Protein AF-0000000084396852 (afdb_homodimer)

pLDDT: mean 93.84, std 7.22, range [45.94, 98.81]

Structure (mmCIF, N/CA/C/O backbone):
data_AF-0000000084396852-model_v1
#
loop_
_entity.id
_entity.type
_entity.pdbx_description
1 polymer Glicosidase
#
loop_
_atom_site.group_PDB
_atom_site.id
_atom_site.type_symbol
_atom_site.label_atom_id
_atom_site.label_alt_id
_atom_site.label_comp_id
_atom_site.label_asym_id
_atom_site.label_entity_id
_atom_site.label_seq_id
_atom_site.pdbx_PDB_ins_code
_atom_site.Cartn_x
_atom_site.Cartn_y
_atom_site.Cartn_z
_atom_site.occupancy
_atom_site.B_iso_or_equiv
_atom_site.auth_seq_id
_atom_site.auth_comp_id
_atom_site.auth_asym_id
_atom_site.auth_atom_id
_atom_site.pdbx_PDB_model_num
ATOM 1 N N . MET A 1 1 ? 1.998 -3.369 14.852 1 77.19 1 MET A N 1
ATOM 2 C CA . MET A 1 1 ? 3.275 -4.074 14.875 1 77.19 1 MET A CA 1
ATOM 3 C C . MET A 1 1 ? 4.258 -3.402 15.828 1 77.19 1 MET A C 1
ATOM 5 O O . MET A 1 1 ? 4.812 -2.35 15.508 1 77.19 1 MET A O 1
ATOM 9 N N . PRO A 1 2 ? 4.34 -4.031 16.984 1 88.62 2 PRO A N 1
ATOM 10 C CA . PRO A 1 2 ? 5.301 -3.48 17.953 1 88.62 2 PRO A CA 1
ATOM 11 C C . PRO A 1 2 ? 6.66 -3.188 17.328 1 88.62 2 PRO A C 1
ATOM 13 O O . PRO A 1 2 ? 7.105 -3.92 16.438 1 88.62 2 PRO A O 1
ATOM 16 N N . ILE A 1 3 ? 7.215 -2.113 17.703 1 92.06 3 ILE A N 1
ATOM 17 C CA . ILE A 1 3 ? 8.539 -1.716 17.234 1 92.06 3 ILE A CA 1
ATOM 18 C C . ILE A 1 3 ? 9.609 -2.268 18.188 1 92.06 3 ILE A C 1
ATOM 20 O O . ILE A 1 3 ? 9.75 -1.793 19.312 1 92.06 3 ILE A O 1
ATOM 24 N N . VAL A 1 4 ? 10.289 -3.273 17.797 1 94.69 4 VAL A N 1
ATOM 25 C CA . VAL A 1 4 ? 11.398 -3.896 18.516 1 94.69 4 VAL A CA 1
ATOM 26 C C . VAL A 1 4 ? 12.562 -4.141 17.562 1 94.69 4 VAL A C 1
ATOM 28 O O . VAL A 1 4 ? 12.508 -5.039 16.734 1 94.69 4 VAL A O 1
ATOM 31 N N . GLU A 1 5 ? 13.523 -3.377 17.672 1 95.06 5 GLU A N 1
ATOM 32 C CA . GLU A 1 5 ? 14.75 -3.5 16.891 1 95.06 5 GLU A CA 1
ATOM 33 C C . GLU A 1 5 ? 15.984 -3.385 17.781 1 95.06 5 GLU A C 1
ATOM 35 O O . GLU A 1 5 ? 16.406 -2.279 18.125 1 95.06 5 GLU A O 1
ATOM 40 N N . ARG A 1 6 ? 16.531 -4.457 18.078 1 94.44 6 ARG A N 1
ATOM 41 C CA . ARG A 1 6 ? 17.688 -4.539 18.984 1 94.44 6 ARG A CA 1
ATOM 42 C C . ARG A 1 6 ? 18.953 -4.926 18.234 1 94.44 6 ARG A C 1
ATOM 44 O O . ARG A 1 6 ? 19.156 -6.102 17.922 1 94.44 6 ARG A O 1
ATOM 51 N N . GLU A 1 7 ? 19.828 -4.031 18.047 1 92.5 7 GLU A N 1
ATOM 52 C CA . GLU A 1 7 ? 21 -4.207 17.203 1 92.5 7 GLU A CA 1
ATOM 53 C C . GLU A 1 7 ? 22 -5.184 17.828 1 92.5 7 GLU A C 1
ATOM 55 O O . GLU A 1 7 ? 22.203 -5.172 19.031 1 92.5 7 GLU A O 1
ATOM 60 N N . LEU A 1 8 ? 22.594 -5.973 17.016 1 93 8 LEU A N 1
ATOM 61 C CA . LEU A 1 8 ? 23.656 -6.875 17.438 1 93 8 LEU A CA 1
ATOM 62 C C . LEU A 1 8 ? 25.031 -6.219 17.266 1 93 8 LEU A C 1
ATOM 64 O O . LEU A 1 8 ? 25.281 -5.578 16.234 1 93 8 LEU A O 1
ATOM 68 N N . GLU A 1 9 ? 25.828 -6.332 18.25 1 90.56 9 GLU A N 1
ATOM 69 C CA . GLU A 1 9 ? 27.172 -5.77 18.234 1 90.56 9 GLU A CA 1
ATOM 70 C C . GLU A 1 9 ? 28.156 -6.648 19 1 90.56 9 GLU A C 1
ATOM 72 O O . GLU A 1 9 ? 27.781 -7.719 19.5 1 90.56 9 GLU A O 1
ATOM 77 N N . GLY A 1 10 ? 29.406 -6.297 19 1 90.88 10 GLY A N 1
ATOM 78 C CA . GLY A 1 10 ? 30.406 -6.926 19.828 1 90.88 10 GLY A CA 1
ATOM 79 C C . GLY A 1 10 ? 30.984 -8.195 19.234 1 90.88 10 GLY A C 1
ATOM 80 O O . GLY A 1 10 ? 31.391 -9.102 19.969 1 90.88 10 GLY A O 1
ATOM 81 N N . PHE A 1 11 ? 31.031 -8.352 17.953 1 94.12 11 PHE A N 1
ATOM 82 C CA . PHE A 1 11 ? 31.547 -9.547 17.297 1 94.12 11 PHE A CA 1
ATOM 83 C C . PHE A 1 11 ? 33.062 -9.516 17.25 1 94.12 11 PHE A C 1
ATOM 85 O O . PHE A 1 11 ? 33.688 -8.445 17.188 1 94.12 11 PHE A O 1
ATOM 92 N N . THR A 1 12 ? 33.656 -10.68 17.344 1 93.88 12 THR A N 1
ATOM 93 C CA . THR A 1 12 ? 35.094 -10.898 17.203 1 93.88 12 THR A CA 1
ATOM 94 C C . THR A 1 12 ? 35.344 -12.07 16.266 1 93.88 12 THR A C 1
ATOM 96 O O . THR A 1 12 ? 34.469 -12.914 16.047 1 93.88 12 THR A O 1
ATOM 99 N N . LEU A 1 13 ? 36.5 -12 15.672 1 93.81 13 LEU A N 1
ATOM 100 C CA . LEU A 1 13 ? 36.906 -13.047 14.75 1 93.81 13 LEU A CA 1
ATOM 101 C C . LEU A 1 13 ? 37 -14.391 15.469 1 93.81 13 LEU A C 1
ATOM 103 O O . LEU A 1 13 ? 37.562 -14.461 16.562 1 93.81 13 LEU A O 1
ATOM 107 N N . SER A 1 14 ? 36.406 -15.32 14.836 1 90.06 14 SER A N 1
ATOM 108 C CA . SER A 1 14 ? 36.562 -16.688 15.328 1 90.06 14 SER A CA 1
ATOM 109 C C . SER A 1 14 ? 37.75 -17.375 14.664 1 90.06 14 SER A C 1
ATOM 111 O O . SER A 1 14 ? 37.844 -17.391 13.438 1 90.06 14 SER A O 1
ATOM 113 N N . GLY A 1 15 ? 38.562 -17.891 15.398 1 86.94 15 GLY A N 1
ATOM 114 C CA . GLY A 1 15 ? 39.719 -18.547 14.852 1 86.94 15 GLY A CA 1
ATOM 115 C C . GLY A 1 15 ? 40.812 -17.594 14.375 1 86.94 15 GLY A C 1
ATOM 116 O O . GLY A 1 15 ? 40.875 -16.453 14.828 1 86.94 15 GLY A O 1
ATOM 117 N N . SER A 1 16 ? 41.75 -18.125 13.547 1 87.81 16 SER A N 1
ATOM 118 C CA . SER A 1 16 ? 42.875 -17.297 13.055 1 87.81 16 SER A CA 1
ATOM 119 C C . SER A 1 16 ? 43.125 -17.562 11.578 1 87.81 16 SER A C 1
ATOM 121 O O . SER A 1 16 ? 44.188 -18.062 11.211 1 87.81 16 SER A O 1
ATOM 123 N N . PRO A 1 17 ? 42.156 -17.094 10.828 1 90.31 17 PRO A N 1
ATOM 124 C CA . PRO A 1 17 ? 42.406 -17.281 9.398 1 90.31 17 PRO A CA 1
ATOM 125 C C . PRO A 1 17 ? 43.625 -16.5 8.898 1 90.31 17 PRO A C 1
ATOM 127 O O . PRO A 1 17 ? 43.906 -15.422 9.414 1 90.31 17 PRO A O 1
ATOM 130 N N . LYS A 1 18 ? 44.344 -17.047 7.781 1 89.12 18 LYS A N 1
ATOM 131 C CA . LYS A 1 18 ? 45.531 -16.406 7.227 1 89.12 18 LYS A CA 1
ATOM 132 C C . LYS A 1 18 ? 45.25 -15.805 5.852 1 89.12 18 LYS A C 1
ATOM 134 O O . LYS A 1 18 ? 44.531 -16.406 5.043 1 89.12 18 LYS A O 1
ATOM 139 N N . VAL A 1 19 ? 45.719 -14.594 5.688 1 94.38 19 VAL A N 1
ATOM 140 C CA . VAL A 1 19 ? 45.594 -13.945 4.383 1 94.38 19 VAL A CA 1
ATOM 141 C C . VAL A 1 19 ? 46.219 -14.836 3.309 1 94.38 19 VAL A C 1
ATOM 143 O O . VAL A 1 19 ? 47.281 -15.422 3.512 1 94.38 19 VAL A O 1
ATOM 146 N N . GLY A 1 20 ? 45.562 -14.891 2.201 1 91.5 20 GLY A N 1
ATOM 147 C CA . GLY A 1 20 ? 46 -15.742 1.109 1 91.5 20 GLY A CA 1
ATOM 148 C C . GLY A 1 20 ? 45.5 -17.172 1.217 1 91.5 20 GLY A C 1
ATOM 149 O O . GLY A 1 20 ? 45.594 -17.938 0.263 1 91.5 20 GLY A O 1
ATOM 150 N N . SER A 1 21 ? 44.875 -17.484 2.26 1 87.62 21 SER A N 1
ATOM 151 C CA . SER A 1 21 ? 44.406 -18.844 2.461 1 87.62 21 SER A CA 1
ATOM 152 C C . SER A 1 21 ? 43.062 -19.047 1.764 1 87.62 21 SER A C 1
ATOM 154 O O . SER A 1 21 ? 42.25 -18.109 1.646 1 87.62 21 SER A O 1
ATOM 156 N N . SER A 1 22 ? 42.969 -20.281 1.312 1 88.94 22 SER A N 1
ATOM 157 C CA . SER A 1 22 ? 41.688 -20.75 0.822 1 88.94 22 SER A CA 1
ATOM 158 C C . SER A 1 22 ? 40.812 -21.312 1.954 1 88.94 22 SER A C 1
ATOM 160 O O . SER A 1 22 ? 41.219 -22.25 2.631 1 88.94 22 SER A O 1
ATOM 162 N N . ILE A 1 23 ? 39.75 -20.688 2.156 1 93.5 23 ILE A N 1
ATOM 163 C CA . ILE A 1 23 ? 38.875 -21.094 3.252 1 93.5 23 ILE A CA 1
ATOM 164 C C . ILE A 1 23 ? 37.531 -21.484 2.703 1 93.5 23 ILE A C 1
ATOM 166 O O . ILE A 1 23 ? 37.156 -21.109 1.585 1 93.5 23 ILE A O 1
ATOM 170 N N . THR A 1 24 ? 36.75 -22.234 3.502 1 94.12 24 THR A N 1
ATOM 171 C CA . THR A 1 24 ? 35.406 -22.625 3.113 1 94.12 24 THR A CA 1
ATOM 172 C C . THR A 1 24 ? 34.375 -21.766 3.84 1 94.12 24 THR A C 1
ATOM 174 O O . THR A 1 24 ? 33.188 -21.734 3.455 1 94.12 24 THR A O 1
ATOM 177 N N . SER A 1 25 ? 34.781 -21.078 4.93 1 95.81 25 SER A N 1
ATOM 178 C CA . SER A 1 25 ? 33.906 -20.188 5.664 1 95.81 25 SER A CA 1
ATOM 179 C C . SER A 1 25 ? 34.688 -19.172 6.492 1 95.81 25 SER A C 1
ATOM 181 O O . SER A 1 25 ? 35.906 -19.359 6.723 1 95.81 25 SER A O 1
ATOM 183 N N . PHE A 1 26 ? 34.156 -18.125 6.824 1 97.06 26 PHE A N 1
ATOM 184 C CA . PHE A 1 26 ? 34.656 -17.094 7.738 1 97.06 26 PHE A CA 1
ATOM 185 C C . PHE A 1 26 ? 33.625 -16.828 8.844 1 97.06 26 PHE A C 1
ATOM 187 O O . PHE A 1 26 ? 32.469 -16.547 8.57 1 97.06 26 PHE A O 1
ATOM 194 N N . GLU A 1 27 ? 34.062 -16.875 10.094 1 96.81 27 GLU A N 1
ATOM 195 C CA . GLU A 1 27 ? 33.125 -16.875 11.203 1 96.81 27 GLU A CA 1
ATOM 196 C C . GLU A 1 27 ? 33.469 -15.812 12.234 1 96.81 27 GLU A C 1
ATOM 198 O O . GLU A 1 27 ? 34.625 -15.602 12.555 1 96.81 27 GLU A O 1
ATOM 203 N N . LEU A 1 28 ? 32.438 -15.102 12.68 1 97.06 28 LEU A N 1
ATOM 204 C CA . LEU A 1 28 ? 32.5 -14.172 13.805 1 97.06 28 LEU A CA 1
ATOM 205 C C . LEU A 1 28 ? 31.594 -14.648 14.945 1 97.06 28 LEU A C 1
ATOM 207 O O . LEU A 1 28 ? 30.594 -15.32 14.711 1 97.06 28 LEU A O 1
ATOM 211 N N . LYS A 1 29 ? 31.938 -14.281 16.156 1 95.44 29 LYS A N 1
ATOM 212 C CA . LYS A 1 29 ? 31.125 -14.57 17.344 1 95.44 29 LYS A CA 1
ATOM 213 C C . LYS A 1 29 ? 31.031 -13.352 18.266 1 95.44 29 LYS A C 1
ATOM 215 O O . LYS A 1 29 ? 31.984 -12.578 18.375 1 95.44 29 LYS A O 1
ATOM 220 N N . ASN A 1 30 ? 29.875 -13.172 18.75 1 91.12 30 ASN A N 1
ATOM 221 C CA . ASN A 1 30 ? 29.75 -12.023 19.641 1 91.12 30 ASN A CA 1
ATOM 222 C C . ASN A 1 30 ? 29.828 -12.43 21.109 1 91.12 30 ASN A C 1
ATOM 224 O O . ASN A 1 30 ? 28.953 -13.164 21.594 1 91.12 30 ASN A O 1
ATOM 228 N N . GLN A 1 31 ? 30.875 -12.094 21.844 1 81.25 31 GLN A N 1
ATOM 229 C CA . GLN A 1 31 ? 31.094 -12.445 23.234 1 81.25 31 GLN A CA 1
ATOM 230 C C . GLN A 1 31 ? 30.781 -11.266 24.156 1 81.25 31 GLN A C 1
ATOM 232 O O . GLN A 1 31 ? 30.797 -11.406 25.375 1 81.25 31 GLN A O 1
ATOM 237 N N . LYS A 1 32 ? 30.531 -10.203 23.594 1 77.94 32 LYS A N 1
ATOM 238 C CA . LYS A 1 32 ? 30.234 -8.992 24.359 1 77.94 32 LYS A CA 1
ATOM 239 C C . LYS A 1 32 ? 28.953 -8.328 23.859 1 77.94 32 LYS A C 1
ATOM 241 O O . LYS A 1 32 ? 28.422 -8.703 22.797 1 77.94 32 LYS A O 1
ATOM 246 N N . GLY A 1 33 ? 28.453 -7.465 24.641 1 72 33 GLY A N 1
ATOM 247 C CA . GLY A 1 33 ? 27.281 -6.711 24.25 1 72 33 GLY A CA 1
ATOM 248 C C . GLY A 1 33 ? 26.016 -7.152 24.984 1 72 33 GLY A C 1
ATOM 249 O O . GLY A 1 33 ? 26.062 -8.062 25.812 1 72 33 GLY A O 1
ATOM 250 N N . ARG A 1 34 ? 24.906 -6.523 24.625 1 77.56 34 ARG A N 1
ATOM 251 C CA . ARG A 1 34 ? 23.594 -6.73 25.234 1 77.56 34 ARG A CA 1
ATOM 252 C C . ARG A 1 34 ? 23.094 -8.156 24.984 1 77.56 34 ARG A C 1
ATOM 254 O O . ARG A 1 34 ? 22.516 -8.773 25.875 1 77.56 34 ARG A O 1
ATOM 261 N N . PHE A 1 35 ? 23.328 -8.594 23.781 1 86.69 35 PHE A N 1
ATOM 262 C CA . PHE A 1 35 ? 22.984 -9.938 23.344 1 86.69 35 PHE A CA 1
ATOM 263 C C . PHE A 1 35 ? 24.25 -10.703 22.938 1 86.69 35 PHE A C 1
ATOM 265 O O . PHE A 1 35 ? 25 -10.258 22.062 1 86.69 35 PHE A O 1
ATOM 272 N N . LYS A 1 36 ? 24.453 -11.875 23.531 1 90.25 36 LYS A N 1
ATOM 273 C CA . LYS A 1 36 ? 25.719 -12.57 23.328 1 90.25 36 LYS A CA 1
ATOM 274 C C . LYS A 1 36 ? 25.5 -13.969 22.766 1 90.25 36 LYS A C 1
ATOM 276 O O . LYS A 1 36 ? 24.359 -14.43 22.672 1 90.25 36 LYS A O 1
ATOM 281 N N . ASP A 1 37 ? 26.609 -14.523 22.328 1 94.56 37 ASP A N 1
ATOM 282 C CA . ASP A 1 37 ? 26.703 -15.914 21.891 1 94.56 37 ASP A CA 1
ATOM 283 C C . ASP A 1 37 ? 26.016 -16.109 20.531 1 94.56 37 ASP A C 1
ATOM 285 O O . ASP A 1 37 ? 25.375 -17.141 20.297 1 94.56 37 ASP A O 1
ATOM 289 N N . PHE A 1 38 ? 26.094 -15.094 19.734 1 95.62 38 PHE A N 1
ATOM 290 C CA . PHE A 1 38 ? 25.656 -15.227 18.344 1 95.62 38 PHE A CA 1
ATOM 291 C C . PHE A 1 38 ? 26.844 -15.57 17.453 1 95.62 38 PHE A C 1
ATOM 293 O O . PHE A 1 38 ? 27.969 -15.133 17.703 1 95.62 38 PHE A O 1
ATOM 300 N N . THR A 1 39 ? 26.609 -16.359 16.484 1 96.81 39 THR A N 1
ATOM 301 C CA . THR A 1 39 ? 27.594 -16.734 15.469 1 96.81 39 THR A CA 1
ATOM 302 C C . THR A 1 39 ? 27.172 -16.203 14.102 1 96.81 39 THR A C 1
ATOM 304 O O . THR A 1 39 ? 26.047 -16.406 13.672 1 96.81 39 THR A O 1
ATOM 307 N N . TYR A 1 40 ? 28.047 -15.5 13.508 1 97.62 40 TYR A N 1
ATOM 308 C CA . TYR A 1 40 ? 27.938 -15.055 12.125 1 97.62 40 TYR A CA 1
ATOM 309 C C . TYR A 1 40 ? 28.891 -15.828 11.227 1 97.62 40 TYR A C 1
ATOM 311 O O . TYR A 1 40 ? 30.094 -15.844 11.461 1 97.62 40 TYR A O 1
ATOM 319 N N . LYS A 1 41 ? 28.375 -16.469 10.203 1 97.69 41 LYS A N 1
ATOM 320 C CA . LYS A 1 41 ? 29.188 -17.297 9.32 1 97.69 41 LYS A CA 1
ATOM 321 C C . LYS A 1 41 ? 28.969 -16.922 7.855 1 97.69 41 LYS A C 1
ATOM 323 O O . LYS A 1 41 ? 27.828 -16.859 7.395 1 97.69 41 LYS A O 1
ATOM 328 N N . LEU A 1 42 ? 30.031 -16.641 7.105 1 97.94 42 LEU A N 1
ATOM 329 C CA . LEU A 1 42 ? 30.031 -16.359 5.676 1 97.94 42 LEU A CA 1
ATOM 330 C C . LEU A 1 42 ? 30.609 -17.531 4.887 1 97.94 42 LEU A C 1
ATOM 332 O O . LEU A 1 42 ? 31.656 -18.062 5.238 1 97.94 42 LEU A O 1
ATOM 336 N N . SER A 1 43 ? 29.969 -17.969 3.893 1 97.25 43 SER A N 1
ATOM 337 C CA . SER A 1 43 ? 30.438 -19.031 3.012 1 97.25 43 SER A CA 1
ATOM 338 C C . SER A 1 43 ? 29.953 -18.828 1.58 1 97.25 43 SER A C 1
ATOM 340 O O . SER A 1 43 ? 29.141 -17.938 1.318 1 97.25 43 SER A O 1
ATOM 342 N N . PHE A 1 44 ? 30.5 -19.594 0.626 1 95.38 44 PHE A N 1
ATOM 343 C CA . PHE A 1 44 ? 30.078 -19.578 -0.772 1 95.38 44 PHE A CA 1
ATOM 344 C C . PHE A 1 44 ? 29.578 -20.953 -1.195 1 95.38 44 PHE A C 1
ATOM 346 O O . PHE A 1 44 ? 30.359 -21.812 -1.636 1 95.38 44 PHE A O 1
ATOM 353 N N . PRO A 1 45 ? 28.281 -21.125 -1.191 1 93.88 45 PRO A N 1
ATOM 354 C CA . PRO A 1 45 ? 27.766 -22.391 -1.713 1 93.88 45 PRO A CA 1
ATOM 355 C C . PRO A 1 45 ? 28.016 -22.562 -3.211 1 93.88 45 PRO A C 1
ATOM 357 O O . PRO A 1 45 ? 28.141 -23.688 -3.699 1 93.88 45 PRO A O 1
ATOM 360 N N . LEU A 1 46 ? 27.891 -21.516 -3.969 1 92.94 46 LEU A N 1
ATOM 361 C CA . LEU A 1 46 ? 28.25 -21.391 -5.375 1 92.94 46 LEU A CA 1
ATOM 362 C C . LEU A 1 46 ? 29.188 -20.219 -5.602 1 92.94 46 LEU A C 1
ATOM 364 O O . LEU A 1 46 ? 29.234 -19.297 -4.777 1 92.94 46 LEU A O 1
ATOM 368 N N . ALA A 1 47 ? 29.859 -20.188 -6.758 1 91.56 47 ALA A N 1
ATOM 369 C CA . ALA A 1 47 ? 30.859 -19.141 -7.02 1 91.56 47 ALA A CA 1
ATOM 370 C C . ALA A 1 47 ? 30.203 -17.766 -7.055 1 91.56 47 ALA A C 1
ATOM 372 O O . ALA A 1 47 ? 30.812 -16.766 -6.656 1 91.56 47 ALA A O 1
ATOM 373 N N . SER A 1 48 ? 28.938 -17.719 -7.473 1 92.62 48 SER A N 1
ATOM 374 C CA . SER A 1 48 ? 28.266 -16.438 -7.613 1 92.62 48 SER A CA 1
ATOM 375 C C . SER A 1 48 ? 27.266 -16.219 -6.484 1 92.62 48 SER A C 1
ATOM 377 O O . SER A 1 48 ? 26.391 -15.344 -6.582 1 92.62 48 SER A O 1
ATOM 379 N N . VAL A 1 49 ? 27.297 -17.062 -5.402 1 95.81 49 VAL A N 1
ATOM 380 C CA . VAL A 1 49 ? 26.344 -16.969 -4.312 1 95.81 49 VAL A CA 1
ATOM 381 C C . VAL A 1 49 ? 27.062 -17.031 -2.973 1 95.81 49 VAL A C 1
ATOM 383 O O . VAL A 1 49 ? 27.75 -18.016 -2.672 1 95.81 49 VAL A O 1
ATOM 386 N N . TYR A 1 50 ? 26.953 -16.031 -2.193 1 97.06 50 TYR A N 1
ATOM 387 C CA . TYR A 1 50 ? 27.422 -16.188 -0.819 1 97.06 50 TYR A CA 1
ATOM 388 C C . TYR A 1 50 ? 26.25 -16.391 0.131 1 97.06 50 TYR A C 1
ATOM 390 O O . TYR A 1 50 ? 25.109 -16.031 -0.186 1 97.06 50 TYR A O 1
ATOM 398 N N . ARG A 1 51 ? 26.484 -17 1.225 1 97.75 51 ARG A N 1
ATOM 399 C CA . ARG A 1 51 ? 25.5 -17.328 2.256 1 97.75 51 ARG A CA 1
ATOM 400 C C . ARG A 1 51 ? 25.938 -16.781 3.613 1 97.75 51 ARG A C 1
ATOM 402 O O . ARG A 1 51 ? 27.109 -16.859 3.977 1 97.75 51 ARG A O 1
ATOM 409 N N . ILE A 1 52 ? 24.984 -16.172 4.281 1 98.38 52 ILE A N 1
ATOM 410 C CA . ILE A 1 52 ? 25.156 -15.711 5.652 1 98.38 52 ILE A CA 1
ATOM 411 C C . ILE A 1 52 ? 24.281 -16.531 6.598 1 98.38 52 ILE A C 1
ATOM 413 O O . ILE A 1 52 ? 23.094 -16.703 6.352 1 98.38 52 ILE A O 1
ATOM 417 N N . LEU A 1 53 ? 24.859 -17.062 7.59 1 97.25 53 LEU A N 1
ATOM 418 C CA . LEU A 1 53 ? 24.141 -17.672 8.703 1 97.25 53 LEU A CA 1
ATOM 419 C C . LEU A 1 53 ? 24.359 -16.859 9.984 1 97.25 53 LEU A C 1
ATOM 421 O O . LEU A 1 53 ? 25.5 -16.594 10.367 1 97.25 53 LEU A O 1
ATOM 425 N N . LEU A 1 54 ? 23.328 -16.391 10.594 1 97.69 54 LEU A N 1
ATOM 426 C CA . LEU A 1 54 ? 23.359 -15.711 11.883 1 97.69 54 LEU A CA 1
ATOM 427 C C . LEU A 1 54 ? 22.453 -16.406 12.891 1 97.69 54 LEU A C 1
ATOM 429 O O . LEU A 1 54 ? 21.219 -16.312 12.797 1 97.69 54 LEU A O 1
ATOM 433 N N . ILE A 1 55 ? 23.016 -17.094 13.883 1 95.81 55 ILE A N 1
ATOM 434 C CA . ILE A 1 55 ? 22.266 -17.891 14.844 1 95.81 55 ILE A CA 1
ATOM 435 C C . ILE A 1 55 ? 22.75 -17.594 16.266 1 95.81 55 ILE A C 1
ATOM 437 O O . ILE A 1 55 ? 23.891 -17.141 16.453 1 95.81 55 ILE A O 1
ATOM 441 N N . GLY A 1 56 ? 22.016 -17.688 17.172 1 93.81 56 GLY A N 1
ATOM 442 C CA . GLY A 1 56 ? 22.328 -17.469 18.578 1 93.81 56 GLY A CA 1
ATOM 443 C C . GLY A 1 56 ? 21.328 -18.109 19.531 1 93.81 56 GLY A C 1
ATOM 444 O O . GLY A 1 56 ? 20.562 -18.984 19.125 1 93.81 56 GLY A O 1
ATOM 445 N N . PRO A 1 57 ? 21.438 -17.688 20.812 1 90.12 57 PRO A N 1
ATOM 446 C CA . PRO A 1 57 ? 20.484 -18.219 21.781 1 90.12 57 PRO A CA 1
ATOM 447 C C . PRO A 1 57 ? 19.031 -17.938 21.406 1 90.12 57 PRO A C 1
ATOM 449 O O . PRO A 1 57 ? 18.672 -16.781 21.125 1 90.12 57 PRO A O 1
ATOM 452 N N . ASP A 1 58 ? 18.172 -18.938 21.297 1 87.75 58 ASP A N 1
ATOM 453 C CA . ASP A 1 58 ? 16.75 -18.859 20.984 1 87.75 58 ASP A CA 1
ATOM 454 C C . ASP A 1 58 ? 16.531 -18.391 19.547 1 87.75 58 ASP A C 1
ATOM 456 O O . ASP A 1 58 ? 15.453 -17.922 19.188 1 87.75 58 ASP A O 1
ATOM 460 N N . ARG A 1 59 ? 17.609 -18.281 18.828 1 94.5 59 ARG A N 1
ATOM 461 C CA . ARG A 1 59 ? 17.562 -17.969 17.406 1 94.5 59 ARG A CA 1
ATOM 462 C C . ARG A 1 59 ? 18.188 -19.078 16.562 1 94.5 59 ARG A C 1
ATOM 464 O O . ARG A 1 59 ? 19.25 -18.875 15.953 1 94.5 59 ARG A O 1
ATOM 471 N N . PRO A 1 60 ? 17.516 -20.156 16.453 1 92.56 60 PRO A N 1
ATOM 472 C CA . PRO A 1 60 ? 18.078 -21.266 15.68 1 92.56 60 PRO A CA 1
ATOM 473 C C . PRO A 1 60 ? 18.062 -20.984 14.18 1 92.56 60 PRO A C 1
ATOM 475 O O . PRO A 1 60 ? 17.297 -20.141 13.703 1 92.56 60 PRO A O 1
ATOM 478 N N . ARG A 1 61 ? 18.922 -21.766 13.492 1 93.75 61 ARG A N 1
ATOM 479 C CA . ARG A 1 61 ? 18.812 -21.797 12.031 1 93.75 61 ARG A CA 1
ATOM 480 C C . ARG A 1 61 ? 17.391 -22.172 11.609 1 93.75 61 ARG A C 1
ATOM 482 O O . ARG A 1 61 ? 16.781 -23.062 12.203 1 93.75 61 ARG A O 1
ATOM 489 N N . PRO A 1 62 ? 16.844 -21.5 10.609 1 91.12 62 PRO A N 1
ATOM 490 C CA . PRO A 1 62 ? 15.523 -21.922 10.125 1 91.12 62 PRO A CA 1
ATOM 491 C C . PRO A 1 62 ? 15.461 -23.422 9.836 1 91.12 62 PRO A C 1
ATOM 493 O O . PRO A 1 62 ? 16.344 -23.953 9.148 1 91.12 62 PRO A O 1
ATOM 496 N N . PRO A 1 63 ? 14.5 -24.062 10.297 1 88.12 63 PRO A N 1
ATOM 497 C CA . PRO A 1 63 ? 14.5 -25.531 10.258 1 88.12 63 PRO A CA 1
ATOM 498 C C . PRO A 1 63 ? 14.102 -26.078 8.898 1 88.12 63 PRO A C 1
ATOM 500 O O . PRO A 1 63 ? 14.227 -27.281 8.648 1 88.12 63 PRO A O 1
ATOM 503 N N . HIS A 1 64 ? 13.836 -25.391 7.961 1 84.44 64 HIS A N 1
ATOM 504 C CA . HIS A 1 64 ? 13.195 -25.812 6.723 1 84.44 64 HIS A CA 1
ATOM 505 C C . HIS A 1 64 ? 14.211 -26.375 5.738 1 84.44 64 HIS A C 1
ATOM 507 O O . HIS A 1 64 ? 15.375 -25.953 5.734 1 84.44 64 HIS A O 1
ATOM 513 N N . ASP A 1 65 ? 13.789 -27.25 4.898 1 87.25 65 ASP A N 1
ATOM 514 C CA . ASP A 1 65 ? 14.625 -27.828 3.85 1 87.25 65 ASP A CA 1
ATOM 515 C C . ASP A 1 65 ? 14.328 -27.172 2.498 1 87.25 65 ASP A C 1
ATOM 517 O O . ASP A 1 65 ? 14.148 -27.875 1.498 1 87.25 65 ASP A O 1
ATOM 521 N N . ASN A 1 66 ? 14.258 -25.953 2.502 1 93.5 66 ASN A N 1
ATOM 522 C CA . ASN A 1 66 ? 13.883 -25.203 1.305 1 93.5 66 ASN A CA 1
ATOM 523 C C . ASN A 1 66 ? 15.078 -25.031 0.364 1 93.5 66 ASN A C 1
ATOM 525 O O . ASN A 1 66 ? 14.961 -24.375 -0.668 1 93.5 66 ASN A O 1
ATOM 529 N N . ILE A 1 67 ? 16.25 -25.547 0.67 1 94.44 67 ILE A N 1
ATOM 530 C CA . ILE A 1 67 ? 17.422 -25.562 -0.178 1 94.44 67 ILE A CA 1
ATOM 531 C C . ILE A 1 67 ? 17.766 -27 -0.57 1 94.44 67 ILE A C 1
ATOM 533 O O . ILE A 1 67 ? 18 -27.859 0.294 1 94.44 67 ILE A O 1
ATOM 537 N N . VAL A 1 68 ? 17.844 -27.234 -1.875 1 91.31 68 VAL A N 1
ATOM 538 C CA . VAL A 1 68 ? 18.109 -28.594 -2.332 1 91.31 68 VAL A CA 1
ATOM 539 C C . VAL A 1 68 ? 19.578 -28.734 -2.709 1 91.31 68 VAL A C 1
ATOM 541 O O . VAL A 1 68 ? 20.094 -29.859 -2.793 1 91.31 68 VAL A O 1
ATOM 544 N N . LEU A 1 69 ? 20.219 -27.641 -2.926 1 90.94 69 LEU A N 1
ATOM 545 C CA . LEU A 1 69 ? 21.641 -27.656 -3.221 1 90.94 69 LEU A CA 1
ATOM 546 C C . LEU A 1 69 ? 22.422 -28.344 -2.102 1 90.94 69 LEU A C 1
ATOM 548 O O . LEU A 1 69 ? 22.266 -28 -0.928 1 90.94 69 LEU A O 1
ATOM 552 N N . PRO A 1 70 ? 23.219 -29.312 -2.455 1 88.38 70 PRO A N 1
ATOM 553 C CA . PRO A 1 70 ? 24.031 -29.953 -1.414 1 88.38 70 PRO A CA 1
ATOM 554 C C . PRO A 1 70 ? 25 -28.969 -0.746 1 88.38 70 PRO A C 1
ATOM 556 O O . PRO A 1 70 ? 25.547 -28.078 -1.406 1 88.38 70 PRO A O 1
ATOM 559 N N . GLU A 1 71 ? 25.219 -29.188 0.474 1 87.44 71 GLU A N 1
ATOM 560 C CA . GLU A 1 71 ? 26.109 -28.328 1.226 1 87.44 71 GLU A CA 1
ATOM 561 C C . GLU A 1 71 ? 27.578 -28.672 0.952 1 87.44 71 GLU A C 1
ATOM 563 O O . GLU A 1 71 ? 28.188 -29.438 1.7 1 87.44 71 GLU A O 1
ATOM 568 N N . ASN A 1 72 ? 28.141 -28.172 -0.022 1 88.75 72 ASN A N 1
ATOM 569 C CA . ASN A 1 72 ? 29.547 -28.266 -0.405 1 88.75 72 ASN A CA 1
ATOM 570 C C . ASN A 1 72 ? 30.109 -26.891 -0.809 1 88.75 72 ASN A C 1
ATOM 572 O O . ASN A 1 72 ? 30.359 -26.656 -1.989 1 88.75 72 ASN A O 1
ATOM 576 N N . PRO A 1 73 ? 30.344 -26.109 0.194 1 89.62 73 PRO A N 1
ATOM 577 C CA . PRO A 1 73 ? 30.812 -24.75 -0.145 1 89.62 73 PRO A CA 1
ATOM 578 C C . PRO A 1 73 ? 32.125 -24.75 -0.925 1 89.62 73 PRO A C 1
ATOM 580 O O . PRO A 1 73 ? 33 -25.594 -0.672 1 89.62 73 PRO A O 1
ATOM 583 N N . VAL A 1 74 ? 32.219 -23.797 -1.784 1 91.38 74 VAL A N 1
ATOM 584 C CA . VAL A 1 74 ? 33.438 -23.641 -2.582 1 91.38 74 VAL A CA 1
ATOM 585 C C . VAL A 1 74 ? 34.469 -22.844 -1.793 1 91.38 74 VAL A C 1
ATOM 587 O O . VAL A 1 74 ? 34.125 -22.062 -0.903 1 91.38 74 VAL A O 1
ATOM 590 N N . VAL A 1 75 ? 35.656 -23.109 -2.141 1 93.06 75 VAL A N 1
ATOM 591 C CA . VAL A 1 75 ? 36.75 -22.406 -1.49 1 93.06 75 VAL A CA 1
ATOM 592 C C . VAL A 1 75 ? 36.875 -20.984 -2.051 1 93.06 75 VAL A C 1
ATOM 594 O O . VAL A 1 75 ? 36.656 -20.766 -3.248 1 93.06 75 VAL A O 1
ATOM 597 N N . PHE A 1 76 ? 37.094 -20.031 -1.173 1 93.75 76 PHE A N 1
ATOM 598 C CA . PHE A 1 76 ? 37.312 -18.656 -1.571 1 93.75 76 PHE A CA 1
ATOM 599 C C . PHE A 1 76 ? 38.531 -18.062 -0.824 1 93.75 76 PHE A C 1
ATOM 601 O O . PHE A 1 76 ? 39.031 -18.688 0.115 1 93.75 76 PHE A O 1
ATOM 608 N N . THR A 1 77 ? 38.969 -16.953 -1.28 1 94.5 77 THR A N 1
ATOM 609 C CA . THR A 1 77 ? 40.281 -16.469 -0.814 1 94.5 77 THR A CA 1
ATOM 610 C C . THR A 1 77 ? 40.125 -15.234 0.065 1 94.5 77 THR A C 1
ATOM 612 O O . THR A 1 77 ? 39.469 -14.258 -0.34 1 94.5 77 THR A O 1
ATOM 615 N N . LEU A 1 78 ? 40.656 -15.266 1.274 1 97.06 78 LEU A N 1
ATOM 616 C CA . LEU A 1 78 ? 40.844 -14.086 2.102 1 97.06 78 LEU A CA 1
ATOM 617 C C . LEU A 1 78 ? 42 -13.242 1.585 1 97.06 78 LEU A C 1
ATOM 619 O O . LEU A 1 78 ? 43.156 -13.648 1.683 1 97.06 78 LEU A O 1
ATOM 623 N N . THR A 1 79 ? 41.719 -12.086 1.109 1 96.62 79 THR A N 1
ATOM 624 C CA . THR A 1 79 ? 42.75 -11.32 0.428 1 96.62 79 THR A CA 1
ATOM 625 C C . THR A 1 79 ? 43.375 -10.289 1.371 1 96.62 79 THR A C 1
ATOM 627 O O . THR A 1 79 ? 44.531 -9.891 1.184 1 96.62 79 THR A O 1
ATOM 630 N N . SER A 1 80 ? 42.625 -9.852 2.309 1 96.94 80 SER A N 1
ATOM 631 C CA . SER A 1 80 ? 43.125 -8.914 3.309 1 96.94 80 SER A CA 1
ATOM 632 C C . SER A 1 80 ? 42.406 -9.086 4.641 1 96.94 80 SER A C 1
ATOM 634 O O . SER A 1 80 ? 41.219 -9.406 4.676 1 96.94 80 SER A O 1
ATOM 636 N N . LEU A 1 81 ? 43.156 -8.906 5.699 1 96.62 81 LEU A N 1
ATOM 637 C CA . LEU A 1 81 ? 42.594 -8.977 7.051 1 96.62 81 LEU A CA 1
ATOM 638 C C . LEU A 1 81 ? 43.281 -7.969 7.969 1 96.62 81 LEU A C 1
ATOM 640 O O . LEU A 1 81 ? 44.531 -7.98 8.094 1 96.62 81 LEU A O 1
ATOM 644 N N . ASP A 1 82 ? 42.594 -7.086 8.461 1 96.12 82 ASP A N 1
ATOM 645 C CA . ASP A 1 82 ? 43.031 -6.176 9.516 1 96.12 82 ASP A CA 1
ATOM 646 C C . ASP A 1 82 ? 42.25 -6.395 10.805 1 96.12 82 ASP A C 1
ATOM 648 O O . ASP A 1 82 ? 41.188 -5.801 10.992 1 96.12 82 ASP A O 1
ATOM 652 N N . GLU A 1 83 ? 42.719 -7.176 11.648 1 92.62 83 GLU A N 1
ATOM 653 C CA . GLU A 1 83 ? 42.031 -7.551 12.867 1 92.62 83 GLU A CA 1
ATOM 654 C C . GLU A 1 83 ? 41.812 -6.348 13.789 1 92.62 83 GLU A C 1
ATOM 656 O O . GLU A 1 83 ? 40.812 -6.246 14.477 1 92.62 83 GLU A O 1
ATOM 661 N N . LYS A 1 84 ? 42.781 -5.469 13.836 1 92.19 84 LYS A N 1
ATOM 662 C CA . LYS A 1 84 ? 42.688 -4.281 14.68 1 92.19 84 LYS A CA 1
ATOM 663 C C . LYS A 1 84 ? 41.562 -3.381 14.219 1 92.19 84 LYS A C 1
ATOM 665 O O . LYS A 1 84 ? 40.812 -2.824 15.039 1 92.19 84 LYS A O 1
ATOM 670 N N . LYS A 1 85 ? 41.438 -3.309 12.953 1 94.88 85 LYS A N 1
ATOM 671 C CA . LYS A 1 85 ? 40.375 -2.479 12.391 1 94.88 85 LYS A CA 1
ATOM 672 C C . LYS A 1 85 ? 39.094 -3.291 12.164 1 94.88 85 LYS A C 1
ATOM 674 O O . LYS A 1 85 ? 38.031 -2.732 11.828 1 94.88 85 LYS A O 1
ATOM 679 N N . SER A 1 86 ? 39.188 -4.566 12.367 1 95.81 86 SER A N 1
ATOM 680 C CA . SER A 1 86 ? 38.062 -5.477 12.195 1 95.81 86 SER A CA 1
ATOM 681 C C . SER A 1 86 ? 37.531 -5.43 10.766 1 95.81 86 SER A C 1
ATOM 683 O O . SER A 1 86 ? 36.312 -5.23 10.555 1 95.81 86 SER A O 1
ATOM 685 N N . ILE A 1 87 ? 38.344 -5.617 9.797 1 97.25 87 ILE A N 1
ATOM 686 C CA . ILE A 1 87 ? 37.969 -5.586 8.383 1 97.25 87 ILE A CA 1
ATOM 687 C C . ILE A 1 87 ? 38.594 -6.773 7.664 1 97.25 87 ILE A C 1
ATOM 689 O O . ILE A 1 87 ? 39.75 -7.121 7.922 1 97.25 87 ILE A O 1
ATOM 693 N N . ALA A 1 88 ? 37.906 -7.375 6.859 1 97.5 88 ALA A N 1
ATOM 694 C CA . ALA A 1 88 ? 38.375 -8.445 5.992 1 97.5 88 ALA A CA 1
ATOM 695 C C . ALA A 1 88 ? 37.875 -8.266 4.566 1 97.5 88 ALA A C 1
ATOM 697 O O . ALA A 1 88 ? 36.781 -7.773 4.352 1 97.5 88 ALA A O 1
ATOM 698 N N . THR A 1 89 ? 38.594 -8.609 3.562 1 97.62 89 THR A N 1
ATOM 699 C CA . THR A 1 89 ? 38.219 -8.594 2.158 1 97.62 89 THR A CA 1
ATOM 700 C C . THR A 1 89 ? 38.375 -9.969 1.528 1 97.62 89 THR A C 1
ATOM 702 O O . THR A 1 89 ? 39.344 -10.688 1.835 1 97.62 89 THR A O 1
ATOM 705 N N . PHE A 1 90 ? 37.562 -10.336 0.697 1 97.12 90 PHE A N 1
ATOM 706 C CA . PHE A 1 90 ? 37.562 -11.641 0.049 1 97.12 90 PHE A CA 1
ATOM 707 C C . PHE A 1 90 ? 37.344 -11.5 -1.455 1 97.12 90 PHE A C 1
ATOM 709 O O . PHE A 1 90 ? 36.562 -10.664 -1.904 1 97.12 90 PHE A O 1
ATOM 716 N N . ASP A 1 91 ? 38.031 -12.312 -2.23 1 94.12 91 ASP A N 1
ATOM 717 C CA . ASP A 1 91 ? 37.656 -12.508 -3.627 1 94.12 91 ASP A CA 1
ATOM 718 C C . ASP A 1 91 ? 36.531 -13.547 -3.76 1 94.12 91 ASP A C 1
ATOM 720 O O . ASP A 1 91 ? 36.531 -14.547 -3.035 1 94.12 91 ASP A O 1
ATOM 724 N N . PHE A 1 92 ? 35.625 -13.234 -4.684 1 92.81 92 PHE A N 1
ATOM 725 C CA . PHE A 1 92 ? 34.719 -14.305 -5.055 1 92.81 92 PHE A CA 1
ATOM 726 C C . PHE A 1 92 ? 35.469 -15.492 -5.633 1 92.81 92 PHE A C 1
ATOM 728 O O . PHE A 1 92 ? 36.531 -15.328 -6.238 1 92.81 92 PHE A O 1
ATOM 735 N N . PRO A 1 93 ? 34.875 -16.625 -5.461 1 89.75 93 PRO A N 1
ATOM 736 C CA . PRO A 1 93 ? 35.5 -17.781 -6.121 1 89.75 93 PRO A CA 1
ATOM 737 C C . PRO A 1 93 ? 35.5 -17.641 -7.645 1 89.75 93 PRO A C 1
ATOM 739 O O . PRO A 1 93 ? 34.594 -17.062 -8.219 1 89.75 93 PRO A O 1
ATOM 742 N N . SER A 1 94 ? 36.719 -17.766 -8.383 1 72.56 94 SER A N 1
ATOM 743 C CA . SER A 1 94 ? 36.812 -17.672 -9.836 1 72.56 94 SER A CA 1
ATOM 744 C C . SER A 1 94 ? 35.906 -18.688 -10.508 1 72.56 94 SER A C 1
ATOM 746 O O . SER A 1 94 ? 35.219 -18.359 -11.477 1 72.56 94 SER A O 1
ATOM 748 N N . SER A 1 95 ? 36.469 -19.953 -10.695 1 59.25 95 SER A N 1
ATOM 749 C CA . SER A 1 95 ? 35.875 -21.031 -11.492 1 59.25 95 SER A CA 1
ATOM 750 C C . SER A 1 95 ? 35.188 -22.062 -10.609 1 59.25 95 SER A C 1
ATOM 752 O O . SER A 1 95 ? 35.625 -22.297 -9.477 1 59.25 95 SER A O 1
ATOM 754 N N . GLY A 1 96 ? 33.75 -22.031 -10.703 1 52.34 96 GLY A N 1
ATOM 755 C CA . GLY A 1 96 ? 33.031 -23.25 -10.344 1 52.34 96 GLY A CA 1
ATOM 756 C C . GLY A 1 96 ? 32 -23.656 -11.375 1 52.34 96 GLY A C 1
ATOM 757 O O . GLY A 1 96 ? 31.703 -22.891 -12.289 1 52.34 96 GLY A O 1
ATOM 758 N N . PRO A 1 97 ? 31.828 -24.953 -11.477 1 45.94 97 PRO A N 1
ATOM 759 C CA . PRO A 1 97 ? 31 -25.578 -12.516 1 45.94 97 PRO A CA 1
ATOM 760 C C . PRO A 1 97 ? 29.812 -24.703 -12.922 1 45.94 97 PRO A C 1
ATOM 762 O O . PRO A 1 97 ? 29.484 -24.625 -14.109 1 45.94 97 PRO A O 1
ATOM 765 N N . ALA A 1 98 ? 28.875 -24.516 -12.109 1 50.12 98 ALA A N 1
ATOM 766 C CA . ALA A 1 98 ? 27.578 -23.953 -12.477 1 50.12 98 ALA A CA 1
ATOM 767 C C . ALA A 1 98 ? 27.578 -22.438 -12.352 1 50.12 98 ALA A C 1
ATOM 769 O O . ALA A 1 98 ? 27.031 -21.875 -11.398 1 50.12 98 ALA A O 1
ATOM 770 N N . HIS A 1 99 ? 28.656 -21.797 -12.891 1 53.62 99 HIS A N 1
ATOM 771 C CA . HIS A 1 99 ? 28.719 -20.328 -12.867 1 53.62 99 HIS A CA 1
ATOM 772 C C . HIS A 1 99 ? 27.609 -19.719 -13.711 1 53.62 99 HIS A C 1
ATOM 774 O O . HIS A 1 99 ? 27.625 -19.812 -14.938 1 53.62 99 HIS A O 1
ATOM 780 N N . PHE A 1 100 ? 26.5 -19.312 -13.078 1 55.47 100 PHE A N 1
ATOM 781 C CA . PHE A 1 100 ? 25.297 -18.75 -13.656 1 55.47 100 PHE A CA 1
ATOM 782 C C . PHE A 1 100 ? 25.375 -17.234 -13.688 1 55.47 100 PHE A C 1
ATOM 784 O O . PHE A 1 100 ? 24.359 -16.547 -13.891 1 55.47 100 PHE A O 1
ATOM 791 N N . ASP A 1 101 ? 26.594 -16.625 -13.508 1 65 101 ASP A N 1
ATOM 792 C CA . ASP A 1 101 ? 26.625 -15.164 -13.375 1 65 101 ASP A CA 1
ATOM 793 C C . ASP A 1 101 ? 26.594 -14.492 -14.742 1 65 101 ASP A C 1
ATOM 795 O O . ASP A 1 101 ? 26.078 -13.375 -14.883 1 65 101 ASP A O 1
ATOM 799 N N . GLY A 1 102 ? 26.906 -15.102 -15.797 1 63.84 102 GLY A N 1
ATOM 800 C CA . GLY A 1 102 ? 26.844 -14.594 -17.156 1 63.84 102 GLY A CA 1
ATOM 801 C C . GLY A 1 102 ? 27.703 -13.359 -17.359 1 63.84 102 GLY A C 1
ATOM 802 O O . GLY A 1 102 ? 27.781 -12.828 -18.469 1 63.84 102 GLY A O 1
ATOM 803 N N . SER A 1 103 ? 28.391 -12.742 -16.359 1 66.12 103 SER A N 1
ATOM 804 C CA . SER A 1 103 ? 29.078 -11.469 -16.5 1 66.12 103 SER A CA 1
ATOM 805 C C . SER A 1 103 ? 30.594 -11.648 -16.438 1 66.12 103 SER A C 1
ATOM 807 O O . SER A 1 103 ? 31.344 -10.836 -16.984 1 66.12 103 SER A O 1
ATOM 809 N N . SER A 1 104 ? 31.156 -12.648 -15.938 1 74.94 104 SER A N 1
ATOM 810 C CA . SER A 1 104 ? 32.562 -12.93 -15.75 1 74.94 104 SER A CA 1
ATOM 811 C C . SER A 1 104 ? 33.281 -11.742 -15.109 1 74.94 104 SER A C 1
ATOM 813 O O . SER A 1 104 ? 34.469 -11.531 -15.344 1 74.94 104 SER A O 1
ATOM 815 N N . ARG A 1 105 ? 32.625 -10.945 -14.406 1 84.69 105 ARG A N 1
ATOM 816 C CA . ARG A 1 105 ? 33.219 -9.789 -13.734 1 84.69 105 ARG A CA 1
ATOM 817 C C . ARG A 1 105 ? 33.875 -10.188 -12.414 1 84.69 105 ARG A C 1
ATOM 819 O O . ARG A 1 105 ? 33.406 -11.109 -11.742 1 84.69 105 ARG A O 1
ATOM 826 N N . LYS A 1 106 ? 34.938 -9.438 -12.117 1 89.44 106 LYS A N 1
ATOM 827 C CA . LYS A 1 106 ? 35.562 -9.625 -10.812 1 89.44 106 LYS A CA 1
ATOM 828 C C . LYS A 1 106 ? 34.75 -8.992 -9.695 1 89.44 106 LYS A C 1
ATOM 830 O O . LYS A 1 106 ? 34.281 -7.859 -9.828 1 89.44 106 LYS A O 1
ATOM 835 N N . ARG A 1 107 ? 34.594 -9.766 -8.656 1 93.56 107 ARG A N 1
ATOM 836 C CA . ARG A 1 107 ? 33.844 -9.273 -7.504 1 93.56 107 ARG A CA 1
ATOM 837 C C . ARG A 1 107 ? 34.625 -9.477 -6.211 1 93.56 107 ARG A C 1
ATOM 839 O O . ARG A 1 107 ? 35.406 -10.406 -6.102 1 93.56 107 ARG A O 1
ATOM 846 N N . VAL A 1 108 ? 34.438 -8.633 -5.266 1 95.31 108 VAL A N 1
ATOM 847 C CA . VAL A 1 108 ? 35.094 -8.719 -3.961 1 95.31 108 VAL A CA 1
ATOM 848 C C . VAL A 1 108 ? 34.062 -8.445 -2.855 1 95.31 108 VAL A C 1
ATOM 850 O O . VAL A 1 108 ? 33.094 -7.73 -3.07 1 95.31 108 VAL A O 1
ATOM 853 N N . LEU A 1 109 ? 34.25 -9.047 -1.724 1 97.31 109 LEU A N 1
ATOM 854 C CA . LEU A 1 109 ? 33.5 -8.773 -0.509 1 97.31 109 LEU A CA 1
ATOM 855 C C . LEU A 1 109 ? 34.344 -8.031 0.51 1 97.31 109 LEU A C 1
ATOM 857 O O . LEU A 1 109 ? 35.5 -8.359 0.705 1 97.31 109 LEU A O 1
ATOM 861 N N . GLU A 1 110 ? 33.812 -7.066 1.058 1 98.06 110 GLU A N 1
ATOM 862 C CA . GLU A 1 110 ? 34.406 -6.359 2.18 1 98.06 110 GLU A CA 1
ATOM 863 C C . GLU A 1 110 ? 33.562 -6.477 3.439 1 98.06 110 GLU A C 1
ATOM 865 O O . GLU A 1 110 ? 32.406 -6.023 3.463 1 98.06 110 GLU A O 1
ATOM 870 N N . LEU A 1 111 ? 34.094 -7.086 4.449 1 98.31 111 LEU A N 1
ATOM 871 C CA . LEU A 1 111 ? 33.406 -7.32 5.719 1 98.31 111 LEU A CA 1
ATOM 872 C C . LEU A 1 111 ? 34.031 -6.492 6.836 1 98.31 111 LEU A C 1
ATOM 874 O O . LEU A 1 111 ? 35.25 -6.473 6.988 1 98.31 111 LEU A O 1
ATOM 878 N N . SER A 1 112 ? 33.219 -5.762 7.496 1 97.75 112 SER A N 1
ATOM 879 C CA . SER A 1 112 ? 33.625 -5.043 8.703 1 97.75 112 SER A CA 1
ATOM 880 C C . SER A 1 112 ? 32.781 -5.457 9.898 1 97.75 112 SER A C 1
ATOM 882 O O . SER A 1 112 ? 31.594 -5.75 9.758 1 97.75 112 SER A O 1
ATOM 884 N N . TRP A 1 113 ? 33.406 -5.562 11.117 1 95.62 113 TRP A N 1
ATOM 885 C CA . TRP A 1 113 ? 32.656 -5.871 12.328 1 95.62 113 TRP A CA 1
ATOM 886 C C . TRP A 1 113 ? 33.094 -4.988 13.484 1 95.62 113 TRP A C 1
ATOM 888 O O . TRP A 1 113 ? 33.031 -5.402 14.648 1 95.62 113 TRP A O 1
ATOM 898 N N . ARG A 1 114 ? 33.625 -3.818 13.211 1 90 114 ARG A N 1
ATOM 899 C CA . ARG A 1 114 ? 34.125 -2.908 14.242 1 90 114 ARG A CA 1
ATOM 900 C C . ARG A 1 114 ? 33.031 -2.594 15.258 1 90 114 ARG A C 1
ATOM 902 O O . ARG A 1 114 ? 33.25 -2.789 16.469 1 90 114 ARG A O 1
ATOM 909 N N . GLU A 1 115 ? 31.938 -2.064 14.953 1 85.62 115 GLU A N 1
ATOM 910 C CA . GLU A 1 115 ? 30.797 -1.862 15.859 1 85.62 115 GLU A CA 1
ATOM 911 C C . GLU A 1 115 ? 29.625 -2.766 15.484 1 85.62 115 GLU A C 1
ATOM 913 O O . GLU A 1 115 ? 29.062 -3.436 16.344 1 85.62 115 GLU A O 1
ATOM 918 N N . HIS A 1 116 ? 29.328 -2.711 14.305 1 91.69 116 HIS A N 1
ATOM 919 C CA . HIS A 1 116 ? 28.312 -3.568 13.703 1 91.69 116 HIS A CA 1
ATOM 920 C C . HIS A 1 116 ? 28.859 -4.305 12.484 1 91.69 116 HIS A C 1
ATOM 922 O O . HIS A 1 116 ? 29.859 -3.893 11.906 1 91.69 116 HIS A O 1
ATOM 928 N N . ILE A 1 117 ? 28.266 -5.402 12.195 1 96.19 117 ILE A N 1
ATOM 929 C CA . ILE A 1 117 ? 28.703 -6.133 11.008 1 96.19 117 ILE A CA 1
ATOM 930 C C . ILE A 1 117 ? 28.188 -5.434 9.75 1 96.19 117 ILE A C 1
ATOM 932 O O . ILE A 1 117 ? 27 -5.074 9.672 1 96.19 117 ILE A O 1
ATOM 936 N N . THR A 1 118 ? 29 -5.191 8.836 1 97.19 118 THR A N 1
ATOM 937 C CA . THR A 1 118 ? 28.625 -4.691 7.516 1 97.19 118 THR A CA 1
ATOM 938 C C . THR A 1 118 ? 29.344 -5.48 6.418 1 97.19 118 THR A C 1
ATOM 940 O O . THR A 1 118 ? 30.562 -5.668 6.473 1 97.19 118 THR A O 1
ATOM 943 N N . LEU A 1 119 ? 28.609 -5.957 5.559 1 98.38 119 LEU A N 1
ATOM 944 C CA . LEU A 1 119 ? 29.125 -6.664 4.395 1 98.38 119 LEU A CA 1
ATOM 945 C C . LEU A 1 119 ? 28.734 -5.949 3.104 1 98.38 119 LEU A C 1
ATOM 947 O O . LEU A 1 119 ? 27.562 -5.66 2.877 1 98.38 119 LEU A O 1
ATOM 951 N N . ASN A 1 120 ? 29.734 -5.625 2.262 1 98.19 120 ASN A N 1
ATOM 952 C CA . ASN A 1 120 ? 29.516 -4.988 0.968 1 98.19 120 ASN A CA 1
ATOM 953 C C . ASN A 1 120 ? 30.094 -5.824 -0.174 1 98.19 120 ASN A C 1
ATOM 955 O O . ASN A 1 120 ? 31.203 -6.332 -0.073 1 98.19 120 ASN A O 1
ATOM 959 N N . ALA A 1 121 ? 29.328 -5.992 -1.173 1 97.81 121 ALA A N 1
ATOM 960 C CA . ALA A 1 121 ? 29.797 -6.641 -2.393 1 97.81 121 ALA A CA 1
ATOM 961 C C . ALA A 1 121 ? 30.047 -5.617 -3.494 1 97.81 121 ALA A C 1
ATOM 963 O O . ALA A 1 121 ? 29.172 -4.805 -3.812 1 97.81 121 ALA A O 1
ATOM 964 N N . TYR A 1 122 ? 31.266 -5.652 -4.035 1 96.62 122 TYR A N 1
ATOM 965 C CA . TYR A 1 122 ? 31.656 -4.762 -5.121 1 96.62 122 TYR A CA 1
ATOM 966 C C . TYR A 1 122 ? 31.953 -5.551 -6.387 1 96.62 122 TYR A C 1
ATOM 968 O O . TYR A 1 122 ? 32.344 -6.723 -6.32 1 96.62 122 TYR A O 1
ATOM 976 N N . GLU A 1 123 ? 31.688 -4.938 -7.422 1 93.88 123 GLU A N 1
ATOM 977 C CA . GLU A 1 123 ? 32.062 -5.445 -8.742 1 93.88 123 GLU A CA 1
ATOM 978 C C . GLU A 1 123 ? 32.875 -4.426 -9.508 1 93.88 123 GLU A C 1
ATOM 980 O O . GLU A 1 123 ? 32.719 -3.219 -9.352 1 93.88 123 GLU A O 1
ATOM 985 N N . TYR A 1 124 ? 33.875 -4.922 -10.242 1 90.19 124 TYR A N 1
ATOM 986 C CA . TYR A 1 124 ? 34.688 -4.035 -11.086 1 90.19 124 TYR A CA 1
ATOM 987 C C . TYR A 1 124 ? 34.031 -3.881 -12.461 1 90.19 124 TYR A C 1
ATOM 989 O O . TYR A 1 124 ? 33.844 -4.867 -13.18 1 90.19 124 TYR A O 1
ATOM 997 N N . VAL A 1 125 ? 33.594 -2.73 -12.766 1 85.81 125 VAL A N 1
ATOM 998 C CA . VAL A 1 125 ? 33.156 -2.346 -14.094 1 85.81 125 VAL A CA 1
ATOM 999 C C . VAL A 1 125 ? 34.219 -1.489 -14.773 1 85.81 125 VAL A C 1
ATOM 1001 O O . VAL A 1 125 ? 34.344 -0.3 -14.477 1 85.81 125 VAL A O 1
ATOM 1004 N N . GLY A 1 126 ? 34.906 -2.041 -15.68 1 80.75 126 GLY A N 1
ATOM 1005 C CA . GLY A 1 126 ? 36.156 -1.415 -16.078 1 80.75 126 GLY A CA 1
ATOM 1006 C C . GLY A 1 126 ? 37.156 -1.293 -14.945 1 80.75 126 GLY A C 1
ATOM 1007 O O . GLY A 1 126 ? 37.469 -2.281 -14.281 1 80.75 126 GLY A O 1
ATOM 1008 N N . ASP A 1 127 ? 37.594 -0.131 -14.703 1 85.06 127 ASP A N 1
ATOM 1009 C CA . ASP A 1 127 ? 38.562 0.111 -13.633 1 85.06 127 ASP A CA 1
ATOM 1010 C C . ASP A 1 127 ? 37.875 0.659 -12.391 1 85.06 127 ASP A C 1
ATOM 1012 O O . ASP A 1 127 ? 38.5 0.885 -11.367 1 85.06 127 ASP A O 1
ATOM 1016 N N . GLU A 1 128 ? 36.562 0.669 -12.539 1 89.88 128 GLU A N 1
ATOM 1017 C CA . GLU A 1 128 ? 35.844 1.293 -11.438 1 89.88 128 GLU A CA 1
ATOM 1018 C C . GLU A 1 128 ? 35.25 0.242 -10.508 1 89.88 128 GLU A C 1
ATOM 1020 O O . GLU A 1 128 ? 34.594 -0.688 -10.969 1 89.88 128 GLU A O 1
ATOM 1025 N N . LYS A 1 129 ? 35.562 0.264 -9.234 1 93.06 129 LYS A N 1
ATOM 1026 C CA . LYS A 1 129 ? 34.938 -0.563 -8.203 1 93.06 129 LYS A CA 1
ATOM 1027 C C . LYS A 1 129 ? 33.562 -0.025 -7.809 1 93.06 129 LYS A C 1
ATOM 1029 O O . LYS A 1 129 ? 33.469 1.079 -7.27 1 93.06 129 LYS A O 1
ATOM 1034 N N . VAL A 1 130 ? 32.5 -0.734 -8.109 1 94.19 130 VAL A N 1
ATOM 1035 C CA . VAL A 1 130 ? 31.141 -0.275 -7.863 1 94.19 130 VAL A CA 1
ATOM 1036 C C . VAL A 1 130 ? 30.453 -1.204 -6.867 1 94.19 130 VAL A C 1
ATOM 1038 O O . VAL A 1 130 ? 30.547 -2.428 -6.984 1 94.19 130 VAL A O 1
ATOM 1041 N N . ARG A 1 131 ? 29.766 -0.647 -5.871 1 96.12 131 ARG A N 1
ATOM 1042 C CA . ARG A 1 131 ? 29.016 -1.457 -4.918 1 96.12 131 ARG A CA 1
ATOM 1043 C C . ARG A 1 131 ? 27.75 -2.023 -5.566 1 96.12 131 ARG A C 1
ATOM 1045 O O . ARG A 1 131 ? 26.938 -1.273 -6.105 1 96.12 131 ARG A O 1
ATOM 1052 N N . VAL A 1 132 ? 27.547 -3.289 -5.523 1 96.38 132 VAL A N 1
ATOM 1053 C CA . VAL A 1 132 ? 26.359 -3.934 -6.074 1 96.38 132 VAL A CA 1
ATOM 1054 C C . VAL A 1 132 ? 25.281 -4.055 -4.992 1 96.38 132 VAL A C 1
ATOM 1056 O O . VAL A 1 132 ? 24.109 -3.779 -5.242 1 96.38 132 VAL A O 1
ATOM 1059 N N . VAL A 1 133 ? 25.641 -4.48 -3.836 1 97.81 133 VAL A N 1
ATOM 1060 C CA . VAL A 1 133 ? 24.766 -4.59 -2.666 1 97.81 133 VAL A CA 1
ATOM 1061 C C . VAL A 1 133 ? 25.578 -4.348 -1.396 1 97.81 133 VAL A C 1
ATOM 1063 O O . VAL A 1 133 ? 26.75 -4.707 -1.329 1 97.81 133 VAL A O 1
ATOM 1066 N N . GLY A 1 134 ? 24.953 -3.707 -0.405 1 98 134 GLY A N 1
ATOM 1067 C CA . GLY A 1 134 ? 25.672 -3.42 0.83 1 98 134 GLY A CA 1
ATOM 1068 C C . GLY A 1 134 ? 24.75 -3.322 2.037 1 98 134 GLY A C 1
ATOM 1069 O O . GLY A 1 134 ? 23.609 -2.861 1.925 1 98 134 GLY A O 1
ATOM 1070 N N . ASP A 1 135 ? 25.297 -3.75 3.139 1 98 135 ASP A N 1
ATOM 1071 C CA . ASP A 1 135 ? 24.578 -3.641 4.406 1 98 135 ASP A CA 1
ATOM 1072 C C . ASP A 1 135 ? 24.438 -2.18 4.832 1 98 135 ASP A C 1
ATOM 1074 O O . ASP A 1 135 ? 25.281 -1.344 4.484 1 98 135 ASP A O 1
ATOM 1078 N N . LEU A 1 136 ? 23.328 -1.886 5.5 1 96.62 136 LEU A N 1
ATOM 1079 C CA . LEU A 1 136 ? 23.156 -0.552 6.066 1 96.62 136 LEU A CA 1
ATOM 1080 C C . LEU A 1 136 ? 24.094 -0.344 7.25 1 96.62 136 LEU A C 1
ATOM 1082 O O . LEU A 1 136 ? 24.016 -1.06 8.25 1 96.62 136 LEU A O 1
ATOM 1086 N N . PRO A 1 137 ? 24.984 0.574 7.176 1 93.38 137 PRO A N 1
ATOM 1087 C CA . PRO A 1 137 ? 25.938 0.767 8.266 1 93.38 137 PRO A CA 1
ATOM 1088 C C . PRO A 1 137 ? 25.266 1.062 9.602 1 93.38 137 PRO A C 1
ATOM 1090 O O . PRO A 1 137 ? 24.312 1.836 9.656 1 93.38 137 PRO A O 1
ATOM 1093 N N . ASN A 1 138 ? 25.734 0.385 10.633 1 91.44 138 ASN A N 1
ATOM 1094 C CA . ASN A 1 138 ? 25.344 0.575 12.023 1 91.44 138 ASN A CA 1
ATOM 1095 C C . ASN A 1 138 ? 23.922 0.058 12.289 1 91.44 138 ASN A C 1
ATOM 1097 O O . ASN A 1 138 ? 23.391 0.26 13.375 1 91.44 138 ASN A O 1
ATOM 1101 N N . ARG A 1 139 ? 23.312 -0.54 11.328 1 94.75 139 ARG A N 1
ATOM 1102 C CA . ARG A 1 139 ? 21.922 -0.98 11.484 1 94.75 139 ARG A CA 1
ATOM 1103 C C . ARG A 1 139 ? 21.641 -2.223 10.641 1 94.75 139 ARG A C 1
ATOM 1105 O O . ARG A 1 139 ? 20.5 -2.471 10.25 1 94.75 139 ARG A O 1
ATOM 1112 N N . SER A 1 140 ? 22.594 -3.008 10.344 1 96.88 140 SER A N 1
ATOM 1113 C CA . SER A 1 140 ? 22.5 -4.094 9.367 1 96.88 140 SER A CA 1
ATOM 1114 C C . SER A 1 140 ? 21.766 -5.297 9.961 1 96.88 140 SER A C 1
ATOM 1116 O O . SER A 1 140 ? 21 -5.969 9.266 1 96.88 140 SER A O 1
ATOM 1118 N N . TYR A 1 141 ? 22.078 -5.711 11.234 1 97.06 141 TYR A N 1
ATOM 1119 C CA . TYR A 1 141 ? 21.516 -6.887 11.883 1 97.06 141 TYR A CA 1
ATOM 1120 C C . TYR A 1 141 ? 20.906 -6.527 13.234 1 97.06 141 TYR A C 1
ATOM 1122 O O . TYR A 1 141 ? 21.594 -5.977 14.102 1 97.06 141 TYR A O 1
ATOM 1130 N N . ALA A 1 142 ? 19.641 -6.852 13.398 1 96.44 142 ALA A N 1
ATOM 1131 C CA . ALA A 1 142 ? 18.969 -6.594 14.664 1 96.44 142 ALA A CA 1
ATOM 1132 C C . ALA A 1 142 ? 18.031 -7.734 15.031 1 96.44 142 ALA A C 1
ATOM 1134 O O . ALA A 1 142 ? 17.688 -8.562 14.18 1 96.44 142 ALA A O 1
ATOM 1135 N N . LEU A 1 143 ? 17.703 -7.832 16.312 1 95.81 143 LEU A N 1
ATOM 1136 C CA . LEU A 1 143 ? 16.766 -8.82 16.828 1 95.81 143 LEU A CA 1
ATOM 1137 C C . LEU A 1 143 ? 15.391 -8.195 17.062 1 95.81 143 LEU A C 1
ATOM 1139 O O . LEU A 1 143 ? 15.297 -7.047 17.5 1 95.81 143 LEU A O 1
ATOM 1143 N N . THR A 1 144 ? 14.328 -8.875 16.641 1 95.06 144 THR A N 1
ATOM 1144 C CA . THR A 1 144 ? 13 -8.609 17.188 1 95.06 144 THR A CA 1
ATOM 1145 C C . THR A 1 144 ? 12.766 -9.406 18.469 1 95.06 144 THR A C 1
ATOM 1147 O O . THR A 1 144 ? 13.719 -9.938 19.062 1 95.06 144 THR A O 1
ATOM 1150 N N . ASP A 1 145 ? 11.539 -9.453 18.875 1 92.19 145 ASP A N 1
ATOM 1151 C CA . ASP A 1 145 ? 11.266 -10.234 20.094 1 92.19 145 ASP A CA 1
ATOM 1152 C C . ASP A 1 145 ? 11.57 -11.711 19.875 1 92.19 145 ASP A C 1
ATOM 1154 O O . ASP A 1 145 ? 11.992 -12.406 20.797 1 92.19 145 ASP A O 1
ATOM 1158 N N . LYS A 1 146 ? 11.312 -12.188 18.641 1 93.62 146 LYS A N 1
ATOM 1159 C CA . LYS A 1 146 ? 11.445 -13.625 18.422 1 93.62 146 LYS A CA 1
ATOM 1160 C C . LYS A 1 146 ? 12.227 -13.914 17.156 1 93.62 146 LYS A C 1
ATOM 1162 O O . LYS A 1 146 ? 12.609 -15.062 16.891 1 93.62 146 LYS A O 1
ATOM 1167 N N . GLY A 1 147 ? 12.438 -12.938 16.375 1 95.81 147 GLY A N 1
ATOM 1168 C CA . GLY A 1 147 ? 13.117 -13.125 15.102 1 95.81 147 GLY A CA 1
ATOM 1169 C C . GLY A 1 147 ? 14.258 -12.141 14.883 1 95.81 147 GLY A C 1
ATOM 1170 O O . GLY A 1 147 ? 14.984 -11.812 15.82 1 95.81 147 GLY A O 1
ATOM 1171 N N . VAL A 1 148 ? 14.492 -11.789 13.602 1 97.12 148 VAL A N 1
ATOM 1172 C CA . VAL A 1 148 ? 15.625 -10.953 13.234 1 97.12 148 VAL A CA 1
ATOM 1173 C C . VAL A 1 148 ? 15.195 -9.922 12.195 1 97.12 148 VAL A C 1
ATOM 1175 O O . VAL A 1 148 ? 14.172 -10.086 11.523 1 97.12 148 VAL A O 1
ATOM 1178 N N . ILE A 1 149 ? 15.875 -8.82 12.109 1 97.75 149 ILE A N 1
ATOM 1179 C CA . ILE A 1 149 ? 15.688 -7.781 11.102 1 97.75 149 ILE A CA 1
ATOM 1180 C C . ILE A 1 149 ? 16.984 -7.559 10.336 1 97.75 149 ILE A C 1
ATOM 1182 O O . ILE A 1 149 ? 18.062 -7.48 10.938 1 97.75 149 ILE A O 1
ATOM 1186 N N . ARG A 1 150 ? 16.906 -7.508 9.055 1 98.31 150 ARG A N 1
ATOM 1187 C CA . ARG A 1 150 ? 18.016 -7.184 8.156 1 98.31 150 ARG A CA 1
ATOM 1188 C C . ARG A 1 150 ? 17.781 -5.844 7.469 1 98.31 150 ARG A C 1
ATOM 1190 O O . ARG A 1 150 ? 16.656 -5.551 7.027 1 98.31 150 ARG A O 1
ATOM 1197 N N . HIS A 1 151 ? 18.844 -4.98 7.387 1 98.19 151 HIS A N 1
ATOM 1198 C CA . HIS A 1 151 ? 18.781 -3.734 6.637 1 98.19 151 HIS A CA 1
ATOM 1199 C C . HIS A 1 151 ? 19.922 -3.652 5.617 1 98.19 151 HIS A C 1
ATOM 1201 O O . HIS A 1 151 ? 21.047 -4.031 5.91 1 98.19 151 HIS A O 1
ATOM 1207 N N . TRP A 1 152 ? 19.578 -3.166 4.398 1 98.38 152 TRP A N 1
ATOM 1208 C CA . TRP A 1 152 ? 20.531 -2.863 3.34 1 98.38 152 TRP A CA 1
ATOM 1209 C C . TRP A 1 152 ? 20.328 -1.453 2.801 1 98.38 152 TRP A C 1
ATOM 1211 O O . TRP A 1 152 ? 19.219 -0.902 2.902 1 98.38 152 TRP A O 1
ATOM 1221 N N . TRP A 1 153 ? 21.422 -0.935 2.311 1 95.94 153 TRP A N 1
ATOM 1222 C CA . TRP A 1 153 ? 21.172 0.168 1.389 1 95.94 153 TRP A CA 1
ATOM 1223 C C . TRP A 1 153 ? 20.219 -0.257 0.273 1 95.94 153 TRP A C 1
ATOM 1225 O O . TRP A 1 153 ? 20.219 -1.421 -0.133 1 95.94 153 TRP A O 1
ATOM 1235 N N . VAL A 1 154 ? 19.406 0.701 -0.159 1 96.5 154 VAL A N 1
ATOM 1236 C CA . VAL A 1 154 ? 18.594 0.42 -1.331 1 96.5 154 VAL A CA 1
ATOM 1237 C C . VAL A 1 154 ? 19.031 1.301 -2.496 1 96.5 154 VAL A C 1
ATOM 1239 O O . VAL A 1 154 ? 19.375 2.471 -2.307 1 96.5 154 VAL A O 1
ATOM 1242 N N . GLU A 1 155 ? 19.188 0.733 -3.629 1 93.25 155 GLU A N 1
ATOM 1243 C CA . GLU A 1 155 ? 19.375 1.508 -4.852 1 93.25 155 GLU A CA 1
ATOM 1244 C C . GLU A 1 155 ? 18.047 2.049 -5.375 1 93.25 155 GLU A C 1
ATOM 1246 O O . GLU A 1 155 ? 17.266 1.315 -6 1 93.25 155 GLU A O 1
ATOM 1251 N N . PRO A 1 156 ? 17.844 3.287 -5.191 1 88.5 156 PRO A N 1
ATOM 1252 C CA . PRO A 1 156 ? 16.5 3.807 -5.504 1 88.5 156 PRO A CA 1
ATOM 1253 C C . PRO A 1 156 ? 16.156 3.68 -6.988 1 88.5 156 PRO A C 1
ATOM 1255 O O . PRO A 1 156 ? 14.977 3.654 -7.348 1 88.5 156 PRO A O 1
ATOM 1258 N N . ASP A 1 157 ? 17.125 3.568 -7.844 1 91.44 157 ASP A N 1
ATOM 1259 C CA . ASP A 1 157 ? 16.844 3.543 -9.281 1 91.44 157 ASP A CA 1
ATOM 1260 C C . ASP A 1 157 ? 16.766 2.109 -9.797 1 91.44 157 ASP A C 1
ATOM 1262 O O . ASP A 1 157 ? 16.469 1.886 -10.977 1 91.44 157 ASP A O 1
ATOM 1266 N N . ASN A 1 158 ? 17 1.141 -8.961 1 97.12 158 ASN A N 1
ATOM 1267 C CA . ASN A 1 158 ? 16.859 -0.25 -9.383 1 97.12 158 ASN A CA 1
ATOM 1268 C C . ASN A 1 158 ? 15.391 -0.65 -9.492 1 97.12 158 ASN A C 1
ATOM 1270 O O . ASN A 1 158 ? 14.523 -0.034 -8.867 1 97.12 158 ASN A O 1
ATOM 1274 N N . LEU A 1 159 ? 15.141 -1.577 -10.422 1 96.94 159 LEU A N 1
ATOM 1275 C CA . LEU A 1 159 ? 13.875 -2.301 -10.477 1 96.94 159 LEU A CA 1
ATOM 1276 C C . LEU A 1 159 ? 13.883 -3.475 -9.508 1 96.94 159 LEU A C 1
ATOM 1278 O O . LEU A 1 159 ? 14.844 -4.242 -9.453 1 96.94 159 LEU A O 1
ATOM 1282 N N . HIS A 1 160 ? 12.812 -3.588 -8.672 1 98.06 160 HIS A N 1
ATOM 1283 C CA . HIS A 1 160 ? 12.703 -4.691 -7.727 1 98.06 160 HIS A CA 1
ATOM 1284 C C . HIS A 1 160 ? 11.586 -5.648 -8.117 1 98.06 160 HIS A C 1
ATOM 1286 O O . HIS A 1 160 ? 10.469 -5.219 -8.414 1 98.06 160 HIS A O 1
ATOM 1292 N N . LEU A 1 161 ? 11.898 -6.941 -8.172 1 96.94 161 LEU A N 1
ATOM 1293 C CA . LEU A 1 161 ? 11.008 -8.008 -8.633 1 96.94 161 LEU A CA 1
ATOM 1294 C C . LEU A 1 161 ? 11.047 -9.195 -7.684 1 96.94 161 LEU A C 1
ATOM 1296 O O . LEU A 1 161 ? 11.883 -9.25 -6.781 1 96.94 161 LEU A O 1
ATOM 1300 N N . GLY A 1 162 ? 10.125 -10.18 -7.922 1 96.88 162 GLY A N 1
ATOM 1301 C CA . GLY A 1 162 ? 10.156 -11.43 -7.184 1 96.88 162 GLY A CA 1
ATOM 1302 C C . GLY A 1 162 ? 9.117 -11.5 -6.082 1 96.88 162 GLY A C 1
ATOM 1303 O O . GLY A 1 162 ? 7.934 -11.234 -6.316 1 96.88 162 GLY A O 1
ATOM 1304 N N . LEU A 1 163 ? 9.43 -12.055 -4.957 1 97.88 163 LEU A N 1
ATOM 1305 C CA . LEU A 1 163 ? 8.672 -12.211 -3.719 1 97.88 163 LEU A CA 1
ATOM 1306 C C . LEU A 1 163 ? 7.492 -13.156 -3.92 1 97.88 163 LEU A C 1
ATOM 1308 O O . LEU A 1 163 ? 6.668 -13.328 -3.02 1 97.88 163 LEU A O 1
ATOM 1312 N N . GLY A 1 164 ? 7.426 -13.836 -4.973 1 96.62 164 GLY A N 1
ATOM 1313 C CA . GLY A 1 164 ? 6.34 -14.766 -5.23 1 96.62 164 GLY A CA 1
ATOM 1314 C C . GLY A 1 164 ? 5.109 -14.094 -5.82 1 96.62 164 GLY A C 1
ATOM 1315 O O . GLY A 1 164 ? 5.203 -13.383 -6.82 1 96.62 164 GLY A O 1
ATOM 1316 N N . GLU A 1 165 ? 3.92 -14.367 -5.254 1 97.5 165 GLU A N 1
ATOM 1317 C CA . GLU A 1 165 ? 2.645 -13.797 -5.68 1 97.5 165 GLU A CA 1
ATOM 1318 C C . GLU A 1 165 ? 2.312 -12.539 -4.883 1 97.5 165 GLU A C 1
ATOM 1320 O O . GLU A 1 165 ? 1.798 -12.625 -3.764 1 97.5 165 GLU A O 1
ATOM 1325 N N . LYS A 1 166 ? 2.621 -11.383 -5.488 1 97 166 LYS A N 1
ATOM 1326 C CA . LYS A 1 166 ? 2.363 -10.102 -4.836 1 97 166 LYS A CA 1
ATOM 1327 C C . LYS A 1 166 ? 1.518 -9.195 -5.723 1 97 166 LYS A C 1
ATOM 1329 O O . LYS A 1 166 ? 1.522 -9.336 -6.949 1 97 166 LYS A O 1
ATOM 1334 N N . ALA A 1 167 ? 0.86 -8.289 -5.125 1 96.38 167 ALA A N 1
ATOM 1335 C CA . ALA A 1 167 ? -0.042 -7.367 -5.812 1 96.38 167 ALA A CA 1
ATOM 1336 C C . ALA A 1 167 ? 0.7 -6.566 -6.879 1 96.38 167 ALA A C 1
ATOM 1338 O O . ALA A 1 167 ? 1.888 -6.27 -6.73 1 96.38 167 ALA A O 1
ATOM 1339 N N . ALA A 1 168 ? 0.026 -6.281 -7.953 1 95.62 168 ALA A N 1
ATOM 1340 C CA . ALA A 1 168 ? 0.513 -5.441 -9.047 1 95.62 168 ALA A CA 1
ATOM 1341 C C . ALA A 1 168 ? 0.8 -4.023 -8.562 1 95.62 168 ALA A C 1
ATOM 1343 O O . ALA A 1 168 ? 0.292 -3.604 -7.52 1 95.62 168 ALA A O 1
ATOM 1344 N N . PRO A 1 169 ? 1.668 -3.305 -9.375 1 94.69 169 PRO A N 1
ATOM 1345 C CA . PRO A 1 169 ? 2.381 -3.674 -10.602 1 94.69 169 PRO A CA 1
ATOM 1346 C C . PRO A 1 169 ? 3.592 -4.566 -10.336 1 94.69 169 PRO A C 1
ATOM 1348 O O . PRO A 1 169 ? 3.857 -4.922 -9.18 1 94.69 169 PRO A O 1
ATOM 1351 N N . MET A 1 170 ? 4.242 -4.895 -11.422 1 94.25 170 MET A N 1
ATOM 1352 C CA . MET A 1 170 ? 5.355 -5.836 -11.312 1 94.25 170 MET A CA 1
ATOM 1353 C C . MET A 1 170 ? 6.492 -5.234 -10.492 1 94.25 170 MET A C 1
ATOM 1355 O O . MET A 1 170 ? 7.18 -5.945 -9.758 1 94.25 170 MET A O 1
ATOM 1359 N N . ASP A 1 171 ? 6.695 -3.854 -10.656 1 96.25 171 ASP A N 1
ATOM 1360 C CA . ASP A 1 171 ? 7.715 -3.164 -9.867 1 96.25 171 ASP A CA 1
ATOM 1361 C C . ASP A 1 171 ? 7.332 -3.121 -8.391 1 96.25 171 ASP A C 1
ATOM 1363 O O . ASP A 1 171 ? 6.301 -2.549 -8.031 1 96.25 171 ASP A O 1
ATOM 1367 N N . LEU A 1 172 ? 8.109 -3.66 -7.527 1 97.06 172 LEU A N 1
ATOM 1368 C CA . LEU A 1 172 ? 7.789 -3.797 -6.113 1 97.06 172 LEU A CA 1
ATOM 1369 C C . LEU A 1 172 ? 8.391 -2.65 -5.305 1 97.06 172 LEU A C 1
ATOM 1371 O O . LEU A 1 172 ? 8.195 -2.572 -4.09 1 97.06 172 LEU A O 1
ATOM 1375 N N . SER A 1 173 ? 9.031 -1.69 -5.961 1 96.81 173 SER A N 1
ATOM 1376 C CA . SER A 1 173 ? 9.75 -0.604 -5.305 1 96.81 173 SER A CA 1
ATOM 1377 C C . SER A 1 173 ? 8.797 0.298 -4.527 1 96.81 173 SER A C 1
ATOM 1379 O O . SER A 1 173 ? 7.645 0.485 -4.93 1 96.81 173 SER A O 1
ATOM 1381 N N . ASN A 1 174 ? 9.297 0.829 -3.344 1 96.25 174 ASN A N 1
ATOM 1382 C CA . ASN A 1 174 ? 8.625 1.806 -2.498 1 96.25 174 ASN A CA 1
ATOM 1383 C C . ASN A 1 174 ? 7.383 1.212 -1.838 1 96.25 174 ASN A C 1
ATOM 1385 O O . ASN A 1 174 ? 6.449 1.939 -1.493 1 96.25 174 ASN A O 1
ATOM 1389 N N . ARG A 1 175 ? 7.309 -0.079 -1.718 1 96.75 175 ARG A N 1
ATOM 1390 C CA . ARG A 1 175 ? 6.199 -0.803 -1.108 1 96.75 175 ARG A CA 1
ATOM 1391 C C . ARG A 1 175 ? 6.703 -1.821 -0.09 1 96.75 175 ARG A C 1
ATOM 1393 O O . ARG A 1 175 ? 7.91 -2.01 0.062 1 96.75 175 ARG A O 1
ATOM 1400 N N . SER A 1 176 ? 5.82 -2.357 0.677 1 97.25 176 SER A N 1
ATOM 1401 C CA . SER A 1 176 ? 6.125 -3.445 1.602 1 97.25 176 SER A CA 1
ATOM 1402 C C . SER A 1 176 ? 5.148 -4.605 1.436 1 97.25 176 SER A C 1
ATOM 1404 O O . SER A 1 176 ? 3.998 -4.402 1.044 1 97.25 176 SER A O 1
ATOM 1406 N N . PHE A 1 177 ? 5.602 -5.793 1.706 1 97.62 177 PHE A N 1
ATOM 1407 C CA . PHE A 1 177 ? 4.816 -6.992 1.454 1 97.62 177 PHE A CA 1
ATOM 1408 C C . PHE A 1 177 ? 4.957 -7.984 2.602 1 97.62 177 PHE A C 1
ATOM 1410 O O . PHE A 1 177 ? 6.066 -8.227 3.088 1 97.62 177 PHE A O 1
ATOM 1417 N N . THR A 1 178 ? 3.811 -8.531 2.992 1 96.38 178 THR A N 1
ATOM 1418 C CA . THR A 1 178 ? 3.781 -9.586 4 1 96.38 178 THR A CA 1
ATOM 1419 C C . THR A 1 178 ? 4.133 -10.938 3.387 1 96.38 178 THR A C 1
ATOM 1421 O O . THR A 1 178 ? 3.576 -11.32 2.354 1 96.38 178 THR A O 1
ATOM 1424 N N . ASN A 1 179 ? 5.066 -11.633 4.004 1 94.94 179 ASN A N 1
ATOM 1425 C CA . ASN A 1 179 ? 5.406 -12.992 3.594 1 94.94 179 ASN A CA 1
ATOM 1426 C C . ASN A 1 179 ? 4.602 -14.023 4.371 1 94.94 179 ASN A C 1
ATOM 1428 O O . ASN A 1 179 ? 5.148 -14.734 5.219 1 94.94 179 ASN A O 1
ATOM 1432 N N . SER A 1 180 ? 3.438 -14.094 4.078 1 94.19 180 SER A N 1
ATOM 1433 C CA . SER A 1 180 ? 2.438 -15.039 4.566 1 94.19 180 SER A CA 1
ATOM 1434 C C . SER A 1 180 ? 1.353 -15.281 3.523 1 94.19 180 SER A C 1
ATOM 1436 O O . SER A 1 180 ? 1.376 -14.688 2.443 1 94.19 180 SER A O 1
ATOM 1438 N N . ALA A 1 181 ? 0.479 -16.203 3.809 1 95.75 181 ALA A N 1
ATOM 1439 C CA . ALA A 1 181 ? -0.605 -16.531 2.881 1 95.75 181 ALA A CA 1
ATOM 1440 C C . ALA A 1 181 ? -1.962 -16.438 3.572 1 95.75 181 ALA A C 1
ATOM 1442 O O . ALA A 1 181 ? -2.08 -16.719 4.766 1 95.75 181 ALA A O 1
ATOM 1443 N N . SER A 1 182 ? -2.928 -16 2.826 1 95 182 SER A N 1
ATOM 1444 C CA . SER A 1 182 ? -4.297 -15.945 3.324 1 95 182 SER A CA 1
ATOM 1445 C C . SER A 1 182 ? -5.297 -16.312 2.236 1 95 182 SER A C 1
ATOM 1447 O O . SER A 1 182 ? -4.945 -16.375 1.056 1 95 182 SER A O 1
ATOM 1449 N N . ASP A 1 183 ? -6.508 -16.734 2.691 1 96.31 183 ASP A N 1
ATOM 1450 C CA . ASP A 1 183 ? -7.629 -16.875 1.768 1 96.31 183 ASP A CA 1
ATOM 1451 C C . ASP A 1 183 ? -8.148 -15.508 1.323 1 96.31 183 ASP A C 1
ATOM 1453 O O . ASP A 1 183 ? -9.141 -15.008 1.869 1 96.31 183 ASP A O 1
ATOM 1457 N N . SER A 1 184 ? -7.555 -15.016 0.265 1 96.38 184 SER A N 1
ATOM 1458 C CA . SER A 1 184 ? -7.801 -13.641 -0.168 1 96.38 184 SER A CA 1
ATOM 1459 C C . SER A 1 184 ? -8.875 -13.586 -1.249 1 96.38 184 SER A C 1
ATOM 1461 O O . SER A 1 184 ? -8.703 -12.922 -2.273 1 96.38 184 SER A O 1
ATOM 1463 N N . ALA A 1 185 ? -9.977 -14.273 -1.034 1 95.12 185 ALA A N 1
ATOM 1464 C CA . ALA A 1 185 ? -11.047 -14.312 -2.023 1 95.12 185 ALA A CA 1
ATOM 1465 C C . ALA A 1 185 ? -11.523 -12.906 -2.371 1 95.12 185 ALA A C 1
ATOM 1467 O O . ALA A 1 185 ? -11.617 -12.039 -1.493 1 95.12 185 ALA A O 1
ATOM 1468 N N . ALA A 1 186 ? -11.805 -12.664 -3.615 1 93.75 186 ALA A N 1
ATOM 1469 C CA . ALA A 1 186 ? -12.281 -11.391 -4.148 1 93.75 186 ALA A CA 1
ATOM 1470 C C . ALA A 1 186 ? -11.258 -10.281 -3.92 1 93.75 186 ALA A C 1
ATOM 1472 O O . ALA A 1 186 ? -11.625 -9.148 -3.59 1 93.75 186 ALA A O 1
ATOM 1473 N N . TYR A 1 187 ? -10.023 -10.586 -4.027 1 96.19 187 TYR A N 1
ATOM 1474 C CA . TYR A 1 187 ? -8.953 -9.633 -3.717 1 96.19 187 TYR A CA 1
ATOM 1475 C C . TYR A 1 187 ? -8.898 -8.516 -4.754 1 96.19 187 TYR A C 1
ATOM 1477 O O . TYR A 1 187 ? -9.453 -8.648 -5.848 1 96.19 187 TYR A O 1
ATOM 1485 N N . ASP A 1 188 ? -8.328 -7.383 -4.34 1 95.25 188 ASP A N 1
ATOM 1486 C CA . ASP A 1 188 ? -7.891 -6.297 -5.211 1 95.25 188 ASP A CA 1
ATOM 1487 C C . ASP A 1 188 ? -6.488 -6.559 -5.754 1 95.25 188 ASP A C 1
ATOM 1489 O O . ASP A 1 188 ? -5.527 -6.652 -4.984 1 95.25 188 ASP A O 1
ATOM 1493 N N . ALA A 1 189 ? -6.328 -6.602 -7.02 1 96.31 189 ALA A N 1
ATOM 1494 C CA . ALA A 1 189 ? -5.09 -7.055 -7.648 1 96.31 189 ALA A CA 1
ATOM 1495 C C . ALA A 1 189 ? -3.949 -6.078 -7.383 1 96.31 189 ALA A C 1
ATOM 1497 O O . ALA A 1 189 ? -2.779 -6.406 -7.598 1 96.31 189 ALA A O 1
ATOM 1498 N N . TYR A 1 190 ? -4.211 -4.875 -6.84 1 95.62 190 TYR A N 1
ATOM 1499 C CA . TYR A 1 190 ? -3.172 -3.867 -6.668 1 95.62 190 TYR A CA 1
ATOM 1500 C C . TYR A 1 190 ? -2.947 -3.566 -5.188 1 95.62 190 TYR A C 1
ATOM 1502 O O . TYR A 1 190 ? -1.899 -3.037 -4.809 1 95.62 190 TYR A O 1
ATOM 1510 N N . ASN A 1 191 ? -3.971 -3.893 -4.363 1 96 191 ASN A N 1
ATOM 1511 C CA . ASN A 1 191 ? -3.887 -3.387 -3 1 96 191 ASN A CA 1
ATOM 1512 C C . ASN A 1 191 ? -3.855 -4.523 -1.98 1 96 191 ASN A C 1
ATOM 1514 O O . ASN A 1 191 ? -3.291 -4.371 -0.895 1 96 191 ASN A O 1
ATOM 1518 N N . THR A 1 192 ? -4.434 -5.645 -2.271 1 97.69 192 THR A N 1
ATOM 1519 C CA . THR A 1 192 ? -4.566 -6.715 -1.292 1 97.69 192 THR A CA 1
ATOM 1520 C C . THR A 1 192 ? -3.209 -7.332 -0.977 1 97.69 192 THR A C 1
ATOM 1522 O O . THR A 1 192 ? -2.422 -7.609 -1.885 1 97.69 192 THR A O 1
ATOM 1525 N N . ASP A 1 193 ? -2.908 -7.523 0.247 1 97.12 193 ASP A N 1
ATOM 1526 C CA . ASP A 1 193 ? -1.726 -8.203 0.766 1 97.12 193 ASP A CA 1
ATOM 1527 C C . ASP A 1 193 ? -1.968 -8.727 2.18 1 97.12 193 ASP A C 1
ATOM 1529 O O . ASP A 1 193 ? -2.527 -8.016 3.021 1 97.12 193 ASP A O 1
ATOM 1533 N N . PRO A 1 194 ? -1.688 -9.922 2.461 1 96.56 194 PRO A N 1
ATOM 1534 C CA . PRO A 1 194 ? -1.074 -10.898 1.552 1 96.56 194 PRO A CA 1
ATOM 1535 C C . PRO A 1 194 ? -2.08 -11.516 0.583 1 96.56 194 PRO A C 1
ATOM 1537 O O . PRO A 1 194 ? -3.291 -11.375 0.771 1 96.56 194 PRO A O 1
ATOM 1540 N N . LEU A 1 195 ? -1.507 -12.125 -0.437 1 97.75 195 LEU A N 1
ATOM 1541 C CA . LEU A 1 195 ? -2.268 -13.023 -1.299 1 97.75 195 LEU A CA 1
ATOM 1542 C C . LEU A 1 195 ? -2.059 -14.477 -0.887 1 97.75 195 LEU A C 1
ATOM 1544 O O . LEU A 1 195 ? -2.016 -14.789 0.305 1 97.75 195 LEU A O 1
ATOM 1548 N N . TYR A 1 196 ? -2.018 -15.422 -1.828 1 97.81 196 TYR A N 1
ATOM 1549 C CA . TYR A 1 196 ? -2.111 -16.828 -1.462 1 97.81 196 TYR A CA 1
ATOM 1550 C C . TYR A 1 196 ? -0.726 -17.453 -1.323 1 97.81 196 TYR A C 1
ATOM 1552 O O . TYR A 1 196 ? -0.567 -18.5 -0.684 1 97.81 196 TYR A O 1
ATOM 1560 N N . LYS A 1 197 ? 0.282 -16.891 -1.981 1 97.31 197 LYS A N 1
ATOM 1561 C CA . LYS A 1 197 ? 1.621 -17.469 -2.018 1 97.31 197 LYS A CA 1
ATOM 1562 C C . LYS A 1 197 ? 2.686 -16.406 -1.734 1 97.31 197 LYS A C 1
ATOM 1564 O O . LYS A 1 197 ? 2.477 -15.227 -1.999 1 97.31 197 LYS A O 1
ATOM 1569 N N . HIS A 1 198 ? 3.785 -16.859 -1.177 1 93 198 HIS A N 1
ATOM 1570 C CA . HIS A 1 198 ? 4.895 -15.945 -0.961 1 93 198 HIS A CA 1
ATOM 1571 C C . HIS A 1 198 ? 6.23 -16.672 -0.98 1 93 198 HIS A C 1
ATOM 1573 O O . HIS A 1 198 ? 6.281 -17.891 -0.759 1 93 198 HIS A O 1
ATOM 1579 N N . THR A 1 199 ? 7.27 -16.062 -1.353 1 94.75 199 THR A N 1
ATOM 1580 C CA . THR A 1 199 ? 8.664 -16.469 -1.271 1 94.75 199 THR A CA 1
ATOM 1581 C C . THR A 1 199 ? 9.562 -15.273 -0.978 1 94.75 199 THR A C 1
ATOM 1583 O O . THR A 1 199 ? 9.602 -14.32 -1.751 1 94.75 199 THR A O 1
ATOM 1586 N N . PRO A 1 200 ? 10.273 -15.266 0.173 1 96.62 200 PRO A N 1
ATOM 1587 C CA . PRO A 1 200 ? 11.133 -14.117 0.465 1 96.62 200 PRO A CA 1
ATOM 1588 C C . PRO A 1 200 ? 12.367 -14.062 -0.435 1 96.62 200 PRO A C 1
ATOM 1590 O O . PRO A 1 200 ? 13.492 -14.156 0.051 1 96.62 200 PRO A O 1
ATOM 1593 N N . TYR A 1 201 ? 12.188 -13.961 -1.724 1 98.12 201 TYR A N 1
ATOM 1594 C CA . TYR A 1 201 ? 13.156 -13.883 -2.811 1 98.12 201 TYR A CA 1
ATOM 1595 C C . TYR A 1 201 ? 13.031 -12.555 -3.551 1 98.12 201 TYR A C 1
ATOM 1597 O O . TYR A 1 201 ? 12.172 -12.398 -4.418 1 98.12 201 TYR A O 1
ATOM 1605 N N . LEU A 1 202 ? 13.875 -11.547 -3.205 1 98.75 202 LEU A N 1
ATOM 1606 C CA . LEU A 1 202 ? 13.812 -10.211 -3.801 1 98.75 202 LEU A CA 1
ATOM 1607 C C . LEU A 1 202 ? 14.93 -10.023 -4.82 1 98.75 202 LEU A C 1
ATOM 1609 O O . LEU A 1 202 ? 16.109 -10.195 -4.496 1 98.75 202 LEU A O 1
ATOM 1613 N N . ILE A 1 203 ? 14.578 -9.664 -6.008 1 98.38 203 ILE A N 1
ATOM 1614 C CA . ILE A 1 203 ? 15.516 -9.336 -7.074 1 98.38 203 ILE A CA 1
ATOM 1615 C C . ILE A 1 203 ? 15.688 -7.82 -7.16 1 98.38 203 ILE A C 1
ATOM 1617 O O . ILE A 1 203 ? 14.703 -7.074 -7.098 1 98.38 203 ILE A O 1
ATOM 1621 N N . SER A 1 204 ? 16.844 -7.352 -7.199 1 98.38 204 SER A N 1
ATOM 1622 C CA . SER A 1 204 ? 17.188 -5.957 -7.461 1 98.38 204 SER A CA 1
ATOM 1623 C C . SER A 1 204 ? 18.031 -5.82 -8.719 1 98.38 204 SER A C 1
ATOM 1625 O O . SER A 1 204 ? 19.172 -6.293 -8.758 1 98.38 204 SER A O 1
ATOM 1627 N N . THR A 1 205 ? 17.516 -5.191 -9.758 1 97.25 205 THR A N 1
ATOM 1628 C CA . THR A 1 205 ? 18.219 -5.098 -11.031 1 97.25 205 THR A CA 1
ATOM 1629 C C . THR A 1 205 ? 18.344 -3.643 -11.469 1 97.25 205 THR A C 1
ATOM 1631 O O . THR A 1 205 ? 17.391 -2.871 -11.359 1 97.25 205 THR A O 1
ATOM 1634 N N . PRO A 1 206 ? 19.562 -3.236 -11.914 1 95.44 206 PRO A N 1
ATOM 1635 C CA . PRO A 1 206 ? 19.719 -1.867 -12.414 1 95.44 206 PRO A CA 1
ATOM 1636 C C . PRO A 1 206 ? 18.906 -1.61 -13.68 1 95.44 206 PRO A C 1
ATOM 1638 O O . PRO A 1 206 ? 18.719 -2.52 -14.492 1 95.44 206 PRO A O 1
ATOM 1641 N N . LYS A 1 207 ? 18.422 -0.378 -13.922 1 96.06 207 LYS A N 1
ATOM 1642 C CA . LYS A 1 207 ? 17.734 0.062 -15.133 1 96.06 207 LYS A CA 1
ATOM 1643 C C . LYS A 1 207 ? 18.688 0.821 -16.062 1 96.06 207 LYS A C 1
ATOM 1645 O O . LYS A 1 207 ? 19.172 1.9 -15.711 1 96.06 207 LYS A O 1
ATOM 1650 N N . PRO A 1 208 ? 18.938 0.215 -17.25 1 94.81 208 PRO A N 1
ATOM 1651 C CA . PRO A 1 208 ? 19.672 1.064 -18.188 1 94.81 208 PRO A CA 1
ATOM 1652 C C . PRO A 1 208 ? 18.891 2.328 -18.562 1 94.81 208 PRO A C 1
ATOM 1654 O O . PRO A 1 208 ? 17.672 2.285 -18.734 1 94.81 208 PRO A O 1
ATOM 1657 N N . THR A 1 209 ? 19.609 3.398 -18.672 1 92.62 209 THR A N 1
ATOM 1658 C CA . THR A 1 209 ? 18.938 4.668 -18.953 1 92.62 209 THR A CA 1
ATOM 1659 C C . THR A 1 209 ? 19.188 5.098 -20.391 1 92.62 209 THR A C 1
ATOM 1661 O O . THR A 1 209 ? 18.5 5.98 -20.906 1 92.62 209 THR A O 1
ATOM 1664 N N . LYS A 1 210 ? 20.188 4.52 -21.016 1 92.94 210 LYS A N 1
ATOM 1665 C CA . LYS A 1 210 ? 20.5 4.832 -22.406 1 92.94 210 LYS A CA 1
ATOM 1666 C C . LYS A 1 210 ? 21.016 3.598 -23.156 1 92.94 210 LYS A C 1
ATOM 1668 O O . LYS A 1 210 ? 21.391 2.604 -22.531 1 92.94 210 LYS A O 1
ATOM 1673 N N . GLU A 1 211 ? 21.031 3.678 -24.438 1 90.75 211 GLU A N 1
ATOM 1674 C CA . GLU A 1 211 ? 21.453 2.576 -25.297 1 90.75 211 GLU A CA 1
ATOM 1675 C C . GLU A 1 211 ? 22.922 2.225 -25.062 1 90.75 211 GLU A C 1
ATOM 1677 O O . GLU A 1 211 ? 23.781 3.109 -25.047 1 90.75 211 GLU A O 1
ATOM 1682 N N . GLY A 1 212 ? 23.141 0.98 -24.859 1 85.69 212 GLY A N 1
ATOM 1683 C CA . GLY A 1 212 ? 24.516 0.51 -24.766 1 85.69 212 GLY A CA 1
ATOM 1684 C C . GLY A 1 212 ? 25.125 0.718 -23.391 1 85.69 212 GLY A C 1
ATOM 1685 O O . GLY A 1 212 ? 26.297 0.409 -23.172 1 85.69 212 GLY A O 1
ATOM 1686 N N . GLU A 1 213 ? 24.375 1.134 -22.5 1 88.62 213 GLU A N 1
ATOM 1687 C CA . GLU A 1 213 ? 24.875 1.363 -21.156 1 88.62 213 GLU A CA 1
ATOM 1688 C C . GLU A 1 213 ? 25.297 0.055 -20.484 1 88.62 213 GLU A C 1
ATOM 1690 O O . GLU A 1 213 ? 24.594 -0.954 -20.594 1 88.62 213 GLU A O 1
ATOM 1695 N N . GLU A 1 214 ? 26.484 0.039 -19.984 1 84.81 214 GLU A N 1
ATOM 1696 C CA . GLU A 1 214 ? 26.922 -1.088 -19.156 1 84.81 214 GLU A CA 1
ATOM 1697 C C . GLU A 1 214 ? 26.5 -0.918 -17.703 1 84.81 214 GLU A C 1
ATOM 1699 O O . GLU A 1 214 ? 26.953 0.003 -17.031 1 84.81 214 GLU A O 1
ATOM 1704 N N . VAL A 1 215 ? 25.656 -1.728 -17.312 1 89.06 215 VAL A N 1
ATOM 1705 C CA . VAL A 1 215 ? 25.156 -1.614 -15.945 1 89.06 215 VAL A CA 1
ATOM 1706 C C . VAL A 1 215 ? 25.812 -2.674 -15.062 1 89.06 215 VAL A C 1
ATOM 1708 O O . VAL A 1 215 ? 26.359 -3.652 -15.562 1 89.06 215 VAL A O 1
ATOM 1711 N N . VAL A 1 216 ? 25.75 -2.498 -13.758 1 91.56 216 VAL A N 1
ATOM 1712 C CA . VAL A 1 216 ? 26.266 -3.471 -12.797 1 91.56 216 VAL A CA 1
ATOM 1713 C C . VAL A 1 216 ? 25.391 -4.719 -12.805 1 91.56 216 VAL A C 1
ATOM 1715 O O . VAL A 1 216 ? 24.297 -4.711 -13.375 1 91.56 216 VAL A O 1
ATOM 1718 N N . SER A 1 217 ? 25.875 -5.793 -12.188 1 93.44 217 SER A N 1
ATOM 1719 C CA . SER A 1 217 ? 25.156 -7.059 -12.141 1 93.44 217 SER A CA 1
ATOM 1720 C C . SER A 1 217 ? 23.875 -6.93 -11.336 1 93.44 217 SER A C 1
ATOM 1722 O O . SER A 1 217 ? 23.766 -6.074 -10.453 1 93.44 217 SER A O 1
ATOM 1724 N N . THR A 1 218 ? 22.938 -7.742 -11.734 1 96 218 THR A N 1
ATOM 1725 C CA . THR A 1 218 ? 21.75 -7.984 -10.93 1 96 218 THR A CA 1
ATOM 1726 C C . THR A 1 218 ? 22.094 -8.812 -9.688 1 96 218 THR A C 1
ATOM 1728 O O . THR A 1 218 ? 22.938 -9.695 -9.742 1 96 218 THR A O 1
ATOM 1731 N N . TYR A 1 219 ? 21.469 -8.492 -8.531 1 97.62 219 TYR A N 1
ATOM 1732 C CA . TYR A 1 219 ? 21.562 -9.383 -7.387 1 97.62 219 TYR A CA 1
ATOM 1733 C C . TYR A 1 219 ? 20.172 -9.758 -6.883 1 97.62 219 TYR A C 1
ATOM 1735 O O . TYR A 1 219 ? 19.188 -9.07 -7.188 1 97.62 219 TYR A O 1
ATOM 1743 N N . ALA A 1 220 ? 20.109 -10.859 -6.191 1 98.31 220 ALA A N 1
ATOM 1744 C CA . ALA A 1 220 ? 18.891 -11.305 -5.516 1 98.31 220 ALA A CA 1
ATOM 1745 C C . ALA A 1 220 ? 19.188 -11.812 -4.113 1 98.31 220 ALA A C 1
ATOM 1747 O O . ALA A 1 220 ? 20.281 -12.312 -3.85 1 98.31 220 ALA A O 1
ATOM 1748 N N . ILE A 1 221 ? 18.266 -11.586 -3.189 1 98.81 221 ILE A N 1
ATOM 1749 C CA . ILE A 1 221 ? 18.359 -12.031 -1.805 1 98.81 221 ILE A CA 1
ATOM 1750 C C . ILE A 1 221 ? 17.25 -13.023 -1.496 1 98.81 221 ILE A C 1
ATOM 1752 O O . ILE A 1 221 ? 16.078 -12.75 -1.757 1 98.81 221 ILE A O 1
ATOM 1756 N N . TYR A 1 222 ? 17.641 -14.195 -0.977 1 98.25 222 TYR A N 1
ATOM 1757 C CA . TYR A 1 222 ? 16.656 -15.219 -0.621 1 98.25 222 TYR A CA 1
ATOM 1758 C C . TYR A 1 222 ? 16.828 -15.664 0.825 1 98.25 222 TYR A C 1
ATOM 1760 O O . TYR A 1 222 ? 17.969 -15.875 1.282 1 98.25 222 TYR A O 1
ATOM 1768 N N . HIS A 1 223 ? 15.75 -15.789 1.56 1 98.12 223 HIS A N 1
ATOM 1769 C CA . HIS A 1 223 ? 15.695 -16.359 2.902 1 98.12 223 HIS A CA 1
ATOM 1770 C C . HIS A 1 223 ? 14.883 -17.641 2.926 1 98.12 223 HIS A C 1
ATOM 1772 O O . HIS A 1 223 ? 13.664 -17.609 2.725 1 98.12 223 HIS A O 1
ATOM 1778 N N . PRO A 1 224 ? 15.469 -18.797 3.191 1 95.88 224 PRO A N 1
ATOM 1779 C CA . PRO A 1 224 ? 14.773 -20.078 3.059 1 95.88 224 PRO A CA 1
ATOM 1780 C C . PRO A 1 224 ? 13.859 -20.375 4.25 1 95.88 224 PRO A C 1
ATOM 1782 O O . PRO A 1 224 ? 13.477 -21.531 4.457 1 95.88 224 PRO A O 1
ATOM 1785 N N . THR A 1 225 ? 13.414 -19.422 5.016 1 95 225 THR A N 1
ATOM 1786 C CA . THR A 1 225 ? 12.531 -19.609 6.164 1 95 225 THR A CA 1
ATOM 1787 C C . THR A 1 225 ? 11.078 -19.703 5.723 1 95 225 THR A C 1
ATOM 1789 O O . THR A 1 225 ? 10.703 -19.172 4.676 1 95 225 THR A O 1
ATOM 1792 N N . ASN A 1 226 ? 10.25 -20.453 6.508 1 94.38 226 ASN A N 1
ATOM 1793 C CA . ASN A 1 226 ? 8.797 -20.422 6.352 1 94.38 226 ASN A CA 1
ATOM 1794 C C . ASN A 1 226 ? 8.141 -19.531 7.395 1 94.38 226 ASN A C 1
ATOM 1796 O O . ASN A 1 226 ? 6.922 -19.344 7.379 1 94.38 226 ASN A O 1
ATOM 1800 N N . SER A 1 227 ? 8.961 -18.984 8.312 1 94.69 227 SER A N 1
ATOM 1801 C CA . SER A 1 227 ? 8.398 -18.016 9.25 1 94.69 227 SER A CA 1
ATOM 1802 C C . SER A 1 227 ? 7.855 -16.797 8.516 1 94.69 227 SER A C 1
ATOM 1804 O O . SER A 1 227 ? 8.43 -16.359 7.512 1 94.69 227 SER A O 1
ATOM 1806 N N . ALA A 1 228 ? 6.758 -16.266 9.039 1 94.62 228 ALA A N 1
ATOM 1807 C CA . ALA A 1 228 ? 6.223 -15.047 8.453 1 94.62 228 ALA A CA 1
ATOM 1808 C C . ALA A 1 228 ? 7.211 -13.891 8.602 1 94.62 228 ALA A C 1
ATOM 1810 O O . ALA A 1 228 ? 8.156 -13.969 9.391 1 94.62 228 ALA A O 1
ATOM 1811 N N . GLY A 1 229 ? 6.988 -12.945 7.844 1 95.62 229 GLY A N 1
ATOM 1812 C CA . GLY A 1 229 ? 7.836 -11.766 7.879 1 95.62 229 GLY A CA 1
ATOM 1813 C C . GLY A 1 229 ? 7.352 -10.664 6.957 1 95.62 229 GLY A C 1
ATOM 1814 O O . GLY A 1 229 ? 6.238 -10.727 6.434 1 95.62 229 GLY A O 1
ATOM 1815 N N . ILE A 1 230 ? 8.195 -9.578 6.828 1 97.25 230 ILE A N 1
ATOM 1816 C CA . ILE A 1 230 ? 7.863 -8.438 5.98 1 97.25 230 ILE A CA 1
ATOM 1817 C C . ILE A 1 230 ? 9.086 -8.016 5.172 1 97.25 230 ILE A C 1
ATOM 1819 O O . ILE A 1 230 ? 10.172 -7.844 5.73 1 97.25 230 ILE A O 1
ATOM 1823 N N . TRP A 1 231 ? 8.938 -7.945 3.869 1 98.06 231 TRP A N 1
ATOM 1824 C CA . TRP A 1 231 ? 9.891 -7.219 3.041 1 98.06 231 TRP A CA 1
ATOM 1825 C C . TRP A 1 231 ? 9.445 -5.77 2.844 1 98.06 231 TRP A C 1
ATOM 1827 O O . TRP A 1 231 ? 8.344 -5.516 2.357 1 98.06 231 TRP A O 1
ATOM 1837 N N . ASP A 1 232 ? 10.258 -4.844 3.236 1 97.94 232 ASP A N 1
ATOM 1838 C CA . ASP A 1 232 ? 10.047 -3.418 2.998 1 97.94 232 ASP A CA 1
ATOM 1839 C C . ASP A 1 232 ? 11.031 -2.881 1.965 1 97.94 232 ASP A C 1
ATOM 1841 O O . ASP A 1 232 ? 12.227 -2.768 2.242 1 97.94 232 ASP A O 1
ATOM 1845 N N . VAL A 1 233 ? 10.562 -2.576 0.788 1 98.06 233 VAL A N 1
ATOM 1846 C CA . VAL A 1 233 ? 11.414 -2.119 -0.308 1 98.06 233 VAL A CA 1
ATOM 1847 C C . VAL A 1 233 ? 11.312 -0.601 -0.442 1 98.06 233 VAL A C 1
ATOM 1849 O O . VAL A 1 233 ? 10.945 -0.089 -1.504 1 98.06 233 VAL A O 1
ATOM 1852 N N . ARG A 1 234 ? 11.594 0.07 0.705 1 97.12 234 ARG A N 1
ATOM 1853 C CA . ARG A 1 234 ? 11.695 1.52 0.835 1 97.12 234 ARG A CA 1
ATOM 1854 C C . ARG A 1 234 ? 10.32 2.154 0.991 1 97.12 234 ARG A C 1
ATOM 1856 O O . ARG A 1 234 ? 10.094 3.281 0.544 1 97.12 234 ARG A O 1
ATOM 1863 N N . ARG A 1 235 ? 9.359 1.444 1.487 1 97.06 235 ARG A N 1
ATOM 1864 C CA . ARG A 1 235 ? 8.125 2.064 1.943 1 97.06 235 ARG A CA 1
ATOM 1865 C C . ARG A 1 235 ? 8.352 2.867 3.221 1 97.06 235 ARG A C 1
ATOM 1867 O O . ARG A 1 235 ? 7.848 3.984 3.355 1 97.06 235 ARG A O 1
ATOM 1874 N N . LEU A 1 236 ? 9 2.268 4.172 1 95.62 236 LEU A N 1
ATOM 1875 C CA . LEU A 1 236 ? 9.383 2.928 5.418 1 95.62 236 LEU A CA 1
ATOM 1876 C C . LEU A 1 236 ? 10.562 3.865 5.195 1 95.62 236 LEU A C 1
ATOM 1878 O O . LEU A 1 236 ? 11.578 3.469 4.609 1 95.62 236 LEU A O 1
ATOM 1882 N N . HIS A 1 237 ? 10.43 5.027 5.645 1 95.12 237 HIS A N 1
ATOM 1883 C CA . HIS A 1 237 ? 11.523 5.992 5.676 1 95.12 237 HIS A CA 1
ATOM 1884 C C . HIS A 1 237 ? 11.938 6.309 7.109 1 95.12 237 HIS A C 1
ATOM 1886 O O . HIS A 1 237 ? 11.094 6.418 7.996 1 95.12 237 HIS A O 1
ATOM 1892 N N . ASP A 1 238 ? 13.156 6.398 7.316 1 94.56 238 ASP A N 1
ATOM 1893 C CA . ASP A 1 238 ? 13.836 6.812 8.539 1 94.56 238 ASP A CA 1
ATOM 1894 C C . ASP A 1 238 ? 15.109 7.582 8.219 1 94.56 238 ASP A C 1
ATOM 1896 O O . ASP A 1 238 ? 16.203 7.004 8.188 1 94.56 238 ASP A O 1
ATOM 1900 N N . ASP A 1 239 ? 15.031 8.836 8.086 1 92.62 239 ASP A N 1
ATOM 1901 C CA . ASP A 1 239 ? 15.953 9.703 7.355 1 92.62 239 ASP A CA 1
ATOM 1902 C C . ASP A 1 239 ? 17.375 9.578 7.906 1 92.62 239 ASP A C 1
ATOM 1904 O O . ASP A 1 239 ? 18.344 9.617 7.152 1 92.62 239 ASP A O 1
ATOM 1908 N N . PRO A 1 240 ? 17.625 9.477 9.211 1 91.75 240 PRO A N 1
ATOM 1909 C CA . PRO A 1 240 ? 19 9.367 9.688 1 91.75 240 PRO A CA 1
ATOM 1910 C C . PRO A 1 240 ? 19.766 8.203 9.055 1 91.75 240 PRO A C 1
ATOM 1912 O O . PRO A 1 240 ? 21 8.195 9.055 1 91.75 240 PRO A O 1
ATOM 1915 N N . TRP A 1 241 ? 18.984 7.359 8.43 1 93.38 241 TRP A N 1
ATOM 1916 C CA . TRP A 1 241 ? 19.625 6.168 7.879 1 93.38 241 TRP A CA 1
ATOM 1917 C C . TRP A 1 241 ? 19.625 6.203 6.355 1 93.38 241 TRP A C 1
ATOM 1919 O O . TRP A 1 241 ? 20.094 5.27 5.703 1 93.38 241 TRP A O 1
ATOM 1929 N N . GLY A 1 242 ? 19.156 7.258 5.82 1 92.38 242 GLY A N 1
ATOM 1930 C CA . GLY A 1 242 ? 19.125 7.379 4.371 1 92.38 242 GLY A CA 1
ATOM 1931 C C . GLY A 1 242 ? 18.156 6.426 3.709 1 92.38 242 GLY A C 1
ATOM 1932 O O . GLY A 1 242 ? 17.047 6.199 4.219 1 92.38 242 GLY A O 1
ATOM 1933 N N . PHE A 1 243 ? 18.562 6.004 2.502 1 92.94 243 PHE A N 1
ATOM 1934 C CA . PHE A 1 243 ? 17.703 5.109 1.73 1 92.94 243 PHE A CA 1
ATOM 1935 C C . PHE A 1 243 ? 18.062 3.652 1.995 1 92.94 243 PHE A C 1
ATOM 1937 O O . PHE A 1 243 ? 19.203 3.244 1.8 1 92.94 243 PHE A O 1
ATOM 1944 N N . PHE A 1 244 ? 17.078 2.908 2.4 1 97.12 244 PHE A N 1
ATOM 1945 C CA . PHE A 1 244 ? 17.375 1.522 2.744 1 97.12 244 PHE A CA 1
ATOM 1946 C C . PHE A 1 244 ? 16.188 0.621 2.453 1 97.12 244 PHE A C 1
ATOM 1948 O O . PHE A 1 244 ? 15.078 1.106 2.199 1 97.12 244 PHE A O 1
ATOM 1955 N N . LYS A 1 245 ? 16.328 -0.614 2.324 1 98.06 245 LYS A N 1
ATOM 1956 C CA . LYS A 1 245 ? 15.336 -1.679 2.363 1 98.06 245 LYS A CA 1
ATOM 1957 C C . LYS A 1 245 ? 15.562 -2.605 3.553 1 98.06 245 LYS A C 1
ATOM 1959 O O . LYS A 1 245 ? 16.656 -2.611 4.141 1 98.06 245 LYS A O 1
ATOM 1964 N N . ALA A 1 246 ? 14.508 -3.326 3.898 1 98.25 246 ALA A N 1
ATOM 1965 C CA . ALA A 1 246 ? 14.609 -4.145 5.102 1 98.25 246 ALA A CA 1
ATOM 1966 C C . ALA A 1 246 ? 13.797 -5.43 4.969 1 98.25 246 ALA A C 1
ATOM 1968 O O . ALA A 1 246 ? 12.805 -5.465 4.238 1 98.25 246 ALA A O 1
ATOM 1969 N N . TYR A 1 247 ? 14.242 -6.469 5.59 1 98 247 TYR A N 1
ATOM 1970 C CA . TYR A 1 247 ? 13.516 -7.719 5.773 1 98 247 TYR A CA 1
ATOM 1971 C C . TYR A 1 247 ? 13.383 -8.062 7.25 1 98 247 TYR A C 1
ATOM 1973 O O . TYR A 1 247 ? 14.383 -8.141 7.969 1 98 247 TYR A O 1
ATOM 1981 N N . THR A 1 248 ? 12.172 -8.188 7.742 1 97.81 248 THR A N 1
ATOM 1982 C CA . THR A 1 248 ? 11.898 -8.633 9.102 1 97.81 248 THR A CA 1
ATOM 1983 C C . THR A 1 248 ? 11.367 -10.062 9.109 1 97.81 248 THR A C 1
ATOM 1985 O O . THR A 1 248 ? 10.344 -10.352 8.477 1 97.81 248 THR A O 1
ATOM 1988 N N . GLN A 1 249 ? 12.078 -10.906 9.75 1 97.25 249 GLN A N 1
ATOM 1989 C CA . GLN A 1 249 ? 11.68 -12.289 9.969 1 97.25 249 GLN A CA 1
ATOM 1990 C C . GLN A 1 249 ? 11.109 -12.477 11.375 1 97.25 249 GLN A C 1
ATOM 1992 O O . GLN A 1 249 ? 11.75 -12.117 12.367 1 97.25 249 GLN A O 1
ATOM 1997 N N . ASP A 1 250 ? 9.984 -13.078 11.5 1 96.19 250 ASP A N 1
ATOM 1998 C CA . ASP A 1 250 ? 9.258 -13.078 12.766 1 96.19 250 ASP A CA 1
ATOM 1999 C C . ASP A 1 250 ? 9.906 -14.031 13.766 1 96.19 250 ASP A C 1
ATOM 2001 O O . ASP A 1 250 ? 9.852 -13.797 14.977 1 96.19 250 ASP A O 1
ATOM 2005 N N . PHE A 1 251 ? 10.469 -15.141 13.281 1 95.06 251 PHE A N 1
ATOM 2006 C CA . PHE A 1 251 ? 10.984 -16.141 14.211 1 95.06 251 PHE A CA 1
ATOM 2007 C C . PHE A 1 251 ? 12.328 -16.672 13.727 1 95.06 251 PHE A C 1
ATOM 2009 O O . PHE A 1 251 ? 12.57 -16.781 12.523 1 95.06 251 PHE A O 1
ATOM 2016 N N . GLY A 1 252 ? 13.156 -17.062 14.734 1 94.06 252 GLY A N 1
ATOM 2017 C CA . GLY A 1 252 ? 14.367 -17.812 14.477 1 94.06 252 GLY A CA 1
ATOM 2018 C C . GLY A 1 252 ? 15.539 -16.938 14.055 1 94.06 252 GLY A C 1
ATOM 2019 O O . GLY A 1 252 ? 15.461 -15.711 14.109 1 94.06 252 GLY A O 1
ATOM 2020 N N . GLY A 1 253 ? 16.688 -17.641 13.82 1 96.19 253 GLY A N 1
ATOM 2021 C CA . GLY A 1 253 ? 17.859 -16.984 13.281 1 96.19 253 GLY A CA 1
ATOM 2022 C C . GLY A 1 253 ? 17.797 -16.766 11.781 1 96.19 253 GLY A C 1
ATOM 2023 O O . GLY A 1 253 ? 16.75 -17.016 11.164 1 96.19 253 GLY A O 1
ATOM 2024 N N . LEU A 1 254 ? 18.891 -16.266 11.219 1 97.44 254 LEU A N 1
ATOM 2025 C CA . LEU A 1 254 ? 18.891 -15.844 9.82 1 97.44 254 LEU A CA 1
ATOM 2026 C C . LEU A 1 254 ? 19.719 -16.797 8.969 1 97.44 254 LEU A C 1
ATOM 2028 O O . LEU A 1 254 ? 20.828 -17.188 9.352 1 97.44 254 LEU A O 1
ATOM 2032 N N . GLU A 1 255 ? 19.219 -17.203 7.945 1 97.31 255 GLU A N 1
ATOM 2033 C CA . GLU A 1 255 ? 19.938 -17.75 6.789 1 97.31 255 GLU A CA 1
ATOM 2034 C C . GLU A 1 255 ? 19.625 -16.938 5.527 1 97.31 255 GLU A C 1
ATOM 2036 O O . GLU A 1 255 ? 18.469 -16.812 5.133 1 97.31 255 GLU A O 1
ATOM 2041 N N . GLU A 1 256 ? 20.656 -16.391 4.977 1 98.38 256 GLU A N 1
ATOM 2042 C CA . GLU A 1 256 ? 20.516 -15.453 3.867 1 98.38 256 GLU A CA 1
ATOM 2043 C C . GLU A 1 256 ? 21.406 -15.836 2.697 1 98.38 256 GLU A C 1
ATOM 2045 O O . GLU A 1 256 ? 22.609 -16.047 2.875 1 98.38 256 GLU A O 1
ATOM 2050 N N . TRP A 1 257 ? 20.828 -15.969 1.579 1 98.06 257 TRP A N 1
ATOM 2051 C CA . TRP A 1 257 ? 21.547 -16.25 0.344 1 98.06 257 TRP A CA 1
ATOM 2052 C C . TRP A 1 257 ? 21.516 -15.055 -0.597 1 98.06 257 TRP A C 1
ATOM 2054 O O . TRP A 1 257 ? 20.438 -14.57 -0.964 1 98.06 257 TRP A O 1
ATOM 2064 N N . VAL A 1 258 ? 22.641 -14.586 -1.024 1 98.19 258 VAL A N 1
ATOM 2065 C CA . VAL A 1 258 ? 22.734 -13.477 -1.966 1 98.19 258 VAL A CA 1
ATOM 2066 C C . VAL A 1 258 ? 23.406 -13.953 -3.258 1 98.19 258 VAL A C 1
ATOM 2068 O O . VAL A 1 258 ? 24.516 -14.469 -3.238 1 98.19 258 VAL A O 1
ATOM 2071 N N . MET A 1 259 ? 22.75 -13.781 -4.355 1 97 259 MET A N 1
ATOM 2072 C CA . MET A 1 259 ? 23.219 -14.289 -5.645 1 97 259 MET A CA 1
ATOM 2073 C C . MET A 1 259 ? 23.422 -13.148 -6.637 1 97 259 MET A C 1
ATOM 2075 O O . MET A 1 259 ? 22.766 -12.117 -6.547 1 97 259 MET A O 1
ATOM 2079 N N . PHE A 1 260 ? 24.328 -13.367 -7.566 1 95.62 260 PHE A N 1
ATOM 2080 C CA . PHE A 1 260 ? 24.703 -12.359 -8.562 1 95.62 260 PHE A CA 1
ATOM 2081 C C . PHE A 1 260 ? 24.641 -12.945 -9.969 1 95.62 260 PHE A C 1
ATOM 2083 O O . PHE A 1 260 ? 24.969 -14.117 -10.172 1 95.62 260 PHE A O 1
ATOM 2090 N N . GLY A 1 261 ? 24.234 -12.141 -10.906 1 93.5 261 GLY A N 1
ATOM 2091 C CA . GLY A 1 261 ? 24.25 -12.57 -12.297 1 93.5 261 GLY A CA 1
ATOM 2092 C C . GLY A 1 261 ? 24 -11.438 -13.273 1 93.5 261 GLY A C 1
ATOM 2093 O O . GLY A 1 261 ? 23.516 -10.375 -12.898 1 93.5 261 GLY A O 1
ATOM 2094 N N . LYS A 1 262 ? 24.438 -11.766 -14.516 1 90.5 262 LYS A N 1
ATOM 2095 C CA . LYS A 1 262 ? 24.172 -10.812 -15.594 1 90.5 262 LYS A CA 1
ATOM 2096 C C . LYS A 1 262 ? 22.688 -10.719 -15.906 1 90.5 262 LYS A C 1
ATOM 2098 O O . LYS A 1 262 ? 22.188 -11.43 -16.781 1 90.5 262 LYS A O 1
ATOM 2103 N N . GLY A 1 263 ? 21.984 -9.891 -15.203 1 91.94 263 GLY A N 1
ATOM 2104 C CA . GLY A 1 263 ? 20.562 -9.664 -15.445 1 91.94 263 GLY A CA 1
ATOM 2105 C C . GLY A 1 263 ? 19.672 -10.602 -14.656 1 91.94 263 GLY A C 1
ATOM 2106 O O . GLY A 1 263 ? 20.156 -11.492 -13.961 1 91.94 263 GLY A O 1
ATOM 2107 N N . VAL A 1 264 ? 18.344 -10.516 -14.844 1 94.94 264 VAL A N 1
ATOM 2108 C CA . VAL A 1 264 ? 17.312 -11.227 -14.078 1 94.94 264 VAL A CA 1
ATOM 2109 C C . VAL A 1 264 ? 17.359 -12.711 -14.422 1 94.94 264 VAL A C 1
ATOM 2111 O O . VAL A 1 264 ? 17.203 -13.562 -13.539 1 94.94 264 VAL A O 1
ATOM 2114 N N . LYS A 1 265 ? 17.594 -13.055 -15.664 1 93.69 265 LYS A N 1
ATOM 2115 C CA . LYS A 1 265 ? 17.609 -14.438 -16.125 1 93.69 265 LYS A CA 1
ATOM 2116 C C . LYS A 1 265 ? 18.578 -15.281 -15.305 1 93.69 265 LYS A C 1
ATOM 2118 O O . LYS A 1 265 ? 18.25 -16.391 -14.883 1 93.69 265 LYS A O 1
ATOM 2123 N N . GLU A 1 266 ? 19.75 -14.766 -15.062 1 94.31 266 GLU A N 1
ATOM 2124 C CA . GLU A 1 266 ? 20.797 -15.531 -14.414 1 94.31 266 GLU A CA 1
ATOM 2125 C C . GLU A 1 266 ? 20.484 -15.758 -12.938 1 94.31 266 GLU A C 1
ATOM 2127 O O . GLU A 1 266 ? 20.781 -16.828 -12.391 1 94.31 266 GLU A O 1
ATOM 2132 N N . VAL A 1 267 ? 19.922 -14.758 -12.281 1 96.31 267 VAL A N 1
ATOM 2133 C CA . VAL A 1 267 ? 19.625 -14.945 -10.867 1 96.31 267 VAL A CA 1
ATOM 2134 C C . VAL A 1 267 ? 18.422 -15.867 -10.695 1 96.31 267 VAL A C 1
ATOM 2136 O O . VAL A 1 267 ? 18.312 -16.594 -9.711 1 96.31 267 VAL A O 1
ATOM 2139 N N . VAL A 1 268 ? 17.484 -15.859 -11.648 1 96.38 268 VAL A N 1
ATOM 2140 C CA . VAL A 1 268 ? 16.375 -16.812 -11.609 1 96.38 268 VAL A CA 1
ATOM 2141 C C . VAL A 1 268 ? 16.891 -18.234 -11.789 1 96.38 268 VAL A C 1
ATOM 2143 O O . VAL A 1 268 ? 16.469 -19.141 -11.094 1 96.38 268 VAL A O 1
ATOM 2146 N N . ARG A 1 269 ? 17.812 -18.438 -12.719 1 95.25 269 ARG A N 1
ATOM 2147 C CA . ARG A 1 269 ? 18.406 -19.734 -12.945 1 95.25 269 ARG A CA 1
ATOM 2148 C C . ARG A 1 269 ? 19.156 -20.219 -11.703 1 95.25 269 ARG A C 1
ATOM 2150 O O . ARG A 1 269 ? 19.047 -21.375 -11.312 1 95.25 269 ARG A O 1
ATOM 2157 N N . THR A 1 270 ? 19.969 -19.297 -11.109 1 95.88 270 THR A N 1
ATOM 2158 C CA . THR A 1 270 ? 20.688 -19.625 -9.891 1 95.88 270 THR A CA 1
ATOM 2159 C C . THR A 1 270 ? 19.719 -19.984 -8.766 1 95.88 270 THR A C 1
ATOM 2161 O O . THR A 1 270 ? 19.953 -20.938 -8.016 1 95.88 270 THR A O 1
ATOM 2164 N N . PHE A 1 271 ? 18.672 -19.219 -8.609 1 97.25 271 PHE A N 1
ATOM 2165 C CA . PHE A 1 271 ? 17.641 -19.5 -7.613 1 97.25 271 PHE A CA 1
ATOM 2166 C C . PHE A 1 271 ? 17.078 -20.906 -7.797 1 97.25 271 PHE A C 1
ATOM 2168 O O . PHE A 1 271 ? 16.906 -21.641 -6.828 1 97.25 271 PHE A O 1
ATOM 2175 N N . ALA A 1 272 ? 16.812 -21.297 -9.039 1 97.06 272 ALA A N 1
ATOM 2176 C CA . ALA A 1 272 ? 16.312 -22.625 -9.352 1 97.06 272 ALA A CA 1
ATOM 2177 C C . ALA A 1 272 ? 17.312 -23.703 -8.961 1 97.06 272 ALA A C 1
ATOM 2179 O O . ALA A 1 272 ? 16.922 -24.797 -8.531 1 97.06 272 ALA A O 1
ATOM 2180 N N . GLU A 1 273 ? 18.547 -23.438 -9.133 1 94.88 273 GLU A N 1
ATOM 2181 C CA . GLU A 1 273 ? 19.594 -24.375 -8.727 1 94.88 273 GLU A CA 1
ATOM 2182 C C . GLU A 1 273 ? 19.594 -24.578 -7.215 1 94.88 273 GLU A C 1
ATOM 2184 O O . GLU A 1 273 ? 19.906 -25.656 -6.727 1 94.88 273 GLU A O 1
ATOM 2189 N N . LEU A 1 274 ? 19.297 -23.531 -6.52 1 96.12 274 LEU A N 1
ATOM 2190 C CA . LEU A 1 274 ? 19.297 -23.578 -5.062 1 96.12 274 LEU A CA 1
ATOM 2191 C C . LEU A 1 274 ? 18.078 -24.328 -4.535 1 96.12 274 LEU A C 1
ATOM 2193 O O . LEU A 1 274 ? 18.188 -25.125 -3.602 1 96.12 274 LEU A O 1
ATOM 2197 N N . VAL A 1 275 ? 16.922 -24.094 -5.117 1 96.75 275 VAL A N 1
ATOM 2198 C CA . VAL A 1 275 ? 15.695 -24.516 -4.434 1 96.75 275 VAL A CA 1
ATOM 2199 C C . VAL A 1 275 ? 15 -25.594 -5.246 1 96.75 275 VAL A C 1
ATOM 2201 O O . VAL A 1 275 ? 14.062 -26.234 -4.766 1 96.75 275 VAL A O 1
ATOM 2204 N N . GLY A 1 276 ? 15.438 -25.812 -6.418 1 95.31 276 GLY A N 1
ATOM 2205 C CA . GLY A 1 276 ? 14.812 -26.766 -7.32 1 95.31 276 GLY A CA 1
ATOM 2206 C C . GLY A 1 276 ? 14.125 -26.109 -8.5 1 95.31 276 GLY A C 1
ATOM 2207 O O . GLY A 1 276 ? 13.562 -25.016 -8.375 1 95.31 276 GLY A O 1
ATOM 2208 N N . ARG A 1 277 ? 14.094 -26.781 -9.656 1 95.56 277 ARG A N 1
ATOM 2209 C CA . ARG A 1 277 ? 13.453 -26.312 -10.875 1 95.56 277 ARG A CA 1
ATOM 2210 C C . ARG A 1 277 ? 11.969 -26.641 -10.875 1 95.56 277 ARG A C 1
ATOM 2212 O O . ARG A 1 277 ? 11.531 -27.547 -10.172 1 95.56 277 ARG A O 1
ATOM 2219 N N . PRO A 1 278 ? 11.211 -25.859 -11.688 1 96.75 278 PRO A N 1
ATOM 2220 C CA . PRO A 1 278 ? 9.781 -26.172 -11.781 1 96.75 278 PRO A CA 1
ATOM 2221 C C . PRO A 1 278 ? 9.523 -27.594 -12.289 1 96.75 278 PRO A C 1
ATOM 2223 O O . PRO A 1 278 ? 10.25 -28.094 -13.148 1 96.75 278 PRO A O 1
ATOM 2226 N N . LYS A 1 279 ? 8.508 -28.188 -11.797 1 96.56 279 LYS A N 1
ATOM 2227 C CA . LYS A 1 279 ? 8.109 -29.516 -12.242 1 96.56 279 LYS A CA 1
ATOM 2228 C C . LYS A 1 279 ? 7.527 -29.469 -13.656 1 96.56 279 LYS A C 1
ATOM 2230 O O . LYS A 1 279 ? 6.941 -28.469 -14.062 1 96.56 279 LYS A O 1
ATOM 2235 N N . LEU A 1 280 ? 7.75 -30.562 -14.367 1 96.75 280 LEU A N 1
ATOM 2236 C CA . LEU A 1 280 ? 7.238 -30.641 -15.727 1 96.75 280 LEU A CA 1
ATOM 2237 C C . LEU A 1 280 ? 5.738 -30.906 -15.734 1 96.75 280 LEU A C 1
ATOM 2239 O O . LEU A 1 280 ? 5.277 -31.891 -15.148 1 96.75 280 LEU A O 1
ATOM 2243 N N . VAL A 1 281 ? 4.988 -30.125 -16.359 1 96.69 281 VAL A N 1
ATOM 2244 C CA . VAL A 1 281 ? 3.533 -30.219 -16.406 1 96.69 281 VAL A CA 1
ATOM 2245 C C . VAL A 1 281 ? 3.113 -31.141 -17.562 1 96.69 281 VAL A C 1
ATOM 2247 O O . VAL A 1 281 ? 3.719 -31.109 -18.641 1 96.69 281 VAL A O 1
ATOM 2250 N N . GLY A 1 282 ? 2.137 -31.938 -17.359 1 95.88 282 GLY A N 1
ATOM 2251 C CA . GLY A 1 282 ? 1.623 -32.781 -18.406 1 95.88 282 GLY A CA 1
ATOM 2252 C C . GLY A 1 282 ? 0.913 -32.031 -19.516 1 95.88 282 GLY A C 1
ATOM 2253 O O . GLY A 1 282 ? 0.311 -30.984 -19.266 1 95.88 282 GLY A O 1
ATOM 2254 N N . ARG A 1 283 ? 0.931 -32.562 -20.688 1 95.62 283 ARG A N 1
ATOM 2255 C CA . ARG A 1 283 ? 0.421 -31.891 -21.875 1 95.62 283 ARG A CA 1
ATOM 2256 C C . ARG A 1 283 ? -1.079 -31.641 -21.766 1 95.62 283 ARG A C 1
ATOM 2258 O O . ARG A 1 283 ? -1.578 -30.609 -22.219 1 95.62 283 ARG A O 1
ATOM 2265 N N . ASP A 1 284 ? -1.822 -32.625 -21.203 1 94.19 284 ASP A N 1
ATOM 2266 C CA . ASP A 1 284 ? -3.271 -32.5 -21.078 1 94.19 284 ASP A CA 1
ATOM 2267 C C . ASP A 1 284 ? -3.645 -31.25 -20.266 1 94.19 284 ASP A C 1
ATOM 2269 O O . ASP A 1 284 ? -4.691 -30.641 -20.5 1 94.19 284 ASP A O 1
ATOM 2273 N N . TRP A 1 285 ? -2.795 -30.875 -19.344 1 97.38 285 TRP A N 1
ATOM 2274 C CA . TRP A 1 285 ? -3.09 -29.781 -18.422 1 97.38 285 TRP A CA 1
ATOM 2275 C C . TRP A 1 285 ? -2.73 -28.438 -19.047 1 97.38 285 TRP A C 1
ATOM 2277 O O . TRP A 1 285 ? -2.863 -27.391 -18.391 1 97.38 285 TRP A O 1
ATOM 2287 N N . LEU A 1 286 ? -2.305 -28.391 -20.328 1 97.62 286 LEU A N 1
ATOM 2288 C CA . LEU A 1 286 ? -1.916 -27.172 -21.016 1 97.62 286 LEU A CA 1
ATOM 2289 C C . LEU A 1 286 ? -3.047 -26.672 -21.906 1 97.62 286 LEU A C 1
ATOM 2291 O O . LEU A 1 286 ? -2.996 -25.547 -22.406 1 97.62 286 LEU A O 1
ATOM 2295 N N . GLY A 1 287 ? -4.109 -27.516 -22.172 1 98.06 287 GLY A N 1
ATOM 2296 C CA . GLY A 1 287 ? -5.27 -27.078 -22.922 1 98.06 287 GLY A CA 1
ATOM 2297 C C . GLY A 1 287 ? -6.246 -26.25 -22.109 1 98.06 287 GLY A C 1
ATOM 2298 O O . GLY A 1 287 ? -5.855 -25.594 -21.141 1 98.06 287 GLY A O 1
ATOM 2299 N N . TYR A 1 288 ? -7.48 -26.172 -22.609 1 98.5 288 TYR A N 1
ATOM 2300 C CA . TYR A 1 288 ? -8.547 -25.516 -21.859 1 98.5 288 TYR A CA 1
ATOM 2301 C C . TYR A 1 288 ? -8.961 -26.344 -20.656 1 98.5 288 TYR A C 1
ATOM 2303 O O . TYR A 1 288 ? -9.32 -27.516 -20.781 1 98.5 288 TYR A O 1
ATOM 2311 N N . LEU A 1 289 ? -8.789 -25.734 -19.5 1 98.62 289 LEU A N 1
ATOM 2312 C CA . LEU A 1 289 ? -9.234 -26.312 -18.234 1 98.62 289 LEU A CA 1
ATOM 2313 C C . LEU A 1 289 ? -10.578 -25.734 -17.812 1 98.62 289 LEU A C 1
ATOM 2315 O O . LEU A 1 289 ? -10.656 -24.562 -17.422 1 98.62 289 LEU A O 1
ATOM 2319 N N . ALA A 1 290 ? -11.594 -26.578 -17.859 1 98 290 ALA A N 1
ATOM 2320 C CA . ALA A 1 290 ? -12.938 -26.141 -17.469 1 98 290 ALA A CA 1
ATOM 2321 C C . ALA A 1 290 ? -13.148 -26.25 -15.969 1 98 290 ALA A C 1
ATOM 2323 O O . ALA A 1 290 ? -12.625 -27.172 -15.328 1 98 290 ALA A O 1
ATOM 2324 N N . SER A 1 291 ? -13.828 -25.312 -15.484 1 96.69 291 SER A N 1
ATOM 2325 C CA . SER A 1 291 ? -14.164 -25.344 -14.062 1 96.69 291 SER A CA 1
ATOM 2326 C C . SER A 1 291 ? -15.328 -24.406 -13.758 1 96.69 291 SER A C 1
ATOM 2328 O O . SER A 1 291 ? -15.555 -23.438 -14.484 1 96.69 291 SER A O 1
ATOM 2330 N N . GLY A 1 292 ? -16.062 -24.609 -12.758 1 94.44 292 GLY A N 1
ATOM 2331 C CA . GLY A 1 292 ? -17.141 -23.797 -12.195 1 94.44 292 GLY A CA 1
ATOM 2332 C C . GLY A 1 292 ? -17.656 -24.328 -10.875 1 94.44 292 GLY A C 1
ATOM 2333 O O . GLY A 1 292 ? -18.219 -25.422 -10.812 1 94.44 292 GLY A O 1
ATOM 2334 N N . MET A 1 293 ? -17.516 -23.531 -9.914 1 93.38 293 MET A N 1
ATOM 2335 C CA . MET A 1 293 ? -17.953 -24 -8.602 1 93.38 293 MET A CA 1
ATOM 2336 C C . MET A 1 293 ? -19.453 -24.281 -8.586 1 93.38 293 MET A C 1
ATOM 2338 O O . MET A 1 293 ? -19.891 -25.281 -8.016 1 93.38 293 MET A O 1
ATOM 2342 N N . GLY A 1 294 ? -20.188 -23.453 -9.25 1 91.19 294 GLY A N 1
ATOM 2343 C CA . GLY A 1 294 ? -21.641 -23.609 -9.281 1 91.19 294 GLY A CA 1
ATOM 2344 C C . GLY A 1 294 ? -22.094 -24.875 -9.969 1 91.19 294 GLY A C 1
ATOM 2345 O O . GLY A 1 294 ? -23.094 -25.484 -9.57 1 91.19 294 GLY A O 1
ATOM 2346 N N . LEU A 1 295 ? -21.375 -25.344 -10.961 1 91.5 295 LEU A N 1
ATOM 2347 C CA . LEU A 1 295 ? -21.703 -26.562 -11.688 1 91.5 295 LEU A CA 1
ATOM 2348 C C . LEU A 1 295 ? -21.688 -27.766 -10.758 1 91.5 295 LEU A C 1
ATOM 2350 O O . LEU A 1 295 ? -22.578 -28.625 -10.828 1 91.5 295 LEU A O 1
ATOM 2354 N N . GLY A 1 296 ? -20.719 -27.75 -9.938 1 91.75 296 GLY A N 1
ATOM 2355 C CA . GLY A 1 296 ? -20.562 -28.859 -9.016 1 91.75 296 GLY A CA 1
ATOM 2356 C C . GLY A 1 296 ? -21.531 -28.812 -7.852 1 91.75 296 GLY A C 1
ATOM 2357 O O . GLY A 1 296 ? -21.641 -29.766 -7.078 1 91.75 296 GLY A O 1
ATOM 2358 N N . GLU A 1 297 ? -22.297 -27.75 -7.793 1 92.06 297 GLU A N 1
ATOM 2359 C CA . GLU A 1 297 ? -23.156 -27.531 -6.637 1 92.06 297 GLU A CA 1
ATOM 2360 C C . GLU A 1 297 ? -24.625 -27.688 -7.02 1 92.06 297 GLU A C 1
ATOM 2362 O O . GLU A 1 297 ? -25.516 -27.562 -6.168 1 92.06 297 GLU A O 1
ATOM 2367 N N . SER A 1 298 ? -24.906 -28.078 -8.227 1 92.88 298 SER A N 1
ATOM 2368 C CA . SER A 1 298 ? -26.281 -28.141 -8.703 1 92.88 298 SER A CA 1
ATOM 2369 C C . SER A 1 298 ? -27.031 -29.312 -8.07 1 92.88 298 SER A C 1
ATOM 2371 O O . SER A 1 298 ? -26.516 -30.438 -8.062 1 92.88 298 SER A O 1
ATOM 2373 N N . ASP A 1 299 ? -28.203 -29.078 -7.633 1 92.69 299 ASP A N 1
ATOM 2374 C CA . ASP A 1 299 ? -29.078 -30.125 -7.113 1 92.69 299 ASP A CA 1
ATOM 2375 C C . ASP A 1 299 ? -30.109 -30.547 -8.164 1 92.69 299 ASP A C 1
ATOM 2377 O O . ASP A 1 299 ? -30.516 -31.719 -8.211 1 92.69 299 ASP A O 1
ATOM 2381 N N . HIS A 1 300 ? -30.531 -29.578 -8.984 1 91 300 HIS A N 1
ATOM 2382 C CA . HIS A 1 300 ? -31.531 -29.844 -10.016 1 91 300 HIS A CA 1
ATOM 2383 C C . HIS A 1 300 ? -31.156 -29.172 -11.328 1 91 300 HIS A C 1
ATOM 2385 O O . HIS A 1 300 ? -31.344 -27.953 -11.5 1 91 300 HIS A O 1
ATOM 2391 N N . PRO A 1 301 ? -30.812 -29.953 -12.25 1 92.88 301 PRO A N 1
ATOM 2392 C CA . PRO A 1 301 ? -30.469 -31.375 -12.172 1 92.88 301 PRO A CA 1
ATOM 2393 C C . PRO A 1 301 ? -29.266 -31.641 -11.281 1 92.88 301 PRO A C 1
ATOM 2395 O O . PRO A 1 301 ? -28.531 -30.719 -10.93 1 92.88 301 PRO A O 1
ATOM 2398 N N . PRO A 1 302 ? -29.125 -32.875 -10.875 1 95.31 302 PRO A N 1
ATOM 2399 C CA . PRO A 1 302 ? -27.938 -33.188 -10.094 1 95.31 302 PRO A CA 1
ATOM 2400 C C . PRO A 1 302 ? -26.641 -32.844 -10.82 1 95.31 302 PRO A C 1
ATOM 2402 O O . PRO A 1 302 ? -26.547 -32.969 -12.039 1 95.31 302 PRO A O 1
ATOM 2405 N N . ALA A 1 303 ? -25.688 -32.469 -10.055 1 96.69 303 ALA A N 1
ATOM 2406 C CA . ALA A 1 303 ? -24.422 -31.969 -10.594 1 96.69 303 ALA A CA 1
ATOM 2407 C C . ALA A 1 303 ? -23.812 -32.969 -11.57 1 96.69 303 ALA A C 1
ATOM 2409 O O . ALA A 1 303 ? -23.312 -32.594 -12.633 1 96.69 303 ALA A O 1
ATOM 2410 N N . GLN A 1 304 ? -23.812 -34.25 -11.227 1 97.25 304 GLN A N 1
ATOM 2411 C CA . GLN A 1 304 ? -23.25 -35.281 -12.109 1 97.25 304 GLN A CA 1
ATOM 2412 C C . GLN A 1 304 ? -23.906 -35.219 -13.492 1 97.25 304 GLN A C 1
ATOM 2414 O O . GLN A 1 304 ? -23.234 -35.375 -14.508 1 97.25 304 GLN A O 1
ATOM 2419 N N . GLU A 1 305 ? -25.219 -35.031 -13.516 1 96.38 305 GLU A N 1
ATOM 2420 C CA . GLU A 1 305 ? -25.938 -34.938 -14.781 1 96.38 305 GLU A CA 1
ATOM 2421 C C . GLU A 1 305 ? -25.531 -33.688 -15.562 1 96.38 305 GLU A C 1
ATOM 2423 O O . GLU A 1 305 ? -25.266 -33.781 -16.766 1 96.38 305 GLU A O 1
ATOM 2428 N N . LEU A 1 306 ? -25.531 -32.656 -14.867 1 95.06 306 LEU A N 1
ATOM 2429 C CA . LEU A 1 306 ? -25.156 -31.391 -15.492 1 95.06 306 LEU A CA 1
ATOM 2430 C C . LEU A 1 306 ? -23.75 -31.484 -16.078 1 95.06 306 LEU A C 1
ATOM 2432 O O . LEU A 1 306 ? -23.516 -31.094 -17.219 1 95.06 306 LEU A O 1
ATOM 2436 N N . LEU A 1 307 ? -22.812 -31.922 -15.305 1 97.06 307 LEU A N 1
ATOM 2437 C CA . LEU A 1 307 ? -21.422 -32.031 -15.703 1 97.06 307 LEU A CA 1
ATOM 2438 C C . LEU A 1 307 ? -21.266 -33.031 -16.859 1 97.06 307 LEU A C 1
ATOM 2440 O O . LEU A 1 307 ? -20.422 -32.812 -17.734 1 97.06 307 LEU A O 1
ATOM 2444 N N . SER A 1 308 ? -22.031 -34.062 -16.875 1 96.69 308 SER A N 1
ATOM 2445 C CA . SER A 1 308 ? -21.938 -35.125 -17.891 1 96.69 308 SER A CA 1
ATOM 2446 C C . SER A 1 308 ? -22.359 -34.594 -19.25 1 96.69 308 SER A C 1
ATOM 2448 O O . SER A 1 308 ? -22.078 -35.219 -20.281 1 96.69 308 SER A O 1
ATOM 2450 N N . THR A 1 309 ? -22.953 -33.406 -19.281 1 96.56 309 THR A N 1
ATOM 2451 C CA . THR A 1 309 ? -23.344 -32.844 -20.562 1 96.56 309 THR A CA 1
ATOM 2452 C C . THR A 1 309 ? -22.188 -32.062 -21.188 1 96.56 309 THR A C 1
ATOM 2454 O O . THR A 1 309 ? -22.234 -31.688 -22.359 1 96.56 309 THR A O 1
ATOM 2457 N N . TRP A 1 310 ? -21.172 -31.859 -20.469 1 96.94 310 TRP A N 1
ATOM 2458 C CA . TRP A 1 310 ? -20.109 -30.938 -20.875 1 96.94 310 TRP A CA 1
ATOM 2459 C C . TRP A 1 310 ? -19.484 -31.375 -22.203 1 96.94 310 TRP A C 1
ATOM 2461 O O . TRP A 1 310 ? -19.266 -30.547 -23.078 1 96.94 310 TRP A O 1
ATOM 2471 N N . PRO A 1 311 ? -19.141 -32.688 -22.453 1 97.31 311 PRO A N 1
ATOM 2472 C CA . PRO A 1 311 ? -18.578 -33.094 -23.734 1 97.31 311 PRO A CA 1
ATOM 2473 C C . PRO A 1 311 ? -19.516 -32.781 -24.906 1 97.31 311 PRO A C 1
ATOM 2475 O O . PRO A 1 311 ? -19.047 -32.375 -25.969 1 97.31 311 PRO A O 1
ATOM 2478 N N . ASP A 1 312 ? -20.797 -33 -24.688 1 97.12 312 ASP A N 1
ATOM 2479 C CA . ASP A 1 312 ? -21.766 -32.688 -25.734 1 97.12 312 ASP A CA 1
ATOM 2480 C C . ASP A 1 312 ? -21.797 -31.203 -26.047 1 97.12 312 ASP A C 1
ATOM 2482 O O . ASP A 1 312 ? -21.953 -30.797 -27.203 1 97.12 312 ASP A O 1
ATOM 2486 N N . LEU A 1 313 ? -21.734 -30.438 -25 1 97.5 313 LEU A N 1
ATOM 2487 C CA . LEU A 1 313 ? -21.672 -28.984 -25.188 1 97.5 313 LEU A CA 1
ATOM 2488 C C . LEU A 1 313 ? -20.406 -28.578 -25.922 1 97.5 313 LEU A C 1
ATOM 2490 O O . LEU A 1 313 ? -20.438 -27.688 -26.781 1 97.5 313 LEU A O 1
ATOM 2494 N N . CYS A 1 314 ? -19.281 -29.188 -25.562 1 97.88 314 CYS A N 1
ATOM 2495 C CA . CYS A 1 314 ? -18.047 -28.953 -26.297 1 97.88 314 CYS A CA 1
ATOM 2496 C C . CYS A 1 314 ? -18.219 -29.281 -27.781 1 97.88 314 CYS A C 1
ATOM 2498 O O . CYS A 1 314 ? -17.766 -28.516 -28.641 1 97.88 314 CYS A O 1
ATOM 2500 N N . LYS A 1 315 ? -18.859 -30.359 -28.031 1 96.88 315 LYS A N 1
ATOM 2501 C CA . LYS A 1 315 ? -19.141 -30.75 -29.422 1 96.88 315 LYS A CA 1
ATOM 2502 C C . LYS A 1 315 ? -20.062 -29.75 -30.094 1 96.88 315 LYS A C 1
ATOM 2504 O O . LYS A 1 315 ? -19.766 -29.266 -31.188 1 96.88 315 LYS A O 1
ATOM 2509 N N . LYS A 1 316 ? -21.109 -29.453 -29.422 1 97.88 316 LYS A N 1
ATOM 2510 C CA . LYS A 1 316 ? -22.109 -28.531 -29.969 1 97.88 316 LYS A CA 1
ATOM 2511 C C . LYS A 1 316 ? -21.484 -27.188 -30.328 1 97.88 316 LYS A C 1
ATOM 2513 O O . LYS A 1 316 ? -21.797 -26.625 -31.375 1 97.88 316 LYS A O 1
ATOM 2518 N N . HIS A 1 317 ? -20.641 -26.688 -29.5 1 98.19 317 HIS A N 1
ATOM 2519 C CA . HIS A 1 317 ? -20.109 -25.344 -29.672 1 98.19 317 HIS A CA 1
ATOM 2520 C C . HIS A 1 317 ? -18.734 -25.375 -30.328 1 98.19 317 HIS A C 1
ATOM 2522 O O . HIS A 1 317 ? -18.125 -24.328 -30.547 1 98.19 317 HIS A O 1
ATOM 2528 N N . ASP A 1 318 ? -18.172 -26.562 -30.609 1 97.38 318 ASP A N 1
ATOM 2529 C CA . ASP A 1 318 ? -16.875 -26.75 -31.234 1 97.38 318 ASP A CA 1
ATOM 2530 C C . ASP A 1 318 ? -15.766 -26.094 -30.406 1 97.38 318 ASP A C 1
ATOM 2532 O O . ASP A 1 318 ? -15 -25.281 -30.922 1 97.38 318 ASP A O 1
ATOM 2536 N N . ILE A 1 319 ? -15.773 -26.391 -29.156 1 98.12 319 ILE A N 1
ATOM 2537 C CA . ILE A 1 319 ? -14.766 -25.938 -28.203 1 98.12 319 ILE A CA 1
ATOM 2538 C C . ILE A 1 319 ? -14.023 -27.125 -27.609 1 98.12 319 ILE A C 1
ATOM 2540 O O . ILE A 1 319 ? -14.617 -27.953 -26.922 1 98.12 319 ILE A O 1
ATOM 2544 N N . PRO A 1 320 ? -12.758 -27.297 -27.906 1 97.88 320 PRO A N 1
ATOM 2545 C CA . PRO A 1 320 ? -12.016 -28.391 -27.266 1 97.88 320 PRO A CA 1
ATOM 2546 C C . PRO A 1 320 ? -11.859 -28.188 -25.75 1 97.88 320 PRO A C 1
ATOM 2548 O O . PRO A 1 320 ? -11.875 -27.047 -25.281 1 97.88 320 PRO A O 1
ATOM 2551 N N . CYS A 1 321 ? -11.727 -29.234 -25 1 98.19 321 CYS A N 1
ATOM 2552 C CA . CYS A 1 321 ? -11.555 -29.219 -23.547 1 98.19 321 CYS A CA 1
ATOM 2553 C C . CYS A 1 321 ? -10.672 -30.375 -23.094 1 98.19 321 CYS A C 1
ATOM 2555 O O . CYS A 1 321 ? -10.883 -31.516 -23.484 1 98.19 321 CYS A O 1
ATOM 2557 N N . SER A 1 322 ? -9.719 -30.047 -22.219 1 98 322 SER A N 1
ATOM 2558 C CA . SER A 1 322 ? -8.734 -31.062 -21.859 1 98 322 SER A CA 1
ATOM 2559 C C . SER A 1 322 ? -8.945 -31.562 -20.438 1 98 322 SER A C 1
ATOM 2561 O O . SER A 1 322 ? -8.531 -32.656 -20.094 1 98 322 SER A O 1
ATOM 2563 N N . ALA A 1 323 ? -9.516 -30.781 -19.609 1 98.19 323 ALA A N 1
ATOM 2564 C CA . ALA A 1 323 ? -9.68 -31.188 -18.219 1 98.19 323 ALA A CA 1
ATOM 2565 C C . ALA A 1 323 ? -10.852 -30.484 -17.562 1 98.19 323 ALA A C 1
ATOM 2567 O O . ALA A 1 323 ? -11.273 -29.422 -18.016 1 98.19 323 ALA A O 1
ATOM 2568 N N . MET A 1 324 ? -11.406 -31.125 -16.562 1 97.75 324 MET A N 1
ATOM 2569 C CA . MET A 1 324 ? -12.414 -30.578 -15.672 1 97.75 324 MET A CA 1
ATOM 2570 C C . MET A 1 324 ? -11.891 -30.484 -14.242 1 97.75 324 MET A C 1
ATOM 2572 O O . MET A 1 324 ? -11.617 -31.5 -13.617 1 97.75 324 MET A O 1
ATOM 2576 N N . HIS A 1 325 ? -11.633 -29.281 -13.797 1 97.56 325 HIS A N 1
ATOM 2577 C CA . HIS A 1 325 ? -11.367 -29.047 -12.383 1 97.56 325 HIS A CA 1
ATOM 2578 C C . HIS A 1 325 ? -12.664 -28.984 -11.578 1 97.56 325 HIS A C 1
ATOM 2580 O O . HIS A 1 325 ? -13.445 -28.047 -11.742 1 97.56 325 HIS A O 1
ATOM 2586 N N . LEU A 1 326 ? -12.828 -29.938 -10.711 1 96.56 326 LEU A N 1
ATOM 2587 C CA . LEU A 1 326 ? -14.078 -30.062 -9.977 1 96.56 326 LEU A CA 1
ATOM 2588 C C . LEU A 1 326 ? -13.977 -29.359 -8.617 1 96.56 326 LEU A C 1
ATOM 2590 O O . LEU A 1 326 ? -13.188 -29.766 -7.766 1 96.56 326 LEU A O 1
ATOM 2594 N N . SER A 1 327 ? -14.805 -28.375 -8.398 1 94 327 SER A N 1
ATOM 2595 C CA . SER A 1 327 ? -14.844 -27.672 -7.113 1 94 327 SER A CA 1
ATOM 2596 C C . SER A 1 327 ? -15.492 -28.531 -6.035 1 94 327 SER A C 1
ATOM 2598 O O . SER A 1 327 ? -15.914 -29.656 -6.309 1 94 327 SER A O 1
ATOM 2600 N N . SER A 1 328 ? -15.625 -28.078 -4.859 1 92.25 328 SER A N 1
ATOM 2601 C CA . SER A 1 328 ? -15.836 -28.891 -3.666 1 92.25 328 SER A CA 1
ATOM 2602 C C . SER A 1 328 ? -17.312 -29.25 -3.504 1 92.25 328 SER A C 1
ATOM 2604 O O . SER A 1 328 ? -17.703 -29.812 -2.482 1 92.25 328 SER A O 1
ATOM 2606 N N . GLY A 1 329 ? -18.156 -29.016 -4.52 1 93.19 329 GLY A N 1
ATOM 2607 C CA . GLY A 1 329 ? -19.562 -29.344 -4.438 1 93.19 329 GLY A CA 1
ATOM 2608 C C . GLY A 1 329 ? -19.828 -30.812 -4.191 1 93.19 329 GLY A C 1
ATOM 2609 O O . GLY A 1 329 ? -20.875 -31.188 -3.646 1 93.19 329 GLY A O 1
ATOM 2610 N N . TYR A 1 330 ? -18.938 -31.719 -4.555 1 96.75 330 TYR A N 1
ATOM 2611 C CA . TYR A 1 330 ? -19.109 -33.156 -4.43 1 96.75 330 TYR A CA 1
ATOM 2612 C C . TYR A 1 330 ? -18.922 -33.594 -2.984 1 96.75 330 TYR A C 1
ATOM 2614 O O . TYR A 1 330 ? -19.234 -34.75 -2.631 1 96.75 330 TYR A O 1
ATOM 2622 N N . THR A 1 331 ? -18.484 -32.656 -2.086 1 96.81 331 THR A N 1
ATOM 2623 C CA . THR A 1 331 ? -18.266 -32.969 -0.683 1 96.81 331 THR A CA 1
ATOM 2624 C C . THR A 1 331 ? -19.297 -32.281 0.206 1 96.81 331 THR A C 1
ATOM 2626 O O . THR A 1 331 ? -19.172 -32.312 1.433 1 96.81 331 THR A O 1
ATOM 2629 N N . VAL A 1 332 ? -20.266 -31.578 -0.343 1 95 332 VAL A N 1
ATOM 2630 C CA . VAL A 1 332 ? -21.25 -30.828 0.433 1 95 332 VAL A CA 1
ATOM 2631 C C . VAL A 1 332 ? -22.25 -31.797 1.059 1 95 332 VAL A C 1
ATOM 2633 O O . VAL A 1 332 ? -22.844 -32.625 0.363 1 95 332 VAL A O 1
ATOM 2636 N N . ASP A 1 333 ? -22.375 -31.672 2.307 1 94.12 333 ASP A N 1
ATOM 2637 C CA . ASP A 1 333 ? -23.406 -32.469 2.99 1 94.12 333 ASP A CA 1
ATOM 2638 C C . ASP A 1 333 ? -24.797 -31.891 2.709 1 94.12 333 ASP A C 1
ATOM 2640 O O . ASP A 1 333 ? -25.031 -30.703 2.902 1 94.12 333 ASP A O 1
ATOM 2644 N N . GLN A 1 334 ? -25.688 -32.75 2.352 1 89.06 334 GLN A N 1
ATOM 2645 C CA . GLN A 1 334 ? -27 -32.344 1.914 1 89.06 334 GLN A CA 1
ATOM 2646 C C . GLN A 1 334 ? -27.781 -31.703 3.062 1 89.06 334 GLN A C 1
ATOM 2648 O O . GLN A 1 334 ? -28.578 -30.766 2.852 1 89.06 334 GLN A O 1
ATOM 2653 N N . ALA A 1 335 ? -27.578 -32.219 4.215 1 89.62 335 ALA A N 1
ATOM 2654 C CA . ALA A 1 335 ? -28.375 -31.781 5.363 1 89.62 335 ALA A CA 1
ATOM 2655 C C . ALA A 1 335 ? -27.859 -30.453 5.914 1 89.62 335 ALA A C 1
ATOM 2657 O O . ALA A 1 335 ? -28.656 -29.594 6.312 1 89.62 335 ALA A O 1
ATOM 2658 N N . THR A 1 336 ? -26.625 -30.203 5.895 1 90.19 336 THR A N 1
ATOM 2659 C CA . THR A 1 336 ? -26.047 -29.062 6.594 1 90.19 336 THR A CA 1
ATOM 2660 C C . THR A 1 336 ? -25.578 -28 5.605 1 90.19 336 THR A C 1
ATOM 2662 O O . THR A 1 336 ? -25.422 -26.828 5.965 1 90.19 336 THR A O 1
ATOM 2665 N N . GLY A 1 337 ? -25.312 -28.406 4.426 1 90.94 337 GLY A N 1
ATOM 2666 C CA . GLY A 1 337 ? -24.719 -27.516 3.457 1 90.94 337 GLY A CA 1
ATOM 2667 C C . GLY A 1 337 ? -23.234 -27.312 3.666 1 90.94 337 GLY A C 1
ATOM 2668 O O . GLY A 1 337 ? -22.562 -26.641 2.869 1 90.94 337 GLY A O 1
ATOM 2669 N N . ASN A 1 338 ? -22.641 -27.969 4.73 1 94.5 338 ASN A N 1
ATOM 2670 C CA . ASN A 1 338 ? -21.219 -27.875 5.039 1 94.5 338 ASN A CA 1
ATOM 2671 C C . ASN A 1 338 ? -20.375 -28.766 4.125 1 94.5 338 ASN A C 1
ATOM 2673 O O . ASN A 1 338 ? -20.875 -29.766 3.604 1 94.5 338 ASN A O 1
ATOM 2677 N N . ARG A 1 339 ? -19.125 -28.375 3.961 1 94.12 339 ARG A N 1
ATOM 2678 C CA . ARG A 1 339 ? -18.203 -29.172 3.166 1 94.12 339 ARG A CA 1
ATOM 2679 C C . ARG A 1 339 ? -17.438 -30.172 4.043 1 94.12 339 ARG A C 1
ATOM 2681 O O . ARG A 1 339 ? -16.812 -29.781 5.027 1 94.12 339 ARG A O 1
ATOM 2688 N N . TYR A 1 340 ? -17.578 -31.406 3.688 1 97 340 TYR A N 1
ATOM 2689 C CA . TYR A 1 340 ? -16.859 -32.5 4.367 1 97 340 TYR A CA 1
ATOM 2690 C C . TYR A 1 340 ? -15.891 -33.188 3.416 1 97 340 TYR A C 1
ATOM 2692 O O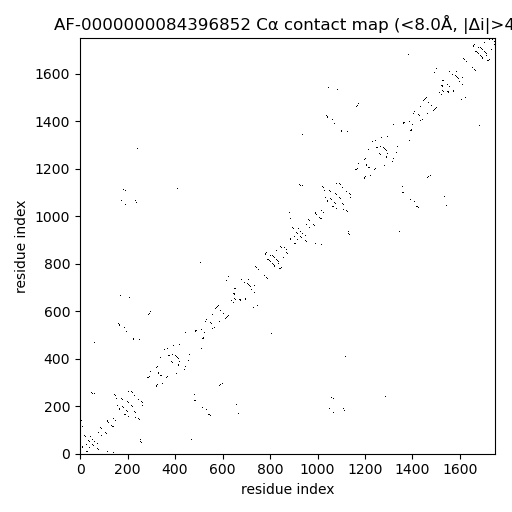 . TYR A 1 340 ? -16.25 -34.188 2.775 1 97 340 TYR A O 1
ATOM 2700 N N . VAL A 1 341 ? -14.633 -32.688 3.373 1 97.88 341 VAL A N 1
ATOM 2701 C CA . VAL A 1 341 ? -13.625 -33.219 2.467 1 97.88 341 VAL A CA 1
ATOM 2702 C C . VAL A 1 341 ? -13.578 -34.75 2.58 1 97.88 341 VAL A C 1
ATOM 2704 O O . VAL A 1 341 ? -13.703 -35.312 3.676 1 97.88 341 VAL A O 1
ATOM 2707 N N . PHE A 1 342 ? -13.453 -35.469 1.425 1 98.12 342 PHE A N 1
ATOM 2708 C CA . PHE A 1 342 ? -13.336 -36.938 1.264 1 98.12 342 PHE A CA 1
ATOM 2709 C C . PHE A 1 342 ? -14.648 -37.625 1.611 1 98.12 342 PHE A C 1
ATOM 2711 O O . PHE A 1 342 ? -14.664 -38.812 1.891 1 98.12 342 PHE A O 1
ATOM 2718 N N . THR A 1 343 ? -15.695 -36.875 1.684 1 97.44 343 THR A N 1
ATOM 2719 C CA . THR A 1 343 ? -17.047 -37.406 1.835 1 97.44 343 THR A CA 1
ATOM 2720 C C . THR A 1 343 ? -17.891 -37.094 0.612 1 97.44 343 THR A C 1
ATOM 2722 O O . THR A 1 343 ? -18.234 -35.938 0.363 1 97.44 343 THR A O 1
ATOM 2725 N N . MET A 1 344 ? -18.375 -38.156 -0.075 1 97.25 344 MET A N 1
ATOM 2726 C CA . MET A 1 344 ? -19.062 -38 -1.354 1 97.25 344 MET A CA 1
ATOM 2727 C C . MET A 1 344 ? -20.531 -37.656 -1.146 1 97.25 344 MET A C 1
ATOM 2729 O O . MET A 1 344 ? -21.219 -38.281 -0.331 1 97.25 344 MET A O 1
ATOM 2733 N N . ASN A 1 345 ? -21 -36.625 -1.766 1 97.12 345 ASN A N 1
ATOM 2734 C CA . ASN A 1 345 ? -22.422 -36.344 -1.87 1 97.12 345 ASN A CA 1
ATOM 2735 C C . ASN A 1 345 ? -23.094 -37.25 -2.898 1 97.12 345 ASN A C 1
ATOM 2737 O O . ASN A 1 345 ? -23.156 -36.906 -4.082 1 97.12 345 ASN A O 1
ATOM 2741 N N . LYS A 1 346 ? -23.688 -38.219 -2.504 1 96.25 346 LYS A N 1
ATOM 2742 C CA . LYS A 1 346 ? -24.219 -39.25 -3.41 1 96.25 346 LYS A CA 1
ATOM 2743 C C . LYS A 1 346 ? -25.516 -38.781 -4.059 1 96.25 346 LYS A C 1
ATOM 2745 O O . LYS A 1 346 ? -25.969 -39.375 -5.043 1 96.25 346 LYS A O 1
ATOM 2750 N N . GLU A 1 347 ? -26.109 -37.719 -3.555 1 96.31 347 GLU A N 1
ATOM 2751 C CA . GLU A 1 347 ? -27.281 -37.156 -4.207 1 96.31 347 GLU A CA 1
ATOM 2752 C C . GLU A 1 347 ? -26.891 -36.344 -5.445 1 96.31 347 GLU A C 1
ATOM 2754 O O . GLU A 1 347 ? -27.516 -36.5 -6.504 1 96.31 347 GLU A O 1
ATOM 2759 N N . ARG A 1 348 ? -25.875 -35.594 -5.359 1 96.06 348 ARG A N 1
ATOM 2760 C CA . ARG A 1 348 ? -25.375 -34.812 -6.48 1 96.06 348 ARG A CA 1
ATOM 2761 C C . ARG A 1 348 ? -24.578 -35.688 -7.449 1 96.06 348 ARG A C 1
ATOM 2763 O O . ARG A 1 348 ? -24.578 -35.438 -8.656 1 96.06 348 ARG A O 1
ATOM 2770 N N . TYR A 1 349 ? -23.906 -36.688 -6.812 1 97.75 349 TYR A N 1
ATOM 2771 C CA . TYR A 1 349 ? -23.031 -37.562 -7.562 1 97.75 349 TYR A CA 1
ATOM 2772 C C . TYR A 1 349 ? -23.312 -39.031 -7.242 1 97.75 349 TYR A C 1
ATOM 2774 O O . TYR A 1 349 ? -22.531 -39.688 -6.562 1 97.75 349 TYR A O 1
ATOM 2782 N N . PRO A 1 350 ? -24.297 -39.562 -7.793 1 97.12 350 PRO A N 1
ATOM 2783 C CA . PRO A 1 350 ? -24.672 -40.938 -7.461 1 97.12 350 PRO A CA 1
ATOM 2784 C C . PRO A 1 350 ? -23.656 -41.969 -7.945 1 97.12 350 PRO A C 1
ATOM 2786 O O . PRO A 1 350 ? -23.547 -43.062 -7.363 1 97.12 350 PRO A O 1
ATOM 2789 N N . ASP A 1 351 ? -22.953 -41.719 -9 1 98.06 351 ASP A N 1
ATOM 2790 C CA . ASP A 1 351 ? -21.922 -42.594 -9.539 1 98.06 351 ASP A CA 1
ATOM 2791 C C . ASP A 1 351 ? -20.75 -41.781 -10.078 1 98.06 351 ASP A C 1
ATOM 2793 O O . ASP A 1 351 ? -20.562 -41.688 -11.297 1 98.06 351 ASP A O 1
ATOM 2797 N N . PHE A 1 352 ? -19.969 -41.312 -9.156 1 98.06 352 PHE A N 1
ATOM 2798 C CA . PHE A 1 352 ? -18.844 -40.438 -9.469 1 98.06 352 PHE A CA 1
ATOM 2799 C C . PHE A 1 352 ? -17.844 -41.125 -10.391 1 98.06 352 PHE A C 1
ATOM 2801 O O . PHE A 1 352 ? -17.297 -40.5 -11.305 1 98.06 352 PHE A O 1
ATOM 2808 N N . LYS A 1 353 ? -17.594 -42.375 -10.188 1 98.06 353 LYS A N 1
ATOM 2809 C CA . LYS A 1 353 ? -16.656 -43.156 -11 1 98.06 353 LYS A CA 1
ATOM 2810 C C . LYS A 1 353 ? -17.109 -43.219 -12.453 1 98.06 353 LYS A C 1
ATOM 2812 O O . LYS A 1 353 ? -16.297 -43.094 -13.367 1 98.06 353 LYS A O 1
ATOM 2817 N N . ALA A 1 354 ? -18.391 -43.438 -12.664 1 98.12 354 ALA A N 1
ATOM 2818 C CA . ALA A 1 354 ? -18.938 -43.469 -14.016 1 98.12 354 ALA A CA 1
ATOM 2819 C C . ALA A 1 354 ? -18.797 -42.094 -14.695 1 98.12 354 ALA A C 1
ATOM 2821 O O . ALA A 1 354 ? -18.562 -42.031 -15.906 1 98.12 354 ALA A O 1
ATOM 2822 N N . MET A 1 355 ? -19.031 -41.031 -13.961 1 98.19 355 MET A N 1
ATOM 2823 C CA . MET A 1 355 ? -18.844 -39.688 -14.516 1 98.19 355 MET A CA 1
ATOM 2824 C C . MET A 1 355 ? -17.406 -39.5 -14.977 1 98.19 355 MET A C 1
ATOM 2826 O O . MET A 1 355 ? -17.172 -38.969 -16.062 1 98.19 355 MET A O 1
ATOM 2830 N N . THR A 1 356 ? -16.469 -39.906 -14.148 1 98.25 356 THR A N 1
ATOM 2831 C CA . THR A 1 356 ? -15.062 -39.781 -14.5 1 98.25 356 THR A CA 1
ATOM 2832 C C . THR A 1 356 ? -14.734 -40.562 -15.766 1 98.25 356 THR A C 1
ATOM 2834 O O . THR A 1 356 ? -14.039 -40.062 -16.656 1 98.25 356 THR A O 1
ATOM 2837 N N . ALA A 1 357 ? -15.219 -41.75 -15.836 1 98.38 357 ALA A N 1
ATOM 2838 C CA . ALA A 1 357 ? -15.008 -42.562 -17.031 1 98.38 357 ALA A CA 1
ATOM 2839 C C . ALA A 1 357 ? -15.586 -41.906 -18.266 1 98.38 357 ALA A C 1
ATOM 2841 O O . ALA A 1 357 ? -15.008 -41.969 -19.344 1 98.38 357 ALA A O 1
ATOM 2842 N N . HIS A 1 358 ? -16.75 -41.344 -18.062 1 98.06 358 HIS A N 1
ATOM 2843 C CA . HIS A 1 358 ? -17.391 -40.625 -19.172 1 98.06 358 HIS A CA 1
ATOM 2844 C C . HIS A 1 358 ? -16.5 -39.469 -19.641 1 98.06 358 HIS A C 1
ATOM 2846 O O . HIS A 1 358 ? -16.312 -39.281 -20.844 1 98.06 358 HIS A O 1
ATOM 2852 N N . PHE A 1 359 ? -15.992 -38.656 -18.734 1 98.25 359 PHE A N 1
ATOM 2853 C CA . PHE A 1 359 ? -15.062 -37.562 -19.062 1 98.25 359 PHE A CA 1
ATOM 2854 C C . PHE A 1 359 ? -13.828 -38.125 -19.781 1 98.25 359 PHE A C 1
ATOM 2856 O O . PHE A 1 359 ? -13.406 -37.594 -20.797 1 98.25 359 PHE A O 1
ATOM 2863 N N . HIS A 1 360 ? -13.305 -39.281 -19.297 1 98.12 360 HIS A N 1
ATOM 2864 C CA . HIS A 1 360 ? -12.117 -39.875 -19.875 1 98.12 360 HIS A CA 1
ATOM 2865 C C . HIS A 1 360 ? -12.375 -40.312 -21.312 1 98.12 360 HIS A C 1
ATOM 2867 O O . HIS A 1 360 ? -11.516 -40.125 -22.188 1 98.12 360 HIS A O 1
ATOM 2873 N N . LYS A 1 361 ? -13.477 -40.875 -21.547 1 98.19 361 LYS A N 1
ATOM 2874 C CA . LYS A 1 361 ? -13.836 -41.312 -22.891 1 98.19 361 LYS A CA 1
ATOM 2875 C C . LYS A 1 361 ? -13.766 -40.156 -23.875 1 98.19 361 LYS A C 1
ATOM 2877 O O . LYS A 1 361 ? -13.398 -40.344 -25.047 1 98.19 361 LYS A O 1
ATOM 2882 N N . HIS A 1 362 ? -14.062 -39.031 -23.438 1 97.88 362 HIS A N 1
ATOM 2883 C CA . HIS A 1 362 ? -14.094 -37.875 -24.297 1 97.88 362 HIS A CA 1
ATOM 2884 C C . HIS A 1 362 ? -12.797 -37.062 -24.188 1 97.88 362 HIS A C 1
ATOM 2886 O O . HIS A 1 362 ? -12.734 -35.906 -24.625 1 97.88 362 HIS A O 1
ATOM 2892 N N . GLY A 1 363 ? -11.766 -37.594 -23.5 1 97 363 GLY A N 1
ATOM 2893 C CA . GLY A 1 363 ? -10.438 -37 -23.438 1 97 363 GLY A CA 1
ATOM 2894 C C . GLY A 1 363 ? -10.32 -35.906 -22.375 1 97 363 GLY A C 1
ATOM 2895 O O . GLY A 1 363 ? -9.406 -35.094 -22.422 1 97 363 GLY A O 1
ATOM 2896 N N . ILE A 1 364 ? -11.211 -35.812 -21.422 1 98.19 364 ILE A N 1
ATOM 2897 C CA . ILE A 1 364 ? -11.219 -34.781 -20.391 1 98.19 364 ILE A CA 1
ATOM 2898 C C . ILE A 1 364 ? -10.75 -35.375 -19.062 1 98.19 364 ILE A C 1
ATOM 2900 O O . ILE A 1 364 ? -11.383 -36.281 -18.516 1 98.19 364 ILE A O 1
ATOM 2904 N N . LYS A 1 365 ? -9.594 -34.906 -18.562 1 97.69 365 LYS A N 1
ATOM 2905 C CA . LYS A 1 365 ? -9.07 -35.312 -17.25 1 97.69 365 LYS A CA 1
ATOM 2906 C C . LYS A 1 365 ? -9.867 -34.688 -16.125 1 97.69 365 LYS A C 1
ATOM 2908 O O . LYS A 1 365 ? -10.531 -33.688 -16.312 1 97.69 365 LYS A O 1
ATOM 2913 N N . VAL A 1 366 ? -9.844 -35.312 -14.953 1 98 366 VAL A N 1
ATOM 2914 C CA . VAL A 1 366 ? -10.625 -34.844 -13.82 1 98 366 VAL A CA 1
ATOM 2915 C C . VAL A 1 366 ? -9.703 -34.531 -12.641 1 98 366 VAL A C 1
ATOM 2917 O O . VAL A 1 366 ? -8.891 -35.375 -12.25 1 98 366 VAL A O 1
ATOM 2920 N N . CYS A 1 367 ? -9.766 -33.406 -12.055 1 98.25 367 CYS A N 1
ATOM 2921 C CA . CYS A 1 367 ? -8.977 -32.938 -10.922 1 98.25 367 CYS A CA 1
ATOM 2922 C C . CYS A 1 367 ? -9.867 -32.375 -9.82 1 98.25 367 CYS A C 1
ATOM 2924 O O . CYS A 1 367 ? -10.258 -31.203 -9.883 1 98.25 367 CYS A O 1
ATOM 2926 N N . PRO A 1 368 ? -10.172 -33.125 -8.742 1 98.19 368 PRO A N 1
ATOM 2927 C CA . PRO A 1 368 ? -11.102 -32.688 -7.699 1 98.19 368 PRO A CA 1
ATOM 2928 C C . PRO A 1 368 ? -10.438 -31.781 -6.66 1 98.19 368 PRO A C 1
ATOM 2930 O O . PRO A 1 368 ? -9.266 -31.984 -6.32 1 98.19 368 PRO A O 1
ATOM 2933 N N . ASN A 1 369 ? -11.227 -30.906 -6.129 1 97.56 369 ASN A N 1
ATOM 2934 C CA . ASN A 1 369 ? -10.82 -29.984 -5.07 1 97.56 369 ASN A CA 1
ATOM 2935 C C . ASN A 1 369 ? -10.852 -30.656 -3.701 1 97.56 369 ASN A C 1
ATOM 2937 O O . ASN A 1 369 ? -11.836 -31.312 -3.348 1 97.56 369 ASN A O 1
ATOM 2941 N N . ILE A 1 370 ? -9.797 -30.531 -2.91 1 98.44 370 ILE A N 1
ATOM 2942 C CA . ILE A 1 370 ? -9.742 -31.109 -1.573 1 98.44 370 ILE A CA 1
ATOM 2943 C C . ILE A 1 370 ? -9.133 -30.109 -0.6 1 98.44 370 ILE A C 1
ATOM 2945 O O . ILE A 1 370 ? -8.258 -29.328 -0.976 1 98.44 370 ILE A O 1
ATOM 2949 N N . LYS A 1 371 ? -9.562 -30.109 0.688 1 97.75 371 LYS A N 1
ATOM 2950 C CA . LYS A 1 371 ? -9.203 -29.109 1.691 1 97.75 371 LYS A CA 1
ATOM 2951 C C . LYS A 1 371 ? -8.695 -29.781 2.969 1 97.75 371 LYS A C 1
ATOM 2953 O O . LYS A 1 371 ? -9.289 -30.75 3.449 1 97.75 371 LYS A O 1
ATOM 2958 N N . PRO A 1 372 ? -7.594 -29.25 3.545 1 98.38 372 PRO A N 1
ATOM 2959 C CA . PRO A 1 372 ? -6.949 -29.953 4.652 1 98.38 372 PRO A CA 1
ATOM 2960 C C . PRO A 1 372 ? -7.473 -29.516 6.02 1 98.38 372 PRO A C 1
ATOM 2962 O O . PRO A 1 372 ? -6.684 -29.25 6.93 1 98.38 372 PRO A O 1
ATOM 2965 N N . TYR A 1 373 ? -8.742 -29.438 6.172 1 97.75 373 TYR A N 1
ATOM 2966 C CA . TYR A 1 373 ? -9.367 -29.172 7.461 1 97.75 373 TYR A CA 1
ATOM 2967 C C . TYR A 1 373 ? -10.641 -30 7.629 1 97.75 373 TYR A C 1
ATOM 2969 O O . TYR A 1 373 ? -11.172 -30.547 6.66 1 97.75 373 TYR A O 1
ATOM 2977 N N . ALA A 1 374 ? -11.102 -30.141 8.859 1 98.06 374 ALA A N 1
ATOM 2978 C CA . ALA A 1 374 ? -12.344 -30.828 9.188 1 98.06 374 ALA A CA 1
ATOM 2979 C C . ALA A 1 374 ? -13.195 -29.984 10.148 1 98.06 374 ALA A C 1
ATOM 2981 O O . ALA A 1 374 ? -12.711 -29.562 11.195 1 98.06 374 ALA A O 1
ATOM 2982 N N . LEU A 1 375 ? -14.422 -29.734 9.734 1 97.5 375 LEU A N 1
ATOM 2983 C CA . LEU A 1 375 ? -15.375 -29.141 10.664 1 97.5 375 LEU A CA 1
ATOM 2984 C C . LEU A 1 375 ? -15.695 -30.109 11.797 1 97.5 375 LEU A C 1
ATOM 2986 O O . LEU A 1 375 ? -15.562 -31.328 11.641 1 97.5 375 LEU A O 1
ATOM 2990 N N . VAL A 1 376 ? -16.094 -29.562 12.883 1 97.38 376 VAL A N 1
ATOM 2991 C CA . VAL A 1 376 ? -16.406 -30.406 14.039 1 97.38 376 VAL A CA 1
ATOM 2992 C C . VAL A 1 376 ? -17.5 -31.406 13.672 1 97.38 376 VAL A C 1
ATOM 2994 O O . VAL A 1 376 ? -17.5 -32.531 14.18 1 97.38 376 VAL A O 1
ATOM 2997 N N . THR A 1 377 ? -18.328 -31.047 12.742 1 96.81 377 THR A N 1
ATOM 2998 C CA . THR A 1 377 ? -19.453 -31.891 12.328 1 96.81 377 THR A CA 1
ATOM 2999 C C . THR A 1 377 ? -19.016 -32.906 11.273 1 96.81 377 THR A C 1
ATOM 3001 O O . THR A 1 377 ? -19.797 -33.75 10.867 1 96.81 377 THR A O 1
ATOM 3004 N N . HIS A 1 378 ? -17.781 -32.875 10.805 1 97.56 378 HIS A N 1
ATOM 3005 C CA . HIS A 1 378 ? -17.266 -33.844 9.859 1 97.56 378 HIS A CA 1
ATOM 3006 C C . HIS A 1 378 ? -17.312 -35.25 10.445 1 97.56 378 HIS A C 1
ATOM 3008 O O . HIS A 1 378 ? -16.969 -35.469 11.609 1 97.56 378 HIS A O 1
ATOM 3014 N N . PRO A 1 379 ? -17.672 -36.219 9.656 1 97.06 379 PRO A N 1
ATOM 3015 C CA . PRO A 1 379 ? -17.812 -37.594 10.18 1 97.06 379 PRO A CA 1
ATOM 3016 C C . PRO A 1 379 ? -16.5 -38.156 10.711 1 97.06 379 PRO A C 1
ATOM 3018 O O . PRO A 1 379 ? -16.516 -39.062 11.562 1 97.06 379 PRO A O 1
ATOM 3021 N N . GLN A 1 380 ? -15.43 -37.688 10.273 1 97.62 380 GLN A N 1
ATOM 3022 C CA . GLN A 1 380 ? -14.141 -38.25 10.672 1 97.62 380 GLN A CA 1
ATOM 3023 C C . GLN A 1 380 ? -13.43 -37.312 11.656 1 97.62 380 GLN A C 1
ATOM 3025 O O . GLN A 1 380 ? -12.234 -37.5 11.922 1 97.62 380 GLN A O 1
ATOM 3030 N N . TYR A 1 381 ? -14.047 -36.312 12.164 1 97.94 381 TYR A N 1
ATOM 3031 C CA . TYR A 1 381 ? -13.414 -35.344 13.055 1 97.94 381 TYR A CA 1
ATOM 3032 C C . TYR A 1 381 ? -12.898 -36.031 14.32 1 97.94 381 TYR A C 1
ATOM 3034 O O . TYR A 1 381 ? -11.773 -35.781 14.75 1 97.94 381 TYR A O 1
ATOM 3042 N N . LYS A 1 382 ? -13.688 -36.875 14.93 1 97.5 382 LYS A N 1
ATOM 3043 C CA . LYS A 1 382 ? -13.312 -37.531 16.172 1 97.5 382 LYS A CA 1
ATOM 3044 C C . LYS A 1 382 ? -12.07 -38.406 15.969 1 97.5 382 LYS A C 1
ATOM 3046 O O . LYS A 1 382 ? -11.211 -38.469 16.844 1 97.5 382 LYS A O 1
ATOM 3051 N N . GLN A 1 383 ? -12.055 -39.062 14.875 1 97.06 383 GLN A N 1
ATOM 3052 C CA . GLN A 1 383 ? -10.891 -39.875 14.547 1 97.06 383 GLN A CA 1
ATOM 3053 C C . GLN A 1 383 ? -9.617 -39.031 14.5 1 97.06 383 GLN A C 1
ATOM 3055 O O . GLN A 1 383 ? -8.57 -39.438 15 1 97.06 383 GLN A O 1
ATOM 3060 N N . LEU A 1 384 ? -9.648 -37.875 13.883 1 97.81 384 LEU A N 1
ATOM 3061 C CA . LEU A 1 384 ? -8.508 -36.969 13.797 1 97.81 384 LEU A CA 1
ATOM 3062 C C . LEU A 1 384 ? -8.094 -36.5 15.18 1 97.81 384 LEU A C 1
ATOM 3064 O O . LEU A 1 384 ? -6.898 -36.406 15.477 1 97.81 384 LEU A O 1
ATOM 3068 N N . GLN A 1 385 ? -9.078 -36.156 15.992 1 97.06 385 GLN A N 1
ATOM 3069 C CA . GLN A 1 385 ? -8.812 -35.719 17.359 1 97.06 385 GLN A CA 1
ATOM 3070 C C . GLN A 1 385 ? -8.117 -36.844 18.156 1 97.06 385 GLN A C 1
ATOM 3072 O O . GLN A 1 385 ? -7.113 -36.562 18.828 1 97.06 385 GLN A O 1
ATOM 3077 N N . GLU A 1 386 ? -8.664 -38.031 18.062 1 97.06 386 GLU A N 1
ATOM 3078 C CA . GLU A 1 386 ? -8.148 -39.156 18.828 1 97.06 386 GLU A CA 1
ATOM 3079 C C . GLU A 1 386 ? -6.742 -39.531 18.359 1 97.06 386 GLU A C 1
ATOM 3081 O O . GLU A 1 386 ? -5.93 -40 19.156 1 97.06 386 GLU A O 1
ATOM 3086 N N . ALA A 1 387 ? -6.5 -39.281 17.125 1 96.44 387 ALA A N 1
ATOM 3087 C CA . ALA A 1 387 ? -5.184 -39.562 16.578 1 96.44 387 ALA A CA 1
ATOM 3088 C C . ALA A 1 387 ? -4.203 -38.438 16.844 1 96.44 387 ALA A C 1
ATOM 3090 O O . ALA A 1 387 ? -3.057 -38.469 16.391 1 96.44 387 ALA A O 1
ATOM 3091 N N . ASP A 1 388 ? -4.676 -37.375 17.5 1 94.75 388 ASP A N 1
ATOM 3092 C CA . ASP A 1 388 ? -3.873 -36.188 17.797 1 94.75 388 ASP A CA 1
ATOM 3093 C C . ASP A 1 388 ? -3.34 -35.562 16.5 1 94.75 388 ASP A C 1
ATOM 3095 O O . ASP A 1 388 ? -2.145 -35.281 16.391 1 94.75 388 ASP A O 1
ATOM 3099 N N . SER A 1 389 ? -4.223 -35.438 15.555 1 97.12 389 SER A N 1
ATOM 3100 C CA . SER A 1 389 ? -3.854 -34.969 14.219 1 97.12 389 SER A CA 1
ATOM 3101 C C . SER A 1 389 ? -4.352 -33.531 13.977 1 97.12 389 SER A C 1
ATOM 3103 O O . SER A 1 389 ? -4.59 -33.156 12.836 1 97.12 389 SER A O 1
ATOM 3105 N N . VAL A 1 390 ? -4.598 -32.812 15.078 1 97.12 390 VAL A N 1
ATOM 3106 C CA . VAL A 1 390 ? -4.961 -31.391 15.023 1 97.12 390 VAL A CA 1
ATOM 3107 C C . VAL A 1 390 ? -3.994 -30.562 15.867 1 97.12 390 VAL A C 1
ATOM 3109 O O . VAL A 1 390 ? -3.328 -31.109 16.75 1 97.12 390 VAL A O 1
ATOM 3112 N N . PHE A 1 391 ? -3.881 -29.312 15.594 1 96.75 391 PHE A N 1
ATOM 3113 C CA . PHE A 1 391 ? -2.953 -28.453 16.312 1 96.75 391 PHE A CA 1
ATOM 3114 C C . PHE A 1 391 ? -3.383 -28.297 17.781 1 96.75 391 PHE A C 1
ATOM 3116 O O . PHE A 1 391 ? -4.547 -28.531 18.109 1 96.75 391 PHE A O 1
ATOM 3123 N N . ARG A 1 392 ? -2.457 -27.953 18.547 1 95 392 ARG A N 1
ATOM 3124 C CA . ARG A 1 392 ? -2.711 -27.75 19.969 1 95 392 ARG A CA 1
ATOM 3125 C C . ARG A 1 392 ? -2.324 -26.344 20.406 1 95 392 ARG A C 1
ATOM 3127 O O . ARG A 1 392 ? -1.402 -25.734 19.844 1 95 392 ARG A O 1
ATOM 3134 N N . ASP A 1 393 ? -3.051 -25.844 21.328 1 93.06 393 ASP A N 1
ATOM 3135 C CA . ASP A 1 393 ? -2.734 -24.594 22 1 93.06 393 ASP A CA 1
ATOM 3136 C C . ASP A 1 393 ? -2.002 -24.859 23.328 1 93.06 393 ASP A C 1
ATOM 3138 O O . ASP A 1 393 ? -2.604 -25.312 24.297 1 93.06 393 ASP A O 1
ATOM 3142 N N . PRO A 1 394 ? -0.802 -24.469 23.344 1 89.38 394 PRO A N 1
ATOM 3143 C CA . PRO A 1 394 ? -0.05 -24.797 24.562 1 89.38 394 PRO A CA 1
ATOM 3144 C C . PRO A 1 394 ? -0.484 -23.953 25.766 1 89.38 394 PRO A C 1
ATOM 3146 O O . PRO A 1 394 ? -0.251 -24.344 26.906 1 89.38 394 PRO A O 1
ATOM 3149 N N . ALA A 1 395 ? -1.019 -22.875 25.516 1 83.56 395 ALA A N 1
ATOM 3150 C CA . ALA A 1 395 ? -1.43 -22 26.609 1 83.56 395 ALA A CA 1
ATOM 3151 C C . ALA A 1 395 ? -2.514 -22.656 27.453 1 83.56 395 ALA A C 1
ATOM 3153 O O . ALA A 1 395 ? -2.568 -22.453 28.672 1 83.56 395 ALA A O 1
ATOM 3154 N N . VAL A 1 396 ? -3.361 -23.438 26.828 1 86.38 396 VAL A N 1
ATOM 3155 C CA . VAL A 1 396 ? -4.449 -24.078 27.578 1 86.38 396 VAL A CA 1
ATOM 3156 C C . VAL A 1 396 ? -4.336 -25.594 27.453 1 86.38 396 VAL A C 1
ATOM 3158 O O . VAL A 1 396 ? -5.121 -26.328 28.062 1 86.38 396 VAL A O 1
ATOM 3161 N N . ASP A 1 397 ? -3.406 -26.109 26.703 1 89.25 397 ASP A N 1
ATOM 3162 C CA . ASP A 1 397 ? -3.156 -27.531 26.484 1 89.25 397 ASP A CA 1
ATOM 3163 C C . ASP A 1 397 ? -4.391 -28.219 25.906 1 89.25 397 ASP A C 1
ATOM 3165 O O . ASP A 1 397 ? -4.844 -29.234 26.438 1 89.25 397 ASP A O 1
ATOM 3169 N N . GLU A 1 398 ? -4.957 -27.641 24.953 1 93.06 398 GLU A N 1
ATOM 3170 C CA . GLU A 1 398 ? -6.125 -28.172 24.25 1 93.06 398 GLU A CA 1
ATOM 3171 C C . GLU A 1 398 ? -5.922 -28.141 22.734 1 93.06 398 GLU A C 1
ATOM 3173 O O . GLU A 1 398 ? -5.09 -27.391 22.234 1 93.06 398 GLU A O 1
ATOM 3178 N N . GLN A 1 399 ? -6.625 -29.031 22.141 1 95.88 399 GLN A N 1
ATOM 3179 C CA . GLN A 1 399 ? -6.629 -29.016 20.688 1 95.88 399 GLN A CA 1
ATOM 3180 C C . GLN A 1 399 ? -7.297 -27.75 20.156 1 95.88 399 GLN A C 1
ATOM 3182 O O . GLN A 1 399 ? -8.281 -27.266 20.719 1 95.88 399 GLN A O 1
ATOM 3187 N N . VAL A 1 400 ? -6.715 -27.219 19.141 1 96.31 400 VAL A N 1
ATOM 3188 C CA . VAL A 1 400 ? -7.191 -25.953 18.578 1 96.31 400 VAL A CA 1
ATOM 3189 C C . VAL A 1 400 ? -8.477 -26.188 17.797 1 96.31 400 VAL A C 1
ATOM 3191 O O . VAL A 1 400 ? -8.508 -27 16.859 1 96.31 400 VAL A O 1
ATOM 3194 N N . VAL A 1 401 ? -9.523 -25.578 18.172 1 95 401 VAL A N 1
ATOM 3195 C CA . VAL A 1 401 ? -10.773 -25.469 17.422 1 95 401 VAL A CA 1
ATOM 3196 C C . VAL A 1 401 ? -11 -24.016 17.016 1 95 401 VAL A C 1
ATOM 3198 O O . VAL A 1 401 ? -10.953 -23.109 17.844 1 95 401 VAL A O 1
ATOM 3201 N N . THR A 1 402 ? -11.07 -23.781 15.82 1 92.75 402 THR A N 1
ATOM 3202 C CA . THR A 1 402 ? -11.297 -22.438 15.305 1 92.75 402 THR A CA 1
ATOM 3203 C C . THR A 1 402 ? -12.406 -22.438 14.258 1 92.75 402 THR A C 1
ATOM 3205 O O . THR A 1 402 ? -12.961 -23.484 13.938 1 92.75 402 THR A O 1
ATOM 3208 N N . ARG A 1 403 ? -12.836 -21.281 13.844 1 92.75 403 ARG A N 1
ATOM 3209 C CA . ARG A 1 403 ? -13.812 -21.219 12.766 1 92.75 403 ARG A CA 1
ATOM 3210 C C . ARG A 1 403 ? -13.133 -21.219 11.398 1 92.75 403 ARG A C 1
ATOM 3212 O O . ARG A 1 403 ? -12.117 -20.547 11.211 1 92.75 403 ARG A O 1
ATOM 3219 N N . ILE A 1 404 ? -13.625 -21.984 10.508 1 93.88 404 ILE A N 1
ATOM 3220 C CA . ILE A 1 404 ? -13.055 -22.203 9.188 1 93.88 404 ILE A CA 1
ATOM 3221 C C . ILE A 1 404 ? -14.148 -22.109 8.133 1 93.88 404 ILE A C 1
ATOM 3223 O O . ILE A 1 404 ? -15.336 -22.266 8.438 1 93.88 404 ILE A O 1
ATOM 3227 N N . TRP A 1 405 ? -13.758 -21.844 6.879 1 93.12 405 TRP A N 1
ATOM 3228 C CA . TRP A 1 405 ? -14.695 -21.75 5.762 1 93.12 405 TRP A CA 1
ATOM 3229 C C . TRP A 1 405 ? -15.547 -23.016 5.656 1 93.12 405 TRP A C 1
ATOM 3231 O O . TRP A 1 405 ? -15.023 -24.125 5.672 1 93.12 405 TRP A O 1
ATOM 3241 N N . SER A 1 406 ? -16.891 -22.828 5.535 1 92.06 406 SER A N 1
ATOM 3242 C CA . SER A 1 406 ? -17.781 -23.984 5.527 1 92.06 406 SER A CA 1
ATOM 3243 C C . SER A 1 406 ? -18.531 -24.094 4.207 1 92.06 406 SER A C 1
ATOM 3245 O O . SER A 1 406 ? -18.922 -25.188 3.795 1 92.06 406 SER A O 1
ATOM 3247 N N . ALA A 1 407 ? -18.828 -23.016 3.615 1 85.88 407 ALA A N 1
ATOM 3248 C CA . ALA A 1 407 ? -19.672 -23.047 2.416 1 85.88 407 ALA A CA 1
ATOM 3249 C C . ALA A 1 407 ? -19.406 -21.828 1.526 1 85.88 407 ALA A C 1
ATOM 3251 O O . ALA A 1 407 ? -18.375 -21.781 0.843 1 85.88 407 ALA A O 1
ATOM 3252 N N . GLY A 1 408 ? -20.188 -20.688 1.731 1 79.69 408 GLY A N 1
ATOM 3253 C CA . GLY A 1 408 ? -20.062 -19.5 0.914 1 79.69 408 GLY A CA 1
ATOM 3254 C C . GLY A 1 408 ? -19.234 -18.406 1.571 1 79.69 408 GLY A C 1
ATOM 3255 O O . GLY A 1 408 ? -18.609 -18.641 2.6 1 79.69 408 GLY A O 1
ATOM 3256 N N . VAL A 1 409 ? -19.234 -17.297 0.794 1 75.81 409 VAL A N 1
ATOM 3257 C CA . VAL A 1 409 ? -18.469 -16.156 1.275 1 75.81 409 VAL A CA 1
ATOM 3258 C C . VAL A 1 409 ? -18.922 -15.789 2.684 1 75.81 409 VAL A C 1
ATOM 3260 O O . VAL A 1 409 ? -20.125 -15.555 2.92 1 75.81 409 VAL A O 1
ATOM 3263 N N . GLY A 1 410 ? -17.938 -15.75 3.617 1 82.31 410 GLY A N 1
ATOM 3264 C CA . GLY A 1 410 ? -18.234 -15.328 4.98 1 82.31 410 GLY A CA 1
ATOM 3265 C C . GLY A 1 410 ? -18.891 -16.406 5.809 1 82.31 410 GLY A C 1
ATOM 3266 O O . GLY A 1 410 ? -19.25 -16.188 6.965 1 82.31 410 GLY A O 1
ATOM 3267 N N . ASP A 1 411 ? -19.031 -17.594 5.207 1 89.06 411 ASP A N 1
ATOM 3268 C CA . ASP A 1 411 ? -19.609 -18.703 5.957 1 89.06 411 ASP A CA 1
ATOM 3269 C C . ASP A 1 411 ? -18.531 -19.516 6.652 1 89.06 411 ASP A C 1
ATOM 3271 O O . ASP A 1 411 ? -17.562 -19.938 6.02 1 89.06 411 ASP A O 1
ATOM 3275 N N . ASN A 1 412 ? -18.703 -19.672 7.906 1 93.44 412 ASN A N 1
ATOM 3276 C CA . ASN A 1 412 ? -17.734 -20.438 8.672 1 93.44 412 ASN A CA 1
ATOM 3277 C C . ASN A 1 412 ? -18.406 -21.281 9.742 1 93.44 412 ASN A C 1
ATOM 3279 O O . ASN A 1 412 ? -19.531 -21 10.148 1 93.44 412 ASN A O 1
ATOM 3283 N N . GLU A 1 413 ? -17.844 -22.312 10.133 1 94.94 413 GLU A N 1
ATOM 3284 C CA . GLU A 1 413 ? -18.203 -23.172 11.242 1 94.94 413 GLU A CA 1
ATOM 3285 C C . GLU A 1 413 ? -16.984 -23.594 12.047 1 94.94 413 GLU A C 1
ATOM 3287 O O . GLU A 1 413 ? -15.852 -23.469 11.57 1 94.94 413 GLU A O 1
ATOM 3292 N N . LYS A 1 414 ? -17.266 -24.031 13.234 1 95.56 414 LYS A N 1
ATOM 3293 C CA . LYS A 1 414 ? -16.156 -24.516 14.055 1 95.56 414 LYS A CA 1
ATOM 3294 C C . LYS A 1 414 ? -15.523 -25.75 13.453 1 95.56 414 LYS A C 1
ATOM 3296 O O . LYS A 1 414 ? -16.219 -26.625 12.922 1 95.56 414 LYS A O 1
ATOM 3301 N N . GLY A 1 415 ? -14.258 -25.797 13.414 1 97.06 415 GLY A N 1
ATOM 3302 C CA . GLY A 1 415 ? -13.461 -26.906 12.906 1 97.06 415 GLY A CA 1
ATOM 3303 C C . GLY A 1 415 ? -11.992 -26.797 13.281 1 97.06 415 GLY A C 1
ATOM 3304 O O . GLY A 1 415 ? -11.625 -26 14.141 1 97.06 415 GLY A O 1
ATOM 3305 N N . SER A 1 416 ? -11.266 -27.703 12.742 1 98.12 416 SER A N 1
ATOM 3306 C CA . SER A 1 416 ? -9.82 -27.734 12.992 1 98.12 416 SER A CA 1
ATOM 3307 C C . SER A 1 416 ? -9.047 -27.984 11.703 1 98.12 416 SER A C 1
ATOM 3309 O O . SER A 1 416 ? -9.484 -28.766 10.859 1 98.12 416 SER A O 1
ATOM 3311 N N . TRP A 1 417 ? -7.934 -27.312 11.57 1 97.94 417 TRP A N 1
ATOM 3312 C CA . TRP A 1 417 ? -6.961 -27.672 10.547 1 97.94 417 TRP A CA 1
ATOM 3313 C C . TRP A 1 417 ? -6.285 -29 10.875 1 97.94 417 TRP A C 1
ATOM 3315 O O . TRP A 1 417 ? -5.98 -29.266 12.039 1 97.94 417 TRP A O 1
ATOM 3325 N N . VAL A 1 418 ? -6.07 -29.75 9.891 1 98.25 418 VAL A N 1
ATOM 3326 C CA . VAL A 1 418 ? -5.371 -31.016 10.094 1 98.25 418 VAL A CA 1
ATOM 3327 C C . VAL A 1 418 ? -3.867 -30.766 10.188 1 98.25 418 VAL A C 1
ATOM 3329 O O . VAL A 1 418 ? -3.287 -30.125 9.312 1 98.25 418 VAL A O 1
ATOM 3332 N N . ASP A 1 419 ? -3.271 -31.234 11.234 1 96.94 419 ASP A N 1
ATOM 3333 C CA . ASP A 1 419 ? -1.824 -31.141 11.398 1 96.94 419 ASP A CA 1
ATOM 3334 C C . ASP A 1 419 ? -1.099 -32.156 10.523 1 96.94 419 ASP A C 1
ATOM 3336 O O . ASP A 1 419 ? -1.008 -33.344 10.883 1 96.94 419 ASP A O 1
ATOM 3340 N N . MET A 1 420 ? -0.475 -31.703 9.461 1 96.56 420 MET A N 1
ATOM 3341 C CA . MET A 1 420 ? 0.187 -32.594 8.516 1 96.56 420 MET A CA 1
ATOM 3342 C C . MET A 1 420 ? 1.591 -32.969 8.992 1 96.56 420 MET A C 1
ATOM 3344 O O . MET A 1 420 ? 2.273 -33.781 8.375 1 96.56 420 MET A O 1
ATOM 3348 N N . THR A 1 421 ? 2.023 -32.344 10.086 1 92.94 421 THR A N 1
ATOM 3349 C CA . THR A 1 421 ? 3.279 -32.781 10.695 1 92.94 421 THR A CA 1
ATOM 3350 C C . THR A 1 421 ? 3.088 -34.062 11.5 1 92.94 421 THR A C 1
ATOM 3352 O O . THR A 1 421 ? 4.062 -34.719 11.875 1 92.94 421 THR A O 1
ATOM 3355 N N . SER A 1 422 ? 1.876 -34.438 11.711 1 94.19 422 SER A N 1
ATOM 3356 C CA . SER A 1 422 ? 1.565 -35.656 12.422 1 94.19 422 SER A CA 1
ATOM 3357 C C . SER A 1 422 ? 1.44 -36.844 11.461 1 94.19 422 SER A C 1
ATOM 3359 O O . SER A 1 422 ? 0.991 -36.688 10.328 1 94.19 422 SER A O 1
ATOM 3361 N N . GLU A 1 423 ? 1.78 -38 11.961 1 94.94 423 GLU A N 1
ATOM 3362 C CA . GLU A 1 423 ? 1.604 -39.219 11.164 1 94.94 423 GLU A CA 1
ATOM 3363 C C . GLU A 1 423 ? 0.128 -39.469 10.891 1 94.94 423 GLU A C 1
ATOM 3365 O O . GLU A 1 423 ? -0.239 -39.875 9.781 1 94.94 423 GLU A O 1
ATOM 3370 N N . GLY A 1 424 ? -0.644 -39.312 11.93 1 96.81 424 GLY A N 1
ATOM 3371 C CA . GLY A 1 424 ? -2.076 -39.5 11.781 1 96.81 424 GLY A CA 1
ATOM 3372 C C . GLY A 1 424 ? -2.701 -38.594 10.742 1 96.81 424 GLY A C 1
ATOM 3373 O O . GLY A 1 424 ? -3.561 -39.031 9.969 1 96.81 424 GLY A O 1
ATOM 3374 N N . GLY A 1 425 ? -2.334 -37.344 10.758 1 97.81 425 GLY A N 1
ATOM 3375 C CA . GLY A 1 425 ? -2.836 -36.406 9.766 1 97.81 425 GLY A CA 1
ATOM 3376 C C . GLY A 1 425 ? -2.453 -36.781 8.352 1 97.81 425 GLY A C 1
ATOM 3377 O O . GLY A 1 425 ? -3.293 -36.75 7.445 1 97.81 425 GLY A O 1
ATOM 3378 N N . ARG A 1 426 ? -1.214 -37.156 8.102 1 97.62 426 ARG A N 1
ATOM 3379 C CA . ARG A 1 426 ? -0.749 -37.562 6.777 1 97.62 426 ARG A CA 1
ATOM 3380 C C . ARG A 1 426 ? -1.453 -38.844 6.316 1 97.62 426 ARG A C 1
ATOM 3382 O O . ARG A 1 426 ? -1.783 -38.969 5.137 1 97.62 426 ARG A O 1
ATOM 3389 N N . LYS A 1 427 ? -1.596 -39.719 7.266 1 97.69 427 LYS A N 1
ATOM 3390 C CA . LYS A 1 427 ? -2.299 -40.969 6.938 1 97.69 427 LYS A CA 1
ATOM 3391 C C . LYS A 1 427 ? -3.734 -40.688 6.504 1 97.69 427 LYS A C 1
ATOM 3393 O O . LYS A 1 427 ? -4.219 -41.25 5.523 1 97.69 427 LYS A O 1
ATOM 3398 N N . TRP A 1 428 ? -4.402 -39.875 7.293 1 98.62 428 TRP A N 1
ATOM 3399 C CA . TRP A 1 428 ? -5.773 -39.5 6.969 1 98.62 428 TRP A CA 1
ATOM 3400 C C . TRP A 1 428 ? -5.855 -38.875 5.578 1 98.62 428 TRP A C 1
ATOM 3402 O O . TRP A 1 428 ? -6.738 -39.219 4.789 1 98.62 428 TRP A O 1
ATOM 3412 N N . TRP A 1 429 ? -4.969 -38 5.238 1 98.75 429 TRP A N 1
ATOM 3413 C CA . TRP A 1 429 ? -4.934 -37.344 3.934 1 98.75 429 TRP A CA 1
ATOM 3414 C C . TRP A 1 429 ? -4.625 -38.344 2.83 1 98.75 429 TRP A C 1
ATOM 3416 O O . TRP A 1 429 ? -5.254 -38.344 1.77 1 98.75 429 TRP A O 1
ATOM 3426 N N . ALA A 1 430 ? -3.682 -39.188 3.035 1 98.62 430 ALA A N 1
ATOM 3427 C CA . ALA A 1 430 ? -3.307 -40.219 2.061 1 98.62 430 ALA A CA 1
ATOM 3428 C C . ALA A 1 430 ? -4.496 -41.094 1.717 1 98.62 430 ALA A C 1
ATOM 3430 O O . ALA A 1 430 ? -4.738 -41.406 0.545 1 98.62 430 ALA A O 1
ATOM 3431 N N . GLU A 1 431 ? -5.172 -41.531 2.742 1 98.56 431 GLU A N 1
ATOM 3432 C CA . GLU A 1 431 ? -6.336 -42.406 2.535 1 98.56 431 GLU A CA 1
ATOM 3433 C C . GLU A 1 431 ? -7.418 -41.656 1.74 1 98.56 431 GLU A C 1
ATOM 3435 O O . GLU A 1 431 ? -8.07 -42.281 0.881 1 98.56 431 GLU A O 1
ATOM 3440 N N . GLY A 1 432 ? -7.609 -40.406 2.092 1 98.69 432 GLY A N 1
ATOM 3441 C CA . GLY A 1 432 ? -8.562 -39.625 1.332 1 98.69 432 GLY A CA 1
ATOM 3442 C C . GLY A 1 432 ? -8.188 -39.469 -0.132 1 98.69 432 GLY A C 1
ATOM 3443 O O . GLY A 1 432 ? -9.031 -39.656 -1.013 1 98.69 432 GLY A O 1
ATOM 3444 N N . VAL A 1 433 ? -6.961 -39.156 -0.44 1 98.81 433 VAL A N 1
ATOM 3445 C CA . VAL A 1 433 ? -6.469 -38.969 -1.805 1 98.81 433 VAL A CA 1
ATOM 3446 C C . VAL A 1 433 ? -6.605 -40.312 -2.561 1 98.81 433 VAL A C 1
ATOM 3448 O O . VAL A 1 433 ? -7.066 -40.312 -3.703 1 98.81 433 VAL A O 1
ATOM 3451 N N . LYS A 1 434 ? -6.211 -41.406 -1.934 1 98.44 434 LYS A N 1
ATOM 3452 C CA . LYS A 1 434 ? -6.336 -42.719 -2.541 1 98.44 434 LYS A CA 1
ATOM 3453 C C . LYS A 1 434 ? -7.781 -43 -2.932 1 98.44 434 LYS A C 1
ATOM 3455 O O . LYS A 1 434 ? -8.039 -43.594 -3.99 1 98.44 434 LYS A O 1
ATOM 3460 N N . SER A 1 435 ? -8.703 -42.625 -2.066 1 98.38 435 SER A N 1
ATOM 3461 C CA . SER A 1 435 ? -10.117 -42.875 -2.344 1 98.38 435 SER A CA 1
ATOM 3462 C C . SER A 1 435 ? -10.555 -42.156 -3.619 1 98.38 435 SER A C 1
ATOM 3464 O O . SER A 1 435 ? -11.383 -42.688 -4.371 1 98.38 435 SER A O 1
ATOM 3466 N N . LEU A 1 436 ? -10.062 -40.969 -3.879 1 98.5 436 LEU A N 1
ATOM 3467 C CA . LEU A 1 436 ? -10.398 -40.219 -5.086 1 98.5 436 LEU A CA 1
ATOM 3468 C C . LEU A 1 436 ? -9.711 -40.812 -6.305 1 98.5 436 LEU A C 1
ATOM 3470 O O . LEU A 1 436 ? -10.289 -40.875 -7.391 1 98.5 436 LEU A O 1
ATOM 3474 N N . ILE A 1 437 ? -8.445 -41.25 -6.137 1 98.38 437 ILE A N 1
ATOM 3475 C CA . ILE A 1 437 ? -7.734 -41.938 -7.211 1 98.38 437 ILE A CA 1
ATOM 3476 C C . ILE A 1 437 ? -8.508 -43.188 -7.621 1 98.38 437 ILE A C 1
ATOM 3478 O O . ILE A 1 437 ? -8.664 -43.469 -8.812 1 98.38 437 ILE A O 1
ATOM 3482 N N . ASP A 1 438 ? -9.031 -43.938 -6.668 1 97.69 438 ASP A N 1
ATOM 3483 C CA . ASP A 1 438 ? -9.797 -45.156 -6.918 1 97.69 438 ASP A CA 1
ATOM 3484 C C . ASP A 1 438 ? -11.062 -44.844 -7.707 1 97.69 438 ASP A C 1
ATOM 3486 O O . ASP A 1 438 ? -11.602 -45.719 -8.383 1 97.69 438 ASP A O 1
ATOM 3490 N N . LEU A 1 439 ? -11.492 -43.625 -7.621 1 97.94 439 LEU A N 1
ATOM 3491 C CA . LEU A 1 439 ? -12.688 -43.219 -8.352 1 97.94 439 LEU A CA 1
ATOM 3492 C C . LEU A 1 439 ? -12.32 -42.719 -9.75 1 97.94 439 LEU A C 1
ATOM 3494 O O . LEU A 1 439 ? -13.203 -42.344 -10.531 1 97.94 439 LEU A O 1
ATOM 3498 N N . GLY A 1 440 ? -11.055 -42.688 -10.094 1 97.44 440 GLY A N 1
ATOM 3499 C CA . GLY A 1 440 ? -10.609 -42.375 -11.445 1 97.44 440 GLY A CA 1
ATOM 3500 C C . GLY A 1 440 ? -10 -41 -11.586 1 97.44 440 GLY A C 1
ATOM 3501 O O . GLY A 1 440 ? -9.609 -40.594 -12.68 1 97.44 440 GLY A O 1
ATOM 3502 N N . CYS A 1 441 ? -9.844 -40.25 -10.555 1 98.12 441 CYS A N 1
ATOM 3503 C CA . CYS A 1 441 ? -9.328 -38.875 -10.641 1 98.12 441 CYS A CA 1
ATOM 3504 C C . CYS A 1 441 ? -7.871 -38.875 -11.094 1 98.12 441 CYS A C 1
ATOM 3506 O O . CYS A 1 441 ? -7.094 -39.75 -10.703 1 98.12 441 CYS A O 1
ATOM 3508 N N . ASP A 1 442 ? -7.492 -37.875 -11.914 1 97.62 442 ASP A N 1
ATOM 3509 C CA . ASP A 1 442 ? -6.207 -37.812 -12.602 1 97.62 442 ASP A CA 1
ATOM 3510 C C . ASP A 1 442 ? -5.199 -36.969 -11.836 1 97.62 442 ASP A C 1
ATOM 3512 O O . ASP A 1 442 ? -3.988 -37.094 -12.039 1 97.62 442 ASP A O 1
ATOM 3516 N N . GLY A 1 443 ? -5.59 -36.062 -11.055 1 97.88 443 GLY A N 1
ATOM 3517 C CA . GLY A 1 443 ? -4.797 -35.156 -10.25 1 97.88 443 GLY A CA 1
ATOM 3518 C C . GLY A 1 443 ? -5.504 -34.688 -8.992 1 97.88 443 GLY A C 1
ATOM 3519 O O . GLY A 1 443 ? -6.625 -35.125 -8.711 1 97.88 443 GLY A O 1
ATOM 3520 N N . MET A 1 444 ? -4.801 -33.906 -8.188 1 98.69 444 MET A N 1
ATOM 3521 C CA . MET A 1 444 ? -5.371 -33.344 -6.965 1 98.69 444 MET A CA 1
ATOM 3522 C C . MET A 1 444 ? -5.277 -31.828 -6.957 1 98.69 444 MET A C 1
ATOM 3524 O O . MET A 1 444 ? -4.234 -31.266 -7.297 1 98.69 444 MET A O 1
ATOM 3528 N N . TRP A 1 445 ? -6.387 -31.203 -6.723 1 98.69 445 TRP A N 1
ATOM 3529 C CA . TRP A 1 445 ? -6.449 -29.766 -6.484 1 98.69 445 TRP A CA 1
ATOM 3530 C C . TRP A 1 445 ? -6.457 -29.453 -4.992 1 98.69 445 TRP A C 1
ATOM 3532 O O . TRP A 1 445 ? -7.52 -29.438 -4.363 1 98.69 445 TRP A O 1
ATOM 3542 N N . ASP A 1 446 ? -5.219 -29.219 -4.402 1 98.69 446 ASP A N 1
ATOM 3543 C CA . ASP A 1 446 ? -5.066 -28.875 -2.994 1 98.69 446 ASP A CA 1
ATOM 3544 C C . ASP A 1 446 ? -5.465 -27.422 -2.738 1 98.69 446 ASP A C 1
ATOM 3546 O O . ASP A 1 446 ? -4.691 -26.5 -3.014 1 98.69 446 ASP A O 1
ATOM 3550 N N . ASP A 1 447 ? -6.656 -27.281 -2.158 1 97.69 447 ASP A N 1
ATOM 3551 C CA . ASP A 1 447 ? -7.297 -25.969 -2.031 1 97.69 447 ASP A CA 1
ATOM 3552 C C . ASP A 1 447 ? -7.434 -25.562 -0.565 1 97.69 447 ASP A C 1
ATOM 3554 O O . ASP A 1 447 ? -7.254 -26.391 0.333 1 97.69 447 ASP A O 1
ATOM 3558 N N . ASN A 1 448 ? -7.645 -24.234 -0.281 1 96.88 448 ASN A N 1
ATOM 3559 C CA . ASN A 1 448 ? -7.789 -23.688 1.06 1 96.88 448 ASN A CA 1
ATOM 3560 C C . ASN A 1 448 ? -6.672 -24.156 1.986 1 96.88 448 ASN A C 1
ATOM 3562 O O . ASN A 1 448 ? -6.934 -24.578 3.115 1 96.88 448 ASN A O 1
ATOM 3566 N N . ASN A 1 449 ? -5.5 -24.188 1.456 1 98 449 ASN A N 1
ATOM 3567 C CA . ASN A 1 449 ? -4.402 -24.797 2.205 1 98 449 ASN A CA 1
ATOM 3568 C C . ASN A 1 449 ? -3.393 -23.734 2.656 1 98 449 ASN A C 1
ATOM 3570 O O . ASN A 1 449 ? -2.188 -24 2.688 1 98 449 ASN A O 1
ATOM 3574 N N . GLU A 1 450 ? -3.889 -22.547 2.988 1 96.5 450 GLU A N 1
ATOM 3575 C CA . GLU A 1 450 ? -3.041 -21.469 3.473 1 96.5 450 GLU A CA 1
ATOM 3576 C C . GLU A 1 450 ? -2.652 -21.688 4.934 1 96.5 450 GLU A C 1
ATOM 3578 O O . GLU A 1 450 ? -1.683 -21.094 5.414 1 96.5 450 GLU A O 1
ATOM 3583 N N . TYR A 1 451 ? -3.502 -22.484 5.648 1 96 451 TYR A N 1
ATOM 3584 C CA . TYR A 1 451 ? -3.309 -22.734 7.074 1 96 451 TYR A CA 1
ATOM 3585 C C . TYR A 1 451 ? -3.213 -21.422 7.848 1 96 451 TYR A C 1
ATOM 3587 O O . TYR A 1 451 ? -2.291 -21.234 8.641 1 96 451 TYR A O 1
ATOM 3595 N N . PHE A 1 452 ? -4.188 -20.562 7.594 1 92.19 452 PHE A N 1
ATOM 3596 C CA . PHE A 1 452 ? -4.125 -19.266 8.273 1 92.19 452 PHE A CA 1
ATOM 3597 C C . PHE A 1 452 ? -4.559 -19.406 9.727 1 92.19 452 PHE A C 1
ATOM 3599 O O . PHE A 1 452 ? -5.605 -18.891 10.117 1 92.19 452 PHE A O 1
ATOM 3606 N N . LEU A 1 453 ? -3.717 -20.047 10.523 1 93.75 453 LEU A N 1
ATOM 3607 C CA . LEU A 1 453 ? -3.883 -20.141 11.969 1 93.75 453 LEU A CA 1
ATOM 3608 C C . LEU A 1 453 ? -3.621 -18.797 12.641 1 93.75 453 LEU A C 1
ATOM 3610 O O . LEU A 1 453 ? -2.646 -18.109 12.312 1 93.75 453 LEU A O 1
ATOM 3614 N N . HIS A 1 454 ? -4.375 -18.391 13.586 1 93.12 454 HIS A N 1
ATOM 3615 C CA . HIS A 1 454 ? -4.402 -17.031 14.086 1 93.12 454 HIS A CA 1
ATOM 3616 C C . HIS A 1 454 ? -3.469 -16.859 15.281 1 93.12 454 HIS A C 1
ATOM 3618 O O . HIS A 1 454 ? -3.52 -15.836 15.977 1 93.12 454 HIS A O 1
ATOM 3624 N N . ASP A 1 455 ? -2.658 -17.844 15.594 1 95.5 455 ASP A N 1
ATOM 3625 C CA . ASP A 1 455 ? -1.702 -17.703 16.688 1 95.5 455 ASP A CA 1
ATOM 3626 C C . ASP A 1 455 ? -0.402 -18.438 16.375 1 95.5 455 ASP A C 1
ATOM 3628 O O . ASP A 1 455 ? -0.405 -19.656 16.188 1 95.5 455 ASP A O 1
ATOM 3632 N N . ASP A 1 456 ? 0.664 -17.781 16.406 1 95.44 456 ASP A N 1
ATOM 3633 C CA . ASP A 1 456 ? 1.977 -18.328 16.078 1 95.44 456 ASP A CA 1
ATOM 3634 C C . ASP A 1 456 ? 2.455 -19.297 17.156 1 95.44 456 ASP A C 1
ATOM 3636 O O . ASP A 1 456 ? 3.393 -20.062 16.938 1 95.44 456 ASP A O 1
ATOM 3640 N N . ASP A 1 457 ? 1.807 -19.328 18.297 1 93.62 457 ASP A N 1
ATOM 3641 C CA . ASP A 1 457 ? 2.266 -20.156 19.422 1 93.62 457 ASP A CA 1
ATOM 3642 C C . ASP A 1 457 ? 1.649 -21.547 19.359 1 93.62 457 ASP A C 1
ATOM 3644 O O . ASP A 1 457 ? 2.066 -22.453 20.094 1 93.62 457 ASP A O 1
ATOM 3648 N N . PHE A 1 458 ? 0.651 -21.766 18.453 1 95.5 458 PHE A N 1
ATOM 3649 C CA . PHE A 1 458 ? 0.128 -23.109 18.281 1 95.5 458 PHE A CA 1
ATOM 3650 C C . PHE A 1 458 ? 1.24 -24.078 17.891 1 95.5 458 PHE A C 1
ATOM 3652 O O . PHE A 1 458 ? 2.256 -23.672 17.328 1 95.5 458 PHE A O 1
ATOM 3659 N N . VAL A 1 459 ? 1.025 -25.391 18.266 1 93.56 459 VAL A N 1
ATOM 3660 C CA . VAL A 1 459 ? 2.08 -26.359 18.016 1 93.56 459 VAL A CA 1
ATOM 3661 C C . VAL A 1 459 ? 1.5 -27.578 17.281 1 93.56 459 VAL A C 1
ATOM 3663 O O . VAL A 1 459 ? 0.347 -27.953 17.5 1 93.56 459 VAL A O 1
ATOM 3666 N N . GLY A 1 460 ? 2.23 -28.156 16.344 1 91.62 460 GLY A N 1
ATOM 3667 C CA . GLY A 1 460 ? 1.935 -29.438 15.727 1 91.62 460 GLY A CA 1
ATOM 3668 C C . GLY A 1 460 ? 2.729 -30.578 16.328 1 91.62 460 GLY A C 1
ATOM 3669 O O . GLY A 1 460 ? 3.547 -30.375 17.219 1 91.62 460 GLY A O 1
ATOM 3670 N N . GLN A 1 461 ? 2.51 -31.781 15.844 1 89.38 461 GLN A N 1
ATOM 3671 C CA . GLN A 1 461 ? 3.186 -32.969 16.359 1 89.38 461 GLN A CA 1
ATOM 3672 C C . GLN A 1 461 ? 4.641 -33 15.898 1 89.38 461 GLN A C 1
ATOM 3674 O O . GLN A 1 461 ? 5.484 -33.625 16.562 1 89.38 461 GLN A O 1
ATOM 3679 N N . THR A 1 462 ? 4.934 -32.5 14.75 1 87.25 462 THR A N 1
ATOM 3680 C CA . THR A 1 462 ? 6.27 -32.375 14.172 1 87.25 462 THR A CA 1
ATOM 3681 C C . THR A 1 462 ? 6.922 -33.75 14.031 1 87.25 462 THR A C 1
ATOM 3683 O O . THR A 1 462 ? 8.102 -33.906 14.352 1 87.25 462 THR A O 1
ATOM 3686 N N . THR A 1 463 ? 6.258 -34.844 13.734 1 83.19 463 THR A N 1
ATOM 3687 C CA . THR A 1 463 ? 6.766 -36.156 13.453 1 83.19 463 THR A CA 1
ATOM 3688 C C . THR A 1 463 ? 6.812 -36.438 11.945 1 83.19 463 THR A C 1
ATOM 3690 O O . THR A 1 463 ? 6.562 -37.562 11.492 1 83.19 463 THR A O 1
ATOM 3693 N N . PHE A 1 464 ? 7.32 -35.562 11.086 1 76 464 PHE A N 1
ATOM 3694 C CA . PHE A 1 464 ? 7.281 -35.688 9.633 1 76 464 PHE A CA 1
ATOM 3695 C C . PHE A 1 464 ? 8.602 -36.25 9.109 1 76 464 PHE A C 1
ATOM 3697 O O . PHE A 1 464 ? 9.609 -36.219 9.812 1 76 464 PHE A O 1
ATOM 3704 N N . PRO A 1 465 ? 8.5 -36.812 7.922 1 68.56 465 PRO A N 1
ATOM 3705 C CA . PRO A 1 465 ? 9.609 -37.562 7.332 1 68.56 465 PRO A CA 1
ATOM 3706 C C . PRO A 1 465 ? 10.75 -36.656 6.871 1 68.56 465 PRO A C 1
ATOM 3708 O O . PRO A 1 465 ? 11.719 -37.125 6.277 1 68.56 465 PRO A O 1
ATOM 3711 N N . HIS A 1 466 ? 10.781 -35.438 7.043 1 66.31 466 HIS A N 1
ATOM 3712 C CA . HIS A 1 466 ? 11.836 -34.531 6.547 1 66.31 466 HIS A CA 1
ATOM 3713 C C . HIS A 1 466 ? 12.922 -34.344 7.598 1 66.31 466 HIS A C 1
ATOM 3715 O O . HIS A 1 466 ? 12.641 -34.344 8.797 1 66.31 466 HIS A O 1
ATOM 3721 N N . ASN A 1 467 ? 14.094 -34.344 7.008 1 66 467 ASN A N 1
ATOM 3722 C CA . ASN A 1 467 ? 15.18 -33.906 7.875 1 66 467 ASN A CA 1
ATOM 3723 C C . ASN A 1 467 ? 15.211 -32.406 8.016 1 66 467 ASN A C 1
ATOM 3725 O O . ASN A 1 467 ? 15.297 -31.688 7.02 1 66 467 ASN A O 1
ATOM 3729 N N . LEU A 1 468 ? 14.758 -31.938 9.117 1 72.81 468 LEU A N 1
ATOM 3730 C CA . LEU A 1 468 ? 14.898 -30.516 9.383 1 72.81 468 LEU A CA 1
ATOM 3731 C C . LEU A 1 468 ? 16.359 -30.156 9.664 1 72.81 468 LEU A C 1
ATOM 3733 O O . LEU A 1 468 ? 17.109 -30.984 10.172 1 72.81 468 LEU A O 1
ATOM 3737 N N . TYR A 1 469 ? 16.812 -29.062 9.117 1 68.75 469 TYR A N 1
ATOM 3738 C CA . TYR A 1 469 ? 18.172 -28.609 9.344 1 68.75 469 TYR A CA 1
ATOM 3739 C C . TYR A 1 469 ? 18.406 -28.312 10.828 1 68.75 469 TYR A C 1
ATOM 3741 O O . TYR A 1 469 ? 19.531 -28.453 11.32 1 68.75 469 TYR A O 1
ATOM 3749 N N . SER A 1 470 ? 17.484 -27.719 11.445 1 61.09 470 SER A N 1
ATOM 3750 C CA . SER A 1 470 ? 17.641 -27.484 12.883 1 61.09 470 SER A CA 1
ATOM 3751 C C . SER A 1 470 ? 16.438 -28 13.656 1 61.09 470 SER A C 1
ATOM 3753 O O . SER A 1 470 ? 15.289 -27.828 13.234 1 61.09 470 SER A O 1
ATOM 3755 N N . PRO A 1 471 ? 16.938 -28.859 14.609 1 54.78 471 PRO A N 1
ATOM 3756 C CA . PRO A 1 471 ? 15.867 -29.516 15.367 1 54.78 471 PRO A CA 1
ATOM 3757 C C . PRO A 1 471 ? 14.867 -28.531 15.961 1 54.78 471 PRO A C 1
ATOM 3759 O O . PRO A 1 471 ? 15.258 -27.438 16.391 1 54.78 471 PRO A O 1
ATOM 3762 N N . ALA A 1 472 ? 13.688 -28.688 15.672 1 55.53 472 ALA A N 1
ATOM 3763 C CA . ALA A 1 472 ? 12.742 -28.125 16.641 1 55.53 472 ALA A CA 1
ATOM 3764 C C . ALA A 1 472 ? 13.133 -28.5 18.062 1 55.53 472 ALA A C 1
ATOM 3766 O O . ALA A 1 472 ? 13.719 -29.547 18.297 1 55.53 472 ALA A O 1
ATOM 3767 N N . PRO A 1 473 ? 13.273 -27.547 18.984 1 50.72 473 PRO A N 1
ATOM 3768 C CA . PRO A 1 473 ? 13.672 -28 20.328 1 50.72 473 PRO A CA 1
ATOM 3769 C C . PRO A 1 473 ? 13.055 -29.359 20.703 1 50.72 473 PRO A C 1
ATOM 3771 O O . PRO A 1 473 ? 11.867 -29.578 20.469 1 50.72 473 PRO A O 1
ATOM 3774 N N . LYS A 1 474 ? 13.898 -30.5 20.844 1 46.44 474 LYS A N 1
ATOM 3775 C CA . LYS A 1 474 ? 13.492 -31.875 21.172 1 46.44 474 LYS A CA 1
ATOM 3776 C C . LYS A 1 474 ? 12.32 -31.875 22.156 1 46.44 474 LYS A C 1
ATOM 3778 O O . LYS A 1 474 ? 11.391 -32.656 22 1 46.44 474 LYS A O 1
ATOM 3783 N N . GLU A 1 475 ? 12.445 -31.203 23.234 1 47.41 475 GLU A N 1
ATOM 3784 C CA . GLU A 1 475 ? 11.5 -31.297 24.344 1 47.41 475 GLU A CA 1
ATOM 3785 C C . GLU A 1 475 ? 10.25 -30.469 24.078 1 47.41 475 GLU A C 1
ATOM 3787 O O . GLU A 1 475 ? 9.25 -30.578 24.781 1 47.41 475 GLU A O 1
ATOM 3792 N N . ARG A 1 476 ? 10.352 -29.547 23.031 1 53.16 476 ARG A N 1
ATOM 3793 C CA . ARG A 1 476 ? 9.148 -28.734 22.859 1 53.16 476 ARG A CA 1
ATOM 3794 C C . ARG A 1 476 ? 8.719 -28.672 21.406 1 53.16 476 ARG A C 1
ATOM 3796 O O . ARG A 1 476 ? 9.555 -28.516 20.5 1 53.16 476 ARG A O 1
ATOM 3803 N N . LYS A 1 477 ? 7.594 -29.188 21.125 1 65.62 477 LYS A N 1
ATOM 3804 C CA . LYS A 1 477 ? 6.934 -29.047 19.828 1 65.62 477 LYS A CA 1
ATOM 3805 C C . LYS A 1 477 ? 7.16 -27.672 19.234 1 65.62 477 LYS A C 1
ATOM 3807 O O . LYS A 1 477 ? 7.191 -26.672 19.953 1 65.62 477 LYS A O 1
ATOM 3812 N N . ALA A 1 478 ? 7.613 -27.703 18 1 80 478 ALA A N 1
ATOM 3813 C CA . ALA A 1 478 ? 7.867 -26.438 17.328 1 80 478 ALA A CA 1
ATOM 3814 C C . ALA A 1 478 ? 6.574 -25.656 17.125 1 80 478 ALA A C 1
ATOM 3816 O O . ALA A 1 478 ? 5.539 -26.234 16.781 1 80 478 ALA A O 1
ATOM 3817 N N . SER A 1 479 ? 6.645 -24.375 17.453 1 89.56 479 SER A N 1
ATOM 3818 C CA . SER A 1 479 ? 5.504 -23.484 17.234 1 89.56 479 SER A CA 1
ATOM 3819 C C . SER A 1 479 ? 5.301 -23.219 15.75 1 89.56 479 SER A C 1
ATOM 3821 O O . SER A 1 479 ? 6.242 -23.328 14.953 1 89.56 479 SER A O 1
ATOM 3823 N N . ILE A 1 480 ? 4.129 -22.938 15.367 1 91.62 480 ILE A N 1
ATOM 3824 C CA . ILE A 1 480 ? 3.812 -22.594 13.984 1 91.62 480 ILE A CA 1
ATOM 3825 C C . ILE A 1 480 ? 4.566 -21.328 13.586 1 91.62 480 ILE A C 1
ATOM 3827 O O . ILE A 1 480 ? 4.867 -21.125 12.406 1 91.62 480 ILE A O 1
ATOM 3831 N N . GLY A 1 481 ? 4.895 -20.484 14.57 1 93.12 481 GLY A N 1
ATOM 3832 C CA . GLY A 1 481 ? 5.699 -19.312 14.266 1 93.12 481 GLY A CA 1
ATOM 3833 C C . GLY A 1 481 ? 7.062 -19.656 13.695 1 93.12 481 GLY A C 1
ATOM 3834 O O . GLY A 1 481 ? 7.488 -19.062 12.695 1 93.12 481 GLY A O 1
ATOM 3835 N N . LEU A 1 482 ? 7.73 -20.609 14.273 1 92.38 482 LEU A N 1
ATOM 3836 C CA . LEU A 1 482 ? 9.07 -21 13.859 1 92.38 482 LEU A CA 1
ATOM 3837 C C . LEU A 1 482 ? 9.008 -21.922 12.648 1 92.38 482 LEU A C 1
ATOM 3839 O O . LEU A 1 482 ? 9.805 -21.797 11.711 1 92.38 482 LEU A O 1
ATOM 3843 N N . LEU A 1 483 ? 8.078 -22.922 12.641 1 91.56 483 LEU A N 1
ATOM 3844 C CA . LEU A 1 483 ? 7.969 -23.891 11.562 1 91.56 483 LEU A CA 1
ATOM 3845 C C . LEU A 1 483 ? 7.414 -23.234 10.297 1 91.56 483 LEU A C 1
ATOM 3847 O O . LEU A 1 483 ? 7.746 -23.641 9.188 1 91.56 483 LEU A O 1
ATOM 3851 N N . GLY A 1 484 ? 6.598 -22.234 10.531 1 93.12 484 GLY A N 1
ATOM 3852 C CA . GLY A 1 484 ? 5.871 -21.625 9.43 1 93.12 484 GLY A CA 1
ATOM 3853 C C . GLY A 1 484 ? 4.621 -22.391 9.047 1 93.12 484 GLY A C 1
ATOM 3854 O O . GLY A 1 484 ? 4.625 -23.625 9.023 1 93.12 484 GLY A O 1
ATOM 3855 N N . ARG A 1 485 ? 3.607 -21.703 8.664 1 95.12 485 ARG A N 1
ATOM 3856 C CA . ARG A 1 485 ? 2.322 -22.297 8.289 1 95.12 485 ARG A CA 1
ATOM 3857 C C . ARG A 1 485 ? 2.443 -23.094 7 1 95.12 485 ARG A C 1
ATOM 3859 O O . ARG A 1 485 ? 1.809 -24.141 6.855 1 95.12 485 ARG A O 1
ATOM 3866 N N . LEU A 1 486 ? 3.27 -22.703 6.062 1 95.19 486 LEU A N 1
ATOM 3867 C CA . LEU A 1 486 ? 3.354 -23.281 4.73 1 95.19 486 LEU A CA 1
ATOM 3868 C C . LEU A 1 486 ? 4.07 -24.625 4.777 1 95.19 486 LEU A C 1
ATOM 3870 O O . LEU A 1 486 ? 4.066 -25.375 3.793 1 95.19 486 LEU A O 1
ATOM 3874 N N . PHE A 1 487 ? 4.637 -24.938 5.98 1 93.62 487 PHE A N 1
ATOM 3875 C CA . PHE A 1 487 ? 5.152 -26.297 6.125 1 93.62 487 PHE A CA 1
ATOM 3876 C C . PHE A 1 487 ? 4.035 -27.312 5.973 1 93.62 487 PHE A C 1
ATOM 3878 O O . PHE A 1 487 ? 4.227 -28.359 5.348 1 93.62 487 PHE A O 1
ATOM 3885 N N . ASN A 1 488 ? 2.936 -27.031 6.59 1 96.12 488 ASN A N 1
ATOM 3886 C CA . ASN A 1 488 ? 1.786 -27.922 6.438 1 96.12 488 ASN A CA 1
ATOM 3887 C C . ASN A 1 488 ? 1.272 -27.922 5 1 96.12 488 ASN A C 1
ATOM 3889 O O . ASN A 1 488 ? 0.849 -28.969 4.496 1 96.12 488 ASN A O 1
ATOM 3893 N N . THR A 1 489 ? 1.264 -26.781 4.34 1 97.5 489 THR A N 1
ATOM 3894 C CA . THR A 1 489 ? 0.909 -26.703 2.928 1 97.5 489 THR A CA 1
ATOM 3895 C C . THR A 1 489 ? 1.802 -27.625 2.096 1 97.5 489 THR A C 1
ATOM 3897 O O . THR A 1 489 ? 1.316 -28.344 1.229 1 97.5 489 THR A O 1
ATOM 3900 N N . GLU A 1 490 ? 3.086 -27.547 2.354 1 96.31 490 GLU A N 1
ATOM 3901 C CA . GLU A 1 490 ? 4.039 -28.438 1.683 1 96.31 490 GLU A CA 1
ATOM 3902 C C . GLU A 1 490 ? 3.684 -29.906 1.901 1 96.31 490 GLU A C 1
ATOM 3904 O O . GLU A 1 490 ? 3.688 -30.688 0.957 1 96.31 490 GLU A O 1
ATOM 3909 N N . MET A 1 491 ? 3.348 -30.25 3.104 1 96.19 491 MET A N 1
ATOM 3910 C CA . MET A 1 491 ? 3.074 -31.641 3.441 1 96.19 491 MET A CA 1
ATOM 3911 C C . MET A 1 491 ? 1.794 -32.125 2.768 1 96.19 491 MET A C 1
ATOM 3913 O O . MET A 1 491 ? 1.702 -33.281 2.357 1 96.19 491 MET A O 1
ATOM 3917 N N . VAL A 1 492 ? 0.804 -31.234 2.66 1 98.31 492 VAL A N 1
ATOM 3918 C CA . VAL A 1 492 ? -0.414 -31.562 1.93 1 98.31 492 VAL A CA 1
ATOM 3919 C C . VAL A 1 492 ? -0.065 -31.953 0.494 1 98.31 492 VAL A C 1
ATOM 3921 O O . VAL A 1 492 ? -0.483 -33 0.01 1 98.31 492 VAL A O 1
ATOM 3924 N N . ASN A 1 493 ? 0.709 -31.172 -0.137 1 98.38 493 ASN A N 1
ATOM 3925 C CA . ASN A 1 493 ? 1.101 -31.406 -1.523 1 98.38 493 ASN A CA 1
ATOM 3926 C C . ASN A 1 493 ? 2.016 -32.625 -1.649 1 98.38 493 ASN A C 1
ATOM 3928 O O . ASN A 1 493 ? 1.927 -33.375 -2.623 1 98.38 493 ASN A O 1
ATOM 3932 N N . TYR A 1 494 ? 2.896 -32.781 -0.668 1 96.75 494 TYR A N 1
ATOM 3933 C CA . TYR A 1 494 ? 3.779 -33.969 -0.62 1 96.75 494 TYR A CA 1
ATOM 3934 C C . TYR A 1 494 ? 2.977 -35.25 -0.638 1 96.75 494 TYR A C 1
ATOM 3936 O O . TYR A 1 494 ? 3.258 -36.156 -1.431 1 96.75 494 TYR A O 1
ATOM 3944 N N . VAL A 1 495 ? 1.988 -35.312 0.224 1 98.19 495 VAL A N 1
ATOM 3945 C CA . VAL A 1 495 ? 1.198 -36.531 0.343 1 98.19 495 VAL A CA 1
ATOM 3946 C C . VAL A 1 495 ? 0.378 -36.75 -0.927 1 98.19 495 VAL A C 1
ATOM 3948 O O . VAL A 1 495 ? 0.318 -37.875 -1.457 1 98.19 495 VAL A O 1
ATOM 3951 N N . SER A 1 496 ? -0.28 -35.719 -1.46 1 98.81 496 SER A N 1
ATOM 3952 C CA . SER A 1 496 ? -1.041 -35.812 -2.701 1 98.81 496 SER A CA 1
ATOM 3953 C C . SER A 1 496 ? -0.161 -36.281 -3.852 1 98.81 496 SER A C 1
ATOM 3955 O O . SER A 1 496 ? -0.546 -37.188 -4.602 1 98.81 496 SER A O 1
ATOM 3957 N N . HIS A 1 497 ? 0.993 -35.688 -3.982 1 98.31 497 HIS A N 1
ATOM 3958 C CA . HIS A 1 497 ? 1.961 -36.031 -5.016 1 98.31 497 HIS A CA 1
ATOM 3959 C C . HIS A 1 497 ? 2.365 -37.5 -4.91 1 98.31 497 HIS A C 1
ATOM 3961 O O . HIS A 1 497 ? 2.324 -38.219 -5.902 1 98.31 497 HIS A O 1
ATOM 3967 N N . ASN A 1 498 ? 2.717 -37.938 -3.758 1 97.44 498 ASN A N 1
ATOM 3968 C CA . ASN A 1 498 ? 3.244 -39.281 -3.568 1 97.44 498 ASN A CA 1
ATOM 3969 C C . ASN A 1 498 ? 2.166 -40.344 -3.775 1 97.44 498 ASN A C 1
ATOM 3971 O O . ASN A 1 498 ? 2.447 -41.438 -4.277 1 97.44 498 ASN A O 1
ATOM 3975 N N . GLU A 1 499 ? 0.967 -40.062 -3.311 1 98.62 499 GLU A N 1
ATOM 3976 C CA . GLU A 1 499 ? -0.114 -41 -3.527 1 98.62 499 GLU A CA 1
ATOM 3977 C C . GLU A 1 499 ? -0.416 -41.156 -5.012 1 98.62 499 GLU A C 1
ATOM 3979 O O . GLU A 1 499 ? -0.759 -42.281 -5.465 1 98.62 499 GLU A O 1
ATOM 3984 N N . LEU A 1 500 ? -0.328 -40.094 -5.781 1 98.31 500 LEU A N 1
ATOM 3985 C CA . LEU A 1 500 ? -0.512 -40.188 -7.227 1 98.31 500 LEU A CA 1
ATOM 3986 C C . LEU A 1 500 ? 0.579 -41.031 -7.863 1 98.31 500 LEU A C 1
ATOM 3988 O O . LEU A 1 500 ? 0.295 -41.875 -8.719 1 98.31 500 LEU A O 1
ATOM 3992 N N . ILE A 1 501 ? 1.819 -40.844 -7.445 1 97.56 501 ILE A N 1
ATOM 3993 C CA . ILE A 1 501 ? 2.949 -41.594 -7.988 1 97.56 501 ILE A CA 1
ATOM 3994 C C . ILE A 1 501 ? 2.812 -43.062 -7.625 1 97.56 501 ILE A C 1
ATOM 3996 O O . ILE A 1 501 ? 3.064 -43.938 -8.453 1 97.56 501 ILE A O 1
ATOM 4000 N N . LYS A 1 502 ? 2.422 -43.312 -6.406 1 97.81 502 LYS A N 1
ATOM 4001 C CA . LYS A 1 502 ? 2.244 -44.688 -5.961 1 97.81 502 LYS A CA 1
ATOM 4002 C C . LYS A 1 502 ? 1.189 -45.406 -6.797 1 97.81 502 LYS A C 1
ATOM 4004 O O . LYS A 1 502 ? 1.363 -46.594 -7.16 1 97.81 502 LYS A O 1
ATOM 4009 N N . ALA A 1 503 ? 0.141 -44.719 -7.062 1 97.38 503 ALA A N 1
ATOM 4010 C CA . ALA A 1 503 ? -0.974 -45.312 -7.801 1 97.38 503 ALA A CA 1
ATOM 4011 C C . ALA A 1 503 ? -0.634 -45.469 -9.281 1 97.38 503 ALA A C 1
ATOM 4013 O O . ALA A 1 503 ? -1.088 -46.406 -9.938 1 97.38 503 ALA A O 1
ATOM 4014 N N . GLN A 1 504 ? 0.082 -44.5 -9.789 1 94.69 504 GLN A N 1
ATOM 4015 C CA . GLN A 1 504 ? 0.452 -44.469 -11.203 1 94.69 504 GLN A CA 1
ATOM 4016 C C . GLN A 1 504 ? 1.929 -44.125 -11.375 1 94.69 504 GLN A C 1
ATOM 4018 O O . GLN A 1 504 ? 2.27 -43.031 -11.836 1 94.69 504 GLN A O 1
ATOM 4023 N N . PRO A 1 505 ? 2.838 -45 -11.18 1 94.75 505 PRO A N 1
ATOM 4024 C CA . PRO A 1 505 ? 4.27 -44.688 -11.117 1 94.75 505 PRO A CA 1
ATOM 4025 C C . PRO A 1 505 ? 4.855 -44.281 -12.461 1 94.75 505 PRO A C 1
ATOM 4027 O O . PRO A 1 505 ? 5.949 -43.719 -12.516 1 94.75 505 PRO A O 1
ATOM 4030 N N . ASP A 1 506 ? 4.195 -44.562 -13.531 1 92.94 506 ASP A N 1
ATOM 4031 C CA . ASP A 1 506 ? 4.746 -44.25 -14.844 1 92.94 506 ASP A CA 1
ATOM 4032 C C . ASP A 1 506 ? 4.188 -42.938 -15.375 1 92.94 506 ASP A C 1
ATOM 4034 O O . ASP A 1 506 ? 4.59 -42.469 -16.438 1 92.94 506 ASP A O 1
ATOM 4038 N N . ARG A 1 507 ? 3.264 -42.375 -14.68 1 95.06 507 ARG A N 1
ATOM 4039 C CA . ARG A 1 507 ? 2.621 -41.125 -15.125 1 95.06 507 ARG A CA 1
ATOM 4040 C C . ARG A 1 507 ? 3.096 -39.938 -14.297 1 95.06 507 ARG A C 1
ATOM 4042 O O . ARG A 1 507 ? 3.301 -40.062 -13.086 1 95.06 507 ARG A O 1
ATOM 4049 N N . ARG A 1 508 ? 3.264 -38.844 -15 1 95.12 508 ARG A N 1
ATOM 4050 C CA . ARG A 1 508 ? 3.562 -37.594 -14.297 1 95.12 508 ARG A CA 1
ATOM 4051 C C . ARG A 1 508 ? 2.393 -37.156 -13.422 1 95.12 508 ARG A C 1
ATOM 4053 O O . ARG A 1 508 ? 1.256 -37.094 -13.891 1 95.12 508 ARG A O 1
ATOM 4060 N N . PRO A 1 509 ? 2.672 -36.938 -12.141 1 96.56 509 PRO A N 1
ATOM 4061 C CA . PRO A 1 509 ? 1.569 -36.469 -11.289 1 96.56 509 PRO A CA 1
ATOM 4062 C C . PRO A 1 509 ? 1.132 -35.062 -11.602 1 96.56 509 PRO A C 1
ATOM 4064 O O . PRO A 1 509 ? 1.931 -34.25 -12.094 1 96.56 509 PRO A O 1
ATOM 4067 N N . TYR A 1 510 ? -0.093 -34.719 -11.383 1 97.81 510 TYR A N 1
ATOM 4068 C CA . TYR A 1 510 ? -0.592 -33.344 -11.453 1 97.81 510 TYR A CA 1
ATOM 4069 C C . TYR A 1 510 ? -1.158 -32.906 -10.109 1 97.81 510 TYR A C 1
ATOM 4071 O O . TYR A 1 510 ? -2.195 -33.406 -9.672 1 97.81 510 TYR A O 1
ATOM 4079 N N . VAL A 1 511 ? -0.49 -32 -9.445 1 98.69 511 VAL A N 1
ATOM 4080 C CA . VAL A 1 511 ? -0.948 -31.391 -8.203 1 98.69 511 VAL A CA 1
ATOM 4081 C C . VAL A 1 511 ? -1.075 -29.875 -8.398 1 98.69 511 VAL A C 1
ATOM 4083 O O . VAL A 1 511 ? -0.094 -29.203 -8.711 1 98.69 511 VAL A O 1
ATOM 4086 N N . LEU A 1 512 ? -2.303 -29.391 -8.359 1 98.5 512 LEU A N 1
ATOM 4087 C CA . LEU A 1 512 ? -2.619 -27.969 -8.328 1 98.5 512 LEU A CA 1
ATOM 4088 C C . LEU A 1 512 ? -2.742 -27.469 -6.895 1 98.5 512 LEU A C 1
ATOM 4090 O O . LEU A 1 512 ? -3.406 -28.094 -6.07 1 98.5 512 LEU A O 1
ATOM 4094 N N . THR A 1 513 ? -2.092 -26.391 -6.582 1 98.62 513 THR A N 1
ATOM 4095 C CA . THR A 1 513 ? -2.164 -25.875 -5.219 1 98.62 513 THR A CA 1
ATOM 4096 C C . THR A 1 513 ? -2.572 -24.406 -5.207 1 98.62 513 THR A C 1
ATOM 4098 O O . THR A 1 513 ? -2.186 -23.641 -6.098 1 98.62 513 THR A O 1
ATOM 4101 N N . ARG A 1 514 ? -3.406 -24.031 -4.285 1 98.25 514 ARG A N 1
ATOM 4102 C CA . ARG A 1 514 ? -3.816 -22.625 -4.191 1 98.25 514 ARG A CA 1
ATOM 4103 C C . ARG A 1 514 ? -2.762 -21.797 -3.471 1 98.25 514 ARG A C 1
ATOM 4105 O O . ARG A 1 514 ? -2.539 -20.625 -3.816 1 98.25 514 ARG A O 1
ATOM 4112 N N . SER A 1 515 ? -2.18 -22.422 -2.42 1 98.19 515 SER A N 1
ATOM 4113 C CA . SER A 1 515 ? -1.129 -21.734 -1.672 1 98.19 515 SER A CA 1
ATOM 4114 C C . SER A 1 515 ? 0.204 -22.469 -1.798 1 98.19 515 SER A C 1
ATOM 4116 O O . SER A 1 515 ? 0.271 -23.547 -2.379 1 98.19 515 SER A O 1
ATOM 4118 N N . GLY A 1 516 ? 1.269 -21.734 -1.373 1 96.69 516 GLY A N 1
ATOM 4119 C CA . GLY A 1 516 ? 2.543 -22.438 -1.383 1 96.69 516 GLY A CA 1
ATOM 4120 C C . GLY A 1 516 ? 3.734 -21.516 -1.499 1 96.69 516 GLY A C 1
ATOM 4121 O O . GLY A 1 516 ? 3.57 -20.312 -1.716 1 96.69 516 GLY A O 1
ATOM 4122 N N . ASN A 1 517 ? 4.91 -22.031 -1.297 1 94.75 517 ASN A N 1
ATOM 4123 C CA . ASN A 1 517 ? 6.227 -21.438 -1.553 1 94.75 517 ASN A CA 1
ATOM 4124 C C . ASN A 1 517 ? 7.191 -22.469 -2.135 1 94.75 517 ASN A C 1
ATOM 4126 O O . ASN A 1 517 ? 6.766 -23.484 -2.693 1 94.75 517 ASN A O 1
ATOM 4130 N N . VAL A 1 518 ? 8.477 -22.281 -2.062 1 94.69 518 VAL A N 1
ATOM 4131 C CA . VAL A 1 518 ? 9.469 -23.109 -2.742 1 94.69 518 VAL A CA 1
ATOM 4132 C C . VAL A 1 518 ? 9.359 -24.547 -2.254 1 94.69 518 VAL A C 1
ATOM 4134 O O . VAL A 1 518 ? 9.586 -25.484 -3.021 1 94.69 518 VAL A O 1
ATOM 4137 N N . GLY A 1 519 ? 9.117 -24.719 -0.928 1 93.94 519 GLY A N 1
ATOM 4138 C CA . GLY A 1 519 ? 8.953 -26.062 -0.414 1 93.94 519 GLY A CA 1
ATOM 4139 C C . GLY A 1 519 ? 7.773 -26.797 -1.028 1 93.94 519 GLY A C 1
ATOM 4140 O O . GLY A 1 519 ? 7.863 -27.984 -1.326 1 93.94 519 GLY A O 1
ATOM 4141 N N . THR A 1 520 ? 6.699 -26.109 -1.225 1 96.88 520 THR A N 1
ATOM 4142 C CA . THR A 1 520 ? 5.469 -26.656 -1.784 1 96.88 520 THR A CA 1
ATOM 4143 C C . THR A 1 520 ? 5.672 -27.062 -3.238 1 96.88 520 THR A C 1
ATOM 4145 O O . THR A 1 520 ? 5.207 -28.125 -3.66 1 96.88 520 THR A O 1
ATOM 4148 N N . PHE A 1 521 ? 6.445 -26.344 -3.961 1 97 521 PHE A N 1
ATOM 4149 C CA . PHE A 1 521 ? 6.539 -26.516 -5.406 1 97 521 PHE A CA 1
ATOM 4150 C C . PHE A 1 521 ? 7.57 -27.594 -5.754 1 97 521 PHE A C 1
ATOM 4152 O O . PHE A 1 521 ? 7.797 -27.875 -6.93 1 97 521 PHE A O 1
ATOM 4159 N N . LYS A 1 522 ? 8.117 -28.219 -4.699 1 94.88 522 LYS A N 1
ATOM 4160 C CA . LYS A 1 522 ? 8.805 -29.484 -4.906 1 94.88 522 LYS A CA 1
ATOM 4161 C C . LYS A 1 522 ? 7.836 -30.578 -5.336 1 94.88 522 LYS A C 1
ATOM 4163 O O . LYS A 1 522 ? 8.234 -31.578 -5.949 1 94.88 522 LYS A O 1
ATOM 4168 N N . TYR A 1 523 ? 6.625 -30.297 -5.012 1 96.75 523 TYR A N 1
ATOM 4169 C CA . TYR A 1 523 ? 5.648 -31.375 -5.195 1 96.75 523 TYR A CA 1
ATOM 4170 C C . TYR A 1 523 ? 4.492 -30.906 -6.074 1 96.75 523 TYR A C 1
ATOM 4172 O O . TYR A 1 523 ? 3.893 -31.719 -6.797 1 96.75 523 TYR A O 1
ATOM 4180 N N . ALA A 1 524 ? 4.164 -29.688 -6.043 1 97.88 524 ALA A N 1
ATOM 4181 C CA . ALA A 1 524 ? 3.104 -29.141 -6.883 1 97.88 524 ALA A CA 1
ATOM 4182 C C . ALA A 1 524 ? 3.654 -28.656 -8.219 1 97.88 524 ALA A C 1
ATOM 4184 O O . ALA A 1 524 ? 4.754 -28.109 -8.289 1 97.88 524 ALA A O 1
ATOM 4185 N N . ASN A 1 525 ? 2.941 -28.828 -9.281 1 95.81 525 ASN A N 1
ATOM 4186 C CA . ASN A 1 525 ? 3.502 -28.422 -10.562 1 95.81 525 ASN A CA 1
ATOM 4187 C C . ASN A 1 525 ? 2.676 -27.312 -11.203 1 95.81 525 ASN A C 1
ATOM 4189 O O . ASN A 1 525 ? 3.074 -26.75 -12.219 1 95.81 525 ASN A O 1
ATOM 4193 N N . SER A 1 526 ? 1.516 -26.969 -10.68 1 97.56 526 SER A N 1
ATOM 4194 C CA . SER A 1 526 ? 0.688 -25.891 -11.227 1 97.56 526 SER A CA 1
ATOM 4195 C C . SER A 1 526 ? 0.012 -25.109 -10.109 1 97.56 526 SER A C 1
ATOM 4197 O O . SER A 1 526 ? -0.169 -25.609 -9 1 97.56 526 SER A O 1
ATOM 4199 N N . THR A 1 527 ? -0.245 -23.844 -10.375 1 98.06 527 THR A N 1
ATOM 4200 C CA . THR A 1 527 ? -0.955 -22.953 -9.469 1 98.06 527 THR A CA 1
ATOM 4201 C C . THR A 1 527 ? -1.698 -21.875 -10.242 1 98.06 527 THR A C 1
ATOM 4203 O O . THR A 1 527 ? -1.825 -21.953 -11.461 1 98.06 527 THR A O 1
ATOM 4206 N N . TRP A 1 528 ? -2.385 -20.969 -9.578 1 97.81 528 TRP A N 1
ATOM 4207 C CA . TRP A 1 528 ? -3.061 -19.812 -10.141 1 97.81 528 TRP A CA 1
ATOM 4208 C C . TRP A 1 528 ? -3.162 -18.688 -9.109 1 97.81 528 TRP A C 1
ATOM 4210 O O . TRP A 1 528 ? -2.814 -18.875 -7.941 1 97.81 528 TRP A O 1
ATOM 4220 N N . THR A 1 529 ? -3.551 -17.531 -9.461 1 96.69 529 THR A N 1
ATOM 4221 C CA . THR A 1 529 ? -3.475 -16.359 -8.602 1 96.69 529 THR A CA 1
ATOM 4222 C C . THR A 1 529 ? -4.691 -16.281 -7.684 1 96.69 529 THR A C 1
ATOM 4224 O O . THR A 1 529 ? -5.023 -15.211 -7.172 1 96.69 529 THR A O 1
ATOM 4227 N N . GLY A 1 530 ? -5.371 -17.359 -7.496 1 95.5 530 GLY A N 1
ATOM 4228 C CA . GLY A 1 530 ? -6.445 -17.438 -6.516 1 95.5 530 GLY A CA 1
ATOM 4229 C C . GLY A 1 530 ? -7.734 -16.797 -6.992 1 95.5 530 GLY A C 1
ATOM 4230 O O . GLY A 1 530 ? -7.93 -16.594 -8.188 1 95.5 530 GLY A O 1
ATOM 4231 N N . ASP A 1 531 ? -8.68 -16.531 -6.02 1 96.25 531 ASP A N 1
ATOM 4232 C CA . ASP A 1 531 ? -10.055 -16.125 -6.277 1 96.25 531 ASP A CA 1
ATOM 4233 C C . ASP A 1 531 ? -10.156 -14.617 -6.512 1 96.25 531 ASP A C 1
ATOM 4235 O O . ASP A 1 531 ? -10.492 -13.859 -5.598 1 96.25 531 ASP A O 1
ATOM 4239 N N . ASN A 1 532 ? -10 -14.195 -7.73 1 97.12 532 ASN A N 1
ATOM 4240 C CA . ASN A 1 532 ? -9.984 -12.789 -8.094 1 97.12 532 ASN A CA 1
ATOM 4241 C C . ASN A 1 532 ? -11.398 -12.234 -8.258 1 97.12 532 ASN A C 1
ATOM 4243 O O . ASN A 1 532 ? -12.367 -12.992 -8.266 1 97.12 532 ASN A O 1
ATOM 4247 N N . TRP A 1 533 ? -11.531 -10.93 -8.25 1 96.44 533 TRP A N 1
ATOM 4248 C CA . TRP A 1 533 ? -12.797 -10.234 -8.461 1 96.44 533 TRP A CA 1
ATOM 4249 C C . TRP A 1 533 ? -12.977 -9.875 -9.938 1 96.44 533 TRP A C 1
ATOM 4251 O O . TRP A 1 533 ? -12.016 -9.516 -10.617 1 96.44 533 TRP A O 1
ATOM 4261 N N . THR A 1 534 ? -14.266 -9.93 -10.445 1 97.5 534 THR A N 1
ATOM 4262 C CA . THR A 1 534 ? -14.562 -9.625 -11.844 1 97.5 534 THR A CA 1
ATOM 4263 C C . THR A 1 534 ? -14.547 -8.117 -12.078 1 97.5 534 THR A C 1
ATOM 4265 O O . THR A 1 534 ? -15.508 -7.422 -11.734 1 97.5 534 THR A O 1
ATOM 4268 N N . SER A 1 535 ? -13.5 -7.645 -12.664 1 97.06 535 SER A N 1
ATOM 4269 C CA . SER A 1 535 ? -13.391 -6.238 -13.031 1 97.06 535 SER A CA 1
ATOM 4270 C C . SER A 1 535 ? -12.25 -6.008 -14.016 1 97.06 535 SER A C 1
ATOM 4272 O O . SER A 1 535 ? -11.32 -6.816 -14.094 1 97.06 535 SER A O 1
ATOM 4274 N N . TRP A 1 536 ? -12.328 -4.91 -14.773 1 96.31 536 TRP A N 1
ATOM 4275 C CA . TRP A 1 536 ? -11.219 -4.512 -15.641 1 96.31 536 TRP A CA 1
ATOM 4276 C C . TRP A 1 536 ? -9.953 -4.254 -14.828 1 96.31 536 TRP A C 1
ATOM 4278 O O . TRP A 1 536 ? -8.852 -4.555 -15.281 1 96.31 536 TRP A O 1
ATOM 4288 N N . HIS A 1 537 ? -10.219 -3.742 -13.648 1 93.81 537 HIS A N 1
ATOM 4289 C CA . HIS A 1 537 ? -9.148 -3.457 -12.695 1 93.81 537 HIS A CA 1
ATOM 4290 C C . HIS A 1 537 ? -8.352 -4.715 -12.367 1 93.81 537 HIS A C 1
ATOM 4292 O O . HIS A 1 537 ? -7.121 -4.707 -12.43 1 93.81 537 HIS A O 1
ATOM 4298 N N . ASN A 1 538 ? -8.961 -5.793 -12.086 1 96.19 538 ASN A N 1
ATOM 4299 C CA . ASN A 1 538 ? -8.305 -7.047 -11.727 1 96.19 538 ASN A CA 1
ATOM 4300 C C . ASN A 1 538 ? -7.77 -7.77 -12.961 1 96.19 538 ASN A C 1
ATOM 4302 O O . ASN A 1 538 ? -6.746 -8.453 -12.891 1 96.19 538 ASN A O 1
ATOM 4306 N N . LEU A 1 539 ? -8.477 -7.625 -14.07 1 96.06 539 LEU A N 1
ATOM 4307 C CA . LEU A 1 539 ? -7.965 -8.164 -15.328 1 96.06 539 LEU A CA 1
ATOM 4308 C C . LEU A 1 539 ? -6.586 -7.586 -15.641 1 96.06 539 LEU A C 1
ATOM 4310 O O . LEU A 1 539 ? -5.652 -8.336 -15.953 1 96.06 539 LEU A O 1
ATOM 4314 N N . ARG A 1 540 ? -6.426 -6.324 -15.414 1 93.12 540 ARG A N 1
ATOM 4315 C CA . ARG A 1 540 ? -5.164 -5.652 -15.703 1 93.12 540 ARG A CA 1
ATOM 4316 C C . ARG A 1 540 ? -4.062 -6.121 -14.758 1 93.12 540 ARG A C 1
ATOM 4318 O O . ARG A 1 540 ? -2.938 -6.379 -15.188 1 93.12 540 ARG A O 1
ATOM 4325 N N . GLY A 1 541 ? -4.41 -6.25 -13.5 1 93.81 541 GLY A N 1
ATOM 4326 C CA . GLY A 1 541 ? -3.414 -6.609 -12.5 1 93.81 541 GLY A CA 1
ATOM 4327 C C . GLY A 1 541 ? -2.984 -8.062 -12.586 1 93.81 541 GLY A C 1
ATOM 4328 O O . GLY A 1 541 ? -1.911 -8.422 -12.102 1 93.81 541 GLY A O 1
ATOM 4329 N N . SER A 1 542 ? -3.758 -8.898 -13.227 1 92.38 542 SER A N 1
ATOM 4330 C CA . SER A 1 542 ? -3.51 -10.336 -13.242 1 92.38 542 SER A CA 1
ATOM 4331 C C . SER A 1 542 ? -2.186 -10.664 -13.93 1 92.38 542 SER A C 1
ATOM 4333 O O . SER A 1 542 ? -1.451 -11.547 -13.484 1 92.38 542 SER A O 1
ATOM 4335 N N . GLN A 1 543 ? -1.878 -9.977 -14.969 1 89.69 543 GLN A N 1
ATOM 4336 C CA . GLN A 1 543 ? -0.641 -10.25 -15.688 1 89.69 543 GLN A CA 1
ATOM 4337 C C . GLN A 1 543 ? 0.58 -9.859 -14.859 1 89.69 543 GLN A C 1
ATOM 4339 O O . GLN A 1 543 ? 1.562 -10.609 -14.805 1 89.69 543 GLN A O 1
ATOM 4344 N N . ALA A 1 544 ? 0.52 -8.664 -14.25 1 91.81 544 ALA A N 1
ATOM 4345 C CA . ALA A 1 544 ? 1.639 -8.195 -13.438 1 91.81 544 ALA A CA 1
ATOM 4346 C C . ALA A 1 544 ? 1.943 -9.18 -12.312 1 91.81 544 ALA A C 1
ATOM 4348 O O . ALA A 1 544 ? 3.109 -9.445 -12.008 1 91.81 544 ALA A O 1
ATOM 4349 N N . ILE A 1 545 ? 0.92 -9.727 -11.664 1 95.44 545 ILE A N 1
ATOM 4350 C CA . ILE A 1 545 ? 1.083 -10.695 -10.594 1 95.44 545 ILE A CA 1
ATOM 4351 C C . ILE A 1 545 ? 1.793 -11.938 -11.125 1 95.44 545 ILE A C 1
ATOM 4353 O O . ILE A 1 545 ? 2.721 -12.453 -10.492 1 95.44 545 ILE A O 1
ATOM 4357 N N . GLN A 1 546 ? 1.458 -12.375 -12.289 1 94.12 546 GLN A N 1
ATOM 4358 C CA . GLN A 1 546 ? 2.01 -13.594 -12.867 1 94.12 546 GLN A CA 1
ATOM 4359 C C . GLN A 1 546 ? 3.477 -13.414 -13.242 1 94.12 546 GLN A C 1
ATOM 4361 O O . GLN A 1 546 ? 4.258 -14.367 -13.203 1 94.12 546 GLN A O 1
ATOM 4366 N N . LEU A 1 547 ? 3.873 -12.195 -13.641 1 93.81 547 LEU A N 1
ATOM 4367 C CA . LEU A 1 547 ? 5.27 -11.953 -13.984 1 93.81 547 LEU A CA 1
ATOM 4368 C C . LEU A 1 547 ? 6.18 -12.203 -12.789 1 93.81 547 LEU A C 1
ATOM 4370 O O . LEU A 1 547 ? 7.211 -12.867 -12.914 1 93.81 547 LEU A O 1
ATOM 4374 N N . ASN A 1 548 ? 5.766 -11.711 -11.672 1 95.12 548 ASN A N 1
ATOM 4375 C CA . ASN A 1 548 ? 6.566 -11.961 -10.477 1 95.12 548 ASN A CA 1
ATOM 4376 C C . ASN A 1 548 ? 6.5 -13.422 -10.055 1 95.12 548 ASN A C 1
ATOM 4378 O O . ASN A 1 548 ? 7.48 -13.969 -9.539 1 95.12 548 ASN A O 1
ATOM 4382 N N . CYS A 1 549 ? 5.355 -14.07 -10.242 1 95.81 549 CYS A N 1
ATOM 4383 C CA . CYS A 1 549 ? 5.27 -15.508 -10.008 1 95.81 549 CYS A CA 1
ATOM 4384 C C . CYS A 1 549 ? 6.289 -16.266 -10.852 1 95.81 549 CYS A C 1
ATOM 4386 O O . CYS A 1 549 ? 7.016 -17.109 -10.344 1 95.81 549 CYS A O 1
ATOM 4388 N N . GLY A 1 550 ? 6.348 -15.891 -12.102 1 94.19 550 GLY A N 1
ATOM 4389 C CA . GLY A 1 550 ? 7.262 -16.562 -13.016 1 94.19 550 GLY A CA 1
ATOM 4390 C C . GLY A 1 550 ? 8.719 -16.422 -12.609 1 94.19 550 GLY A C 1
ATOM 4391 O O . GLY A 1 550 ? 9.477 -17.391 -12.68 1 94.19 550 GLY A O 1
ATOM 4392 N N . MET A 1 551 ? 9.086 -15.258 -12.188 1 95.12 551 MET A N 1
ATOM 4393 C CA . MET A 1 551 ? 10.461 -15.023 -11.773 1 95.12 551 MET A CA 1
ATOM 4394 C C . MET A 1 551 ? 10.758 -15.703 -10.445 1 95.12 551 MET A C 1
ATOM 4396 O O . MET A 1 551 ? 11.922 -15.859 -10.062 1 95.12 551 MET A O 1
ATOM 4400 N N . SER A 1 552 ? 9.695 -16.109 -9.75 1 97.12 552 SER A N 1
ATOM 4401 C CA . SER A 1 552 ? 9.828 -16.812 -8.484 1 97.12 552 SER A CA 1
ATOM 4402 C C . SER A 1 552 ? 9.609 -18.312 -8.664 1 97.12 552 SER A C 1
ATOM 4404 O O . SER A 1 552 ? 9.258 -19.016 -7.715 1 97.12 552 SER A O 1
ATOM 4406 N N . LEU A 1 553 ? 9.625 -18.766 -9.875 1 97.19 553 LEU A N 1
ATOM 4407 C CA . LEU A 1 553 ? 9.68 -20.172 -10.281 1 97.19 553 LEU A CA 1
ATOM 4408 C C . LEU A 1 553 ? 8.281 -20.797 -10.258 1 97.19 553 LEU A C 1
ATOM 4410 O O . LEU A 1 553 ? 8.141 -22.016 -10.383 1 97.19 553 LEU A O 1
ATOM 4414 N N . MET A 1 554 ? 7.238 -20.016 -10.055 1 96.81 554 MET A N 1
ATOM 4415 C CA . MET A 1 554 ? 5.871 -20.453 -10.312 1 96.81 554 MET A CA 1
ATOM 4416 C C . MET A 1 554 ? 5.488 -20.25 -11.773 1 96.81 554 MET A C 1
ATOM 4418 O O . MET A 1 554 ? 4.707 -19.344 -12.086 1 96.81 554 MET A O 1
ATOM 4422 N N . GLN A 1 555 ? 5.969 -21.156 -12.555 1 95.62 555 GLN A N 1
ATOM 4423 C CA . GLN A 1 555 ? 6.023 -20.859 -13.984 1 95.62 555 GLN A CA 1
ATOM 4424 C C . GLN A 1 555 ? 4.891 -21.547 -14.734 1 95.62 555 GLN A C 1
ATOM 4426 O O . GLN A 1 555 ? 4.715 -21.328 -15.938 1 95.62 555 GLN A O 1
ATOM 4431 N N . SER A 1 556 ? 4.113 -22.422 -14.125 1 96.88 556 SER A N 1
ATOM 4432 C CA . SER A 1 556 ? 2.789 -22.828 -14.586 1 96.88 556 SER A CA 1
ATOM 4433 C C . SER A 1 556 ? 1.689 -22.172 -13.766 1 96.88 556 SER A C 1
ATOM 4435 O O . SER A 1 556 ? 1.149 -22.766 -12.836 1 96.88 556 SER A O 1
ATOM 4437 N N . THR A 1 557 ? 1.429 -20.984 -14.125 1 95.81 557 THR A N 1
ATOM 4438 C CA . THR A 1 557 ? 0.5 -20.172 -13.352 1 95.81 557 THR A CA 1
ATOM 4439 C C . THR A 1 557 ? -0.479 -19.453 -14.273 1 95.81 557 THR A C 1
ATOM 4441 O O . THR A 1 557 ? -0.166 -19.188 -15.438 1 95.81 557 THR A O 1
ATOM 4444 N N . GLY A 1 558 ? -1.68 -19.234 -13.859 1 95.62 558 GLY A N 1
ATOM 4445 C CA . GLY A 1 558 ? -2.725 -18.453 -14.516 1 95.62 558 GLY A CA 1
ATOM 4446 C C . GLY A 1 558 ? -3.627 -17.734 -13.539 1 95.62 558 GLY A C 1
ATOM 4447 O O . GLY A 1 558 ? -3.225 -17.438 -12.406 1 95.62 558 GLY A O 1
ATOM 4448 N N . SER A 1 559 ? -4.707 -17.234 -14 1 96.38 559 SER A N 1
ATOM 4449 C CA . SER A 1 559 ? -5.754 -16.641 -13.188 1 96.38 559 SER A CA 1
ATOM 4450 C C . SER A 1 559 ? -7.121 -17.219 -13.523 1 96.38 559 SER A C 1
ATOM 4452 O O . SER A 1 559 ? -7.27 -17.938 -14.516 1 96.38 559 SER A O 1
ATOM 4454 N N . ASP A 1 560 ? -8.047 -16.969 -12.648 1 97.88 560 ASP A N 1
ATOM 4455 C CA . ASP A 1 560 ? -9.422 -17.312 -13 1 97.88 560 ASP A CA 1
ATOM 4456 C C . ASP A 1 560 ? -9.945 -16.406 -14.109 1 97.88 560 ASP A C 1
ATOM 4458 O O . ASP A 1 560 ? -10.32 -15.258 -13.859 1 97.88 560 ASP A O 1
ATOM 4462 N N . ILE A 1 561 ? -10.055 -16.969 -15.297 1 97.94 561 ILE A N 1
ATOM 4463 C CA . ILE A 1 561 ? -10.453 -16.188 -16.469 1 97.94 561 ILE A CA 1
ATOM 4464 C C . ILE A 1 561 ? -11.938 -15.844 -16.391 1 97.94 561 ILE A C 1
ATOM 4466 O O . ILE A 1 561 ? -12.773 -16.719 -16.156 1 97.94 561 ILE A O 1
ATOM 4470 N N . GLY A 1 562 ? -12.258 -14.648 -16.594 1 97.12 562 GLY A N 1
ATOM 4471 C CA . GLY A 1 562 ? -13.617 -14.148 -16.469 1 97.12 562 GLY A CA 1
ATOM 4472 C C . GLY A 1 562 ? -13.945 -13.648 -15.078 1 97.12 562 GLY A C 1
ATOM 4473 O O . GLY A 1 562 ? -14.992 -13.031 -14.859 1 97.12 562 GLY A O 1
ATOM 4474 N N . GLY A 1 563 ? -13.031 -13.844 -14.125 1 97.38 563 GLY A N 1
ATOM 4475 C CA . GLY A 1 563 ? -13.227 -13.422 -12.75 1 97.38 563 GLY A CA 1
ATOM 4476 C C . GLY A 1 563 ? -13.961 -14.445 -11.898 1 97.38 563 GLY A C 1
ATOM 4477 O O . GLY A 1 563 ? -14.984 -14.984 -12.32 1 97.38 563 GLY A O 1
ATOM 4478 N N . PHE A 1 564 ? -13.5 -14.688 -10.734 1 96.88 564 PHE A N 1
ATOM 4479 C CA . PHE A 1 564 ? -14.078 -15.688 -9.844 1 96.88 564 PHE A CA 1
ATOM 4480 C C . PHE A 1 564 ? -15.367 -15.172 -9.211 1 96.88 564 PHE A C 1
ATOM 4482 O O . PHE A 1 564 ? -16.422 -15.797 -9.359 1 96.88 564 PHE A O 1
ATOM 4489 N N . GLY A 1 565 ? -15.203 -14.125 -8.422 1 94.62 565 GLY A N 1
ATOM 4490 C CA . GLY A 1 565 ? -16.359 -13.539 -7.75 1 94.62 565 GLY A CA 1
ATOM 4491 C C . GLY A 1 565 ? -16.812 -12.242 -8.383 1 94.62 565 GLY A C 1
ATOM 4492 O O . GLY A 1 565 ? -16.141 -11.695 -9.258 1 94.62 565 GLY A O 1
ATOM 4493 N N . GLY A 1 566 ? -17.938 -11.75 -7.938 1 92.81 566 GLY A N 1
ATOM 4494 C CA . GLY A 1 566 ? -18.469 -10.5 -8.453 1 92.81 566 GLY A CA 1
ATOM 4495 C C . GLY A 1 566 ? -19.516 -10.703 -9.539 1 92.81 566 GLY A C 1
ATOM 4496 O O . GLY A 1 566 ? -20.188 -11.734 -9.578 1 92.81 566 GLY A O 1
ATOM 4497 N N . PRO A 1 567 ? -19.688 -9.703 -10.367 1 94.44 567 PRO A N 1
ATOM 4498 C CA . PRO A 1 567 ? -20.672 -9.828 -11.453 1 94.44 567 PRO A CA 1
ATOM 4499 C C . PRO A 1 567 ? -20.188 -10.734 -12.586 1 94.44 567 PRO A C 1
ATOM 4501 O O . PRO A 1 567 ? -19.016 -11.086 -12.641 1 94.44 567 PRO A O 1
ATOM 4504 N N . LEU A 1 568 ? -21.172 -11.102 -13.398 1 96.38 568 LEU A N 1
ATOM 4505 C CA . LEU A 1 568 ? -20.75 -11.727 -14.641 1 96.38 568 LEU A CA 1
ATOM 4506 C C . LEU A 1 568 ? -19.922 -10.766 -15.484 1 96.38 568 LEU A C 1
ATOM 4508 O O . LEU A 1 568 ? -20.203 -9.562 -15.516 1 96.38 568 LEU A O 1
ATOM 4512 N N . PRO A 1 569 ? -18.844 -11.219 -16.094 1 98 569 PRO A N 1
ATOM 4513 C CA . PRO A 1 569 ? -18.141 -10.32 -17.016 1 98 569 PRO A CA 1
ATOM 4514 C C . PRO A 1 569 ? -19 -9.906 -18.203 1 98 569 PRO A C 1
ATOM 4516 O O . PRO A 1 569 ? -19.828 -10.688 -18.672 1 98 569 PRO A O 1
ATOM 4519 N N . SER A 1 570 ? -18.844 -8.688 -18.672 1 98.31 570 SER A N 1
ATOM 4520 C CA . SER A 1 570 ? -19.469 -8.32 -19.938 1 98.31 570 SER A CA 1
ATOM 4521 C C . SER A 1 570 ? -18.938 -9.156 -21.094 1 98.31 570 SER A C 1
ATOM 4523 O O . SER A 1 570 ? -17.875 -9.781 -20.969 1 98.31 570 SER A O 1
ATOM 4525 N N . PRO A 1 571 ? -19.688 -9.211 -22.188 1 98.44 571 PRO A N 1
ATOM 4526 C CA . PRO A 1 571 ? -19.156 -9.953 -23.344 1 98.44 571 PRO A CA 1
ATOM 4527 C C . PRO A 1 571 ? -17.766 -9.5 -23.75 1 98.44 571 PRO A C 1
ATOM 4529 O O . PRO A 1 571 ? -16.891 -10.336 -24 1 98.44 571 PRO A O 1
ATOM 4532 N N . GLU A 1 572 ? -17.547 -8.195 -23.766 1 98.5 572 GLU A N 1
ATOM 4533 C CA . GLU A 1 572 ? -16.219 -7.684 -24.141 1 98.5 572 GLU A CA 1
ATOM 4534 C C . GLU A 1 572 ? -15.164 -8.125 -23.125 1 98.5 572 GLU A C 1
ATOM 4536 O O . GLU A 1 572 ? -14.07 -8.531 -23.516 1 98.5 572 GLU A O 1
ATOM 4541 N N . MET A 1 573 ? -15.484 -7.992 -21.875 1 98.25 573 MET A N 1
ATOM 4542 C CA . MET A 1 573 ? -14.523 -8.359 -20.844 1 98.25 573 MET A CA 1
ATOM 4543 C C . MET A 1 573 ? -14.148 -9.836 -20.938 1 98.25 573 MET A C 1
ATOM 4545 O O . MET A 1 573 ? -12.977 -10.195 -20.797 1 98.25 573 MET A O 1
ATOM 4549 N N . LEU A 1 574 ? -15.148 -10.695 -21.125 1 98.56 574 LEU A N 1
ATOM 4550 C CA . LEU A 1 574 ? -14.883 -12.125 -21.25 1 98.56 574 LEU A CA 1
ATOM 4551 C C . LEU A 1 574 ? -13.953 -12.406 -22.422 1 98.56 574 LEU A C 1
ATOM 4553 O O . LEU A 1 574 ? -13 -13.18 -22.281 1 98.56 574 LEU A O 1
ATOM 4557 N N . VAL A 1 575 ? -14.242 -11.758 -23.547 1 98.5 575 VAL A N 1
ATOM 4558 C CA . VAL A 1 575 ? -13.414 -11.945 -24.734 1 98.5 575 VAL A CA 1
ATOM 4559 C C . VAL A 1 575 ? -11.969 -11.547 -24.422 1 98.5 575 VAL A C 1
ATOM 4561 O O . VAL A 1 575 ? -11.039 -12.305 -24.703 1 98.5 575 VAL A O 1
ATOM 4564 N N . ARG A 1 576 ? -11.828 -10.367 -23.875 1 97.62 576 ARG A N 1
ATOM 4565 C CA . ARG A 1 576 ? -10.492 -9.836 -23.609 1 97.62 576 ARG A CA 1
ATOM 4566 C C . ARG A 1 576 ? -9.758 -10.703 -22.578 1 97.62 576 ARG A C 1
ATOM 4568 O O . ARG A 1 576 ? -8.547 -10.906 -22.703 1 97.62 576 ARG A O 1
ATOM 4575 N N . TRP A 1 577 ? -10.477 -11.188 -21.625 1 97.62 577 TRP A N 1
ATOM 4576 C CA . TRP A 1 577 ? -9.852 -12.023 -20.609 1 97.62 577 TRP A CA 1
ATOM 4577 C C . TRP A 1 577 ? -9.453 -13.383 -21.172 1 97.62 577 TRP A C 1
ATOM 4579 O O . TRP A 1 577 ? -8.422 -13.938 -20.812 1 97.62 577 TRP A O 1
ATOM 4589 N N . VAL A 1 578 ? -10.219 -13.922 -22.062 1 97.94 578 VAL A N 1
ATOM 4590 C CA . VAL A 1 578 ? -9.867 -15.156 -22.75 1 97.94 578 VAL A CA 1
ATOM 4591 C C . VAL A 1 578 ? -8.648 -14.93 -23.641 1 97.94 578 VAL A C 1
ATOM 4593 O O . VAL A 1 578 ? -7.73 -15.742 -23.672 1 97.94 578 VAL A O 1
ATOM 4596 N N . GLN A 1 579 ? -8.68 -13.805 -24.359 1 96.56 579 GLN A N 1
ATOM 4597 C CA . GLN A 1 579 ? -7.535 -13.453 -25.203 1 96.56 579 GLN A CA 1
ATOM 4598 C C . GLN A 1 579 ? -6.254 -13.383 -24.375 1 96.56 579 GLN A C 1
ATOM 4600 O O . GLN A 1 579 ? -5.199 -13.852 -24.812 1 96.56 579 GLN A O 1
ATOM 4605 N N . LEU A 1 580 ? -6.395 -12.867 -23.234 1 94.06 580 LEU A N 1
ATOM 4606 C CA . LEU A 1 580 ? -5.254 -12.812 -22.328 1 94.06 580 LEU A CA 1
ATOM 4607 C C . LEU A 1 580 ? -4.902 -14.203 -21.812 1 94.06 580 LEU A C 1
ATOM 4609 O O . LEU A 1 580 ? -3.734 -14.602 -21.844 1 94.06 580 LEU A O 1
ATOM 4613 N N . GLY A 1 581 ? -5.836 -14.977 -21.422 1 95.31 581 GLY A N 1
ATOM 4614 C CA . GLY A 1 581 ? -5.672 -16.25 -20.75 1 95.31 581 GLY A CA 1
ATOM 4615 C C . GLY A 1 581 ? -5.059 -17.328 -21.641 1 95.31 581 GLY A C 1
ATOM 4616 O O . GLY A 1 581 ? -4.301 -18.172 -21.156 1 95.31 581 GLY A O 1
ATOM 4617 N N . VAL A 1 582 ? -5.379 -17.297 -22.906 1 95.88 582 VAL A N 1
ATOM 4618 C CA . VAL A 1 582 ? -4.906 -18.344 -23.797 1 95.88 582 VAL A CA 1
ATOM 4619 C C . VAL A 1 582 ? -3.398 -18.219 -23.984 1 95.88 582 VAL A C 1
ATOM 4621 O O . VAL A 1 582 ? -2.742 -19.156 -24.438 1 95.88 582 VAL A O 1
ATOM 4624 N N . THR A 1 583 ? -2.865 -17.094 -23.594 1 93.31 583 THR A N 1
ATOM 4625 C CA . THR A 1 583 ? -1.428 -16.891 -23.734 1 93.31 583 THR A CA 1
ATOM 4626 C C . THR A 1 583 ? -0.718 -17.172 -22.406 1 93.31 583 THR A C 1
ATOM 4628 O O . THR A 1 583 ? 0.513 -17.172 -22.344 1 93.31 583 THR A O 1
ATOM 4631 N N . HIS A 1 584 ? -1.444 -17.438 -21.344 1 93.12 584 HIS A N 1
ATOM 4632 C CA . HIS A 1 584 ? -0.853 -17.766 -20.047 1 93.12 584 HIS A CA 1
ATOM 4633 C C . HIS A 1 584 ? -0.372 -19.203 -20.016 1 93.12 584 HIS A C 1
ATOM 4635 O O . HIS A 1 584 ? -0.744 -20.016 -20.875 1 93.12 584 HIS A O 1
ATOM 4641 N N . SER A 1 585 ? 0.467 -19.453 -18.984 1 93.19 585 SER A N 1
ATOM 4642 C CA . SER A 1 585 ? 0.947 -20.828 -18.859 1 93.19 585 SER A CA 1
ATOM 4643 C C . SER A 1 585 ? -0.194 -21.781 -18.516 1 93.19 585 SER A C 1
ATOM 4645 O O . SER A 1 585 ? -0.168 -22.953 -18.906 1 93.19 585 SER A O 1
ATOM 4647 N N . ARG A 1 586 ? -1.074 -21.297 -17.75 1 96.69 586 ARG A N 1
ATOM 4648 C CA . ARG A 1 586 ? -2.266 -22.047 -17.359 1 96.69 586 ARG A CA 1
ATOM 4649 C C . ARG A 1 586 ? -3.535 -21.297 -17.766 1 96.69 586 ARG A C 1
ATOM 4651 O O . ARG A 1 586 ? -3.68 -20.109 -17.5 1 96.69 586 ARG A O 1
ATOM 4658 N N . PHE A 1 587 ? -4.461 -21.984 -18.516 1 97.69 587 PHE A N 1
ATOM 4659 C CA . PHE A 1 587 ? -5.691 -21.375 -19 1 97.69 587 PHE A CA 1
ATOM 4660 C C . PHE A 1 587 ? -6.914 -22.078 -18.422 1 97.69 587 PHE A C 1
ATOM 4662 O O . PHE A 1 587 ? -7.246 -23.188 -18.844 1 97.69 587 PHE A O 1
ATOM 4669 N N . CYS A 1 588 ? -7.551 -21.406 -17.5 1 98.56 588 CYS A N 1
ATOM 4670 C CA . CYS A 1 588 ? -8.711 -21.969 -16.812 1 98.56 588 CYS A CA 1
ATOM 4671 C C . CYS A 1 588 ? -9.828 -20.953 -16.688 1 98.56 588 CYS A C 1
ATOM 4673 O O . CYS A 1 588 ? -9.609 -19.844 -16.172 1 98.56 588 CYS A O 1
ATOM 4675 N N . ILE A 1 589 ? -10.992 -21.25 -17.234 1 98.44 589 ILE A N 1
ATOM 4676 C CA . ILE A 1 589 ? -12.18 -20.438 -16.969 1 98.44 589 ILE A CA 1
ATOM 4677 C C . ILE A 1 589 ? -12.906 -20.984 -15.734 1 98.44 589 ILE A C 1
ATOM 4679 O O . ILE A 1 589 ? -13.289 -22.156 -15.703 1 98.44 589 ILE A O 1
ATOM 4683 N N . HIS A 1 590 ? -12.945 -20.172 -14.719 1 97.56 590 HIS A N 1
ATOM 4684 C CA . HIS A 1 590 ? -13.484 -20.578 -13.422 1 97.56 590 HIS A CA 1
ATOM 4685 C C . HIS A 1 590 ? -14.211 -19.422 -12.742 1 97.56 590 HIS A C 1
ATOM 4687 O O . HIS A 1 590 ? -13.828 -18.25 -12.914 1 97.56 590 HIS A O 1
ATOM 4693 N N . SER A 1 591 ? -15.344 -19.719 -12.016 1 96.31 591 SER A N 1
ATOM 4694 C CA . SER A 1 591 ? -16.062 -18.688 -11.273 1 96.31 591 SER A CA 1
ATOM 4695 C C . SER A 1 591 ? -16.953 -19.297 -10.195 1 96.31 591 SER A C 1
ATOM 4697 O O . SER A 1 591 ? -17.234 -20.484 -10.219 1 96.31 591 SER A O 1
ATOM 4699 N N . PHE A 1 592 ? -17.266 -18.516 -9.297 1 94.75 592 PHE A N 1
ATOM 4700 C CA . PHE A 1 592 ? -18.328 -18.75 -8.328 1 94.75 592 PHE A CA 1
ATOM 4701 C C . PHE A 1 592 ? -19.125 -17.484 -8.078 1 94.75 592 PHE A C 1
ATOM 4703 O O . PHE A 1 592 ? -18.672 -16.594 -7.359 1 94.75 592 PHE A O 1
ATOM 4710 N N . LYS A 1 593 ? -20.359 -17.406 -8.625 1 93.38 593 LYS A N 1
ATOM 4711 C CA . LYS A 1 593 ? -21.125 -16.172 -8.617 1 93.38 593 LYS A CA 1
ATOM 4712 C C . LYS A 1 593 ? -22.594 -16.422 -8.273 1 93.38 593 LYS A C 1
ATOM 4714 O O . LYS A 1 593 ? -23.5 -16.016 -9.008 1 93.38 593 LYS A O 1
ATOM 4719 N N . PRO A 1 594 ? -22.75 -17.031 -7.125 1 88.94 594 PRO A N 1
ATOM 4720 C CA . PRO A 1 594 ? -24.141 -17.234 -6.707 1 88.94 594 PRO A CA 1
ATOM 4721 C C . PRO A 1 594 ? -24.891 -15.922 -6.496 1 88.94 594 PRO A C 1
ATOM 4723 O O . PRO A 1 594 ? -24.266 -14.906 -6.176 1 88.94 594 PRO A O 1
ATOM 4726 N N . ASP A 1 595 ? -26.078 -15.984 -6.82 1 82.56 595 ASP A N 1
ATOM 4727 C CA . ASP A 1 595 ? -26.938 -14.836 -6.547 1 82.56 595 ASP A CA 1
ATOM 4728 C C . ASP A 1 595 ? -28.266 -15.273 -5.945 1 82.56 595 ASP A C 1
ATOM 4730 O O . ASP A 1 595 ? -28.469 -16.469 -5.672 1 82.56 595 ASP A O 1
ATOM 4734 N N . LYS A 1 596 ? -29.297 -14.328 -5.695 1 78.44 596 LYS A N 1
ATOM 4735 C CA . LYS A 1 596 ? -30.547 -14.555 -4.961 1 78.44 596 LYS A CA 1
ATOM 4736 C C . LYS A 1 596 ? -31.469 -15.508 -5.719 1 78.44 596 LYS A C 1
ATOM 4738 O O . LYS A 1 596 ? -32.25 -16.25 -5.109 1 78.44 596 LYS A O 1
ATOM 4743 N N . ASN A 1 597 ? -31.25 -15.625 -6.969 1 80.69 597 ASN A N 1
ATOM 4744 C CA . ASN A 1 597 ? -32.125 -16.438 -7.801 1 80.69 597 ASN A CA 1
ATOM 4745 C C . ASN A 1 597 ? -31.5 -17.781 -8.141 1 80.69 597 ASN A C 1
ATOM 4747 O O . ASN A 1 597 ? -32.188 -18.703 -8.594 1 80.69 597 ASN A O 1
ATOM 4751 N N . ASP A 1 598 ? -30.234 -17.922 -7.871 1 84.62 598 ASP A N 1
ATOM 4752 C CA . ASP A 1 598 ? -29.469 -19.141 -8.133 1 84.62 598 ASP A CA 1
ATOM 4753 C C . ASP A 1 598 ? -28.391 -19.359 -7.062 1 84.62 598 ASP A C 1
ATOM 4755 O O . ASP A 1 598 ? -27.219 -19.109 -7.305 1 84.62 598 ASP A O 1
ATOM 4759 N N . MET A 1 599 ? -28.75 -19.984 -6.016 1 79.44 599 MET A N 1
ATOM 4760 C CA . MET A 1 599 ? -27.891 -20.125 -4.84 1 79.44 599 MET A CA 1
ATOM 4761 C C . MET A 1 599 ? -26.734 -21.062 -5.129 1 79.44 599 MET A C 1
ATOM 4763 O O . MET A 1 599 ? -25.688 -20.984 -4.477 1 79.44 599 MET A O 1
ATOM 4767 N N . SER A 1 600 ? -26.984 -21.875 -6.066 1 82.44 600 SER A N 1
ATOM 4768 C CA . SER A 1 600 ? -25.906 -22.781 -6.426 1 82.44 600 SER A CA 1
ATOM 4769 C C . SER A 1 600 ? -24.844 -22.062 -7.262 1 82.44 600 SER A C 1
ATOM 4771 O O . SER A 1 600 ? -23.688 -22.469 -7.277 1 82.44 600 SER A O 1
ATOM 4773 N N . GLY A 1 601 ? -25.328 -21.031 -8.039 1 86.62 601 GLY A N 1
ATOM 4774 C CA . GLY A 1 601 ? -24.484 -20.328 -8.984 1 86.62 601 GLY A CA 1
ATOM 4775 C C . GLY A 1 601 ? -24.297 -21.078 -10.289 1 86.62 601 GLY A C 1
ATOM 4776 O O . GLY A 1 601 ? -23.438 -20.703 -11.102 1 86.62 601 GLY A O 1
ATOM 4777 N N . ALA A 1 602 ? -24.953 -22.141 -10.469 1 88.69 602 ALA A N 1
ATOM 4778 C CA . ALA A 1 602 ? -24.766 -22.984 -11.648 1 88.69 602 ALA A CA 1
ATOM 4779 C C . ALA A 1 602 ? -25.062 -22.219 -12.93 1 88.69 602 ALA A C 1
ATOM 4781 O O . ALA A 1 602 ? -24.328 -22.312 -13.914 1 88.69 602 ALA A O 1
ATOM 4782 N N . ALA A 1 603 ? -26.109 -21.438 -12.867 1 88.44 603 ALA A N 1
ATOM 4783 C CA . ALA A 1 603 ? -26.516 -20.672 -14.047 1 88.44 603 ALA A CA 1
ATOM 4784 C C . ALA A 1 603 ? -25.625 -19.453 -14.242 1 88.44 603 ALA A C 1
ATOM 4786 O O . ALA A 1 603 ? -25.578 -18.875 -15.336 1 88.44 603 ALA A O 1
ATOM 4787 N N . ALA A 1 604 ? -24.938 -19.078 -13.219 1 90.81 604 ALA A N 1
ATOM 4788 C CA . ALA A 1 604 ? -24.094 -17.891 -13.266 1 90.81 604 ALA A CA 1
ATOM 4789 C C . ALA A 1 604 ? -22.625 -18.266 -13.453 1 90.81 604 ALA A C 1
ATOM 4791 O O . ALA A 1 604 ? -21.734 -17.438 -13.242 1 90.81 604 ALA A O 1
ATOM 4792 N N . THR A 1 605 ? -22.391 -19.422 -13.945 1 94.31 605 THR A N 1
ATOM 4793 C CA . THR A 1 605 ? -21.031 -19.891 -14.172 1 94.31 605 THR A CA 1
ATOM 4794 C C . THR A 1 605 ? -20.469 -19.297 -15.453 1 94.31 605 THR A C 1
ATOM 4796 O O . THR A 1 605 ? -21.156 -19.219 -16.469 1 94.31 605 THR A O 1
ATOM 4799 N N . ASN A 1 606 ? -19.203 -18.797 -15.406 1 97.12 606 ASN A N 1
ATOM 4800 C CA . ASN A 1 606 ? -18.516 -18.406 -16.625 1 97.12 606 ASN A CA 1
ATOM 4801 C C . ASN A 1 606 ? -18.25 -19.609 -17.531 1 97.12 606 ASN A C 1
ATOM 4803 O O . ASN A 1 606 ? -17.609 -20.578 -17.109 1 97.12 606 ASN A O 1
ATOM 4807 N N . THR A 1 607 ? -18.719 -19.578 -18.703 1 97.62 607 THR A N 1
ATOM 4808 C CA . THR A 1 607 ? -18.438 -20.609 -19.688 1 97.62 607 THR A CA 1
ATOM 4809 C C . THR A 1 607 ? -18.047 -19.984 -21.031 1 97.62 607 THR A C 1
ATOM 4811 O O . THR A 1 607 ? -18.375 -18.812 -21.281 1 97.62 607 THR A O 1
ATOM 4814 N N . PRO A 1 608 ? -17.359 -20.719 -21.859 1 98 608 PRO A N 1
ATOM 4815 C CA . PRO A 1 608 ? -16.969 -20.156 -23.156 1 98 608 PRO A CA 1
ATOM 4816 C C . PRO A 1 608 ? -18.172 -19.781 -24.031 1 98 608 PRO A C 1
ATOM 4818 O O . PRO A 1 608 ? -18.047 -18.938 -24.922 1 98 608 PRO A O 1
ATOM 4821 N N . TRP A 1 609 ? -19.328 -20.375 -23.828 1 98.19 609 TRP A N 1
ATOM 4822 C CA . TRP A 1 609 ? -20.469 -20.219 -24.734 1 98.19 609 TRP A CA 1
ATOM 4823 C C . TRP A 1 609 ? -21.578 -19.422 -24.062 1 98.19 609 TRP A C 1
ATOM 4825 O O . TRP A 1 609 ? -22.703 -19.391 -24.562 1 98.19 609 TRP A O 1
ATOM 4835 N N . MET A 1 610 ? -21.281 -18.734 -22.906 1 97 610 MET A N 1
ATOM 4836 C CA . MET A 1 610 ? -22.312 -18.047 -22.141 1 97 610 MET A CA 1
ATOM 4837 C C . MET A 1 610 ? -22.891 -16.859 -22.906 1 97 610 MET A C 1
ATOM 4839 O O . MET A 1 610 ? -24 -16.406 -22.625 1 97 610 MET A O 1
ATOM 4843 N N . TYR A 1 611 ? -22.125 -16.312 -23.828 1 98.19 611 TYR A N 1
ATOM 4844 C CA . TYR A 1 611 ? -22.594 -15.219 -24.688 1 98.19 611 TYR A CA 1
ATOM 4845 C C . TYR A 1 611 ? -22.531 -15.625 -26.156 1 98.19 611 TYR A C 1
ATOM 4847 O O . TYR A 1 611 ? -21.469 -15.562 -26.781 1 98.19 611 TYR A O 1
ATOM 4855 N N . PRO A 1 612 ? -23.609 -15.938 -26.781 1 98.06 612 PRO A N 1
ATOM 4856 C CA . PRO A 1 612 ? -23.625 -16.391 -28.172 1 98.06 612 PRO A CA 1
ATOM 4857 C C . PRO A 1 612 ? -23.016 -15.359 -29.125 1 98.06 612 PRO A C 1
ATOM 4859 O O . PRO A 1 612 ? -22.391 -15.734 -30.109 1 98.06 612 PRO A O 1
ATOM 4862 N N . GLU A 1 613 ? -23.188 -14.133 -28.828 1 97.94 613 GLU A N 1
ATOM 4863 C CA . GLU A 1 613 ? -22.766 -13.062 -29.734 1 97.94 613 GLU A CA 1
ATOM 4864 C C . GLU A 1 613 ? -21.25 -13.031 -29.875 1 97.94 613 GLU A C 1
ATOM 4866 O O . GLU A 1 613 ? -20.719 -12.555 -30.891 1 97.94 613 GLU A O 1
ATOM 4871 N N . VAL A 1 614 ? -20.484 -13.523 -28.891 1 98.38 614 VAL A N 1
ATOM 4872 C CA . VAL A 1 614 ? -19.031 -13.461 -28.969 1 98.38 614 VAL A CA 1
ATOM 4873 C C . VAL A 1 614 ? -18.453 -14.875 -29 1 98.38 614 VAL A C 1
ATOM 4875 O O . VAL A 1 614 ? -17.234 -15.047 -29.016 1 98.38 614 VAL A O 1
ATOM 4878 N N . LEU A 1 615 ? -19.203 -15.938 -29.062 1 98.5 615 LEU A N 1
ATOM 4879 C CA . LEU A 1 615 ? -18.781 -17.344 -29.047 1 98.5 615 LEU A CA 1
ATOM 4880 C C . LEU A 1 615 ? -17.812 -17.625 -30.172 1 98.5 615 LEU A C 1
ATOM 4882 O O . LEU A 1 615 ? -16.812 -18.312 -29.984 1 98.5 615 LEU A O 1
ATOM 4886 N N . PRO A 1 616 ? -18.125 -17.125 -31.391 1 98.44 616 PRO A N 1
ATOM 4887 C CA . PRO A 1 616 ? -17.156 -17.406 -32.469 1 98.44 616 PRO A CA 1
ATOM 4888 C C . PRO A 1 616 ? -15.758 -16.891 -32.156 1 98.44 616 PRO A C 1
ATOM 4890 O O . PRO A 1 616 ? -14.766 -17.531 -32.5 1 98.44 616 PRO A O 1
ATOM 4893 N N . ILE A 1 617 ? -15.719 -15.719 -31.578 1 98.38 617 ILE A N 1
ATOM 4894 C CA . ILE A 1 617 ? -14.43 -15.125 -31.234 1 98.38 617 ILE A CA 1
ATOM 4895 C C . ILE A 1 617 ? -13.742 -15.961 -30.156 1 98.38 617 ILE A C 1
ATOM 4897 O O . ILE A 1 617 ? -12.555 -16.266 -30.281 1 98.38 617 ILE A O 1
ATOM 4901 N N . ILE A 1 618 ? -14.438 -16.375 -29.125 1 98.56 618 ILE A N 1
ATOM 4902 C CA . ILE A 1 618 ? -13.906 -17.156 -28.016 1 98.56 618 ILE A CA 1
ATOM 4903 C C . ILE A 1 618 ? -13.422 -18.5 -28.531 1 98.56 618 ILE A C 1
ATOM 4905 O O . ILE A 1 618 ? -12.328 -18.953 -28.172 1 98.56 618 ILE A O 1
ATOM 4909 N N . ARG A 1 619 ? -14.227 -19.141 -29.391 1 98.44 619 ARG A N 1
ATOM 4910 C CA . ARG A 1 619 ? -13.867 -20.422 -30 1 98.44 619 ARG A CA 1
ATOM 4911 C C . ARG A 1 619 ? -12.539 -20.312 -30.734 1 98.44 619 ARG A C 1
ATOM 4913 O O . ARG A 1 619 ? -11.664 -21.172 -30.562 1 98.44 619 ARG A O 1
ATOM 4920 N N . GLU A 1 620 ? -12.438 -19.266 -31.438 1 97.62 620 GLU A N 1
ATOM 4921 C CA . GLU A 1 620 ? -11.211 -19.078 -32.188 1 97.62 620 GLU A CA 1
ATOM 4922 C C . GLU A 1 620 ? -10 -18.969 -31.281 1 97.62 620 GLU A C 1
ATOM 4924 O O . GLU A 1 620 ? -8.922 -19.469 -31.594 1 97.62 620 GLU A O 1
ATOM 4929 N N . GLN A 1 621 ? -10.125 -18.266 -30.203 1 97.81 621 GLN A N 1
ATOM 4930 C CA . GLN A 1 621 ? -9.016 -18.109 -29.266 1 97.81 621 GLN A CA 1
ATOM 4931 C C . GLN A 1 621 ? -8.656 -19.438 -28.609 1 97.81 621 GLN A C 1
ATOM 4933 O O . GLN A 1 621 ? -7.477 -19.75 -28.438 1 97.81 621 GLN A O 1
ATOM 4938 N N . ILE A 1 622 ? -9.594 -20.188 -28.188 1 98.62 622 ILE A N 1
ATOM 4939 C CA . ILE A 1 622 ? -9.336 -21.469 -27.531 1 98.62 622 ILE A CA 1
ATOM 4940 C C . ILE A 1 622 ? -8.695 -22.438 -28.516 1 98.62 622 ILE A C 1
ATOM 4942 O O . ILE A 1 622 ? -7.766 -23.172 -28.172 1 98.62 622 ILE A O 1
ATOM 4946 N N . LYS A 1 623 ? -9.18 -22.422 -29.75 1 98 623 LYS A N 1
ATOM 4947 C CA . LYS A 1 623 ? -8.586 -23.266 -30.781 1 98 623 LYS A CA 1
ATOM 4948 C C . LYS A 1 623 ? -7.152 -22.844 -31.078 1 98 623 LYS A C 1
ATOM 4950 O O . LYS A 1 623 ? -6.305 -23.688 -31.391 1 98 623 LYS A O 1
ATOM 4955 N N . TRP A 1 624 ? -6.953 -21.516 -31.016 1 96.88 624 TRP A N 1
ATOM 4956 C CA . TRP A 1 624 ? -5.582 -21.047 -31.141 1 96.88 624 TRP A CA 1
ATOM 4957 C C . TRP A 1 624 ? -4.68 -21.672 -30.094 1 96.88 624 TRP A C 1
ATOM 4959 O O . TRP A 1 624 ? -3.547 -22.062 -30.391 1 96.88 624 TRP A O 1
ATOM 4969 N N . ARG A 1 625 ? -5.09 -21.797 -28.891 1 97.38 625 ARG A N 1
ATOM 4970 C CA . ARG A 1 625 ? -4.312 -22.422 -27.828 1 97.38 625 ARG A CA 1
ATOM 4971 C C . ARG A 1 625 ? -3.953 -23.859 -28.188 1 97.38 625 ARG A C 1
ATOM 4973 O O . ARG A 1 625 ? -2.82 -24.297 -27.969 1 97.38 625 ARG A O 1
ATOM 4980 N N . TYR A 1 626 ? -4.887 -24.547 -28.688 1 98.12 626 TYR A N 1
ATOM 4981 C CA . TYR A 1 626 ? -4.625 -25.938 -29.062 1 98.12 626 TYR A CA 1
ATOM 4982 C C . TYR A 1 626 ? -3.672 -26.016 -30.25 1 98.12 626 TYR A C 1
ATOM 4984 O O . TYR A 1 626 ? -2.818 -26.906 -30.297 1 98.12 626 TYR A O 1
ATOM 4992 N N . GLU A 1 627 ? -3.855 -25.094 -31.172 1 97.31 627 GLU A N 1
ATOM 4993 C CA . GLU A 1 627 ? -2.916 -25.016 -32.281 1 97.31 627 GLU A CA 1
ATOM 4994 C C . GLU A 1 627 ? -1.481 -24.859 -31.797 1 97.31 627 GLU A C 1
ATOM 4996 O O . GLU A 1 627 ? -0.556 -25.453 -32.344 1 97.31 627 GLU A O 1
ATOM 5001 N N . TYR A 1 628 ? -1.294 -24.125 -30.75 1 96.69 628 TYR A N 1
ATOM 5002 C CA . TYR A 1 628 ? 0.033 -23.781 -30.25 1 96.69 628 TYR A CA 1
ATOM 5003 C C . TYR A 1 628 ? 0.432 -24.703 -29.094 1 96.69 628 TYR A C 1
ATOM 5005 O O . TYR A 1 628 ? 1.435 -24.469 -28.422 1 96.69 628 TYR A O 1
ATOM 5013 N N . LEU A 1 629 ? -0.25 -25.75 -28.781 1 97.5 629 LEU A N 1
ATOM 5014 C CA . LEU A 1 629 ? 0.008 -26.641 -27.656 1 97.5 629 LEU A CA 1
ATOM 5015 C C . LEU A 1 629 ? 1.404 -27.234 -27.75 1 97.5 629 LEU A C 1
ATOM 5017 O O . LEU A 1 629 ? 2.088 -27.406 -26.75 1 97.5 629 LEU A O 1
ATOM 5021 N N . PRO A 1 630 ? 1.912 -27.641 -29.016 1 97.25 630 PRO A N 1
ATOM 5022 C CA . PRO A 1 630 ? 3.297 -28.109 -29.094 1 97.25 630 PRO A CA 1
ATOM 5023 C C . PRO A 1 630 ? 4.305 -27.062 -28.625 1 97.25 630 PRO A C 1
ATOM 5025 O O . PRO A 1 630 ? 5.289 -27.406 -27.969 1 97.25 630 PRO A O 1
ATOM 5028 N N . PHE A 1 631 ? 4.082 -25.859 -28.969 1 96.5 631 PHE A N 1
ATOM 5029 C CA . PHE A 1 631 ? 4.938 -24.766 -28.531 1 96.5 631 PHE A CA 1
ATOM 5030 C C . PHE A 1 631 ? 4.883 -24.625 -27 1 96.5 631 PHE A C 1
ATOM 5032 O O . PHE A 1 631 ? 5.918 -24.453 -26.359 1 96.5 631 PHE A O 1
ATOM 5039 N N . PHE A 1 632 ? 3.658 -24.688 -26.406 1 96.62 632 PHE A N 1
ATOM 5040 C CA . PHE A 1 632 ? 3.51 -24.609 -24.953 1 96.62 632 PHE A CA 1
ATOM 5041 C C . PHE A 1 632 ? 4.227 -25.766 -24.281 1 96.62 632 PHE A C 1
ATOM 5043 O O . PHE A 1 632 ? 4.828 -25.578 -23.219 1 96.62 632 PHE A O 1
ATOM 5050 N N . ASN A 1 633 ? 4.09 -26.906 -24.812 1 96.94 633 ASN A N 1
ATOM 5051 C CA . ASN A 1 633 ? 4.828 -28.047 -24.266 1 96.94 633 ASN A CA 1
ATOM 5052 C C . ASN A 1 633 ? 6.332 -27.781 -24.266 1 96.94 633 ASN A C 1
ATOM 5054 O O . ASN A 1 633 ? 7.012 -28.094 -23.281 1 96.94 633 ASN A O 1
ATOM 5058 N N . HIS A 1 634 ? 6.812 -27.25 -25.375 1 96.38 634 HIS A N 1
ATOM 5059 C CA . HIS A 1 634 ? 8.227 -26.891 -25.453 1 96.38 634 HIS A CA 1
ATOM 5060 C C . HIS A 1 634 ? 8.586 -25.875 -24.359 1 96.38 634 HIS A C 1
ATOM 5062 O O . HIS A 1 634 ? 9.625 -26 -23.703 1 96.38 634 HIS A O 1
ATOM 5068 N N . LEU A 1 635 ? 7.738 -24.906 -24.203 1 95.88 635 LEU A N 1
ATOM 5069 C CA . LEU A 1 635 ? 7.992 -23.891 -23.188 1 95.88 635 LEU A CA 1
ATOM 5070 C C . LEU A 1 635 ? 8.039 -24.5 -21.797 1 95.88 635 LEU A C 1
ATOM 5072 O O . LEU A 1 635 ? 8.828 -24.078 -20.953 1 95.88 635 LEU A O 1
ATOM 5076 N N . MET A 1 636 ? 7.207 -25.469 -21.484 1 96 636 MET A N 1
ATOM 5077 C CA . MET A 1 636 ? 7.223 -26.141 -20.188 1 96 636 MET A CA 1
ATOM 5078 C C . MET A 1 636 ? 8.531 -26.891 -19.984 1 96 636 MET A C 1
ATOM 5080 O O . MET A 1 636 ? 9.023 -26.984 -18.859 1 96 636 MET A O 1
ATOM 5084 N N . TRP A 1 637 ? 9.031 -27.422 -21.047 1 96.5 637 TRP A N 1
ATOM 5085 C CA . TRP A 1 637 ? 10.336 -28.062 -20.953 1 96.5 637 TRP A CA 1
ATOM 5086 C C . TRP A 1 637 ? 11.422 -27.047 -20.641 1 96.5 637 TRP A C 1
ATOM 5088 O O . TRP A 1 637 ? 12.32 -27.328 -19.828 1 96.5 637 TRP A O 1
ATOM 5098 N N . LEU A 1 638 ? 11.367 -25.906 -21.312 1 95.44 638 LEU A N 1
ATOM 5099 C CA . LEU A 1 638 ? 12.328 -24.859 -21 1 95.44 638 LEU A CA 1
ATOM 5100 C C . LEU A 1 638 ? 12.227 -24.422 -19.547 1 95.44 638 LEU A C 1
ATOM 5102 O O . LEU A 1 638 ? 13.242 -24.188 -18.891 1 95.44 638 LEU A O 1
ATOM 5106 N N . SER A 1 639 ? 11.031 -24.328 -19.062 1 95.88 639 SER A N 1
ATOM 5107 C CA . SER A 1 639 ? 10.797 -24.016 -17.641 1 95.88 639 SER A CA 1
ATOM 5108 C C . SER A 1 639 ? 11.422 -25.078 -16.75 1 95.88 639 SER A C 1
ATOM 5110 O O . SER A 1 639 ? 12.141 -24.766 -15.797 1 95.88 639 SER A O 1
ATOM 5112 N N . HIS A 1 640 ? 11.18 -26.297 -17.031 1 96.81 640 HIS A N 1
ATOM 5113 C CA . HIS A 1 640 ? 11.594 -27.438 -16.219 1 96.81 640 HIS A CA 1
ATOM 5114 C C . HIS A 1 640 ? 13.109 -27.609 -16.25 1 96.81 640 HIS A C 1
ATOM 5116 O O . HIS A 1 640 ? 13.727 -27.938 -15.234 1 96.81 640 HIS A O 1
ATOM 5122 N N . GLU A 1 641 ? 13.711 -27.344 -17.406 1 95.81 641 GLU A N 1
ATOM 5123 C CA . GLU A 1 641 ? 15.133 -27.641 -17.547 1 95.81 641 GLU A CA 1
ATOM 5124 C C . GLU A 1 641 ? 15.984 -26.406 -17.266 1 95.81 641 GLU A C 1
ATOM 5126 O O . GLU A 1 641 ? 17.094 -26.531 -16.75 1 95.81 641 GLU A O 1
ATOM 5131 N N . GLU A 1 642 ? 15.406 -25.25 -17.609 1 94.19 642 GLU A N 1
ATOM 5132 C CA . GLU A 1 642 ? 16.25 -24.062 -17.578 1 94.19 642 GLU A CA 1
ATOM 5133 C C . GLU A 1 642 ? 15.641 -22.969 -16.703 1 94.19 642 GLU A C 1
ATOM 5135 O O . GLU A 1 642 ? 16.219 -21.891 -16.547 1 94.19 642 GLU A O 1
ATOM 5140 N N . ALA A 1 643 ? 14.555 -23.188 -16.156 1 95.31 643 ALA A N 1
ATOM 5141 C CA . ALA A 1 643 ? 13.852 -22.25 -15.281 1 95.31 643 ALA A CA 1
ATOM 5142 C C . ALA A 1 643 ? 13.477 -20.969 -16.047 1 95.31 643 ALA A C 1
ATOM 5144 O O . ALA A 1 643 ? 13.477 -19.875 -15.469 1 95.31 643 ALA A O 1
ATOM 5145 N N . ILE A 1 644 ? 13.172 -21.062 -17.312 1 94.19 644 ILE A N 1
ATOM 5146 C CA . ILE A 1 644 ? 12.719 -19.938 -18.109 1 94.19 644 ILE A CA 1
ATOM 5147 C C . ILE A 1 644 ? 11.203 -19.812 -18.031 1 94.19 644 ILE A C 1
ATOM 5149 O O . ILE A 1 644 ? 10.477 -20.75 -18.375 1 94.19 644 ILE A O 1
ATOM 5153 N N . PRO A 1 645 ? 10.742 -18.672 -17.578 1 92.69 645 PRO A N 1
ATOM 5154 C CA . PRO A 1 645 ? 9.281 -18.531 -17.531 1 92.69 645 PRO A CA 1
ATOM 5155 C C . PRO A 1 645 ? 8.633 -18.578 -18.906 1 92.69 645 PRO A C 1
ATOM 5157 O O . PRO A 1 645 ? 9.148 -17.969 -19.859 1 92.69 645 PRO A O 1
ATOM 5160 N N . SER A 1 646 ? 7.531 -19.297 -19.016 1 88.62 646 SER A N 1
ATOM 5161 C CA . SER A 1 646 ? 6.816 -19.359 -20.281 1 88.62 646 SER A CA 1
ATOM 5162 C C . SER A 1 646 ? 6.246 -18 -20.672 1 88.62 646 SER A C 1
ATOM 5164 O O . SER A 1 646 ? 6.23 -17.625 -21.844 1 88.62 646 SER A O 1
ATOM 5166 N N . THR A 1 647 ? 5.688 -17.312 -19.688 1 87.44 647 THR A N 1
ATOM 5167 C CA . THR A 1 647 ? 5.215 -15.93 -19.812 1 87.44 647 THR A CA 1
ATOM 5168 C C . THR A 1 647 ? 6.078 -14.984 -18.984 1 87.44 647 THR A C 1
ATOM 5170 O O . THR A 1 647 ? 5.848 -14.812 -17.781 1 87.44 647 THR A O 1
ATOM 5173 N N . GLY A 1 648 ? 7.062 -14.461 -19.656 1 85.44 648 GLY A N 1
ATOM 5174 C CA . GLY A 1 648 ? 8.031 -13.703 -18.875 1 85.44 648 GLY A CA 1
ATOM 5175 C C . GLY A 1 648 ? 7.961 -12.211 -19.125 1 85.44 648 GLY A C 1
ATOM 5176 O O . GLY A 1 648 ? 7.316 -11.766 -20.078 1 85.44 648 GLY A O 1
ATOM 5177 N N . TRP A 1 649 ? 8.586 -11.477 -18.297 1 87.69 649 TRP A N 1
ATOM 5178 C CA . TRP A 1 649 ? 8.75 -10.039 -18.438 1 87.69 649 TRP A CA 1
ATOM 5179 C C . TRP A 1 649 ? 9.586 -9.695 -19.672 1 87.69 649 TRP A C 1
ATOM 5181 O O . TRP A 1 649 ? 10.508 -10.438 -20.016 1 87.69 649 TRP A O 1
ATOM 5191 N N . LEU A 1 650 ? 9.359 -8.602 -20.312 1 90.38 650 LEU A N 1
ATOM 5192 C CA . LEU A 1 650 ? 10 -8.211 -21.562 1 90.38 650 LEU A CA 1
ATOM 5193 C C . LEU A 1 650 ? 11.492 -7.988 -21.359 1 90.38 650 LEU A C 1
ATOM 5195 O O . LEU A 1 650 ? 12.281 -8.148 -22.297 1 90.38 650 LEU A O 1
ATOM 5199 N N . GLY A 1 651 ? 11.836 -7.59 -20.125 1 89.62 651 GLY A N 1
ATOM 5200 C CA . GLY A 1 651 ? 13.234 -7.289 -19.875 1 89.62 651 GLY A CA 1
ATOM 5201 C C . GLY A 1 651 ? 14.047 -8.516 -19.5 1 89.62 651 GLY A C 1
ATOM 5202 O O . GLY A 1 651 ? 15.109 -8.391 -18.891 1 89.62 651 GLY A O 1
ATOM 5203 N N . TYR A 1 652 ? 13.664 -9.656 -19.938 1 91.06 652 TYR A N 1
ATOM 5204 C CA . TYR A 1 652 ? 14.336 -10.914 -19.641 1 91.06 652 TYR A CA 1
ATOM 5205 C C . TYR A 1 652 ? 15.375 -11.242 -20.703 1 91.06 652 TYR A C 1
ATOM 5207 O O . TYR A 1 652 ? 15.148 -11.023 -21.891 1 91.06 652 TYR A O 1
ATOM 5215 N N . GLY A 1 653 ? 16.547 -11.766 -20.328 1 90 653 GLY A N 1
ATOM 5216 C CA . GLY A 1 653 ? 17.562 -12.227 -21.25 1 90 653 GLY A CA 1
ATOM 5217 C C . GLY A 1 653 ? 18.188 -11.102 -22.047 1 90 653 GLY A C 1
ATOM 5218 O O . GLY A 1 653 ? 18.578 -10.078 -21.5 1 90 653 GLY A O 1
ATOM 5219 N N . ASP A 1 654 ? 18.203 -11.281 -23.391 1 89.19 654 ASP A N 1
ATOM 5220 C CA . ASP A 1 654 ? 18.922 -10.359 -24.266 1 89.19 654 ASP A CA 1
ATOM 5221 C C . ASP A 1 654 ? 18.203 -9.016 -24.359 1 89.19 654 ASP A C 1
ATOM 5223 O O . ASP A 1 654 ? 18.812 -8.008 -24.734 1 89.19 654 ASP A O 1
ATOM 5227 N N . PHE A 1 655 ? 16.984 -8.992 -24.062 1 92.5 655 PHE A N 1
ATOM 5228 C CA . PHE A 1 655 ? 16.203 -7.773 -24.172 1 92.5 655 PHE A CA 1
ATOM 5229 C C . PHE A 1 655 ? 16.5 -6.824 -23.016 1 92.5 655 PHE A C 1
ATOM 5231 O O . PHE A 1 655 ? 16.141 -5.648 -23.062 1 92.5 655 PHE A O 1
ATOM 5238 N N . ALA A 1 656 ? 17.219 -7.258 -21.984 1 91.88 656 ALA A N 1
ATOM 5239 C CA . ALA A 1 656 ? 17.453 -6.508 -20.766 1 91.88 656 ALA A CA 1
ATOM 5240 C C . ALA A 1 656 ? 18.219 -5.219 -21.031 1 91.88 656 ALA A C 1
ATOM 5242 O O . ALA A 1 656 ? 18.141 -4.262 -20.266 1 91.88 656 ALA A O 1
ATOM 5243 N N . SER A 1 657 ? 18.938 -5.156 -22.109 1 92.19 657 SER A N 1
ATOM 5244 C CA . SER A 1 657 ? 19.766 -3.998 -22.406 1 92.19 657 SER A CA 1
ATOM 5245 C C . SER A 1 657 ? 18.953 -2.867 -23.016 1 92.19 657 SER A C 1
ATOM 5247 O O . SER A 1 657 ? 19.438 -1.74 -23.156 1 92.19 657 SER A O 1
ATOM 5249 N N . ASP A 1 658 ? 17.734 -3.143 -23.484 1 94.62 658 ASP A N 1
ATOM 5250 C CA . ASP A 1 658 ? 16.859 -2.127 -24.062 1 94.62 658 ASP A CA 1
ATOM 5251 C C . ASP A 1 658 ? 16.266 -1.225 -22.969 1 94.62 658 ASP A C 1
ATOM 5253 O O . ASP A 1 658 ? 15.32 -1.604 -22.281 1 94.62 658 ASP A O 1
ATOM 5257 N N . HIS A 1 659 ? 16.734 0.008 -22.906 1 95 659 HIS A N 1
ATOM 5258 C CA . HIS A 1 659 ? 16.359 0.921 -21.828 1 95 659 HIS A CA 1
ATOM 5259 C C . HIS A 1 659 ? 14.883 1.307 -21.938 1 95 659 HIS A C 1
ATOM 5261 O O . HIS A 1 659 ? 14.273 1.71 -20.938 1 95 659 HIS A O 1
ATOM 5267 N N . ASN A 1 660 ? 14.219 1.113 -23.078 1 93.75 660 ASN A N 1
ATOM 5268 C CA . ASN A 1 660 ? 12.82 1.481 -23.281 1 93.75 660 ASN A CA 1
ATOM 5269 C C . ASN A 1 660 ? 11.875 0.54 -22.531 1 93.75 660 ASN A C 1
ATOM 5271 O O . ASN A 1 660 ? 10.711 0.864 -22.312 1 93.75 660 ASN A O 1
ATOM 5275 N N . LEU A 1 661 ? 12.375 -0.585 -22.141 1 93.62 661 LEU A N 1
ATOM 5276 C CA . LEU A 1 661 ? 11.539 -1.591 -21.484 1 93.62 661 LEU A CA 1
ATOM 5277 C C . LEU A 1 661 ? 11.367 -1.283 -20.016 1 93.62 661 LEU A C 1
ATOM 5279 O O . LEU A 1 661 ? 10.602 -1.96 -19.312 1 93.62 661 LEU A O 1
ATOM 5283 N N . TYR A 1 662 ? 12 -0.225 -19.547 1 94.12 662 TYR A N 1
ATOM 5284 C CA . TYR A 1 662 ? 11.992 0.101 -18.125 1 94.12 662 TYR A CA 1
ATOM 5285 C C . TYR A 1 662 ? 11.164 1.355 -17.875 1 94.12 662 TYR A C 1
ATOM 5287 O O . TYR A 1 662 ? 11.227 1.926 -16.781 1 94.12 662 TYR A O 1
ATOM 5295 N N . THR A 1 663 ? 10.406 1.754 -18.828 1 91.25 663 THR A N 1
ATOM 5296 C CA . THR A 1 663 ? 9.523 2.902 -18.656 1 91.25 663 THR A CA 1
ATOM 5297 C C . THR A 1 663 ? 8.312 2.529 -17.797 1 91.25 663 THR A C 1
ATOM 5299 O O . THR A 1 663 ? 7.934 1.358 -17.734 1 91.25 663 THR A O 1
ATOM 5302 N N . PRO A 1 664 ? 7.652 3.463 -17.188 1 86.12 664 PRO A N 1
ATOM 5303 C CA . PRO A 1 664 ? 6.48 3.18 -16.359 1 86.12 664 PRO A CA 1
ATOM 5304 C C . PRO A 1 664 ? 5.359 2.494 -17.141 1 86.12 664 PRO A C 1
ATOM 5306 O O . PRO A 1 664 ? 4.652 1.644 -16.594 1 86.12 664 PRO A O 1
ATOM 5309 N N . GLU A 1 665 ? 5.211 2.805 -18.359 1 83.81 665 GLU A N 1
ATOM 5310 C CA . GLU A 1 665 ? 4.16 2.217 -19.188 1 83.81 665 GLU A CA 1
ATOM 5311 C C . GLU A 1 665 ? 4.332 0.705 -19.297 1 83.81 665 GLU A C 1
ATOM 5313 O O . GLU A 1 665 ? 3.352 -0.041 -19.281 1 83.81 665 GLU A O 1
ATOM 5318 N N . ILE A 1 666 ? 5.562 0.285 -19.359 1 88.56 666 ILE A N 1
ATOM 5319 C CA . ILE A 1 666 ? 5.863 -1.135 -19.516 1 88.56 666 ILE A CA 1
ATOM 5320 C C . ILE A 1 666 ? 5.836 -1.818 -18.141 1 88.56 666 ILE A C 1
ATOM 5322 O O . ILE A 1 666 ? 5.25 -2.893 -18 1 88.56 666 ILE A O 1
ATOM 5326 N N . LEU A 1 667 ? 6.355 -1.152 -17.156 1 90.44 667 LEU A N 1
ATOM 5327 C CA . LEU A 1 667 ? 6.535 -1.762 -15.852 1 90.44 667 LEU A CA 1
ATOM 5328 C C . LEU A 1 667 ? 5.203 -1.857 -15.109 1 90.44 667 LEU A C 1
ATOM 5330 O O . LEU A 1 667 ? 5.074 -2.635 -14.156 1 90.44 667 LEU A O 1
ATOM 5334 N N . GLU A 1 668 ? 4.211 -1.197 -15.555 1 81.75 668 GLU A N 1
ATOM 5335 C CA . GLU A 1 668 ? 2.895 -1.256 -14.922 1 81.75 668 GLU A CA 1
ATOM 5336 C C . GLU A 1 668 ? 2.074 -2.42 -15.477 1 81.75 668 GLU A C 1
ATOM 5338 O O . GLU A 1 668 ? 0.935 -2.635 -15.055 1 81.75 668 GLU A O 1
ATOM 5343 N N . GLY A 1 669 ? 2.729 -3.311 -16.172 1 66 669 GLY A N 1
ATOM 5344 C CA . GLY A 1 669 ? 2.258 -4.664 -16.406 1 66 669 GLY A CA 1
ATOM 5345 C C . GLY A 1 669 ? 1.335 -4.766 -17.609 1 66 669 GLY A C 1
ATOM 5346 O O . GLY A 1 669 ? 0.494 -5.664 -17.688 1 66 669 GLY A O 1
ATOM 5347 N N . PHE A 1 670 ? 1.526 -4.027 -18.766 1 66.12 670 PHE A N 1
ATOM 5348 C CA . PHE A 1 670 ? 0.561 -4.051 -19.859 1 66.12 670 PHE A CA 1
ATOM 5349 C C . PHE A 1 670 ? 1.068 -4.906 -21.016 1 66.12 670 PHE A C 1
ATOM 5351 O O . PHE A 1 670 ? 0.348 -5.137 -21.984 1 66.12 670 PHE A O 1
ATOM 5358 N N . ASP A 1 671 ? 2.305 -5.422 -20.672 1 71.06 671 ASP A N 1
ATOM 5359 C CA . ASP A 1 671 ? 2.867 -6.191 -21.781 1 71.06 671 ASP A CA 1
ATOM 5360 C C . ASP A 1 671 ? 3.373 -7.551 -21.312 1 71.06 671 ASP A C 1
ATOM 5362 O O . ASP A 1 671 ? 3.787 -7.695 -20.156 1 71.06 671 ASP A O 1
ATOM 5366 N N . ALA A 1 672 ? 2.703 -8.758 -22.094 1 68.56 672 ALA A N 1
ATOM 5367 C CA . ALA A 1 672 ? 3.189 -10.109 -21.812 1 68.56 672 ALA A CA 1
ATOM 5368 C C . ALA A 1 672 ? 4.047 -10.625 -22.969 1 68.56 672 ALA A C 1
ATOM 5370 O O . ALA A 1 672 ? 3.926 -10.148 -24.094 1 68.56 672 ALA A O 1
ATOM 5371 N N . TRP A 1 673 ? 5.098 -11.633 -22.484 1 72.75 673 TRP A N 1
ATOM 5372 C CA . TRP A 1 673 ? 5.816 -12.461 -23.453 1 72.75 673 TRP A CA 1
ATOM 5373 C C . TRP A 1 673 ? 5.344 -13.906 -23.391 1 72.75 673 TRP A C 1
ATOM 5375 O O . TRP A 1 673 ? 4.891 -14.375 -22.344 1 72.75 673 TRP A O 1
ATOM 5385 N N . LEU A 1 674 ? 5.094 -14.703 -24.438 1 70.38 674 LEU A N 1
ATOM 5386 C CA . LEU A 1 674 ? 4.805 -16.141 -24.391 1 70.38 674 LEU A CA 1
ATOM 5387 C C . LEU A 1 674 ? 6.078 -16.953 -24.562 1 70.38 674 LEU A C 1
ATOM 5389 O O . LEU A 1 674 ? 6.281 -17.953 -23.875 1 70.38 674 LEU A O 1
ATOM 5393 N N . GLY A 1 675 ? 6.969 -16.688 -25.188 1 73.19 675 GLY A N 1
ATOM 5394 C CA . GLY A 1 675 ? 8.312 -17.219 -25.359 1 73.19 675 GLY A CA 1
ATOM 5395 C C . GLY A 1 675 ? 9.359 -16.125 -25.547 1 73.19 675 GLY A C 1
ATOM 5396 O O . GLY A 1 675 ? 9.203 -15.234 -26.375 1 73.19 675 GLY A O 1
ATOM 5397 N N . VAL A 1 676 ? 10.258 -16.141 -24.469 1 73.5 676 VAL A N 1
ATOM 5398 C CA . VAL A 1 676 ? 11.25 -15.07 -24.484 1 73.5 676 VAL A CA 1
ATOM 5399 C C . VAL A 1 676 ? 11.891 -14.984 -25.859 1 73.5 676 VAL A C 1
ATOM 5401 O O . VAL A 1 676 ? 12.633 -15.883 -26.281 1 73.5 676 VAL A O 1
ATOM 5404 N N . GLY A 1 677 ? 11.32 -14.062 -26.672 1 85.19 677 GLY A N 1
ATOM 5405 C CA . GLY A 1 677 ? 11.977 -13.75 -27.922 1 85.19 677 GLY A CA 1
ATOM 5406 C C . GLY A 1 677 ? 11.266 -14.32 -29.141 1 85.19 677 GLY A C 1
ATOM 5407 O O . GLY A 1 677 ? 11.664 -14.07 -30.281 1 85.19 677 GLY A O 1
ATOM 5408 N N . ASN A 1 678 ? 10.188 -15.102 -28.922 1 92.5 678 ASN A N 1
ATOM 5409 C CA . ASN A 1 678 ? 9.516 -15.703 -30.078 1 92.5 678 ASN A CA 1
ATOM 5410 C C . ASN A 1 678 ? 8.211 -14.977 -30.391 1 92.5 678 ASN A C 1
ATOM 5412 O O . ASN A 1 678 ? 8.031 -14.492 -31.516 1 92.5 678 ASN A O 1
ATOM 5416 N N . ILE A 1 679 ? 7.316 -14.898 -29.469 1 93.62 679 ILE A N 1
ATOM 5417 C CA . ILE A 1 679 ? 6.016 -14.266 -29.672 1 93.62 679 ILE A CA 1
ATOM 5418 C C . ILE A 1 679 ? 5.871 -13.078 -28.734 1 93.62 679 ILE A C 1
ATOM 5420 O O . ILE A 1 679 ? 6.16 -13.18 -27.531 1 93.62 679 ILE A O 1
ATOM 5424 N N . TYR A 1 680 ? 5.484 -11.938 -29.297 1 93.81 680 TYR A N 1
ATOM 5425 C CA . TYR A 1 680 ? 5.207 -10.719 -28.547 1 93.81 680 TYR A CA 1
ATOM 5426 C C . TYR A 1 680 ? 3.707 -10.484 -28.422 1 93.81 680 TYR A C 1
ATOM 5428 O O . TYR A 1 680 ? 3.016 -10.305 -29.422 1 93.81 680 TYR A O 1
ATOM 5436 N N . VAL A 1 681 ? 3.195 -10.57 -27.172 1 92.81 681 VAL A N 1
ATOM 5437 C CA . VAL A 1 681 ? 1.77 -10.438 -26.891 1 92.81 681 VAL A CA 1
ATOM 5438 C C . VAL A 1 681 ? 1.467 -9.016 -26.438 1 92.81 681 VAL A C 1
ATOM 5440 O O . VAL A 1 681 ? 2.107 -8.5 -25.516 1 92.81 681 VAL A O 1
ATOM 5443 N N . CYS A 1 682 ? 0.506 -8.336 -27.078 1 92.06 682 CYS A N 1
ATOM 5444 C CA . CYS A 1 682 ? 0.034 -7 -26.734 1 92.06 682 CYS A CA 1
ATOM 5445 C C . CYS A 1 682 ? -1.48 -6.984 -26.562 1 92.06 682 CYS A C 1
ATOM 5447 O O . CYS A 1 682 ? -2.211 -6.594 -27.469 1 92.06 682 CYS A O 1
ATOM 5449 N N . PRO A 1 683 ? -1.914 -7.281 -25.359 1 90.88 683 PRO A N 1
ATOM 5450 C CA . PRO A 1 683 ? -3.354 -7.43 -25.125 1 90.88 683 PRO A CA 1
ATOM 5451 C C . PRO A 1 683 ? -4.066 -6.086 -24.984 1 90.88 683 PRO A C 1
ATOM 5453 O O . PRO A 1 683 ? -3.434 -5.074 -24.672 1 90.88 683 PRO A O 1
ATOM 5456 N N . ALA A 1 684 ? -5.41 -6.031 -25.328 1 93.81 684 ALA A N 1
ATOM 5457 C CA . ALA A 1 684 ? -6.285 -4.926 -24.953 1 93.81 684 ALA A CA 1
ATOM 5458 C C . ALA A 1 684 ? -6.805 -5.098 -23.531 1 93.81 684 ALA A C 1
ATOM 5460 O O . ALA A 1 684 ? -7.477 -6.082 -23.219 1 93.81 684 ALA A O 1
ATOM 5461 N N . LEU A 1 685 ? -6.535 -4.148 -22.656 1 92.88 685 LEU A N 1
ATOM 5462 C CA . LEU A 1 685 ? -6.758 -4.367 -21.234 1 92.88 685 LEU A CA 1
ATOM 5463 C C . LEU A 1 685 ? -7.793 -3.387 -20.688 1 92.88 685 LEU A C 1
ATOM 5465 O O . LEU A 1 685 ? -8.18 -3.475 -19.516 1 92.88 685 LEU A O 1
ATOM 5469 N N . PHE A 1 686 ? -8.297 -2.424 -21.469 1 93.69 686 PHE A N 1
ATOM 5470 C CA . PHE A 1 686 ? -9.273 -1.434 -21.031 1 93.69 686 PHE A CA 1
ATOM 5471 C C . PHE A 1 686 ? -10.578 -1.586 -21.812 1 93.69 686 PHE A C 1
ATOM 5473 O O . PHE A 1 686 ? -10.57 -1.971 -22.984 1 93.69 686 PHE A O 1
ATOM 5480 N N . GLU A 1 687 ? -11.648 -1.312 -21.141 1 96.38 687 GLU A N 1
ATOM 5481 C CA . GLU A 1 687 ? -12.953 -1.363 -21.797 1 96.38 687 GLU A CA 1
ATOM 5482 C C . GLU A 1 687 ? -12.984 -0.468 -23.031 1 96.38 687 GLU A C 1
ATOM 5484 O O . GLU A 1 687 ? -12.594 0.698 -22.969 1 96.38 687 GLU A O 1
ATOM 5489 N N . GLY A 1 688 ? -13.352 -0.996 -24.047 1 96.81 688 GLY A N 1
ATOM 5490 C CA . GLY A 1 688 ? -13.516 -0.24 -25.266 1 96.81 688 GLY A CA 1
ATOM 5491 C C . GLY A 1 688 ? -12.211 0.059 -25.969 1 96.81 688 GLY A C 1
ATOM 5492 O O . GLY A 1 688 ? -12.172 0.851 -26.922 1 96.81 688 GLY A O 1
ATOM 5493 N N . GLN A 1 689 ? -11.125 -0.532 -25.609 1 95.31 689 GLN A N 1
ATOM 5494 C CA . GLN A 1 689 ? -9.82 -0.257 -26.203 1 95.31 689 GLN A CA 1
ATOM 5495 C C . GLN A 1 689 ? -9.688 -0.911 -27.578 1 95.31 689 GLN A C 1
ATOM 5497 O O . GLN A 1 689 ? -9.352 -2.094 -27.688 1 95.31 689 GLN A O 1
ATOM 5502 N N . LEU A 1 690 ? -9.773 -0.136 -28.594 1 96.31 690 LEU A N 1
ATOM 5503 C CA . LEU A 1 690 ? -9.781 -0.669 -29.953 1 96.31 690 LEU A CA 1
ATOM 5504 C C . LEU A 1 690 ? -8.445 -0.434 -30.641 1 96.31 690 LEU A C 1
ATOM 5506 O O . LEU A 1 690 ? -8.219 -0.915 -31.75 1 96.31 690 LEU A O 1
ATOM 5510 N N . SER A 1 691 ? -7.652 0.276 -30.062 1 94.81 691 SER A N 1
ATOM 5511 C CA . SER A 1 691 ? -6.277 0.467 -30.5 1 94.81 691 SER A CA 1
ATOM 5512 C C . SER A 1 691 ? -5.352 0.739 -29.328 1 94.81 691 SER A C 1
ATOM 5514 O O . SER A 1 691 ? -5.809 1.094 -28.234 1 94.81 691 SER A O 1
ATOM 5516 N N . ARG A 1 692 ? -4.105 0.549 -29.5 1 92.81 692 ARG A N 1
ATOM 5517 C CA . ARG A 1 692 ? -3.139 0.873 -28.469 1 92.81 692 ARG A CA 1
ATOM 5518 C C . ARG A 1 692 ? -1.755 1.117 -29.047 1 92.81 692 ARG A C 1
ATOM 5520 O O . ARG A 1 692 ? -1.426 0.584 -30.109 1 92.81 692 ARG A O 1
ATOM 5527 N N . GLU A 1 693 ? -0.966 1.936 -28.344 1 92.75 693 GLU A N 1
ATOM 5528 C CA . GLU A 1 693 ? 0.437 2.129 -28.688 1 92.75 693 GLU A CA 1
ATOM 5529 C C . GLU A 1 693 ? 1.302 0.991 -28.156 1 92.75 693 GLU A C 1
ATOM 5531 O O . GLU A 1 693 ? 1.135 0.558 -27.016 1 92.75 693 GLU A O 1
ATOM 5536 N N . VAL A 1 694 ? 2.254 0.423 -29.047 1 92.69 694 VAL A N 1
ATOM 5537 C CA . VAL A 1 694 ? 3.105 -0.706 -28.688 1 92.69 694 VAL A CA 1
ATOM 5538 C C . VAL A 1 694 ? 4.555 -0.394 -29.047 1 92.69 694 VAL A C 1
ATOM 5540 O O . VAL A 1 694 ? 4.832 0.189 -30.094 1 92.69 694 VAL A O 1
ATOM 5543 N N . TYR A 1 695 ? 5.414 -0.664 -28.109 1 94.31 695 TYR A N 1
ATOM 5544 C CA . TYR A 1 695 ? 6.848 -0.626 -28.375 1 94.31 695 TYR A CA 1
ATOM 5545 C C . TYR A 1 695 ? 7.375 -2.012 -28.719 1 94.31 695 TYR A C 1
ATOM 5547 O O . TYR A 1 695 ? 7.094 -2.986 -28.031 1 94.31 695 TYR A O 1
ATOM 5555 N N . PHE A 1 696 ? 8.141 -2.094 -29.828 1 95.12 696 PHE A N 1
ATOM 5556 C CA . PHE A 1 696 ? 8.734 -3.359 -30.25 1 95.12 696 PHE A CA 1
ATOM 5557 C C . PHE A 1 696 ? 10.156 -3.496 -29.703 1 95.12 696 PHE A C 1
ATOM 5559 O O . PHE A 1 696 ? 11.078 -2.875 -30.234 1 95.12 696 PHE A O 1
ATOM 5566 N N . PRO A 1 697 ? 10.438 -4.371 -28.797 1 94.44 697 PRO A N 1
ATOM 5567 C CA . PRO A 1 697 ? 11.695 -4.445 -28.047 1 94.44 697 PRO A CA 1
ATOM 5568 C C . PRO A 1 697 ? 12.875 -4.844 -28.922 1 94.44 697 PRO A C 1
ATOM 5570 O O . PRO A 1 697 ? 12.711 -5.602 -29.891 1 94.44 697 PRO A O 1
ATOM 5573 N N . LYS A 1 698 ? 14.07 -4.398 -28.5 1 93.94 698 LYS A N 1
ATOM 5574 C CA . LYS A 1 698 ? 15.336 -4.73 -29.141 1 93.94 698 LYS A CA 1
ATOM 5575 C C . LYS A 1 698 ? 16.219 -5.582 -28.234 1 93.94 698 LYS A C 1
ATOM 5577 O O . LYS A 1 698 ? 16.172 -5.441 -27 1 93.94 698 LYS A O 1
ATOM 5582 N N . THR A 1 699 ? 17.031 -6.402 -28.844 1 93.62 699 THR A N 1
ATOM 5583 C CA . THR A 1 699 ? 17.969 -7.203 -28.078 1 93.62 699 THR A CA 1
ATOM 5584 C C . THR A 1 699 ? 19.328 -6.508 -27.984 1 93.62 699 THR A C 1
ATOM 5586 O O . THR A 1 699 ? 20.172 -6.879 -27.156 1 93.62 699 THR A O 1
ATOM 5589 N N . SER A 1 700 ? 19.578 -5.582 -28.844 1 93 700 SER A N 1
ATOM 5590 C CA . SER A 1 700 ? 20.812 -4.781 -28.891 1 93 700 SER A CA 1
ATOM 5591 C C . SER A 1 700 ? 20.578 -3.457 -29.609 1 93 700 SER A C 1
ATOM 5593 O O . SER A 1 700 ? 19.562 -3.281 -30.281 1 93 700 SER A O 1
ATOM 5595 N N . PRO A 1 701 ? 21.484 -2.6 -29.484 1 92.56 701 PRO A N 1
ATOM 5596 C CA . PRO A 1 701 ? 21.312 -1.308 -30.156 1 92.56 701 PRO A CA 1
ATOM 5597 C C . PRO A 1 701 ? 21.203 -1.438 -31.672 1 92.56 701 PRO A C 1
ATOM 5599 O O . PRO A 1 701 ? 20.531 -0.624 -32.312 1 92.56 701 PRO A O 1
ATOM 5602 N N . LYS A 1 702 ? 21.812 -2.463 -32.219 1 93.69 702 LYS A N 1
ATOM 5603 C CA . LYS A 1 702 ? 21.844 -2.613 -33.688 1 93.69 702 LYS A CA 1
ATOM 5604 C C . LYS A 1 702 ? 20.734 -3.543 -34.156 1 93.69 702 LYS A C 1
ATOM 5606 O O . LYS A 1 702 ? 20.609 -3.805 -35.344 1 93.69 702 LYS A O 1
ATOM 5611 N N . ASP A 1 703 ? 19.953 -4.016 -33.25 1 94.75 703 ASP A N 1
ATOM 5612 C CA . ASP A 1 703 ? 18.891 -4.957 -33.562 1 94.75 703 ASP A CA 1
ATOM 5613 C C . ASP A 1 703 ? 17.828 -4.301 -34.469 1 94.75 703 ASP A C 1
ATOM 5615 O O . ASP A 1 703 ? 17.188 -3.334 -34.062 1 94.75 703 ASP A O 1
ATOM 5619 N N . LYS A 1 704 ? 17.609 -4.863 -35.594 1 94.56 704 LYS A N 1
ATOM 5620 C CA . LYS A 1 704 ? 16.594 -4.387 -36.531 1 94.56 704 LYS A CA 1
ATOM 5621 C C . LYS A 1 704 ? 15.664 -5.516 -36.938 1 94.56 704 LYS A C 1
ATOM 5623 O O . LYS A 1 704 ? 15.062 -5.461 -38.031 1 94.56 704 LYS A O 1
ATOM 5628 N N . ALA A 1 705 ? 15.633 -6.52 -36.125 1 94.81 705 ALA A N 1
ATOM 5629 C CA . ALA A 1 705 ? 14.766 -7.652 -36.438 1 94.81 705 ALA A CA 1
ATOM 5630 C C . ALA A 1 705 ? 13.32 -7.199 -36.656 1 94.81 705 ALA A C 1
ATOM 5632 O O . ALA A 1 705 ? 12.883 -6.219 -36.031 1 94.81 705 ALA A O 1
ATOM 5633 N N . LEU A 1 706 ? 12.648 -7.945 -37.469 1 95.44 706 LEU A N 1
ATOM 5634 C CA . LEU A 1 706 ? 11.25 -7.633 -37.75 1 95.44 706 LEU A CA 1
ATOM 5635 C C . LEU A 1 706 ? 10.328 -8.383 -36.781 1 95.44 706 LEU A C 1
ATOM 5637 O O . LEU A 1 706 ? 10.656 -9.477 -36.312 1 95.44 706 LEU A O 1
ATOM 5641 N N . TYR A 1 707 ? 9.258 -7.75 -36.469 1 96.06 707 TYR A N 1
ATOM 5642 C CA . TYR A 1 707 ? 8.109 -8.375 -35.844 1 96.06 707 TYR A CA 1
ATOM 5643 C C . TYR A 1 707 ? 6.953 -8.531 -36.812 1 96.06 707 TYR A C 1
ATOM 5645 O O . TYR A 1 707 ? 6.473 -7.543 -37.375 1 96.06 707 TYR A O 1
ATOM 5653 N N . PHE A 1 708 ? 6.539 -9.75 -37.031 1 96.56 708 PHE A N 1
ATOM 5654 C CA . PHE A 1 708 ? 5.477 -10.07 -37.969 1 96.56 708 PHE A CA 1
ATOM 5655 C C . PHE A 1 708 ? 4.125 -10.125 -37.25 1 96.56 708 PHE A C 1
ATOM 5657 O O . PHE A 1 708 ? 3.928 -10.938 -36.344 1 96.56 708 PHE A O 1
ATOM 5664 N N . ASP A 1 709 ? 3.191 -9.25 -37.688 1 96.25 709 ASP A N 1
ATOM 5665 C CA . ASP A 1 709 ? 1.832 -9.305 -37.156 1 96.25 709 ASP A CA 1
ATOM 5666 C C . ASP A 1 709 ? 1.134 -10.602 -37.562 1 96.25 709 ASP A C 1
ATOM 5668 O O . ASP A 1 709 ? 1.041 -10.922 -38.75 1 96.25 709 ASP A O 1
ATOM 5672 N N . LEU A 1 710 ? 0.645 -11.312 -36.594 1 95.06 710 LEU A N 1
ATOM 5673 C CA . LEU A 1 710 ? 0.05 -12.617 -36.875 1 95.06 710 LEU A CA 1
ATOM 5674 C C . LEU A 1 710 ? -1.427 -12.477 -37.219 1 95.06 710 LEU A C 1
ATOM 5676 O O . LEU A 1 710 ? -2.094 -13.469 -37.5 1 95.06 710 LEU A O 1
ATOM 5680 N N . HIS A 1 711 ? -1.882 -11.273 -37.25 1 94.12 711 HIS A N 1
ATOM 5681 C CA . HIS A 1 711 ? -3.246 -10.977 -37.688 1 94.12 711 HIS A CA 1
ATOM 5682 C C . HIS A 1 711 ? -3.258 -10.047 -38.875 1 94.12 711 HIS A C 1
ATOM 5684 O O . HIS A 1 711 ? -2.287 -9.328 -39.125 1 94.12 711 HIS A O 1
ATOM 5690 N N . ALA A 1 712 ? -4.336 -10.156 -39.719 1 91.31 712 ALA A N 1
ATOM 5691 C CA . ALA A 1 712 ? -4.492 -9.258 -40.844 1 91.31 712 ALA A CA 1
ATOM 5692 C C . ALA A 1 712 ? -4.398 -7.797 -40.406 1 91.31 712 ALA A C 1
ATOM 5694 O O . ALA A 1 712 ? -4.91 -7.434 -39.344 1 91.31 712 ALA A O 1
ATOM 5695 N N . PRO A 1 713 ? -3.861 -6.918 -41.188 1 92.56 713 PRO A N 1
ATOM 5696 C CA . PRO A 1 713 ? -3.33 -7.113 -42.531 1 92.56 713 PRO A CA 1
ATOM 5697 C C . PRO A 1 713 ? -1.889 -7.617 -42.531 1 92.56 713 PRO A C 1
ATOM 5699 O O . PRO A 1 713 ? -1.167 -7.438 -43.531 1 92.56 713 PRO A O 1
ATOM 5702 N N . HIS A 1 714 ? -1.38 -8.125 -41.438 1 95.12 714 HIS A N 1
ATOM 5703 C CA . HIS A 1 714 ? -0.105 -8.82 -41.312 1 95.12 714 HIS A CA 1
ATOM 5704 C C . HIS A 1 714 ? 1.065 -7.883 -41.562 1 95.12 714 HIS A C 1
ATOM 5706 O O . HIS A 1 714 ? 1.967 -8.211 -42.344 1 95.12 714 HIS A O 1
ATOM 5712 N N . ARG A 1 715 ? 0.949 -6.758 -40.906 1 95.06 715 ARG A N 1
ATOM 5713 C CA . ARG A 1 715 ? 2.008 -5.762 -41.031 1 95.06 715 ARG A CA 1
ATOM 5714 C C . ARG A 1 715 ? 3.279 -6.223 -40.312 1 95.06 715 ARG A C 1
ATOM 5716 O O . ARG A 1 715 ? 3.254 -7.176 -39.531 1 95.06 715 ARG A O 1
ATOM 5723 N N . ARG A 1 716 ? 4.418 -5.621 -40.75 1 96 716 ARG A N 1
ATOM 5724 C CA . ARG A 1 716 ? 5.711 -5.871 -40.125 1 96 716 ARG A CA 1
ATOM 5725 C C . ARG A 1 716 ? 6.25 -4.609 -39.469 1 96 716 ARG A C 1
ATOM 5727 O O . ARG A 1 716 ? 6.078 -3.504 -39.969 1 96 716 ARG A O 1
ATOM 5734 N N . TYR A 1 717 ? 6.777 -4.781 -38.312 1 96.38 717 TYR A N 1
ATOM 5735 C CA . TYR A 1 717 ? 7.312 -3.668 -37.562 1 96.38 717 TYR A CA 1
ATOM 5736 C C . TYR A 1 717 ? 8.773 -3.912 -37.188 1 96.38 717 TYR A C 1
ATOM 5738 O O . TYR A 1 717 ? 9.164 -5.043 -36.875 1 96.38 717 TYR A O 1
ATOM 5746 N N . VAL A 1 718 ? 9.57 -2.875 -37.125 1 96.62 718 VAL A N 1
ATOM 5747 C CA . VAL A 1 718 ? 11 -2.994 -36.875 1 96.62 718 VAL A CA 1
ATOM 5748 C C . VAL A 1 718 ? 11.266 -2.871 -35.375 1 96.62 718 VAL A C 1
ATOM 5750 O O . VAL A 1 718 ? 10.664 -2.033 -34.688 1 96.62 718 VAL A O 1
ATOM 5753 N N . ALA A 1 719 ? 12.164 -3.697 -34.875 1 96.25 719 ALA A N 1
ATOM 5754 C CA . ALA A 1 719 ? 12.578 -3.596 -33.5 1 96.25 719 ALA A CA 1
ATOM 5755 C C . ALA A 1 719 ? 13.055 -2.184 -33.156 1 96.25 719 ALA A C 1
ATOM 5757 O O . ALA A 1 719 ? 13.734 -1.544 -33.969 1 96.25 719 ALA A O 1
ATOM 5758 N N . GLY A 1 720 ? 12.664 -1.678 -31.969 1 95.44 720 GLY A N 1
ATOM 5759 C CA . GLY A 1 720 ? 13.07 -0.361 -31.5 1 95.44 720 GLY A CA 1
ATOM 5760 C C . GLY A 1 720 ? 12.086 0.732 -31.875 1 95.44 720 GLY A C 1
ATOM 5761 O O . GLY A 1 720 ? 12.312 1.905 -31.562 1 95.44 720 GLY A O 1
ATOM 5762 N N . THR A 1 721 ? 11 0.379 -32.5 1 95.94 721 THR A N 1
ATOM 5763 C CA . THR A 1 721 ? 10.039 1.393 -32.906 1 95.94 721 THR A CA 1
ATOM 5764 C C . THR A 1 721 ? 8.766 1.312 -32.094 1 95.94 721 THR A C 1
ATOM 5766 O O . THR A 1 721 ? 8.508 0.305 -31.422 1 95.94 721 THR A O 1
ATOM 5769 N N . LYS A 1 722 ? 8.031 2.436 -32 1 94.62 722 LYS A N 1
ATOM 5770 C CA . LYS A 1 722 ? 6.703 2.523 -31.406 1 94.62 722 LYS A CA 1
ATOM 5771 C C . LYS A 1 722 ? 5.629 2.74 -32.469 1 94.62 722 LYS A C 1
ATOM 5773 O O . LYS A 1 722 ? 5.832 3.498 -33.406 1 94.62 722 LYS A O 1
ATOM 5778 N N . THR A 1 723 ? 4.574 1.969 -32.375 1 95.12 723 THR A N 1
ATOM 5779 C CA . THR A 1 723 ? 3.494 2.105 -33.344 1 95.12 723 THR A CA 1
ATOM 5780 C C . THR A 1 723 ? 2.139 1.89 -32.656 1 95.12 723 THR A C 1
ATOM 5782 O O . THR A 1 723 ? 2.045 1.197 -31.656 1 95.12 723 THR A O 1
ATOM 5785 N N . THR A 1 724 ? 1.091 2.545 -33.188 1 95.25 724 THR A N 1
ATOM 5786 C CA . THR A 1 724 ? -0.278 2.25 -32.75 1 95.25 724 THR A CA 1
ATOM 5787 C C . THR A 1 724 ? -0.834 1.065 -33.562 1 95.25 724 THR A C 1
ATOM 5789 O O . THR A 1 724 ? -0.841 1.079 -34.781 1 95.25 724 THR A O 1
ATOM 5792 N N . ILE A 1 725 ? -1.225 0.036 -32.906 1 95.06 725 ILE A N 1
ATOM 5793 C CA . ILE A 1 725 ? -1.787 -1.141 -33.562 1 95.06 725 ILE A CA 1
ATOM 5794 C C . ILE A 1 725 ? -3.291 -1.205 -33.281 1 95.06 725 ILE A C 1
ATOM 5796 O O . ILE A 1 725 ? -3.789 -0.597 -32.344 1 95.06 725 ILE A O 1
ATOM 5800 N N . ALA A 1 726 ? -3.957 -1.93 -34.156 1 94.75 726 ALA A N 1
ATOM 5801 C CA . ALA A 1 726 ? -5.387 -2.164 -33.969 1 94.75 726 ALA A CA 1
ATOM 5802 C C . ALA A 1 726 ? -5.629 -3.35 -33.031 1 94.75 726 ALA A C 1
ATOM 5804 O O . ALA A 1 726 ? -4.922 -4.355 -33.125 1 94.75 726 ALA A O 1
ATOM 5805 N N . THR A 1 727 ? -6.621 -3.227 -32.156 1 95.25 727 THR A N 1
ATOM 5806 C CA . THR A 1 727 ? -7.055 -4.312 -31.297 1 95.25 727 THR A CA 1
ATOM 5807 C C . THR A 1 727 ? -8.57 -4.453 -31.328 1 95.25 727 THR A C 1
ATOM 5809 O O . THR A 1 727 ? -9.227 -4.324 -30.281 1 95.25 727 THR A O 1
ATOM 5812 N N . PRO A 1 728 ? -9.094 -4.691 -32.469 1 96.88 728 PRO A N 1
ATOM 5813 C CA . PRO A 1 728 ? -10.531 -4.969 -32.5 1 96.88 728 PRO A CA 1
ATOM 5814 C C . PRO A 1 728 ? -10.922 -6.117 -31.562 1 96.88 728 PRO A C 1
ATOM 5816 O O . PRO A 1 728 ? -10.055 -6.801 -31.016 1 96.88 728 PRO A O 1
ATOM 5819 N N . LEU A 1 729 ? -12.195 -6.332 -31.344 1 96.94 729 LEU A N 1
ATOM 5820 C CA . LEU A 1 729 ? -12.648 -7.355 -30.422 1 96.94 729 LEU A CA 1
ATOM 5821 C C . LEU A 1 729 ? -12.227 -8.75 -30.875 1 96.94 729 LEU A C 1
ATOM 5823 O O . LEU A 1 729 ? -11.992 -9.633 -30.062 1 96.94 729 LEU A O 1
ATOM 5827 N N . GLU A 1 730 ? -12.062 -8.93 -32.188 1 95.69 730 GLU A N 1
ATOM 5828 C CA . GLU A 1 730 ? -11.844 -10.234 -32.781 1 95.69 730 GLU A CA 1
ATOM 5829 C C . GLU A 1 730 ? -10.43 -10.742 -32.531 1 95.69 730 GLU A C 1
ATOM 5831 O O . GLU A 1 730 ? -10.172 -11.945 -32.594 1 95.69 730 GLU A O 1
ATOM 5836 N N . HIS A 1 731 ? -9.523 -9.773 -32.344 1 92.19 731 HIS A N 1
ATOM 5837 C CA . HIS A 1 731 ? -8.172 -10.227 -32.031 1 92.19 731 HIS A CA 1
ATOM 5838 C C . HIS A 1 731 ? -7.43 -9.211 -31.172 1 92.19 731 HIS A C 1
ATOM 5840 O O . HIS A 1 731 ? -7.914 -8.094 -30.969 1 92.19 731 HIS A O 1
ATOM 5846 N N . PHE A 1 732 ? -6.328 -9.602 -30.562 1 91.06 732 PHE A N 1
ATOM 5847 C CA . PHE A 1 732 ? -5.395 -8.742 -29.844 1 91.06 732 PHE A CA 1
ATOM 5848 C C . PHE A 1 732 ? -4.035 -8.727 -30.531 1 91.06 732 PHE A C 1
ATOM 5850 O O . PHE A 1 732 ? -3.865 -9.305 -31.594 1 91.06 732 PHE A O 1
ATOM 5857 N N . GLY A 1 733 ? -3.152 -7.895 -30.031 1 92.44 733 GLY A N 1
ATOM 5858 C CA . GLY A 1 733 ? -1.841 -7.82 -30.656 1 92.44 733 GLY A CA 1
ATOM 5859 C C . GLY A 1 733 ? -1.01 -9.07 -30.438 1 92.44 733 GLY A C 1
ATOM 5860 O O . GLY A 1 733 ? -0.769 -9.477 -29.297 1 92.44 733 GLY A O 1
ATOM 5861 N N . LEU A 1 734 ? -0.626 -9.797 -31.547 1 94.62 734 LEU A N 1
ATOM 5862 C CA . LEU A 1 734 ? 0.275 -10.945 -31.562 1 94.62 734 LEU A CA 1
ATOM 5863 C C . LEU A 1 734 ? 1.302 -10.82 -32.688 1 94.62 734 LEU A C 1
ATOM 5865 O O . LEU A 1 734 ? 0.938 -10.656 -33.844 1 94.62 734 LEU A O 1
ATOM 5869 N N . PHE A 1 735 ? 2.551 -10.875 -32.25 1 95.44 735 PHE A N 1
ATOM 5870 C CA . PHE A 1 735 ? 3.623 -10.711 -33.219 1 95.44 735 PHE A CA 1
ATOM 5871 C C . PHE A 1 735 ? 4.672 -11.805 -33.062 1 95.44 735 PHE A C 1
ATOM 5873 O O . PHE A 1 735 ? 5 -12.195 -31.938 1 95.44 735 PHE A O 1
ATOM 5880 N N . ALA A 1 736 ? 5.152 -12.336 -34.094 1 96.31 736 ALA A N 1
ATOM 5881 C CA . ALA A 1 736 ? 6.305 -13.234 -34.062 1 96.31 736 ALA A CA 1
ATOM 5882 C C . ALA A 1 736 ? 7.582 -12.5 -34.469 1 96.31 736 ALA A C 1
ATOM 5884 O O . ALA A 1 736 ? 7.562 -11.68 -35.406 1 96.31 736 ALA A O 1
ATOM 5885 N N . ARG A 1 737 ? 8.578 -12.742 -33.812 1 95.69 737 ARG A N 1
ATOM 5886 C CA . ARG A 1 737 ? 9.844 -12.07 -34.125 1 95.69 737 ARG A CA 1
ATOM 5887 C C . ARG A 1 737 ? 10.602 -12.797 -35.219 1 95.69 737 ARG A C 1
ATOM 5889 O O . ARG A 1 737 ? 10.555 -14.023 -35.312 1 95.69 737 ARG A O 1
ATOM 5896 N N . GLU A 1 738 ? 11.266 -12.047 -36 1 95.75 738 GLU A N 1
ATOM 5897 C CA . GLU A 1 738 ? 12.18 -12.602 -37 1 95.75 738 GLU A CA 1
ATOM 5898 C C . GLU A 1 738 ? 13.148 -13.594 -36.375 1 95.75 738 GLU A C 1
ATOM 5900 O O . GLU A 1 738 ? 13.672 -13.352 -35.281 1 95.75 738 GLU A O 1
ATOM 5905 N N . GLY A 1 739 ? 13.234 -14.766 -37 1 95 739 GLY A N 1
ATOM 5906 C CA . GLY A 1 739 ? 14.148 -15.773 -36.469 1 95 739 GLY A CA 1
ATOM 5907 C C . GLY A 1 739 ? 13.461 -16.828 -35.625 1 95 739 GLY A C 1
ATOM 5908 O O . GLY A 1 739 ? 14.062 -17.844 -35.281 1 95 739 GLY A O 1
ATOM 5909 N N . SER A 1 740 ? 12.211 -16.703 -35.438 1 96.06 740 SER A N 1
ATOM 5910 C CA . SER A 1 740 ? 11.477 -17.609 -34.562 1 96.06 740 SER A CA 1
ATOM 5911 C C . SER A 1 740 ? 11.211 -18.953 -35.25 1 96.06 740 SER A C 1
ATOM 5913 O O . SER A 1 740 ? 11.109 -19 -36.469 1 96.06 740 SER A O 1
ATOM 5915 N N . VAL A 1 741 ? 11.203 -19.984 -34.469 1 96.69 741 VAL A N 1
ATOM 5916 C CA . VAL A 1 741 ? 10.734 -21.328 -34.812 1 96.69 741 VAL A CA 1
ATOM 5917 C C . VAL A 1 741 ? 9.609 -21.734 -33.875 1 96.69 741 VAL A C 1
ATOM 5919 O O . VAL A 1 741 ? 9.844 -21.938 -32.688 1 96.69 741 VAL A O 1
ATOM 5922 N N . ILE A 1 742 ? 8.406 -21.844 -34.438 1 97.19 742 ILE A N 1
ATOM 5923 C CA . ILE A 1 742 ? 7.238 -22.094 -33.594 1 97.19 742 ILE A CA 1
ATOM 5924 C C . ILE A 1 742 ? 6.523 -23.359 -34.062 1 97.19 742 ILE A C 1
ATOM 5926 O O . ILE A 1 742 ? 5.809 -23.344 -35.062 1 97.19 742 ILE A O 1
ATOM 5930 N N . PRO A 1 743 ? 6.723 -24.438 -33.312 1 97.69 743 PRO A N 1
ATOM 5931 C CA . PRO A 1 743 ? 5.961 -25.625 -33.656 1 97.69 743 PRO A CA 1
ATOM 5932 C C . PRO A 1 743 ? 4.465 -25.484 -33.375 1 97.69 743 PRO A C 1
ATOM 5934 O O . PRO A 1 743 ? 4.074 -24.938 -32.344 1 97.69 743 PRO A O 1
ATOM 5937 N N . VAL A 1 744 ? 3.605 -25.922 -34.312 1 97.62 744 VAL A N 1
ATOM 5938 C CA . VAL A 1 744 ? 2.158 -25.859 -34.125 1 97.62 744 VAL A CA 1
ATOM 5939 C C . VAL A 1 744 ? 1.538 -27.203 -34.469 1 97.62 744 VAL A C 1
ATOM 5941 O O . VAL A 1 744 ? 2.176 -28.047 -35.094 1 97.62 744 VAL A O 1
ATOM 5944 N N . GLY A 1 745 ? 0.406 -27.5 -33.906 1 97.81 745 GLY A N 1
ATOM 5945 C CA . GLY A 1 745 ? -0.36 -28.703 -34.125 1 97.81 745 GLY A CA 1
ATOM 5946 C C . GLY A 1 745 ? -1.778 -28.438 -34.594 1 97.81 745 GLY A C 1
ATOM 5947 O O . GLY A 1 745 ? -2.027 -27.469 -35.312 1 97.81 745 GLY A O 1
ATOM 5948 N N . LYS A 1 746 ? -2.637 -29.375 -34.344 1 97.25 746 LYS A N 1
ATOM 5949 C CA . LYS A 1 746 ? -4.027 -29.266 -34.781 1 97.25 746 LYS A CA 1
ATOM 5950 C C . LYS A 1 746 ? -4.824 -28.344 -33.875 1 97.25 746 LYS A C 1
ATOM 5952 O O . LYS A 1 746 ? -4.508 -28.219 -32.688 1 97.25 746 LYS A O 1
ATOM 5957 N N . ARG A 1 747 ? -5.855 -27.703 -34.375 1 96.94 747 ARG A N 1
ATOM 5958 C CA . ARG A 1 747 ? -6.723 -26.781 -33.656 1 96.94 747 ARG A CA 1
ATOM 5959 C C . ARG A 1 747 ? -7.805 -27.547 -32.906 1 96.94 747 ARG A C 1
ATOM 5961 O O . ARG A 1 747 ? -8.984 -27.203 -32.969 1 96.94 747 ARG A O 1
ATOM 5968 N N . GLN A 1 748 ? -7.48 -28.641 -32.219 1 96.62 748 GLN A N 1
ATOM 5969 C CA . GLN A 1 748 ? -8.359 -29.484 -31.422 1 96.62 748 GLN A CA 1
ATOM 5970 C C . GLN A 1 748 ? -7.574 -30.266 -30.375 1 96.62 748 GLN A C 1
ATOM 5972 O O . GLN A 1 748 ? -6.344 -30.234 -30.375 1 96.62 748 GLN A O 1
ATOM 5977 N N . HIS A 1 749 ? -8.312 -30.953 -29.516 1 97.5 749 HIS A N 1
ATOM 5978 C CA . HIS A 1 749 ? -7.672 -31.828 -28.547 1 97.5 749 HIS A CA 1
ATOM 5979 C C . HIS A 1 749 ? -7.09 -33.062 -29.234 1 97.5 749 HIS A C 1
ATOM 5981 O O . HIS A 1 749 ? -7.715 -33.625 -30.125 1 97.5 749 HIS A O 1
ATOM 5987 N N . THR A 1 750 ? -5.836 -33.438 -28.875 1 97.88 750 THR A N 1
ATOM 5988 C CA . THR A 1 750 ? -5.184 -34.594 -29.484 1 97.88 750 THR A CA 1
ATOM 5989 C C . THR A 1 750 ? -4.512 -35.438 -28.422 1 97.88 750 THR A C 1
ATOM 5991 O O . THR A 1 750 ? -4.227 -34.969 -27.328 1 97.88 750 THR A O 1
ATOM 5994 N N . VAL A 1 751 ? -4.309 -36.719 -28.734 1 97.06 751 VAL A N 1
ATOM 5995 C CA . VAL A 1 751 ? -3.451 -37.594 -27.953 1 97.06 751 VAL A CA 1
ATOM 5996 C C . VAL A 1 751 ? -2.182 -37.906 -28.75 1 97.06 751 VAL A C 1
ATOM 5998 O O . VAL A 1 751 ? -2.215 -38.031 -29.969 1 97.06 751 VAL A O 1
ATOM 6001 N N . THR A 1 752 ? -1.132 -38.125 -28.094 1 96.88 752 THR A N 1
ATOM 6002 C CA . THR A 1 752 ? 0.179 -38.219 -28.734 1 96.88 752 THR A CA 1
ATOM 6003 C C . THR A 1 752 ? 0.474 -39.656 -29.156 1 96.88 752 THR A C 1
ATOM 6005 O O . THR A 1 752 ? 1.404 -39.906 -29.922 1 96.88 752 THR A O 1
ATOM 6008 N N . GLN A 1 753 ? -0.317 -40.625 -28.656 1 95.25 753 GLN A N 1
ATOM 6009 C CA . GLN A 1 753 ? -0.17 -42.031 -29.047 1 95.25 753 GLN A CA 1
ATOM 6010 C C . GLN A 1 753 ? -1.529 -42.656 -29.297 1 95.25 753 GLN A C 1
ATOM 6012 O O . GLN A 1 753 ? -2.523 -42.312 -28.672 1 95.25 753 GLN A O 1
ATOM 6017 N N . SER A 1 754 ? -1.544 -43.656 -30.125 1 95 754 SER A N 1
ATOM 6018 C CA . SER A 1 754 ? -2.789 -44.344 -30.469 1 95 754 SER A CA 1
ATOM 6019 C C . SER A 1 754 ? -3.115 -45.438 -29.453 1 95 754 SER A C 1
ATOM 6021 O O . SER A 1 754 ? -4.25 -45.938 -29.406 1 95 754 SER A O 1
ATOM 6023 N N . THR A 1 755 ? -2.109 -45.812 -28.688 1 93.81 755 THR A N 1
ATOM 6024 C CA . THR A 1 755 ? -2.268 -46.812 -27.641 1 93.81 755 THR A CA 1
ATOM 6025 C C . THR A 1 755 ? -1.428 -46.438 -26.422 1 93.81 755 THR A C 1
ATOM 6027 O O . THR A 1 755 ? -0.652 -45.469 -26.453 1 93.81 755 THR A O 1
ATOM 6030 N N . GLY A 1 756 ? -1.691 -47.188 -25.328 1 91.69 756 GLY A N 1
ATOM 6031 C CA . GLY A 1 756 ? -0.89 -46.938 -24.141 1 91.69 756 GLY A CA 1
ATOM 6032 C C . GLY A 1 756 ? -1.353 -45.75 -23.328 1 91.69 756 GLY A C 1
ATOM 6033 O O . GLY A 1 756 ? -2.477 -45.281 -23.5 1 91.69 756 GLY A O 1
ATOM 6034 N N . PRO A 1 757 ? -0.492 -45.219 -22.516 1 90.94 757 PRO A N 1
ATOM 6035 C CA . PRO A 1 757 ? -0.872 -44.219 -21.547 1 90.94 757 PRO A CA 1
ATOM 6036 C C . PRO A 1 757 ? -1.299 -42.906 -22.203 1 90.94 757 PRO A C 1
ATOM 6038 O O . PRO A 1 757 ? -2.049 -42.125 -21.609 1 90.94 757 PRO A O 1
ATOM 6041 N N . GLY A 1 758 ? -0.799 -42.688 -23.391 1 90.88 758 GLY A N 1
ATOM 6042 C CA . GLY A 1 758 ? -1.214 -41.469 -24.109 1 90.88 758 GLY A CA 1
ATOM 6043 C C . GLY A 1 758 ? -2.672 -41.5 -24.531 1 90.88 758 GLY A C 1
ATOM 6044 O O . GLY A 1 758 ? -3.289 -40.469 -24.719 1 90.88 758 GLY A O 1
ATOM 6045 N N . ARG A 1 759 ? -3.264 -42.719 -24.625 1 94.31 759 ARG A N 1
ATOM 6046 C CA . ARG A 1 759 ? -4.641 -42.906 -25.078 1 94.31 759 ARG A CA 1
ATOM 6047 C C . ARG A 1 759 ? -5.523 -43.406 -23.953 1 94.31 759 ARG A C 1
ATOM 6049 O O . ARG A 1 759 ? -6.684 -43 -23.828 1 94.31 759 ARG A O 1
ATOM 6056 N N . THR A 1 760 ? -4.965 -44.281 -23.094 1 95.69 760 THR A N 1
ATOM 6057 C CA . THR A 1 760 ? -5.73 -44.938 -22.047 1 95.69 760 THR A CA 1
ATOM 6058 C C . THR A 1 760 ? -5.512 -44.281 -20.703 1 95.69 760 THR A C 1
ATOM 6060 O O . THR A 1 760 ? -4.371 -44.125 -20.25 1 95.69 760 THR A O 1
ATOM 6063 N N . THR A 1 761 ? -6.598 -43.906 -20.047 1 95.12 761 THR A N 1
ATOM 6064 C CA . THR A 1 761 ? -6.516 -43.281 -18.734 1 95.12 761 THR A CA 1
ATOM 6065 C C . THR A 1 761 ? -6.277 -44.344 -17.656 1 95.12 761 THR A C 1
ATOM 6067 O O . THR A 1 761 ? -6.383 -45.531 -17.906 1 95.12 761 THR A O 1
ATOM 6070 N N . PRO A 1 762 ? -5.922 -43.875 -16.5 1 91.81 762 PRO A N 1
ATOM 6071 C CA . PRO A 1 762 ? -5.523 -44.812 -15.453 1 91.81 762 PRO A CA 1
ATOM 6072 C C . PRO A 1 762 ? -6.629 -45.812 -15.094 1 91.81 762 PRO A C 1
ATOM 6074 O O . PRO A 1 762 ? -6.34 -46.938 -14.648 1 91.81 762 PRO A O 1
ATOM 6077 N N . ASP A 1 763 ? -7.824 -45.469 -15.273 1 94.81 763 ASP A N 1
ATOM 6078 C CA . ASP A 1 763 ? -8.938 -46.344 -14.93 1 94.81 763 ASP A CA 1
ATOM 6079 C C . ASP A 1 763 ? -9.242 -47.344 -16.062 1 94.81 763 ASP A C 1
ATOM 6081 O O . ASP A 1 763 ? -10.219 -48.094 -16 1 94.81 763 ASP A O 1
ATOM 6085 N N . GLY A 1 764 ? -8.508 -47.281 -17.094 1 95 764 GLY A N 1
ATOM 6086 C CA . GLY A 1 764 ? -8.609 -48.25 -18.156 1 95 764 GLY A CA 1
ATOM 6087 C C . GLY A 1 764 ? -9.492 -47.812 -19.297 1 95 764 GLY A C 1
ATOM 6088 O O . GLY A 1 764 ? -9.75 -48.562 -20.234 1 95 764 GLY A O 1
ATOM 6089 N N . VAL A 1 765 ? -9.859 -46.562 -19.266 1 97.44 765 VAL A N 1
ATOM 6090 C CA . VAL A 1 765 ? -10.742 -46.062 -20.297 1 97.44 765 VAL A CA 1
ATOM 6091 C C . VAL A 1 765 ? -9.906 -45.5 -21.469 1 97.44 765 VAL A C 1
ATOM 6093 O O . VAL A 1 765 ? -8.977 -44.719 -21.266 1 97.44 765 VAL A O 1
ATOM 6096 N N . ASP A 1 766 ? -10.211 -45.938 -22.656 1 97.31 766 ASP A N 1
ATOM 6097 C CA . ASP A 1 766 ? -9.594 -45.375 -23.859 1 97.31 766 ASP A CA 1
ATOM 6098 C C . ASP A 1 766 ? -10.32 -44.094 -24.312 1 97.31 766 ASP A C 1
ATOM 6100 O O . ASP A 1 766 ? -11.547 -44.094 -24.391 1 97.31 766 ASP A O 1
ATOM 6104 N N . VAL A 1 767 ? -9.578 -43.125 -24.562 1 97.81 767 VAL A N 1
ATOM 6105 C CA . VAL A 1 767 ? -10.148 -41.938 -25.188 1 97.81 767 VAL A CA 1
ATOM 6106 C C . VAL A 1 767 ? -10.75 -42.312 -26.547 1 97.81 767 VAL A C 1
ATOM 6108 O O . VAL A 1 767 ? -10.102 -42.969 -27.359 1 97.81 767 VAL A O 1
ATOM 6111 N N . GLN A 1 768 ? -11.961 -41.938 -26.766 1 97.38 768 GLN A N 1
ATOM 6112 C CA . GLN A 1 768 ? -12.594 -42.188 -28.062 1 97.38 768 GLN A CA 1
ATOM 6113 C C . GLN A 1 768 ? -12.086 -41.219 -29.125 1 97.38 768 GLN A C 1
ATOM 6115 O O . GLN A 1 768 ? -12.312 -40 -29.016 1 97.38 768 GLN A O 1
ATOM 6120 N N . LEU A 1 769 ? -11.484 -41.656 -30.109 1 96.88 769 LEU A N 1
ATOM 6121 C CA . LEU A 1 769 ? -10.875 -40.844 -31.141 1 96.88 769 LEU A CA 1
ATOM 6122 C C . LEU A 1 769 ? -11.93 -40.344 -32.125 1 96.88 769 LEU A C 1
ATOM 6124 O O . LEU A 1 769 ? -13.031 -40.906 -32.188 1 96.88 769 LEU A O 1
ATOM 6128 N N . GLU A 1 770 ? -11.539 -39.344 -32.812 1 94.25 770 GLU A N 1
ATOM 6129 C CA . GLU A 1 770 ? -12.414 -38.781 -33.844 1 94.25 770 GLU A CA 1
ATOM 6130 C C . GLU A 1 770 ? -12.836 -39.844 -34.844 1 94.25 770 GLU A C 1
ATOM 6132 O O . GLU A 1 770 ? -13.977 -39.844 -35.312 1 94.25 770 GLU A O 1
ATOM 6137 N N . SER A 1 771 ? -11.953 -40.719 -35.219 1 93.25 771 SER A N 1
ATOM 6138 C CA . SER A 1 771 ? -12.219 -41.781 -36.156 1 93.25 771 SER A CA 1
ATOM 6139 C C . SER A 1 771 ? -13.25 -42.781 -35.594 1 93.25 771 SER A C 1
ATOM 6141 O O . SER A 1 771 ? -13.875 -43.531 -36.344 1 93.25 771 SER A O 1
ATOM 6143 N N . GLU A 1 772 ? -13.438 -42.656 -34.344 1 95 772 GLU A N 1
ATOM 6144 C CA . GLU A 1 772 ? -14.383 -43.531 -33.656 1 95 772 GLU A CA 1
ATOM 6145 C C . GLU A 1 772 ? -15.648 -42.781 -33.25 1 95 772 GLU A C 1
ATOM 6147 O O . GLU A 1 772 ? -16.484 -43.312 -32.531 1 95 772 GLU A O 1
ATOM 6152 N N . GLY A 1 773 ? -15.711 -41.562 -33.656 1 92.38 773 GLY A N 1
ATOM 6153 C CA . GLY A 1 773 ? -16.875 -40.781 -33.344 1 92.38 773 GLY A CA 1
ATOM 6154 C C . GLY A 1 773 ? -16.656 -39.812 -32.188 1 92.38 773 GLY A C 1
ATOM 6155 O O . GLY A 1 773 ? -17.594 -39.125 -31.766 1 92.38 773 GLY A O 1
ATOM 6156 N N . GLY A 1 774 ? -15.453 -39.781 -31.672 1 94 774 GLY A N 1
ATOM 6157 C CA . GLY A 1 774 ? -15.141 -38.906 -30.562 1 94 774 GLY A CA 1
ATOM 6158 C C . GLY A 1 774 ? -14.695 -37.531 -31 1 94 774 GLY A C 1
ATOM 6159 O O . GLY A 1 774 ? -14.852 -37.156 -32.156 1 94 774 GLY A O 1
ATOM 6160 N N . LEU A 1 775 ? -14.227 -36.688 -30 1 91.69 775 LEU A N 1
ATOM 6161 C CA . LEU A 1 775 ? -13.859 -35.281 -30.25 1 91.69 775 LEU A CA 1
ATOM 6162 C C . LEU A 1 775 ? -12.344 -35.125 -30.234 1 91.69 775 LEU A C 1
ATOM 6164 O O . LEU A 1 775 ? -11.836 -34.031 -30.516 1 91.69 775 LEU A O 1
ATOM 6168 N N . VAL A 1 776 ? -11.594 -36.219 -29.922 1 97.5 776 VAL A N 1
ATOM 6169 C CA . VAL A 1 776 ? -10.148 -36.125 -29.75 1 97.5 776 VAL A CA 1
ATOM 6170 C C . VAL A 1 776 ? -9.445 -36.75 -30.969 1 97.5 776 VAL A C 1
ATOM 6172 O O . VAL A 1 776 ? -9.82 -37.812 -31.438 1 97.5 776 VAL A O 1
ATOM 6175 N N . GLY A 1 777 ? -8.492 -35.969 -31.5 1 97.38 777 GLY A N 1
ATOM 6176 C CA . GLY A 1 777 ? -7.727 -36.469 -32.625 1 97.38 777 GLY A CA 1
ATOM 6177 C C . GLY A 1 777 ? -6.387 -37.062 -32.219 1 97.38 777 GLY A C 1
ATOM 6178 O O . GLY A 1 777 ? -6.012 -37.031 -31.062 1 97.38 777 GLY A O 1
ATOM 6179 N N . LEU A 1 778 ? -5.715 -37.656 -33.219 1 97.69 778 LEU A N 1
ATOM 6180 C CA . LEU A 1 778 ? -4.324 -38.062 -33.062 1 97.69 778 LEU A CA 1
ATOM 6181 C C . LEU A 1 778 ? -3.379 -36.906 -33.375 1 97.69 778 LEU A C 1
ATOM 6183 O O . LEU A 1 778 ? -3.635 -36.125 -34.281 1 97.69 778 LEU A O 1
ATOM 6187 N N . ASP A 1 779 ? -2.352 -36.812 -32.594 1 97.81 779 ASP A N 1
ATOM 6188 C CA . ASP A 1 779 ? -1.33 -35.812 -32.875 1 97.81 779 ASP A CA 1
ATOM 6189 C C . ASP A 1 779 ? -0.424 -36.25 -34.031 1 97.81 779 ASP A C 1
ATOM 6191 O O . ASP A 1 779 ? 0.787 -36.406 -33.844 1 97.81 779 ASP A O 1
ATOM 6195 N N . ASP A 1 780 ? -0.944 -36.344 -35.219 1 97.69 780 ASP A N 1
ATOM 6196 C CA . ASP A 1 780 ? -0.258 -37 -36.344 1 97.69 780 ASP A CA 1
ATOM 6197 C C . ASP A 1 780 ? 0.13 -35.938 -37.406 1 97.69 780 ASP A C 1
ATOM 6199 O O . ASP A 1 780 ? 0.326 -36.281 -38.562 1 97.69 780 ASP A O 1
ATOM 6203 N N . TRP A 1 781 ? 0.106 -34.719 -37 1 97.5 781 TRP A N 1
ATOM 6204 C CA . TRP A 1 781 ? 0.57 -33.656 -37.875 1 97.5 781 TRP A CA 1
ATOM 6205 C C . TRP A 1 781 ? 1.396 -32.625 -37.094 1 97.5 781 TRP A C 1
ATOM 6207 O O . TRP A 1 781 ? 1.07 -32.312 -35.938 1 97.5 781 TRP A O 1
ATOM 6217 N N . ARG A 1 782 ? 2.475 -32.125 -37.719 1 98.12 782 ARG A N 1
ATOM 6218 C CA . ARG A 1 782 ? 3.295 -31.094 -37.125 1 98.12 782 ARG A CA 1
ATOM 6219 C C . ARG A 1 782 ? 3.646 -30.016 -38.125 1 98.12 782 ARG A C 1
ATOM 6221 O O . ARG A 1 782 ? 4.215 -30.297 -39.188 1 98.12 782 ARG A O 1
ATOM 6228 N N . GLY A 1 783 ? 3.141 -28.797 -37.844 1 97.75 783 GLY A N 1
ATOM 6229 C CA . GLY A 1 783 ? 3.6 -27.625 -38.562 1 97.75 783 GLY A CA 1
ATOM 6230 C C . GLY A 1 783 ? 4.684 -26.859 -37.812 1 97.75 783 GLY A C 1
ATOM 6231 O O . GLY A 1 783 ? 4.824 -26.984 -36.594 1 97.75 783 GLY A O 1
ATOM 6232 N N . VAL A 1 784 ? 5.477 -26.094 -38.562 1 98 784 VAL A N 1
ATOM 6233 C CA . VAL A 1 784 ? 6.484 -25.219 -37.969 1 98 784 VAL A CA 1
ATOM 6234 C C . VAL A 1 784 ? 6.418 -23.844 -38.656 1 98 784 VAL A C 1
ATOM 6236 O O . VAL A 1 784 ? 6.68 -23.719 -39.844 1 98 784 VAL A O 1
ATOM 6239 N N . LYS A 1 785 ? 6.039 -22.859 -37.875 1 97.19 785 LYS A N 1
ATOM 6240 C CA . LYS A 1 785 ? 6.078 -21.484 -38.375 1 97.19 785 LYS A CA 1
ATOM 6241 C C . LYS A 1 785 ? 7.484 -20.906 -38.281 1 97.19 785 LYS A C 1
ATOM 6243 O O . LYS A 1 785 ? 8.094 -20.953 -37.188 1 97.19 785 LYS A O 1
ATOM 6248 N N . ILE A 1 786 ? 8.008 -20.422 -39.312 1 97 786 ILE A N 1
ATOM 6249 C CA . ILE A 1 786 ? 9.289 -19.719 -39.312 1 97 786 ILE A CA 1
ATOM 6250 C C . ILE A 1 786 ? 9.109 -18.312 -39.875 1 97 786 ILE A C 1
ATOM 6252 O O . ILE A 1 786 ? 8.141 -18.031 -40.594 1 97 786 ILE A O 1
ATOM 6256 N N . PHE A 1 787 ? 10 -17.438 -39.562 1 96.56 787 PHE A N 1
ATOM 6257 C CA . PHE A 1 787 ? 9.906 -16.031 -39.906 1 96.56 787 PHE A CA 1
ATOM 6258 C C . PHE A 1 787 ? 11.242 -15.508 -40.438 1 96.56 787 PHE A C 1
ATOM 6260 O O . PHE A 1 787 ? 11.969 -14.82 -39.719 1 96.56 787 PHE A O 1
ATOM 6267 N N . PRO A 1 788 ? 11.484 -15.812 -41.656 1 95.38 788 PRO A N 1
ATOM 6268 C CA . PRO A 1 788 ? 12.805 -15.547 -42.219 1 95.38 788 PRO A CA 1
ATOM 6269 C C . PRO A 1 788 ? 13 -14.086 -42.594 1 95.38 788 PRO A C 1
ATOM 6271 O O . PRO A 1 788 ? 12.047 -13.414 -43 1 95.38 788 PRO A O 1
ATOM 6274 N N . SER A 1 789 ? 14.203 -13.742 -42.469 1 89.44 789 SER A N 1
ATOM 6275 C CA . SER A 1 789 ? 14.617 -12.453 -43.031 1 89.44 789 SER A CA 1
ATOM 6276 C C . SER A 1 789 ? 14.828 -12.539 -44.531 1 89.44 789 SER A C 1
ATOM 6278 O O . SER A 1 789 ? 14.555 -13.57 -45.156 1 89.44 789 SER A O 1
ATOM 6280 N N . THR A 1 790 ? 15.18 -11.375 -45.094 1 83.88 790 THR A N 1
ATOM 6281 C CA . THR A 1 790 ? 15.508 -11.375 -46.531 1 83.88 790 THR A CA 1
ATOM 6282 C C . THR A 1 790 ? 17 -11.141 -46.719 1 83.88 790 THR A C 1
ATOM 6284 O O . THR A 1 790 ? 17.453 -10.914 -47.844 1 83.88 790 THR A O 1
ATOM 6287 N N . ASN A 1 791 ? 17.672 -11.219 -45.688 1 83.69 791 ASN A N 1
ATOM 6288 C CA . ASN A 1 791 ? 19.047 -10.742 -45.781 1 83.69 791 ASN A CA 1
ATOM 6289 C C . ASN A 1 791 ? 20.047 -11.898 -45.906 1 83.69 791 ASN A C 1
ATOM 6291 O O . ASN A 1 791 ? 21.25 -11.688 -45.812 1 83.69 791 ASN A O 1
ATOM 6295 N N . GLY A 1 792 ? 19.578 -13.062 -46 1 85.5 792 GLY A N 1
ATOM 6296 C CA . GLY A 1 792 ? 20.469 -14.195 -46.188 1 85.5 792 GLY A CA 1
ATOM 6297 C C . GLY A 1 792 ? 21.078 -14.703 -44.906 1 85.5 792 GLY A C 1
ATOM 6298 O O . GLY A 1 792 ? 21.906 -15.617 -44.906 1 85.5 792 GLY A O 1
ATOM 6299 N N . VAL A 1 793 ? 20.641 -14.172 -43.844 1 88.44 793 VAL A N 1
ATOM 6300 C CA . VAL A 1 793 ? 21.188 -14.602 -42.562 1 88.44 793 VAL A CA 1
ATOM 6301 C C . VAL A 1 793 ? 20.484 -15.883 -42.094 1 88.44 793 VAL A C 1
ATOM 6303 O O . VAL A 1 793 ? 19.266 -15.984 -42.156 1 88.44 793 VAL A O 1
ATOM 6306 N N . SER A 1 794 ? 21.375 -16.828 -41.688 1 93.25 794 SER A N 1
ATOM 6307 C CA . SER A 1 794 ? 20.859 -18.109 -41.188 1 93.25 794 SER A CA 1
ATOM 6308 C C . SER A 1 794 ? 20.312 -17.969 -39.781 1 93.25 794 SER A C 1
ATOM 6310 O O . SER A 1 794 ? 20.906 -17.281 -38.938 1 93.25 794 SER A O 1
ATOM 6312 N N . GLN A 1 795 ? 19.172 -18.484 -39.562 1 94.81 795 GLN A N 1
ATOM 6313 C CA . GLN A 1 795 ? 18.484 -18.531 -38.281 1 94.81 795 GLN A CA 1
ATOM 6314 C C . GLN A 1 795 ? 18.172 -19.969 -37.875 1 94.81 795 GLN A C 1
ATOM 6316 O O . GLN A 1 795 ? 18.078 -20.844 -38.719 1 94.81 795 GLN A O 1
ATOM 6321 N N . GLU A 1 796 ? 18.156 -20.203 -36.594 1 95.56 796 GLU A N 1
ATOM 6322 C CA . GLU A 1 796 ? 17.891 -21.562 -36.125 1 95.56 796 GLU A CA 1
ATOM 6323 C C . GLU A 1 796 ? 17 -21.562 -34.875 1 95.56 796 GLU A C 1
ATOM 6325 O O . GLU A 1 796 ? 16.891 -20.547 -34.188 1 95.56 796 GLU A O 1
ATOM 6330 N N . GLY A 1 797 ? 16.328 -22.609 -34.625 1 95.62 797 GLY A N 1
ATOM 6331 C CA . GLY A 1 797 ? 15.508 -22.875 -33.438 1 95.62 797 GLY A CA 1
ATOM 6332 C C . GLY A 1 797 ? 15.258 -24.344 -33.219 1 95.62 797 GLY A C 1
ATOM 6333 O O . GLY A 1 797 ? 15.445 -25.156 -34.125 1 95.62 797 GLY A O 1
ATOM 6334 N N . THR A 1 798 ? 15.016 -24.688 -32 1 96.81 798 THR A N 1
ATOM 6335 C CA . THR A 1 798 ? 14.719 -26.062 -31.625 1 96.81 798 THR A CA 1
ATOM 6336 C C . THR A 1 798 ? 13.43 -26.141 -30.812 1 96.81 798 THR A C 1
ATOM 6338 O O . THR A 1 798 ? 12.977 -25.141 -30.266 1 96.81 798 THR A O 1
ATOM 6341 N N . TRP A 1 799 ? 12.789 -27.297 -30.766 1 97.06 799 TRP A N 1
ATOM 6342 C CA . TRP A 1 799 ? 11.734 -27.562 -29.797 1 97.06 799 TRP A CA 1
ATOM 6343 C C . TRP A 1 799 ? 11.766 -29.016 -29.344 1 97.06 799 TRP A C 1
ATOM 6345 O O . TRP A 1 799 ? 12.406 -29.859 -29.984 1 97.06 799 TRP A O 1
ATOM 6355 N N . ILE A 1 800 ? 11.141 -29.281 -28.203 1 98 800 ILE A N 1
ATOM 6356 C CA . ILE A 1 800 ? 11.125 -30.594 -27.578 1 98 800 ILE A CA 1
ATOM 6357 C C . ILE A 1 800 ? 9.727 -31.188 -27.672 1 98 800 ILE A C 1
ATOM 6359 O O . ILE A 1 800 ? 8.734 -30.5 -27.453 1 98 800 ILE A O 1
ATOM 6363 N N . GLU A 1 801 ? 9.664 -32.531 -28.109 1 97.12 801 GLU A N 1
ATOM 6364 C CA . GLU A 1 801 ? 8.461 -33.344 -28.094 1 97.12 801 GLU A CA 1
ATOM 6365 C C . GLU A 1 801 ? 8.586 -34.5 -27.109 1 97.12 801 GLU A C 1
ATOM 6367 O O . GLU A 1 801 ? 9.664 -35.094 -26.938 1 97.12 801 GLU A O 1
ATOM 6372 N N . ASP A 1 802 ? 7.512 -34.844 -26.438 1 97.56 802 ASP A N 1
ATOM 6373 C CA . ASP A 1 802 ? 7.379 -36.031 -25.625 1 97.56 802 ASP A CA 1
ATOM 6374 C C . ASP A 1 802 ? 5.945 -36.562 -25.656 1 97.56 802 ASP A C 1
ATOM 6376 O O . ASP A 1 802 ? 5.117 -36.094 -26.438 1 97.56 802 ASP A O 1
ATOM 6380 N N . ASP A 1 803 ? 5.684 -37.625 -24.891 1 96.31 803 ASP A N 1
ATOM 6381 C CA . ASP A 1 803 ? 4.336 -38.188 -24.922 1 96.31 803 ASP A CA 1
ATOM 6382 C C . ASP A 1 803 ? 3.373 -37.344 -24.078 1 96.31 803 ASP A C 1
ATOM 6384 O O . ASP A 1 803 ? 2.16 -37.562 -24.125 1 96.31 803 ASP A O 1
ATOM 6388 N N . GLY A 1 804 ? 3.859 -36.375 -23.281 1 96.06 804 GLY A N 1
ATOM 6389 C CA . GLY A 1 804 ? 3.049 -35.469 -22.484 1 96.06 804 GLY A CA 1
ATOM 6390 C C . GLY A 1 804 ? 2.488 -36.125 -21.234 1 96.06 804 GLY A C 1
ATOM 6391 O O . GLY A 1 804 ? 1.766 -35.469 -20.469 1 96.06 804 GLY A O 1
ATOM 6392 N N . ILE A 1 805 ? 2.811 -37.406 -20.859 1 95.44 805 ILE A N 1
ATOM 6393 C CA . ILE A 1 805 ? 2.131 -38.188 -19.812 1 95.44 805 ILE A CA 1
ATOM 6394 C C . ILE A 1 805 ? 3.162 -38.812 -18.891 1 95.44 805 ILE A C 1
ATOM 6396 O O . ILE A 1 805 ? 2.957 -38.906 -17.688 1 95.44 805 ILE A O 1
ATOM 6400 N N . SER A 1 806 ? 4.297 -39.219 -19.422 1 95.62 806 SER A N 1
ATOM 6401 C CA . SER A 1 806 ? 5.223 -40.062 -18.703 1 95.62 806 SER A CA 1
ATOM 6402 C C . SER A 1 806 ? 6.016 -39.312 -17.656 1 95.62 806 SER A C 1
ATOM 6404 O O . SER A 1 806 ? 6.41 -38.156 -17.891 1 95.62 806 SER A O 1
ATOM 6406 N N . LEU A 1 807 ? 6.195 -39.875 -16.484 1 95.38 807 LEU A N 1
ATOM 6407 C CA . LEU A 1 807 ? 7.023 -39.312 -15.43 1 95.38 807 LEU A CA 1
ATOM 6408 C C . LEU A 1 807 ? 8.469 -39.188 -15.891 1 95.38 807 LEU A C 1
ATOM 6410 O O . LEU A 1 807 ? 9.125 -38.188 -15.594 1 95.38 807 LEU A O 1
ATOM 6414 N N . LYS A 1 808 ? 8.984 -40.125 -16.547 1 94.56 808 LYS A N 1
ATOM 6415 C CA . LYS A 1 808 ? 10.297 -40.125 -17.188 1 94.56 808 LYS A CA 1
ATOM 6416 C C . LYS A 1 808 ? 10.156 -40.188 -18.703 1 94.56 808 LYS A C 1
ATOM 6418 O O . LYS A 1 808 ? 10.398 -41.25 -19.297 1 94.56 808 LYS A O 1
ATOM 6423 N N . PRO A 1 809 ? 9.977 -39.125 -19.297 1 95.5 809 PRO A N 1
ATOM 6424 C CA . PRO A 1 809 ? 9.609 -39.156 -20.719 1 95.5 809 PRO A CA 1
ATOM 6425 C C . PRO A 1 809 ? 10.812 -39.344 -21.641 1 95.5 809 PRO A C 1
ATOM 6427 O O . PRO A 1 809 ? 11.891 -38.781 -21.375 1 95.5 809 PRO A O 1
ATOM 6430 N N . ALA A 1 810 ? 10.57 -40.156 -22.719 1 95.88 810 ALA A N 1
ATOM 6431 C CA . ALA A 1 810 ? 11.461 -40.062 -23.875 1 95.88 810 ALA A CA 1
ATOM 6432 C C . ALA A 1 810 ? 11.312 -38.719 -24.578 1 95.88 810 ALA A C 1
ATOM 6434 O O . ALA A 1 810 ? 10.203 -38.188 -24.672 1 95.88 810 ALA A O 1
ATOM 6435 N N . LYS A 1 811 ? 12.492 -38.219 -25.094 1 96.06 811 LYS A N 1
ATOM 6436 C CA . LYS A 1 811 ? 12.461 -36.875 -25.703 1 96.06 811 LYS A CA 1
ATOM 6437 C C . LYS A 1 811 ? 12.891 -36.938 -27.156 1 96.06 811 LYS A C 1
ATOM 6439 O O . LYS A 1 811 ? 13.789 -37.688 -27.516 1 96.06 811 LYS A O 1
ATOM 6444 N N . THR A 1 812 ? 12.195 -36.219 -27.922 1 97.56 812 THR A N 1
ATOM 6445 C CA . THR A 1 812 ? 12.625 -35.875 -29.281 1 97.56 812 THR A CA 1
ATOM 6446 C C . THR A 1 812 ? 12.859 -34.375 -29.438 1 97.56 812 THR A C 1
ATOM 6448 O O . THR A 1 812 ? 12.016 -33.594 -29.031 1 97.56 812 THR A O 1
ATOM 6451 N N . ILE A 1 813 ? 14.07 -34.031 -29.828 1 98.38 813 ILE A N 1
ATOM 6452 C CA . ILE A 1 813 ? 14.453 -32.656 -30.062 1 98.38 813 ILE A CA 1
ATOM 6453 C C . ILE A 1 813 ? 14.617 -32.406 -31.562 1 98.38 813 ILE A C 1
ATOM 6455 O O . ILE A 1 813 ? 15.414 -33.062 -32.219 1 98.38 813 ILE A O 1
ATOM 6459 N N . VAL A 1 814 ? 13.852 -31.469 -32.062 1 98.38 814 VAL A N 1
ATOM 6460 C CA . VAL A 1 814 ? 13.891 -31.125 -33.469 1 98.38 814 VAL A CA 1
ATOM 6461 C C . VAL A 1 814 ? 14.57 -29.766 -33.656 1 98.38 814 VAL A C 1
ATOM 6463 O O . VAL A 1 814 ? 14.273 -28.812 -32.938 1 98.38 814 VAL A O 1
ATOM 6466 N N . LYS A 1 815 ? 15.461 -29.703 -34.562 1 98.31 815 LYS A N 1
ATOM 6467 C CA . LYS A 1 815 ? 16.172 -28.469 -34.906 1 98.31 815 LYS A CA 1
ATOM 6468 C C . LYS A 1 815 ? 15.812 -28 -36.312 1 98.31 815 LYS A C 1
ATOM 6470 O O . LYS A 1 815 ? 15.719 -28.812 -37.25 1 98.31 815 LYS A O 1
ATOM 6475 N N . VAL A 1 816 ? 15.516 -26.75 -36.469 1 97.94 816 VAL A N 1
ATOM 6476 C CA . VAL A 1 816 ? 15.258 -26.125 -37.781 1 97.94 816 VAL A CA 1
ATOM 6477 C C . VAL A 1 816 ? 16.328 -25.078 -38.062 1 97.94 816 VAL A C 1
ATOM 6479 O O . VAL A 1 816 ? 16.594 -24.203 -37.25 1 97.94 816 VAL A O 1
ATOM 6482 N N . LEU A 1 817 ? 16.969 -25.25 -39.125 1 97.25 817 LEU A N 1
ATOM 6483 C CA . LEU A 1 817 ? 17.859 -24.234 -39.688 1 97.25 817 LEU A CA 1
ATOM 6484 C C . LEU A 1 817 ? 17.281 -23.672 -40.969 1 97.25 817 LEU A C 1
ATOM 6486 O O . LEU A 1 817 ? 16.844 -24.406 -41.844 1 97.25 817 LEU A O 1
ATOM 6490 N N . TYR A 1 818 ? 17.203 -22.328 -41.094 1 96.81 818 TYR A N 1
ATOM 6491 C CA . TYR A 1 818 ? 16.641 -21.766 -42.312 1 96.81 818 TYR A CA 1
ATOM 6492 C C . TYR A 1 818 ? 17.312 -20.453 -42.688 1 96.81 818 TYR A C 1
ATOM 6494 O O . TYR A 1 818 ? 17.859 -19.766 -41.812 1 96.81 818 TYR A O 1
ATOM 6502 N N . THR A 1 819 ? 17.344 -20.156 -43.906 1 95.94 819 THR A N 1
ATOM 6503 C CA . THR A 1 819 ? 17.922 -18.938 -44.469 1 95.94 819 THR A CA 1
ATOM 6504 C C . THR A 1 819 ? 16.984 -18.312 -45.5 1 95.94 819 THR A C 1
ATOM 6506 O O . THR A 1 819 ? 16.625 -18.969 -46.469 1 95.94 819 THR A O 1
ATOM 6509 N N . GLY A 1 820 ? 16.609 -17.125 -45.188 1 94 820 GLY A N 1
ATOM 6510 C CA . GLY A 1 820 ? 15.766 -16.422 -46.125 1 94 820 GLY A CA 1
ATOM 6511 C C . GLY A 1 820 ? 16.562 -15.711 -47.219 1 94 820 GLY A C 1
ATOM 6512 O O . GLY A 1 820 ? 17.547 -15.023 -46.938 1 94 820 GLY A O 1
ATOM 6513 N N . LYS A 1 821 ? 16.172 -15.969 -48.406 1 91.5 821 LYS A N 1
ATOM 6514 C CA . LYS A 1 821 ? 16.703 -15.266 -49.562 1 91.5 821 LYS A CA 1
ATOM 6515 C C . LYS A 1 821 ? 15.633 -14.406 -50.25 1 91.5 821 LYS A C 1
ATOM 6517 O O . LYS A 1 821 ? 14.523 -14.273 -49.719 1 91.5 821 LYS A O 1
ATOM 6522 N N . GLU A 1 822 ? 15.961 -13.758 -51.375 1 87.81 822 GLU A N 1
ATOM 6523 C CA . GLU A 1 822 ? 15.031 -12.852 -52.031 1 87.81 822 GLU A CA 1
ATOM 6524 C C . GLU A 1 822 ? 13.812 -13.609 -52.562 1 87.81 822 GLU A C 1
ATOM 6526 O O . GLU A 1 822 ? 12.68 -13.148 -52.406 1 87.81 822 GLU A O 1
ATOM 6531 N N . ASP A 1 823 ? 14.086 -14.758 -53.156 1 89.38 823 ASP A N 1
ATOM 6532 C CA . ASP A 1 823 ? 12.984 -15.414 -53.844 1 89.38 823 ASP A CA 1
ATOM 6533 C C . ASP A 1 823 ? 12.711 -16.797 -53.25 1 89.38 823 ASP A C 1
ATOM 6535 O O . ASP A 1 823 ? 11.781 -17.484 -53.688 1 89.38 823 ASP A O 1
ATOM 6539 N N . SER A 1 824 ? 13.531 -17.172 -52.25 1 93 824 SER A N 1
ATOM 6540 C CA . SER A 1 824 ? 13.359 -18.5 -51.688 1 93 824 SER A CA 1
ATOM 6541 C C . SER A 1 824 ? 13.836 -18.547 -50.219 1 93 824 SER A C 1
ATOM 6543 O O . SER A 1 824 ? 14.539 -17.641 -49.781 1 93 824 SER A O 1
ATOM 6545 N N . VAL A 1 825 ? 13.383 -19.562 -49.5 1 96.06 825 VAL A N 1
ATOM 6546 C CA . VAL A 1 825 ? 13.859 -19.859 -48.156 1 96.06 825 VAL A CA 1
ATOM 6547 C C . VAL A 1 825 ? 14.438 -21.281 -48.125 1 96.06 825 VAL A C 1
ATOM 6549 O O . VAL A 1 825 ? 13.781 -22.234 -48.531 1 96.06 825 VAL A O 1
ATOM 6552 N N . ASP A 1 826 ? 15.664 -21.391 -47.75 1 95.88 826 ASP A N 1
ATOM 6553 C CA . ASP A 1 826 ? 16.266 -22.703 -47.531 1 95.88 826 ASP A CA 1
ATOM 6554 C C . ASP A 1 826 ? 15.961 -23.188 -46.094 1 95.88 826 ASP A C 1
ATOM 6556 O O . ASP A 1 826 ? 16.141 -22.438 -45.125 1 95.88 826 ASP A O 1
ATOM 6560 N N . VAL A 1 827 ? 15.398 -24.375 -46 1 97.12 827 VAL A N 1
ATOM 6561 C CA . VAL A 1 827 ? 15.031 -24.906 -44.688 1 97.12 827 VAL A CA 1
ATOM 6562 C C . VAL A 1 827 ? 15.609 -26.312 -44.531 1 97.12 827 VAL A C 1
ATOM 6564 O O . VAL A 1 827 ? 15.484 -27.156 -45.438 1 97.12 827 VAL A O 1
ATOM 6567 N N . GLU A 1 828 ? 16.312 -26.547 -43.5 1 96.5 828 GLU A N 1
ATOM 6568 C CA . GLU A 1 828 ? 16.766 -27.875 -43.094 1 96.5 828 GLU A CA 1
ATOM 6569 C C . GLU A 1 828 ? 16.203 -28.219 -41.719 1 96.5 828 GLU A C 1
ATOM 6571 O O . GLU A 1 828 ? 16.297 -27.422 -40.781 1 96.5 828 GLU A O 1
ATOM 6576 N N . VAL A 1 829 ? 15.555 -29.344 -41.625 1 97.56 829 VAL A N 1
ATOM 6577 C CA . VAL A 1 829 ? 15.031 -29.828 -40.344 1 97.56 829 VAL A CA 1
ATOM 6578 C C . VAL A 1 829 ? 15.734 -31.141 -39.969 1 97.56 829 VAL A C 1
ATOM 6580 O O . VAL A 1 829 ? 15.93 -32 -40.844 1 97.56 829 VAL A O 1
ATOM 6583 N N . SER A 1 830 ? 16.172 -31.297 -38.75 1 98 830 SER A N 1
ATOM 6584 C CA . SER A 1 830 ? 16.875 -32.5 -38.312 1 98 830 SER A CA 1
ATOM 6585 C C . SER A 1 830 ? 16.469 -32.906 -36.906 1 98 830 SER A C 1
ATOM 6587 O O . SER A 1 830 ? 16.062 -32.062 -36.094 1 98 830 SER A O 1
ATOM 6589 N N . PHE A 1 831 ? 16.516 -34.188 -36.625 1 97.75 831 PHE A N 1
ATOM 6590 C CA . PHE A 1 831 ? 16.406 -34.688 -35.25 1 97.75 831 PHE A CA 1
ATOM 6591 C C . PHE A 1 831 ? 17.734 -34.531 -34.531 1 97.75 831 PHE A C 1
ATOM 6593 O O . PHE A 1 831 ? 18.734 -35.125 -34.906 1 97.75 831 PHE A O 1
ATOM 6600 N N . VAL A 1 832 ? 17.766 -33.75 -33.531 1 97.5 832 VAL A N 1
ATOM 6601 C CA . VAL A 1 832 ? 18.906 -33.719 -32.625 1 97.5 832 VAL A CA 1
ATOM 6602 C C . VAL A 1 832 ? 18.859 -34.938 -31.734 1 97.5 832 VAL A C 1
ATOM 6604 O O . VAL A 1 832 ? 19.906 -35.531 -31.391 1 97.5 832 VAL A O 1
ATOM 6607 N N . ARG A 1 833 ? 17.703 -35.25 -31.266 1 97.12 833 ARG A N 1
ATOM 6608 C CA . ARG A 1 833 ? 17.344 -36.438 -30.516 1 97.12 833 ARG A CA 1
ATOM 6609 C C . ARG A 1 833 ? 16 -37 -30.984 1 97.12 833 ARG A C 1
ATOM 6611 O O . ARG A 1 833 ? 15.086 -36.219 -31.312 1 97.12 833 ARG A O 1
ATOM 6618 N N . ASN A 1 834 ? 15.805 -38.312 -31.031 1 97.5 834 ASN A N 1
ATOM 6619 C CA . ASN A 1 834 ? 14.586 -38.906 -31.562 1 97.5 834 ASN A CA 1
ATOM 6620 C C . ASN A 1 834 ? 14.156 -40.125 -30.734 1 97.5 834 ASN A C 1
ATOM 6622 O O . ASN A 1 834 ? 13.938 -41.188 -31.281 1 97.5 834 ASN A O 1
ATOM 6626 N N . ASP A 1 835 ? 14.109 -40 -29.469 1 97.31 835 ASP A N 1
ATOM 6627 C CA . ASP A 1 835 ? 13.789 -41.094 -28.562 1 97.31 835 ASP A CA 1
ATOM 6628 C C . ASP A 1 835 ? 12.281 -41.281 -28.469 1 97.31 835 ASP A C 1
ATOM 6630 O O . ASP A 1 835 ? 11.812 -42.406 -28.188 1 97.31 835 ASP A O 1
ATOM 6634 N N . PHE A 1 836 ? 11.555 -40.344 -28.562 1 97.12 836 PHE A N 1
ATOM 6635 C CA . PHE A 1 836 ? 10.094 -40.438 -28.609 1 97.12 836 PHE A CA 1
ATOM 6636 C C . PHE A 1 836 ? 9.609 -40.562 -30.047 1 97.12 836 PHE A C 1
ATOM 6638 O O . PHE A 1 836 ? 9.891 -39.656 -30.875 1 97.12 836 PHE A O 1
ATOM 6645 N N . LYS A 1 837 ? 8.945 -41.531 -30.328 1 95.94 837 LYS A N 1
ATOM 6646 C CA . LYS A 1 837 ? 8.43 -41.688 -31.688 1 95.94 837 LYS A CA 1
ATOM 6647 C C . LYS A 1 837 ? 7.094 -40.969 -31.875 1 95.94 837 LYS A C 1
ATOM 6649 O O . LYS A 1 837 ? 6.043 -41.531 -31.5 1 95.94 837 LYS A O 1
ATOM 6654 N N . THR A 1 838 ? 7.145 -39.875 -32.531 1 96.81 838 THR A N 1
ATOM 6655 C CA . THR A 1 838 ? 5.949 -39.062 -32.75 1 96.81 838 THR A CA 1
ATOM 6656 C C . THR A 1 838 ? 5.027 -39.719 -33.781 1 96.81 838 THR A C 1
ATOM 6658 O O . THR A 1 838 ? 5.488 -40.469 -34.656 1 96.81 838 THR A O 1
ATOM 6661 N N . LEU A 1 839 ? 3.762 -39.438 -33.719 1 97.19 839 LEU A N 1
ATOM 6662 C CA . LEU A 1 839 ? 2.791 -39.969 -34.688 1 97.19 839 LEU A CA 1
ATOM 6663 C C . LEU A 1 839 ? 2.924 -39.281 -36.031 1 97.19 839 LEU A C 1
ATOM 6665 O O . LEU A 1 839 ? 2.518 -39.875 -37.062 1 97.19 839 LEU A O 1
ATOM 6669 N N . TRP A 1 840 ? 3.439 -38.094 -36.094 1 96.69 840 TRP A N 1
ATOM 6670 C CA . TRP A 1 840 ? 3.582 -37.375 -37.375 1 96.69 840 TRP A CA 1
ATOM 6671 C C . TRP A 1 840 ? 4.852 -37.812 -38.094 1 96.69 840 TRP A C 1
ATOM 6673 O O . TRP A 1 840 ? 5.113 -37.344 -39.219 1 96.69 840 TRP A O 1
ATOM 6683 N N . GLY A 1 841 ? 5.66 -38.562 -37.469 1 95.81 841 GLY A N 1
ATOM 6684 C CA . GLY A 1 841 ? 6.773 -39.25 -38.125 1 95.81 841 GLY A CA 1
ATOM 6685 C C . GLY A 1 841 ? 7.953 -38.312 -38.375 1 95.81 841 GLY A C 1
ATOM 6686 O O . GLY A 1 841 ? 8.422 -37.656 -37.469 1 95.81 841 GLY A O 1
ATOM 6687 N N . SER A 1 842 ? 8.406 -38.281 -39.625 1 96.19 842 SER A N 1
ATOM 6688 C CA . SER A 1 842 ? 9.648 -37.594 -39.906 1 96.19 842 SER A CA 1
ATOM 6689 C C . SER A 1 842 ? 9.422 -36.469 -40.938 1 96.19 842 SER A C 1
ATOM 6691 O O . SER A 1 842 ? 10.328 -36.156 -41.719 1 96.19 842 SER A O 1
ATOM 6693 N N . LYS A 1 843 ? 8.234 -36.031 -41.031 1 95.75 843 LYS A N 1
ATOM 6694 C CA . LYS A 1 843 ? 7.898 -34.938 -41.938 1 95.75 843 LYS A CA 1
ATOM 6695 C C . LYS A 1 843 ? 7.227 -33.812 -41.156 1 95.75 843 LYS A C 1
ATOM 6697 O O . LYS A 1 843 ? 6.438 -34.031 -40.25 1 95.75 843 LYS A O 1
ATOM 6702 N N . VAL A 1 844 ? 7.559 -32.625 -41.469 1 97.62 844 VAL A N 1
ATOM 6703 C CA . VAL A 1 844 ? 6.883 -31.453 -40.938 1 97.62 844 VAL A CA 1
ATOM 6704 C C . VAL A 1 844 ? 6.492 -30.516 -42.062 1 97.62 844 VAL A C 1
ATOM 6706 O O . VAL A 1 844 ? 7.105 -30.531 -43.125 1 97.62 844 VAL A O 1
ATOM 6709 N N . ASP A 1 845 ? 5.43 -29.781 -41.906 1 97.44 845 ASP A N 1
ATOM 6710 C CA . ASP A 1 845 ? 5.012 -28.734 -42.844 1 97.44 845 ASP A CA 1
ATOM 6711 C C . ASP A 1 845 ? 5.562 -27.375 -42.406 1 97.44 845 ASP A C 1
ATOM 6713 O O . ASP A 1 845 ? 5.242 -26.891 -41.312 1 97.44 845 ASP A O 1
ATOM 6717 N N . ILE A 1 846 ? 6.391 -26.734 -43.219 1 97.56 846 ILE A N 1
ATOM 6718 C CA . ILE A 1 846 ? 6.898 -25.391 -42.938 1 97.56 846 ILE A CA 1
ATOM 6719 C C . ILE A 1 846 ? 5.852 -24.359 -43.375 1 97.56 846 ILE A C 1
ATOM 6721 O O . ILE A 1 846 ? 5.262 -24.453 -44.438 1 97.56 846 ILE A O 1
ATOM 6725 N N . ILE A 1 847 ? 5.598 -23.438 -42.5 1 96.81 847 ILE A N 1
ATOM 6726 C CA . ILE A 1 847 ? 4.637 -22.375 -42.75 1 96.81 847 ILE A CA 1
ATOM 6727 C C . ILE A 1 847 ? 5.352 -21.016 -42.719 1 96.81 847 ILE A C 1
ATOM 6729 O O . ILE A 1 847 ? 6.004 -20.656 -41.75 1 96.81 847 ILE A O 1
ATOM 6733 N N . LEU A 1 848 ? 5.258 -20.25 -43.781 1 96 848 LEU A N 1
ATOM 6734 C CA . LEU A 1 848 ? 5.836 -18.922 -43.906 1 96 848 LEU A CA 1
ATOM 6735 C C . LEU A 1 848 ? 4.828 -17.859 -43.469 1 96 848 LEU A C 1
ATOM 6737 O O . LEU A 1 848 ? 3.627 -18.125 -43.406 1 96 848 LEU A O 1
ATOM 6741 N N . PRO A 1 849 ? 5.328 -16.625 -43.156 1 94.56 849 PRO A N 1
ATOM 6742 C CA . PRO A 1 849 ? 4.387 -15.555 -42.812 1 94.56 849 PRO A CA 1
ATOM 6743 C C . PRO A 1 849 ? 3.375 -15.281 -43.938 1 94.56 849 PRO A C 1
ATOM 6745 O O . PRO A 1 849 ? 3.707 -15.391 -45.094 1 94.56 849 PRO A O 1
ATOM 6748 N N . GLU A 1 850 ? 2.199 -14.938 -43.5 1 91.38 850 GLU A N 1
ATOM 6749 C CA . GLU A 1 850 ? 1.167 -14.625 -44.469 1 91.38 850 GLU A CA 1
ATOM 6750 C C . GLU A 1 850 ? 1.645 -13.555 -45.438 1 91.38 850 GLU A C 1
ATOM 6752 O O . GLU A 1 850 ? 2.234 -12.555 -45.031 1 91.38 850 GLU A O 1
ATOM 6757 N N . GLY A 1 851 ? 1.39 -13.789 -46.688 1 87.62 851 GLY A N 1
ATOM 6758 C CA . GLY A 1 851 ? 1.775 -12.859 -47.719 1 87.62 851 GLY A CA 1
ATOM 6759 C C . GLY A 1 851 ? 3.162 -13.117 -48.281 1 87.62 851 GLY A C 1
ATOM 6760 O O . GLY A 1 851 ? 3.547 -12.547 -49.312 1 87.62 851 GLY A O 1
ATOM 6761 N N . ASP A 1 852 ? 3.939 -13.961 -47.531 1 91.81 852 ASP A N 1
ATOM 6762 C CA . ASP A 1 852 ? 5.242 -14.336 -48.062 1 91.81 852 ASP A CA 1
ATOM 6763 C C . ASP A 1 852 ? 5.09 -15.234 -49.281 1 91.81 852 ASP A C 1
ATOM 6765 O O . ASP A 1 852 ? 4.578 -16.344 -49.188 1 91.81 852 ASP A O 1
ATOM 6769 N N . VAL A 1 853 ? 5.582 -14.773 -50.438 1 87.12 853 VAL A N 1
ATOM 6770 C CA . VAL A 1 853 ? 5.367 -15.477 -51.719 1 87.12 853 VAL A CA 1
ATOM 6771 C C . VAL A 1 853 ? 6.605 -16.312 -52.062 1 87.12 853 VAL A C 1
ATOM 6773 O O . VAL A 1 853 ? 6.641 -16.984 -53.094 1 87.12 853 VAL A O 1
ATOM 6776 N N . ARG A 1 854 ? 7.547 -16.203 -51.219 1 88.44 854 ARG A N 1
ATOM 6777 C CA . ARG A 1 854 ? 8.758 -16.984 -51.469 1 88.44 854 ARG A CA 1
ATOM 6778 C C . ARG A 1 854 ? 8.469 -18.484 -51.406 1 88.44 854 ARG A C 1
ATOM 6780 O O . ARG A 1 854 ? 7.504 -18.906 -50.781 1 88.44 854 ARG A O 1
ATOM 6787 N N . LYS A 1 855 ? 9.383 -19.344 -51.969 1 89.44 855 LYS A N 1
ATOM 6788 C CA . LYS A 1 855 ? 9.266 -20.797 -51.969 1 89.44 855 LYS A CA 1
ATOM 6789 C C . LYS A 1 855 ? 10.352 -21.422 -51.094 1 89.44 855 LYS A C 1
ATOM 6791 O O . LYS A 1 855 ? 11.398 -20.812 -50.875 1 89.44 855 LYS A O 1
ATOM 6796 N N . ILE A 1 856 ? 10 -22.594 -50.594 1 94.06 856 ILE A N 1
ATOM 6797 C CA . ILE A 1 856 ? 11.008 -23.359 -49.875 1 94.06 856 ILE A CA 1
ATOM 6798 C C . ILE A 1 856 ? 11.727 -24.312 -50.844 1 94.06 856 ILE A C 1
ATOM 6800 O O . ILE A 1 856 ? 11.094 -25.172 -51.438 1 94.06 856 ILE A O 1
ATOM 6804 N N . SER A 1 857 ? 12.945 -24.219 -50.875 1 87.69 857 SER A N 1
ATOM 6805 C CA . SER A 1 857 ? 13.734 -25 -51.844 1 87.69 857 SER A CA 1
ATOM 6806 C C . SER A 1 857 ? 13.648 -26.484 -51.531 1 87.69 857 SER A C 1
ATOM 6808 O O . SER A 1 857 ? 13.898 -26.922 -50.406 1 87.69 857 SER A O 1
ATOM 6810 N N . GLY A 1 858 ? 13.344 -27.219 -52.5 1 84.88 858 GLY A N 1
ATOM 6811 C CA . GLY A 1 858 ? 13.398 -28.672 -52.406 1 84.88 858 GLY A CA 1
ATOM 6812 C C . GLY A 1 858 ? 12.25 -29.25 -51.594 1 84.88 858 GLY A C 1
ATOM 6813 O O . GLY A 1 858 ? 12.297 -30.422 -51.188 1 84.88 858 GLY A O 1
ATOM 6814 N N . ALA A 1 859 ? 11.273 -28.469 -51.281 1 91.94 859 ALA A N 1
ATOM 6815 C CA . ALA A 1 859 ? 10.164 -28.953 -50.5 1 91.94 859 ALA A CA 1
ATOM 6816 C C . ALA A 1 859 ? 8.891 -29.078 -51.312 1 91.94 859 ALA A C 1
ATOM 6818 O O . ALA A 1 859 ? 8.734 -28.375 -52.344 1 91.94 859 ALA A O 1
ATOM 6819 N N . LYS A 1 860 ? 8.07 -29.953 -50.969 1 92.12 860 LYS A N 1
ATOM 6820 C CA . LYS A 1 860 ? 6.793 -30.141 -51.656 1 92.12 860 LYS A CA 1
ATOM 6821 C C . LYS A 1 860 ? 5.75 -29.141 -51.156 1 92.12 860 LYS A C 1
ATOM 6823 O O . LYS A 1 860 ? 5.441 -29.094 -49.969 1 92.12 860 LYS A O 1
ATOM 6828 N N . GLU A 1 861 ? 5.234 -28.344 -52.094 1 92.62 861 GLU A N 1
ATOM 6829 C CA . GLU A 1 861 ? 4.219 -27.359 -51.781 1 92.62 861 GLU A CA 1
ATOM 6830 C C . GLU A 1 861 ? 2.842 -28 -51.625 1 92.62 861 GLU A C 1
ATOM 6832 O O . GLU A 1 861 ? 2.5 -28.922 -52.375 1 92.62 861 GLU A O 1
ATOM 6837 N N . GLY A 1 862 ? 2.119 -27.547 -50.594 1 92.88 862 GLY A N 1
ATOM 6838 C CA . GLY A 1 862 ? 0.754 -27.984 -50.375 1 92.88 862 GLY A CA 1
ATOM 6839 C C . GLY A 1 862 ? -0.112 -26.922 -49.719 1 92.88 862 GLY A C 1
ATOM 6840 O O . GLY A 1 862 ? 0.261 -25.75 -49.656 1 92.88 862 GLY A O 1
ATOM 6841 N N . VAL A 1 863 ? -1.354 -27.281 -49.438 1 92.19 863 VAL A N 1
ATOM 6842 C CA . VAL A 1 863 ? -2.297 -26.391 -48.781 1 92.19 863 VAL A CA 1
ATOM 6843 C C . VAL A 1 863 ? -2.914 -27.094 -47.594 1 92.19 863 VAL A C 1
ATOM 6845 O O . VAL A 1 863 ? -3.297 -28.266 -47.656 1 92.19 863 VAL A O 1
ATOM 6848 N N . ARG A 1 864 ? -2.879 -26.453 -46.531 1 91.06 864 ARG A N 1
ATOM 6849 C CA . ARG A 1 864 ? -3.553 -26.922 -45.344 1 91.06 864 ARG A CA 1
ATOM 6850 C C . ARG A 1 864 ? -4.402 -25.828 -44.719 1 91.06 864 ARG A C 1
ATOM 6852 O O . ARG A 1 864 ? -3.893 -24.75 -44.375 1 91.06 864 ARG A O 1
ATOM 6859 N N . GLU A 1 865 ? -5.668 -26.141 -44.406 1 87.5 865 GLU A N 1
ATOM 6860 C CA . GLU A 1 865 ? -6.629 -25.203 -43.844 1 87.5 865 GLU A CA 1
ATOM 6861 C C . GLU A 1 865 ? -6.559 -23.859 -44.531 1 87.5 865 GLU A C 1
ATOM 6863 O O . GLU A 1 865 ? -6.508 -22.812 -43.875 1 87.5 865 GLU A O 1
ATOM 6868 N N . GLY A 1 866 ? -6.371 -23.906 -45.781 1 83.19 866 GLY A N 1
ATOM 6869 C CA . GLY A 1 866 ? -6.414 -22.719 -46.625 1 83.19 866 GLY A CA 1
ATOM 6870 C C . GLY A 1 866 ? -5.094 -21.969 -46.656 1 83.19 866 GLY A C 1
ATOM 6871 O O . GLY A 1 866 ? -5 -20.891 -47.25 1 83.19 866 GLY A O 1
ATOM 6872 N N . LYS A 1 867 ? -4.066 -22.516 -46.062 1 88.5 867 LYS A N 1
ATOM 6873 C CA . LYS A 1 867 ? -2.76 -21.859 -46.031 1 88.5 867 LYS A CA 1
ATOM 6874 C C . LYS A 1 867 ? -1.717 -22.688 -46.781 1 88.5 867 LYS A C 1
ATOM 6876 O O . LYS A 1 867 ? -1.733 -23.922 -46.719 1 88.5 867 LYS A O 1
ATOM 6881 N N . LYS A 1 868 ? -0.921 -22.016 -47.469 1 91.94 868 LYS A N 1
ATOM 6882 C CA . LYS A 1 868 ? 0.191 -22.656 -48.156 1 91.94 868 LYS A CA 1
ATOM 6883 C C . LYS A 1 868 ? 1.193 -23.234 -47.188 1 91.94 868 LYS A C 1
ATOM 6885 O O . LYS A 1 868 ? 1.551 -22.578 -46.188 1 91.94 868 LYS A O 1
ATOM 6890 N N . VAL A 1 869 ? 1.62 -24.5 -47.375 1 96.12 869 VAL A N 1
ATOM 6891 C CA . VAL A 1 869 ? 2.625 -25.156 -46.531 1 96.12 869 VAL A CA 1
ATOM 6892 C C . VAL A 1 869 ? 3.641 -25.875 -47.438 1 96.12 869 VAL A C 1
ATOM 6894 O O . VAL A 1 869 ? 3.379 -26.125 -48.594 1 96.12 869 VAL A O 1
ATOM 6897 N N . TRP A 1 870 ? 4.801 -26.109 -46.969 1 96.56 870 TRP A N 1
ATOM 6898 C CA . TRP A 1 870 ? 5.844 -26.875 -47.656 1 96.56 870 TRP A CA 1
ATOM 6899 C C . TRP A 1 870 ? 6.281 -28.062 -46.781 1 96.56 870 TRP A C 1
ATOM 6901 O O . TRP A 1 870 ? 6.836 -27.875 -45.688 1 96.56 870 TRP A O 1
ATOM 6911 N N . THR A 1 871 ? 6.09 -29.25 -47.219 1 96.75 871 THR A N 1
ATOM 6912 C CA . THR A 1 871 ? 6.449 -30.438 -46.469 1 96.75 871 THR A CA 1
ATOM 6913 C C . THR A 1 871 ? 7.938 -30.75 -46.625 1 96.75 871 THR A C 1
ATOM 6915 O O . THR A 1 871 ? 8.453 -30.844 -47.75 1 96.75 871 THR A O 1
ATOM 6918 N N . VAL A 1 872 ? 8.555 -30.844 -45.531 1 96.38 872 VAL A N 1
ATOM 6919 C CA . VAL A 1 872 ? 9.984 -31.141 -45.5 1 96.38 872 VAL A CA 1
ATOM 6920 C C . VAL A 1 872 ? 10.234 -32.406 -44.688 1 96.38 872 VAL A C 1
ATOM 6922 O O . VAL A 1 872 ? 9.586 -32.625 -43.656 1 96.38 872 VAL A O 1
ATOM 6925 N N . ASP A 1 873 ? 11.164 -33.25 -45.188 1 95.12 873 ASP A N 1
ATOM 6926 C CA . ASP A 1 873 ? 11.594 -34.438 -44.438 1 95.12 873 ASP A CA 1
ATOM 6927 C C . ASP A 1 873 ? 12.609 -34.062 -43.375 1 95.12 873 ASP A C 1
ATOM 6929 O O . ASP A 1 873 ? 13.461 -33.188 -43.594 1 95.12 873 ASP A O 1
ATOM 6933 N N . ILE A 1 874 ? 12.477 -34.656 -42.312 1 94.38 874 ILE A N 1
ATOM 6934 C CA . ILE A 1 874 ? 13.445 -34.469 -41.219 1 94.38 874 ILE A CA 1
ATOM 6935 C C . ILE A 1 874 ? 14.633 -35.406 -41.406 1 94.38 874 ILE A C 1
ATOM 6937 O O . ILE A 1 874 ? 14.445 -36.594 -41.625 1 94.38 874 ILE A O 1
ATOM 6941 N N . ALA A 1 875 ? 15.812 -34.906 -41.406 1 87.94 875 ALA A N 1
ATOM 6942 C CA . ALA A 1 875 ? 17.031 -35.719 -41.594 1 87.94 875 ALA A CA 1
ATOM 6943 C C . ALA A 1 875 ? 17.453 -36.375 -40.281 1 87.94 875 ALA A C 1
ATOM 6945 O O . ALA A 1 875 ? 17.219 -35.812 -39.188 1 87.94 875 ALA A O 1
ATOM 6946 N N . MET B 1 1 ? 5.422 -9.258 11.18 1 77.62 1 MET B N 1
ATOM 6947 C CA . MET B 1 1 ? 4.441 -9.07 12.25 1 77.62 1 MET B CA 1
ATOM 6948 C C . MET B 1 1 ? 3.844 -10.398 12.68 1 77.62 1 MET B C 1
ATOM 6950 O O . MET B 1 1 ? 3.016 -10.977 11.977 1 77.62 1 MET B O 1
ATOM 6954 N N . PRO B 1 2 ? 4.355 -10.836 13.82 1 88.88 2 PRO B N 1
ATOM 6955 C CA . PRO B 1 2 ? 3.795 -12.086 14.344 1 88.88 2 PRO B CA 1
ATOM 6956 C C . PRO B 1 2 ? 2.27 -12.094 14.344 1 88.88 2 PRO B C 1
ATOM 6958 O O . PRO B 1 2 ? 1.645 -11.055 14.57 1 88.88 2 PRO B O 1
ATOM 6961 N N . ILE B 1 3 ? 1.715 -13.188 14.016 1 92.19 3 ILE B N 1
ATOM 6962 C CA . ILE B 1 3 ? 0.267 -13.375 14.008 1 92.19 3 ILE B CA 1
ATOM 6963 C C . ILE B 1 3 ? -0.191 -13.891 15.367 1 92.19 3 ILE B C 1
ATOM 6965 O O . ILE B 1 3 ? 0.053 -15.047 15.711 1 92.19 3 ILE B O 1
ATOM 6969 N N . VAL B 1 4 ? -0.772 -13.062 16.156 1 94.81 4 VAL B N 1
ATOM 6970 C CA . VAL B 1 4 ? -1.337 -13.383 17.469 1 94.81 4 VAL B CA 1
ATOM 6971 C C . VAL B 1 4 ? -2.725 -12.758 17.594 1 94.81 4 VAL B C 1
ATOM 6973 O O . VAL B 1 4 ? -2.854 -11.539 17.75 1 94.81 4 VAL B O 1
ATOM 6976 N N . GLU B 1 5 ? -3.682 -13.523 17.5 1 95.19 5 GLU B N 1
ATOM 6977 C CA . GLU B 1 5 ? -5.074 -13.117 17.656 1 95.19 5 GLU B CA 1
ATOM 6978 C C . GLU B 1 5 ? -5.824 -14.078 18.578 1 95.19 5 GLU B C 1
ATOM 6980 O O . GLU B 1 5 ? -6.277 -15.141 18.141 1 95.19 5 GLU B O 1
ATOM 6985 N N . ARG B 1 6 ? -5.988 -13.68 19.766 1 94.62 6 ARG B N 1
ATOM 6986 C CA . ARG B 1 6 ? -6.613 -14.5 20.797 1 94.62 6 ARG B CA 1
ATOM 6987 C C . ARG B 1 6 ? -7.977 -13.945 21.188 1 94.62 6 ARG B C 1
ATOM 6989 O O . ARG B 1 6 ? -8.062 -12.984 21.953 1 94.62 6 ARG B O 1
ATOM 6996 N N . GLU B 1 7 ? -9.016 -14.578 20.797 1 92.69 7 GLU B N 1
ATOM 6997 C CA . GLU B 1 7 ? -10.375 -14.07 20.938 1 92.69 7 GLU B CA 1
ATOM 6998 C C . GLU B 1 7 ? -10.812 -14.07 22.406 1 92.69 7 GLU B C 1
ATOM 7000 O O . GLU B 1 7 ? -10.5 -15 23.141 1 92.69 7 GLU B O 1
ATOM 7005 N N . LEU B 1 8 ? -11.523 -13.07 22.766 1 93.19 8 LEU B N 1
ATOM 7006 C CA . LEU B 1 8 ? -12.125 -12.992 24.094 1 93.19 8 LEU B CA 1
ATOM 7007 C C . LEU B 1 8 ? -13.539 -13.562 24.094 1 93.19 8 LEU B C 1
ATOM 7009 O O . LEU B 1 8 ? -14.312 -13.305 23.172 1 93.19 8 LEU B O 1
ATOM 7013 N N . GLU B 1 9 ? -13.828 -14.367 25.062 1 90.75 9 GLU B N 1
ATOM 7014 C CA . GLU B 1 9 ? -15.141 -14.984 25.203 1 90.75 9 GLU B CA 1
ATOM 7015 C C . GLU B 1 9 ? -15.523 -15.148 26.672 1 90.75 9 GLU B C 1
ATOM 7017 O O . GLU B 1 9 ? -14.781 -14.719 27.562 1 90.75 9 GLU B O 1
ATOM 7022 N N . GLY B 1 10 ? -16.703 -15.609 26.938 1 91 10 GLY B N 1
ATOM 7023 C CA . GLY B 1 10 ? -17.125 -15.992 28.266 1 91 10 GLY B CA 1
ATOM 7024 C C . GLY B 1 10 ? -17.641 -14.828 29.094 1 91 10 GLY B C 1
ATOM 7025 O O . GLY B 1 10 ? -17.547 -14.836 30.312 1 91 10 GLY B O 1
ATOM 7026 N N . PHE B 1 11 ? -18.188 -13.797 28.5 1 94.19 11 PHE B N 1
ATOM 7027 C CA . PHE B 1 11 ? -18.688 -12.633 29.219 1 94.19 11 PHE B CA 1
ATOM 7028 C C . PHE B 1 11 ? -20.078 -12.922 29.797 1 94.19 11 PHE B C 1
ATOM 7030 O O . PHE B 1 11 ? -20.844 -13.703 29.234 1 94.19 11 PHE B O 1
ATOM 7037 N N . THR B 1 12 ? -20.328 -12.336 30.938 1 93.88 12 THR B N 1
ATOM 7038 C CA . THR B 1 12 ? -21.625 -12.359 31.594 1 93.88 12 THR B CA 1
ATOM 7039 C C . THR B 1 12 ? -22.031 -10.961 32.031 1 93.88 12 THR B C 1
ATOM 7041 O O . THR B 1 12 ? -21.188 -10.07 32.156 1 93.88 12 THR B O 1
ATOM 7044 N N . LEU B 1 13 ? -23.312 -10.797 32.125 1 93.75 13 LEU B N 1
ATOM 7045 C CA . LEU B 1 13 ? -23.844 -9.508 32.562 1 93.75 13 LEU B CA 1
ATOM 7046 C C . LEU B 1 13 ? -23.391 -9.164 33.969 1 93.75 13 LEU B C 1
ATOM 7048 O O . LEU B 1 13 ? -23.422 -10.016 34.844 1 93.75 13 LEU B O 1
ATOM 7052 N N . SER B 1 14 ? -22.938 -7.957 34.031 1 90 14 SER B N 1
ATOM 7053 C CA . SER B 1 14 ? -22.609 -7.438 35.344 1 90 14 SER B CA 1
ATOM 7054 C C . SER B 1 14 ? -23.812 -6.734 35.969 1 90 14 SER B C 1
ATOM 7056 O O . SER B 1 14 ? -24.406 -5.852 35.344 1 90 14 SER B O 1
ATOM 7058 N N . GLY B 1 15 ? -24.125 -7.094 37.094 1 87 15 GLY B N 1
ATOM 7059 C CA . GLY B 1 15 ? -25.266 -6.484 37.75 1 87 15 GLY B CA 1
ATOM 7060 C C . GLY B 1 15 ? -26.609 -6.977 37.25 1 87 15 GLY B C 1
ATOM 7061 O O . GLY B 1 15 ? -26.703 -8.086 36.688 1 87 15 GLY B O 1
ATOM 7062 N N . SER B 1 16 ? -27.703 -6.223 37.562 1 87.88 16 SER B N 1
ATOM 7063 C CA . SER B 1 16 ? -29.047 -6.625 37.125 1 87.88 16 SER B CA 1
ATOM 7064 C C . SER B 1 16 ? -29.844 -5.434 36.625 1 87.88 16 SER B C 1
ATOM 7066 O O . SER B 1 16 ? -30.844 -5.043 37.219 1 87.88 16 SER B O 1
ATOM 7068 N N . PRO B 1 17 ? -29.391 -5.02 35.469 1 90.19 17 PRO B N 1
ATOM 7069 C CA . PRO B 1 17 ? -30.172 -3.906 34.906 1 90.19 17 PRO B CA 1
ATOM 7070 C C . PRO B 1 17 ? -31.594 -4.301 34.562 1 90.19 17 PRO B C 1
ATOM 7072 O O . PRO B 1 17 ? -31.859 -5.449 34.188 1 90.19 17 PRO B O 1
ATOM 7075 N N . LYS B 1 18 ? -32.625 -3.273 34.656 1 88.88 18 LYS B N 1
ATOM 7076 C CA . LYS B 1 18 ? -34.031 -3.527 34.375 1 88.88 18 LYS B CA 1
ATOM 7077 C C . LYS B 1 18 ? -34.438 -2.869 33.062 1 88.88 18 LYS B C 1
ATOM 7079 O O . LYS B 1 18 ? -34.031 -1.744 32.75 1 88.88 18 LYS B O 1
ATOM 7084 N N . VAL B 1 19 ? -35.156 -3.65 32.25 1 94.38 19 VAL B N 1
ATOM 7085 C CA . VAL B 1 19 ? -35.719 -3.107 31.031 1 94.38 19 VAL B CA 1
ATOM 7086 C C . VAL B 1 19 ? -36.531 -1.856 31.328 1 94.38 19 VAL B C 1
ATOM 7088 O O . VAL B 1 19 ? -37.281 -1.824 32.312 1 94.38 19 VAL B O 1
ATOM 7091 N N . GLY B 1 20 ? -36.406 -0.89 30.5 1 91.5 20 GLY B N 1
ATOM 7092 C CA . GLY B 1 20 ? -37.094 0.376 30.703 1 91.5 20 GLY B CA 1
ATOM 7093 C C . GLY B 1 20 ? -36.312 1.342 31.578 1 91.5 20 GLY B C 1
ATOM 7094 O O . GLY B 1 20 ? -36.656 2.527 31.656 1 91.5 20 GLY B O 1
ATOM 7095 N N . SER B 1 21 ? -35.281 0.929 32.156 1 87.69 21 SER B N 1
ATOM 7096 C CA . SER B 1 21 ? -34.5 1.781 33.031 1 87.69 21 SER B CA 1
ATOM 7097 C C . SER B 1 21 ? -33.531 2.678 32.25 1 87.69 21 SER B C 1
ATOM 7099 O O . SER B 1 21 ? -33.062 2.291 31.172 1 87.69 21 SER B O 1
ATOM 7101 N N . SER B 1 22 ? -33.438 3.848 32.844 1 88.81 22 SER B N 1
ATOM 7102 C CA . SER B 1 22 ? -32.406 4.754 32.375 1 88.81 22 SER B CA 1
ATOM 7103 C C . SER B 1 22 ? -31.062 4.484 33.062 1 88.81 22 SER B C 1
ATOM 7105 O O . SER B 1 22 ? -30.969 4.555 34.281 1 88.81 22 SER B O 1
ATOM 7107 N N . ILE B 1 23 ? -30.141 4.125 32.281 1 93.5 23 ILE B N 1
ATOM 7108 C CA . ILE B 1 23 ? -28.828 3.777 32.812 1 93.5 23 ILE B CA 1
ATOM 7109 C C . ILE B 1 23 ? -27.766 4.703 32.25 1 93.5 23 ILE B C 1
ATOM 7111 O O . ILE B 1 23 ? -27.969 5.324 31.203 1 93.5 23 ILE B O 1
ATOM 7115 N N . THR B 1 24 ? -26.609 4.77 32.906 1 94.06 24 THR B N 1
ATOM 7116 C CA . THR B 1 24 ? -25.5 5.566 32.406 1 94.06 24 THR B CA 1
ATOM 7117 C C . THR B 1 24 ? -24.438 4.672 31.781 1 94.06 24 THR B C 1
ATOM 7119 O O . THR B 1 24 ? -23.562 5.156 31.062 1 94.06 24 THR B O 1
ATOM 7122 N N . SER B 1 25 ? -24.5 3.342 32.062 1 95.81 25 SER B N 1
ATOM 7123 C CA . SER B 1 25 ? -23.578 2.389 31.453 1 95.81 25 SER B CA 1
ATOM 7124 C C . SER B 1 25 ? -24.141 0.971 31.5 1 95.81 25 SER B C 1
ATOM 7126 O O . SER B 1 25 ? -25.078 0.692 32.25 1 95.81 25 SER B O 1
ATOM 7128 N N . PHE B 1 26 ? -23.719 0.127 30.688 1 97.06 26 PHE B N 1
ATOM 7129 C CA . PHE B 1 26 ? -23.969 -1.308 30.656 1 97.06 26 PHE B CA 1
ATOM 7130 C C . PHE B 1 26 ? -22.672 -2.092 30.656 1 97.06 26 PHE B C 1
ATOM 7132 O O . PHE B 1 26 ? -21.797 -1.846 29.828 1 97.06 26 PHE B O 1
ATOM 7139 N N . GLU B 1 27 ? -22.531 -3.051 31.562 1 96.81 27 GLU B N 1
ATOM 7140 C CA . GLU B 1 27 ? -21.219 -3.66 31.781 1 96.81 27 GLU B CA 1
ATOM 7141 C C . GLU B 1 27 ? -21.297 -5.184 31.734 1 96.81 27 GLU B C 1
ATOM 7143 O O . GLU B 1 27 ? -22.25 -5.777 32.219 1 96.81 27 GLU B O 1
ATOM 7148 N N . LEU B 1 28 ? -20.344 -5.785 31.047 1 97.06 28 LEU B N 1
ATOM 7149 C CA . LEU B 1 28 ? -20.109 -7.223 31.016 1 97.06 28 LEU B CA 1
ATOM 7150 C C . LEU B 1 28 ? -18.75 -7.559 31.625 1 97.06 28 LEU B C 1
ATOM 7152 O O . LEU B 1 28 ? -17.812 -6.75 31.562 1 97.06 28 LEU B O 1
ATOM 7156 N N . LYS B 1 29 ? -18.609 -8.75 32.156 1 95.44 29 LYS B N 1
ATOM 7157 C CA . LYS B 1 29 ? -17.359 -9.25 32.688 1 95.44 29 LYS B CA 1
ATOM 7158 C C . LYS B 1 29 ? -17.125 -10.703 32.281 1 95.44 29 LYS B C 1
ATOM 7160 O O . LYS B 1 29 ? -18.078 -11.477 32.188 1 95.44 29 LYS B O 1
ATOM 7165 N N . ASN B 1 30 ? -15.906 -10.945 31.953 1 91.19 30 ASN B N 1
ATOM 7166 C CA . ASN B 1 30 ? -15.641 -12.32 31.562 1 91.19 30 ASN B CA 1
ATOM 7167 C C . ASN B 1 30 ? -15.031 -13.125 32.688 1 91.19 30 ASN B C 1
ATOM 7169 O O . ASN B 1 30 ? -13.93 -12.836 33.156 1 91.19 30 ASN B O 1
ATOM 7173 N N . GLN B 1 31 ? -15.742 -14.086 33.281 1 81.38 31 GLN B N 1
ATOM 7174 C CA . GLN B 1 31 ? -15.305 -14.906 34.406 1 81.38 31 GLN B CA 1
ATOM 7175 C C . GLN B 1 31 ? -14.875 -16.297 33.938 1 81.38 31 GLN B C 1
ATOM 7177 O O . GLN B 1 31 ? -14.352 -17.078 34.75 1 81.38 31 GLN B O 1
ATOM 7182 N N . LYS B 1 32 ? -15.07 -16.547 32.781 1 78.19 32 LYS B N 1
ATOM 7183 C CA . LYS B 1 32 ? -14.719 -17.844 32.188 1 78.19 32 LYS B CA 1
ATOM 7184 C C . LYS B 1 32 ? -13.906 -17.672 30.906 1 78.19 32 LYS B C 1
ATOM 7186 O O . LYS B 1 32 ? -13.812 -16.562 30.375 1 78.19 32 LYS B O 1
ATOM 7191 N N . GLY B 1 33 ? -13.297 -18.75 30.516 1 72.62 33 GLY B N 1
ATOM 7192 C CA . GLY B 1 33 ? -12.555 -18.734 29.266 1 72.62 33 GLY B CA 1
ATOM 7193 C C . GLY B 1 33 ? -11.047 -18.719 29.469 1 72.62 33 GLY B C 1
ATOM 7194 O O . GLY B 1 33 ? -10.57 -18.719 30.609 1 72.62 33 GLY B O 1
ATOM 7195 N N . ARG B 1 34 ? -10.328 -18.688 28.344 1 77.81 34 ARG B N 1
ATOM 7196 C CA . ARG B 1 34 ? -8.875 -18.719 28.297 1 77.81 34 ARG B CA 1
ATOM 7197 C C . ARG B 1 34 ? -8.273 -17.5 28.984 1 77.81 34 ARG B C 1
ATOM 7199 O O . ARG B 1 34 ? -7.27 -17.609 29.688 1 77.81 34 ARG B O 1
ATOM 7206 N N . PHE B 1 35 ? -8.898 -16.375 28.734 1 87 35 PHE B N 1
ATOM 7207 C CA . PHE B 1 35 ? -8.523 -15.094 29.312 1 87 35 PHE B CA 1
ATOM 7208 C C . PHE B 1 35 ? -9.664 -14.539 30.172 1 87 35 PHE B C 1
ATOM 7210 O O . PHE B 1 35 ? -10.781 -14.367 29.688 1 87 35 PHE B O 1
ATOM 7217 N N . LYS B 1 36 ? -9.375 -14.234 31.422 1 90.44 36 LYS B N 1
ATOM 7218 C CA . LYS B 1 36 ? -10.453 -13.875 32.344 1 90.44 36 LYS B CA 1
ATOM 7219 C C . LYS B 1 36 ? -10.227 -12.492 32.938 1 90.44 36 LYS B C 1
ATOM 7221 O O . LYS B 1 36 ? -9.164 -11.891 32.75 1 90.44 36 LYS B O 1
ATOM 7226 N N . ASP B 1 37 ? -11.281 -12.016 33.562 1 94.69 37 ASP B N 1
ATOM 7227 C CA . ASP B 1 37 ? -11.281 -10.789 34.375 1 94.69 37 ASP B CA 1
ATOM 7228 C C . ASP B 1 37 ? -11.188 -9.555 33.469 1 94.69 37 ASP B C 1
ATOM 7230 O O . ASP B 1 37 ? -10.516 -8.578 33.812 1 94.69 37 ASP B O 1
ATOM 7234 N N . PHE B 1 38 ? -11.773 -9.672 32.312 1 95.75 38 PHE B N 1
ATOM 7235 C CA . PHE B 1 38 ? -11.945 -8.492 31.469 1 95.75 38 PHE B CA 1
ATOM 7236 C C . PHE B 1 38 ? -13.297 -7.844 31.719 1 95.75 38 PHE B C 1
ATOM 7238 O O . PHE B 1 38 ? -14.281 -8.531 32 1 95.75 38 PHE B O 1
ATOM 7245 N N . THR B 1 39 ? -13.336 -6.574 31.656 1 96.88 39 THR B N 1
ATOM 7246 C CA . THR B 1 39 ? -14.555 -5.785 31.766 1 96.88 39 THR B CA 1
ATOM 7247 C C . THR B 1 39 ? -14.852 -5.062 30.453 1 96.88 39 THR B C 1
ATOM 7249 O O . THR B 1 39 ? -13.984 -4.398 29.891 1 96.88 39 THR B O 1
ATOM 7252 N N . TYR B 1 40 ? -16.016 -5.27 29.969 1 97.62 40 TYR B N 1
ATOM 7253 C CA . TYR B 1 40 ? -16.562 -4.543 28.828 1 97.62 40 TYR B CA 1
ATOM 7254 C C . TYR B 1 40 ? -17.641 -3.561 29.281 1 97.62 40 TYR B C 1
ATOM 7256 O O . TYR B 1 40 ? -18.609 -3.951 29.922 1 97.62 40 TYR B O 1
ATOM 7264 N N . LYS B 1 41 ? -17.469 -2.293 28.984 1 97.69 41 LYS B N 1
ATOM 7265 C CA . LYS B 1 41 ? -18.406 -1.265 29.422 1 97.69 41 LYS B CA 1
ATOM 7266 C C . LYS B 1 41 ? -18.891 -0.41 28.25 1 97.69 41 LYS B C 1
ATOM 7268 O O . LYS B 1 41 ? -18.062 0.104 27.484 1 97.69 41 LYS B O 1
ATOM 7273 N N . LEU B 1 42 ? -20.203 -0.263 28.078 1 97.88 42 LEU B N 1
ATOM 7274 C CA . LEU B 1 42 ? -20.844 0.58 27.078 1 97.88 42 LEU B CA 1
ATOM 7275 C C . LEU B 1 42 ? -21.453 1.818 27.719 1 97.88 42 LEU B C 1
ATOM 7277 O O . LEU B 1 42 ? -22.156 1.717 28.734 1 97.88 42 LEU B O 1
ATOM 7281 N N . SER B 1 43 ? -21.203 2.967 27.234 1 97.25 43 SER B N 1
ATOM 7282 C CA . SER B 1 43 ? -21.781 4.219 27.703 1 97.25 43 SER B CA 1
ATOM 7283 C C . SER B 1 43 ? -22 5.203 26.562 1 97.25 43 SER B C 1
ATOM 7285 O O . SER B 1 43 ? -21.562 4.957 25.438 1 97.25 43 SER B O 1
ATOM 7287 N N . PHE B 1 44 ? -22.719 6.305 26.812 1 95.25 44 PHE B N 1
ATOM 7288 C CA . PHE B 1 44 ? -22.938 7.391 25.859 1 95.25 44 PHE B CA 1
ATOM 7289 C C . PHE B 1 44 ? -22.391 8.703 26.406 1 95.25 44 PHE B C 1
ATOM 7291 O O . PHE B 1 44 ? -23.109 9.438 27.094 1 95.25 44 PHE B O 1
ATOM 7298 N N . PRO B 1 45 ? -21.203 9.062 26 1 93.88 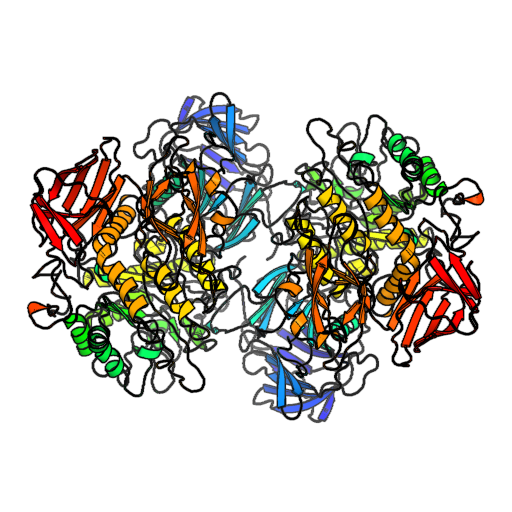45 PRO B N 1
ATOM 7299 C CA . PRO B 1 45 ? -20.719 10.383 26.422 1 93.88 45 PRO B CA 1
ATOM 7300 C C . PRO B 1 45 ? -21.516 11.523 25.812 1 93.88 45 PRO B C 1
ATOM 7302 O O . PRO B 1 45 ? -21.609 12.602 26.391 1 93.88 45 PRO B O 1
ATOM 7305 N N . LEU B 1 46 ? -21.922 11.406 24.562 1 92.94 46 LEU B N 1
ATOM 7306 C CA . LEU B 1 46 ? -22.859 12.273 23.859 1 92.94 46 LEU B CA 1
ATOM 7307 C C . LEU B 1 46 ? -24 11.469 23.266 1 92.94 46 LEU B C 1
ATOM 7309 O O . LEU B 1 46 ? -23.891 10.258 23.078 1 92.94 46 LEU B O 1
ATOM 7313 N N . ALA B 1 47 ? -25.094 12.164 22.891 1 91.56 47 ALA B N 1
ATOM 7314 C CA . ALA B 1 47 ? -26.281 11.469 22.406 1 91.56 47 ALA B CA 1
ATOM 7315 C C . ALA B 1 47 ? -25.984 10.695 21.125 1 91.56 47 ALA B C 1
ATOM 7317 O O . ALA B 1 47 ? -26.547 9.625 20.891 1 91.56 47 ALA B O 1
ATOM 7318 N N . SER B 1 48 ? -25.047 11.203 20.328 1 92.5 48 SER B N 1
ATOM 7319 C CA . SER B 1 48 ? -24.75 10.57 19.047 1 92.5 48 SER B CA 1
ATOM 7320 C C . SER B 1 48 ? -23.422 9.812 19.109 1 92.5 48 SER B C 1
ATOM 7322 O O . SER B 1 48 ? -22.859 9.461 18.062 1 92.5 48 SER B O 1
ATOM 7324 N N . VAL B 1 49 ? -22.859 9.594 20.328 1 95.75 49 VAL B N 1
ATOM 7325 C CA . VAL B 1 49 ? -21.562 8.938 20.469 1 95.75 49 VAL B CA 1
ATOM 7326 C C . VAL B 1 49 ? -21.641 7.867 21.562 1 95.75 49 VAL B C 1
ATOM 7328 O O . VAL B 1 49 ? -21.938 8.172 22.719 1 95.75 49 VAL B O 1
ATOM 7331 N N . TYR B 1 50 ? -21.422 6.656 21.234 1 97.06 50 TYR B N 1
ATOM 7332 C CA . TYR B 1 50 ? -21.234 5.68 22.297 1 97.06 50 TYR B CA 1
ATOM 7333 C C . TYR B 1 50 ? -19.75 5.359 22.484 1 97.06 50 TYR B C 1
ATOM 7335 O O . TYR B 1 50 ? -18.938 5.562 21.578 1 97.06 50 TYR B O 1
ATOM 7343 N N . ARG B 1 51 ? -19.406 4.918 23.609 1 97.75 51 ARG B N 1
ATOM 7344 C CA . ARG B 1 51 ? -18.031 4.578 24.016 1 97.75 51 ARG B CA 1
ATOM 7345 C C . ARG B 1 51 ? -17.969 3.148 24.547 1 97.75 51 ARG B C 1
ATOM 7347 O O . ARG B 1 51 ? -18.844 2.715 25.297 1 97.75 51 ARG B O 1
ATOM 7354 N N . ILE B 1 52 ? -16.953 2.445 24.094 1 98.38 52 ILE B N 1
ATOM 7355 C CA . ILE B 1 52 ? -16.641 1.113 24.594 1 98.38 52 ILE B CA 1
ATOM 7356 C C . ILE B 1 52 ? -15.312 1.145 25.344 1 98.38 52 ILE B C 1
ATOM 7358 O O . ILE B 1 52 ? -14.312 1.666 24.844 1 98.38 52 ILE B O 1
ATOM 7362 N N . LEU B 1 53 ? -15.328 0.669 26.516 1 97.31 53 LEU B N 1
ATOM 7363 C CA . LEU B 1 53 ? -14.109 0.4 27.281 1 97.31 53 LEU B CA 1
ATOM 7364 C C . LEU B 1 53 ? -13.922 -1.098 27.5 1 97.31 53 LEU B C 1
ATOM 7366 O O . LEU B 1 53 ? -14.836 -1.777 27.969 1 97.31 53 LEU B O 1
ATOM 7370 N N . LEU B 1 54 ? -12.844 -1.658 27.062 1 97.81 54 LEU B N 1
ATOM 7371 C CA . LEU B 1 54 ? -12.469 -3.049 27.297 1 97.81 54 LEU B CA 1
ATOM 7372 C C . LEU B 1 54 ? -11.109 -3.137 27.984 1 97.81 54 LEU B C 1
ATOM 7374 O O . LEU B 1 54 ? -10.078 -2.898 27.359 1 97.81 54 LEU B O 1
ATOM 7378 N N . ILE B 1 55 ? -11.078 -3.504 29.266 1 95.94 55 ILE B N 1
ATOM 7379 C CA . ILE B 1 55 ? -9.852 -3.525 30.062 1 95.94 55 ILE B CA 1
ATOM 7380 C C . ILE B 1 55 ? -9.766 -4.84 30.844 1 95.94 55 ILE B C 1
ATOM 7382 O O . ILE B 1 55 ? -10.781 -5.496 31.078 1 95.94 55 ILE B O 1
ATOM 7386 N N . GLY B 1 56 ? -8.703 -5.316 31.094 1 93.88 56 GLY B N 1
ATOM 7387 C CA . GLY B 1 56 ? -8.445 -6.539 31.844 1 93.88 56 GLY B CA 1
ATOM 7388 C C . GLY B 1 56 ? -7.047 -6.594 32.438 1 93.88 56 GLY B C 1
ATOM 7389 O O . GLY B 1 56 ? -6.371 -5.57 32.531 1 93.88 56 GLY B O 1
ATOM 7390 N N . PRO B 1 57 ? -6.707 -7.84 32.875 1 89.94 57 PRO B N 1
ATOM 7391 C CA . PRO B 1 57 ? -5.355 -7.996 33.438 1 89.94 57 PRO B CA 1
ATOM 7392 C C . PRO B 1 57 ? -4.27 -7.609 32.438 1 89.94 57 PRO B C 1
ATOM 7394 O O . PRO B 1 57 ? -4.27 -8.086 31.297 1 89.94 57 PRO B O 1
ATOM 7397 N N . ASP B 1 58 ? -3.371 -6.711 32.719 1 87.94 58 ASP B N 1
ATOM 7398 C CA . ASP B 1 58 ? -2.244 -6.234 31.938 1 87.94 58 ASP B CA 1
ATOM 7399 C C . ASP B 1 58 ? -2.725 -5.457 30.719 1 87.94 58 ASP B C 1
ATOM 7401 O O . ASP B 1 58 ? -1.988 -5.309 29.734 1 87.94 58 ASP B O 1
ATOM 7405 N N . ARG B 1 59 ? -4.008 -5.246 30.656 1 94.5 59 ARG B N 1
ATOM 7406 C CA . ARG B 1 59 ? -4.609 -4.422 29.609 1 94.5 59 ARG B CA 1
ATOM 7407 C C . ARG B 1 59 ? -5.301 -3.203 30.203 1 94.5 59 ARG B C 1
ATOM 7409 O O . ARG B 1 59 ? -6.527 -3.09 30.156 1 94.5 59 ARG B O 1
ATOM 7416 N N . PRO B 1 60 ? -4.531 -2.273 30.656 1 92.44 60 PRO B N 1
ATOM 7417 C CA . PRO B 1 60 ? -5.141 -1.083 31.25 1 92.44 60 PRO B CA 1
ATOM 7418 C C . PRO B 1 60 ? -5.801 -0.175 30.203 1 92.44 60 PRO B C 1
ATOM 7420 O O . PRO B 1 60 ? -5.473 -0.25 29.016 1 92.44 60 PRO B O 1
ATOM 7423 N N . ARG B 1 61 ? -6.699 0.676 30.734 1 93.69 61 ARG B N 1
ATOM 7424 C CA . ARG B 1 61 ? -7.188 1.768 29.891 1 93.69 61 ARG B CA 1
ATOM 7425 C C . ARG B 1 61 ? -6.031 2.604 29.344 1 93.69 61 ARG B C 1
ATOM 7427 O O . ARG B 1 61 ? -5.07 2.881 30.078 1 93.69 61 ARG B O 1
ATOM 7434 N N . PRO B 1 62 ? -6.082 2.986 28.078 1 91.06 62 PRO B N 1
ATOM 7435 C CA . PRO B 1 62 ? -5.027 3.873 27.578 1 91.06 62 PRO B CA 1
ATOM 7436 C C . PRO B 1 62 ? -4.812 5.09 28.484 1 91.06 62 PRO B C 1
ATOM 7438 O O . PRO B 1 62 ? -5.773 5.77 28.859 1 91.06 62 PRO B O 1
ATOM 7441 N N . PRO B 1 63 ? -3.65 5.375 28.812 1 87.94 63 PRO B N 1
ATOM 7442 C CA . PRO B 1 63 ? -3.387 6.359 29.859 1 87.94 63 PRO B CA 1
ATOM 7443 C C . PRO B 1 63 ? -3.494 7.801 29.375 1 87.94 63 PRO B C 1
ATOM 7445 O O . PRO B 1 63 ? -3.49 8.734 30.172 1 87.94 63 PRO B O 1
ATOM 7448 N N . HIS B 1 64 ? -3.779 8.086 28.234 1 84.25 64 HIS B N 1
ATOM 7449 C CA . HIS B 1 64 ? -3.623 9.398 27.594 1 84.25 64 HIS B CA 1
ATOM 7450 C C . HIS B 1 64 ? -4.832 10.281 27.859 1 84.25 64 HIS B C 1
ATOM 7452 O O . HIS B 1 64 ? -5.949 9.781 28.016 1 84.25 64 HIS B O 1
ATOM 7458 N N . ASP B 1 65 ? -4.637 11.555 27.875 1 87.06 65 ASP B N 1
ATOM 7459 C CA . ASP B 1 65 ? -5.715 12.523 28.031 1 87.06 65 ASP B CA 1
ATOM 7460 C C . ASP B 1 65 ? -6.121 13.117 26.672 1 87.06 65 ASP B C 1
ATOM 7462 O O . ASP B 1 65 ? -6.238 14.336 26.547 1 87.06 65 ASP B O 1
ATOM 7466 N N . ASN B 1 66 ? -6.273 12.289 25.781 1 93.5 66 ASN B N 1
ATOM 7467 C CA . ASN B 1 66 ? -6.57 12.719 24.406 1 93.5 66 ASN B CA 1
ATOM 7468 C C . ASN B 1 66 ? -8.055 13.039 24.234 1 93.5 66 ASN B C 1
ATOM 7470 O O . ASN B 1 66 ? -8.5 13.344 23.125 1 93.5 66 ASN B O 1
ATOM 7474 N N . ILE B 1 67 ? -8.867 12.961 25.281 1 94.44 67 ILE B N 1
ATOM 7475 C CA . ILE B 1 67 ? -10.273 13.359 25.297 1 94.44 67 ILE B CA 1
ATOM 7476 C C . ILE B 1 67 ? -10.461 14.531 26.25 1 94.44 67 ILE B C 1
ATOM 7478 O O . ILE B 1 67 ? -10.148 14.43 27.453 1 94.44 67 ILE B O 1
ATOM 7482 N N . VAL B 1 68 ? -11.008 15.617 25.719 1 91.38 68 VAL B N 1
ATOM 7483 C CA . VAL B 1 68 ? -11.172 16.797 26.562 1 91.38 68 VAL B CA 1
ATOM 7484 C C . VAL B 1 68 ? -12.609 16.875 27.062 1 91.38 68 VAL B C 1
ATOM 7486 O O . VAL B 1 68 ? -12.891 17.562 28.047 1 91.38 68 VAL B O 1
ATOM 7489 N N . LEU B 1 69 ? -13.484 16.188 26.422 1 90.94 69 LEU B N 1
ATOM 7490 C CA . LEU B 1 69 ? -14.875 16.141 26.859 1 90.94 69 LEU B CA 1
ATOM 7491 C C . LEU B 1 69 ? -14.969 15.633 28.281 1 90.94 69 LEU B C 1
ATOM 7493 O O . LEU B 1 69 ? -14.422 14.578 28.609 1 90.94 69 LEU B O 1
ATOM 7497 N N . PRO B 1 70 ? -15.648 16.375 29.141 1 88.31 70 PRO B N 1
ATOM 7498 C CA . PRO B 1 70 ? -15.82 15.883 30.5 1 88.31 70 PRO B CA 1
ATOM 7499 C C . PRO B 1 70 ? -16.594 14.562 30.562 1 88.31 70 PRO B C 1
ATOM 7501 O O . PRO B 1 70 ? -17.516 14.344 29.781 1 88.31 70 PRO B O 1
ATOM 7504 N N . GLU B 1 71 ? -16.219 13.766 31.5 1 87.5 71 GLU B N 1
ATOM 7505 C CA . GLU B 1 71 ? -16.875 12.477 31.656 1 87.5 71 GLU B CA 1
ATOM 7506 C C . GLU B 1 71 ? -18.234 12.625 32.375 1 87.5 71 GLU B C 1
ATOM 7508 O O . GLU B 1 71 ? -18.328 12.438 33.594 1 87.5 71 GLU B O 1
ATOM 7513 N N . ASN B 1 72 ? -19.219 12.914 31.703 1 88.56 72 ASN B N 1
ATOM 7514 C CA . ASN B 1 72 ? -20.609 12.984 32.125 1 88.56 72 ASN B CA 1
ATOM 7515 C C . ASN B 1 72 ? -21.547 12.266 31.156 1 88.56 72 ASN B C 1
ATOM 7517 O O . ASN B 1 72 ? -22.281 12.906 30.406 1 88.56 72 ASN B O 1
ATOM 7521 N N . PRO B 1 73 ? -21.5 10.961 31.25 1 89.62 73 PRO B N 1
ATOM 7522 C CA . PRO B 1 73 ? -22.312 10.219 30.266 1 89.62 73 PRO B CA 1
ATOM 7523 C C . PRO B 1 73 ? -23.797 10.523 30.391 1 89.62 73 PRO B C 1
ATOM 7525 O O . PRO B 1 73 ? -24.312 10.734 31.5 1 89.62 73 PRO B O 1
ATOM 7528 N N . VAL B 1 74 ? -24.438 10.492 29.266 1 91.31 74 VAL B N 1
ATOM 7529 C CA . VAL B 1 74 ? -25.875 10.734 29.219 1 91.31 74 VAL B CA 1
ATOM 7530 C C . VAL B 1 74 ? -26.625 9.438 29.5 1 91.31 74 VAL B C 1
ATOM 7532 O O . VAL B 1 74 ? -26.094 8.344 29.297 1 91.31 74 VAL B O 1
ATOM 7535 N N . VAL B 1 75 ? -27.797 9.633 29.984 1 93 75 VAL B N 1
ATOM 7536 C CA . VAL B 1 75 ? -28.641 8.477 30.281 1 93 75 VAL B CA 1
ATOM 7537 C C . VAL B 1 75 ? -29.234 7.93 28.984 1 93 75 VAL B C 1
ATOM 7539 O O . VAL B 1 75 ? -29.594 8.695 28.078 1 93 75 VAL B O 1
ATOM 7542 N N . PHE B 1 76 ? -29.25 6.613 28.859 1 93.62 76 PHE B N 1
ATOM 7543 C CA . PHE B 1 76 ? -29.891 5.941 27.734 1 93.62 76 PHE B CA 1
ATOM 7544 C C . PHE B 1 76 ? -30.75 4.785 28.219 1 93.62 76 PHE B C 1
ATOM 7546 O O . PHE B 1 76 ? -30.703 4.41 29.391 1 93.62 76 PHE B O 1
ATOM 7553 N N . THR B 1 77 ? -31.562 4.285 27.344 1 94.5 77 THR B N 1
ATOM 7554 C CA . THR B 1 77 ? -32.625 3.383 27.781 1 94.5 77 THR B CA 1
ATOM 7555 C C . THR B 1 77 ? -32.344 1.958 27.312 1 94.5 77 THR B C 1
ATOM 7557 O O . THR B 1 77 ? -32.125 1.726 26.125 1 94.5 77 THR B O 1
ATOM 7560 N N . LEU B 1 78 ? -32.344 0.989 28.234 1 97.12 78 LEU B N 1
ATOM 7561 C CA . LEU B 1 78 ? -32.406 -0.434 27.922 1 97.12 78 LEU B CA 1
ATOM 7562 C C . LEU B 1 78 ? -33.812 -0.841 27.5 1 97.12 78 LEU B C 1
ATOM 7564 O O . LEU B 1 78 ? -34.719 -0.856 28.328 1 97.12 78 LEU B O 1
ATOM 7568 N N . THR B 1 79 ? -33.969 -1.216 26.281 1 96.62 79 THR B N 1
ATOM 7569 C CA . THR B 1 79 ? -35.312 -1.431 25.781 1 96.62 79 THR B CA 1
ATOM 7570 C C . THR B 1 79 ? -35.688 -2.912 25.812 1 96.62 79 THR B C 1
ATOM 7572 O O . THR B 1 79 ? -36.844 -3.268 25.891 1 96.62 79 THR B O 1
ATOM 7575 N N . SER B 1 80 ? -34.688 -3.738 25.703 1 96.94 80 SER B N 1
ATOM 7576 C CA . SER B 1 80 ? -34.906 -5.18 25.781 1 96.94 80 SER B CA 1
ATOM 7577 C C . SER B 1 80 ? -33.688 -5.891 26.344 1 96.94 80 SER B C 1
ATOM 7579 O O . SER B 1 80 ? -32.562 -5.473 26.109 1 96.94 80 SER B O 1
ATOM 7581 N N . LEU B 1 81 ? -33.938 -6.918 27.109 1 96.62 81 LEU B N 1
ATOM 7582 C CA . LEU B 1 81 ? -32.906 -7.746 27.688 1 96.62 81 LEU B CA 1
ATOM 7583 C C . LEU B 1 81 ? -33.312 -9.211 27.75 1 96.62 81 LEU B C 1
ATOM 7585 O O . LEU B 1 81 ? -34.375 -9.531 28.328 1 96.62 81 LEU B O 1
ATOM 7589 N N . ASP B 1 82 ? -32.688 -10.023 27.094 1 96.12 82 ASP B N 1
ATOM 7590 C CA . ASP B 1 82 ? -32.812 -11.477 27.203 1 96.12 82 ASP B CA 1
ATOM 7591 C C . ASP B 1 82 ? -31.531 -12.109 27.734 1 96.12 82 ASP B C 1
ATOM 7593 O O . ASP B 1 82 ? -30.609 -12.43 26.984 1 96.12 82 ASP B O 1
ATOM 7597 N N . GLU B 1 83 ? -31.453 -12.289 28.969 1 92.56 83 GLU B N 1
ATOM 7598 C CA . GLU B 1 83 ? -30.25 -12.781 29.625 1 92.56 83 GLU B CA 1
ATOM 7599 C C . GLU B 1 83 ? -29.922 -14.211 29.188 1 92.56 83 GLU B C 1
ATOM 7601 O O . GLU B 1 83 ? -28.75 -14.586 29.078 1 92.56 83 GLU B O 1
ATOM 7606 N N . LYS B 1 84 ? -30.938 -15.008 28.984 1 92.25 84 LYS B N 1
ATOM 7607 C CA . LYS B 1 84 ? -30.734 -16.391 28.547 1 92.25 84 LYS B CA 1
ATOM 7608 C C . LYS B 1 84 ? -30.078 -16.438 27.172 1 92.25 84 LYS B C 1
ATOM 7610 O O . LYS B 1 84 ? -29.188 -17.266 26.922 1 92.25 84 LYS B O 1
ATOM 7615 N N . LYS B 1 85 ? -30.5 -15.539 26.375 1 94.75 85 LYS B N 1
ATOM 7616 C CA . LYS B 1 85 ? -29.953 -15.484 25.016 1 94.75 85 LYS B CA 1
ATOM 7617 C C . LYS B 1 85 ? -28.75 -14.539 24.953 1 94.75 85 LYS B C 1
ATOM 7619 O O . LYS B 1 85 ? -28.062 -14.461 23.938 1 94.75 85 LYS B O 1
ATOM 7624 N N . SER B 1 86 ? -28.5 -13.859 26.031 1 95.88 86 SER B N 1
ATOM 7625 C CA . SER B 1 86 ? -27.391 -12.914 26.125 1 95.88 86 SER B CA 1
ATOM 7626 C C . SER B 1 86 ? -27.516 -11.812 25.078 1 95.88 86 SER B C 1
ATOM 7628 O O . SER B 1 86 ? -26.578 -11.555 24.328 1 95.88 86 SER B O 1
ATOM 7630 N N . ILE B 1 87 ? -28.609 -11.133 25.016 1 97.25 87 ILE B N 1
ATOM 7631 C CA . ILE B 1 87 ? -28.875 -10.062 24.062 1 97.25 87 ILE B CA 1
ATOM 7632 C C . ILE B 1 87 ? -29.5 -8.867 24.781 1 97.25 87 ILE B C 1
ATOM 7634 O O . ILE B 1 87 ? -30.359 -9.047 25.656 1 97.25 87 ILE B O 1
ATOM 7638 N N . ALA B 1 88 ? -29.094 -7.754 24.484 1 97.5 88 ALA B N 1
ATOM 7639 C CA . ALA B 1 88 ? -29.672 -6.508 24.984 1 97.5 88 ALA B CA 1
ATOM 7640 C C . ALA B 1 88 ? -29.844 -5.496 23.859 1 97.5 88 ALA B C 1
ATOM 7642 O O . ALA B 1 88 ? -29.031 -5.457 22.922 1 97.5 88 ALA B O 1
ATOM 7643 N N . THR B 1 89 ? -30.828 -4.684 23.844 1 97.62 89 THR B N 1
ATOM 7644 C CA . THR B 1 89 ? -31.062 -3.605 22.891 1 97.62 89 THR B CA 1
ATOM 7645 C C . THR B 1 89 ? -31.219 -2.268 23.609 1 97.62 89 THR B C 1
ATOM 7647 O O . THR B 1 89 ? -31.812 -2.199 24.688 1 97.62 89 THR B O 1
ATOM 7650 N N . PHE B 1 90 ? -30.75 -1.262 23.078 1 97.12 90 PHE B N 1
ATOM 7651 C CA . PHE B 1 90 ? -30.781 0.072 23.672 1 97.12 90 PHE B CA 1
ATOM 7652 C C . PHE B 1 90 ? -31.25 1.105 22.656 1 97.12 90 PHE B C 1
ATOM 7654 O O . PHE B 1 90 ? -30.891 1.027 21.469 1 97.12 90 PHE B O 1
ATOM 7661 N N . ASP B 1 91 ? -32 2.086 23.078 1 94.06 91 ASP B N 1
ATOM 7662 C CA . ASP B 1 91 ? -32.219 3.299 22.297 1 94.06 91 ASP B CA 1
ATOM 7663 C C . ASP B 1 91 ? -31.078 4.301 22.516 1 94.06 91 ASP B C 1
ATOM 7665 O O . ASP B 1 91 ? -30.578 4.438 23.641 1 94.06 91 ASP B O 1
ATOM 7669 N N . PHE B 1 92 ? -30.719 4.938 21.406 1 92.75 92 PHE B N 1
ATOM 7670 C CA . PHE B 1 92 ? -29.844 6.09 21.594 1 92.75 92 PHE B CA 1
ATOM 7671 C C . PHE B 1 92 ? -30.531 7.152 22.453 1 92.75 92 PHE B C 1
ATOM 7673 O O . PHE B 1 92 ? -31.75 7.277 22.438 1 92.75 92 PHE B O 1
ATOM 7680 N N . PRO B 1 93 ? -29.734 7.902 23.109 1 90 93 PRO B N 1
ATOM 7681 C CA . PRO B 1 93 ? -30.344 9.023 23.828 1 90 93 PRO B CA 1
ATOM 7682 C C . PRO B 1 93 ? -31.016 10.031 22.891 1 90 93 PRO B C 1
ATOM 7684 O O . PRO B 1 93 ? -30.531 10.242 21.781 1 90 93 PRO B O 1
ATOM 7687 N N . SER B 1 94 ? -32.438 10.492 23.062 1 73.88 94 SER B N 1
ATOM 7688 C CA . SER B 1 94 ? -33.188 11.43 22.234 1 73.88 94 SER B CA 1
ATOM 7689 C C . SER B 1 94 ? -32.531 12.805 22.219 1 73.88 94 SER B C 1
ATOM 7691 O O . SER B 1 94 ? -32.594 13.516 21.203 1 73.88 94 SER B O 1
ATOM 7693 N N . SER B 1 95 ? -32.531 13.484 23.359 1 61.5 95 SER B N 1
ATOM 7694 C CA . SER B 1 95 ? -32.062 14.867 23.438 1 61.5 95 SER B CA 1
ATOM 7695 C C . SER B 1 95 ? -30.812 14.977 24.297 1 61.5 95 SER B C 1
ATOM 7697 O O . SER B 1 95 ? -30.578 14.133 25.172 1 61.5 95 SER B O 1
ATOM 7699 N N . GLY B 1 96 ? -29.734 15.625 23.688 1 52.91 96 GLY B N 1
ATOM 7700 C CA . GLY B 1 96 ? -28.594 16.094 24.469 1 52.91 96 GLY B CA 1
ATOM 7701 C C . GLY B 1 96 ? -27.891 17.281 23.844 1 52.91 96 GLY B C 1
ATOM 7702 O O . GLY B 1 96 ? -28.141 17.625 22.672 1 52.91 96 GLY B O 1
ATOM 7703 N N . PRO B 1 97 ? -27.406 18.125 24.688 1 46.12 97 PRO B N 1
ATOM 7704 C CA . PRO B 1 97 ? -26.844 19.438 24.359 1 46.12 97 PRO B CA 1
ATOM 7705 C C . PRO B 1 97 ? -26.234 19.5 22.969 1 46.12 97 PRO B C 1
ATOM 7707 O O . PRO B 1 97 ? -26.344 20.516 22.281 1 46.12 97 PRO B O 1
ATOM 7710 N N . ALA B 1 98 ? -25.266 18.828 22.625 1 49.62 98 ALA B N 1
ATOM 7711 C CA . ALA B 1 98 ? -24.375 18.984 21.469 1 49.62 98 ALA B CA 1
ATOM 7712 C C . ALA B 1 98 ? -24.734 17.984 20.375 1 49.62 98 ALA B C 1
ATOM 7714 O O . ALA B 1 98 ? -23.891 17.203 19.938 1 49.62 98 ALA B O 1
ATOM 7715 N N . HIS B 1 99 ? -26.047 17.656 20.156 1 52.47 99 HIS B N 1
ATOM 7716 C CA . HIS B 1 99 ? -26.453 16.656 19.172 1 52.47 99 HIS B CA 1
ATOM 7717 C C . HIS B 1 99 ? -26.125 17.125 17.766 1 52.47 99 HIS B C 1
ATOM 7719 O O . HIS B 1 99 ? -26.859 17.938 17.188 1 52.47 99 HIS B O 1
ATOM 7725 N N . PHE B 1 100 ? -24.984 16.859 17.234 1 54.56 100 PHE B N 1
ATOM 7726 C CA . PHE B 1 100 ? -24.391 17.188 15.945 1 54.56 100 PHE B CA 1
ATOM 7727 C C . PHE B 1 100 ? -24.781 16.141 14.898 1 54.56 100 PHE B C 1
ATOM 7729 O O . PHE B 1 100 ? -24.109 16 13.875 1 54.56 100 PHE B O 1
ATOM 7736 N N . ASP B 1 101 ? -25.828 15.328 15.156 1 63.06 101 ASP B N 1
ATOM 7737 C CA . ASP B 1 101 ? -26.125 14.234 14.227 1 63.06 101 ASP B CA 1
ATOM 7738 C C . ASP B 1 101 ? -26.734 14.766 12.93 1 63.06 101 ASP B C 1
ATOM 7740 O O . ASP B 1 101 ? -26.469 14.227 11.852 1 63.06 101 ASP B O 1
ATOM 7744 N N . GLY B 1 102 ? -27.25 15.867 12.859 1 61.88 102 GLY B N 1
ATOM 7745 C CA . GLY B 1 102 ? -27.859 16.5 11.703 1 61.88 102 GLY B CA 1
ATOM 7746 C C . GLY B 1 102 ? -28.938 15.656 11.055 1 61.88 102 GLY B C 1
ATO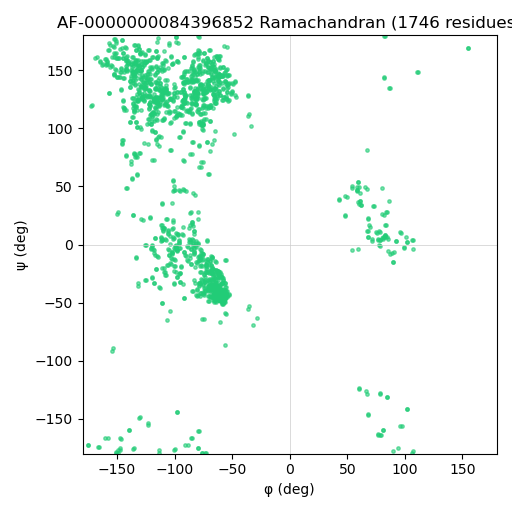M 7747 O O . GLY B 1 102 ? -29.578 16.078 10.094 1 61.88 102 GLY B O 1
ATOM 7748 N N . SER B 1 103 ? -29.25 14.375 11.445 1 64.62 103 SER B N 1
ATOM 7749 C CA . SER B 1 103 ? -30.172 13.484 10.742 1 64.62 103 SER B CA 1
ATOM 7750 C C . SER B 1 103 ? -31.453 13.281 11.539 1 64.62 103 SER B C 1
ATOM 7752 O O . SER B 1 103 ? -32.5 13.008 10.969 1 64.62 103 SER B O 1
ATOM 7754 N N . SER B 1 104 ? -31.562 13.492 12.773 1 74.44 104 SER B N 1
ATOM 7755 C CA . SER B 1 104 ? -32.688 13.273 13.672 1 74.44 104 SER B CA 1
ATOM 7756 C C . SER B 1 104 ? -33.281 11.875 13.492 1 74.44 104 SER B C 1
ATOM 7758 O O . SER B 1 104 ? -34.469 11.648 13.766 1 74.44 104 SER B O 1
ATOM 7760 N N . ARG B 1 105 ? -32.562 10.969 13.039 1 84.25 105 ARG B N 1
ATOM 7761 C CA . ARG B 1 105 ? -33.031 9.602 12.836 1 84.25 105 ARG B CA 1
ATOM 7762 C C . ARG B 1 105 ? -32.938 8.797 14.133 1 84.25 105 ARG B C 1
ATOM 7764 O O . ARG B 1 105 ? -32.062 9.039 14.961 1 84.25 105 ARG B O 1
ATOM 7771 N N . LYS B 1 106 ? -33.906 7.871 14.219 1 89.25 106 LYS B N 1
ATOM 7772 C CA . LYS B 1 106 ? -33.906 6.949 15.352 1 89.25 106 LYS B CA 1
ATOM 7773 C C . LYS B 1 106 ? -32.812 5.883 15.172 1 89.25 106 LYS B C 1
ATOM 7775 O O . LYS B 1 106 ? -32.688 5.305 14.094 1 89.25 106 LYS B O 1
ATOM 7780 N N . ARG B 1 107 ? -32.094 5.668 16.25 1 93.44 107 ARG B N 1
ATOM 7781 C CA . ARG B 1 107 ? -31.047 4.66 16.234 1 93.44 107 ARG B CA 1
ATOM 7782 C C . ARG B 1 107 ? -31.172 3.715 17.422 1 93.44 107 ARG B C 1
ATOM 7784 O O . ARG B 1 107 ? -31.656 4.105 18.484 1 93.44 107 ARG B O 1
ATOM 7791 N N . VAL B 1 108 ? -30.766 2.518 17.266 1 95.19 108 VAL B N 1
ATOM 7792 C CA . VAL B 1 108 ? -30.797 1.508 18.312 1 95.19 108 VAL B CA 1
ATOM 7793 C C . VAL B 1 108 ? -29.484 0.725 18.312 1 95.19 108 VAL B C 1
ATOM 7795 O O . VAL B 1 108 ? -28.828 0.597 17.266 1 95.19 108 VAL B O 1
ATOM 7798 N N . LEU B 1 109 ? -29.062 0.268 19.453 1 97.25 109 LEU B N 1
ATOM 7799 C CA . LEU B 1 109 ? -27.938 -0.647 19.609 1 97.25 109 LEU B CA 1
ATOM 7800 C C . LEU B 1 109 ? -28.422 -2.043 19.984 1 97.25 109 LEU B C 1
ATOM 7802 O O . LEU B 1 109 ? -29.328 -2.189 20.812 1 97.25 109 LEU B O 1
ATOM 7806 N N . GLU B 1 110 ? -27.891 -2.971 19.359 1 98.06 110 GLU B N 1
ATOM 7807 C CA . GLU B 1 110 ? -28.109 -4.367 19.734 1 98.06 110 GLU B CA 1
ATOM 7808 C C . GLU B 1 110 ? -26.812 -5.035 20.156 1 98.06 110 GLU B C 1
ATOM 7810 O O . GLU B 1 110 ? -25.875 -5.129 19.375 1 98.06 110 GLU B O 1
ATOM 7815 N N . LEU B 1 111 ? -26.734 -5.469 21.375 1 98.31 111 LEU B N 1
ATOM 7816 C CA . LEU B 1 111 ? -25.562 -6.098 21.953 1 98.31 111 LEU B CA 1
ATOM 7817 C C . LEU B 1 111 ? -25.812 -7.574 22.234 1 98.31 111 LEU B C 1
ATOM 7819 O O . LEU B 1 111 ? -26.844 -7.938 22.812 1 98.31 111 LEU B O 1
ATOM 7823 N N . SER B 1 112 ? -24.969 -8.383 21.734 1 97.75 112 SER B N 1
ATOM 7824 C CA . SER B 1 112 ? -24.969 -9.812 22.047 1 97.75 112 SER B CA 1
ATOM 7825 C C . SER B 1 112 ? -23.641 -10.242 22.672 1 97.75 112 SER B C 1
ATOM 7827 O O . SER B 1 112 ? -22.594 -9.719 22.312 1 97.75 112 SER B O 1
ATOM 7829 N N . TRP B 1 113 ? -23.688 -11.164 23.672 1 95.62 113 TRP B N 1
ATOM 7830 C CA . TRP B 1 113 ? -22.453 -11.688 24.25 1 95.62 113 TRP B CA 1
ATOM 7831 C C . TRP B 1 113 ? -22.531 -13.203 24.438 1 95.62 113 TRP B C 1
ATOM 7833 O O . TRP B 1 113 ? -21.938 -13.75 25.359 1 95.62 113 TRP B O 1
ATOM 7843 N N . ARG B 1 114 ? -23.344 -13.891 23.656 1 90 114 ARG B N 1
ATOM 7844 C CA . ARG B 1 114 ? -23.531 -15.328 23.766 1 90 114 ARG B CA 1
ATOM 7845 C C . ARG B 1 114 ? -22.203 -16.062 23.672 1 90 114 ARG B C 1
ATOM 7847 O O . ARG B 1 114 ? -21.844 -16.844 24.562 1 90 114 ARG B O 1
ATOM 7854 N N . GLU B 1 115 ? -21.438 -15.984 22.656 1 85.81 115 GLU B N 1
ATOM 7855 C CA . GLU B 1 115 ? -20.094 -16.562 22.547 1 85.81 115 GLU B CA 1
ATOM 7856 C C . GLU B 1 115 ? -19.031 -15.461 22.516 1 85.81 115 GLU B C 1
ATOM 7858 O O . GLU B 1 115 ? -18.031 -15.539 23.234 1 85.81 115 GLU B O 1
ATOM 7863 N N . HIS B 1 116 ? -19.266 -14.586 21.703 1 91.81 116 HIS B N 1
ATOM 7864 C CA . HIS B 1 116 ? -18.438 -13.383 21.562 1 91.81 116 HIS B CA 1
ATOM 7865 C C . HIS B 1 116 ? -19.281 -12.125 21.656 1 91.81 116 HIS B C 1
ATOM 7867 O O . HIS B 1 116 ? -20.5 -12.172 21.469 1 91.81 116 HIS B O 1
ATOM 7873 N N . ILE B 1 117 ? -18.672 -11.055 22.047 1 96.25 117 ILE B N 1
ATOM 7874 C CA . ILE B 1 117 ? -19.406 -9.797 22.094 1 96.25 117 ILE B CA 1
ATOM 7875 C C . ILE B 1 117 ? -19.609 -9.258 20.672 1 96.25 117 ILE B C 1
ATOM 7877 O O . ILE B 1 117 ? -18.672 -9.211 19.891 1 96.25 117 ILE B O 1
ATOM 7881 N N . THR B 1 118 ? -20.781 -8.922 20.328 1 97.19 118 THR B N 1
ATOM 7882 C CA . THR B 1 118 ? -21.094 -8.234 19.078 1 97.19 118 THR B CA 1
ATOM 7883 C C . THR B 1 118 ? -22.031 -7.055 19.328 1 97.19 118 THR B C 1
ATOM 7885 O O . THR B 1 118 ? -23.062 -7.207 19.969 1 97.19 118 THR B O 1
ATOM 7888 N N . LEU B 1 119 ? -21.609 -5.961 18.922 1 98.38 119 LEU B N 1
ATOM 7889 C CA . LEU B 1 119 ? -22.438 -4.75 19 1 98.38 119 LEU B CA 1
ATOM 7890 C C . LEU B 1 119 ? -22.75 -4.219 17.609 1 98.38 119 LEU B C 1
ATOM 7892 O O . LEU B 1 119 ? -21.859 -4.02 16.797 1 98.38 119 LEU B O 1
ATOM 7896 N N . ASN B 1 120 ? -24.047 -4.02 17.312 1 98.12 120 ASN B N 1
ATOM 7897 C CA . ASN B 1 120 ? -24.516 -3.461 16.047 1 98.12 120 ASN B CA 1
ATOM 7898 C C . ASN B 1 120 ? -25.328 -2.193 16.25 1 98.12 120 ASN B C 1
ATOM 7900 O O . ASN B 1 120 ? -26.188 -2.143 17.141 1 98.12 120 ASN B O 1
ATOM 7904 N N . ALA B 1 121 ? -25.031 -1.212 15.516 1 97.75 121 ALA B N 1
ATOM 7905 C CA . ALA B 1 121 ? -25.828 0.009 15.508 1 97.75 121 ALA B CA 1
ATOM 7906 C C . ALA B 1 121 ? -26.703 0.076 14.258 1 97.75 121 ALA B C 1
ATOM 7908 O O . ALA B 1 121 ? -26.219 -0.069 13.141 1 97.75 121 ALA B O 1
ATOM 7909 N N . TYR B 1 122 ? -28 0.254 14.477 1 96.5 122 TYR B N 1
ATOM 7910 C CA . TYR B 1 122 ? -28.969 0.37 13.391 1 96.5 122 TYR B CA 1
ATOM 7911 C C . TYR B 1 122 ? -29.609 1.751 13.383 1 96.5 122 TYR B C 1
ATOM 7913 O O . TYR B 1 122 ? -29.703 2.408 14.422 1 96.5 122 TYR B O 1
ATOM 7921 N N . GLU B 1 123 ? -29.922 2.145 12.258 1 93.75 123 GLU B N 1
ATOM 7922 C CA . GLU B 1 123 ? -30.703 3.359 12.047 1 93.75 123 GLU B CA 1
ATOM 7923 C C . GLU B 1 123 ? -31.953 3.074 11.234 1 93.75 123 GLU B C 1
ATOM 7925 O O . GLU B 1 123 ? -31.953 2.184 10.383 1 93.75 123 GLU B O 1
ATOM 7930 N N . TYR B 1 124 ? -33.062 3.734 11.594 1 90 124 TYR B N 1
ATOM 7931 C CA . TYR B 1 124 ? -34.281 3.59 10.812 1 90 124 TYR B CA 1
ATOM 7932 C C . TYR B 1 124 ? -34.312 4.602 9.672 1 90 124 TYR B C 1
ATOM 7934 O O . TYR B 1 124 ? -34.281 5.809 9.906 1 90 124 TYR B O 1
ATOM 7942 N N . VAL B 1 125 ? -34.281 4.133 8.484 1 85.31 125 VAL B N 1
ATOM 7943 C CA . VAL B 1 125 ? -34.5 4.922 7.277 1 85.31 125 VAL B CA 1
ATOM 7944 C C . VAL B 1 125 ? -35.906 4.637 6.727 1 85.31 125 VAL B C 1
ATOM 7946 O O . VAL B 1 125 ? -36.125 3.604 6.094 1 85.31 125 VAL B O 1
ATOM 7949 N N . GLY B 1 126 ? -36.781 5.527 6.914 1 80.5 126 GLY B N 1
ATOM 7950 C CA . GLY B 1 126 ? -38.188 5.16 6.766 1 80.5 126 GLY B CA 1
ATOM 7951 C C . GLY B 1 126 ? -38.625 4.066 7.723 1 80.5 126 GLY B C 1
ATOM 7952 O O . GLY B 1 126 ? -38.406 4.184 8.938 1 80.5 126 GLY B O 1
ATOM 7953 N N . ASP B 1 127 ? -39.125 3.031 7.203 1 84.88 127 ASP B N 1
ATOM 7954 C CA . ASP B 1 127 ? -39.562 1.913 8.023 1 84.88 127 ASP B CA 1
ATOM 7955 C C . ASP B 1 127 ? -38.562 0.783 8.031 1 84.88 127 ASP B C 1
ATOM 7957 O O . ASP B 1 127 ? -38.75 -0.228 8.711 1 84.88 127 ASP B O 1
ATOM 7961 N N . GLU B 1 128 ? -37.469 1.137 7.398 1 89.75 128 GLU B N 1
ATOM 7962 C CA . GLU B 1 128 ? -36.5 0.069 7.258 1 89.75 128 GLU B CA 1
ATOM 7963 C C . GLU B 1 128 ? -35.375 0.218 8.281 1 89.75 128 GLU B C 1
ATOM 7965 O O . GLU B 1 128 ? -34.781 1.296 8.414 1 89.75 128 GLU B O 1
ATOM 7970 N N . LYS B 1 129 ? -35.094 -0.77 9.102 1 92.88 129 LYS B N 1
ATOM 7971 C CA . LYS B 1 129 ? -33.969 -0.843 10.016 1 92.88 129 LYS B CA 1
ATOM 7972 C C . LYS B 1 129 ? -32.688 -1.218 9.273 1 92.88 129 LYS B C 1
ATOM 7974 O O . LYS B 1 129 ? -32.594 -2.318 8.727 1 92.88 129 LYS B O 1
ATOM 7979 N N . VAL B 1 130 ? -31.734 -0.323 9.18 1 94 130 VAL B N 1
ATOM 7980 C CA . VAL B 1 130 ? -30.516 -0.54 8.422 1 94 130 VAL B CA 1
ATOM 7981 C C . VAL B 1 130 ? -29.312 -0.506 9.359 1 94 130 VAL B C 1
ATOM 7983 O O . VAL B 1 130 ? -29.203 0.375 10.219 1 94 130 VAL B O 1
ATOM 7986 N N . ARG B 1 131 ? -28.391 -1.461 9.234 1 96.06 131 ARG B N 1
ATOM 7987 C CA . ARG B 1 131 ? -27.172 -1.459 10.031 1 96.06 131 ARG B CA 1
ATOM 7988 C C . ARG B 1 131 ? -26.203 -0.371 9.562 1 96.06 131 ARG B C 1
ATOM 7990 O O . ARG B 1 131 ? -25.844 -0.317 8.383 1 96.06 131 ARG B O 1
ATOM 7997 N N . VAL B 1 132 ? -25.766 0.475 10.414 1 96.31 132 VAL B N 1
ATOM 7998 C CA . VAL B 1 132 ? -24.812 1.532 10.086 1 96.31 132 VAL B CA 1
ATOM 7999 C C . VAL B 1 132 ? -23.391 1.04 10.328 1 96.31 132 VAL B C 1
ATOM 8001 O O . VAL B 1 132 ? -22.5 1.266 9.508 1 96.31 132 VAL B O 1
ATOM 8004 N N . VAL B 1 133 ? -23.141 0.427 11.422 1 97.75 133 VAL B N 1
ATOM 8005 C CA . VAL B 1 133 ? -21.859 -0.176 11.789 1 97.75 133 VAL B CA 1
ATOM 8006 C C . VAL B 1 133 ? -22.109 -1.409 12.656 1 97.75 133 VAL B C 1
ATOM 8008 O O . VAL B 1 133 ? -23.062 -1.446 13.445 1 97.75 133 VAL B O 1
ATOM 8011 N N . GLY B 1 134 ? -21.266 -2.428 12.484 1 98 134 GLY B N 1
ATOM 8012 C CA . GLY B 1 134 ? -21.438 -3.648 13.25 1 98 134 GLY B CA 1
ATOM 8013 C C . GLY B 1 134 ? -20.141 -4.41 13.469 1 98 134 GLY B C 1
ATOM 8014 O O . GLY B 1 134 ? -19.266 -4.418 12.602 1 98 134 GLY B O 1
ATOM 8015 N N . ASP B 1 135 ? -20.094 -5.031 14.617 1 98.06 135 ASP B N 1
ATOM 8016 C CA . ASP B 1 135 ? -18.953 -5.887 14.938 1 98.06 135 ASP B CA 1
ATOM 8017 C C . ASP B 1 135 ? -18.938 -7.133 14.055 1 98.06 135 ASP B C 1
ATOM 8019 O O . ASP B 1 135 ? -19.984 -7.594 13.602 1 98.06 135 ASP B O 1
ATOM 8023 N N . LEU B 1 136 ? -17.719 -7.598 13.742 1 96.62 136 LEU B N 1
ATOM 8024 C CA . LEU B 1 136 ? -17.609 -8.859 13.023 1 96.62 136 LEU B CA 1
ATOM 8025 C C . LEU B 1 136 ? -18 -10.031 13.922 1 96.62 136 LEU B C 1
ATOM 8027 O O . LEU B 1 136 ? -17.375 -10.266 14.953 1 96.62 136 LEU B O 1
ATOM 8031 N N . PRO B 1 137 ? -19 -10.75 13.586 1 93.38 137 PRO B N 1
ATOM 8032 C CA . PRO B 1 137 ? -19.438 -11.844 14.445 1 93.38 137 PRO B CA 1
ATOM 8033 C C . PRO B 1 137 ? -18.344 -12.883 14.695 1 93.38 137 PRO B C 1
ATOM 8035 O O . PRO B 1 137 ? -17.625 -13.258 13.773 1 93.38 137 PRO B O 1
ATOM 8038 N N . ASN B 1 138 ? -18.219 -13.258 15.953 1 91.69 138 ASN B N 1
ATOM 8039 C CA . ASN B 1 138 ? -17.328 -14.32 16.422 1 91.69 138 ASN B CA 1
ATOM 8040 C C . ASN B 1 138 ? -15.867 -13.906 16.359 1 91.69 138 ASN B C 1
ATOM 8042 O O . ASN B 1 138 ? -14.977 -14.719 16.625 1 91.69 138 ASN B O 1
ATOM 8046 N N . ARG B 1 139 ? -15.578 -12.703 15.984 1 94.81 139 ARG B N 1
ATOM 8047 C CA . ARG B 1 139 ? -14.195 -12.266 15.82 1 94.81 139 ARG B CA 1
ATOM 8048 C C . ARG B 1 139 ? -14.062 -10.773 16.125 1 94.81 139 ARG B C 1
ATOM 8050 O O . ARG B 1 139 ? -13.188 -10.102 15.586 1 94.81 139 ARG B O 1
ATOM 8057 N N . SER B 1 140 ? -14.859 -10.219 16.938 1 96.94 140 SER B N 1
ATOM 8058 C CA . SER B 1 140 ? -14.961 -8.781 17.141 1 96.94 140 SER B CA 1
ATOM 8059 C C . SER B 1 140 ? -13.836 -8.266 18.047 1 96.94 140 SER B C 1
ATOM 8061 O O . SER B 1 140 ? -13.312 -7.176 17.828 1 96.94 140 SER B O 1
ATOM 8063 N N . TYR B 1 141 ? -13.516 -8.977 19.172 1 97.12 141 TYR B N 1
ATOM 8064 C CA . TYR B 1 141 ? -12.523 -8.555 20.156 1 97.12 141 TYR B CA 1
ATOM 8065 C C . TYR B 1 141 ? -11.492 -9.656 20.391 1 97.12 141 TYR B C 1
ATOM 8067 O O . TYR B 1 141 ? -11.844 -10.781 20.75 1 97.12 141 TYR B O 1
ATOM 8075 N N . ALA B 1 142 ? -10.227 -9.312 20.188 1 96.56 142 ALA B N 1
ATOM 8076 C CA . ALA B 1 142 ? -9.148 -10.266 20.422 1 96.56 142 ALA B CA 1
ATOM 8077 C C . ALA B 1 142 ? -7.945 -9.586 21.062 1 96.56 142 ALA B C 1
ATOM 8079 O O . ALA B 1 142 ? -7.84 -8.359 21.062 1 96.56 142 ALA B O 1
ATOM 8080 N N . LEU B 1 143 ? -7.113 -10.391 21.719 1 96 143 LEU B N 1
ATOM 8081 C CA . LEU B 1 143 ? -5.875 -9.922 22.328 1 96 143 LEU B CA 1
ATOM 8082 C C . LEU B 1 143 ? -4.676 -10.242 21.438 1 96 143 LEU B C 1
ATOM 8084 O O . LEU B 1 143 ? -4.629 -11.297 20.812 1 96 143 LEU B O 1
ATOM 8088 N N . THR B 1 144 ? -3.768 -9.297 21.25 1 95.12 144 THR B N 1
ATOM 8089 C CA . THR B 1 144 ? -2.41 -9.602 20.812 1 95.12 144 THR B CA 1
ATOM 8090 C C . THR B 1 144 ? -1.524 -9.961 22 1 95.12 144 THR B C 1
ATOM 8092 O O . THR B 1 144 ? -2.025 -10.227 23.094 1 95.12 144 THR B O 1
ATOM 8095 N N . ASP B 1 145 ? -0.25 -9.977 21.766 1 92.25 145 ASP B N 1
ATOM 8096 C CA . ASP B 1 145 ? 0.643 -10.281 22.875 1 92.25 145 ASP B CA 1
ATOM 8097 C C . ASP B 1 145 ? 0.561 -9.203 23.953 1 92.25 145 ASP B C 1
ATOM 8099 O O . ASP B 1 145 ? 0.699 -9.492 25.141 1 92.25 145 ASP B O 1
ATOM 8103 N N . LYS B 1 146 ? 0.381 -7.949 23.531 1 93.69 146 LYS B N 1
ATOM 8104 C CA . LYS B 1 146 ? 0.443 -6.867 24.5 1 93.69 146 LYS B CA 1
ATOM 8105 C C . LYS B 1 146 ? -0.724 -5.902 24.328 1 93.69 146 LYS B C 1
ATOM 8107 O O . LYS B 1 146 ? -0.944 -5.027 25.172 1 93.69 146 LYS B O 1
ATOM 8112 N N . GLY B 1 147 ? -1.427 -6.039 23.281 1 95.88 147 GLY B N 1
ATOM 8113 C CA . GLY B 1 147 ? -2.521 -5.125 22.984 1 95.88 147 GLY B CA 1
ATOM 8114 C C . GLY B 1 147 ? -3.811 -5.836 22.625 1 95.88 147 GLY B C 1
ATOM 8115 O O . GLY B 1 147 ? -4.137 -6.875 23.203 1 95.88 147 GLY B O 1
ATOM 8116 N N . VAL B 1 148 ? -4.617 -5.176 21.75 1 97.25 148 VAL B N 1
ATOM 8117 C CA . VAL B 1 148 ? -5.941 -5.684 21.406 1 97.25 148 VAL B CA 1
ATOM 8118 C C . VAL B 1 148 ? -6.184 -5.539 19.906 1 97.25 148 VAL B C 1
ATOM 8120 O O . VAL B 1 148 ? -5.52 -4.746 19.234 1 97.25 148 VAL B O 1
ATOM 8123 N N . ILE B 1 149 ? -7.039 -6.348 19.344 1 97.75 149 ILE B N 1
ATOM 8124 C CA . ILE B 1 149 ? -7.484 -6.27 17.953 1 97.75 149 ILE B CA 1
ATOM 8125 C C . ILE B 1 149 ? -9.008 -6.117 17.906 1 97.75 149 ILE B C 1
ATOM 8127 O O . ILE B 1 149 ? -9.727 -6.809 18.625 1 97.75 149 ILE B O 1
ATOM 8131 N N . ARG B 1 150 ? -9.469 -5.207 17.141 1 98.31 150 ARG B N 1
ATOM 8132 C CA . ARG B 1 150 ? -10.883 -4.984 16.859 1 98.31 150 ARG B CA 1
ATOM 8133 C C . ARG B 1 150 ? -11.219 -5.332 15.406 1 98.31 150 ARG B C 1
ATOM 8135 O O . ARG B 1 150 ? -10.461 -4.988 14.492 1 98.31 150 ARG B O 1
ATOM 8142 N N . HIS B 1 151 ? -12.359 -6.059 15.172 1 98.19 151 HIS B N 1
ATOM 8143 C CA . HIS B 1 151 ? -12.867 -6.328 13.828 1 98.19 151 HIS B CA 1
ATOM 8144 C C . HIS B 1 151 ? -14.305 -5.863 13.672 1 98.19 151 HIS B C 1
ATOM 8146 O O . HIS B 1 151 ? -15.125 -6.043 14.586 1 98.19 151 HIS B O 1
ATOM 8152 N N . TRP B 1 152 ? -14.602 -5.23 12.516 1 98.38 152 TRP B N 1
ATOM 8153 C CA . TRP B 1 152 ? -15.953 -4.848 12.109 1 98.38 152 TRP B CA 1
ATOM 8154 C C . TRP B 1 152 ? -16.266 -5.355 10.703 1 98.38 152 TRP B C 1
ATOM 8156 O O . TRP B 1 152 ? -15.352 -5.582 9.906 1 98.38 152 TRP B O 1
ATOM 8166 N N . TRP B 1 153 ? -17.547 -5.547 10.508 1 95.88 153 TRP B N 1
ATOM 8167 C CA . TRP B 1 153 ? -17.922 -5.559 9.102 1 95.88 153 TRP B CA 1
ATOM 8168 C C . TRP B 1 153 ? -17.453 -4.289 8.398 1 95.88 153 TRP B C 1
ATOM 8170 O O . TRP B 1 153 ? -17.391 -3.221 9.016 1 95.88 153 TRP B O 1
ATOM 8180 N N . VAL B 1 154 ? -17.078 -4.469 7.137 1 96.31 154 VAL B N 1
ATOM 8181 C CA . VAL B 1 154 ? -16.781 -3.277 6.348 1 96.31 154 VAL B CA 1
ATOM 8182 C C . VAL B 1 154 ? -17.828 -3.109 5.25 1 96.31 154 VAL B C 1
ATOM 8184 O O . VAL B 1 154 ? -18.266 -4.09 4.648 1 96.31 154 VAL B O 1
ATOM 8187 N N . GLU B 1 155 ? -18.328 -1.935 5.109 1 93.12 155 GLU B N 1
ATOM 8188 C CA . GLU B 1 155 ? -19.141 -1.606 3.945 1 93.12 155 GLU B CA 1
ATOM 8189 C C . GLU B 1 155 ? -18.281 -1.323 2.721 1 93.12 155 GLU B C 1
ATOM 8191 O O . GLU B 1 155 ? -17.703 -0.239 2.596 1 93.12 155 GLU B O 1
ATOM 8196 N N . PRO B 1 156 ? -18.25 -2.246 1.832 1 88.38 156 PRO B N 1
ATOM 8197 C CA . PRO B 1 156 ? -17.281 -2.1 0.737 1 88.38 156 PRO B CA 1
ATOM 8198 C C . PRO B 1 156 ? -17.562 -0.879 -0.137 1 88.38 156 PRO B C 1
ATOM 8200 O O . PRO B 1 156 ? -16.672 -0.37 -0.804 1 88.38 156 PRO B O 1
ATOM 8203 N N . ASP B 1 157 ? -18.766 -0.378 -0.139 1 91.38 157 ASP B N 1
ATOM 8204 C CA . ASP B 1 157 ? -19.109 0.728 -1.025 1 91.38 157 ASP B CA 1
ATOM 8205 C C . ASP B 1 157 ? -18.984 2.07 -0.309 1 91.38 157 ASP B C 1
ATOM 8207 O O . ASP B 1 157 ? -19.172 3.125 -0.916 1 91.38 157 ASP B O 1
ATOM 8211 N N . ASN B 1 158 ? -18.672 2.062 0.956 1 97.19 158 ASN B N 1
ATOM 8212 C CA . ASN B 1 158 ? -18.438 3.314 1.671 1 97.19 158 ASN B CA 1
ATOM 8213 C C . ASN B 1 158 ? -17.109 3.945 1.288 1 97.19 158 ASN B C 1
ATOM 8215 O O . ASN B 1 158 ? -16.203 3.254 0.822 1 97.19 158 ASN B O 1
ATOM 8219 N N . LEU B 1 159 ? -17.094 5.27 1.342 1 97.38 159 LEU B N 1
ATOM 8220 C CA . LEU B 1 159 ? -15.859 6.035 1.307 1 97.38 159 LEU B CA 1
ATOM 8221 C C . LEU B 1 159 ? -15.227 6.109 2.693 1 97.38 159 LEU B C 1
ATOM 8223 O O . LEU B 1 159 ? -15.914 6.383 3.68 1 97.38 159 LEU B O 1
ATOM 8227 N N . HIS B 1 160 ? -13.906 5.809 2.787 1 98.25 160 HIS B N 1
ATOM 8228 C CA . HIS B 1 160 ? -13.195 5.875 4.062 1 98.25 160 HIS B CA 1
ATOM 8229 C C . HIS B 1 160 ? -12.188 7.012 4.07 1 98.25 160 HIS B C 1
ATOM 8231 O O . HIS B 1 160 ? -11.398 7.16 3.131 1 98.25 160 HIS B O 1
ATOM 8237 N N . LEU B 1 161 ? -12.227 7.852 5.098 1 97.75 161 LEU B N 1
ATOM 8238 C CA . LEU B 1 161 ? -11.43 9.062 5.238 1 97.75 161 LEU B CA 1
ATOM 8239 C C . LEU B 1 161 ? -10.844 9.164 6.641 1 97.75 161 LEU B C 1
ATOM 8241 O O . LEU B 1 161 ? -11.203 8.391 7.527 1 97.75 161 LEU B O 1
ATOM 8245 N N . GLY B 1 162 ? -9.93 10.164 6.84 1 97.31 162 GLY B N 1
ATOM 8246 C CA . GLY B 1 162 ? -9.414 10.461 8.164 1 97.31 162 GLY B CA 1
ATOM 8247 C C . GLY B 1 162 ? -8.023 9.906 8.398 1 97.31 162 GLY B C 1
ATOM 8248 O O . GLY B 1 162 ? -7.117 10.117 7.59 1 97.31 162 GLY B O 1
ATOM 8249 N N . LEU B 1 163 ? -7.738 9.406 9.562 1 97.88 163 LEU B N 1
ATOM 8250 C CA . LEU B 1 163 ? -6.527 8.758 10.055 1 97.88 163 LEU B CA 1
ATOM 8251 C C . LEU B 1 163 ? -5.379 9.758 10.148 1 97.88 163 LEU B C 1
ATOM 8253 O O . LEU B 1 163 ? -4.242 9.375 10.438 1 97.88 163 LEU B O 1
ATOM 8257 N N . GLY B 1 164 ? -5.629 10.992 10.023 1 96.81 164 GLY B N 1
ATOM 8258 C CA . GLY B 1 164 ? -4.59 12 10.109 1 96.81 164 GLY B CA 1
ATOM 8259 C C . GLY B 1 164 ? -3.865 12.227 8.797 1 96.81 164 GLY B C 1
ATOM 8260 O O . GLY B 1 164 ? -4.496 12.453 7.766 1 96.81 164 GLY B O 1
ATOM 8261 N N . GLU B 1 165 ? -2.512 12.234 8.828 1 97.81 165 GLU B N 1
ATOM 8262 C CA . GLU B 1 165 ? -1.656 12.406 7.656 1 97.81 165 GLU B CA 1
ATOM 8263 C C . GLU B 1 165 ? -1.268 11.055 7.051 1 97.81 165 GLU B C 1
ATOM 8265 O O . GLU B 1 165 ? -0.332 10.406 7.523 1 97.81 165 GLU B O 1
ATOM 8270 N N . LYS B 1 166 ? -2.016 10.656 6.016 1 97.31 166 LYS B N 1
ATOM 8271 C CA . LYS B 1 166 ? -1.759 9.391 5.34 1 97.31 166 LYS B CA 1
ATOM 8272 C C . LYS B 1 166 ? -1.545 9.594 3.844 1 97.31 166 LYS B C 1
ATOM 8274 O O . LYS B 1 166 ? -2.027 10.57 3.271 1 97.31 166 LYS B O 1
ATOM 8279 N N . ALA B 1 167 ? -0.89 8.68 3.254 1 96.75 167 ALA B N 1
ATOM 8280 C CA . ALA B 1 167 ? -0.549 8.734 1.834 1 96.75 167 ALA B CA 1
ATOM 8281 C C . ALA B 1 167 ? -1.805 8.836 0.972 1 96.75 167 ALA B C 1
ATOM 8283 O O . ALA B 1 167 ? -2.855 8.305 1.329 1 96.75 167 ALA B O 1
ATOM 8284 N N . ALA B 1 168 ? -1.702 9.555 -0.116 1 96.56 168 ALA B N 1
ATOM 8285 C CA . ALA B 1 168 ? -2.746 9.688 -1.128 1 96.56 168 ALA B CA 1
ATOM 8286 C C . ALA B 1 168 ? -3.062 8.344 -1.776 1 96.56 168 ALA B C 1
ATOM 8288 O O . ALA B 1 168 ? -2.26 7.414 -1.706 1 96.56 168 ALA B O 1
ATOM 8289 N N . PRO B 1 169 ? -4.316 8.312 -2.396 1 96.06 169 PRO B N 1
ATOM 8290 C CA . PRO B 1 169 ? -5.383 9.305 -2.518 1 96.06 169 PRO B CA 1
ATOM 8291 C C . PRO B 1 169 ? -6.188 9.469 -1.229 1 96.06 169 PRO B C 1
ATOM 8293 O O . PRO B 1 169 ? -5.887 8.82 -0.224 1 96.06 169 PRO B O 1
ATOM 8296 N N . MET B 1 170 ? -7.152 10.344 -1.336 1 95.94 170 MET B N 1
ATOM 8297 C CA . MET B 1 170 ? -7.93 10.672 -0.143 1 95.94 170 MET B CA 1
ATOM 8298 C C . MET B 1 170 ? -8.727 9.469 0.339 1 95.94 170 MET B C 1
ATOM 8300 O O . MET B 1 170 ? -8.906 9.273 1.543 1 95.94 170 MET B O 1
ATOM 8304 N N . ASP B 1 171 ? -9.219 8.633 -0.654 1 97.06 171 ASP B N 1
ATOM 8305 C CA . ASP B 1 171 ? -9.938 7.406 -0.305 1 97.06 171 ASP B CA 1
ATOM 8306 C C . ASP B 1 171 ? -9 6.379 0.321 1 97.06 171 ASP B C 1
ATOM 8308 O O . ASP B 1 171 ? -8.039 5.934 -0.318 1 97.06 171 ASP B O 1
ATOM 8312 N N . LEU B 1 172 ? -9.234 5.961 1.515 1 97.38 172 LEU B N 1
ATOM 8313 C CA . LEU B 1 172 ? -8.336 5.082 2.264 1 97.38 172 LEU B CA 1
ATOM 8314 C C . LEU B 1 172 ? -8.766 3.627 2.129 1 97.38 172 LEU B C 1
ATOM 8316 O O . LEU B 1 172 ? -8.109 2.73 2.662 1 97.38 172 LEU B O 1
ATOM 8320 N N . SER B 1 173 ? -9.789 3.342 1.342 1 97 173 SER B N 1
ATOM 8321 C CA . SER B 1 173 ? -10.367 2.008 1.214 1 97 173 SER B CA 1
ATOM 8322 C C . SER B 1 173 ? -9.375 1.031 0.6 1 97 173 SER B C 1
ATOM 8324 O O . SER B 1 173 ? -8.555 1.414 -0.242 1 97 173 SER B O 1
ATOM 8326 N N . ASN B 1 174 ? -9.43 -0.27 1.09 1 96.31 174 ASN B N 1
ATOM 8327 C CA . ASN B 1 174 ? -8.664 -1.4 0.577 1 96.31 174 ASN B CA 1
ATOM 8328 C C . ASN B 1 174 ? -7.172 -1.241 0.857 1 96.31 174 ASN B C 1
ATOM 8330 O O . ASN B 1 174 ? -6.34 -1.78 0.128 1 96.31 174 ASN B O 1
ATOM 8334 N N . ARG B 1 175 ? -6.812 -0.462 1.834 1 96.81 175 ARG B N 1
ATOM 8335 C CA . ARG B 1 175 ? -5.434 -0.205 2.236 1 96.81 175 ARG B CA 1
ATOM 8336 C C . ARG B 1 175 ? -5.262 -0.369 3.742 1 96.81 175 ARG B C 1
ATOM 8338 O O . ARG B 1 175 ? -6.238 -0.599 4.461 1 96.81 175 ARG B O 1
ATOM 8345 N N . SER B 1 176 ? -4.059 -0.396 4.199 1 97.25 176 SER B N 1
ATOM 8346 C CA . SER B 1 176 ? -3.738 -0.411 5.621 1 97.25 176 SER B CA 1
ATOM 8347 C C . SER B 1 176 ? -2.715 0.666 5.969 1 97.25 176 SER B C 1
ATOM 8349 O O . SER B 1 176 ? -1.893 1.041 5.129 1 97.25 176 SER B O 1
ATOM 8351 N N . PHE B 1 177 ? -2.777 1.167 7.164 1 97.56 177 PHE B N 1
ATOM 8352 C CA . PHE B 1 177 ? -1.947 2.295 7.57 1 97.56 177 PHE B CA 1
ATOM 8353 C C . PHE B 1 177 ? -1.414 2.094 8.984 1 97.56 177 PHE B C 1
ATOM 8355 O O . PHE B 1 177 ? -2.158 1.694 9.883 1 97.56 177 PHE B O 1
ATOM 8362 N N . THR B 1 178 ? -0.128 2.393 9.141 1 96.38 178 THR B N 1
ATOM 8363 C CA . THR B 1 178 ? 0.513 2.363 10.445 1 96.38 178 THR B CA 1
ATOM 8364 C C . THR B 1 178 ? 0.205 3.637 11.227 1 96.38 178 THR B C 1
ATOM 8366 O O . THR B 1 178 ? 0.337 4.742 10.703 1 96.38 178 THR B O 1
ATOM 8369 N N . ASN B 1 179 ? -0.226 3.475 12.461 1 94.94 179 ASN B N 1
ATOM 8370 C CA . ASN B 1 179 ? -0.433 4.609 13.352 1 94.94 179 ASN B CA 1
ATOM 8371 C C . ASN B 1 179 ? 0.805 4.887 14.203 1 94.94 179 ASN B C 1
ATOM 8373 O O . ASN B 1 179 ? 0.808 4.633 15.406 1 94.94 179 ASN B O 1
ATOM 8377 N N . SER B 1 180 ? 1.735 5.371 13.609 1 94.12 180 SER B N 1
ATOM 8378 C CA . SER B 1 180 ? 3.012 5.832 14.148 1 94.12 180 SER B CA 1
ATOM 8379 C C . SER B 1 180 ? 3.592 6.961 13.305 1 94.12 180 SER B C 1
ATOM 8381 O O . SER B 1 180 ? 2.994 7.371 12.305 1 94.12 180 SER B O 1
ATOM 8383 N N . ALA B 1 181 ? 4.688 7.512 13.75 1 95.62 181 ALA B N 1
ATOM 8384 C CA . ALA B 1 181 ? 5.332 8.602 13.016 1 95.62 181 ALA B CA 1
ATOM 8385 C C . ALA B 1 181 ? 6.809 8.305 12.781 1 95.62 181 ALA B C 1
ATOM 8387 O O . ALA B 1 181 ? 7.461 7.664 13.609 1 95.62 181 ALA B O 1
ATOM 8388 N N . SER B 1 182 ? 7.281 8.742 11.664 1 94.88 182 SER B N 1
ATOM 8389 C CA . SER B 1 182 ? 8.695 8.617 11.344 1 94.88 182 SER B CA 1
ATOM 8390 C C . SER B 1 182 ? 9.211 9.844 10.602 1 94.88 182 SER B C 1
ATOM 8392 O O . SER B 1 182 ? 8.414 10.664 10.125 1 94.88 182 SER B O 1
ATOM 8394 N N . ASP B 1 183 ? 10.547 10.023 10.656 1 96.31 183 ASP B N 1
ATOM 8395 C CA . ASP B 1 183 ? 11.188 11 9.781 1 96.31 183 ASP B CA 1
ATOM 8396 C C . ASP B 1 183 ? 11.203 10.516 8.328 1 96.31 183 ASP B C 1
ATOM 8398 O O . ASP B 1 183 ? 12.211 9.969 7.867 1 96.31 183 ASP B O 1
ATOM 8402 N N . SER B 1 184 ? 10.141 10.844 7.629 1 96.38 184 SER B N 1
ATOM 8403 C CA . SER B 1 184 ? 9.914 10.297 6.297 1 96.38 184 SER B CA 1
ATOM 8404 C C . SER B 1 184 ? 10.422 11.242 5.215 1 96.38 184 SER B C 1
ATOM 8406 O O . SER B 1 184 ? 9.727 11.492 4.227 1 96.38 184 SER B O 1
ATOM 8408 N N . ALA B 1 185 ? 11.617 11.758 5.379 1 95.25 185 ALA B N 1
ATOM 8409 C CA . ALA B 1 185 ? 12.172 12.703 4.41 1 95.25 185 ALA B CA 1
ATOM 8410 C C . ALA B 1 185 ? 12.18 12.102 3.006 1 95.25 185 ALA B C 1
ATOM 8412 O O . ALA B 1 185 ? 12.461 10.914 2.836 1 95.25 185 ALA B O 1
ATOM 8413 N N . ALA B 1 186 ? 11.875 12.898 2.029 1 93.94 186 ALA B N 1
ATOM 8414 C CA . ALA B 1 186 ? 11.828 12.531 0.617 1 93.94 186 ALA B CA 1
ATOM 8415 C C . ALA B 1 186 ? 10.805 11.438 0.368 1 93.94 186 ALA B C 1
ATOM 8417 O O . ALA B 1 186 ? 11.039 10.516 -0.422 1 93.94 186 ALA B O 1
ATOM 8418 N N . TYR B 1 187 ? 9.703 11.477 1.04 1 96.31 187 TYR B N 1
ATOM 8419 C CA . TYR B 1 187 ? 8.695 10.422 0.968 1 96.31 187 TYR B CA 1
ATOM 8420 C C . TYR B 1 187 ? 8.008 10.414 -0.392 1 96.31 187 TYR B C 1
ATOM 8422 O O . TYR B 1 187 ? 8.07 11.398 -1.13 1 96.31 187 TYR B O 1
ATOM 8430 N N . ASP B 1 188 ? 7.445 9.258 -0.75 1 95.44 188 ASP B N 1
ATOM 8431 C CA . ASP B 1 188 ? 6.488 9.078 -1.837 1 95.44 188 ASP B CA 1
ATOM 8432 C C . ASP B 1 188 ? 5.062 9.375 -1.369 1 95.44 188 ASP B C 1
ATOM 8434 O O . ASP B 1 188 ? 4.543 8.703 -0.477 1 95.44 188 ASP B O 1
ATOM 8438 N N . ALA B 1 189 ? 4.418 10.289 -1.968 1 96.81 189 ALA B N 1
ATOM 8439 C CA . ALA B 1 189 ? 3.145 10.812 -1.474 1 96.81 189 ALA B CA 1
ATOM 8440 C C . ALA B 1 189 ? 2.047 9.758 -1.572 1 96.81 189 ALA B C 1
ATOM 8442 O O . ALA B 1 189 ? 0.979 9.906 -0.973 1 96.81 189 ALA B O 1
ATOM 8443 N N . TYR B 1 190 ? 2.27 8.625 -2.248 1 96.12 190 TYR B N 1
ATOM 8444 C CA . TYR B 1 190 ? 1.221 7.633 -2.455 1 96.12 190 TYR B CA 1
ATOM 8445 C C . TYR B 1 190 ? 1.567 6.32 -1.763 1 96.12 190 TYR B C 1
ATOM 8447 O O . TYR B 1 190 ? 0.687 5.496 -1.502 1 96.12 190 TYR B O 1
ATOM 8455 N N . ASN B 1 191 ? 2.875 6.129 -1.489 1 96.12 191 ASN B N 1
ATOM 8456 C CA . ASN B 1 191 ? 3.262 4.789 -1.063 1 96.12 191 ASN B CA 1
ATOM 8457 C C . ASN B 1 191 ? 3.879 4.801 0.333 1 96.12 191 ASN B C 1
ATOM 8459 O O . ASN B 1 191 ? 3.795 3.811 1.062 1 96.12 191 ASN B O 1
ATOM 8463 N N . THR B 1 192 ? 4.492 5.863 0.74 1 97.69 192 THR B N 1
ATOM 8464 C CA . THR B 1 192 ? 5.223 5.895 2.002 1 97.69 192 THR B CA 1
ATOM 8465 C C . THR B 1 192 ? 4.262 5.812 3.186 1 97.69 192 THR B C 1
ATOM 8467 O O . THR B 1 192 ? 3.238 6.5 3.207 1 97.69 192 THR B O 1
ATOM 8470 N N . ASP B 1 193 ? 4.535 5 4.121 1 97.19 193 ASP B N 1
ATOM 8471 C CA . ASP B 1 193 ? 3.828 4.844 5.387 1 97.19 193 ASP B CA 1
ATOM 8472 C C . ASP B 1 193 ? 4.73 4.215 6.449 1 97.19 193 ASP B C 1
ATOM 8474 O O . ASP B 1 193 ? 5.449 3.254 6.168 1 97.19 193 ASP B O 1
ATOM 8478 N N . PRO B 1 194 ? 4.824 4.758 7.594 1 96.56 194 PRO B N 1
ATOM 8479 C CA . PRO B 1 194 ? 4.086 5.941 8.039 1 96.56 194 PRO B CA 1
ATOM 8480 C C . PRO B 1 194 ? 4.699 7.246 7.535 1 96.56 194 PRO B C 1
ATOM 8482 O O . PRO B 1 194 ? 5.82 7.246 7.027 1 96.56 194 PRO B O 1
ATOM 8485 N N . LEU B 1 195 ? 3.889 8.273 7.645 1 97.75 195 LEU B N 1
ATOM 8486 C CA . LEU B 1 195 ? 4.383 9.641 7.504 1 97.75 195 LEU B CA 1
ATOM 8487 C C . LEU B 1 195 ? 4.645 10.266 8.867 1 97.75 195 LEU B C 1
ATOM 8489 O O . LEU B 1 195 ? 5.156 9.602 9.773 1 97.75 195 LEU B O 1
ATOM 8493 N N . TYR B 1 196 ? 4.398 11.562 9.055 1 97.81 196 TYR B N 1
ATOM 8494 C CA . TYR B 1 196 ? 4.906 12.25 10.242 1 97.81 196 TYR B CA 1
ATOM 8495 C C . TYR B 1 196 ? 3.846 12.297 11.336 1 97.81 196 TYR B C 1
ATOM 8497 O O . TYR B 1 196 ? 4.168 12.5 12.508 1 97.81 196 TYR B O 1
ATOM 8505 N N . LYS B 1 197 ? 2.564 12.219 10.977 1 97.38 197 LYS B N 1
ATOM 8506 C CA . LYS B 1 197 ? 1.47 12.375 11.93 1 97.38 197 LYS B CA 1
ATOM 8507 C C . LYS B 1 197 ? 0.434 11.266 11.758 1 97.38 197 LYS B C 1
ATOM 8509 O O . LYS B 1 197 ? 0.271 10.719 10.664 1 97.38 197 LYS B O 1
ATOM 8514 N N . HIS B 1 198 ? -0.217 10.938 12.852 1 92.56 198 HIS B N 1
ATOM 8515 C CA . HIS B 1 198 ? -1.289 9.953 12.766 1 92.56 198 HIS B CA 1
ATOM 8516 C C . HIS B 1 198 ? -2.344 10.188 13.836 1 92.56 198 HIS B C 1
ATOM 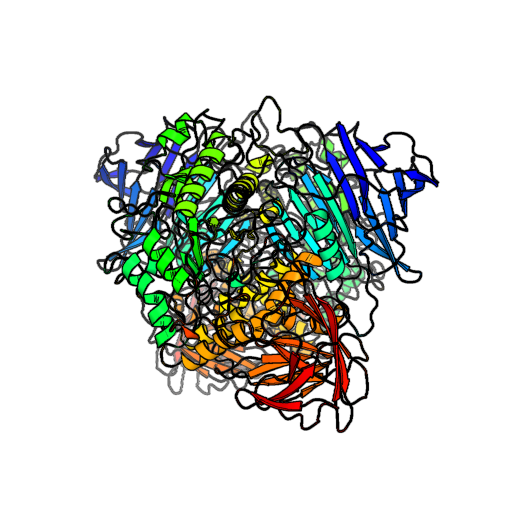8518 O O . HIS B 1 198 ? -2.061 10.805 14.867 1 92.56 198 HIS B O 1
ATOM 8524 N N . THR B 1 199 ? -3.535 9.867 13.609 1 94.75 199 THR B N 1
ATOM 8525 C CA . THR B 1 199 ? -4.668 9.805 14.523 1 94.75 199 THR B CA 1
ATOM 8526 C C . THR B 1 199 ? -5.582 8.633 14.172 1 94.75 199 THR B C 1
ATOM 8528 O O . THR B 1 199 ? -6.102 8.555 13.062 1 94.75 199 THR B O 1
ATOM 8531 N N . PRO B 1 200 ? -5.746 7.641 15.086 1 96.62 200 PRO B N 1
ATOM 8532 C CA . PRO B 1 200 ? -6.613 6.504 14.766 1 96.62 200 PRO B CA 1
ATOM 8533 C C . PRO B 1 200 ? -8.094 6.883 14.734 1 96.62 200 PRO B C 1
ATOM 8535 O O . PRO B 1 200 ? -8.883 6.371 15.531 1 96.62 200 PRO B O 1
ATOM 8538 N N . TYR B 1 201 ? -8.469 7.785 13.875 1 98.12 201 TYR B N 1
ATOM 8539 C CA . TYR B 1 201 ? -9.797 8.328 13.617 1 98.12 201 TYR B CA 1
ATOM 8540 C C . TYR B 1 201 ? -10.25 8.008 12.195 1 98.12 201 TYR B C 1
ATOM 8542 O O . TYR B 1 201 ? -9.875 8.703 11.25 1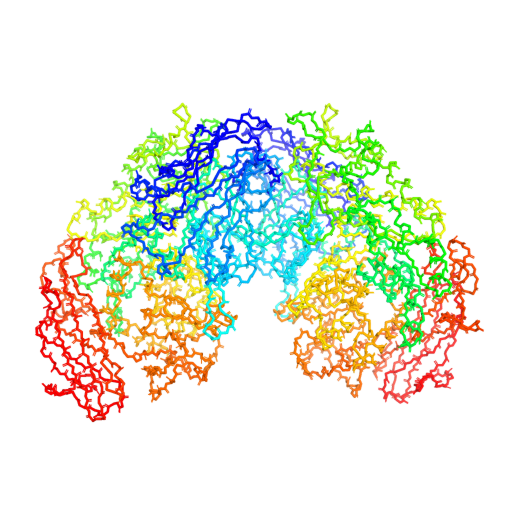 98.12 201 TYR B O 1
ATOM 8550 N N . LEU B 1 202 ? -11.055 6.934 12 1 98.75 202 LEU B N 1
ATOM 8551 C CA . LEU B 1 202 ? -11.5 6.492 10.688 1 98.75 202 LEU B CA 1
ATOM 8552 C C . LEU B 1 202 ? -12.953 6.891 10.445 1 98.75 202 LEU B C 1
ATOM 8554 O O . LEU B 1 202 ? -13.836 6.543 11.227 1 98.75 202 LEU B O 1
ATOM 8558 N N . ILE B 1 203 ? -13.195 7.582 9.383 1 98.5 203 ILE B N 1
ATOM 8559 C CA . ILE B 1 203 ? -14.531 7.949 8.938 1 98.5 203 ILE B CA 1
ATOM 8560 C C . ILE B 1 203 ? -15.008 6.973 7.867 1 98.5 203 ILE B C 1
ATOM 8562 O O . ILE B 1 203 ? -14.25 6.621 6.957 1 98.5 203 ILE B O 1
ATOM 8566 N N . SER B 1 204 ? -16.156 6.461 7.988 1 98.44 204 SER B N 1
ATOM 8567 C CA . SER B 1 204 ? -16.828 5.656 6.98 1 98.44 204 SER B CA 1
ATOM 8568 C C . SER B 1 204 ? -18.141 6.309 6.539 1 98.44 204 SER B C 1
ATOM 8570 O O . SER B 1 204 ? -19.078 6.43 7.332 1 98.44 204 SER B O 1
ATOM 8572 N N . THR B 1 205 ? -18.219 6.734 5.289 1 97.44 205 THR B N 1
ATOM 8573 C CA . THR B 1 205 ? -19.391 7.453 4.812 1 97.44 205 THR B CA 1
ATOM 8574 C C . THR B 1 205 ? -19.953 6.781 3.562 1 97.44 205 THR B C 1
ATOM 8576 O O . THR B 1 205 ? -19.203 6.371 2.676 1 97.44 205 THR B O 1
ATOM 8579 N N . PRO B 1 206 ? -21.312 6.59 3.537 1 95.5 206 PRO B N 1
ATOM 8580 C CA . PRO B 1 206 ? -21.906 6.012 2.332 1 95.5 206 PRO B CA 1
ATOM 8581 C C . PRO B 1 206 ? -21.766 6.914 1.109 1 95.5 206 PRO B C 1
ATOM 8583 O O . PRO B 1 206 ? -21.75 8.141 1.241 1 95.5 206 PRO B O 1
ATOM 8586 N N . LYS B 1 207 ? -21.688 6.363 -0.129 1 96.38 207 LYS B N 1
ATOM 8587 C CA . LYS B 1 207 ? -21.656 7.078 -1.401 1 96.38 207 LYS B CA 1
ATOM 8588 C C . LYS B 1 207 ? -23.031 7.055 -2.074 1 96.38 207 LYS B C 1
ATOM 8590 O O . LYS B 1 207 ? -23.531 5.992 -2.455 1 96.38 207 LYS B O 1
ATOM 8595 N N . PRO B 1 208 ? -23.625 8.258 -2.203 1 95 208 PRO B N 1
ATOM 8596 C CA . PRO B 1 208 ? -24.828 8.227 -3.039 1 95 208 PRO B CA 1
ATOM 8597 C C . PRO B 1 208 ? -24.531 7.805 -4.477 1 95 208 PRO B C 1
ATOM 8599 O O . PRO B 1 208 ? -23.5 8.188 -5.039 1 95 208 PRO B O 1
ATOM 8602 N N . THR B 1 209 ? -25.406 7.02 -5.02 1 92.81 209 THR B N 1
ATOM 8603 C CA . THR B 1 209 ? -25.172 6.504 -6.363 1 92.81 209 THR B CA 1
ATOM 8604 C C . THR B 1 209 ? -26.062 7.203 -7.379 1 92.81 209 THR B C 1
ATOM 8606 O O . THR B 1 209 ? -25.828 7.117 -8.586 1 92.81 209 THR B O 1
ATOM 8609 N N . LYS B 1 210 ? -27.109 7.852 -6.898 1 93.12 210 LYS B N 1
ATOM 8610 C CA . LYS B 1 210 ? -28.016 8.586 -7.777 1 93.12 210 LYS B CA 1
ATOM 8611 C C . LYS B 1 210 ? -28.547 9.844 -7.094 1 93.12 210 LYS B C 1
ATOM 8613 O O . LYS B 1 210 ? -28.438 9.992 -5.875 1 93.12 210 LYS B O 1
ATOM 8618 N N . GLU B 1 211 ? -29.094 10.703 -7.84 1 91.06 211 GLU B N 1
ATOM 8619 C CA . GLU B 1 211 ? -29.625 11.977 -7.352 1 91.06 211 GLU B CA 1
ATOM 8620 C C . GLU B 1 211 ? -30.766 11.758 -6.363 1 91.06 211 GLU B C 1
ATOM 8622 O O . GLU B 1 211 ? -31.688 10.992 -6.633 1 91.06 211 GLU B O 1
ATOM 8627 N N . GLY B 1 212 ? -30.641 12.414 -5.277 1 86.06 212 GLY B N 1
ATOM 8628 C CA . GLY B 1 212 ? -31.734 12.391 -4.312 1 86.06 212 GLY B CA 1
ATOM 8629 C C . GLY B 1 212 ? -31.734 11.148 -3.447 1 86.06 212 GLY B C 1
ATOM 8630 O O . GLY B 1 212 ? -32.625 10.969 -2.611 1 86.06 212 GLY B O 1
ATOM 8631 N N . GLU B 1 213 ? -30.797 10.375 -3.553 1 88.69 213 GLU B N 1
ATOM 8632 C CA . GLU B 1 213 ? -30.734 9.156 -2.76 1 88.69 213 GLU B CA 1
ATOM 8633 C C . GLU B 1 213 ? -30.578 9.469 -1.273 1 88.69 213 GLU B C 1
ATOM 8635 O O . GLU B 1 213 ? -29.797 10.344 -0.892 1 88.69 213 GLU B O 1
ATOM 8640 N N . GLU B 1 214 ? -31.422 8.891 -0.48 1 84.69 214 GLU B N 1
ATOM 8641 C CA . GLU B 1 214 ? -31.266 8.969 0.969 1 84.69 214 GLU B CA 1
ATOM 8642 C C . GLU B 1 214 ? -30.312 7.887 1.479 1 84.69 214 GLU B C 1
ATOM 8644 O O . GLU B 1 214 ? -30.609 6.695 1.379 1 84.69 214 GLU B O 1
ATOM 8649 N N . VAL B 1 215 ? -29.25 8.305 1.944 1 89 215 VAL B N 1
ATOM 8650 C CA . VAL B 1 215 ? -28.25 7.34 2.412 1 89 215 VAL B CA 1
ATOM 8651 C C . VAL B 1 215 ? -28.266 7.281 3.938 1 89 215 VAL B C 1
ATOM 8653 O O . VAL B 1 215 ? -28.781 8.188 4.594 1 89 215 VAL B O 1
ATOM 8656 N N . VAL B 1 216 ? -27.719 6.238 4.523 1 91.5 216 VAL B N 1
ATOM 8657 C CA . VAL B 1 216 ? -27.594 6.094 5.969 1 91.5 216 VAL B CA 1
ATOM 8658 C C . VAL B 1 216 ? -26.578 7.098 6.504 1 91.5 216 VAL B C 1
ATOM 8660 O O . VAL B 1 216 ? -25.844 7.723 5.734 1 91.5 216 VAL B O 1
ATOM 8663 N N . SER B 1 217 ? -26.547 7.262 7.832 1 93.44 217 SER B N 1
ATOM 8664 C CA . SER B 1 217 ? -25.641 8.211 8.477 1 93.44 217 SER B CA 1
ATOM 8665 C C . SER B 1 217 ? -24.188 7.797 8.297 1 93.44 217 SER B C 1
ATOM 8667 O O . SER B 1 217 ? -23.891 6.613 8.125 1 93.44 217 SER B O 1
ATOM 8669 N N . THR B 1 218 ? -23.375 8.805 8.281 1 96 218 THR B N 1
ATOM 8670 C CA . THR B 1 218 ? -21.938 8.617 8.414 1 96 218 THR B CA 1
ATOM 8671 C C . THR B 1 218 ? -21.562 8.211 9.836 1 96 218 THR B C 1
ATOM 8673 O O . THR B 1 218 ? -22.188 8.664 10.797 1 96 218 THR B O 1
ATOM 8676 N N . TYR B 1 219 ? -20.594 7.285 9.992 1 97.56 219 TYR B N 1
ATOM 8677 C CA . TYR B 1 219 ? -20.031 7.035 11.312 1 97.56 219 TYR B CA 1
ATOM 8678 C C . TYR B 1 219 ? -18.516 7.184 11.281 1 97.56 219 TYR B C 1
ATOM 8680 O O . TYR B 1 219 ? -17.891 7.137 10.219 1 97.56 219 TYR B O 1
ATOM 8688 N N . ALA B 1 220 ? -17.953 7.441 12.43 1 98.38 220 ALA B N 1
ATOM 8689 C CA . ALA B 1 220 ? -16.5 7.48 12.617 1 98.38 220 ALA B CA 1
ATOM 8690 C C . ALA B 1 220 ? -16.094 6.746 13.891 1 98.38 220 ALA B C 1
ATOM 8692 O O . ALA B 1 220 ? -16.875 6.68 14.852 1 98.38 220 ALA B O 1
ATOM 8693 N N . ILE B 1 221 ? -14.938 6.094 13.852 1 98.81 221 ILE B N 1
ATOM 8694 C CA . ILE B 1 221 ? -14.375 5.367 14.984 1 98.81 221 ILE B CA 1
ATOM 8695 C C . ILE B 1 221 ? -13.062 6.02 15.414 1 98.81 221 ILE B C 1
ATOM 8697 O O . ILE B 1 221 ? -12.18 6.258 14.586 1 98.81 221 ILE B O 1
ATOM 8701 N N . TYR B 1 222 ? -12.969 6.34 16.719 1 98.25 222 TYR B N 1
ATOM 8702 C CA . TYR B 1 222 ? -11.75 6.945 17.25 1 98.25 222 TYR B CA 1
ATOM 8703 C C . TYR B 1 222 ? -11.227 6.16 18.453 1 98.25 222 TYR B C 1
ATOM 8705 O O . TYR B 1 222 ? -12.008 5.75 19.312 1 98.25 222 TYR B O 1
ATOM 8713 N N . HIS B 1 223 ? -9.93 5.922 18.5 1 98.12 223 HIS B N 1
ATOM 8714 C CA . HIS B 1 223 ? -9.227 5.328 19.625 1 98.12 223 HIS B CA 1
ATOM 8715 C C . HIS B 1 223 ? -8.242 6.32 20.25 1 98.12 223 HIS B C 1
ATOM 8717 O O . HIS B 1 223 ? -7.242 6.676 19.625 1 98.12 223 HIS B O 1
ATOM 8723 N N . PRO B 1 224 ? -8.453 6.793 21.469 1 95.81 224 PRO B N 1
ATOM 8724 C CA . PRO B 1 224 ? -7.637 7.867 22.031 1 95.81 224 PRO B CA 1
ATOM 8725 C C . PRO B 1 224 ? -6.293 7.371 22.562 1 95.81 224 PRO B C 1
ATOM 8727 O O . PRO B 1 224 ? -5.711 7.988 23.453 1 95.81 224 PRO B O 1
ATOM 8730 N N . THR B 1 225 ? -5.719 6.312 22.062 1 94.94 225 THR B N 1
ATOM 8731 C CA . THR B 1 225 ? -4.43 5.762 22.469 1 94.94 225 THR B CA 1
ATOM 8732 C C . THR B 1 225 ? -3.289 6.418 21.688 1 94.94 225 THR B C 1
ATOM 8734 O O . THR B 1 225 ? -3.486 6.898 20.578 1 94.94 225 THR B O 1
ATOM 8737 N N . ASN B 1 226 ? -2.102 6.508 22.344 1 94.38 226 ASN B N 1
ATOM 8738 C CA . ASN B 1 226 ? -0.878 6.879 21.641 1 94.38 226 ASN B CA 1
ATOM 8739 C C . ASN B 1 226 ? -0.034 5.656 21.297 1 94.38 226 ASN B C 1
ATOM 8741 O O . ASN B 1 226 ? 1.009 5.777 20.656 1 94.38 226 ASN B O 1
ATOM 8745 N N . SER B 1 227 ? -0.492 4.473 21.75 1 94.62 227 SER B N 1
ATOM 8746 C CA . SER B 1 227 ? 0.204 3.262 21.344 1 94.62 227 SER B CA 1
ATOM 8747 C C . SER B 1 227 ? 0.149 3.084 19.828 1 94.62 227 SER B C 1
ATOM 8749 O O . SER B 1 227 ? -0.854 3.418 19.188 1 94.62 227 SER B O 1
ATOM 8751 N N . ALA B 1 228 ? 1.237 2.566 19.281 1 94.56 228 ALA B N 1
ATOM 8752 C CA . ALA B 1 228 ? 1.237 2.279 17.859 1 94.56 228 ALA B CA 1
ATOM 8753 C C . ALA B 1 228 ? 0.196 1.22 17.5 1 94.56 228 ALA B C 1
ATOM 8755 O O . ALA B 1 228 ? -0.308 0.522 18.391 1 94.56 228 ALA B O 1
ATOM 8756 N N . GLY B 1 229 ? -0.098 1.193 16.312 1 95.62 229 GLY B N 1
ATOM 8757 C CA . GLY B 1 229 ? -1.064 0.224 15.828 1 95.62 229 GLY B CA 1
ATOM 8758 C C . GLY B 1 229 ? -1.225 0.253 14.312 1 95.62 229 GLY B C 1
ATOM 8759 O O . GLY B 1 229 ? -0.438 0.893 13.617 1 95.62 229 GLY B O 1
ATOM 8760 N N . ILE B 1 230 ? -2.244 -0.535 13.797 1 97.25 230 ILE B N 1
ATOM 8761 C CA . ILE B 1 230 ? -2.516 -0.608 12.367 1 97.25 230 ILE B CA 1
ATOM 8762 C C . ILE B 1 230 ? -4.023 -0.542 12.125 1 97.25 230 ILE B C 1
ATOM 8764 O O . ILE B 1 230 ? -4.793 -1.269 12.758 1 97.25 230 ILE B O 1
ATOM 8768 N N . TRP B 1 231 ? -4.438 0.386 11.289 1 98.06 231 TRP B N 1
ATOM 8769 C CA . TRP B 1 231 ? -5.77 0.316 10.695 1 98.06 231 TRP B CA 1
ATOM 8770 C C . TRP B 1 231 ? -5.73 -0.416 9.359 1 98.06 231 TRP B C 1
ATOM 8772 O O . TRP B 1 231 ? -5 -0.02 8.445 1 98.06 231 TRP B O 1
ATOM 8782 N N . ASP B 1 232 ? -6.477 -1.47 9.242 1 97.94 232 ASP B N 1
ATOM 8783 C CA . ASP B 1 232 ? -6.66 -2.201 7.988 1 97.94 232 ASP B CA 1
ATOM 8784 C C . ASP B 1 232 ? -8.07 -1.995 7.434 1 97.94 232 ASP B C 1
ATOM 8786 O O . ASP B 1 232 ? -9.039 -2.5 7.996 1 97.94 232 ASP B O 1
ATOM 8790 N N . VAL B 1 233 ? -8.188 -1.252 6.367 1 98.06 233 VAL B N 1
ATOM 8791 C CA . VAL B 1 233 ? -9.484 -0.926 5.773 1 98.06 233 VAL B CA 1
ATOM 8792 C C . VAL B 1 233 ? -9.727 -1.814 4.555 1 98.06 233 VAL B C 1
ATOM 8794 O O . VAL B 1 233 ? -9.938 -1.315 3.449 1 98.06 233 VAL B O 1
ATOM 8797 N N . ARG B 1 234 ? -9.641 -3.141 4.84 1 97.12 234 ARG B N 1
ATOM 8798 C CA . ARG B 1 234 ? -9.945 -4.223 3.908 1 97.12 234 ARG B CA 1
ATOM 8799 C C . ARG B 1 234 ? -8.781 -4.48 2.961 1 97.12 234 ARG B C 1
ATOM 8801 O O . ARG B 1 234 ? -8.984 -4.859 1.807 1 97.12 234 ARG B O 1
ATOM 8808 N N . ARG B 1 235 ? -7.59 -4.184 3.34 1 97 235 ARG B N 1
ATOM 8809 C CA . ARG B 1 235 ? -6.418 -4.691 2.629 1 97 235 ARG B CA 1
ATOM 8810 C C . ARG B 1 235 ? -6.254 -6.191 2.846 1 97 235 ARG B C 1
ATOM 8812 O O . ARG B 1 235 ? -5.969 -6.93 1.902 1 97 235 ARG B O 1
ATOM 8819 N N . LEU B 1 236 ? -6.332 -6.613 4.07 1 95.62 236 LEU B N 1
ATOM 8820 C CA . LEU B 1 236 ? -6.289 -8.023 4.438 1 95.62 236 LEU B CA 1
ATOM 8821 C C . LEU B 1 236 ? -7.613 -8.711 4.117 1 95.62 236 LEU B C 1
ATOM 8823 O O . LEU B 1 236 ? -8.68 -8.219 4.5 1 95.62 236 LEU B O 1
ATOM 8827 N N . HIS B 1 237 ? -7.527 -9.781 3.457 1 95.12 237 HIS B N 1
ATOM 8828 C CA . HIS B 1 237 ? -8.672 -10.656 3.227 1 95.12 237 HIS B CA 1
ATOM 8829 C C . HIS B 1 237 ? -8.508 -11.984 3.955 1 95.12 237 HIS B C 1
ATOM 8831 O O . HIS B 1 237 ? -7.406 -12.531 4.012 1 95.12 237 HIS B O 1
ATOM 8837 N N . ASP B 1 238 ? -9.523 -12.43 4.504 1 94.56 238 ASP B N 1
ATOM 8838 C CA . ASP B 1 238 ? -9.695 -13.727 5.16 1 94.56 238 ASP B CA 1
ATOM 8839 C C . ASP B 1 238 ? -11.109 -14.258 4.961 1 94.56 238 ASP B C 1
ATOM 8841 O O . ASP B 1 238 ? -11.984 -14.055 5.812 1 94.56 238 ASP B O 1
ATOM 8845 N N . ASP B 1 239 ? -11.344 -14.984 3.957 1 92.56 239 ASP B N 1
ATOM 8846 C CA . ASP B 1 239 ? -12.633 -15.211 3.318 1 92.56 239 ASP B CA 1
ATOM 8847 C C . ASP B 1 239 ? -13.633 -15.805 4.305 1 92.56 239 ASP B C 1
ATOM 8849 O O . ASP B 1 239 ? -14.82 -15.477 4.266 1 92.56 239 ASP B O 1
ATOM 8853 N N . PRO B 1 240 ? -13.297 -16.719 5.207 1 91.88 240 PRO B N 1
ATOM 8854 C CA . PRO B 1 240 ? -14.305 -17.25 6.129 1 91.88 240 PRO B CA 1
ATOM 8855 C C . PRO B 1 240 ? -15.008 -16.172 6.934 1 91.88 240 PRO B C 1
ATOM 8857 O O . PRO B 1 240 ? -16.094 -16.391 7.469 1 91.88 240 PRO B O 1
ATOM 8860 N N . TRP B 1 241 ? -14.414 -15.008 6.871 1 93.62 241 TRP B N 1
ATOM 8861 C CA . TRP B 1 241 ? -14.977 -13.938 7.691 1 93.62 241 TRP B CA 1
ATOM 8862 C C . TRP B 1 241 ? -15.609 -12.859 6.82 1 93.62 241 TRP B C 1
ATOM 8864 O O . TRP B 1 241 ? -16.125 -11.859 7.332 1 93.62 241 TRP B O 1
ATOM 8874 N N . GLY B 1 242 ? -15.609 -13.078 5.559 1 92.38 242 GLY B N 1
ATOM 8875 C CA . GLY B 1 242 ? -16.219 -12.109 4.66 1 92.38 242 GLY B CA 1
ATOM 8876 C C . GLY B 1 242 ? -15.469 -10.797 4.582 1 92.38 242 GLY B C 1
ATOM 8877 O O . GLY B 1 242 ? -14.234 -10.789 4.551 1 92.38 242 GLY B O 1
ATOM 8878 N N . PHE B 1 243 ? -16.266 -9.734 4.418 1 92.69 243 PHE B N 1
ATOM 8879 C CA . PHE B 1 243 ? -15.68 -8.406 4.285 1 92.69 243 PHE B CA 1
ATOM 8880 C C . PHE B 1 243 ? -15.602 -7.711 5.641 1 92.69 243 PHE B C 1
ATOM 8882 O O . PHE B 1 243 ? -16.609 -7.52 6.309 1 92.69 243 PHE B O 1
ATOM 8889 N N . PHE B 1 244 ? -14.391 -7.32 5.98 1 97 244 PHE B N 1
ATOM 8890 C CA . PHE B 1 244 ? -14.242 -6.715 7.301 1 97 244 PHE B CA 1
ATOM 8891 C C . PHE B 1 244 ? -13.125 -5.68 7.297 1 97 244 PHE B C 1
ATOM 8893 O O . PHE B 1 244 ? -12.336 -5.605 6.348 1 97 244 PHE B O 1
ATOM 8900 N N . LYS B 1 245 ? -13.07 -4.797 8.188 1 98.06 245 LYS B N 1
ATOM 8901 C CA . LYS B 1 245 ? -11.961 -3.928 8.562 1 98.06 245 LYS B CA 1
ATOM 8902 C C . LYS B 1 245 ? -11.492 -4.219 9.984 1 98.06 245 LYS B C 1
ATOM 8904 O O . LYS B 1 245 ? -12.211 -4.852 10.766 1 98.06 245 LYS B O 1
ATOM 8909 N N . ALA B 1 246 ? -10.266 -3.779 10.266 1 98.31 246 ALA B N 1
ATOM 8910 C CA . ALA B 1 246 ? -9.703 -4.129 11.562 1 98.31 246 ALA B CA 1
ATOM 8911 C C . ALA B 1 246 ? -8.789 -3.025 12.086 1 98.31 246 ALA B C 1
ATOM 8913 O O . ALA B 1 246 ? -8.195 -2.279 11.297 1 98.31 246 ALA B O 1
ATOM 8914 N N . TYR B 1 247 ? -8.727 -2.869 13.359 1 98 247 TYR B N 1
ATOM 8915 C CA . TYR B 1 247 ? -7.766 -2.033 14.07 1 98 247 TYR B CA 1
ATOM 8916 C C . TYR B 1 247 ? -6.973 -2.852 15.078 1 98 247 TYR B C 1
ATOM 8918 O O . TYR B 1 247 ? -7.551 -3.516 15.945 1 98 247 TYR B O 1
ATOM 8926 N N . THR B 1 248 ? -5.672 -2.889 14.945 1 97.81 248 THR B N 1
ATOM 8927 C CA . THR B 1 248 ? -4.777 -3.529 15.906 1 97.81 248 THR B CA 1
ATOM 8928 C C . THR B 1 248 ? -4.023 -2.484 16.719 1 97.81 248 THR B C 1
ATOM 8930 O O . THR B 1 248 ? -3.322 -1.64 16.172 1 97.81 248 THR B O 1
ATOM 8933 N N . GLN B 1 249 ? -4.234 -2.525 17.984 1 97.25 249 GLN B N 1
ATOM 8934 C CA . GLN B 1 249 ? -3.521 -1.694 18.938 1 97.25 249 GLN B CA 1
ATOM 8935 C C . GLN B 1 249 ? -2.398 -2.477 19.625 1 97.25 249 GLN B C 1
ATOM 8937 O O . GLN B 1 249 ? -2.633 -3.555 20.172 1 97.25 249 GLN B O 1
ATOM 8942 N N . ASP B 1 250 ? -1.229 -1.963 19.672 1 96.19 250 ASP B N 1
ATOM 8943 C CA . ASP B 1 250 ? -0.06 -2.736 20.078 1 96.19 250 ASP B CA 1
ATOM 8944 C C . ASP B 1 250 ? -0.041 -2.955 21.578 1 96.19 250 ASP B C 1
ATOM 8946 O O . ASP B 1 250 ? 0.459 -3.975 22.062 1 96.19 250 ASP B O 1
ATOM 8950 N N . PHE B 1 251 ? -0.522 -1.966 22.344 1 95 251 PHE B N 1
ATOM 8951 C CA . PHE B 1 251 ? -0.413 -2.07 23.797 1 95 251 PHE B CA 1
ATOM 8952 C C . PHE B 1 251 ? -1.704 -1.624 24.469 1 95 251 PHE B C 1
ATOM 8954 O O . PHE B 1 251 ? -2.389 -0.722 23.984 1 95 251 PHE B O 1
ATOM 8961 N N . GLY B 1 252 ? -1.955 -2.256 25.641 1 94.06 252 GLY B N 1
ATOM 8962 C CA . GLY B 1 252 ? -2.998 -1.8 26.547 1 94.06 252 GLY B CA 1
ATOM 8963 C C . GLY B 1 252 ? -4.379 -2.297 26.172 1 94.06 252 GLY B C 1
ATOM 8964 O O . GLY B 1 252 ? -4.52 -3.121 25.266 1 94.06 252 GLY B O 1
ATOM 8965 N N . GLY B 1 253 ? -5.355 -1.885 27.031 1 96.25 253 GLY B N 1
ATOM 8966 C CA . GLY B 1 253 ? -6.754 -2.162 26.734 1 96.25 253 GLY B CA 1
ATOM 8967 C C . GLY B 1 253 ? -7.352 -1.198 25.719 1 96.25 253 GLY B C 1
ATOM 8968 O O . GLY B 1 253 ? -6.637 -0.382 25.141 1 96.25 253 GLY B O 1
ATOM 8969 N N . LEU B 1 254 ? -8.648 -1.34 25.484 1 97.5 254 LEU B N 1
ATOM 8970 C CA . LEU B 1 254 ? -9.312 -0.615 24.406 1 97.5 254 LEU B CA 1
ATOM 8971 C C . LEU B 1 254 ? -10.211 0.481 24.969 1 97.5 254 LEU B C 1
ATOM 8973 O O . LEU B 1 254 ? -10.969 0.248 25.906 1 97.5 254 LEU B O 1
ATOM 8977 N N . GLU B 1 255 ? -10.109 1.588 24.484 1 97.38 255 GLU B N 1
ATOM 8978 C CA . GLU B 1 255 ? -11.109 2.65 24.531 1 97.38 255 GLU B CA 1
ATOM 8979 C C . GLU B 1 255 ? -11.516 3.084 23.125 1 97.38 255 GLU B C 1
ATOM 8981 O O . GLU B 1 255 ? -10.672 3.502 22.328 1 97.38 255 GLU B O 1
ATOM 8986 N N . GLU B 1 256 ? -12.773 2.918 22.844 1 98.38 256 GLU B N 1
ATOM 8987 C CA . GLU B 1 256 ? -13.281 3.125 21.5 1 98.38 256 GLU B CA 1
ATOM 8988 C C . GLU B 1 256 ? -14.492 4.055 21.5 1 98.38 256 GLU B C 1
ATOM 8990 O O . GLU B 1 256 ? -15.445 3.838 22.25 1 98.38 256 GLU B O 1
ATOM 8995 N N . TRP B 1 257 ? -14.406 5.066 20.734 1 98.06 257 TRP B N 1
ATOM 8996 C CA . TRP B 1 257 ? -15.5 6.008 20.547 1 98.06 257 TRP B CA 1
ATOM 8997 C C . TRP B 1 257 ? -16.094 5.891 19.156 1 98.06 257 TRP B C 1
ATOM 8999 O O . TRP B 1 257 ? -15.383 6.027 18.156 1 98.06 257 TRP B O 1
ATOM 9009 N N . VAL B 1 258 ? -17.359 5.672 19.031 1 98.12 258 VAL B N 1
ATOM 9010 C CA . VAL B 1 258 ? -18.062 5.594 17.75 1 98.12 258 VAL B CA 1
ATOM 9011 C C . VAL B 1 258 ? -19.078 6.719 17.656 1 98.12 258 VAL B C 1
ATOM 9013 O O . VAL B 1 258 ? -19.969 6.836 18.5 1 98.12 258 VAL B O 1
ATOM 9016 N N . MET B 1 259 ? -18.984 7.531 16.656 1 96.94 259 MET B N 1
ATOM 9017 C CA . MET B 1 259 ? -19.828 8.711 16.5 1 96.94 259 MET B CA 1
ATOM 9018 C C . MET B 1 259 ? -20.641 8.633 15.219 1 96.94 259 MET B C 1
ATOM 9020 O O . MET B 1 259 ? -20.219 8.008 14.242 1 96.94 259 MET B O 1
ATOM 9024 N N . PHE B 1 260 ? -21.812 9.258 15.242 1 95.56 260 PHE B N 1
ATOM 9025 C CA . PHE B 1 260 ? -22.75 9.242 14.117 1 95.56 260 PHE B CA 1
ATOM 9026 C C . PHE B 1 260 ? -23.156 10.656 13.742 1 95.56 260 PHE B C 1
ATOM 9028 O O . PHE B 1 260 ? -23.312 11.523 14.609 1 95.56 260 PHE B O 1
ATOM 9035 N N . GLY B 1 261 ? -23.344 10.891 12.469 1 93.31 261 GLY B N 1
ATOM 9036 C CA . GLY B 1 261 ? -23.844 12.18 12.008 1 93.31 261 GLY B CA 1
ATOM 9037 C C . GLY B 1 261 ? -24.281 12.164 10.547 1 93.31 261 GLY B C 1
ATOM 9038 O O . GLY B 1 261 ? -23.891 11.266 9.789 1 93.31 261 GLY B O 1
ATOM 9039 N N . LYS B 1 262 ? -25.094 13.227 10.273 1 90.31 262 LYS B N 1
ATOM 9040 C CA . LYS B 1 262 ? -25.516 13.406 8.891 1 90.31 262 LYS B CA 1
ATOM 9041 C C . LYS B 1 262 ? -24.344 13.828 8.008 1 90.31 262 LYS B C 1
ATOM 9043 O O . LYS B 1 262 ? -24.094 15.016 7.809 1 90.31 262 LYS B O 1
ATOM 9048 N N . GLY B 1 263 ? -23.516 12.914 7.574 1 92.25 263 GLY B N 1
ATOM 9049 C CA . GLY B 1 263 ? -22.406 13.18 6.672 1 92.25 263 GLY B CA 1
ATOM 9050 C C . GLY B 1 263 ? -21.109 13.43 7.395 1 92.25 263 GLY B C 1
ATOM 9051 O O . GLY B 1 263 ? -21.062 13.445 8.625 1 92.25 263 GLY B O 1
ATOM 9052 N N . VAL B 1 264 ? -20.031 13.781 6.684 1 96.25 264 VAL B N 1
ATOM 9053 C CA . VAL B 1 264 ? -18.656 13.898 7.18 1 96.25 264 VAL B CA 1
ATOM 9054 C C . VAL B 1 264 ? -18.547 15.125 8.078 1 96.25 264 VAL B C 1
ATOM 9056 O O . VAL B 1 264 ? -17.875 15.078 9.109 1 96.25 264 VAL B O 1
ATOM 9059 N N . LYS B 1 265 ? -19.188 16.203 7.719 1 95.31 265 LYS B N 1
ATOM 9060 C CA . LYS B 1 265 ? -19.109 17.453 8.469 1 95.31 265 LYS B CA 1
ATOM 9061 C C . LYS B 1 265 ? -19.5 17.234 9.93 1 95.31 265 LYS B C 1
ATOM 9063 O O . LYS B 1 265 ? -18.812 17.734 10.836 1 95.31 265 LYS B O 1
ATOM 9068 N N . GLU B 1 266 ? -20.531 16.5 10.172 1 94.62 266 GLU B N 1
ATOM 9069 C CA . GLU B 1 266 ? -21.062 16.328 11.523 1 94.62 266 GLU B CA 1
ATOM 9070 C C . GLU B 1 266 ? -20.125 15.477 12.383 1 94.62 266 GLU B C 1
ATOM 9072 O O . GLU B 1 266 ? -19.953 15.75 13.57 1 94.62 266 GLU B O 1
ATOM 9077 N N . VAL B 1 267 ? -19.547 14.453 11.797 1 96.56 267 VAL B N 1
ATOM 9078 C CA . VAL B 1 267 ? -18.672 13.602 12.594 1 96.56 267 VAL B CA 1
ATOM 9079 C C . VAL B 1 267 ? -17.359 14.328 12.852 1 96.56 267 VAL B C 1
ATOM 9081 O O . VAL B 1 267 ? -16.703 14.102 13.875 1 96.56 267 VAL B O 1
ATOM 9084 N N . VAL B 1 268 ? -16.906 15.188 11.938 1 97.12 268 VAL B N 1
ATOM 9085 C CA . VAL B 1 268 ? -15.719 16 12.18 1 97.12 268 VAL B CA 1
ATOM 9086 C C . VAL B 1 268 ? -15.984 16.984 13.328 1 97.12 268 VAL B C 1
ATOM 9088 O O . VAL B 1 268 ? -15.141 17.172 14.203 1 97.12 268 VAL B O 1
ATOM 9091 N N . ARG B 1 269 ? -17.141 17.609 13.344 1 95.62 269 ARG B N 1
ATOM 9092 C CA . ARG B 1 269 ? -17.516 18.516 14.422 1 95.62 269 ARG B CA 1
ATOM 9093 C C . ARG B 1 269 ? -17.578 17.797 15.758 1 95.62 269 ARG B C 1
ATOM 9095 O O . ARG B 1 269 ? -17.094 18.312 16.766 1 95.62 269 ARG B O 1
ATOM 9102 N N . THR B 1 270 ? -18.234 16.594 15.742 1 95.94 270 THR B N 1
ATOM 9103 C CA . THR B 1 270 ? -18.312 15.797 16.953 1 95.94 270 THR B CA 1
ATOM 9104 C C . THR B 1 270 ? -16.906 15.406 17.438 1 95.94 270 THR B C 1
ATOM 9106 O O . THR B 1 270 ? -16.625 15.445 18.641 1 95.94 270 THR B O 1
ATOM 9109 N N . PHE B 1 271 ? -16.062 14.984 16.531 1 97.31 271 PHE B N 1
ATOM 9110 C CA . PHE B 1 271 ? -14.688 14.648 16.875 1 97.31 271 PHE B CA 1
ATOM 9111 C C . PHE B 1 271 ? -13.984 15.82 17.562 1 97.31 271 PHE B C 1
ATOM 9113 O O . PHE B 1 271 ? -13.289 15.633 18.562 1 97.31 271 PHE B O 1
ATOM 9120 N N . ALA B 1 272 ? -14.195 17.031 17.047 1 97.25 272 ALA B N 1
ATOM 9121 C CA . ALA B 1 272 ? -13.609 18.234 17.625 1 97.25 272 ALA B CA 1
ATOM 9122 C C . ALA B 1 272 ? -14.141 18.469 19.031 1 97.25 272 ALA B C 1
ATOM 9124 O O . ALA B 1 272 ? -13.406 18.969 19.906 1 97.25 272 ALA B O 1
ATOM 9125 N N . GLU B 1 273 ? -15.367 18.172 19.266 1 94.88 273 GLU B N 1
ATOM 9126 C CA . GLU B 1 273 ? -15.945 18.297 20.594 1 94.88 273 GLU B CA 1
ATOM 9127 C C . GLU B 1 273 ? -15.281 17.344 21.578 1 94.88 273 GLU B C 1
ATOM 9129 O O . GLU B 1 273 ? -15.148 17.656 22.766 1 94.88 273 GLU B O 1
ATOM 9134 N N . LEU B 1 274 ? -14.922 16.219 21.078 1 96.06 274 LEU B N 1
ATOM 9135 C CA . LEU B 1 274 ? -14.312 15.188 21.906 1 96.06 274 LEU B CA 1
ATOM 9136 C C . LEU B 1 274 ? -12.875 15.547 22.25 1 96.06 274 LEU B C 1
ATOM 9138 O O . LEU B 1 274 ? -12.438 15.383 23.391 1 96.06 274 LEU B O 1
ATOM 9142 N N . VAL B 1 275 ? -12.125 16.031 21.281 1 96.81 275 VAL B N 1
ATOM 9143 C CA . VAL B 1 275 ? -10.68 16.047 21.453 1 96.81 275 VAL B CA 1
ATOM 9144 C C . VAL B 1 275 ? -10.188 17.484 21.516 1 96.81 275 VAL B C 1
ATOM 9146 O O . VAL B 1 275 ? -9.031 17.75 21.859 1 96.81 275 VAL B O 1
ATOM 9149 N N . GLY B 1 276 ? -11.008 18.391 21.203 1 95.31 276 GLY B N 1
ATOM 9150 C CA . GLY B 1 276 ? -10.648 19.797 21.141 1 95.31 276 GLY B CA 1
ATOM 9151 C C . GLY B 1 276 ? -10.648 20.344 19.734 1 95.31 276 GLY B C 1
ATOM 9152 O O . GLY B 1 276 ? -10.297 19.641 18.781 1 95.31 276 GLY B O 1
ATOM 9153 N N . ARG B 1 277 ? -10.977 21.641 19.562 1 95.62 277 ARG B N 1
ATOM 9154 C CA . ARG B 1 277 ? -10.992 22.328 18.281 1 95.62 277 ARG B CA 1
ATOM 9155 C C . ARG B 1 277 ? -9.609 22.844 17.906 1 95.62 277 ARG B C 1
ATOM 9157 O O . ARG B 1 277 ? -8.758 23.016 18.781 1 95.62 277 ARG B O 1
ATOM 9164 N N . PRO B 1 278 ? -9.414 23.062 16.594 1 97.12 278 PRO B N 1
ATOM 9165 C CA . PRO B 1 278 ? -8.117 23.609 16.188 1 97.12 278 PRO B CA 1
ATOM 9166 C C . PRO B 1 278 ? -7.824 24.969 16.828 1 97.12 278 PRO B C 1
ATOM 9168 O O . PRO B 1 278 ? -8.734 25.781 17 1 97.12 278 PRO B O 1
ATOM 9171 N N . LYS B 1 279 ? -6.602 25.203 17.109 1 96.69 279 LYS B N 1
ATOM 9172 C CA . LYS B 1 279 ? -6.176 26.484 17.672 1 96.69 279 LYS B CA 1
ATOM 9173 C C . LYS B 1 279 ? -6.246 27.594 16.625 1 96.69 279 LYS B C 1
ATOM 9175 O O . LYS B 1 279 ? -6.07 27.344 15.43 1 96.69 279 LYS B O 1
ATOM 9180 N N . LEU B 1 280 ? -6.527 28.781 17.109 1 97 280 LEU B N 1
ATOM 9181 C CA . LEU B 1 280 ? -6.617 29.922 16.219 1 97 280 LEU B CA 1
ATOM 9182 C C . LEU B 1 280 ? -5.227 30.391 15.789 1 97 280 LEU B C 1
ATOM 9184 O O . LEU B 1 280 ? -4.387 30.703 16.641 1 97 280 LEU B O 1
ATOM 9188 N N . VAL B 1 281 ? -4.969 30.469 14.562 1 97 281 VAL B N 1
ATOM 9189 C CA . VAL B 1 281 ? -3.674 30.844 14.008 1 97 281 VAL B CA 1
ATOM 9190 C C . VAL B 1 281 ? -3.594 32.375 13.859 1 97 281 VAL B C 1
ATOM 9192 O O . VAL B 1 281 ? -4.578 33 13.492 1 97 281 VAL B O 1
ATOM 9195 N N . GLY B 1 282 ? -2.482 32.938 14.156 1 96.06 282 GLY B N 1
ATOM 9196 C CA . GLY B 1 282 ? -2.289 34.375 13.984 1 96.06 282 GLY B CA 1
ATOM 9197 C C . GLY B 1 282 ? -2.262 34.781 12.531 1 96.06 282 GLY B C 1
ATOM 9198 O O . GLY B 1 282 ? -1.825 34.031 11.664 1 96.06 282 GLY B O 1
ATOM 9199 N N . ARG B 1 283 ? -2.66 35.969 12.273 1 95.81 283 ARG B N 1
ATOM 9200 C CA . ARG B 1 283 ? -2.83 36.5 10.914 1 95.81 283 ARG B CA 1
ATOM 9201 C C . ARG B 1 283 ? -1.497 36.531 10.172 1 95.81 283 ARG B C 1
ATOM 9203 O O . ARG B 1 283 ? -1.442 36.281 8.969 1 95.81 283 ARG B O 1
ATOM 9210 N N . ASP B 1 284 ? -0.409 36.938 10.891 1 94.31 284 ASP B N 1
ATOM 9211 C CA . ASP B 1 284 ? 0.903 37.031 10.258 1 94.31 284 ASP B CA 1
ATOM 9212 C C . ASP B 1 284 ? 1.334 35.688 9.656 1 94.31 284 ASP B C 1
ATOM 9214 O O . ASP B 1 284 ? 2.057 35.656 8.664 1 94.31 284 ASP B O 1
ATOM 9218 N N . TRP B 1 285 ? 0.882 34.625 10.258 1 97.56 285 TRP B N 1
ATOM 9219 C CA . TRP B 1 285 ? 1.312 33.281 9.852 1 97.56 285 TRP B CA 1
ATOM 9220 C C . TRP B 1 285 ? 0.478 32.781 8.672 1 97.56 285 TRP B C 1
ATOM 9222 O O . TRP B 1 285 ? 0.667 31.641 8.211 1 97.56 285 TRP B O 1
ATOM 9232 N N . LEU B 1 286 ? -0.434 33.594 8.109 1 98.06 286 LEU B N 1
ATOM 9233 C CA . LEU B 1 286 ? -1.307 33.188 7.008 1 98.06 286 LEU B CA 1
ATOM 9234 C C . LEU B 1 286 ? -0.765 33.719 5.68 1 98.06 286 LEU B C 1
ATOM 9236 O O . LEU B 1 286 ? -1.232 33.312 4.613 1 98.06 286 LEU B O 1
ATOM 9240 N N . GLY B 1 287 ? 0.23 34.656 5.695 1 98.25 287 GLY B N 1
ATOM 9241 C CA . GLY B 1 287 ? 0.861 35.156 4.48 1 98.25 287 GLY B CA 1
ATOM 9242 C C . GLY B 1 287 ? 1.908 34.219 3.93 1 98.25 287 GLY B C 1
ATOM 9243 O O . GLY B 1 287 ? 1.834 33 4.152 1 98.25 287 GLY B O 1
ATOM 9244 N N . TYR B 1 288 ? 2.791 34.75 3.094 1 98.56 288 TYR B N 1
ATOM 9245 C CA . TYR B 1 288 ? 3.92 33.969 2.586 1 98.56 288 TYR B CA 1
ATOM 9246 C C . TYR B 1 288 ? 4.949 33.75 3.684 1 98.56 288 TYR B C 1
ATOM 9248 O O . TYR B 1 288 ? 5.438 34.688 4.305 1 98.56 288 TYR B O 1
ATOM 9256 N N . LEU B 1 289 ? 5.152 32.469 3.957 1 98.69 289 LEU B N 1
ATOM 92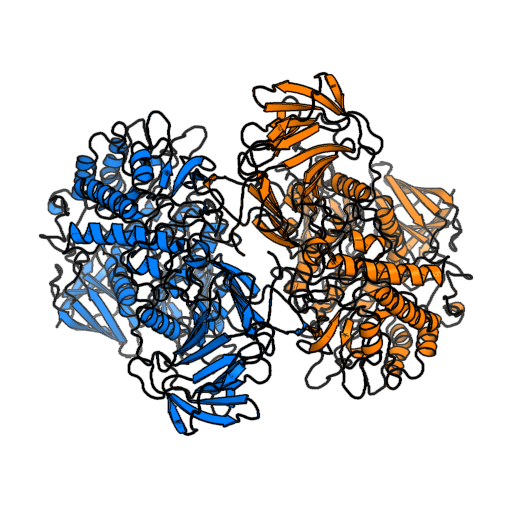57 C CA . LEU B 1 289 ? 6.18 32.031 4.895 1 98.69 289 LEU B CA 1
ATOM 9258 C C . LEU B 1 289 ? 7.438 31.594 4.152 1 98.69 289 LEU B C 1
ATOM 9260 O O . LEU B 1 289 ? 7.445 30.547 3.486 1 98.69 289 LEU B O 1
ATOM 9264 N N . ALA B 1 290 ? 8.492 32.375 4.301 1 98.06 290 ALA B N 1
ATOM 9265 C CA . ALA B 1 290 ? 9.758 32.062 3.641 1 98.06 290 ALA B CA 1
ATOM 9266 C C . ALA B 1 290 ? 10.594 31.094 4.473 1 98.06 290 ALA B C 1
ATOM 9268 O O . ALA B 1 290 ? 10.562 31.141 5.703 1 98.06 290 ALA B O 1
ATOM 9269 N N . SER B 1 291 ? 11.227 30.25 3.789 1 96.75 291 SER B N 1
ATOM 9270 C CA . SER B 1 291 ? 12.117 29.312 4.453 1 96.75 291 SER B CA 1
ATOM 9271 C C . SER B 1 291 ? 13.086 28.672 3.461 1 96.75 291 SER B C 1
ATOM 9273 O O . SER B 1 291 ? 12.812 28.609 2.264 1 96.75 291 SER B O 1
ATOM 9275 N N . GLY B 1 292 ? 14.195 28.234 3.869 1 94.62 292 GLY B N 1
ATOM 9276 C CA . GLY B 1 292 ? 15.227 27.5 3.148 1 94.62 292 GLY B CA 1
ATOM 9277 C C . GLY B 1 292 ? 16.328 26.984 4.051 1 94.62 292 GLY B C 1
ATOM 9278 O O . GLY B 1 292 ? 17.062 27.781 4.656 1 94.62 292 GLY B O 1
ATOM 9279 N N . MET B 1 293 ? 16.469 25.734 4.055 1 93.5 293 MET B N 1
ATOM 9280 C CA . MET B 1 293 ? 17.469 25.172 4.953 1 93.5 293 MET B CA 1
ATOM 9281 C C . MET B 1 293 ? 18.875 25.641 4.551 1 93.5 293 MET B C 1
ATOM 9283 O O . MET B 1 293 ? 19.688 25.969 5.41 1 93.5 293 MET B O 1
ATOM 9287 N N . GLY B 1 294 ? 19.094 25.734 3.266 1 91.38 294 GLY B N 1
ATOM 9288 C CA . GLY B 1 294 ? 20.406 26.125 2.764 1 91.38 294 GLY B CA 1
ATOM 9289 C C . GLY B 1 294 ? 20.766 27.562 3.113 1 91.38 294 GLY B C 1
ATOM 9290 O O . GLY B 1 294 ? 21.938 27.859 3.363 1 91.38 294 GLY B O 1
ATOM 9291 N N . LEU B 1 295 ? 19.797 28.438 3.186 1 91.81 295 LEU B N 1
ATOM 9292 C CA . LEU B 1 295 ? 20.031 29.844 3.531 1 91.81 295 LEU B CA 1
ATOM 9293 C C . LEU B 1 295 ? 20.625 29.969 4.93 1 91.81 295 LEU B C 1
ATOM 9295 O O . LEU B 1 295 ? 21.547 30.766 5.148 1 91.81 295 LEU B O 1
ATOM 9299 N N . GLY B 1 296 ? 20.109 29.172 5.777 1 92 296 GLY B N 1
ATOM 9300 C CA . GLY B 1 296 ? 20.562 29.219 7.156 1 92 296 GLY B CA 1
ATOM 9301 C C . GLY B 1 296 ? 21.906 28.531 7.371 1 92 296 GLY B C 1
ATOM 9302 O O . GLY B 1 296 ? 22.5 28.625 8.445 1 92 296 GLY B O 1
ATOM 9303 N N . GLU B 1 297 ? 22.406 27.938 6.32 1 92.25 297 GLU B N 1
ATOM 9304 C CA . GLU B 1 297 ? 23.609 27.125 6.453 1 92.25 297 GLU B CA 1
ATOM 9305 C C . GLU B 1 297 ? 24.781 27.781 5.73 1 92.25 297 GLU B C 1
ATOM 9307 O O . GLU B 1 297 ? 25.891 27.234 5.738 1 92.25 297 GLU B O 1
ATOM 9312 N N . SER B 1 298 ? 24.609 28.969 5.234 1 93.06 298 SER B N 1
ATOM 9313 C CA . SER B 1 298 ? 25.641 29.625 4.445 1 93.06 298 SER B CA 1
ATOM 9314 C C . SER B 1 298 ? 26.797 30.094 5.332 1 93.06 298 SER B C 1
ATOM 9316 O O . SER B 1 298 ? 26.562 30.734 6.359 1 93.06 298 SER B O 1
ATOM 9318 N N . ASP B 1 299 ? 27.984 29.844 4.918 1 92.88 299 ASP B N 1
ATOM 9319 C CA . ASP B 1 299 ? 29.172 30.328 5.598 1 92.88 299 ASP B CA 1
ATOM 9320 C C . ASP B 1 299 ? 29.734 31.562 4.898 1 92.88 299 ASP B C 1
ATOM 9322 O O . ASP B 1 299 ? 30.281 32.469 5.543 1 92.88 299 ASP B O 1
ATOM 9326 N N . HIS B 1 300 ? 29.594 31.594 3.566 1 91.12 300 HIS B N 1
ATOM 9327 C CA . HIS B 1 300 ? 30.094 32.688 2.764 1 91.12 300 HIS B CA 1
ATOM 9328 C C . HIS B 1 300 ? 29.078 33.125 1.708 1 91.12 300 HIS B C 1
ATOM 9330 O O . HIS B 1 300 ? 28.969 32.5 0.657 1 91.12 300 HIS B O 1
ATOM 9336 N N . PRO B 1 301 ? 28.547 34.25 1.915 1 92.94 301 PRO B N 1
ATOM 9337 C CA . PRO B 1 301 ? 28.547 35.062 3.129 1 92.94 301 PRO B CA 1
ATOM 9338 C C . PRO B 1 301 ? 27.891 34.375 4.32 1 92.94 301 PRO B C 1
ATOM 9340 O O . PRO B 1 301 ? 27.203 33.375 4.145 1 92.94 301 PRO B O 1
ATOM 9343 N N . PRO B 1 302 ? 28.172 34.875 5.48 1 95.38 302 PRO B N 1
ATOM 9344 C CA . PRO B 1 302 ? 27.5 34.281 6.641 1 95.38 302 PRO B CA 1
ATOM 9345 C C . PRO B 1 302 ? 25.984 34.312 6.516 1 95.38 302 PRO B C 1
ATOM 9347 O O . PRO B 1 302 ? 25.422 35.281 5.988 1 95.38 302 PRO B O 1
ATOM 9350 N N . ALA B 1 303 ? 25.375 33.344 7.07 1 96.81 303 ALA B N 1
ATOM 9351 C CA . ALA B 1 303 ? 23.922 33.156 6.945 1 96.81 303 ALA B CA 1
ATOM 9352 C C . ALA B 1 303 ? 23.172 34.406 7.379 1 96.81 303 ALA B C 1
ATOM 9354 O O . ALA B 1 303 ? 22.203 34.812 6.727 1 96.81 303 ALA B O 1
ATOM 9355 N N . GLN B 1 304 ? 23.578 35.031 8.5 1 97.31 304 GLN B N 1
ATOM 9356 C CA . GLN B 1 304 ? 22.906 36.219 8.977 1 97.31 304 GLN B CA 1
ATOM 9357 C C . GLN B 1 304 ? 22.906 37.312 7.906 1 97.31 304 GLN B C 1
ATOM 9359 O O . GLN B 1 304 ? 21.906 38.031 7.727 1 97.31 304 GLN B O 1
ATOM 9364 N N . GLU B 1 305 ? 24.016 37.438 7.211 1 96.44 305 GLU B N 1
ATOM 9365 C CA . GLU B 1 305 ? 24.125 38.438 6.152 1 96.44 305 GLU B CA 1
ATOM 9366 C C . GLU B 1 305 ? 23.188 38.125 4.988 1 96.44 305 GLU B C 1
ATOM 9368 O O . GLU B 1 305 ? 22.469 38.969 4.488 1 96.44 305 GLU B O 1
ATOM 9373 N N . LEU B 1 306 ? 23.297 36.938 4.613 1 95.19 306 LEU B N 1
ATOM 9374 C CA . LEU B 1 306 ? 22.453 36.469 3.508 1 95.19 306 LEU B CA 1
ATOM 9375 C C . LEU B 1 306 ? 20.969 36.656 3.826 1 95.19 306 LEU B C 1
ATOM 9377 O O . LEU B 1 306 ? 20.234 37.219 3.008 1 95.19 306 LEU B O 1
ATOM 9381 N N . LEU B 1 307 ? 20.547 36.219 4.957 1 97.19 307 LEU B N 1
ATOM 9382 C CA . LEU B 1 307 ? 19.156 36.312 5.391 1 97.19 307 LEU B CA 1
ATOM 9383 C C . LEU B 1 307 ? 18.734 37.781 5.539 1 97.19 307 LEU B C 1
ATOM 9385 O O . LEU B 1 307 ? 17.578 38.125 5.254 1 97.19 307 LEU B O 1
ATOM 9389 N N . SER B 1 308 ? 19.625 38.625 5.98 1 96.75 308 SER B N 1
ATOM 9390 C CA . SER B 1 308 ? 19.312 40.031 6.215 1 96.75 308 SER B CA 1
ATOM 9391 C C . SER B 1 308 ? 19.047 40.75 4.91 1 96.75 308 SER B C 1
ATOM 9393 O O . SER B 1 308 ? 18.5 41.875 4.914 1 96.75 308 SER B O 1
ATOM 9395 N N . THR B 1 309 ? 19.312 40.125 3.791 1 96.75 309 THR B N 1
ATOM 9396 C CA . THR B 1 309 ? 19.031 40.75 2.5 1 96.75 309 THR B CA 1
ATOM 9397 C C . THR B 1 309 ? 17.594 40.469 2.076 1 96.75 309 THR B C 1
ATOM 9399 O O . THR B 1 309 ? 17.078 41.062 1.139 1 96.75 309 THR B O 1
ATOM 9402 N N . TRP B 1 310 ? 16.938 39.594 2.736 1 97.06 310 TRP B N 1
ATOM 9403 C CA . TRP B 1 310 ? 15.648 39.094 2.291 1 97.06 310 TRP B CA 1
ATOM 9404 C C . TRP B 1 310 ? 14.633 40.219 2.127 1 97.06 310 TRP B C 1
ATOM 9406 O O . TRP B 1 310 ? 13.906 40.25 1.133 1 97.06 310 TRP B O 1
ATOM 9416 N N . PRO B 1 311 ? 14.477 41.188 3.104 1 97.44 311 PRO B N 1
ATOM 9417 C CA . PRO B 1 311 ? 13.531 42.312 2.912 1 97.44 311 PRO B CA 1
ATOM 9418 C C . PRO B 1 311 ? 13.82 43.125 1.656 1 97.44 311 PRO B C 1
ATOM 9420 O O . PRO B 1 311 ? 12.891 43.531 0.957 1 97.44 311 PRO B O 1
ATOM 9423 N N . ASP B 1 312 ? 15.078 43.344 1.369 1 97.25 312 ASP B N 1
ATOM 9424 C CA . ASP B 1 312 ? 15.453 44.094 0.17 1 97.25 312 ASP B CA 1
ATOM 9425 C C . ASP B 1 312 ? 15.07 43.312 -1.094 1 97.25 312 ASP B C 1
ATOM 9427 O O . ASP B 1 312 ? 14.656 43.906 -2.088 1 97.25 312 ASP B O 1
ATOM 9431 N N . LEU B 1 313 ? 15.289 42.031 -1.036 1 97.62 313 LEU B N 1
ATOM 9432 C CA . LEU B 1 313 ? 14.891 41.188 -2.166 1 97.62 313 LEU B CA 1
ATOM 9433 C C . LEU B 1 313 ? 13.375 41.219 -2.346 1 97.62 313 LEU B C 1
ATOM 9435 O O . LEU B 1 313 ? 12.883 41.25 -3.475 1 97.62 313 LEU B O 1
ATOM 9439 N N . CYS B 1 314 ? 12.641 41.156 -1.239 1 97.94 314 CYS B N 1
ATOM 9440 C CA . CYS B 1 314 ? 11.188 41.312 -1.3 1 97.94 314 CYS B CA 1
ATOM 9441 C C . CYS B 1 314 ? 10.805 42.625 -1.966 1 97.94 314 CYS B C 1
ATOM 9443 O O . CYS B 1 314 ? 9.898 42.656 -2.801 1 97.94 314 CYS B O 1
ATOM 9445 N N . LYS B 1 315 ? 11.484 43.625 -1.581 1 96.94 315 LYS B N 1
ATOM 9446 C CA . LYS B 1 315 ? 11.234 44.938 -2.172 1 96.94 315 LYS B CA 1
ATOM 9447 C C . LYS B 1 315 ? 11.586 44.969 -3.658 1 96.94 315 LYS B C 1
ATOM 9449 O O . LYS B 1 315 ? 10.781 45.375 -4.488 1 96.94 315 LYS B O 1
ATOM 9454 N N . LYS B 1 316 ? 12.719 44.469 -3.947 1 97.94 316 LYS B N 1
ATOM 9455 C CA . LYS B 1 316 ? 13.219 44.438 -5.32 1 97.94 316 LYS B CA 1
ATOM 9456 C C . LYS B 1 316 ? 12.25 43.688 -6.238 1 97.94 316 LYS B C 1
ATOM 9458 O O . LYS B 1 316 ? 11.992 44.125 -7.363 1 97.94 316 LYS B O 1
ATOM 9463 N N . HIS B 1 317 ? 11.734 42.594 -5.781 1 98.19 317 HIS B N 1
ATOM 9464 C CA . HIS B 1 317 ? 10.93 41.75 -6.637 1 98.19 317 HIS B CA 1
ATOM 9465 C C . HIS B 1 317 ? 9.438 41.969 -6.406 1 98.19 317 HIS B C 1
ATOM 9467 O O . HIS B 1 317 ? 8.602 41.312 -7.031 1 98.19 317 HIS B O 1
ATOM 9473 N N . ASP B 1 318 ? 9.062 42.844 -5.469 1 97.44 318 ASP B N 1
ATOM 9474 C CA . ASP B 1 318 ? 7.68 43.188 -5.145 1 97.44 318 ASP B CA 1
ATOM 9475 C C . ASP B 1 318 ? 6.91 41.938 -4.691 1 97.44 318 ASP B C 1
ATOM 9477 O O . ASP B 1 318 ? 5.855 41.625 -5.242 1 97.44 318 ASP B O 1
ATOM 9481 N N . ILE B 1 319 ? 7.492 41.25 -3.797 1 98.19 319 ILE B N 1
ATOM 9482 C CA . ILE B 1 319 ? 6.902 40.062 -3.193 1 98.19 319 ILE B CA 1
ATOM 9483 C C . ILE B 1 319 ? 6.715 40.281 -1.693 1 98.19 319 ILE B C 1
ATOM 9485 O O . ILE B 1 319 ? 7.691 40.438 -0.957 1 98.19 319 ILE B O 1
ATOM 9489 N N . PRO B 1 320 ? 5.496 40.344 -1.204 1 97.94 320 PRO B N 1
ATOM 9490 C CA . PRO B 1 320 ? 5.316 40.469 0.245 1 97.94 320 PRO B CA 1
ATOM 9491 C C . PRO B 1 320 ? 5.758 39.219 0.999 1 97.94 320 PRO B C 1
ATOM 9493 O O . PRO B 1 320 ? 5.746 38.125 0.437 1 97.94 320 PRO B O 1
ATOM 9496 N N . CYS B 1 321 ? 6.156 39.344 2.234 1 98.25 321 CYS B N 1
ATOM 9497 C CA . CYS B 1 321 ? 6.602 38.25 3.098 1 98.25 321 CYS B CA 1
ATOM 9498 C C . CYS B 1 321 ? 6.227 38.5 4.551 1 98.25 321 CYS B C 1
ATOM 9500 O O . CYS B 1 321 ? 6.469 39.594 5.066 1 98.25 321 CYS B O 1
ATOM 9502 N N . SER B 1 322 ? 5.672 37.469 5.184 1 98.06 322 SER B N 1
ATOM 9503 C CA . SER B 1 322 ? 5.141 37.688 6.527 1 98.06 322 SER B CA 1
ATOM 9504 C C . SER B 1 322 ? 6.02 37.031 7.586 1 98.06 322 SER B C 1
ATOM 9506 O O . SER B 1 322 ? 6.008 37.438 8.75 1 98.06 322 SER B O 1
ATOM 9508 N N . ALA B 1 323 ? 6.723 36.031 7.246 1 98.19 323 ALA B N 1
ATOM 9509 C CA . ALA B 1 323 ? 7.52 35.344 8.25 1 98.19 323 ALA B CA 1
ATOM 9510 C C . ALA B 1 323 ? 8.703 34.625 7.613 1 98.19 323 ALA B C 1
ATOM 9512 O O . ALA B 1 323 ? 8.688 34.312 6.414 1 98.19 323 ALA B O 1
ATOM 9513 N N . MET B 1 324 ? 9.727 34.438 8.398 1 97.75 324 MET B N 1
ATOM 9514 C CA . MET B 1 324 ? 10.891 33.625 8.078 1 97.75 324 MET B CA 1
ATOM 9515 C C . MET B 1 324 ? 11 32.406 9.023 1 97.75 324 MET B C 1
ATOM 9517 O O . MET B 1 324 ? 11.211 32.594 10.219 1 97.75 324 MET B O 1
ATOM 9521 N N . HIS B 1 325 ? 10.711 31.25 8.508 1 97.62 325 HIS B N 1
ATOM 9522 C CA . HIS B 1 325 ? 11.016 30.016 9.227 1 97.62 325 HIS B CA 1
ATOM 9523 C C . HIS B 1 325 ? 12.484 29.641 9.086 1 97.62 325 HIS B C 1
ATOM 9525 O O . HIS B 1 325 ? 12.938 29.281 7.996 1 97.62 325 HIS B O 1
ATOM 9531 N N . LEU B 1 326 ? 13.172 29.688 10.195 1 96.69 326 LEU B N 1
ATOM 9532 C CA . LEU B 1 326 ? 14.617 29.469 10.18 1 96.69 326 LEU B CA 1
ATOM 9533 C C . LEU B 1 326 ? 14.953 28.016 10.461 1 96.69 326 LEU B C 1
ATOM 9535 O O . LEU B 1 326 ? 14.68 27.5 11.547 1 96.69 326 LEU B O 1
ATOM 9539 N N . SER B 1 327 ? 15.594 27.344 9.516 1 94.06 327 SER B N 1
ATOM 9540 C CA . SER B 1 327 ? 16.016 25.969 9.703 1 94.06 327 SER B CA 1
ATOM 9541 C C . SER B 1 327 ? 17.203 25.875 10.656 1 94.06 327 SER B C 1
ATOM 9543 O O . SER B 1 327 ? 17.703 26.906 11.141 1 94.06 327 SER B O 1
ATOM 9545 N N . SER B 1 328 ? 17.719 24.75 10.922 1 92.5 328 SER B N 1
ATOM 9546 C CA . SER B 1 328 ? 18.562 24.453 12.078 1 92.5 328 SER B CA 1
ATOM 9547 C C . SER B 1 328 ? 20.016 24.859 11.82 1 92.5 328 SER B C 1
ATOM 9549 O O . SER B 1 328 ? 20.891 24.578 12.633 1 92.5 328 SER B O 1
ATOM 9551 N N . GLY B 1 329 ? 20.297 25.609 10.742 1 93.25 329 GLY B N 1
ATOM 9552 C CA . GLY B 1 329 ? 21.656 26.031 10.438 1 93.25 329 GLY B CA 1
ATOM 9553 C C . GLY B 1 329 ? 22.281 26.891 11.531 1 93.25 329 GLY B C 1
ATOM 9554 O O . GLY B 1 329 ? 23.5 26.938 11.672 1 93.25 329 GLY B O 1
ATOM 9555 N N . TYR B 1 330 ? 21.5 27.562 12.352 1 96.81 330 TYR B N 1
ATOM 9556 C CA . TYR B 1 330 ? 21.984 28.469 13.391 1 96.81 330 TYR B CA 1
ATOM 9557 C C . TYR B 1 330 ? 22.5 27.688 14.594 1 96.81 330 TYR B C 1
ATOM 9559 O O . TYR B 1 330 ? 23.156 28.25 15.477 1 96.81 330 TYR B O 1
ATOM 9567 N N . THR B 1 331 ? 22.297 26.328 14.586 1 96.81 331 THR B N 1
ATOM 9568 C CA . THR B 1 331 ? 22.75 25.484 15.695 1 96.81 331 THR B CA 1
ATOM 9569 C C . THR B 1 331 ? 23.891 24.562 15.25 1 96.81 331 THR B C 1
ATOM 9571 O O . THR B 1 331 ? 24.297 23.672 15.992 1 96.81 331 THR B O 1
ATOM 9574 N N . VAL B 1 332 ? 24.391 24.688 14.039 1 95 332 VAL B N 1
ATOM 9575 C CA . VAL B 1 332 ? 25.438 23.828 13.516 1 95 332 VAL B CA 1
ATOM 9576 C C . VAL B 1 332 ? 26.781 24.203 14.148 1 95 332 VAL B C 1
ATOM 9578 O O . VAL B 1 332 ? 27.188 25.375 14.117 1 95 332 VAL B O 1
ATOM 9581 N N . ASP B 1 333 ? 27.391 23.25 14.703 1 94.12 333 ASP B N 1
ATOM 9582 C CA . ASP B 1 333 ? 28.734 23.469 15.219 1 94.12 333 ASP B CA 1
ATOM 9583 C C . ASP B 1 333 ? 29.75 23.578 14.078 1 94.12 333 ASP B C 1
ATOM 9585 O O . ASP B 1 333 ? 29.812 22.688 13.227 1 94.12 333 ASP B O 1
ATOM 9589 N N . GLN B 1 334 ? 30.547 24.578 14.148 1 89.25 334 GLN B N 1
ATOM 9590 C CA . GLN B 1 334 ? 31.469 24.859 13.047 1 89.25 334 GLN B CA 1
ATOM 9591 C C . GLN B 1 334 ? 32.5 23.766 12.898 1 89.25 334 GLN B C 1
ATOM 9593 O O . GLN B 1 334 ? 32.938 23.453 11.789 1 89.25 334 GLN B O 1
ATOM 9598 N N . ALA B 1 335 ? 32.906 23.219 13.984 1 89.69 335 ALA B N 1
ATOM 9599 C CA . ALA B 1 335 ? 34 22.266 13.984 1 89.69 335 ALA B CA 1
ATOM 9600 C C . ALA B 1 335 ? 33.531 20.875 13.531 1 89.69 335 ALA B C 1
ATOM 9602 O O . ALA B 1 335 ? 34.219 20.172 12.805 1 89.69 335 ALA B O 1
ATOM 9603 N N . THR B 1 336 ? 32.375 20.5 13.867 1 90.19 336 THR B N 1
ATOM 9604 C CA . THR B 1 336 ? 31.922 19.125 13.664 1 90.19 336 THR B CA 1
ATOM 9605 C C . THR B 1 336 ? 30.891 19.047 12.539 1 90.19 336 THR B C 1
ATOM 9607 O O . THR B 1 336 ? 30.688 17.984 11.961 1 90.19 336 THR B O 1
ATOM 9610 N N . GLY B 1 337 ? 30.25 20.125 12.297 1 91.06 337 GLY B N 1
ATOM 9611 C CA . GLY B 1 337 ? 29.141 20.109 11.352 1 91.06 337 GLY B CA 1
ATOM 9612 C C . GLY B 1 337 ? 27.875 19.547 11.945 1 91.06 337 GLY B C 1
ATOM 9613 O O . GLY B 1 337 ? 26.812 19.562 11.297 1 91.06 337 GLY B O 1
ATOM 9614 N N . ASN B 1 338 ? 27.906 19.094 13.25 1 94.56 338 ASN B N 1
ATOM 9615 C CA . ASN B 1 338 ? 26.75 18.531 13.938 1 94.56 338 ASN B CA 1
ATOM 9616 C C . ASN B 1 338 ? 25.797 19.625 14.414 1 94.56 338 ASN B C 1
ATOM 9618 O O . ASN B 1 338 ? 26.219 20.75 14.656 1 94.56 338 ASN B O 1
ATOM 9622 N N . ARG B 1 339 ? 24.547 19.234 14.555 1 94.19 339 ARG B N 1
ATOM 9623 C CA . ARG B 1 339 ? 23.547 20.172 15.078 1 94.19 339 ARG B CA 1
ATOM 9624 C C . ARG B 1 339 ? 23.422 20.047 16.594 1 94.19 339 ARG B C 1
ATOM 9626 O O . ARG B 1 339 ? 23.172 18.953 17.109 1 94.19 339 ARG B O 1
ATOM 9633 N N . TYR B 1 340 ? 23.625 21.141 17.25 1 97.06 340 TYR B N 1
ATOM 9634 C CA . TYR B 1 340 ? 23.484 21.234 18.703 1 97.06 340 TYR B CA 1
ATOM 9635 C C . TYR B 1 340 ? 22.359 22.188 19.078 1 97.06 340 TYR B C 1
ATOM 9637 O O . TYR B 1 340 ? 22.609 23.375 19.297 1 97.06 340 TYR B O 1
ATOM 9645 N N . VAL B 1 341 ? 21.125 21.656 19.219 1 97.88 341 VAL B N 1
ATOM 9646 C CA . VAL B 1 341 ? 19.953 22.469 19.516 1 97.88 341 VAL B CA 1
ATOM 9647 C C . VAL B 1 341 ? 20.25 23.375 20.703 1 97.88 341 VAL B C 1
ATOM 9649 O O . VAL B 1 341 ? 20.906 22.969 21.656 1 97.88 341 VAL B O 1
ATOM 9652 N N . PHE B 1 342 ? 19.797 24.672 20.656 1 98.19 342 PHE B N 1
ATOM 9653 C CA . PHE B 1 342 ? 19.906 25.719 21.656 1 98.19 342 PHE B CA 1
ATOM 9654 C C . PHE B 1 342 ? 21.359 26.172 21.812 1 98.19 342 PHE B C 1
ATOM 9656 O O . PHE B 1 342 ? 21.719 26.766 22.828 1 98.19 342 PHE B O 1
ATOM 9663 N N . THR B 1 343 ? 22.188 25.844 20.859 1 97.5 343 THR B N 1
ATOM 9664 C CA . THR B 1 343 ? 23.547 26.344 20.797 1 97.5 343 THR B CA 1
ATOM 9665 C C . THR B 1 343 ? 23.75 27.188 19.547 1 97.5 343 THR B C 1
ATOM 9667 O O . THR B 1 343 ? 23.734 26.672 18.422 1 97.5 343 THR B O 1
ATOM 9670 N N . MET B 1 344 ? 24.078 28.484 19.734 1 97.31 344 MET B N 1
ATOM 9671 C CA . MET B 1 344 ? 24.141 29.438 18.625 1 97.31 344 MET B CA 1
ATOM 9672 C C . MET B 1 344 ? 25.453 29.344 17.875 1 97.31 344 MET B C 1
ATOM 9674 O O . MET B 1 344 ? 26.531 29.297 18.5 1 97.31 344 MET B O 1
ATOM 9678 N N . ASN B 1 345 ? 25.422 29.188 16.609 1 97.19 345 ASN B N 1
ATOM 9679 C CA . ASN B 1 345 ? 26.594 29.359 15.758 1 97.19 345 ASN B CA 1
ATOM 9680 C C . ASN B 1 345 ? 26.953 30.828 15.562 1 97.19 345 ASN B C 1
ATOM 9682 O O . ASN B 1 345 ? 26.438 31.484 14.656 1 97.19 345 ASN B O 1
ATOM 9686 N N . LYS B 1 346 ? 27.828 31.312 16.234 1 96.25 346 LYS B N 1
ATOM 9687 C CA . LYS B 1 346 ? 28.125 32.75 16.266 1 96.25 346 LYS B CA 1
ATOM 9688 C C . LYS B 1 346 ? 28.922 33.156 15.039 1 96.25 346 LYS B C 1
ATOM 9690 O O . LYS B 1 346 ? 29.031 34.344 14.742 1 96.25 346 LYS B O 1
ATOM 9695 N N . GLU B 1 347 ? 29.453 32.188 14.297 1 96.44 347 GLU B N 1
ATOM 9696 C CA . GLU B 1 347 ? 30.125 32.531 13.039 1 96.44 347 GLU B CA 1
ATOM 9697 C C . GLU B 1 347 ? 29.109 32.812 11.938 1 96.44 347 GLU B C 1
ATOM 9699 O O . GLU B 1 347 ? 29.25 33.781 11.195 1 96.44 347 GLU B O 1
ATOM 9704 N N . ARG B 1 348 ? 28.094 32.062 11.852 1 96.19 348 ARG B N 1
ATOM 9705 C CA . ARG B 1 348 ? 27.031 32.25 10.867 1 96.19 348 ARG B CA 1
ATOM 9706 C C . ARG B 1 348 ? 26.078 33.375 11.297 1 96.19 348 ARG B C 1
ATOM 9708 O O . ARG B 1 348 ? 25.547 34.094 10.453 1 96.19 348 ARG B O 1
ATOM 9715 N N . TYR B 1 349 ? 25.953 33.438 12.656 1 97.81 349 TYR B N 1
ATOM 9716 C CA . TYR B 1 349 ? 25.031 34.406 13.25 1 97.81 349 TYR B CA 1
ATOM 9717 C C . TYR B 1 349 ? 25.703 35.219 14.359 1 97.81 349 TYR B C 1
ATOM 9719 O O . TYR B 1 349 ? 25.406 35 15.539 1 97.81 349 TYR B O 1
ATOM 9727 N N . PRO B 1 350 ? 26.453 36.156 14.039 1 97.12 350 PRO B N 1
ATOM 9728 C CA . PRO B 1 350 ? 27.188 36.906 15.055 1 97.12 350 PRO B CA 1
ATOM 9729 C C . PRO B 1 350 ? 26.281 37.719 15.953 1 97.12 350 PRO B C 1
ATOM 9731 O O . PRO B 1 350 ? 26.641 38 17.109 1 97.12 350 PRO B O 1
ATOM 9734 N N . ASP B 1 351 ? 25.172 38.188 15.484 1 98.12 351 ASP B N 1
ATOM 9735 C CA . ASP B 1 351 ? 24.203 38.969 16.25 1 98.12 351 ASP B CA 1
ATOM 9736 C C . ASP B 1 351 ? 22.766 38.594 15.844 1 98.12 351 ASP B C 1
ATOM 9738 O O . ASP B 1 351 ? 22.094 39.375 15.156 1 98.12 351 ASP B O 1
ATOM 9742 N N . PHE B 1 352 ? 22.359 37.469 16.328 1 98.06 352 PHE B N 1
ATOM 9743 C CA . PHE B 1 352 ? 21.062 36.875 15.984 1 98.06 352 PHE B CA 1
ATOM 9744 C C . PHE B 1 352 ? 19.938 37.812 16.391 1 98.06 352 PHE B C 1
ATOM 9746 O O . PHE B 1 352 ? 18.953 37.969 15.672 1 98.06 352 PHE B O 1
ATOM 9753 N N . LYS B 1 353 ? 20.031 38.438 17.531 1 98.12 353 LYS B N 1
ATOM 9754 C CA . LYS B 1 353 ? 19.016 39.375 18.031 1 98.12 353 LYS B CA 1
ATOM 9755 C C . LYS B 1 353 ? 18.828 40.562 17.078 1 98.12 353 LYS B C 1
ATOM 9757 O O . LYS B 1 353 ? 17.703 40.969 16.812 1 98.12 353 LYS B O 1
ATOM 9762 N N . ALA B 1 354 ? 19.922 41.094 16.578 1 98.12 354 ALA B N 1
ATOM 9763 C CA . ALA B 1 354 ? 19.859 42.188 15.625 1 98.12 354 ALA B CA 1
ATOM 9764 C C . ALA B 1 354 ? 19.188 41.75 14.32 1 98.12 354 ALA B C 1
ATOM 9766 O O . ALA B 1 354 ? 18.469 42.531 13.695 1 98.12 354 ALA B O 1
ATOM 9767 N N . MET B 1 355 ? 19.484 40.562 13.867 1 98.25 355 MET B N 1
ATOM 9768 C CA . MET B 1 355 ? 18.844 40.062 12.664 1 98.25 355 MET B CA 1
ATOM 9769 C C . MET B 1 355 ? 17.328 39.969 12.852 1 98.25 355 MET B C 1
ATOM 9771 O O . MET B 1 355 ? 16.562 40.344 11.969 1 98.25 355 MET B O 1
ATOM 9775 N N . THR B 1 356 ? 16.922 39.469 14.016 1 98.31 356 THR B N 1
ATOM 9776 C CA . THR B 1 356 ? 15.5 39.344 14.305 1 98.31 356 THR B CA 1
ATOM 9777 C C . THR B 1 356 ? 14.844 40.719 14.32 1 98.31 356 THR B C 1
ATOM 9779 O O . THR B 1 356 ? 13.758 40.906 13.758 1 98.31 356 THR B O 1
ATOM 9782 N N . ALA B 1 357 ? 15.469 41.656 14.93 1 98.38 357 ALA B N 1
ATOM 9783 C CA . ALA B 1 357 ? 14.945 43.031 14.953 1 98.38 357 ALA B CA 1
ATOM 9784 C C . ALA B 1 357 ? 14.82 43.594 13.539 1 98.38 357 ALA B C 1
ATOM 9786 O O . ALA B 1 357 ? 13.867 44.312 13.242 1 98.38 357 ALA B O 1
ATOM 9787 N N . HIS B 1 358 ? 15.836 43.312 12.758 1 98.12 358 HIS B N 1
ATOM 9788 C CA . HIS B 1 358 ? 15.797 43.75 11.367 1 98.12 358 HIS B CA 1
ATOM 9789 C C . HIS B 1 358 ? 14.602 43.156 10.633 1 98.12 358 HIS B C 1
ATOM 9791 O O . HIS B 1 358 ? 13.898 43.875 9.914 1 98.12 358 HIS B O 1
ATOM 9797 N N . PHE B 1 359 ? 14.359 41.844 10.758 1 98.31 359 PHE B N 1
ATOM 9798 C CA . PHE B 1 359 ? 13.188 41.219 10.18 1 98.31 359 PHE B CA 1
ATOM 9799 C C . PHE B 1 359 ? 11.906 41.844 10.695 1 98.31 359 PHE B C 1
ATOM 9801 O O . PHE B 1 359 ? 11 42.156 9.922 1 98.31 359 PHE B O 1
ATOM 9808 N N . HIS B 1 360 ? 11.859 42.156 12.008 1 98.19 360 HIS B N 1
ATOM 9809 C CA . HIS B 1 360 ? 10.68 42.75 12.625 1 98.19 360 HIS B CA 1
ATOM 9810 C C . HIS B 1 360 ? 10.391 44.125 12.047 1 98.19 360 HIS B C 1
ATOM 9812 O O . HIS B 1 360 ? 9.234 44.469 11.789 1 98.19 360 HIS B O 1
ATOM 9818 N N . LYS B 1 361 ? 11.398 44.875 11.867 1 98.19 361 LYS B N 1
ATOM 9819 C CA . LYS B 1 361 ? 11.234 46.219 11.289 1 98.19 361 LYS B CA 1
ATOM 9820 C C . LYS B 1 361 ? 10.547 46.156 9.938 1 98.19 361 LYS B C 1
ATOM 9822 O O . LYS B 1 361 ? 9.781 47.062 9.578 1 98.19 361 LYS B O 1
ATOM 9827 N N . HIS B 1 362 ? 10.781 45.156 9.242 1 97.88 362 HIS B N 1
ATOM 9828 C CA . HIS B 1 362 ? 10.227 45 7.902 1 97.88 362 HIS B CA 1
ATOM 9829 C C . HIS B 1 362 ? 8.969 44.156 7.922 1 97.88 362 HIS B C 1
ATOM 9831 O O . HIS B 1 362 ? 8.508 43.688 6.875 1 97.88 362 HIS B O 1
ATOM 9837 N N . GLY B 1 363 ? 8.43 43.812 9.117 1 97.06 363 GLY B N 1
ATOM 9838 C CA . GLY B 1 363 ? 7.16 43.094 9.258 1 97.06 363 GLY B CA 1
ATOM 9839 C C . GLY B 1 363 ? 7.289 41.594 9.109 1 97.06 363 GLY B C 1
ATOM 9840 O O . GLY B 1 363 ? 6.297 40.906 8.867 1 97.06 363 GLY B O 1
ATOM 9841 N N . ILE B 1 364 ? 8.453 41 9.203 1 98.19 364 ILE B N 1
ATOM 9842 C CA . ILE B 1 364 ? 8.688 39.594 9.023 1 98.19 364 ILE B CA 1
ATOM 9843 C C . ILE B 1 364 ? 8.93 38.906 10.375 1 98.19 364 ILE B C 1
ATOM 9845 O O . ILE B 1 364 ? 9.891 39.25 11.078 1 98.19 364 ILE B O 1
ATOM 9849 N N . LYS B 1 365 ? 8.016 38.031 10.797 1 97.75 365 LYS B N 1
ATOM 9850 C CA . LYS B 1 365 ? 8.172 37.25 12.031 1 97.75 365 LYS B CA 1
ATOM 9851 C C . LYS B 1 365 ? 9.227 36.156 11.875 1 97.75 365 LYS B C 1
ATOM 9853 O O . LYS B 1 365 ? 9.547 35.75 10.758 1 97.75 365 LYS B O 1
ATOM 9858 N N . VAL B 1 366 ? 9.805 35.719 12.977 1 98.06 366 VAL B N 1
ATOM 9859 C CA . VAL B 1 366 ? 10.875 34.719 12.93 1 98.06 366 VAL B CA 1
ATOM 9860 C C . VAL B 1 366 ? 10.484 33.5 13.75 1 98.06 366 VAL B C 1
ATOM 9862 O O . VAL B 1 366 ? 10.086 33.625 14.914 1 98.06 366 VAL B O 1
ATOM 9865 N N . CYS B 1 367 ? 10.562 32.344 13.219 1 98.25 367 CYS B N 1
ATOM 9866 C CA . CYS B 1 367 ? 10.242 31.062 13.852 1 98.25 367 CYS B CA 1
ATOM 9867 C C . CYS B 1 367 ? 11.375 30.062 13.664 1 98.25 367 CYS B C 1
ATOM 9869 O O . CYS B 1 367 ? 11.477 29.422 12.617 1 98.25 367 CYS B O 1
ATOM 9871 N N . PRO B 1 368 ? 12.234 29.844 14.688 1 98.25 368 PRO B N 1
ATOM 9872 C CA . PRO B 1 368 ? 13.398 28.969 14.547 1 98.25 368 PRO B CA 1
ATOM 9873 C C . PRO B 1 368 ? 13.07 27.5 14.75 1 98.25 368 PRO B C 1
ATOM 9875 O O . PRO B 1 368 ? 12.211 27.156 15.57 1 98.25 368 PRO B O 1
ATOM 9878 N N . ASN B 1 369 ? 13.82 26.688 14.086 1 97.56 369 ASN B N 1
ATOM 9879 C CA . ASN B 1 369 ? 13.719 25.234 14.172 1 97.56 369 ASN B CA 1
ATOM 9880 C C . ASN B 1 369 ? 14.438 24.688 15.406 1 97.56 369 ASN B C 1
ATOM 9882 O O . ASN B 1 369 ? 15.578 25.062 15.68 1 97.56 369 ASN B O 1
ATOM 9886 N N . ILE B 1 370 ? 13.805 23.844 16.188 1 98.5 370 ILE B N 1
ATOM 9887 C CA . ILE B 1 370 ? 14.414 23.25 17.359 1 98.5 370 ILE B CA 1
ATOM 9888 C C . ILE B 1 370 ? 14.078 21.766 17.422 1 98.5 370 ILE B C 1
ATOM 9890 O O . ILE B 1 370 ? 13 21.344 17 1 98.5 370 ILE B O 1
ATOM 9894 N N . LYS B 1 371 ? 14.992 20.906 17.969 1 97.75 371 LYS B N 1
ATOM 9895 C CA . LYS B 1 371 ? 14.891 19.453 17.953 1 97.75 371 LYS B CA 1
ATOM 9896 C C . LYS B 1 371 ? 15.094 18.875 19.344 1 97.75 371 LYS B C 1
ATOM 9898 O O . LYS B 1 371 ? 16 19.281 20.062 1 97.75 371 LYS B O 1
ATOM 9903 N N . PRO B 1 372 ? 14.25 17.891 19.734 1 98.38 372 PRO B N 1
ATOM 9904 C CA . PRO B 1 372 ? 14.273 17.438 21.125 1 98.38 372 PRO B CA 1
ATOM 9905 C C . PRO B 1 372 ? 15.211 16.25 21.344 1 98.38 372 PRO B C 1
ATOM 9907 O O . PRO B 1 372 ? 14.836 15.273 21.984 1 98.38 372 PRO B O 1
ATOM 9910 N N . TYR B 1 373 ? 16.391 16.344 20.844 1 97.75 373 TYR B N 1
ATOM 9911 C CA . TYR B 1 373 ? 17.438 15.352 21.109 1 97.75 373 TYR B CA 1
ATOM 9912 C C . TYR B 1 373 ? 18.797 16.016 21.266 1 97.75 373 TYR B C 1
ATOM 9914 O O . TYR B 1 373 ? 18.969 17.188 20.922 1 97.75 373 TYR B O 1
ATOM 9922 N N . ALA B 1 374 ? 19.734 15.312 21.859 1 98.12 374 ALA B N 1
ATOM 9923 C CA . ALA B 1 374 ? 21.109 15.773 22.016 1 98.12 374 ALA B CA 1
ATOM 9924 C C . ALA B 1 374 ? 22.109 14.688 21.594 1 98.12 374 ALA B C 1
ATOM 9926 O O . ALA B 1 374 ? 22.031 13.547 22.062 1 98.12 374 ALA B O 1
ATOM 9927 N N . LEU B 1 375 ? 22.984 15.055 20.688 1 97.5 375 LEU B N 1
ATOM 9928 C CA . LEU B 1 375 ? 24.094 14.164 20.375 1 97.5 375 LEU B CA 1
ATOM 9929 C C . LEU B 1 375 ? 25.047 14.047 21.562 1 97.5 375 LEU B C 1
ATOM 9931 O O . LEU B 1 375 ? 25.094 14.938 22.406 1 97.5 375 LEU B O 1
ATOM 9935 N N . VAL B 1 376 ? 25.734 12.984 21.609 1 97.38 376 VAL B N 1
ATOM 9936 C CA . VAL B 1 376 ? 26.656 12.758 22.719 1 97.38 376 VAL B CA 1
ATOM 9937 C C . VAL B 1 376 ? 27.672 13.891 22.797 1 97.38 376 VAL B C 1
ATOM 9939 O O . VAL B 1 376 ? 28.109 14.273 23.891 1 97.38 376 VAL B O 1
ATOM 9942 N N . THR B 1 377 ? 27.953 14.484 21.672 1 96.88 377 THR B N 1
ATOM 9943 C CA . THR B 1 377 ? 28.953 15.547 21.594 1 96.88 377 THR B CA 1
ATOM 9944 C C . THR B 1 377 ? 28.328 16.906 21.922 1 96.88 377 THR B C 1
ATOM 9946 O O . THR B 1 377 ? 29.016 17.922 22 1 96.88 377 THR B O 1
ATOM 9949 N N . HIS B 1 378 ? 27.031 17 22.141 1 97.62 378 HIS B N 1
ATOM 9950 C CA . HIS B 1 378 ? 26.359 18.219 22.547 1 97.62 378 HIS B CA 1
ATOM 9951 C C . HIS B 1 378 ? 26.922 18.75 23.875 1 97.62 378 HIS B C 1
ATOM 9953 O O . HIS B 1 378 ? 27.141 17.969 24.812 1 97.62 378 HIS B O 1
ATOM 9959 N N . PRO B 1 379 ? 27.109 20.031 24 1 97.06 379 PRO B N 1
ATOM 9960 C CA . PRO B 1 379 ? 27.719 20.578 25.219 1 97.06 379 PRO B CA 1
ATOM 9961 C C . PRO B 1 379 ? 26.875 20.328 26.469 1 97.06 379 PRO B C 1
ATOM 9963 O O . PRO B 1 379 ? 27.406 20.297 27.578 1 97.06 379 PRO B O 1
ATOM 9966 N N . GLN B 1 380 ? 25.641 20.125 26.328 1 97.69 380 GLN B N 1
ATOM 9967 C CA . GLN B 1 380 ? 24.766 19.953 27.469 1 97.69 380 GLN B CA 1
ATOM 9968 C C . GLN B 1 380 ? 24.359 18.484 27.641 1 97.69 380 GLN B C 1
ATOM 9970 O O . GLN B 1 380 ? 23.438 18.172 28.406 1 97.69 380 GLN B O 1
ATOM 9975 N N . TYR B 1 381 ? 24.922 17.578 26.938 1 97.94 381 TYR B N 1
ATOM 9976 C CA . TYR B 1 381 ? 24.547 16.172 26.984 1 97.94 381 TYR B CA 1
ATOM 9977 C C . TYR B 1 381 ? 24.734 15.602 28.391 1 97.94 381 TYR B C 1
ATOM 9979 O O . TYR B 1 381 ? 23.859 14.891 28.906 1 97.94 381 TYR B O 1
ATOM 9987 N N . LYS B 1 382 ? 25.859 15.859 29 1 97.5 382 LYS B N 1
ATOM 9988 C CA . LYS B 1 382 ? 26.156 15.344 30.328 1 97.5 382 LYS B CA 1
ATOM 9989 C C . LYS B 1 382 ? 25.141 15.82 31.359 1 97.5 382 LYS B C 1
ATOM 9991 O O . LYS B 1 382 ? 24.766 15.062 32.25 1 97.5 382 LYS B O 1
ATOM 9996 N N . GLN B 1 383 ? 24.797 17.031 31.234 1 97.06 383 GLN B N 1
ATOM 9997 C CA . GLN B 1 383 ? 23.781 17.578 32.125 1 97.06 383 GLN B CA 1
ATOM 9998 C C . GLN B 1 383 ? 22.469 16.812 32.031 1 97.06 383 GLN B C 1
ATOM 10000 O O . GLN B 1 383 ? 21.812 16.531 33.031 1 97.06 383 GLN B O 1
ATOM 10005 N N . LEU B 1 384 ? 22.016 16.5 30.844 1 97.81 384 LEU B N 1
ATOM 10006 C CA . LEU B 1 384 ? 20.797 15.742 30.609 1 97.81 384 LEU B CA 1
ATOM 10007 C C . LEU B 1 384 ? 20.906 14.344 31.188 1 97.81 384 LEU B C 1
ATOM 10009 O O . LEU B 1 384 ? 19.938 13.844 31.781 1 97.81 384 LEU B O 1
ATOM 10013 N N . GLN B 1 385 ? 22.062 13.742 31 1 97.06 385 GLN B N 1
ATOM 10014 C CA . GLN B 1 385 ? 22.297 12.414 31.547 1 97.06 385 GLN B CA 1
ATOM 10015 C C . GLN B 1 385 ? 22.219 12.422 33.062 1 97.06 385 GLN B C 1
ATOM 10017 O O . GLN B 1 385 ? 21.547 11.578 33.656 1 97.06 385 GLN B O 1
ATOM 10022 N N . GLU B 1 386 ? 22.906 13.391 33.656 1 97.06 386 GLU B N 1
ATOM 10023 C CA . GLU B 1 386 ? 22.969 13.484 35.094 1 97.06 386 GLU B CA 1
ATOM 10024 C C . GLU B 1 386 ? 21.594 13.797 35.719 1 97.06 386 GLU B C 1
ATOM 10026 O O . GLU B 1 386 ? 21.297 13.383 36.812 1 97.06 386 GLU B O 1
ATOM 10031 N N . ALA B 1 387 ? 20.812 14.477 34.938 1 96.44 387 ALA B N 1
ATOM 10032 C CA . ALA B 1 387 ? 19.469 14.82 35.375 1 96.44 387 ALA B CA 1
ATOM 10033 C C . ALA B 1 387 ? 18.5 13.672 35.125 1 96.44 387 ALA B C 1
ATOM 10035 O O . ALA B 1 387 ? 17.297 13.797 35.375 1 96.44 387 ALA B O 1
ATOM 10036 N N . ASP B 1 388 ? 18.984 12.586 34.5 1 94.69 388 ASP B N 1
ATOM 10037 C CA . ASP B 1 388 ? 18.156 11.438 34.156 1 94.69 388 ASP B CA 1
ATOM 10038 C C . ASP B 1 388 ? 17.031 11.852 33.188 1 94.69 388 ASP B C 1
ATOM 10040 O O . ASP B 1 388 ? 15.867 11.508 33.438 1 94.69 388 ASP B O 1
ATOM 10044 N N . SER B 1 389 ? 17.406 12.625 32.219 1 97.12 389 SER B N 1
ATOM 10045 C CA . SER B 1 389 ? 16.438 13.211 31.297 1 97.12 389 SER B CA 1
ATOM 10046 C C . SER B 1 389 ? 16.5 12.539 29.938 1 97.12 389 SER B C 1
ATOM 10048 O O . SER B 1 389 ? 16.172 13.156 28.922 1 97.12 389 SER B O 1
ATOM 10050 N N . VAL B 1 390 ? 17.031 11.305 29.906 1 97.12 390 VAL B N 1
ATOM 10051 C CA . VAL B 1 390 ? 17.062 10.484 28.703 1 97.12 390 VAL B CA 1
ATOM 10052 C C . VAL B 1 390 ? 16.406 9.133 28.969 1 97.12 390 VAL B C 1
ATOM 10054 O O . VAL B 1 390 ? 16.281 8.719 30.125 1 97.12 390 VAL B O 1
ATOM 10057 N N . PHE B 1 391 ? 15.945 8.484 27.953 1 96.69 391 PHE B N 1
ATOM 10058 C CA . PHE B 1 391 ? 15.258 7.207 28.125 1 96.69 391 PHE B CA 1
ATOM 10059 C C . PHE B 1 391 ? 16.203 6.137 28.625 1 96.69 391 PHE B C 1
ATOM 10061 O O . PHE B 1 391 ? 17.422 6.27 28.5 1 96.69 391 PHE B O 1
ATOM 10068 N N . ARG B 1 392 ? 15.641 5.172 29.203 1 94.88 392 ARG B N 1
ATOM 10069 C CA . ARG B 1 392 ? 16.422 4.055 29.719 1 94.88 392 ARG B CA 1
ATOM 10070 C C . ARG B 1 392 ? 15.977 2.736 29.094 1 94.88 392 ARG B C 1
ATOM 10072 O O . ARG B 1 392 ? 14.812 2.57 28.734 1 94.88 392 ARG B O 1
ATOM 10079 N N . ASP B 1 393 ? 16.906 1.887 28.938 1 93 393 ASP B N 1
ATOM 10080 C CA . ASP B 1 393 ? 16.672 0.508 28.531 1 93 393 ASP B CA 1
ATOM 10081 C C . ASP B 1 393 ? 16.609 -0.424 29.734 1 93 393 ASP B C 1
ATOM 10083 O O . ASP B 1 393 ? 17.641 -0.705 30.359 1 93 393 ASP B O 1
ATOM 10087 N N . PRO B 1 394 ? 15.484 -0.928 29.969 1 89.19 394 PRO B N 1
ATOM 10088 C CA . PRO B 1 394 ? 15.383 -1.751 31.172 1 89.19 394 PRO B CA 1
ATOM 10089 C C . PRO B 1 394 ? 16.094 -3.092 31.031 1 89.19 394 PRO B C 1
ATOM 10091 O O . PRO B 1 394 ? 16.438 -3.719 32.031 1 89.19 394 PRO B O 1
ATOM 10094 N N . ALA B 1 395 ? 16.25 -3.494 29.891 1 83.06 395 ALA B N 1
ATOM 10095 C CA . ALA B 1 395 ? 16.906 -4.785 29.688 1 83.06 395 ALA B CA 1
ATOM 10096 C C . ALA B 1 395 ? 18.344 -4.766 30.172 1 83.06 395 ALA B C 1
ATOM 10098 O O . ALA B 1 395 ? 18.859 -5.777 30.672 1 83.06 395 ALA B O 1
ATOM 10099 N N . VAL B 1 396 ? 19 -3.633 30.062 1 85.56 396 VAL B N 1
ATOM 10100 C CA . VAL B 1 396 ? 20.391 -3.547 30.484 1 85.56 396 VAL B CA 1
ATOM 10101 C C . VAL B 1 396 ? 20.547 -2.49 31.578 1 85.56 396 VAL B C 1
ATOM 10103 O O . VAL B 1 396 ? 21.641 -2.295 32.094 1 85.56 396 VAL B O 1
ATOM 10106 N N . ASP B 1 397 ? 19.516 -1.785 31.922 1 88.94 397 ASP B N 1
ATOM 10107 C CA . ASP B 1 397 ? 19.469 -0.74 32.938 1 88.94 397 ASP B CA 1
ATOM 10108 C C . ASP B 1 397 ? 20.453 0.379 32.625 1 88.94 397 ASP B C 1
ATOM 10110 O O . ASP B 1 397 ? 21.281 0.752 33.469 1 88.94 397 ASP B O 1
ATOM 10114 N N . GLU B 1 398 ? 20.453 0.801 31.438 1 92.81 398 GLU B N 1
ATOM 10115 C CA . GLU B 1 398 ? 21.297 1.889 30.953 1 92.81 398 GLU B CA 1
ATOM 10116 C C . GLU B 1 398 ? 20.484 2.932 30.203 1 92.81 398 GLU B C 1
ATOM 10118 O O . GLU B 1 398 ? 19.391 2.641 29.719 1 92.81 398 GLU B O 1
ATOM 10123 N N . GLN B 1 399 ? 21.047 4.078 30.219 1 95.81 399 GLN B N 1
ATOM 10124 C CA . GLN B 1 399 ? 20.438 5.125 29.406 1 95.81 399 GLN B CA 1
ATOM 10125 C C . GLN B 1 399 ? 20.562 4.809 27.922 1 95.81 399 GLN B C 1
ATOM 10127 O O . GLN B 1 399 ? 21.594 4.273 27.484 1 95.81 399 GLN B O 1
ATOM 10132 N N . VAL B 1 400 ? 19.531 5.098 27.219 1 96.31 400 VAL B N 1
ATOM 10133 C CA . VAL B 1 400 ? 19.469 4.754 25.797 1 96.31 400 VAL B CA 1
ATOM 10134 C C . VAL B 1 400 ? 20.344 5.727 25 1 96.31 400 VAL B C 1
ATOM 10136 O O . VAL B 1 400 ? 20.141 6.941 25.062 1 96.31 400 VAL B O 1
ATOM 10139 N N . VAL B 1 401 ? 21.297 5.258 24.328 1 95.06 401 VAL B N 1
ATOM 10140 C CA . VAL B 1 401 ? 22.078 5.961 23.312 1 95.06 401 VAL B CA 1
ATOM 10141 C C . VAL B 1 401 ? 21.828 5.344 21.953 1 95.06 401 VAL B C 1
ATOM 10143 O O . VAL B 1 401 ? 21.953 4.129 21.781 1 95.06 401 VAL B O 1
ATOM 10146 N N . THR B 1 402 ? 21.359 6.062 21.094 1 92.75 402 THR B N 1
ATOM 10147 C CA . THR B 1 402 ? 21.094 5.594 19.734 1 92.75 402 THR B CA 1
ATOM 10148 C C . THR B 1 402 ? 21.641 6.566 18.703 1 92.75 402 THR B C 1
ATOM 10150 O O . THR B 1 402 ? 22.234 7.59 19.062 1 92.75 402 THR B O 1
ATOM 10153 N N . ARG B 1 403 ? 21.625 6.188 17.453 1 92.62 403 ARG B N 1
ATOM 10154 C CA . ARG B 1 403 ? 22.031 7.113 16.406 1 92.62 403 ARG B CA 1
ATOM 10155 C C . ARG B 1 403 ? 20.875 7.977 15.953 1 92.62 403 ARG B C 1
ATOM 10157 O O . ARG B 1 403 ? 19.75 7.484 15.781 1 92.62 403 ARG B O 1
ATOM 10164 N N . ILE B 1 404 ? 21.094 9.219 15.805 1 93.88 404 ILE B N 1
ATOM 10165 C CA . ILE B 1 404 ? 20.094 10.219 15.469 1 93.88 404 ILE B CA 1
ATOM 10166 C C . ILE B 1 404 ? 20.609 11.141 14.367 1 93.88 404 ILE B C 1
ATOM 10168 O O . ILE B 1 404 ? 21.828 11.234 14.156 1 93.88 404 ILE B O 1
ATOM 10172 N N . TRP B 1 405 ? 19.703 11.789 13.664 1 93.19 405 TRP B N 1
ATOM 10173 C CA . TRP B 1 405 ? 20.062 12.719 12.586 1 93.19 405 TRP B CA 1
ATOM 10174 C C . TRP B 1 405 ? 21.016 13.789 13.086 1 93.19 405 TRP B C 1
ATOM 10176 O O . TRP B 1 405 ? 20.766 14.414 14.125 1 93.19 405 TRP B O 1
ATOM 10186 N N . SER B 1 406 ? 22.125 14.016 12.328 1 92.19 406 SER B N 1
ATOM 10187 C CA . SER B 1 406 ? 23.141 14.961 12.797 1 92.19 406 SER B CA 1
ATOM 10188 C C . SER B 1 406 ? 23.281 16.141 11.828 1 92.19 406 SER B C 1
ATOM 10190 O O . SER B 1 406 ? 23.656 17.234 12.234 1 92.19 406 SER B O 1
ATOM 10192 N N . ALA B 1 407 ? 23.094 15.898 10.578 1 85.88 407 ALA B N 1
ATOM 10193 C CA . ALA B 1 407 ? 23.344 16.953 9.602 1 85.88 407 ALA B CA 1
ATOM 10194 C C . ALA B 1 407 ? 22.5 16.75 8.344 1 85.88 407 ALA B C 1
ATOM 10196 O O . ALA B 1 407 ? 21.328 17.094 8.32 1 85.88 407 ALA B O 1
ATOM 10197 N N . GLY B 1 408 ? 23.047 15.969 7.332 1 79.62 408 GLY B N 1
ATOM 10198 C CA . GLY B 1 408 ? 22.375 15.734 6.066 1 79.62 408 GLY B CA 1
ATOM 10199 C C . GLY B 1 408 ? 21.688 14.383 5.988 1 79.62 408 GLY B C 1
ATOM 10200 O O . GLY B 1 408 ? 21.594 13.672 6.992 1 79.62 408 GLY B O 1
ATOM 10201 N N . VAL B 1 409 ? 21.156 14.203 4.77 1 76.31 409 VAL B N 1
ATOM 10202 C CA . VAL B 1 409 ? 20.453 12.945 4.527 1 76.31 409 VAL B CA 1
ATOM 10203 C C . VAL B 1 409 ? 21.375 11.773 4.84 1 76.31 409 VAL B C 1
ATOM 10205 O O . VAL B 1 409 ? 22.484 11.688 4.312 1 76.31 409 VAL B O 1
ATOM 10208 N N . GLY B 1 410 ? 20.875 10.883 5.723 1 82.62 410 GLY B N 1
ATOM 10209 C CA . GLY B 1 410 ? 21.641 9.68 6.043 1 82.62 410 GLY B CA 1
ATOM 10210 C C . GLY B 1 410 ? 22.781 9.93 7.008 1 82.62 410 GLY B C 1
ATOM 10211 O O . GLY B 1 410 ? 23.547 9.023 7.316 1 82.62 410 GLY B O 1
ATOM 10212 N N . ASP B 1 411 ? 22.859 11.172 7.477 1 89.25 411 ASP B N 1
ATOM 10213 C CA . ASP B 1 411 ? 23.906 11.492 8.445 1 89.25 411 ASP B CA 1
ATOM 10214 C C . ASP B 1 411 ? 23.406 11.336 9.875 1 89.25 411 ASP B C 1
ATOM 10216 O O . ASP B 1 411 ? 22.375 11.906 10.234 1 89.25 411 ASP B O 1
ATOM 10220 N N . ASN B 1 412 ? 24.094 10.555 10.594 1 93.5 412 ASN B N 1
ATOM 10221 C CA . ASN B 1 412 ? 23.688 10.328 11.984 1 93.5 412 ASN B CA 1
ATOM 10222 C C . ASN B 1 412 ? 24.906 10.242 12.906 1 93.5 412 ASN B C 1
ATOM 10224 O O . ASN B 1 412 ? 26.016 9.977 12.461 1 93.5 412 ASN B O 1
ATOM 10228 N N . GLU B 1 413 ? 24.766 10.531 14.094 1 95 413 GLU B N 1
ATOM 10229 C CA . GLU B 1 413 ? 25.719 10.367 15.195 1 95 413 GLU B CA 1
ATOM 10230 C C . GLU B 1 413 ? 25.031 9.812 16.438 1 95 413 GLU B C 1
ATOM 10232 O O . GLU B 1 413 ? 23.797 9.859 16.547 1 95 413 GLU B O 1
ATOM 10237 N N . LYS B 1 414 ? 25.859 9.297 17.297 1 95.56 414 LYS B N 1
ATOM 10238 C CA . LYS B 1 414 ? 25.297 8.797 18.562 1 95.56 414 LYS B CA 1
ATOM 10239 C C . LYS B 1 414 ? 24.719 9.938 19.391 1 95.56 414 LYS B C 1
ATOM 10241 O O . LYS B 1 414 ? 25.281 11.031 19.438 1 95.56 414 LYS B O 1
ATOM 10246 N N . GLY B 1 415 ? 23.594 9.758 19.906 1 97.12 415 GLY B N 1
ATOM 10247 C CA . GLY B 1 415 ? 22.891 10.703 20.766 1 97.12 415 GLY B CA 1
ATOM 10248 C C . GLY B 1 415 ? 21.719 10.078 21.5 1 97.12 415 GLY B C 1
ATOM 10249 O O . GLY B 1 415 ? 21.578 8.852 21.547 1 97.12 415 GLY B O 1
ATOM 10250 N N . SER B 1 416 ? 21.016 10.922 22.172 1 98.12 416 SER B N 1
ATOM 10251 C CA . SER B 1 416 ? 19.844 10.477 22.906 1 98.12 416 SER B CA 1
ATOM 10252 C C . SER B 1 416 ? 18.672 11.43 22.719 1 98.12 416 SER B C 1
ATOM 10254 O O . SER B 1 416 ? 18.859 12.641 22.625 1 98.12 416 SER B O 1
ATOM 10256 N N . TRP B 1 417 ? 17.5 10.867 22.609 1 97.94 417 TRP B N 1
ATOM 10257 C CA . TRP B 1 417 ? 16.281 11.664 22.703 1 97.94 417 TRP B CA 1
ATOM 10258 C C . TRP B 1 417 ? 16.078 12.164 24.125 1 97.94 417 TRP B C 1
ATOM 10260 O O . TRP B 1 417 ? 16.328 11.445 25.094 1 97.94 417 TRP B O 1
ATOM 10270 N N . VAL B 1 418 ? 15.617 13.336 24.219 1 98.31 418 VAL B N 1
ATOM 10271 C CA . VAL B 1 418 ? 15.328 13.891 25.531 1 98.31 418 VAL B CA 1
ATOM 10272 C C . VAL B 1 418 ? 13.977 13.367 26.016 1 98.31 418 VAL B C 1
ATOM 10274 O O . VAL B 1 418 ? 12.977 13.469 25.312 1 98.31 418 VAL B O 1
ATOM 10277 N N . ASP B 1 419 ? 13.969 12.805 27.203 1 96.88 419 ASP B N 1
ATOM 10278 C CA . ASP B 1 419 ? 12.727 12.336 27.812 1 96.88 419 ASP B CA 1
ATOM 10279 C C . ASP B 1 419 ? 11.914 13.5 28.375 1 96.88 419 ASP B C 1
ATOM 10281 O O . ASP B 1 419 ? 12.203 14.008 29.453 1 96.88 419 ASP B O 1
ATOM 10285 N N . MET B 1 420 ? 10.836 13.867 27.719 1 96.44 420 MET B N 1
ATOM 10286 C CA . MET B 1 420 ? 10.031 15.008 28.109 1 96.44 420 MET B CA 1
ATOM 10287 C C . MET B 1 420 ? 9.047 14.625 29.203 1 96.44 420 MET B C 1
ATOM 10289 O O . MET B 1 420 ? 8.344 15.484 29.75 1 96.44 420 MET B O 1
ATOM 10293 N N . THR B 1 421 ? 8.992 13.352 29.547 1 92.81 421 THR B N 1
ATOM 10294 C CA . THR B 1 421 ? 8.203 12.945 30.703 1 92.81 421 THR B CA 1
ATOM 10295 C C . THR B 1 421 ? 8.953 13.25 32 1 92.81 421 THR B C 1
ATOM 10297 O O . THR B 1 421 ? 8.367 13.227 33.094 1 92.81 421 THR B O 1
ATOM 10300 N N . SER B 1 422 ? 10.203 13.562 31.891 1 94.06 422 SER B N 1
ATOM 10301 C CA . SER B 1 422 ? 11.008 13.922 33.031 1 94.06 422 SER B CA 1
ATOM 10302 C C . SER B 1 422 ? 10.945 15.422 33.312 1 94.06 422 SER B C 1
ATOM 10304 O O . SER B 1 422 ? 10.852 16.219 32.375 1 94.06 422 SER B O 1
ATOM 10306 N N . GLU B 1 423 ? 11.07 15.766 34.594 1 94.81 423 GLU B N 1
ATOM 10307 C CA . GLU B 1 423 ? 11.125 17.188 34.938 1 94.81 423 GLU B CA 1
ATOM 10308 C C . GLU B 1 423 ? 12.375 17.844 34.375 1 94.81 423 GLU B C 1
ATOM 10310 O O . GLU B 1 423 ? 12.328 18.984 33.906 1 94.81 423 GLU B O 1
ATOM 10315 N N . GLY B 1 424 ? 13.469 17.109 34.5 1 96.75 424 GLY B N 1
ATOM 10316 C CA . GLY B 1 424 ? 14.719 17.641 33.969 1 96.75 424 GLY B CA 1
ATOM 10317 C C . GLY B 1 424 ? 14.672 17.906 32.469 1 96.75 424 GLY B C 1
ATOM 10318 O O . GLY B 1 424 ? 15.203 18.922 32 1 96.75 424 GLY B O 1
ATOM 10319 N N . GLY B 1 425 ? 14.109 17 31.75 1 97.75 425 GLY B N 1
ATOM 10320 C CA . GLY B 1 425 ? 13.969 17.203 30.312 1 97.75 425 GLY B CA 1
ATOM 10321 C C . GLY B 1 425 ? 13.109 18.406 29.969 1 97.75 425 GLY B C 1
ATOM 10322 O O . GLY B 1 425 ? 13.477 19.203 29.094 1 97.75 425 GLY B O 1
ATOM 10323 N N . ARG B 1 426 ? 11.977 18.578 30.594 1 97.56 426 ARG B N 1
ATOM 10324 C CA . ARG B 1 426 ? 11.094 19.719 30.359 1 97.56 426 ARG B CA 1
ATOM 10325 C C . ARG B 1 426 ? 11.781 21.031 30.734 1 97.56 426 ARG B C 1
ATOM 10327 O O . ARG B 1 426 ? 11.609 22.047 30.047 1 97.56 426 ARG B O 1
ATOM 10334 N N . LYS B 1 427 ? 12.477 20.953 31.844 1 97.69 427 LYS B N 1
ATOM 10335 C CA . LYS B 1 427 ? 13.203 22.156 32.281 1 97.69 427 LYS B CA 1
ATOM 10336 C C . LYS B 1 427 ? 14.25 22.562 31.234 1 97.69 427 LYS B C 1
ATOM 10338 O O . LYS B 1 427 ? 14.383 23.734 30.906 1 97.69 427 LYS B O 1
ATOM 10343 N N . TRP B 1 428 ? 15.008 21.578 30.797 1 98.62 428 TRP B N 1
ATOM 10344 C CA . TRP B 1 428 ? 16.031 21.828 29.781 1 98.62 428 TRP B CA 1
ATOM 10345 C C . TRP B 1 428 ? 15.406 22.438 28.531 1 98.62 428 TRP B C 1
ATOM 10347 O O . TRP B 1 428 ? 15.93 23.406 27.984 1 98.62 428 TRP B O 1
ATOM 10357 N N . TRP B 1 429 ? 14.305 21.938 28.078 1 98.75 429 TRP B N 1
ATOM 10358 C CA . TRP B 1 429 ? 13.617 22.438 26.891 1 98.75 429 TRP B CA 1
ATOM 10359 C C . TRP B 1 429 ? 13.078 23.844 27.141 1 98.75 429 TRP B C 1
ATOM 10361 O O . TRP B 1 429 ? 13.195 24.719 26.281 1 98.75 429 TRP B O 1
ATOM 10371 N N . ALA B 1 430 ? 12.477 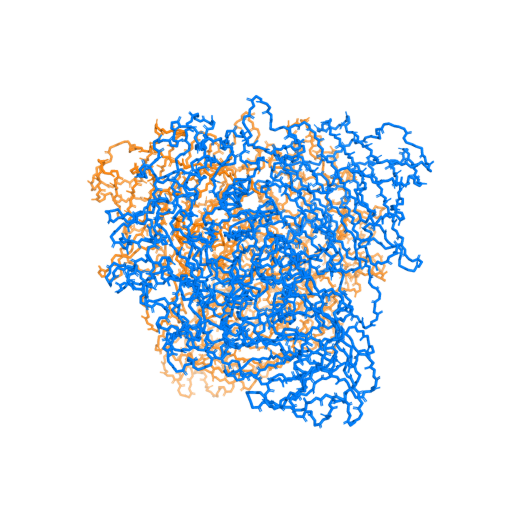24.078 28.266 1 98.62 430 ALA B N 1
ATOM 10372 C CA . ALA B 1 430 ? 11.938 25.391 28.609 1 98.62 430 ALA B CA 1
ATOM 10373 C C . ALA B 1 430 ? 13.031 26.453 28.578 1 98.62 430 ALA B C 1
ATOM 10375 O O . ALA B 1 430 ? 12.82 27.547 28.062 1 98.62 430 ALA B O 1
ATOM 10376 N N . GLU B 1 431 ? 14.141 26.125 29.188 1 98.56 431 GLU B N 1
ATOM 10377 C CA . GLU B 1 431 ? 15.258 27.062 29.203 1 98.56 431 GLU B CA 1
ATOM 10378 C C . GLU B 1 431 ? 15.758 27.375 27.797 1 98.56 431 GLU B C 1
ATOM 10380 O O . GLU B 1 431 ? 16.094 28.516 27.484 1 98.56 431 GLU B O 1
ATOM 10385 N N . GLY B 1 432 ? 15.828 26.328 27 1 98.69 432 GLY B N 1
ATOM 10386 C CA . GLY B 1 432 ? 16.203 26.547 25.609 1 98.69 432 GLY B CA 1
ATOM 10387 C C . GLY B 1 432 ? 15.242 27.438 24.859 1 98.69 432 GLY B C 1
ATOM 10388 O O . GLY B 1 432 ? 15.664 28.359 24.172 1 98.69 432 GLY B O 1
ATOM 10389 N N . VAL B 1 433 ? 13.961 27.188 24.953 1 98.81 433 VAL B N 1
ATOM 10390 C CA . VAL B 1 433 ? 12.93 27.984 24.297 1 98.81 433 VAL B CA 1
ATOM 10391 C C . VAL B 1 433 ? 12.992 29.422 24.781 1 98.81 433 VAL B C 1
ATOM 10393 O O . VAL B 1 433 ? 12.93 30.359 23.969 1 98.81 433 VAL B O 1
ATOM 10396 N N . LYS B 1 434 ? 13.109 29.609 26.078 1 98.44 434 LYS B N 1
ATOM 10397 C CA . LYS B 1 434 ? 13.227 30.953 26.656 1 98.44 434 LYS B CA 1
ATOM 10398 C C . LYS B 1 434 ? 14.414 31.703 26.047 1 98.44 434 LYS B C 1
ATOM 10400 O O . LYS B 1 434 ? 14.312 32.906 25.781 1 98.44 434 LYS B O 1
ATOM 10405 N N . SER B 1 435 ? 15.516 31.016 25.875 1 98.38 435 SER B N 1
ATOM 10406 C CA . SER B 1 435 ? 16.703 31.641 25.312 1 98.38 435 SER B CA 1
ATOM 10407 C C . SER B 1 435 ? 16.422 32.188 23.906 1 98.38 435 SER B C 1
ATOM 10409 O O . SER B 1 435 ? 16.953 33.25 23.531 1 98.38 435 SER B O 1
ATOM 10411 N N . LEU B 1 436 ? 15.656 31.5 23.109 1 98.5 436 LEU B N 1
ATOM 10412 C CA . LEU B 1 436 ? 15.312 31.938 21.766 1 98.5 436 LEU B CA 1
ATOM 10413 C C . LEU B 1 436 ? 14.305 33.094 21.812 1 98.5 436 LEU B C 1
ATOM 10415 O O . LEU B 1 436 ? 14.383 34 21 1 98.5 436 LEU B O 1
ATOM 10419 N N . ILE B 1 437 ? 13.336 33 22.734 1 98.38 437 ILE B N 1
ATOM 10420 C CA . ILE B 1 437 ? 12.398 34.094 22.938 1 98.38 437 ILE B CA 1
ATOM 10421 C C . ILE B 1 437 ? 13.156 35.375 23.297 1 98.38 437 ILE B C 1
ATOM 10423 O O . ILE B 1 437 ? 12.852 36.438 22.781 1 98.38 437 ILE B O 1
ATOM 10427 N N . ASP B 1 438 ? 14.156 35.25 24.141 1 97.69 438 ASP B N 1
ATOM 10428 C CA . ASP B 1 438 ? 14.969 36.406 24.578 1 97.69 438 ASP B CA 1
ATOM 10429 C C . ASP B 1 438 ? 15.719 37.031 23.391 1 97.69 438 ASP B C 1
ATOM 10431 O O . ASP B 1 438 ? 16.078 38.188 23.438 1 97.69 438 ASP B O 1
ATOM 10435 N N . LEU B 1 439 ? 15.898 36.219 22.375 1 97.94 439 LEU B N 1
ATOM 10436 C CA . LEU B 1 439 ? 16.578 36.719 21.188 1 97.94 439 LEU B CA 1
ATOM 10437 C C . LEU B 1 439 ? 15.586 37.344 20.203 1 97.94 439 LEU B C 1
ATOM 10439 O O . LEU B 1 439 ? 15.977 37.812 19.141 1 97.94 439 LEU B O 1
ATOM 10443 N N . GLY B 1 440 ? 14.305 37.312 20.5 1 97.38 440 GLY B N 1
ATOM 10444 C CA . GLY B 1 440 ? 13.297 38 19.719 1 97.38 440 GLY B CA 1
ATOM 10445 C C . GLY B 1 440 ? 12.43 37.062 18.891 1 97.38 440 GLY B C 1
ATOM 10446 O O . GLY B 1 440 ? 11.547 37.531 18.156 1 97.38 440 GLY B O 1
ATOM 10447 N N . CYS B 1 441 ? 12.57 35.781 18.969 1 98.12 441 CYS B N 1
ATOM 10448 C CA . CYS B 1 441 ? 11.812 34.844 18.156 1 98.12 441 CYS B CA 1
ATOM 10449 C C . CYS B 1 441 ? 10.328 34.906 18.5 1 98.12 441 CYS B C 1
ATOM 10451 O O . CYS B 1 441 ? 9.969 35.031 19.672 1 98.12 441 CYS B O 1
ATOM 10453 N N . ASP B 1 442 ? 9.461 34.75 17.469 1 97.69 442 ASP B N 1
ATOM 10454 C CA . ASP B 1 442 ? 8.023 35 17.594 1 97.69 442 ASP B CA 1
ATOM 10455 C C . ASP B 1 442 ? 7.277 33.656 17.812 1 97.69 442 ASP B C 1
ATOM 10457 O O . ASP B 1 442 ? 6.141 33.656 18.297 1 97.69 442 ASP B O 1
ATOM 10461 N N . GLY B 1 443 ? 7.777 32.594 17.438 1 97.94 443 GLY B N 1
ATOM 10462 C CA . GLY B 1 443 ? 7.223 31.25 17.547 1 97.94 443 GLY B CA 1
ATOM 10463 C C . GLY B 1 443 ? 8.281 30.156 17.609 1 97.94 443 GLY B C 1
ATOM 10464 O O . GLY B 1 443 ? 9.477 30.453 17.625 1 97.94 443 GLY B O 1
ATOM 10465 N N . MET B 1 444 ? 7.836 28.922 17.766 1 98.69 444 MET B N 1
ATOM 10466 C CA . MET B 1 444 ? 8.742 27.781 17.812 1 98.69 444 MET B CA 1
ATOM 10467 C C . MET B 1 444 ? 8.367 26.75 16.75 1 98.69 444 MET B C 1
ATOM 10469 O O . MET B 1 444 ? 7.191 26.422 16.594 1 98.69 444 MET B O 1
ATOM 10473 N N . TRP B 1 445 ? 9.328 26.391 15.953 1 98.69 445 TRP B N 1
ATOM 10474 C CA . TRP B 1 445 ? 9.203 25.266 15.023 1 98.69 445 TRP B CA 1
ATOM 10475 C C . TRP B 1 445 ? 9.766 23.984 15.625 1 98.69 445 TRP B C 1
ATOM 10477 O O . TRP B 1 445 ? 10.969 23.719 15.516 1 98.69 445 TRP B O 1
ATOM 10487 N N . ASP B 1 446 ? 8.867 23.172 16.297 1 98.69 446 ASP B N 1
ATOM 10488 C CA . ASP B 1 446 ? 9.25 21.906 16.891 1 98.69 446 ASP B CA 1
ATOM 10489 C C . ASP B 1 446 ? 9.422 20.828 15.812 1 98.69 446 ASP B C 1
ATOM 10491 O O . ASP B 1 446 ? 8.445 20.266 15.312 1 98.69 446 ASP B O 1
ATOM 10495 N N . ASP B 1 447 ? 10.688 20.547 15.531 1 97.69 447 ASP B N 1
ATOM 10496 C CA . ASP B 1 447 ? 11.062 19.703 14.391 1 97.69 447 ASP B CA 1
ATOM 10497 C C . ASP B 1 447 ? 11.703 18.406 14.852 1 97.69 447 ASP B C 1
ATOM 10499 O O . ASP B 1 447 ? 12.078 18.266 16.016 1 97.69 447 ASP B O 1
ATOM 10503 N N . ASN B 1 448 ? 11.766 17.359 13.961 1 96.88 448 ASN B N 1
ATOM 10504 C CA . ASN B 1 448 ? 12.336 16.047 14.234 1 96.88 448 ASN B CA 1
ATOM 10505 C C . ASN B 1 448 ? 11.82 15.477 15.555 1 96.88 448 ASN B C 1
ATOM 10507 O O . ASN B 1 448 ? 12.594 14.984 16.375 1 96.88 448 ASN B O 1
ATOM 10511 N N . ASN B 1 449 ? 10.562 15.656 15.773 1 97.94 449 ASN B N 1
ATOM 10512 C CA . ASN B 1 449 ? 10.008 15.297 17.078 1 97.94 449 ASN B CA 1
ATOM 10513 C C . ASN B 1 449 ? 9.094 14.086 16.984 1 97.94 449 ASN B C 1
ATOM 10515 O O . ASN B 1 449 ? 8.086 14.008 17.688 1 97.94 449 ASN B O 1
ATOM 10519 N N . GLU B 1 450 ? 9.453 13.148 16.109 1 96.5 450 GLU B N 1
ATOM 10520 C CA . GLU B 1 450 ? 8.688 11.914 15.938 1 96.5 450 GLU B CA 1
ATOM 10521 C C . GLU B 1 450 ? 8.977 10.922 17.062 1 96.5 450 GLU B C 1
ATOM 10523 O O . GLU B 1 450 ? 8.195 10 17.297 1 96.5 450 GLU B O 1
ATOM 10528 N N . TYR B 1 451 ? 10.188 11.102 17.688 1 96 451 TYR B N 1
ATOM 10529 C CA . TYR B 1 451 ? 10.648 10.195 18.734 1 96 451 TYR B CA 1
ATOM 10530 C C . TYR B 1 451 ? 10.625 8.75 18.25 1 96 451 TYR B C 1
ATOM 10532 O O . TYR B 1 451 ? 10.094 7.871 18.922 1 96 451 TYR B O 1
ATOM 10540 N N . PHE B 1 452 ? 11.203 8.539 17.062 1 92.25 452 PHE B N 1
ATOM 10541 C CA . PHE B 1 452 ? 11.18 7.184 16.531 1 92.25 452 PHE B CA 1
ATOM 10542 C C . PHE B 1 452 ? 12.195 6.305 17.25 1 92.25 452 PHE B C 1
ATOM 10544 O O . PHE B 1 452 ? 13.195 5.887 16.672 1 92.25 452 PHE B O 1
ATOM 10551 N N . LEU B 1 453 ? 11.906 5.984 18.5 1 93.75 453 LEU B N 1
ATOM 10552 C CA . LEU B 1 453 ? 12.672 5.035 19.312 1 93.75 453 LEU B CA 1
ATOM 10553 C C . LEU B 1 453 ? 12.461 3.609 18.812 1 93.75 453 LEU B C 1
ATOM 10555 O O . LEU B 1 453 ? 11.328 3.205 18.531 1 93.75 453 LEU B O 1
ATOM 10559 N N . HIS B 1 454 ? 13.453 2.809 18.734 1 93.19 454 HIS B N 1
ATOM 10560 C CA . HIS B 1 454 ? 13.43 1.543 18.016 1 93.19 454 HIS B CA 1
ATOM 10561 C C . HIS B 1 454 ? 13.055 0.386 18.938 1 93.19 454 HIS B C 1
ATOM 10563 O O . HIS B 1 454 ? 13.195 -0.78 18.562 1 93.19 454 HIS B O 1
ATOM 10569 N N . ASP B 1 455 ? 12.656 0.667 20.141 1 95.5 455 ASP B N 1
ATOM 10570 C CA . ASP B 1 455 ? 12.227 -0.396 21.047 1 95.5 455 ASP B CA 1
ATOM 10571 C C . ASP B 1 455 ? 11.078 0.071 21.938 1 95.5 455 ASP B C 1
ATOM 10573 O O . ASP B 1 455 ? 11.234 1.021 22.719 1 95.5 455 ASP B O 1
ATOM 10577 N N . ASP B 1 456 ? 10.016 -0.6 21.922 1 95.44 456 ASP B N 1
ATOM 10578 C CA . ASP B 1 456 ? 8.812 -0.249 22.672 1 95.44 456 ASP B CA 1
ATOM 10579 C C . ASP B 1 456 ? 9.016 -0.48 24.172 1 95.44 456 ASP B C 1
ATOM 10581 O O . ASP B 1 456 ? 8.234 0.009 24.984 1 95.44 456 ASP B O 1
ATOM 10585 N N . ASP B 1 457 ? 10.07 -1.156 24.562 1 93.56 457 ASP B N 1
ATOM 10586 C CA . ASP B 1 457 ? 10.273 -1.504 25.969 1 93.56 457 ASP B CA 1
ATOM 10587 C C . ASP B 1 457 ? 11.07 -0.421 26.688 1 93.56 457 ASP B C 1
ATOM 10589 O O . ASP B 1 457 ? 11.18 -0.437 27.906 1 93.56 457 ASP B O 1
ATOM 10593 N N . PHE B 1 458 ? 11.625 0.57 25.922 1 95.44 458 PHE B N 1
ATOM 10594 C CA . PHE B 1 458 ? 12.289 1.686 26.594 1 95.44 458 PHE B CA 1
ATOM 10595 C C . PHE B 1 458 ? 11.328 2.393 27.547 1 95.44 458 PHE B C 1
ATOM 10597 O O . PHE B 1 458 ? 10.109 2.346 27.359 1 95.44 458 PHE B O 1
ATOM 10604 N N . VAL B 1 459 ? 11.93 3.021 28.609 1 93.5 459 VAL B N 1
ATOM 10605 C CA . VAL B 1 459 ? 11.078 3.648 29.609 1 93.5 459 VAL B CA 1
ATOM 10606 C C . VAL B 1 459 ? 11.531 5.086 29.859 1 93.5 459 VAL B C 1
ATOM 10608 O O . VAL B 1 459 ? 12.727 5.387 29.781 1 93.5 459 VAL B O 1
ATOM 10611 N N . GLY B 1 460 ? 10.609 6.012 30.062 1 91.56 460 GLY B N 1
ATOM 10612 C CA . GLY B 1 460 ? 10.867 7.363 30.531 1 91.56 460 GLY B CA 1
ATOM 10613 C C . GLY B 1 460 ? 10.617 7.535 32.031 1 91.56 460 GLY B C 1
ATOM 10614 O O . GLY B 1 460 ? 10.219 6.59 32.688 1 91.56 460 GLY B O 1
ATOM 10615 N N . GLN B 1 461 ? 10.852 8.703 32.531 1 89.19 461 GLN B N 1
ATOM 10616 C CA . GLN B 1 461 ? 10.68 8.984 33.938 1 89.19 461 GLN B CA 1
ATOM 10617 C C . GLN B 1 461 ? 9.203 9.062 34.312 1 89.19 461 GLN B C 1
ATOM 10619 O O . GLN B 1 461 ? 8.828 8.82 35.469 1 89.19 461 GLN B O 1
ATOM 10624 N N . THR B 1 462 ? 8.359 9.5 33.438 1 87.19 462 THR B N 1
ATOM 10625 C CA . THR B 1 462 ? 6.91 9.578 33.562 1 87.19 462 THR B CA 1
ATOM 10626 C C . THR B 1 462 ? 6.527 10.445 34.75 1 87.19 462 THR B C 1
ATOM 10628 O O . THR B 1 462 ? 5.648 10.078 35.531 1 87.19 462 THR B O 1
ATOM 10631 N N . THR B 1 463 ? 7.203 11.531 35.094 1 82.56 463 THR B N 1
ATOM 10632 C CA . THR B 1 463 ? 6.887 12.516 36.125 1 82.56 463 THR B CA 1
ATOM 10633 C C . THR B 1 463 ? 6.258 13.758 35.5 1 82.56 463 THR B C 1
ATOM 10635 O O . THR B 1 463 ? 6.578 14.883 35.906 1 82.56 463 THR B O 1
ATOM 10638 N N . PHE B 1 464 ? 5.234 13.695 34.656 1 74.94 464 PHE B N 1
ATOM 10639 C CA . PHE B 1 464 ? 4.684 14.844 33.938 1 74.94 464 PHE B CA 1
ATOM 10640 C C . PHE B 1 464 ? 3.398 15.328 34.594 1 74.94 464 PHE B C 1
ATOM 10642 O O . PHE B 1 464 ? 2.768 14.594 35.344 1 74.94 464 PHE B O 1
ATOM 10649 N N . PRO B 1 465 ? 3.135 16.609 34.344 1 68.12 465 PRO B N 1
ATOM 10650 C CA . PRO B 1 465 ? 2.041 17.297 35.031 1 68.12 465 PRO B CA 1
ATOM 10651 C C . PRO B 1 465 ? 0.664 16.844 34.562 1 68.12 465 PRO B C 1
ATOM 10653 O O . PRO B 1 465 ? -0.356 17.359 35 1 68.12 465 PRO B O 1
ATOM 10656 N N . HIS B 1 466 ? 0.483 15.938 33.719 1 66.19 466 HIS B N 1
ATOM 10657 C CA . HIS B 1 466 ? -0.816 15.539 33.188 1 66.19 466 HIS B CA 1
ATOM 10658 C C . HIS B 1 466 ? -1.445 14.445 34.062 1 66.19 466 HIS B C 1
ATOM 10660 O O . HIS B 1 466 ? -0.735 13.648 34.656 1 66.19 466 HIS B O 1
ATOM 10666 N N . ASN B 1 467 ? -2.729 14.656 34.188 1 66.06 467 ASN B N 1
ATOM 10667 C CA . ASN B 1 467 ? -3.475 13.555 34.781 1 66.06 467 ASN B CA 1
ATOM 10668 C C . ASN B 1 467 ? -3.695 12.422 33.781 1 66.06 467 ASN B C 1
ATOM 10670 O O . ASN B 1 467 ? -4.273 12.625 32.719 1 66.06 467 ASN B O 1
ATOM 10674 N N . LEU B 1 468 ? -2.93 11.422 33.938 1 73.25 468 LEU B N 1
ATOM 10675 C CA . LEU B 1 468 ? -3.199 10.242 33.125 1 73.25 468 LEU B CA 1
ATOM 10676 C C . LEU B 1 468 ? -4.449 9.516 33.625 1 73.25 468 LEU B C 1
ATOM 10678 O O . LEU B 1 468 ? -4.773 9.562 34.812 1 73.25 468 LEU B O 1
ATOM 10682 N N . TYR B 1 469 ? -5.262 9.086 32.719 1 69.81 469 TYR B N 1
ATOM 10683 C CA . TYR B 1 469 ? -6.473 8.344 33.062 1 69.81 469 TYR B CA 1
ATOM 10684 C C . TYR B 1 469 ? -6.129 7.031 33.75 1 69.81 469 TYR B C 1
ATOM 10686 O O . TYR B 1 469 ? -6.918 6.512 34.562 1 69.81 469 TYR B O 1
ATOM 10694 N N . SER B 1 470 ? -5.125 6.398 33.312 1 61.19 470 SER B N 1
ATOM 10695 C CA . SER B 1 470 ? -4.711 5.18 34 1 61.19 470 SER B CA 1
ATOM 10696 C C . SER B 1 470 ? -3.217 5.203 34.312 1 61.19 470 SER B C 1
ATOM 10698 O O . SER B 1 470 ? -2.414 5.66 33.5 1 61.19 470 SER B O 1
ATOM 10700 N N . PRO B 1 471 ? -3.102 4.91 35.625 1 55.84 471 PRO B N 1
ATOM 10701 C CA . PRO B 1 471 ? -1.712 4.996 36.094 1 55.84 471 PRO B CA 1
ATOM 10702 C C . PRO B 1 471 ? -0.761 4.148 35.25 1 55.84 471 PRO B C 1
ATOM 10704 O O . PRO B 1 471 ? -1.123 3.051 34.812 1 55.84 471 PRO B O 1
ATOM 10707 N N . ALA B 1 472 ? 0.175 4.734 34.75 1 55.97 472 ALA B N 1
ATOM 10708 C CA . ALA B 1 472 ? 1.312 3.879 34.438 1 55.97 472 ALA B CA 1
ATOM 10709 C C . ALA B 1 472 ? 1.667 2.971 35.594 1 55.97 472 ALA B C 1
ATOM 10711 O O . ALA B 1 472 ? 1.458 3.338 36.75 1 55.97 472 ALA B O 1
ATOM 10712 N N . PRO B 1 473 ? 1.799 1.649 35.406 1 51.09 473 PRO B N 1
ATOM 10713 C CA . PRO B 1 473 ? 2.107 0.847 36.594 1 51.09 473 PRO B CA 1
ATOM 10714 C C . PRO B 1 473 ? 3.047 1.562 37.562 1 51.09 473 PRO B C 1
ATOM 10716 O O . PRO B 1 473 ? 4.051 2.139 37.156 1 51.09 473 PRO B O 1
ATOM 10719 N N . LYS B 1 474 ? 2.553 2.018 38.844 1 47.03 474 LYS B N 1
ATOM 10720 C CA . LYS B 1 474 ? 3.295 2.729 39.875 1 47.03 474 LYS B CA 1
ATOM 10721 C C . LYS B 1 474 ? 4.742 2.252 39.969 1 47.03 474 LYS B C 1
ATOM 10723 O O . LYS B 1 474 ? 5.664 3.061 40.094 1 47.03 474 LYS B O 1
ATOM 10728 N N . GLU B 1 475 ? 4.98 1.003 40.156 1 47.16 475 GLU B N 1
ATOM 10729 C CA . GLU B 1 475 ? 6.293 0.433 40.438 1 47.16 475 GLU B CA 1
ATOM 10730 C C . GLU B 1 475 ? 7.152 0.36 39.188 1 47.16 475 GLU B C 1
ATOM 10732 O O . GLU B 1 475 ? 8.359 0.136 39.25 1 47.16 475 GLU B O 1
ATOM 10737 N N . ARG B 1 476 ? 6.441 0.454 38 1 53.19 476 ARG B N 1
ATOM 10738 C CA . ARG B 1 476 ? 7.285 0.291 36.844 1 53.19 476 ARG B CA 1
ATOM 10739 C C . ARG B 1 476 ? 7.062 1.422 35.844 1 53.19 476 ARG B C 1
ATOM 10741 O O . ARG B 1 476 ? 5.918 1.794 35.562 1 53.19 476 ARG B O 1
ATOM 10748 N N . LYS B 1 477 ? 8.016 2.172 35.625 1 65.75 477 LYS B N 1
ATOM 10749 C CA . LYS B 1 477 ? 8.039 3.164 34.562 1 65.75 477 LYS B CA 1
ATOM 10750 C C . LYS B 1 477 ? 7.32 2.646 33.312 1 65.75 477 LYS B C 1
ATOM 10752 O O . LYS B 1 477 ? 7.398 1.458 33 1 65.75 477 LYS B O 1
ATOM 10757 N N . ALA B 1 478 ? 6.418 3.473 32.875 1 79.69 478 ALA B N 1
ATOM 10758 C CA . ALA B 1 478 ? 5.66 3.072 31.688 1 79.69 478 ALA B CA 1
ATOM 10759 C C . ALA B 1 478 ? 6.57 2.953 30.469 1 79.69 478 ALA B C 1
ATOM 10761 O O . ALA B 1 478 ? 7.461 3.781 30.266 1 79.69 478 ALA B O 1
ATOM 10762 N N . SER B 1 479 ? 6.395 1.852 29.75 1 89.38 479 SER B N 1
ATOM 10763 C CA . SER B 1 479 ? 7.145 1.655 28.516 1 89.38 479 SER B CA 1
ATOM 10764 C C . SER B 1 479 ? 6.652 2.596 27.422 1 89.38 479 SER B C 1
ATOM 10766 O O . SER B 1 479 ? 5.512 3.062 27.453 1 89.38 479 SER B O 1
ATOM 10768 N N . ILE B 1 480 ? 7.492 2.922 26.531 1 91.44 480 ILE B N 1
ATOM 10769 C CA . ILE B 1 480 ? 7.129 3.764 25.391 1 91.44 480 ILE B CA 1
ATOM 10770 C C . ILE B 1 480 ? 6.059 3.068 24.547 1 91.44 480 ILE B C 1
ATOM 10772 O O . ILE B 1 480 ? 5.266 3.727 23.875 1 91.44 480 ILE B O 1
ATOM 10776 N N . GLY B 1 481 ? 6 1.721 24.609 1 93 481 GLY B N 1
ATOM 10777 C CA . GLY B 1 481 ? 4.934 1.012 23.922 1 93 481 GLY B CA 1
ATOM 10778 C C . GLY B 1 481 ? 3.551 1.39 24.422 1 93 481 GLY B C 1
ATOM 10779 O O . GLY B 1 481 ? 2.648 1.646 23.625 1 93 481 GLY B O 1
ATOM 10780 N N . LEU B 1 482 ? 3.375 1.468 25.719 1 92.25 482 LEU B N 1
ATOM 10781 C CA . LEU B 1 482 ? 2.09 1.777 26.328 1 92.25 482 LEU B CA 1
ATOM 10782 C C . LEU B 1 482 ? 1.822 3.279 26.297 1 92.25 482 LEU B C 1
ATOM 10784 O O . LEU B 1 482 ? 0.705 3.709 26 1 92.25 482 LEU B O 1
ATOM 10788 N N . LEU B 1 483 ? 2.836 4.113 26.641 1 91.5 483 LEU B N 1
ATOM 10789 C CA . LEU B 1 483 ? 2.676 5.562 26.688 1 91.5 483 LEU B CA 1
ATOM 10790 C C . LEU B 1 483 ? 2.531 6.148 25.297 1 91.5 483 LEU B C 1
ATOM 10792 O O . LEU B 1 483 ? 1.853 7.16 25.109 1 91.5 483 LEU B O 1
ATOM 10796 N N . GLY B 1 484 ? 3.156 5.461 24.359 1 93.12 484 GLY B N 1
ATOM 10797 C CA . GLY B 1 484 ? 3.229 5.996 23.016 1 93.12 484 GLY B CA 1
ATOM 10798 C C . GLY B 1 484 ? 4.328 7.023 22.828 1 93.12 484 GLY B C 1
ATOM 10799 O O . GLY B 1 484 ? 4.555 7.855 23.719 1 93.12 484 GLY B O 1
ATOM 10800 N N . ARG B 1 485 ? 4.953 7.035 21.719 1 95.12 485 ARG B N 1
ATOM 10801 C CA . ARG B 1 485 ? 6.055 7.938 21.391 1 95.12 485 ARG B CA 1
ATOM 10802 C C . ARG B 1 485 ? 5.574 9.383 21.312 1 95.12 485 ARG B C 1
ATOM 10804 O O . ARG B 1 485 ? 6.281 10.297 21.734 1 95.12 485 ARG B O 1
ATOM 10811 N N . LEU B 1 486 ? 4.371 9.641 20.844 1 95.12 486 LEU B N 1
ATOM 10812 C CA . LEU B 1 486 ? 3.863 10.977 20.578 1 95.12 486 LEU B CA 1
ATOM 10813 C C . LEU B 1 486 ? 3.498 11.695 21.875 1 95.12 486 LEU B C 1
ATOM 10815 O O . LEU B 1 486 ? 3.24 12.906 21.859 1 95.12 486 LEU B O 1
ATOM 10819 N N . PHE B 1 487 ? 3.551 10.922 22.984 1 93.5 487 PHE B N 1
ATOM 10820 C CA . PHE B 1 487 ? 3.41 11.609 24.266 1 93.5 487 PHE B CA 1
ATOM 10821 C C . PHE B 1 487 ? 4.539 12.617 24.469 1 93.5 487 PHE B C 1
ATOM 10823 O O . PHE B 1 487 ? 4.312 13.719 24.953 1 93.5 487 PHE B O 1
ATOM 10830 N N . ASN B 1 488 ? 5.715 12.188 24.141 1 96 488 ASN B N 1
ATOM 10831 C CA . ASN B 1 488 ? 6.848 13.102 24.219 1 96 488 ASN B CA 1
ATOM 10832 C C . ASN B 1 488 ? 6.715 14.25 23.234 1 96 488 ASN B C 1
ATOM 10834 O O . ASN B 1 488 ? 7.082 15.391 23.531 1 96 488 ASN B O 1
ATOM 10838 N N . THR B 1 489 ? 6.223 13.969 22.031 1 97.5 489 THR B N 1
ATOM 10839 C CA . THR B 1 489 ? 5.941 15.016 21.047 1 97.5 489 THR B CA 1
ATOM 10840 C C . THR B 1 489 ? 4.98 16.047 21.625 1 97.5 489 THR B C 1
ATOM 10842 O O . THR B 1 489 ? 5.191 17.25 21.469 1 97.5 489 THR B O 1
ATOM 10845 N N . GLU B 1 490 ? 3.932 15.578 22.25 1 96.19 490 GLU B N 1
ATOM 10846 C CA . GLU B 1 490 ? 2.975 16.453 22.906 1 96.19 490 GLU B CA 1
ATOM 10847 C C . GLU B 1 490 ? 3.664 17.344 23.953 1 96.19 490 GLU B C 1
ATOM 10849 O O . GLU B 1 490 ? 3.422 18.547 24 1 96.19 490 GLU B O 1
ATOM 10854 N N . MET B 1 491 ? 4.523 16.766 24.719 1 96.06 491 MET B N 1
ATOM 10855 C CA . MET B 1 491 ? 5.176 17.484 25.797 1 96.06 491 MET B CA 1
ATOM 10856 C C . MET B 1 491 ? 6.129 18.547 25.25 1 96.06 491 MET B C 1
ATOM 10858 O O . MET B 1 491 ? 6.266 19.625 25.828 1 96.06 491 MET B O 1
ATOM 10862 N N . VAL B 1 492 ? 6.797 18.219 24.125 1 98.25 492 VAL B N 1
ATOM 10863 C CA . VAL B 1 492 ? 7.645 19.203 23.469 1 98.25 492 VAL B CA 1
ATOM 10864 C C . VAL B 1 492 ? 6.816 20.422 23.109 1 98.25 492 VAL B C 1
ATOM 10866 O O . VAL B 1 492 ? 7.191 21.562 23.422 1 98.25 492 VAL B O 1
ATOM 10869 N N . ASN B 1 493 ? 5.723 20.219 22.516 1 98.38 493 ASN B N 1
ATOM 10870 C CA . ASN B 1 493 ? 4.848 21.297 22.078 1 98.38 493 ASN B CA 1
ATOM 10871 C C . ASN B 1 493 ? 4.211 22.016 23.266 1 98.38 493 ASN B C 1
ATOM 10873 O O . ASN B 1 493 ? 4.031 23.234 23.234 1 98.38 493 ASN B O 1
ATOM 10877 N N . TYR B 1 494 ? 3.863 21.25 24.297 1 96.69 494 TYR B N 1
ATOM 10878 C CA . TYR B 1 494 ? 3.318 21.812 25.516 1 96.69 494 TYR B CA 1
ATOM 10879 C C . TYR B 1 494 ? 4.273 22.828 26.125 1 96.69 494 TYR B C 1
ATOM 10881 O O . TYR B 1 494 ? 3.867 23.953 26.469 1 96.69 494 TYR B O 1
ATOM 10889 N N . VAL B 1 495 ? 5.523 22.453 26.234 1 98.19 495 VAL B N 1
ATOM 10890 C CA . VAL B 1 495 ? 6.508 23.328 26.875 1 98.19 495 VAL B CA 1
ATOM 10891 C C . VAL B 1 495 ? 6.758 24.547 25.984 1 98.19 495 VAL B C 1
ATOM 10893 O O . VAL B 1 495 ? 6.809 25.672 26.484 1 98.19 495 VAL B O 1
ATOM 10896 N N . SER B 1 496 ? 6.93 24.375 24.672 1 98.81 496 SER B N 1
ATOM 10897 C CA . SER B 1 496 ? 7.117 25.484 23.75 1 98.81 496 SER B CA 1
ATOM 10898 C C . SER B 1 496 ? 5.953 26.469 23.828 1 98.81 496 SER B C 1
ATOM 10900 O O . SER B 1 496 ? 6.156 27.672 23.906 1 98.81 496 SER B O 1
ATOM 10902 N N . HIS B 1 497 ? 4.75 25.938 23.781 1 98.31 497 HIS B N 1
ATOM 10903 C CA . HIS B 1 497 ? 3.529 26.734 23.859 1 98.31 497 HIS B CA 1
ATOM 10904 C C . HIS B 1 497 ? 3.494 27.547 25.156 1 98.31 497 HIS B C 1
ATOM 10906 O O . HIS B 1 497 ? 3.26 28.75 25.125 1 98.31 497 HIS B O 1
ATOM 10912 N N . ASN B 1 498 ? 3.738 26.922 26.25 1 97.44 498 ASN B N 1
ATOM 10913 C CA . ASN B 1 498 ? 3.607 27.562 27.547 1 97.44 498 ASN B CA 1
ATOM 10914 C C . ASN B 1 498 ? 4.684 28.625 27.75 1 97.44 498 ASN B C 1
ATOM 10916 O O . ASN B 1 498 ? 4.434 29.656 28.375 1 97.44 498 ASN B O 1
ATOM 10920 N N . GLU B 1 499 ? 5.891 28.328 27.297 1 98.62 499 GLU B N 1
ATOM 10921 C CA . GLU B 1 499 ? 6.945 29.328 27.422 1 98.62 499 GLU B CA 1
ATOM 10922 C C . GLU B 1 499 ? 6.633 30.578 26.594 1 98.62 499 GLU B C 1
ATOM 10924 O O . GLU B 1 499 ? 6.965 31.703 27 1 98.62 499 GLU B O 1
ATOM 10929 N N . LEU B 1 500 ? 6.031 30.406 25.438 1 98.31 500 LEU B N 1
ATOM 10930 C CA . LEU B 1 500 ? 5.617 31.547 24.625 1 98.31 500 LEU B CA 1
ATOM 10931 C C . LEU B 1 500 ? 4.547 32.344 25.344 1 98.31 500 LEU B C 1
ATOM 10933 O O . LEU B 1 500 ? 4.602 33.594 25.359 1 98.31 500 LEU B O 1
ATOM 10937 N N . ILE B 1 501 ? 3.574 31.688 25.953 1 97.62 501 ILE B N 1
ATOM 10938 C CA . ILE B 1 501 ? 2.488 32.344 26.656 1 97.62 501 ILE B CA 1
ATOM 10939 C C . ILE B 1 501 ? 3.041 33.094 27.875 1 97.62 501 ILE B C 1
ATOM 10941 O O . ILE B 1 501 ? 2.639 34.219 28.141 1 97.62 501 ILE B O 1
ATOM 10945 N N . LYS B 1 502 ? 3.947 32.469 28.578 1 97.81 502 LYS B N 1
ATOM 10946 C CA . LYS B 1 502 ? 4.555 33.094 29.734 1 97.81 502 LYS B CA 1
ATOM 10947 C C . LYS B 1 502 ? 5.285 34.375 29.359 1 97.81 502 LYS B C 1
ATOM 10949 O O . LYS B 1 502 ? 5.207 35.375 30.078 1 97.81 502 LYS B O 1
ATOM 10954 N N . ALA B 1 503 ? 5.973 34.312 28.266 1 97.38 503 ALA B N 1
ATOM 10955 C CA . ALA B 1 503 ? 6.773 35.438 27.828 1 97.38 503 ALA B CA 1
ATOM 10956 C C . ALA B 1 503 ? 5.891 36.562 27.266 1 97.38 503 ALA B C 1
ATOM 10958 O O . ALA B 1 503 ? 6.203 37.719 27.391 1 97.38 503 ALA B O 1
ATOM 10959 N N . GLN B 1 504 ? 4.863 36.156 26.578 1 94.81 504 GLN B N 1
ATOM 10960 C CA . GLN B 1 504 ? 3.947 37.062 25.922 1 94.81 504 GLN B CA 1
ATOM 10961 C C . GLN B 1 504 ? 2.494 36.688 26.188 1 94.81 504 GLN B C 1
ATOM 10963 O O . GLN B 1 504 ? 1.788 36.219 25.297 1 94.81 504 GLN B O 1
ATOM 10968 N N . PRO B 1 505 ? 1.932 36.938 27.312 1 94.81 505 PRO B N 1
ATOM 10969 C CA . PRO B 1 505 ? 0.627 36.438 27.734 1 94.81 505 PRO B CA 1
ATOM 10970 C C . PRO B 1 505 ? -0.528 37.031 26.922 1 94.81 505 PRO B C 1
ATOM 10972 O O . PRO B 1 505 ? -1.639 36.5 26.938 1 94.81 505 PRO B O 1
ATOM 10975 N N . ASP B 1 506 ? -0.326 38.125 26.266 1 93.12 506 ASP B N 1
ATOM 10976 C CA . ASP B 1 506 ? -1.418 38.75 25.547 1 93.12 506 ASP B CA 1
ATOM 10977 C C . ASP B 1 506 ? -1.395 38.375 24.062 1 93.12 506 ASP B C 1
ATOM 10979 O O . ASP B 1 506 ? -2.291 38.75 23.297 1 93.12 506 ASP B O 1
ATOM 10983 N N . ARG B 1 507 ? -0.395 37.656 23.641 1 95.12 507 ARG B N 1
ATOM 10984 C CA . ARG B 1 507 ? -0.247 37.312 22.234 1 95.12 507 ARG B CA 1
ATOM 10985 C C . ARG B 1 507 ? -0.559 35.812 22.031 1 95.12 507 ARG B C 1
ATOM 10987 O O . ARG B 1 507 ? -0.218 34.969 22.875 1 95.12 507 ARG B O 1
ATOM 10994 N N . ARG B 1 508 ? -1.221 35.562 20.906 1 95.19 508 ARG B N 1
ATOM 10995 C CA . ARG B 1 508 ? -1.437 34.188 20.531 1 95.19 508 ARG B CA 1
ATOM 10996 C C . ARG B 1 508 ? -0.115 33.469 20.219 1 95.19 508 ARG B C 1
ATOM 10998 O O . ARG B 1 508 ? 0.689 34 19.438 1 95.19 508 ARG B O 1
ATOM 11005 N N . PRO B 1 509 ? 0.133 32.344 20.875 1 96.62 509 PRO B N 1
ATOM 11006 C CA . PRO B 1 509 ? 1.378 31.641 20.562 1 96.62 509 PRO B CA 1
ATOM 11007 C C . PRO B 1 509 ? 1.365 31.016 19.172 1 96.62 509 PRO B C 1
ATOM 11009 O O . PRO B 1 509 ? 0.296 30.688 18.641 1 96.62 509 PRO B O 1
ATOM 11012 N N . TYR B 1 510 ? 2.484 30.859 18.547 1 97.88 510 TYR B N 1
ATOM 11013 C CA . TYR B 1 510 ? 2.635 30.109 17.312 1 97.88 510 TYR B CA 1
ATOM 11014 C C . TYR B 1 510 ? 3.607 28.953 17.5 1 97.88 510 TYR B C 1
ATOM 11016 O O . TYR B 1 510 ? 4.809 29.156 17.672 1 97.88 510 TYR B O 1
ATOM 11024 N N . VAL B 1 511 ? 3.113 27.75 17.484 1 98.69 511 VAL B N 1
ATOM 11025 C CA . VAL B 1 511 ? 3.914 26.531 17.531 1 98.69 511 VAL B CA 1
ATOM 11026 C C . VAL B 1 511 ? 3.654 25.703 16.281 1 98.69 511 VAL B C 1
ATOM 11028 O O . VAL B 1 511 ? 2.52 25.297 16.016 1 98.69 511 VAL B O 1
ATOM 11031 N N . LEU B 1 512 ? 4.66 25.578 15.438 1 98.5 512 LEU B N 1
ATOM 11032 C CA . LEU B 1 512 ? 4.68 24.688 14.289 1 98.5 512 LEU B CA 1
ATOM 11033 C C . LEU B 1 512 ? 5.289 23.328 14.672 1 98.5 512 LEU B C 1
ATOM 11035 O O . LEU B 1 512 ? 6.336 23.281 15.32 1 98.5 512 LEU B O 1
ATOM 11039 N N . THR B 1 513 ? 4.637 22.266 14.328 1 98.62 513 THR B N 1
ATOM 11040 C CA . THR B 1 513 ? 5.168 20.953 14.68 1 98.62 513 THR B CA 1
ATOM 11041 C C . THR B 1 513 ? 5.254 20.047 13.453 1 98.62 513 THR B C 1
ATOM 11043 O O . THR B 1 513 ? 4.395 20.125 12.57 1 98.62 513 THR B O 1
ATOM 11046 N N . ARG B 1 514 ? 6.301 19.297 13.344 1 98.31 514 ARG B N 1
ATOM 11047 C CA . ARG B 1 514 ? 6.441 18.375 12.211 1 98.31 514 ARG B CA 1
ATOM 11048 C C . ARG B 1 514 ? 5.641 17.094 12.445 1 98.31 514 ARG B C 1
ATOM 11050 O O . ARG B 1 514 ? 5.082 16.531 11.5 1 98.31 514 ARG B O 1
ATOM 11057 N N . SER B 1 515 ? 5.664 16.641 13.719 1 98.19 515 SER B N 1
ATOM 11058 C CA . SER B 1 515 ? 4.906 15.453 14.07 1 98.19 515 SER B CA 1
ATOM 11059 C C . SER B 1 515 ? 3.805 15.773 15.078 1 98.19 515 SER B C 1
ATOM 11061 O O . SER B 1 515 ? 3.715 16.906 15.562 1 98.19 515 SER B O 1
ATOM 11063 N N . GLY B 1 516 ? 2.898 14.789 15.227 1 96.69 516 GLY B N 1
ATOM 11064 C CA . GLY B 1 516 ? 1.893 15.016 16.25 1 96.69 516 GLY B CA 1
ATOM 11065 C C . GLY B 1 516 ? 0.607 14.25 16 1 96.69 516 GLY B C 1
ATOM 11066 O O . GLY B 1 516 ? 0.438 13.625 14.953 1 96.69 516 GLY B O 1
ATOM 11067 N N . ASN B 1 517 ? -0.264 14.219 16.969 1 94.69 517 ASN B N 1
ATOM 11068 C CA . ASN B 1 517 ? -1.647 13.75 16.953 1 94.69 517 ASN B CA 1
ATOM 11069 C C . ASN B 1 517 ? -2.557 14.672 17.766 1 94.69 517 ASN B C 1
ATOM 11071 O O . ASN B 1 517 ? -2.219 15.836 18 1 94.69 517 ASN B O 1
ATOM 11075 N N . VAL B 1 518 ? -3.701 14.242 18.203 1 94.69 518 VAL B N 1
ATOM 11076 C CA . VAL B 1 518 ? -4.711 15.086 18.828 1 94.69 518 VAL B CA 1
ATOM 11077 C C . VAL B 1 518 ? -4.145 15.711 20.094 1 94.69 518 VAL B C 1
ATOM 11079 O O . VAL B 1 518 ? -4.492 16.844 20.453 1 94.69 518 VAL B O 1
ATOM 11082 N N . GLY B 1 519 ? -3.344 14.922 20.859 1 93.94 519 GLY B N 1
ATOM 11083 C CA . GLY B 1 519 ? -2.729 15.469 22.047 1 93.94 519 GLY B CA 1
ATOM 11084 C C . GLY B 1 519 ? -1.792 16.625 21.766 1 93.94 519 GLY B C 1
ATOM 11085 O O . GLY B 1 519 ? -1.765 17.609 22.5 1 93.94 519 GLY B O 1
ATOM 11086 N N . THR B 1 520 ? -1.048 16.516 20.688 1 96.81 520 THR B N 1
ATOM 11087 C CA . THR B 1 520 ? -0.076 17.531 20.281 1 96.81 520 THR B CA 1
ATOM 11088 C C . THR B 1 520 ? -0.776 18.812 19.859 1 96.81 520 THR B C 1
ATOM 11090 O O . THR B 1 520 ? -0.33 19.906 20.203 1 96.81 520 THR B O 1
ATOM 11093 N N . PHE B 1 521 ? -1.898 18.719 19.266 1 97 521 PHE B N 1
ATOM 11094 C CA . PHE B 1 521 ? -2.547 19.859 18.625 1 97 521 PHE B CA 1
ATOM 11095 C C . PHE B 1 521 ? -3.404 20.609 19.641 1 97 521 PHE B C 1
ATOM 11097 O O . PHE B 1 521 ? -4.035 21.609 19.297 1 97 521 PHE B O 1
ATOM 11104 N N . LYS B 1 522 ? -3.328 20.156 20.906 1 94.94 522 LYS B N 1
ATOM 11105 C CA . LYS B 1 522 ? -3.785 21.016 22 1 94.94 522 LYS B CA 1
ATOM 11106 C C . LYS B 1 522 ? -2.883 22.234 22.156 1 94.94 522 LYS B C 1
ATOM 11108 O O . LYS B 1 522 ? -3.303 23.266 22.688 1 94.94 522 LYS B O 1
ATOM 11113 N N . TYR B 1 523 ? -1.722 22.047 21.625 1 96.81 523 TYR B N 1
ATOM 11114 C CA . TYR B 1 523 ? -0.72 23.078 21.906 1 96.81 523 TYR B CA 1
ATOM 11115 C C . TYR B 1 523 ? -0.144 23.625 20.609 1 96.81 523 TYR B C 1
ATOM 11117 O O . TYR B 1 523 ? 0.241 24.797 20.547 1 96.81 523 TYR B O 1
ATOM 11125 N N . ALA B 1 524 ? -0.075 22.859 19.609 1 97.94 524 ALA B N 1
ATOM 11126 C CA . ALA B 1 524 ? 0.417 23.312 18.297 1 97.94 524 ALA B CA 1
ATOM 11127 C C . ALA B 1 524 ? -0.72 23.859 17.438 1 97.94 524 ALA B C 1
ATOM 11129 O O . ALA B 1 524 ? -1.831 23.328 17.453 1 97.94 524 ALA B O 1
ATOM 11130 N N . ASN B 1 525 ? -0.488 24.875 16.688 1 96 525 ASN B N 1
ATOM 11131 C CA . ASN B 1 525 ? -1.596 25.422 15.914 1 96 525 ASN B CA 1
ATOM 11132 C C . ASN B 1 525 ? -1.336 25.328 14.414 1 96 525 ASN B C 1
ATOM 11134 O O . ASN B 1 525 ? -2.215 25.625 13.602 1 96 525 ASN B O 1
ATOM 11138 N N . SER B 1 526 ? -0.161 24.938 13.977 1 97.69 526 SER B N 1
ATOM 11139 C CA . SER B 1 526 ? 0.148 24.781 12.555 1 97.69 526 SER B CA 1
ATOM 11140 C C . SER B 1 526 ? 1.056 23.578 12.32 1 97.69 526 SER B C 1
ATOM 11142 O O . SER B 1 526 ? 1.771 23.141 13.227 1 97.69 526 SER B O 1
ATOM 11144 N N . THR B 1 527 ? 0.941 22.984 11.164 1 98.25 527 THR B N 1
ATOM 11145 C CA . THR B 1 527 ? 1.777 21.875 10.727 1 98.25 527 THR B CA 1
ATOM 11146 C C . THR B 1 527 ? 1.916 21.859 9.211 1 98.25 527 THR B C 1
ATOM 11148 O O . THR B 1 527 ? 1.555 22.828 8.539 1 98.25 527 THR B O 1
ATOM 11151 N N . TRP B 1 528 ? 2.623 20.906 8.633 1 98.06 528 TRP B N 1
ATOM 11152 C CA . TRP B 1 528 ? 2.77 20.672 7.203 1 98.06 528 TRP B CA 1
ATOM 11153 C C . TRP B 1 528 ? 3.066 19.203 6.922 1 98.06 528 TRP B C 1
ATOM 11155 O O . TRP B 1 528 ? 3.271 18.422 7.852 1 98.06 528 TRP B O 1
ATOM 11165 N N . THR B 1 529 ? 3.053 18.781 5.727 1 97.12 529 THR B N 1
ATOM 11166 C CA . THR B 1 529 ? 3.111 17.359 5.391 1 97.12 529 THR B CA 1
ATOM 11167 C C . THR B 1 529 ? 4.559 16.875 5.348 1 97.12 529 THR B C 1
ATOM 11169 O O . THR B 1 529 ? 4.855 15.844 4.73 1 97.12 529 THR B O 1
ATOM 11172 N N . GLY B 1 530 ? 5.449 17.578 5.938 1 95.75 530 GLY B N 1
ATOM 11173 C CA . GLY B 1 530 ? 6.82 17.125 6.094 1 95.75 530 GLY B CA 1
ATOM 11174 C C . GLY B 1 530 ? 7.652 17.297 4.836 1 95.75 530 GLY B C 1
ATOM 11175 O O . GLY B 1 530 ? 7.293 18.078 3.951 1 95.75 530 GLY B O 1
ATOM 11176 N N . ASP B 1 531 ? 8.844 16.594 4.777 1 96.31 531 ASP B N 1
ATOM 11177 C CA . ASP B 1 531 ? 9.891 16.797 3.779 1 96.31 531 ASP B CA 1
ATOM 11178 C C . ASP B 1 531 ? 9.594 15.984 2.516 1 96.31 531 ASP B C 1
ATOM 11180 O O . ASP B 1 531 ? 10.117 14.883 2.338 1 96.31 531 ASP B O 1
ATOM 11184 N N . ASN B 1 532 ? 8.859 16.547 1.609 1 97.19 532 ASN B N 1
ATOM 11185 C CA . ASN B 1 532 ? 8.422 15.875 0.391 1 97.19 532 ASN B CA 1
ATOM 11186 C C . ASN B 1 532 ? 9.508 15.898 -0.682 1 97.19 532 ASN B C 1
ATOM 11188 O O . ASN B 1 532 ? 10.516 16.594 -0.539 1 97.19 532 ASN B O 1
ATOM 11192 N N . TRP B 1 533 ? 9.367 15.062 -1.687 1 96.5 533 TRP B N 1
ATOM 11193 C CA . TRP B 1 533 ? 10.266 15 -2.832 1 96.5 533 TRP B CA 1
ATOM 11194 C C . TRP B 1 533 ? 9.75 15.859 -3.982 1 96.5 533 TRP B C 1
ATOM 11196 O O . TRP B 1 533 ? 8.547 15.93 -4.215 1 96.5 533 TRP B O 1
ATOM 11206 N N . THR B 1 534 ? 10.695 16.516 -4.758 1 97.62 534 THR B N 1
ATOM 11207 C CA . THR B 1 534 ? 10.312 17.375 -5.875 1 97.62 534 THR B CA 1
ATOM 11208 C C . THR B 1 534 ? 9.906 16.547 -7.086 1 97.62 534 THR B C 1
ATOM 11210 O O . THR B 1 534 ? 10.758 16 -7.793 1 97.62 534 THR B O 1
ATOM 11213 N N . SER B 1 535 ? 8.641 16.453 -7.316 1 97.25 535 SER B N 1
ATOM 11214 C CA . SER B 1 535 ? 8.109 15.766 -8.492 1 97.25 535 SER B CA 1
ATOM 11215 C C . SER B 1 535 ? 6.641 16.109 -8.719 1 97.25 535 SER B C 1
ATOM 11217 O O . SER B 1 535 ? 5.945 16.531 -7.789 1 97.25 535 SER B O 1
ATOM 11219 N N . TRP B 1 536 ? 6.172 15.938 -9.961 1 96.75 536 TRP B N 1
ATOM 11220 C CA . TRP B 1 536 ? 4.75 16.094 -10.258 1 96.75 536 TRP B CA 1
ATOM 11221 C C . TRP B 1 536 ? 3.914 15.094 -9.461 1 96.75 536 TRP B C 1
ATOM 11223 O O . TRP B 1 536 ? 2.805 15.414 -9.031 1 96.75 536 TRP B O 1
ATOM 11233 N N . HIS B 1 537 ? 4.523 13.953 -9.297 1 94.38 537 HIS B N 1
ATOM 11234 C CA . HIS B 1 537 ? 3.918 12.875 -8.523 1 94.38 537 HIS B CA 1
ATOM 11235 C C . HIS B 1 537 ? 3.604 13.312 -7.102 1 94.38 537 HIS B C 1
ATOM 11237 O O . HIS B 1 537 ? 2.482 13.125 -6.621 1 94.38 537 HIS B O 1
ATOM 11243 N N . ASN B 1 538 ? 4.473 13.93 -6.41 1 96.75 538 ASN B N 1
ATOM 11244 C CA . ASN B 1 538 ? 4.297 14.383 -5.035 1 96.75 538 ASN B CA 1
ATOM 11245 C C . ASN B 1 538 ? 3.459 15.656 -4.961 1 96.75 538 ASN B C 1
ATOM 11247 O O . ASN B 1 538 ? 2.715 15.859 -4 1 96.75 538 ASN B O 1
ATOM 11251 N N . LEU B 1 539 ? 3.596 16.5 -5.977 1 97.06 539 LEU B N 1
ATOM 11252 C CA . LEU B 1 539 ? 2.727 17.672 -6.059 1 97.06 539 LEU B CA 1
ATOM 11253 C C . LEU B 1 539 ? 1.259 17.266 -6.055 1 97.06 539 LEU B C 1
ATOM 11255 O O . LEU B 1 539 ? 0.46 17.797 -5.285 1 97.06 539 LEU B O 1
ATOM 11259 N N . ARG B 1 540 ? 0.941 16.25 -6.805 1 94.56 540 ARG B N 1
ATOM 11260 C CA . ARG B 1 540 ? -0.433 15.758 -6.895 1 94.56 540 ARG B CA 1
ATOM 11261 C C . ARG B 1 540 ? -0.897 15.172 -5.566 1 94.56 540 ARG B C 1
ATOM 11263 O O . ARG B 1 540 ? -1.999 15.469 -5.102 1 94.56 540 ARG B O 1
ATOM 11270 N N . GLY B 1 541 ? -0.041 14.391 -4.977 1 95.62 541 GLY B N 1
ATOM 11271 C CA . GLY B 1 541 ? -0.409 13.711 -3.744 1 95.62 541 GLY B CA 1
ATOM 11272 C C . GLY B 1 541 ? -0.558 14.656 -2.564 1 95.62 541 GLY B C 1
ATOM 11273 O O . GLY B 1 541 ? -1.274 14.352 -1.608 1 95.62 541 GLY B O 1
ATOM 11274 N N . SER B 1 542 ? 0.063 15.82 -2.609 1 94.56 542 SER B N 1
ATOM 11275 C CA . SER B 1 542 ? 0.073 16.75 -1.487 1 94.56 542 SER B CA 1
ATOM 11276 C C . SER B 1 542 ? -1.336 17.234 -1.153 1 94.56 542 SER B C 1
ATOM 11278 O O . SER B 1 542 ? -1.685 17.375 0.019 1 94.56 542 SER B O 1
ATOM 11280 N N . GLN B 1 543 ? -2.125 17.453 -2.148 1 92.88 543 GLN B N 1
ATOM 11281 C CA . GLN B 1 543 ? -3.49 17.922 -1.928 1 92.88 543 GLN B CA 1
ATOM 11282 C C . GLN B 1 543 ? -4.328 16.859 -1.222 1 92.88 543 GLN B C 1
ATOM 11284 O O . GLN B 1 543 ? -5.031 17.156 -0.253 1 92.88 543 GLN B O 1
ATOM 11289 N N . ALA B 1 544 ? -4.254 15.625 -1.729 1 94.12 544 ALA B N 1
ATOM 11290 C CA . ALA B 1 544 ? -5.027 14.531 -1.149 1 94.12 544 ALA B CA 1
ATOM 11291 C C . ALA B 1 544 ? -4.668 14.32 0.318 1 94.12 544 ALA B C 1
ATOM 11293 O O . ALA B 1 544 ? -5.543 14.078 1.151 1 94.12 544 ALA B O 1
ATOM 11294 N N . ILE B 1 545 ? -3.381 14.375 0.655 1 97.06 545 ILE B N 1
ATOM 11295 C CA . ILE B 1 545 ? -2.91 14.211 2.025 1 97.06 545 ILE B CA 1
ATOM 11296 C C . ILE B 1 545 ? -3.521 15.289 2.914 1 97.06 545 ILE B C 1
ATOM 11298 O O . ILE B 1 545 ? -4 15 4.016 1 97.06 545 ILE B O 1
ATOM 11302 N N . GLN B 1 546 ? -3.588 16.5 2.438 1 96.44 546 GLN B N 1
ATOM 11303 C CA . GLN B 1 546 ? -4.074 17.625 3.229 1 96.44 546 GLN B CA 1
ATOM 11304 C C . GLN B 1 546 ? -5.574 17.516 3.477 1 96.44 546 GLN B C 1
ATOM 11306 O O . GLN B 1 546 ? -6.074 17.984 4.504 1 96.44 546 GLN B O 1
ATOM 11311 N N . LEU B 1 547 ? -6.324 16.922 2.541 1 96.56 547 LEU B N 1
ATOM 11312 C CA . LEU B 1 547 ? -7.762 16.766 2.732 1 96.56 547 LEU B CA 1
ATOM 11313 C C . LEU B 1 547 ? -8.055 15.867 3.926 1 96.56 547 LEU B C 1
ATOM 11315 O O . LEU B 1 547 ? -8.922 16.188 4.75 1 96.56 547 LEU B O 1
ATOM 11319 N N . ASN B 1 548 ? -7.309 14.805 4.027 1 97 548 ASN B N 1
ATOM 11320 C CA . ASN B 1 548 ? -7.484 13.945 5.191 1 97 548 ASN B CA 1
ATOM 11321 C C . ASN B 1 548 ? -6.98 14.617 6.465 1 97 548 ASN B C 1
ATOM 11323 O O . ASN B 1 548 ? -7.543 14.406 7.543 1 97 548 ASN B O 1
ATOM 11327 N N . CYS B 1 549 ? -5.918 15.391 6.371 1 97.25 549 CYS B N 1
ATOM 11328 C CA . CYS B 1 549 ? -5.469 16.172 7.512 1 97.25 549 CYS B CA 1
ATOM 11329 C C . CYS B 1 549 ? -6.574 17.094 8.016 1 97.25 549 CYS B C 1
ATOM 11331 O O . CYS B 1 549 ? -6.848 17.141 9.219 1 97.25 549 CYS B O 1
ATOM 11333 N N . GLY B 1 550 ? -7.203 17.734 7.078 1 96.44 550 GLY B N 1
ATOM 11334 C CA . GLY B 1 550 ? -8.273 18.656 7.434 1 96.44 550 GLY B CA 1
ATOM 11335 C C . GLY B 1 550 ? -9.422 17.984 8.156 1 96.44 550 GLY B C 1
ATOM 11336 O O . GLY B 1 550 ? -9.938 18.531 9.141 1 96.44 550 GLY B O 1
ATOM 11337 N N . MET B 1 551 ? -9.789 16.844 7.715 1 96.81 551 MET B N 1
ATOM 11338 C CA . MET B 1 551 ? -10.891 16.109 8.336 1 96.81 551 MET B CA 1
ATOM 11339 C C . MET B 1 551 ? -10.469 15.531 9.688 1 96.81 551 MET B C 1
ATOM 11341 O O . MET B 1 551 ? -11.312 15.125 10.484 1 96.81 551 MET B O 1
ATOM 11345 N N . SER B 1 552 ? -9.164 15.516 9.93 1 97.75 552 SER B N 1
ATOM 11346 C CA . SER B 1 552 ? -8.617 15.039 11.195 1 97.75 552 SER B CA 1
ATOM 11347 C C . SER B 1 552 ? -8.211 16.203 12.094 1 97.75 552 SER B C 1
ATOM 11349 O O . SER B 1 552 ? -7.367 16.031 12.977 1 97.75 552 SER B O 1
ATOM 11351 N N . LEU B 1 553 ? -8.625 17.375 11.773 1 97.75 553 LEU B N 1
ATOM 11352 C CA . LEU B 1 553 ? -8.562 18.578 12.594 1 97.75 553 LEU B CA 1
ATOM 11353 C C . LEU B 1 553 ? -7.191 19.234 12.484 1 97.75 553 LEU B C 1
ATOM 11355 O O . LEU B 1 553 ? -6.887 20.172 13.234 1 97.75 553 LEU B O 1
ATOM 11359 N N . MET B 1 554 ? -6.336 18.781 11.586 1 97.56 554 MET B N 1
ATOM 11360 C CA . MET B 1 554 ? -5.133 19.516 11.211 1 97.56 554 MET B CA 1
ATOM 11361 C C . MET B 1 554 ? -5.434 20.516 10.102 1 97.56 554 MET B C 1
ATOM 11363 O O . MET B 1 554 ? -5.023 20.312 8.953 1 97.56 554 MET B O 1
ATOM 11367 N N . GLN B 1 555 ? -6.016 21.594 10.539 1 97.25 555 GLN B N 1
ATOM 11368 C CA . GLN B 1 555 ? -6.703 22.422 9.555 1 97.25 555 GLN B CA 1
ATOM 11369 C C . GLN B 1 555 ? -5.867 23.656 9.195 1 97.25 555 GLN B C 1
ATOM 11371 O O . GLN B 1 555 ? -6.242 24.422 8.305 1 97.25 555 GLN B O 1
ATOM 11376 N N . SER B 1 556 ? -4.754 23.938 9.852 1 97.88 556 SER B N 1
ATOM 11377 C CA . SER B 1 556 ? -3.68 24.781 9.359 1 97.88 556 SER B CA 1
ATOM 11378 C C . SER B 1 556 ? -2.492 23.953 8.883 1 97.88 556 SER B C 1
ATOM 11380 O O . SER B 1 556 ? -1.516 23.781 9.609 1 97.88 556 SER B O 1
ATOM 11382 N N . THR B 1 557 ? -2.629 23.484 7.727 1 97.19 557 THR B N 1
ATOM 11383 C CA . THR B 1 557 ? -1.643 22.562 7.172 1 97.19 557 THR B CA 1
ATOM 11384 C C . THR B 1 557 ? -1.293 22.953 5.738 1 97.19 557 THR B C 1
ATOM 11386 O O . THR B 1 557 ? -2.094 23.578 5.043 1 97.19 557 THR B O 1
ATOM 11389 N N . GLY B 1 558 ? -0.102 22.719 5.297 1 96.94 558 GLY B N 1
ATOM 11390 C CA . GLY B 1 558 ? 0.41 22.875 3.945 1 96.94 558 GLY B CA 1
ATOM 11391 C C . GLY B 1 558 ? 1.471 21.859 3.58 1 96.94 558 GLY B C 1
ATOM 11392 O O . GLY B 1 558 ? 1.514 20.766 4.152 1 96.94 558 GLY B O 1
ATOM 11393 N N . SER B 1 559 ? 2.156 22.078 2.535 1 97.25 559 SER B N 1
ATOM 11394 C CA . SER B 1 559 ? 3.311 21.297 2.113 1 97.25 559 SER B CA 1
ATOM 11395 C C . SER B 1 559 ? 4.5 22.188 1.785 1 97.25 559 SER B C 1
ATOM 11397 O O . SER B 1 559 ? 4.355 23.406 1.69 1 97.25 559 SER B O 1
ATOM 11399 N N . ASP B 1 560 ? 5.633 21.578 1.703 1 98.06 560 ASP B N 1
ATOM 11400 C CA . ASP B 1 560 ? 6.777 22.328 1.185 1 98.06 560 ASP B CA 1
ATOM 11401 C C . ASP B 1 560 ? 6.605 22.625 -0.304 1 98.06 560 ASP B C 1
ATOM 11403 O O . ASP B 1 560 ? 6.824 21.75 -1.146 1 98.06 560 ASP B O 1
ATOM 11407 N N . ILE B 1 561 ? 6.32 23.859 -0.603 1 98.19 561 ILE B N 1
ATOM 11408 C CA . ILE B 1 561 ? 6.031 24.281 -1.972 1 98.19 561 ILE B CA 1
ATOM 11409 C C . ILE B 1 561 ? 7.316 24.266 -2.795 1 98.19 561 ILE B C 1
ATOM 11411 O O . ILE B 1 561 ? 8.328 24.844 -2.381 1 98.19 561 ILE B O 1
ATOM 11415 N N . GLY B 1 562 ? 7.281 23.703 -3.916 1 97.31 562 GLY B N 1
ATOM 11416 C CA . GLY B 1 562 ? 8.445 23.531 -4.77 1 97.31 562 GLY B CA 1
ATOM 11417 C C . GLY B 1 562 ? 9.219 22.25 -4.492 1 97.31 562 GLY B C 1
ATOM 11418 O O . GLY B 1 562 ? 10.109 21.891 -5.254 1 97.31 562 GLY B O 1
ATOM 11419 N N . GLY B 1 563 ? 8.844 21.516 -3.432 1 97.5 563 GLY B N 1
ATOM 11420 C CA . GLY B 1 563 ? 9.5 20.281 -3.059 1 97.5 563 GLY B CA 1
ATOM 11421 C C . GLY B 1 563 ? 10.703 20.484 -2.152 1 97.5 563 GLY B C 1
ATOM 11422 O O . GLY B 1 563 ? 11.547 21.344 -2.422 1 97.5 563 GLY B O 1
ATOM 11423 N N . PHE B 1 564 ? 10.828 19.734 -1.135 1 97 564 PHE B N 1
ATOM 11424 C CA . PHE B 1 564 ? 11.898 19.844 -0.158 1 97 564 PHE B CA 1
ATOM 11425 C C . PHE B 1 564 ? 13.211 19.297 -0.722 1 97 564 PHE B C 1
ATOM 11427 O O . PHE B 1 564 ? 14.203 20.016 -0.791 1 97 564 PHE B O 1
ATOM 11434 N N . GLY B 1 565 ? 13.188 18 -0.995 1 94.75 565 GLY B N 1
ATOM 11435 C CA . GLY B 1 565 ? 14.375 17.359 -1.529 1 94.75 565 GLY B CA 1
ATOM 11436 C C . GLY B 1 565 ? 14.266 17.047 -3.01 1 94.75 565 GLY B C 1
ATOM 11437 O O . GLY B 1 565 ? 13.195 17.188 -3.605 1 94.75 565 GLY B O 1
ATOM 11438 N N . GLY B 1 566 ? 15.359 16.594 -3.576 1 92.94 566 GLY B N 1
ATOM 11439 C CA . GLY B 1 566 ? 15.375 16.234 -4.988 1 92.94 566 GLY B CA 1
ATOM 11440 C C . GLY B 1 566 ? 15.883 17.359 -5.875 1 92.94 566 GLY B C 1
ATOM 11441 O O . GLY B 1 566 ? 16.656 18.203 -5.426 1 92.94 566 GLY B O 1
ATOM 11442 N N . PRO B 1 567 ? 15.5 17.344 -7.133 1 94.5 567 PRO B N 1
ATOM 11443 C CA . PRO B 1 567 ? 15.945 18.391 -8.047 1 94.5 567 PRO B CA 1
ATOM 11444 C C . PRO B 1 567 ? 15.234 19.719 -7.812 1 94.5 567 PRO B C 1
ATOM 11446 O O . PRO B 1 567 ? 14.227 19.766 -7.102 1 94.5 567 PRO B O 1
ATOM 11449 N N . LEU B 1 568 ? 15.844 20.734 -8.398 1 96.5 568 LEU B N 1
ATOM 11450 C CA . LEU B 1 568 ? 15.07 21.969 -8.461 1 96.5 568 LEU B CA 1
ATOM 11451 C C . LEU B 1 568 ? 13.797 21.781 -9.273 1 96.5 568 LEU B C 1
ATOM 11453 O O . LEU B 1 568 ? 13.797 21.062 -10.273 1 96.5 568 LEU B O 1
ATOM 11457 N N . PRO B 1 569 ? 12.672 22.297 -8.836 1 98.06 569 PRO B N 1
ATOM 11458 C CA . PRO B 1 569 ? 11.492 22.234 -9.695 1 98.06 569 PRO B CA 1
ATOM 11459 C C . PRO B 1 569 ? 11.68 22.984 -11.016 1 98.06 569 PRO B C 1
ATOM 11461 O O . PRO B 1 569 ? 12.359 24 -11.055 1 98.06 569 PRO B O 1
ATOM 11464 N N . SER B 1 570 ? 11.117 22.5 -12.094 1 98.31 570 SER B N 1
ATOM 11465 C CA . SER B 1 570 ? 11.07 23.281 -13.32 1 98.31 570 SER B CA 1
ATOM 11466 C C . SER B 1 570 ? 10.273 24.562 -13.125 1 98.31 570 SER B C 1
ATOM 11468 O O . SER B 1 570 ? 9.508 24.688 -12.172 1 98.31 570 SER B O 1
ATOM 11470 N N . PRO B 1 571 ? 10.492 25.547 -14 1 98.5 571 PRO B N 1
ATOM 11471 C CA . PRO B 1 571 ? 9.695 26.766 -13.891 1 98.5 571 PRO B CA 1
ATOM 11472 C C . PRO B 1 571 ? 8.195 26.484 -13.859 1 98.5 571 PRO B C 1
ATOM 11474 O O . PRO B 1 571 ? 7.48 27.062 -13.023 1 98.5 571 PRO B O 1
ATOM 11477 N N . GLU B 1 572 ? 7.734 25.594 -14.719 1 98.56 572 GLU B N 1
ATOM 11478 C CA . GLU B 1 572 ? 6.312 25.266 -14.75 1 98.56 572 GLU B CA 1
ATOM 11479 C C . GLU B 1 572 ? 5.867 24.625 -13.438 1 98.56 572 GLU B C 1
ATOM 11481 O O . GLU B 1 572 ? 4.812 24.969 -12.898 1 98.56 572 GLU B O 1
ATOM 11486 N N . MET B 1 573 ? 6.648 23.688 -12.969 1 98.38 573 MET B N 1
ATOM 11487 C CA . MET B 1 573 ? 6.293 23 -11.727 1 98.38 573 MET B CA 1
ATOM 11488 C C . MET B 1 573 ? 6.207 23.984 -10.562 1 98.38 573 MET B C 1
ATOM 11490 O O . MET B 1 573 ? 5.293 23.906 -9.742 1 98.38 573 MET B O 1
ATOM 11494 N N . LEU B 1 574 ? 7.188 24.875 -10.469 1 98.62 574 LEU B N 1
ATOM 11495 C CA . LEU B 1 574 ? 7.18 25.859 -9.391 1 98.62 574 LEU B CA 1
ATOM 11496 C C . LEU B 1 574 ? 5.918 26.719 -9.445 1 98.62 574 LEU B C 1
ATOM 11498 O O . LEU B 1 574 ? 5.277 26.953 -8.422 1 98.62 574 LEU B O 1
ATOM 11502 N N . VAL B 1 575 ? 5.582 27.156 -10.656 1 98.62 575 VAL B N 1
ATOM 11503 C CA . VAL B 1 575 ? 4.391 27.969 -10.828 1 98.62 575 VAL B CA 1
ATOM 11504 C C . VAL B 1 575 ? 3.158 27.219 -10.352 1 98.62 575 VAL B C 1
ATOM 11506 O O . VAL B 1 575 ? 2.359 27.734 -9.57 1 98.62 575 VAL B O 1
ATOM 11509 N N . ARG B 1 576 ? 3.033 26 -10.836 1 98.38 576 ARG B N 1
ATOM 11510 C CA . ARG B 1 576 ? 1.854 25.203 -10.516 1 98.38 576 ARG B CA 1
ATOM 11511 C C . ARG B 1 576 ? 1.79 24.891 -9.023 1 98.38 576 ARG B C 1
ATOM 11513 O O . ARG B 1 576 ? 0.708 24.875 -8.43 1 98.38 576 ARG B O 1
ATOM 11520 N N . TRP B 1 577 ? 2.91 24.672 -8.438 1 98.38 577 TRP B N 1
ATOM 11521 C CA . TRP B 1 577 ? 2.943 24.375 -7.008 1 98.38 577 TRP B CA 1
ATOM 11522 C C . TRP B 1 577 ? 2.621 25.609 -6.18 1 98.38 577 TRP B C 1
ATOM 11524 O O . TRP B 1 577 ? 1.967 25.516 -5.141 1 98.38 577 TRP B O 1
ATOM 11534 N N . VAL B 1 578 ? 3.045 26.75 -6.605 1 98.56 578 VAL B N 1
ATOM 11535 C CA . VAL B 1 578 ? 2.693 28 -5.949 1 98.56 578 VAL B CA 1
ATOM 11536 C C . VAL B 1 578 ? 1.195 28.266 -6.098 1 98.56 578 VAL B C 1
ATOM 11538 O O . VAL B 1 578 ? 0.526 28.656 -5.137 1 98.56 578 VAL B O 1
ATOM 11541 N N . GLN B 1 579 ? 0.697 28.031 -7.332 1 97.94 579 GLN B N 1
ATOM 11542 C CA . GLN B 1 579 ? -0.734 28.188 -7.566 1 97.94 579 GLN B CA 1
ATOM 11543 C C . GLN B 1 579 ? -1.547 27.312 -6.621 1 97.94 579 GLN B C 1
ATOM 11545 O O . GLN B 1 579 ? -2.559 27.75 -6.07 1 97.94 579 GLN B O 1
ATOM 11550 N N . LEU B 1 580 ? -1.076 26.172 -6.434 1 96.44 580 LEU B N 1
ATOM 11551 C CA . LEU B 1 580 ? -1.731 25.266 -5.5 1 96.44 580 LEU B CA 1
ATOM 11552 C C . LEU B 1 580 ? -1.562 25.734 -4.062 1 96.44 580 LEU B C 1
ATOM 11554 O O . LEU B 1 580 ? -2.531 25.797 -3.303 1 96.44 580 LEU B O 1
ATOM 11558 N N . GLY B 1 581 ? -0.398 26.141 -3.68 1 97.31 581 GLY B N 1
ATOM 11559 C CA . GLY B 1 581 ? -0.02 26.469 -2.316 1 97.31 581 GLY B CA 1
ATOM 11560 C C . GLY B 1 581 ? -0.735 27.703 -1.777 1 97.31 581 GLY B C 1
ATOM 11561 O O . GLY B 1 581 ? -1.044 27.766 -0.586 1 97.31 581 GLY B O 1
ATOM 11562 N N . VAL B 1 582 ? -0.985 28.641 -2.623 1 97.88 582 VAL B N 1
ATOM 11563 C CA . VAL B 1 582 ? -1.588 29.891 -2.162 1 97.88 582 VAL B CA 1
ATOM 11564 C C . VAL B 1 582 ? -3.033 29.641 -1.738 1 97.88 582 VAL B C 1
ATOM 11566 O O . VAL B 1 582 ? -3.629 30.453 -1.029 1 97.88 582 VAL B O 1
ATOM 11569 N N . THR B 1 583 ? -3.561 28.484 -2.121 1 96.81 583 THR B N 1
ATOM 11570 C CA . THR B 1 583 ? -4.93 28.156 -1.741 1 96.81 583 THR B CA 1
ATOM 11571 C C . THR B 1 583 ? -4.945 27.234 -0.522 1 96.81 583 THR B C 1
ATOM 11573 O O . THR B 1 583 ? -6.016 26.906 -0.005 1 96.81 583 THR B O 1
ATOM 11576 N N . HIS B 1 584 ? -3.807 26.812 -0.025 1 96.25 584 HIS B N 1
ATOM 11577 C CA . HIS B 1 584 ? -3.719 25.984 1.174 1 96.25 584 HIS B CA 1
ATOM 11578 C C . HIS B 1 584 ? -3.861 26.828 2.436 1 96.25 584 HIS B C 1
ATOM 11580 O O . HIS B 1 584 ? -3.75 28.062 2.383 1 96.25 584 HIS B O 1
ATOM 11586 N N . SER B 1 585 ? -4.109 26.125 3.535 1 95.81 585 SER B N 1
ATOM 11587 C CA . SER B 1 585 ? -4.219 26.844 4.797 1 95.81 585 SER B CA 1
ATOM 11588 C C . SER B 1 585 ? -2.885 27.469 5.191 1 95.81 585 SER B C 1
ATOM 11590 O O . SER B 1 585 ? -2.854 28.531 5.82 1 95.81 585 SER B O 1
ATOM 11592 N N . ARG B 1 586 ? -1.859 26.766 4.91 1 97.88 586 ARG B N 1
ATOM 11593 C CA . ARG B 1 586 ? -0.495 27.219 5.172 1 97.88 586 ARG B CA 1
ATOM 11594 C C . ARG B 1 586 ? 0.321 27.266 3.885 1 97.88 586 ARG B C 1
ATOM 11596 O O . ARG B 1 586 ? 0.326 26.312 3.109 1 97.88 586 ARG B O 1
ATOM 11603 N N . PHE B 1 587 ? 0.974 28.422 3.578 1 98.38 587 PHE B N 1
ATOM 11604 C CA . PHE B 1 587 ? 1.744 28.609 2.355 1 98.38 587 PHE B CA 1
ATOM 11605 C C . PHE B 1 587 ? 3.207 28.906 2.676 1 98.38 587 PHE B C 1
ATOM 11607 O O . PHE B 1 587 ? 3.549 30 3.119 1 98.38 587 PHE B O 1
ATOM 11614 N N . CYS B 1 588 ? 4.031 27.922 2.451 1 98.69 588 CYS B N 1
ATOM 11615 C CA . CYS B 1 588 ? 5.453 28.031 2.758 1 98.69 588 CYS B CA 1
ATOM 11616 C C . CYS B 1 588 ? 6.301 27.469 1.619 1 98.69 588 CYS B C 1
ATOM 11618 O O . CYS B 1 588 ? 6.113 26.328 1.204 1 98.69 588 CYS B O 1
ATOM 11620 N N . ILE B 1 589 ? 7.172 28.266 1.053 1 98.5 589 ILE B N 1
ATOM 11621 C CA . ILE B 1 589 ? 8.18 27.781 0.123 1 98.5 589 ILE B CA 1
ATOM 11622 C C . ILE B 1 589 ? 9.438 27.391 0.893 1 98.5 589 ILE B C 1
ATOM 11624 O O . ILE B 1 589 ? 10.031 28.219 1.594 1 98.5 589 ILE B O 1
ATOM 11628 N N . HIS B 1 590 ? 9.742 26.125 0.86 1 97.62 590 HIS B N 1
ATOM 11629 C CA . HIS B 1 590 ? 10.836 25.562 1.645 1 97.62 590 HIS B CA 1
ATOM 11630 C C . HIS B 1 590 ? 11.539 24.453 0.885 1 97.62 590 HIS B C 1
ATOM 11632 O O . HIS B 1 590 ? 10.906 23.719 0.113 1 97.62 590 HIS B O 1
ATOM 11638 N N . SER B 1 591 ? 12.891 24.344 1.017 1 96.5 591 SER B N 1
ATOM 11639 C CA . SER B 1 591 ? 13.633 23.266 0.381 1 96.5 591 SER B CA 1
ATOM 11640 C C . SER B 1 591 ? 14.992 23.062 1.046 1 96.5 591 SER B C 1
ATOM 11642 O O . SER B 1 591 ? 15.469 23.922 1.773 1 96.5 591 SER B O 1
ATOM 11644 N N . PHE B 1 592 ? 15.531 21.969 0.869 1 94.81 592 PHE B N 1
ATOM 11645 C CA . PHE B 1 592 ? 16.922 21.625 1.134 1 94.81 592 PHE B CA 1
ATOM 11646 C C . PHE B 1 592 ? 17.484 20.75 0.02 1 94.81 592 PHE B C 1
ATOM 11648 O O . PHE B 1 592 ? 17.203 19.547 -0.045 1 94.81 592 PHE B O 1
ATOM 11655 N N . LYS B 1 593 ? 18.328 21.312 -0.846 1 93.5 593 LYS B N 1
ATOM 11656 C CA . LYS B 1 593 ? 18.781 20.625 -2.059 1 93.5 593 LYS B CA 1
ATOM 11657 C C . LYS B 1 593 ? 20.266 20.828 -2.283 1 93.5 593 LYS B C 1
ATOM 11659 O O . LYS B 1 593 ? 20.688 21.297 -3.346 1 93.5 593 LYS B O 1
ATOM 11664 N N . PRO B 1 594 ? 21 20.422 -1.276 1 89.06 594 PRO B N 1
ATOM 11665 C CA . PRO B 1 594 ? 22.453 20.531 -1.473 1 89.06 594 PRO B CA 1
ATOM 11666 C C . PRO B 1 594 ? 22.953 19.656 -2.623 1 89.06 594 PRO B C 1
ATOM 11668 O O . PRO B 1 594 ? 22.328 18.625 -2.939 1 89.06 594 PRO B O 1
ATOM 11671 N N . ASP B 1 595 ? 23.906 20.156 -3.248 1 83 595 ASP B N 1
ATOM 11672 C CA . ASP B 1 595 ? 24.547 19.375 -4.289 1 83 595 ASP B CA 1
ATOM 11673 C C . ASP B 1 595 ? 26.078 19.484 -4.188 1 83 595 ASP B C 1
ATOM 11675 O O . ASP B 1 595 ? 26.594 20.109 -3.268 1 83 595 ASP B O 1
ATOM 11679 N N . LYS B 1 596 ? 26.906 18.859 -5.16 1 78.5 596 LYS B N 1
ATOM 11680 C CA . LYS B 1 596 ? 28.359 18.719 -5.102 1 78.5 596 LYS B CA 1
ATOM 11681 C C . LYS B 1 596 ? 29.047 20.078 -5.207 1 78.5 596 LYS B C 1
ATOM 11683 O O . LYS B 1 596 ? 30.141 20.266 -4.652 1 78.5 596 LYS B O 1
ATOM 11688 N N . ASN B 1 597 ? 28.375 21.016 -5.723 1 81.12 597 ASN B N 1
ATOM 11689 C CA . ASN B 1 597 ? 28.969 22.312 -5.949 1 81.12 597 ASN B CA 1
ATOM 11690 C C . ASN B 1 597 ? 28.531 23.328 -4.898 1 81.12 597 ASN B C 1
ATOM 11692 O O . ASN B 1 597 ? 29.125 24.406 -4.773 1 81.12 597 ASN B O 1
ATOM 11696 N N . ASP B 1 598 ? 27.547 23 -4.145 1 85.12 598 ASP B N 1
ATOM 11697 C CA . ASP B 1 598 ? 27 23.844 -3.094 1 85.12 598 ASP B CA 1
ATOM 11698 C C . ASP B 1 598 ? 26.516 23 -1.913 1 85.12 598 ASP B C 1
ATOM 11700 O O . ASP B 1 598 ? 25.312 22.781 -1.753 1 85.12 598 ASP B O 1
ATOM 11704 N N . MET B 1 599 ? 27.375 22.719 -1.017 1 79.88 599 MET B N 1
ATOM 11705 C CA . MET B 1 599 ? 27.109 21.797 0.084 1 79.88 599 MET B CA 1
ATOM 11706 C C . MET B 1 599 ? 26.141 22.406 1.083 1 79.88 599 MET B C 1
ATOM 11708 O O . MET B 1 599 ? 25.453 21.672 1.81 1 79.88 599 MET B O 1
ATOM 11712 N N . SER B 1 600 ? 26.141 23.672 1.056 1 82.94 600 SER B N 1
ATOM 11713 C CA . SER B 1 600 ? 25.188 24.328 1.958 1 82.94 600 SER B CA 1
ATOM 11714 C C . SER B 1 600 ? 23.766 24.25 1.416 1 82.94 600 SER B C 1
ATOM 11716 O O . SER B 1 600 ? 22.797 24.312 2.182 1 82.94 600 SER B O 1
ATOM 11718 N N . GLY B 1 601 ? 23.688 24.234 0.033 1 87.19 601 GLY B N 1
ATOM 11719 C CA . GLY B 1 601 ? 22.406 24.281 -0.654 1 87.19 601 GLY B CA 1
ATOM 11720 C C . GLY B 1 601 ? 21.844 25.688 -0.752 1 87.19 601 GLY B C 1
ATOM 11721 O O . GLY B 1 601 ? 20.672 25.859 -1.112 1 87.19 601 GLY B O 1
ATOM 11722 N N . ALA B 1 602 ? 22.562 26.656 -0.335 1 89.31 602 ALA B N 1
ATOM 11723 C CA . ALA B 1 602 ? 22.062 28.031 -0.297 1 89.31 602 ALA B CA 1
ATOM 11724 C C . ALA B 1 602 ? 21.656 28.5 -1.688 1 89.31 602 ALA B C 1
ATOM 11726 O O . ALA B 1 602 ? 20.609 29.141 -1.851 1 89.31 602 ALA B O 1
ATOM 11727 N N . ALA B 1 603 ? 22.469 28.156 -2.662 1 88.88 603 ALA B N 1
ATOM 11728 C CA . ALA B 1 603 ? 22.188 28.594 -4.027 1 88.88 603 ALA B CA 1
ATOM 11729 C C . ALA B 1 603 ? 21.062 27.75 -4.652 1 88.88 603 ALA B C 1
ATOM 11731 O O . ALA B 1 603 ? 20.453 28.156 -5.641 1 88.88 603 ALA B O 1
ATOM 11732 N N . ALA B 1 604 ? 20.797 26.625 -4.074 1 91.12 604 ALA B N 1
ATOM 11733 C CA . ALA B 1 604 ? 19.797 25.719 -4.617 1 91.12 604 ALA B CA 1
ATOM 11734 C C . ALA B 1 604 ? 18.484 25.828 -3.852 1 91.12 604 ALA B C 1
ATOM 11736 O O . ALA B 1 604 ? 17.609 24.969 -3.982 1 91.12 604 ALA B O 1
ATOM 11737 N N . THR B 1 605 ? 18.312 26.891 -3.17 1 94.56 605 THR B N 1
ATOM 11738 C CA . THR B 1 605 ? 17.094 27.094 -2.393 1 94.56 605 THR B CA 1
ATOM 11739 C C . THR B 1 605 ? 15.945 27.531 -3.297 1 94.56 605 THR B C 1
ATOM 11741 O O . THR B 1 605 ? 16.125 28.344 -4.203 1 94.56 605 THR B O 1
ATOM 11744 N N . ASN B 1 606 ? 14.75 26.906 -3.123 1 97.25 606 ASN B N 1
ATOM 11745 C CA . ASN B 1 606 ? 13.547 27.406 -3.795 1 97.25 606 ASN B CA 1
ATOM 11746 C C . ASN B 1 606 ? 13.172 28.797 -3.316 1 97.25 606 ASN B C 1
ATOM 11748 O O . ASN B 1 606 ? 12.969 29.016 -2.121 1 97.25 606 ASN B O 1
ATOM 11752 N N . THR B 1 607 ? 13.102 29.719 -4.16 1 97.75 607 THR B N 1
ATOM 11753 C CA . THR B 1 607 ? 12.641 31.062 -3.852 1 97.75 607 THR B CA 1
ATOM 11754 C C . THR B 1 607 ? 11.617 31.531 -4.883 1 97.75 607 THR B C 1
ATOM 11756 O O . THR B 1 607 ? 11.578 31.016 -6.004 1 97.75 607 THR B O 1
ATOM 11759 N N . PRO B 1 608 ? 10.805 32.5 -4.539 1 98.06 608 PRO B N 1
ATOM 11760 C CA . PRO B 1 608 ? 9.812 33 -5.496 1 98.06 608 PRO B CA 1
ATOM 11761 C C . PRO B 1 608 ? 10.445 33.594 -6.746 1 98.06 608 PRO B C 1
ATOM 11763 O O . PRO B 1 608 ? 9.805 33.656 -7.797 1 98.06 608 PRO B O 1
ATOM 11766 N N . TRP B 1 609 ? 11.672 34.094 -6.684 1 98.25 609 TRP B N 1
ATOM 11767 C CA . TRP B 1 609 ? 12.281 34.844 -7.77 1 98.25 609 TRP B CA 1
ATOM 11768 C C . TRP B 1 609 ? 13.398 34.031 -8.438 1 98.25 609 TRP B C 1
ATOM 11770 O O . TRP B 1 609 ? 14.188 34.594 -9.203 1 98.25 609 TRP B O 1
ATOM 11780 N N . MET B 1 610 ? 13.477 32.688 -8.18 1 97.06 610 MET B N 1
ATOM 11781 C CA . MET B 1 610 ? 14.586 31.875 -8.672 1 97.06 610 MET B CA 1
ATOM 11782 C C . MET B 1 610 ? 14.539 31.75 -10.195 1 97.06 610 MET B C 1
ATOM 11784 O O . MET B 1 610 ? 15.555 31.453 -10.828 1 97.06 610 MET B O 1
ATOM 11788 N N . TYR B 1 611 ? 13.383 31.906 -10.789 1 98.25 611 TYR B N 1
ATOM 11789 C CA . TYR B 1 611 ? 13.227 31.891 -12.234 1 98.25 611 TYR B CA 1
ATOM 11790 C C . TYR B 1 611 ? 12.641 33.219 -12.734 1 98.25 611 TYR B C 1
ATOM 11792 O O . TYR B 1 611 ? 11.43 33.406 -12.688 1 98.25 611 TYR B O 1
ATOM 11800 N N . PRO B 1 612 ? 13.406 34.062 -13.297 1 98.06 612 PRO B N 1
ATOM 11801 C CA . PRO B 1 612 ? 12.938 35.375 -13.758 1 98.06 612 PRO B CA 1
ATOM 11802 C C . PRO B 1 612 ? 11.805 35.281 -14.773 1 98.06 612 PRO B C 1
ATOM 11804 O O . PRO B 1 612 ? 10.906 36.125 -14.789 1 98.06 612 PRO B O 1
ATOM 11807 N N . GLU B 1 613 ? 11.82 34.281 -15.57 1 98 613 GLU B N 1
ATOM 11808 C CA . GLU B 1 613 ? 10.859 34.156 -16.656 1 98 613 GLU B CA 1
ATOM 11809 C C . GLU B 1 613 ? 9.445 33.938 -16.141 1 98 613 GLU B C 1
ATOM 11811 O O . GLU B 1 613 ? 8.469 34.25 -16.828 1 98 613 GLU B O 1
ATOM 11816 N N . VAL B 1 614 ? 9.289 33.406 -14.922 1 98.44 614 VAL B N 1
ATOM 11817 C CA . VAL B 1 614 ? 7.945 33.156 -14.414 1 98.44 614 VAL B CA 1
ATOM 11818 C C . VAL B 1 614 ? 7.691 34 -13.164 1 98.44 614 VAL B C 1
ATOM 11820 O O . VAL B 1 614 ? 6.637 33.875 -12.539 1 98.44 614 VAL B O 1
ATOM 11823 N N . LEU B 1 615 ? 8.539 34.875 -12.734 1 98.56 615 LEU B N 1
ATOM 11824 C CA . LEU B 1 615 ? 8.445 35.719 -11.539 1 98.56 615 LEU B CA 1
ATOM 11825 C C . LEU B 1 615 ? 7.172 36.531 -11.555 1 98.56 615 LEU B C 1
ATOM 11827 O O . LEU B 1 615 ? 6.488 36.656 -10.539 1 98.56 615 LEU B O 1
ATOM 11831 N N . PRO B 1 616 ? 6.836 37.125 -12.727 1 98.5 616 PRO B N 1
ATOM 11832 C CA . PRO B 1 616 ? 5.598 37.906 -12.711 1 98.5 616 PRO B CA 1
ATOM 11833 C C . PRO B 1 616 ? 4.375 37.094 -12.336 1 98.5 616 PRO B C 1
ATOM 11835 O O . PRO B 1 616 ? 3.479 37.562 -11.641 1 98.5 616 PRO B O 1
ATOM 11838 N N . ILE B 1 617 ? 4.352 35.875 -12.836 1 98.5 617 ILE B N 1
ATOM 11839 C CA . ILE B 1 617 ? 3.232 35 -12.547 1 98.5 617 ILE B CA 1
ATOM 11840 C C . ILE B 1 617 ? 3.227 34.625 -11.055 1 98.5 617 ILE B C 1
ATOM 11842 O O . ILE B 1 617 ? 2.182 34.688 -10.406 1 98.5 617 ILE B O 1
ATOM 11846 N N . ILE B 1 618 ? 4.355 34.281 -10.477 1 98.62 618 ILE B N 1
ATOM 11847 C CA . ILE B 1 618 ? 4.496 33.906 -9.078 1 98.62 618 ILE B CA 1
ATOM 11848 C C . ILE B 1 618 ? 4.117 35.094 -8.18 1 98.62 618 ILE B C 1
ATOM 11850 O O . ILE B 1 618 ? 3.389 34.906 -7.203 1 98.62 618 ILE B O 1
ATOM 11854 N N . ARG B 1 619 ? 4.609 36.281 -8.539 1 98.56 619 ARG B N 1
ATOM 11855 C CA . ARG B 1 619 ? 4.289 37.5 -7.801 1 98.56 619 ARG B CA 1
ATOM 11856 C C . ARG B 1 619 ? 2.779 37.719 -7.723 1 98.56 619 ARG B C 1
ATOM 11858 O O . ARG B 1 619 ? 2.24 38 -6.652 1 98.56 619 ARG B O 1
ATOM 11865 N N . GLU B 1 620 ? 2.193 37.5 -8.836 1 97.88 620 GLU B N 1
ATOM 11866 C CA . GLU B 1 620 ? 0.748 37.688 -8.883 1 97.88 620 GLU B CA 1
ATOM 11867 C C . GLU B 1 620 ? 0.025 36.719 -7.953 1 97.88 620 GLU B C 1
ATOM 11869 O O . GLU B 1 620 ? -0.966 37.094 -7.316 1 97.88 620 GLU B O 1
ATOM 11874 N N . GLN B 1 621 ? 0.453 35.5 -7.906 1 98.31 621 GLN B N 1
ATOM 11875 C CA . GLN B 1 621 ? -0.174 34.5 -7.047 1 98.31 621 GLN B CA 1
ATOM 11876 C C . GLN B 1 621 ? 0.039 34.844 -5.574 1 98.31 621 GLN B C 1
ATOM 11878 O O . GLN B 1 621 ? -0.877 34.688 -4.762 1 98.31 621 GLN B O 1
ATOM 11883 N N . ILE B 1 622 ? 1.192 35.219 -5.184 1 98.75 622 ILE B N 1
ATOM 11884 C CA . ILE B 1 622 ? 1.486 35.531 -3.793 1 98.75 622 ILE B CA 1
ATOM 11885 C C . ILE B 1 622 ? 0.698 36.781 -3.373 1 98.75 622 ILE B C 1
ATOM 11887 O O . ILE B 1 622 ? 0.16 36.812 -2.266 1 98.75 622 ILE B O 1
ATOM 11891 N N . LYS B 1 623 ? 0.617 37.75 -4.262 1 98.25 623 LYS B N 1
ATOM 11892 C CA . LYS B 1 623 ? -0.171 38.938 -3.979 1 98.25 623 LYS B CA 1
ATOM 11893 C C . LYS B 1 623 ? -1.654 38.625 -3.854 1 98.25 623 LYS B C 1
ATOM 11895 O O . LYS B 1 623 ? -2.373 39.219 -3.066 1 98.25 623 LYS B O 1
ATOM 11900 N N . TRP B 1 624 ? -2.053 37.656 -4.699 1 97.88 624 TRP B N 1
ATOM 11901 C CA . TRP B 1 624 ? -3.422 37.156 -4.555 1 97.88 624 TRP B CA 1
ATOM 11902 C C . TRP B 1 624 ? -3.672 36.656 -3.143 1 97.88 624 TRP B C 1
ATOM 11904 O O . TRP B 1 624 ? -4.727 36.906 -2.559 1 97.88 624 TRP B O 1
ATOM 11914 N N . ARG B 1 625 ? -2.787 35.938 -2.555 1 98.38 625 ARG B N 1
ATOM 11915 C CA . ARG B 1 625 ? -2.922 35.438 -1.191 1 98.38 625 ARG B CA 1
ATOM 11916 C C . ARG B 1 625 ? -3.104 36.562 -0.198 1 98.38 625 ARG B C 1
ATOM 11918 O O . ARG B 1 625 ? -3.938 36.5 0.707 1 98.38 625 ARG B O 1
ATOM 11925 N N . TYR B 1 626 ? -2.354 37.594 -0.364 1 98.38 626 TYR B N 1
ATOM 11926 C CA . TYR B 1 626 ? -2.467 38.719 0.544 1 98.38 626 TYR B CA 1
ATOM 11927 C C . TYR B 1 626 ? -3.789 39.438 0.344 1 98.38 626 TYR B C 1
ATOM 11929 O O . TYR B 1 626 ? -4.398 39.938 1.309 1 98.38 626 TYR B O 1
ATOM 11937 N N . GLU B 1 627 ? -4.191 39.531 -0.921 1 97.88 627 GLU B N 1
ATOM 11938 C CA . GLU B 1 627 ? -5.504 40.125 -1.196 1 97.88 627 GLU B CA 1
ATOM 11939 C C . GLU B 1 627 ? -6.602 39.375 -0.437 1 97.88 627 GLU B C 1
ATOM 11941 O O . GLU B 1 627 ? -7.547 40 0.051 1 97.88 627 GLU B O 1
ATOM 11946 N N . TYR B 1 628 ? -6.473 38.094 -0.324 1 98.19 628 TYR B N 1
ATOM 11947 C CA . TYR B 1 628 ? -7.504 37.25 0.268 1 98.19 628 TYR B CA 1
ATOM 11948 C C . TYR B 1 628 ? -7.199 36.969 1.734 1 98.19 628 TYR B C 1
ATOM 11950 O O . TYR B 1 628 ? -7.848 36.094 2.355 1 98.19 628 TYR B O 1
ATOM 11958 N N . LEU B 1 629 ? -6.27 37.562 2.377 1 98.25 629 LEU B N 1
ATOM 11959 C CA . LEU B 1 629 ? -5.855 37.281 3.75 1 98.25 629 LEU B CA 1
ATOM 11960 C C . LEU B 1 629 ? -7.016 37.5 4.719 1 98.25 629 LEU B C 1
ATOM 11962 O O . LEU B 1 629 ? -7.172 36.75 5.68 1 98.25 629 LEU B O 1
ATOM 11966 N N . PRO B 1 630 ? -7.91 38.594 4.516 1 98.12 630 PRO B N 1
ATOM 11967 C CA . PRO B 1 630 ? -9.078 38.688 5.395 1 98.12 630 PRO B CA 1
ATOM 11968 C C . PRO B 1 630 ? -9.984 37.469 5.32 1 98.12 630 PRO B C 1
ATOM 11970 O O . PRO B 1 630 ? -10.523 37.031 6.336 1 98.12 630 PRO B O 1
ATOM 11973 N N . PHE B 1 631 ? -10.164 36.938 4.145 1 98.06 631 PHE B N 1
ATOM 11974 C CA . PHE B 1 631 ? -10.945 35.719 3.965 1 98.06 631 PHE B CA 1
ATOM 11975 C C . PHE B 1 631 ? -10.297 34.562 4.684 1 98.06 631 PHE B C 1
ATOM 11977 O O . PHE B 1 631 ? -10.977 33.781 5.363 1 98.06 631 PHE B O 1
ATOM 11984 N N . PHE B 1 632 ? -8.961 34.406 4.551 1 98.38 632 PHE B N 1
ATOM 11985 C CA . PHE B 1 632 ? -8.25 33.312 5.234 1 98.38 632 PHE B CA 1
ATOM 11986 C C . PHE B 1 632 ? -8.383 33.469 6.746 1 98.38 632 PHE B C 1
ATOM 11988 O O . PHE B 1 632 ? -8.523 32.469 7.457 1 98.38 632 PHE B O 1
ATOM 11995 N N . ASN B 1 633 ? -8.25 34.656 7.23 1 98 633 ASN B N 1
ATOM 11996 C CA . ASN B 1 633 ? -8.461 34.875 8.656 1 98 633 ASN B CA 1
ATOM 11997 C C . ASN B 1 633 ? -9.844 34.406 9.094 1 98 633 ASN B C 1
ATOM 11999 O O . ASN B 1 633 ? -9.992 33.781 10.141 1 98 633 ASN B O 1
ATOM 12003 N N . HIS B 1 634 ? -10.844 34.781 8.297 1 98.06 634 HIS B N 1
ATOM 12004 C CA . HIS B 1 634 ? -12.203 34.312 8.562 1 98.06 634 HIS B CA 1
ATOM 12005 C C . HIS B 1 634 ? -12.273 32.812 8.578 1 98.06 634 HIS B C 1
ATOM 12007 O O . HIS B 1 634 ? -12.898 32.219 9.461 1 98.06 634 HIS B O 1
ATOM 12013 N N . LEU B 1 635 ? -11.633 32.188 7.613 1 97.94 635 LEU B N 1
ATOM 12014 C CA . LEU B 1 635 ? -11.648 30.734 7.531 1 97.94 635 LEU B CA 1
ATOM 12015 C C . LEU B 1 635 ? -10.992 30.109 8.758 1 97.94 635 LEU B C 1
ATOM 12017 O O . LEU B 1 635 ? -11.414 29.062 9.227 1 97.94 635 LEU B O 1
ATOM 12021 N N . MET B 1 636 ? -9.938 30.688 9.289 1 97.5 636 MET B N 1
ATOM 12022 C CA . MET B 1 636 ? -9.289 30.188 10.5 1 97.5 636 MET B CA 1
ATOM 12023 C C . MET B 1 636 ? -10.227 30.281 11.695 1 97.5 636 MET B C 1
ATOM 12025 O O . MET B 1 636 ? -10.18 29.438 12.594 1 97.5 636 MET B O 1
ATOM 12029 N N . TRP B 1 637 ? -11.008 31.297 11.711 1 97.62 637 TRP B N 1
ATOM 12030 C CA . TRP B 1 637 ? -12.016 31.406 12.758 1 97.62 637 TRP B CA 1
ATOM 12031 C C . TRP B 1 637 ? -13.047 30.281 12.641 1 97.62 637 TRP B C 1
ATOM 12033 O O . TRP B 1 637 ? -13.469 29.703 13.641 1 97.62 637 TRP B O 1
ATOM 12043 N N . LEU B 1 638 ? -13.492 30.047 11.406 1 97.31 638 LEU B N 1
ATOM 12044 C CA . LEU B 1 638 ? -14.43 28.938 11.203 1 97.31 638 LEU B CA 1
ATOM 12045 C C . LEU B 1 638 ? -13.812 27.625 11.648 1 97.31 638 LEU B C 1
ATOM 12047 O O . LEU B 1 638 ? -14.492 26.781 12.25 1 97.31 638 LEU B O 1
ATOM 12051 N N . SER B 1 639 ? -12.57 27.422 11.344 1 97.5 639 SER B N 1
ATOM 12052 C CA . SER B 1 639 ? -11.844 26.25 11.812 1 97.5 639 SER B CA 1
ATOM 12053 C C . SER B 1 639 ? -11.828 26.172 13.336 1 97.5 639 SER B C 1
ATOM 12055 O O . SER B 1 639 ? -12.141 25.125 13.914 1 97.5 639 SER B O 1
ATOM 12057 N N . HIS B 1 640 ? -11.492 27.219 13.969 1 97.38 640 HIS B N 1
ATOM 12058 C CA . HIS B 1 640 ? -11.328 27.297 15.414 1 97.38 640 HIS B CA 1
ATOM 12059 C C . HIS B 1 640 ? -12.656 27.141 16.141 1 97.38 640 HIS B C 1
ATOM 12061 O O . HIS B 1 640 ? -12.727 26.5 17.188 1 97.38 640 HIS B O 1
ATOM 12067 N N . GLU B 1 641 ? -13.719 27.688 15.555 1 96.5 641 GLU B N 1
ATOM 12068 C CA . GLU B 1 641 ? -14.992 27.703 16.266 1 96.5 641 GLU B CA 1
ATOM 12069 C C . GLU B 1 641 ? -15.867 26.531 15.867 1 96.5 641 GLU B C 1
ATOM 12071 O O . GLU B 1 641 ? -16.641 26.016 16.688 1 96.5 641 GLU B O 1
ATOM 12076 N N . GLU B 1 642 ? -15.711 26.125 14.594 1 95.75 642 GLU B N 1
ATOM 12077 C CA . GLU B 1 642 ? -16.672 25.156 14.086 1 95.75 642 GLU B CA 1
ATOM 12078 C C . GLU B 1 642 ? -15.984 23.922 13.523 1 95.75 642 GLU B C 1
ATOM 12080 O O . GLU B 1 642 ? -16.641 22.984 13.078 1 95.75 642 GLU B O 1
ATOM 12085 N N . ALA B 1 643 ? -14.742 23.875 13.547 1 96.75 643 ALA B N 1
ATOM 12086 C CA . ALA B 1 643 ? -13.938 22.75 13.055 1 96.75 643 ALA B CA 1
ATOM 12087 C C . ALA B 1 643 ? -14.148 22.531 11.555 1 96.75 643 ALA B C 1
ATOM 12089 O O . ALA B 1 643 ? -14.125 21.406 11.078 1 96.75 643 ALA B O 1
ATOM 12090 N N . ILE B 1 644 ? -14.359 23.609 10.789 1 96.69 644 ILE B N 1
ATOM 12091 C CA . ILE B 1 644 ? -14.5 23.516 9.344 1 96.69 644 ILE B CA 1
ATOM 12092 C C . ILE B 1 644 ? -13.133 23.719 8.68 1 96.69 644 ILE B C 1
ATOM 12094 O O . ILE B 1 644 ? -12.477 24.734 8.906 1 96.69 644 ILE B O 1
ATOM 12098 N N . PRO B 1 645 ? -12.711 22.734 7.879 1 96.25 645 PRO B N 1
ATOM 12099 C CA . PRO B 1 645 ? -11.43 22.938 7.203 1 96.25 645 PRO B CA 1
ATOM 12100 C C . PRO B 1 645 ? -11.445 24.141 6.254 1 96.25 645 PRO B C 1
ATOM 12102 O O . PRO B 1 645 ? -12.445 24.375 5.566 1 96.25 645 PRO B O 1
ATOM 12105 N N . SER B 1 646 ? -10.328 24.906 6.234 1 95.12 646 SER B N 1
ATOM 12106 C CA . SER B 1 646 ? -10.242 26.016 5.305 1 95.12 646 SER B CA 1
ATOM 12107 C C . SER B 1 646 ? -10.25 25.531 3.857 1 95.12 646 SER B C 1
ATOM 12109 O O . SER B 1 646 ? -10.953 26.094 3.016 1 95.12 646 SER B O 1
ATOM 12111 N N . THR B 1 647 ? -9.414 24.547 3.582 1 93.94 647 THR B N 1
ATOM 12112 C CA . THR B 1 647 ? -9.414 23.812 2.324 1 93.94 647 THR B CA 1
ATOM 12113 C C . THR B 1 647 ? -9.977 22.406 2.523 1 93.94 647 THR B C 1
ATOM 12115 O O . THR B 1 647 ? -9.383 21.594 3.234 1 93.94 647 THR B O 1
ATOM 12118 N N . GLY B 1 648 ? -11.164 22.188 1.88 1 94.25 648 GLY B N 1
ATOM 12119 C CA . GLY B 1 648 ? -11.836 20.938 2.221 1 94.25 648 GLY B CA 1
ATOM 12120 C C . GLY B 1 648 ? -12.227 20.125 1.004 1 94.25 648 GLY B C 1
ATOM 12121 O O . GLY B 1 648 ? -12.156 20.609 -0.127 1 94.25 648 GLY B O 1
ATOM 12122 N N . TRP B 1 649 ? -12.562 18.891 1.255 1 93.5 649 TRP B N 1
ATOM 12123 C CA . TRP B 1 649 ? -13.078 17.969 0.256 1 93.5 649 TRP B CA 1
ATOM 12124 C C . TRP B 1 649 ? -14.398 18.453 -0.322 1 93.5 649 TRP B C 1
ATOM 12126 O O . TRP B 1 649 ? -15.203 19.062 0.386 1 93.5 649 TRP B O 1
ATOM 12136 N N . LEU B 1 650 ? -14.656 18.156 -1.587 1 95.81 650 LEU B N 1
ATOM 12137 C CA . LEU B 1 650 ? -15.828 18.672 -2.293 1 95.81 650 LEU B CA 1
ATOM 12138 C C . LEU B 1 650 ? -17.109 18.094 -1.713 1 95.81 650 LEU B C 1
ATOM 12140 O O . LEU B 1 650 ? -18.172 18.719 -1.807 1 95.81 650 LEU B O 1
ATOM 12144 N N . GLY B 1 651 ? -17.016 16.906 -1.15 1 94.25 651 GLY B N 1
ATOM 12145 C CA . GLY B 1 651 ? -18.203 16.266 -0.635 1 94.25 651 GLY B CA 1
ATOM 12146 C C . GLY B 1 651 ? -18.531 16.656 0.796 1 94.25 651 GLY B C 1
ATOM 12147 O O . GLY B 1 651 ? -19.219 15.922 1.508 1 94.25 651 GLY B O 1
ATOM 12148 N N . TYR B 1 652 ? -18.156 17.797 1.228 1 94.25 652 TYR B N 1
ATOM 12149 C CA . TYR B 1 652 ? -18.375 18.281 2.584 1 94.25 652 TYR B CA 1
ATOM 12150 C C . TYR B 1 652 ? -19.688 19.047 2.688 1 94.25 652 TYR B C 1
ATOM 12152 O O . TYR B 1 652 ? -20.047 19.797 1.778 1 94.25 652 TYR B O 1
ATOM 12160 N N . GLY B 1 653 ? -20.453 18.875 3.773 1 92.25 653 GLY B N 1
ATOM 12161 C CA . GLY B 1 653 ? -21.656 19.625 4.043 1 92.25 653 GLY B CA 1
ATOM 12162 C C . GLY B 1 653 ? -22.781 19.344 3.051 1 92.25 653 GLY B C 1
ATOM 12163 O O . GLY B 1 653 ? -23.078 18.188 2.77 1 92.25 653 GLY B O 1
ATOM 12164 N N . ASP B 1 654 ? -23.297 20.438 2.463 1 91.19 654 ASP B N 1
ATOM 12165 C CA . ASP B 1 654 ? -24.484 20.328 1.621 1 91.19 654 ASP B CA 1
ATOM 12166 C C . ASP B 1 654 ? -24.156 19.656 0.288 1 91.19 654 ASP B C 1
ATOM 12168 O O . ASP B 1 654 ? -25.047 19.172 -0.41 1 91.19 654 ASP B O 1
ATOM 12172 N N . PHE B 1 655 ? -22.969 19.609 -0.063 1 95.31 655 PHE B N 1
ATOM 12173 C CA . PHE B 1 655 ? -22.562 19.062 -1.35 1 95.31 655 PHE B CA 1
ATOM 12174 C C . PHE B 1 655 ? -22.531 17.531 -1.291 1 95.31 655 PHE B C 1
ATOM 12176 O O . PHE B 1 655 ? -22.453 16.875 -2.328 1 95.31 655 PHE B O 1
ATOM 12183 N N . ALA B 1 656 ? -22.641 16.938 -0.122 1 93.75 656 ALA B N 1
ATOM 12184 C CA . ALA B 1 656 ? -22.469 15.5 0.101 1 93.75 656 ALA B CA 1
ATOM 12185 C C . ALA B 1 656 ? -23.5 14.695 -0.673 1 93.75 656 ALA B C 1
ATOM 12187 O O . ALA B 1 656 ? -23.281 13.516 -0.978 1 93.75 656 ALA B O 1
ATOM 12188 N N . SER B 1 657 ? -24.609 15.266 -1.008 1 93.38 657 SER B N 1
ATOM 12189 C CA . SER B 1 657 ? -25.688 14.547 -1.671 1 93.38 657 SER B CA 1
ATOM 12190 C C . SER B 1 657 ? -25.422 14.406 -3.166 1 93.38 657 SER B C 1
ATOM 12192 O O . SER B 1 657 ? -26.109 13.648 -3.854 1 93.38 657 SER B O 1
ATOM 12194 N N . ASP B 1 658 ? -24.5 15.172 -3.727 1 96.31 658 ASP B N 1
ATOM 12195 C CA . ASP B 1 658 ? -24.156 15.094 -5.141 1 96.31 658 ASP B CA 1
ATOM 12196 C C . ASP B 1 658 ? -23.359 13.828 -5.441 1 96.31 658 ASP B C 1
ATOM 12198 O O . ASP B 1 658 ? -22.141 13.781 -5.18 1 96.31 658 ASP B O 1
ATOM 12202 N N . HIS B 1 659 ? -23.953 12.875 -6.109 1 95.81 659 HIS B N 1
ATOM 12203 C CA . HIS B 1 659 ? -23.344 11.57 -6.34 1 95.81 659 HIS B CA 1
ATOM 12204 C C . HIS B 1 659 ? -22.156 11.688 -7.285 1 95.81 659 HIS B C 1
ATOM 12206 O O . HIS B 1 659 ? -21.266 10.828 -7.285 1 95.81 659 HIS B O 1
ATOM 12212 N N . ASN B 1 660 ? -22 12.773 -8.047 1 95.69 660 ASN B N 1
ATOM 12213 C CA . ASN B 1 660 ? -20.922 12.961 -9 1 95.69 660 ASN B CA 1
ATOM 12214 C C . ASN B 1 660 ? -19.594 13.227 -8.297 1 95.69 660 ASN B C 1
ATOM 12216 O O . ASN B 1 660 ? -18.516 13.102 -8.906 1 95.69 660 ASN B O 1
ATOM 12220 N N . LEU B 1 661 ? -19.656 13.594 -7.059 1 96.12 661 LEU B N 1
ATOM 12221 C CA . LEU B 1 661 ? -18.438 13.969 -6.324 1 96.12 661 LEU B CA 1
ATOM 12222 C C . LEU B 1 661 ? -17.719 12.734 -5.793 1 96.12 661 LEU B C 1
ATOM 12224 O O . LEU B 1 661 ? -16.641 12.844 -5.223 1 96.12 661 LEU B O 1
ATOM 12228 N N . TYR B 1 662 ? -18.281 11.578 -6.031 1 95.69 662 TYR B N 1
ATOM 12229 C CA . TYR B 1 662 ? -17.719 10.344 -5.488 1 95.69 662 TYR B CA 1
ATOM 12230 C C . TYR B 1 662 ? -17.094 9.492 -6.59 1 95.69 662 TYR B C 1
ATOM 12232 O O . TYR B 1 662 ? -16.797 8.32 -6.379 1 95.69 662 TYR B O 1
ATOM 12240 N N . THR B 1 663 ? -16.891 10.086 -7.719 1 92.81 663 THR B N 1
ATOM 12241 C CA . THR B 1 663 ? -16.219 9.398 -8.812 1 92.81 663 THR B CA 1
ATOM 12242 C C . THR B 1 663 ? -14.719 9.297 -8.555 1 92.81 663 THR B C 1
ATOM 12244 O O . THR B 1 663 ? -14.164 10.086 -7.793 1 92.81 663 THR B O 1
ATOM 12247 N N . PRO B 1 664 ? -14.047 8.375 -9.172 1 88.06 664 PRO B N 1
ATOM 12248 C CA . PRO B 1 664 ? -12.602 8.234 -8.977 1 88.06 664 PRO B CA 1
ATOM 12249 C C . PRO B 1 664 ? -11.828 9.5 -9.336 1 88.06 664 PRO B C 1
ATOM 12251 O O . PRO B 1 664 ? -10.836 9.836 -8.672 1 88.06 664 PRO B O 1
ATOM 12254 N N . GLU B 1 665 ? -12.266 10.219 -10.281 1 86.69 665 GLU B N 1
ATOM 12255 C CA . GLU B 1 665 ? -11.594 11.438 -10.719 1 86.69 665 GLU B CA 1
ATOM 12256 C C . GLU B 1 665 ? -11.547 12.477 -9.602 1 86.69 665 GLU B C 1
ATOM 12258 O O . GLU B 1 665 ? -10.547 13.188 -9.453 1 86.69 665 GLU B O 1
ATOM 12263 N N . ILE B 1 666 ? -12.594 12.508 -8.82 1 91.62 666 ILE B N 1
ATOM 12264 C CA . ILE B 1 666 ? -12.688 13.477 -7.73 1 91.62 666 ILE B CA 1
ATOM 12265 C C . ILE B 1 666 ? -11.977 12.938 -6.492 1 91.62 666 ILE B C 1
ATOM 12267 O O . ILE B 1 666 ? -11.211 13.648 -5.844 1 91.62 666 ILE B O 1
ATOM 12271 N N . LEU B 1 667 ? -12.133 11.656 -6.246 1 93.19 667 LEU B N 1
ATOM 12272 C CA . LEU B 1 667 ? -11.641 11.055 -5.016 1 93.19 667 LEU B CA 1
ATOM 12273 C C . LEU B 1 667 ? -10.125 10.883 -5.062 1 93.19 667 LEU B C 1
ATOM 12275 O O . LEU B 1 667 ? -9.477 10.719 -4.027 1 93.19 667 LEU B O 1
ATOM 12279 N N . GLU B 1 668 ? -9.531 11.031 -6.203 1 87.38 668 GLU B N 1
ATOM 12280 C CA . GLU B 1 668 ? -8.078 10.961 -6.348 1 87.38 668 GLU B CA 1
ATOM 12281 C C . GLU B 1 668 ? -7.422 12.297 -6.016 1 87.38 668 GLU B C 1
ATOM 12283 O O . GLU B 1 668 ? -6.199 12.422 -6.078 1 87.38 668 GLU B O 1
ATOM 12288 N N . GLY B 1 669 ? -8.148 13.219 -5.492 1 76.19 669 GLY B N 1
ATOM 12289 C CA . GLY B 1 669 ? -7.672 14.453 -4.887 1 76.19 669 GLY B CA 1
ATOM 12290 C C . GLY B 1 669 ? -7.34 15.523 -5.91 1 76.19 669 GLY B C 1
ATOM 12291 O O . GLY B 1 669 ? -6.41 16.312 -5.711 1 76.19 669 GLY B O 1
ATOM 12292 N N . PHE B 1 670 ? -8.203 15.867 -6.945 1 78.44 670 PHE B N 1
ATOM 12293 C CA . PHE B 1 670 ? -7.871 16.797 -8.023 1 78.44 670 PHE B CA 1
ATOM 12294 C C . PHE B 1 670 ? -8.477 18.172 -7.758 1 78.44 670 PHE B C 1
ATOM 12296 O O . PHE B 1 670 ? -7.957 19.172 -8.227 1 78.44 670 PHE B O 1
ATOM 12303 N N . ASP B 1 671 ? -9.555 18.219 -6.918 1 92.06 671 ASP B N 1
ATOM 12304 C CA . ASP B 1 671 ? -10.234 19.484 -6.648 1 92.06 671 ASP B CA 1
ATOM 12305 C C . ASP B 1 671 ? -10.578 19.625 -5.168 1 92.06 671 ASP B C 1
ATOM 12307 O O . ASP B 1 671 ? -10.633 18.625 -4.445 1 92.06 671 ASP B O 1
ATOM 12311 N N . ALA B 1 672 ? -10.75 20.969 -4.77 1 94.25 672 ALA B N 1
ATOM 12312 C CA . ALA B 1 672 ? -11.102 21.219 -3.375 1 94.25 672 ALA B CA 1
ATOM 12313 C C . ALA B 1 672 ? -11.875 22.516 -3.232 1 94.25 672 ALA B C 1
ATOM 12315 O O . ALA B 1 672 ? -11.891 23.344 -4.152 1 94.25 672 ALA B O 1
ATOM 12316 N N . TRP B 1 673 ? -12.531 22.719 -2.086 1 94.25 673 TRP B N 1
ATOM 12317 C CA . TRP B 1 673 ? -13.141 23.969 -1.681 1 94.25 673 TRP B CA 1
ATOM 12318 C C . TRP B 1 673 ? -12.164 24.812 -0.855 1 94.25 673 TRP B C 1
ATOM 12320 O O . TRP B 1 673 ? -11.531 24.297 0.07 1 94.25 673 TRP B O 1
ATOM 12330 N N . LEU B 1 674 ? -12.016 26.062 -1.227 1 94.94 674 LEU B N 1
ATOM 12331 C CA . LEU B 1 674 ? -11.539 27.078 -0.287 1 94.94 674 LEU B CA 1
ATOM 12332 C C . LEU B 1 674 ? -12.703 27.828 0.35 1 94.94 674 LEU B C 1
ATOM 12334 O O . LEU B 1 674 ? -13.383 28.609 -0.318 1 94.94 674 LEU B O 1
ATOM 12338 N N . GLY B 1 675 ? -12.883 27.609 1.652 1 94.81 675 GLY B N 1
ATOM 12339 C CA . GLY B 1 675 ? -14.133 28.031 2.262 1 94.81 675 GLY B CA 1
ATOM 12340 C C . GLY B 1 675 ? -15.336 27.234 1.769 1 94.81 675 GLY B C 1
ATOM 12341 O O . GLY B 1 675 ? -16 27.641 0.818 1 94.81 675 GLY B O 1
ATOM 12342 N N . VAL B 1 676 ? -15.633 26.078 2.244 1 91.06 676 VAL B N 1
ATOM 12343 C CA . VAL B 1 676 ? -16.656 25.141 1.793 1 91.06 676 VAL B CA 1
ATOM 12344 C C . VAL B 1 676 ? -17.859 25.906 1.264 1 91.06 676 VAL B C 1
ATOM 12346 O O . VAL B 1 676 ? -18.688 26.391 2.043 1 91.06 676 VAL B O 1
ATOM 12349 N N . GLY B 1 677 ? -17.922 25.953 -0.055 1 93.88 677 GLY B N 1
ATOM 12350 C CA . GLY B 1 677 ? -19.078 26.578 -0.699 1 93.88 677 GLY B CA 1
ATOM 12351 C C . GLY B 1 677 ? -18.797 27.969 -1.211 1 93.88 677 GLY B C 1
ATOM 12352 O O . GLY B 1 677 ? -19.688 28.625 -1.765 1 93.88 677 GLY B O 1
ATOM 12353 N N . ASN B 1 678 ? -17.578 28.422 -1.07 1 97 678 ASN B N 1
ATOM 12354 C CA . ASN B 1 678 ? -17.281 29.766 -1.523 1 97 678 ASN B CA 1
ATOM 12355 C C . ASN B 1 678 ? -16.453 29.75 -2.801 1 97 678 ASN B C 1
ATOM 12357 O O . ASN B 1 678 ? -16.969 30 -3.889 1 97 678 ASN B O 1
ATOM 12361 N N . ILE B 1 679 ? -15.25 29.25 -2.744 1 98.06 679 ILE B N 1
ATOM 12362 C CA . ILE B 1 679 ? -14.375 29.234 -3.906 1 98.06 679 ILE B CA 1
ATOM 12363 C C . ILE B 1 679 ? -14.047 27.797 -4.293 1 98.06 679 ILE B C 1
ATOM 12365 O O . ILE B 1 679 ? -13.586 27.016 -3.459 1 98.06 679 ILE B O 1
ATOM 12369 N N . TYR B 1 680 ? -14.375 27.422 -5.559 1 97.56 680 TYR B N 1
ATOM 12370 C CA . TYR B 1 680 ? -14.031 26.125 -6.133 1 97.56 680 TYR B CA 1
ATOM 12371 C C . TYR B 1 680 ? -12.656 26.156 -6.793 1 97.56 680 TYR B C 1
ATOM 12373 O O . TYR B 1 680 ? -12.438 26.922 -7.738 1 97.56 680 TYR B O 1
ATOM 12381 N N . VAL B 1 681 ? -11.695 25.391 -6.234 1 97.25 681 VAL B N 1
ATOM 12382 C CA . VAL B 1 681 ? -10.305 25.375 -6.684 1 97.25 681 VAL B CA 1
ATOM 12383 C C . VAL B 1 681 ? -10.062 24.188 -7.605 1 97.25 681 VAL B C 1
ATOM 12385 O O . VAL B 1 681 ? -10.219 23.031 -7.191 1 97.25 681 VAL B O 1
ATOM 12388 N N . CYS B 1 682 ? -9.695 24.406 -8.828 1 96.69 682 CYS B N 1
ATOM 12389 C CA . CYS B 1 682 ? -9.391 23.391 -9.836 1 96.69 682 CYS B CA 1
ATOM 12390 C C . CYS B 1 682 ? -7.977 23.578 -10.383 1 96.69 682 CYS B C 1
ATOM 12392 O O . CYS B 1 682 ? -7.793 24.141 -11.461 1 96.69 682 CYS B O 1
ATOM 12394 N N . PRO B 1 683 ? -7.02 23 -9.703 1 94.62 683 PRO B N 1
ATOM 12395 C CA . PRO B 1 683 ? -5.617 23.234 -10.062 1 94.62 683 PRO B CA 1
ATOM 12396 C C . PRO B 1 683 ? -5.168 22.422 -11.266 1 94.62 683 PRO B C 1
ATOM 12398 O O . PRO B 1 683 ? -5.781 21.391 -11.586 1 94.62 683 PRO B O 1
ATOM 12401 N N . ALA B 1 684 ? -4.152 22.906 -12.047 1 95.94 684 ALA B N 1
ATOM 12402 C CA . ALA B 1 684 ? -3.408 22.094 -13.008 1 95.94 684 ALA B CA 1
ATOM 12403 C C . ALA B 1 684 ? -2.32 21.281 -12.305 1 95.94 684 ALA B C 1
ATOM 12405 O O . ALA B 1 684 ? -1.418 21.859 -11.688 1 95.94 684 ALA B O 1
ATOM 12406 N N . LEU B 1 685 ? -2.391 19.984 -12.414 1 94.06 685 LEU B N 1
ATOM 12407 C CA . LEU B 1 685 ? -1.554 19.156 -11.57 1 94.06 685 LEU B CA 1
ATOM 12408 C C . LEU B 1 685 ? -0.608 18.297 -12.406 1 94.06 685 LEU B C 1
ATOM 12410 O O . LEU B 1 685 ? 0.23 17.578 -11.867 1 94.06 685 LEU B O 1
ATOM 12414 N N . PHE B 1 686 ? -0.666 18.312 -13.758 1 94.81 686 PHE B N 1
ATOM 12415 C CA . PHE B 1 686 ? 0.177 17.531 -14.641 1 94.81 686 PHE B CA 1
ATOM 12416 C C . PHE B 1 686 ? 1.038 18.438 -15.516 1 94.81 686 PHE B C 1
ATOM 12418 O O . PHE B 1 686 ? 0.613 19.531 -15.898 1 94.81 686 PHE B O 1
ATOM 12425 N N . GLU B 1 687 ? 2.225 17.969 -15.789 1 96.81 687 GLU B N 1
ATOM 12426 C CA . GLU B 1 687 ? 3.125 18.719 -16.656 1 96.81 687 GLU B CA 1
ATOM 12427 C C . GLU B 1 687 ? 2.471 19.031 -18 1 96.81 687 GLU B C 1
ATOM 12429 O O . GLU B 1 687 ? 1.92 18.141 -18.641 1 96.81 687 GLU B O 1
ATOM 12434 N N . GLY B 1 688 ? 2.469 20.188 -18.328 1 97.19 688 GLY B N 1
ATOM 12435 C CA . GLY B 1 688 ? 1.965 20.609 -19.625 1 97.19 688 GLY B CA 1
ATOM 12436 C C . GLY B 1 688 ? 0.45 20.672 -19.688 1 97.19 688 GLY B C 1
ATOM 12437 O O . GLY B 1 688 ? -0.127 20.812 -20.766 1 97.19 688 GLY B O 1
ATOM 12438 N N . GLN B 1 689 ? -0.242 20.578 -18.609 1 96.38 689 GLN B N 1
ATOM 12439 C CA . GLN B 1 689 ? -1.701 20.578 -18.594 1 96.38 689 GLN B CA 1
ATOM 12440 C C . GLN B 1 689 ? -2.258 21.969 -18.828 1 96.38 689 GLN B C 1
ATOM 12442 O O . GLN B 1 689 ? -2.395 22.766 -17.891 1 96.38 689 GLN B O 1
ATOM 12447 N N . LEU B 1 690 ? -2.725 22.234 -20 1 96.94 690 LEU B N 1
ATOM 12448 C CA . LEU B 1 690 ? -3.164 23.562 -20.359 1 96.94 690 LEU B CA 1
ATOM 12449 C C . LEU B 1 690 ? -4.688 23.656 -20.391 1 96.94 690 LEU B C 1
ATOM 12451 O O . LEU B 1 690 ? -5.25 24.734 -20.562 1 96.94 690 LEU B O 1
ATOM 12455 N N . SER B 1 691 ? -5.285 22.609 -20.281 1 96.31 691 SER B N 1
ATOM 12456 C CA . SER B 1 691 ? -6.734 22.531 -20.109 1 96.31 691 SER B CA 1
ATOM 12457 C C . SER B 1 691 ? -7.141 21.297 -19.312 1 96.31 691 SER B C 1
ATOM 12459 O O . SER B 1 691 ? -6.359 20.359 -19.172 1 96.31 691 SER B O 1
ATOM 12461 N N . ARG B 1 692 ? -8.305 21.312 -18.766 1 94.81 692 ARG B N 1
ATOM 12462 C CA . ARG B 1 692 ? -8.812 20.141 -18.062 1 94.81 692 ARG B CA 1
ATOM 12463 C C . ARG B 1 692 ? -10.328 20.172 -17.953 1 94.81 692 ARG B C 1
ATOM 12465 O O . ARG B 1 692 ? -10.938 21.25 -17.984 1 94.81 692 ARG B O 1
ATOM 12472 N N . GLU B 1 693 ? -10.906 18.969 -17.812 1 95 693 GLU B N 1
ATOM 12473 C CA . GLU B 1 693 ? -12.336 18.844 -17.547 1 95 693 GLU B CA 1
ATOM 12474 C C . GLU B 1 693 ? -12.656 19.031 -16.078 1 95 693 GLU B C 1
ATOM 12476 O O . GLU B 1 693 ? -11.945 18.516 -15.211 1 95 693 GLU B O 1
ATOM 12481 N N . VAL B 1 694 ? -13.742 19.859 -15.742 1 95.62 694 VAL B N 1
ATOM 12482 C CA . VAL B 1 694 ? -14.141 20.156 -14.375 1 95.62 694 VAL B CA 1
ATOM 12483 C C . VAL B 1 694 ? -15.641 19.953 -14.211 1 95.62 694 VAL B C 1
ATOM 12485 O O . VAL B 1 694 ? -16.422 20.297 -15.102 1 95.62 694 VAL B O 1
ATOM 12488 N N . TYR B 1 695 ? -16 19.297 -13.156 1 96.94 695 TYR B N 1
ATOM 12489 C CA . TYR B 1 695 ? -17.391 19.188 -12.75 1 96.94 695 TYR B CA 1
ATOM 12490 C C . TYR B 1 695 ? -17.75 20.266 -11.727 1 96.94 695 TYR B C 1
ATOM 12492 O O . TYR B 1 695 ? -17.031 20.438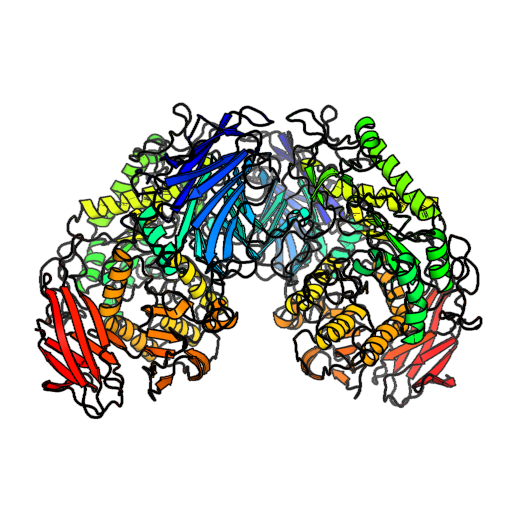 -10.734 1 96.94 695 TYR B O 1
ATOM 12500 N N . PHE B 1 696 ? -18.875 20.969 -11.969 1 97.81 696 PHE B N 1
ATOM 12501 C CA . PHE B 1 696 ? -19.312 21.984 -11.031 1 97.81 696 PHE B CA 1
ATOM 12502 C C . PHE B 1 696 ? -20.344 21.422 -10.055 1 97.81 696 PHE B C 1
ATOM 12504 O O . PHE B 1 696 ? -21.516 21.234 -10.414 1 97.81 696 PHE B O 1
ATOM 12511 N N . PRO B 1 697 ? -20.047 21.266 -8.789 1 97.06 697 PRO B N 1
ATOM 12512 C CA . PRO B 1 697 ? -20.844 20.531 -7.801 1 97.06 697 PRO B CA 1
ATOM 12513 C C . PRO B 1 697 ? -22.188 21.188 -7.508 1 97.06 697 PRO B C 1
ATOM 12515 O O . PRO B 1 697 ? -22.297 22.422 -7.582 1 97.06 697 PRO B O 1
ATOM 12518 N N . LYS B 1 698 ? -23.141 20.328 -7.078 1 95.88 698 LYS B N 1
ATOM 12519 C CA . LYS B 1 698 ? -24.484 20.75 -6.668 1 95.88 698 LYS B CA 1
ATOM 12520 C C . LYS B 1 698 ? -24.703 20.5 -5.184 1 95.88 698 LYS B C 1
ATOM 12522 O O . LYS B 1 698 ? -24.188 19.531 -4.629 1 95.88 698 LYS B O 1
ATOM 12527 N N . THR B 1 699 ? -25.547 21.328 -4.598 1 95.5 699 THR B N 1
ATOM 12528 C CA . THR B 1 699 ? -25.922 21.094 -3.203 1 95.5 699 THR B CA 1
ATOM 12529 C C . THR B 1 699 ? -27.219 20.297 -3.111 1 95.5 699 THR B C 1
ATOM 12531 O O . THR B 1 699 ? -27.547 19.766 -2.053 1 95.5 699 THR B O 1
ATOM 12534 N N . SER B 1 700 ? -27.969 20.281 -4.16 1 94 700 SER B N 1
ATOM 12535 C CA . SER B 1 700 ? -29.234 19.547 -4.277 1 94 700 SER B CA 1
ATOM 12536 C C . SER B 1 700 ? -29.578 19.281 -5.734 1 94 700 SER B C 1
ATOM 12538 O O . SER B 1 700 ? -29 19.875 -6.641 1 94 700 SER B O 1
ATOM 12540 N N . PRO B 1 701 ? -30.516 18.438 -5.938 1 93.25 701 PRO B N 1
ATOM 12541 C CA . PRO B 1 701 ? -30.891 18.141 -7.32 1 93.25 701 PRO B CA 1
ATOM 12542 C C . PRO B 1 701 ? -31.391 19.359 -8.078 1 93.25 701 PRO B C 1
ATOM 12544 O O . PRO B 1 701 ? -31.234 19.453 -9.297 1 93.25 701 PRO B O 1
ATOM 12547 N N . LYS B 1 702 ? -31.953 20.312 -7.359 1 94.19 702 LYS B N 1
ATOM 12548 C CA . LYS B 1 702 ? -32.562 21.469 -8.008 1 94.19 702 LYS B CA 1
ATOM 12549 C C . LYS B 1 702 ? -31.578 22.641 -8.039 1 94.19 702 LYS B C 1
ATOM 12551 O O . LYS B 1 702 ? -31.906 23.719 -8.539 1 94.19 702 LYS B O 1
ATOM 12556 N N . ASP B 1 703 ? -30.406 22.422 -7.527 1 95.56 703 ASP B N 1
ATOM 12557 C CA . ASP B 1 703 ? -29.422 23.484 -7.449 1 95.56 703 ASP B CA 1
ATOM 12558 C C . ASP B 1 703 ? -28.969 23.922 -8.844 1 95.56 703 ASP B C 1
ATOM 12560 O O . ASP B 1 703 ? -28.438 23.125 -9.609 1 95.56 703 ASP B O 1
ATOM 12564 N N . LYS B 1 704 ? -29.109 25.172 -9.117 1 95.06 704 LYS B N 1
ATOM 12565 C CA . LYS B 1 704 ? -28.688 25.734 -10.391 1 95.06 704 LYS B CA 1
ATOM 12566 C C . LYS B 1 704 ? -27.797 26.969 -10.18 1 95.06 704 LYS B C 1
ATOM 12568 O O . LYS B 1 704 ? -27.719 27.844 -11.047 1 95.06 704 LYS B O 1
ATOM 12573 N N . ALA B 1 705 ? -27.234 27.016 -9.023 1 96 705 ALA B N 1
ATOM 12574 C CA . ALA B 1 705 ? -26.359 28.141 -8.719 1 96 705 ALA B CA 1
ATOM 12575 C C . ALA B 1 705 ? -25.25 28.281 -9.758 1 96 705 ALA B C 1
ATOM 12577 O O . ALA B 1 705 ? -24.812 27.281 -10.336 1 96 705 ALA B O 1
ATOM 12578 N N . LEU B 1 706 ? -24.828 29.5 -9.945 1 96.38 706 LEU B N 1
ATOM 12579 C CA . LEU B 1 706 ? -23.766 29.766 -10.898 1 96.38 706 LEU B CA 1
ATOM 12580 C C . LEU B 1 706 ? -22.406 29.734 -10.211 1 96.38 706 LEU B C 1
ATOM 12582 O O . LEU B 1 706 ? -22.297 30.031 -9.023 1 96.38 706 LEU B O 1
ATOM 12586 N N . TYR B 1 707 ? -21.469 29.328 -10.969 1 97.94 707 TYR B N 1
ATOM 12587 C CA . TYR B 1 707 ? -20.062 29.453 -10.633 1 97.94 707 TYR B CA 1
ATOM 12588 C C . TYR B 1 707 ? -19.391 30.5 -11.516 1 97.94 707 TYR B C 1
ATOM 12590 O O . TYR B 1 707 ? -19.391 30.375 -12.742 1 97.94 707 TYR B O 1
ATOM 12598 N N . PHE B 1 708 ? -18.844 31.516 -10.891 1 97.69 708 PHE B N 1
ATOM 12599 C CA . PHE B 1 708 ? -18.203 32.625 -11.602 1 97.69 708 PHE B CA 1
ATOM 12600 C C . PHE B 1 708 ? -16.703 32.375 -11.727 1 97.69 708 PHE B C 1
ATOM 12602 O O . PHE B 1 708 ? -16 32.281 -10.719 1 97.69 708 PHE B O 1
ATOM 12609 N N . ASP B 1 709 ? -16.219 32.281 -12.984 1 97.38 709 ASP B N 1
ATOM 12610 C CA . ASP B 1 709 ? -14.781 32.188 -13.219 1 97.38 709 ASP B CA 1
ATOM 12611 C C . ASP B 1 709 ? -14.055 33.438 -12.773 1 97.38 709 ASP B C 1
ATOM 12613 O O . ASP B 1 709 ? -14.391 34.531 -13.219 1 97.38 709 ASP B O 1
ATOM 12617 N N . LEU B 1 710 ? -13.086 33.312 -11.922 1 96.81 710 LEU B N 1
ATOM 12618 C CA . LEU B 1 710 ? -12.398 34.469 -11.352 1 96.81 710 LEU B CA 1
ATOM 12619 C C . LEU B 1 710 ? -11.258 34.906 -12.258 1 96.81 710 LEU B C 1
ATOM 12621 O O . LEU B 1 710 ? -10.586 35.906 -11.969 1 96.81 710 LEU B O 1
ATOM 12625 N N . HIS B 1 711 ? -11.117 34.25 -13.344 1 94.94 711 HIS B N 1
ATOM 12626 C CA . HIS B 1 711 ? -10.125 34.625 -14.352 1 94.94 711 HIS B CA 1
ATOM 12627 C C . HIS B 1 711 ? -10.789 34.906 -15.695 1 94.94 711 HIS B C 1
ATOM 12629 O O . HIS B 1 711 ? -11.898 34.438 -15.961 1 94.94 711 HIS B O 1
ATOM 12635 N N . ALA B 1 712 ? -10.148 35.781 -16.516 1 91.69 712 ALA B N 1
ATOM 12636 C CA . ALA B 1 712 ? -10.648 36.062 -17.859 1 91.69 712 ALA B CA 1
ATOM 12637 C C . ALA B 1 712 ? -10.836 34.75 -18.641 1 91.69 712 ALA B C 1
ATOM 12639 O O . ALA B 1 712 ? -10.016 33.844 -18.531 1 91.69 712 ALA B O 1
ATOM 12640 N N . PRO B 1 713 ? -11.797 34.656 -19.484 1 92.94 713 PRO B N 1
ATOM 12641 C CA . PRO B 1 713 ? -12.789 35.688 -19.859 1 92.94 713 PRO B CA 1
ATOM 12642 C C . PRO B 1 713 ? -13.977 35.719 -18.906 1 92.94 713 PRO B C 1
ATOM 12644 O O . PRO B 1 713 ? -15.055 36.188 -19.281 1 92.94 713 PRO B O 1
ATOM 12647 N N . HIS B 1 714 ? -13.875 35.156 -17.734 1 95.44 714 HIS B N 1
ATOM 12648 C CA . HIS B 1 714 ? -14.82 35.281 -16.625 1 95.44 714 HIS B CA 1
ATOM 12649 C C . HIS B 1 714 ? -16.156 34.656 -16.984 1 95.44 714 HIS B C 1
ATOM 12651 O O . HIS B 1 714 ? -17.219 35.281 -16.812 1 95.44 714 HIS B O 1
ATOM 12657 N N . ARG B 1 715 ? -16.016 33.438 -17.484 1 95.38 715 ARG B N 1
ATOM 12658 C CA . ARG B 1 715 ? -17.203 32.688 -17.844 1 95.38 715 ARG B CA 1
ATOM 12659 C C . ARG B 1 715 ? -17.969 32.25 -16.594 1 95.38 715 ARG B C 1
ATOM 12661 O O . ARG B 1 715 ? -17.453 32.312 -15.484 1 95.38 715 ARG B O 1
ATOM 12668 N N . ARG B 1 716 ? -19.266 31.953 -16.812 1 96.38 716 ARG B N 1
ATOM 12669 C CA . ARG B 1 716 ? -20.125 31.422 -15.758 1 96.38 716 ARG B CA 1
ATOM 12670 C C . ARG B 1 716 ? -20.594 30 -16.094 1 96.38 716 ARG B C 1
ATOM 12672 O O . ARG B 1 716 ? -20.859 29.703 -17.25 1 96.38 716 ARG B O 1
ATOM 12679 N N . TYR B 1 717 ? -20.594 29.188 -15.133 1 97.31 717 TYR B N 1
ATOM 12680 C CA . TYR B 1 717 ? -20.984 27.797 -15.305 1 97.31 717 TYR B CA 1
ATOM 12681 C C . TYR B 1 717 ? -22.094 27.422 -14.328 1 97.31 717 TYR B C 1
ATOM 12683 O O . TYR B 1 717 ? -22.109 27.891 -13.188 1 97.31 717 TYR B O 1
ATOM 12691 N N . VAL B 1 718 ? -22.984 26.562 -14.734 1 97.19 718 VAL B N 1
ATOM 12692 C CA . VAL B 1 718 ? -24.125 26.172 -13.922 1 97.19 718 VAL B CA 1
ATOM 12693 C C . VAL B 1 718 ? -23.797 24.938 -13.094 1 97.19 718 VAL B C 1
ATOM 12695 O O . VAL B 1 718 ? -23.141 24.016 -13.586 1 97.19 718 VAL B O 1
ATOM 12698 N N . ALA B 1 719 ? -24.25 24.938 -11.867 1 97.56 719 ALA B N 1
ATOM 12699 C CA . ALA B 1 719 ? -24.078 23.766 -11.016 1 97.56 719 ALA B CA 1
ATOM 12700 C C . ALA B 1 719 ? -24.625 22.516 -11.688 1 97.56 719 ALA B C 1
ATOM 12702 O O . ALA B 1 719 ? -25.688 22.562 -12.328 1 97.56 719 ALA B O 1
ATOM 12703 N N . GLY B 1 720 ? -23.875 21.391 -11.562 1 96.81 720 GLY B N 1
ATOM 12704 C CA . GLY B 1 720 ? -24.312 20.109 -12.117 1 96.81 720 GLY B CA 1
ATOM 12705 C C . GLY B 1 720 ? -23.797 19.859 -13.516 1 96.81 720 GLY B C 1
ATOM 12706 O O . GLY B 1 720 ? -24.094 18.828 -14.125 1 96.81 720 GLY B O 1
ATOM 12707 N N . THR B 1 721 ? -23 20.75 -14.031 1 97.12 721 THR B N 1
ATOM 12708 C CA . THR B 1 721 ? -22.516 20.594 -15.398 1 97.12 721 THR B CA 1
ATOM 12709 C C . THR B 1 721 ? -21.016 20.281 -15.406 1 97.12 721 THR B C 1
ATOM 12711 O O . THR B 1 721 ? -20.328 20.5 -14.406 1 97.12 721 THR B O 1
ATOM 12714 N N . LYS B 1 722 ? -20.547 19.641 -16.484 1 96.19 722 LYS B N 1
ATOM 12715 C CA . LYS B 1 722 ? -19.141 19.406 -16.766 1 96.19 722 LYS B CA 1
ATOM 12716 C C . LYS B 1 722 ? -18.656 20.25 -17.922 1 96.19 722 LYS B C 1
ATOM 12718 O O . LYS B 1 722 ? -19.375 20.438 -18.906 1 96.19 722 LYS B O 1
ATOM 12723 N N . THR B 1 723 ? -17.5 20.875 -17.75 1 96.44 723 THR B N 1
ATOM 12724 C CA . THR B 1 723 ? -16.953 21.703 -18.812 1 96.44 723 THR B CA 1
ATOM 12725 C C . THR B 1 723 ? -15.43 21.609 -18.859 1 96.44 723 THR B C 1
ATOM 12727 O O . THR B 1 723 ? -14.797 21.328 -17.828 1 96.44 723 THR B O 1
ATOM 12730 N N . THR B 1 724 ? -14.828 21.734 -20.031 1 96.75 724 THR B N 1
ATOM 12731 C CA . THR B 1 724 ? -13.383 21.891 -20.156 1 96.75 724 THR B CA 1
ATOM 12732 C C . THR B 1 724 ? -12.977 23.344 -19.938 1 96.75 724 THR B C 1
ATOM 12734 O O . THR B 1 724 ? -13.477 24.25 -20.609 1 96.75 724 THR B O 1
ATOM 12737 N N . ILE B 1 725 ? -12.148 23.609 -19 1 96.44 725 ILE B N 1
ATOM 12738 C CA . ILE B 1 725 ? -11.68 24.953 -18.703 1 96.44 725 ILE B CA 1
ATOM 12739 C C . ILE B 1 725 ? -10.227 25.094 -19.156 1 96.44 725 ILE B C 1
ATOM 12741 O O . ILE B 1 725 ? -9.516 24.109 -19.312 1 96.44 725 ILE B O 1
ATOM 12745 N N . ALA B 1 726 ? -9.844 26.328 -19.359 1 95.69 726 ALA B N 1
ATOM 12746 C CA . ALA B 1 726 ? -8.453 26.625 -19.672 1 95.69 726 ALA B CA 1
ATOM 12747 C C . ALA B 1 726 ? -7.621 26.766 -18.406 1 95.69 726 ALA B C 1
ATOM 12749 O O . ALA B 1 726 ? -8.086 27.344 -17.406 1 95.69 726 ALA B O 1
ATOM 12750 N N . THR B 1 727 ? -6.418 26.25 -18.438 1 96.44 727 THR B N 1
ATOM 12751 C CA . THR B 1 727 ? -5.461 26.406 -17.344 1 96.44 727 THR B CA 1
ATOM 12752 C C . THR B 1 727 ? -4.094 26.812 -17.891 1 96.44 727 THR B C 1
ATOM 12754 O O . THR B 1 727 ? -3.102 26.109 -17.688 1 96.44 727 THR B O 1
ATOM 12757 N N . PRO B 1 728 ? -4.059 27.938 -18.547 1 97.38 728 PRO B N 1
ATOM 12758 C CA . PRO B 1 728 ? -2.734 28.406 -18.953 1 97.38 728 PRO B CA 1
ATOM 12759 C C . PRO B 1 728 ? -1.774 28.562 -17.781 1 97.38 728 PRO B C 1
ATOM 12761 O O . PRO B 1 728 ? -2.188 28.453 -16.625 1 97.38 728 PRO B O 1
ATOM 12764 N N . LEU B 1 729 ? -0.519 28.797 -18.031 1 97.31 729 LEU B N 1
ATOM 12765 C CA . LEU B 1 729 ? 0.475 28.875 -16.969 1 97.31 729 LEU B CA 1
ATOM 12766 C C . LEU B 1 729 ? 0.171 30.031 -16.031 1 97.31 729 LEU B C 1
ATOM 12768 O O . LEU B 1 729 ? 0.477 29.969 -14.836 1 97.31 729 LEU B O 1
ATOM 12772 N N . GLU B 1 730 ? -0.491 31.078 -16.516 1 96.19 730 GLU B N 1
ATOM 12773 C CA . GLU B 1 730 ? -0.696 32.344 -15.805 1 96.19 730 GLU B CA 1
ATOM 12774 C C . GLU B 1 730 ? -1.734 32.156 -14.695 1 96.19 730 GLU B C 1
ATOM 12776 O O . GLU B 1 730 ? -1.77 32.969 -13.75 1 96.19 730 GLU B O 1
ATOM 12781 N N . HIS B 1 731 ? -2.643 31.203 -14.914 1 93.31 731 HIS B N 1
ATOM 12782 C CA . HIS B 1 731 ? -3.627 31 -13.859 1 93.31 731 HIS B CA 1
ATOM 12783 C C . HIS B 1 731 ? -4.125 29.562 -13.836 1 93.31 731 HIS B C 1
ATOM 12785 O O . HIS B 1 731 ? -3.846 28.781 -14.758 1 93.31 731 HIS B O 1
ATOM 12791 N N . PHE B 1 732 ? -4.77 29.109 -12.758 1 93.75 732 PHE B N 1
ATOM 12792 C CA . PHE B 1 732 ? -5.469 27.844 -12.625 1 93.75 732 PHE B CA 1
ATOM 12793 C C . PHE B 1 732 ? -6.965 28.062 -12.43 1 93.75 732 PHE B C 1
ATOM 12795 O O . PHE B 1 732 ? -7.449 29.188 -12.555 1 93.75 732 PHE B O 1
ATOM 12802 N N . GLY B 1 733 ? -7.715 26.984 -12.336 1 95.81 733 GLY B N 1
ATOM 12803 C CA . GLY B 1 733 ? -9.156 27.141 -12.188 1 95.81 733 GLY B CA 1
ATOM 12804 C C . GLY B 1 733 ? -9.562 27.641 -10.812 1 95.81 733 GLY B C 1
ATOM 12805 O O . GLY B 1 733 ? -9.25 27 -9.805 1 95.81 733 GLY B O 1
ATOM 12806 N N . LEU B 1 734 ? -10.195 28.844 -10.711 1 97.5 734 LEU B N 1
ATOM 12807 C CA . LEU B 1 734 ? -10.812 29.406 -9.516 1 97.5 734 LEU B CA 1
ATOM 12808 C C . LEU B 1 734 ? -12.211 29.938 -9.82 1 97.5 734 LEU B C 1
ATOM 12810 O O . LEU B 1 734 ? -12.383 30.766 -10.727 1 97.5 734 LEU B O 1
ATOM 12814 N N . PHE B 1 735 ? -13.148 29.438 -9.07 1 98.12 735 PHE B N 1
ATOM 12815 C CA . PHE B 1 735 ? -14.531 29.828 -9.312 1 98.12 735 PHE B CA 1
ATOM 12816 C C . PHE B 1 735 ? -15.219 30.203 -8.008 1 98.12 735 PHE B C 1
ATOM 12818 O O . PHE B 1 735 ? -15.094 29.5 -7.004 1 98.12 735 PHE B O 1
ATOM 12825 N N . ALA B 1 736 ? -15.852 31.312 -7.945 1 98.38 736 ALA B N 1
ATOM 12826 C CA . ALA B 1 736 ? -16.688 31.672 -6.809 1 98.38 736 ALA B CA 1
ATOM 12827 C C . ALA B 1 736 ? -18.141 31.234 -7.039 1 98.38 736 ALA B C 1
ATOM 12829 O O . ALA B 1 736 ? -18.656 31.375 -8.148 1 98.38 736 ALA B O 1
ATOM 12830 N N . ARG B 1 737 ? -18.719 30.734 -6.086 1 97.75 737 ARG B N 1
ATOM 12831 C CA . ARG B 1 737 ? -20.094 30.266 -6.215 1 97.75 737 ARG B CA 1
ATOM 12832 C C . ARG B 1 737 ? -21.078 31.406 -5.973 1 97.75 737 ARG B C 1
ATOM 12834 O O . ARG B 1 737 ? -20.844 32.281 -5.133 1 97.75 737 ARG B O 1
ATOM 12841 N N . GLU B 1 738 ? -22.156 31.375 -6.68 1 97 738 GLU B N 1
ATOM 12842 C CA . GLU B 1 738 ? -23.266 32.281 -6.438 1 97 738 GLU B CA 1
ATOM 12843 C C . GLU B 1 738 ? -23.672 32.281 -4.961 1 97 738 GLU B C 1
ATOM 12845 O O . GLU B 1 738 ? -23.719 31.234 -4.324 1 97 738 GLU B O 1
ATOM 12850 N N . GLY B 1 739 ? -23.781 33.5 -4.422 1 96.5 739 GLY B N 1
ATOM 12851 C CA . GLY B 1 739 ? -24.188 33.625 -3.027 1 96.5 739 GLY B CA 1
ATOM 12852 C C . GLY B 1 739 ? -23 33.844 -2.094 1 96.5 739 GLY B C 1
ATOM 12853 O O . GLY B 1 739 ? -23.203 34.156 -0.915 1 96.5 739 GLY B O 1
ATOM 12854 N N . SER B 1 740 ? -21.828 33.844 -2.58 1 97.81 740 SER B N 1
ATOM 12855 C CA . SER B 1 740 ? -20.641 33.969 -1.745 1 97.81 740 SER B CA 1
ATOM 12856 C C . SER B 1 740 ? -20.438 35.406 -1.29 1 97.81 740 SER B C 1
ATOM 12858 O O . SER B 1 740 ? -20.844 36.344 -1.979 1 97.81 740 SER B O 1
ATOM 12860 N N . VAL B 1 741 ? -19.906 35.562 -0.121 1 98.19 741 VAL B N 1
ATOM 12861 C CA . VAL B 1 741 ? -19.375 36.812 0.448 1 98.19 741 VAL B CA 1
ATOM 12862 C C . VAL B 1 741 ? -17.906 36.625 0.812 1 98.19 741 VAL B C 1
ATOM 12864 O O . VAL B 1 741 ? -17.578 35.844 1.72 1 98.19 741 VAL B O 1
ATOM 12867 N N . ILE B 1 742 ? -17.047 37.312 0.078 1 98.62 742 ILE B N 1
ATOM 12868 C CA . ILE B 1 742 ? -15.617 37.125 0.236 1 98.62 742 ILE B CA 1
ATOM 12869 C C . ILE B 1 742 ? -14.938 38.438 0.583 1 98.62 742 ILE B C 1
ATOM 12871 O O . ILE B 1 742 ? -14.742 39.281 -0.286 1 98.62 742 ILE B O 1
ATOM 12875 N N . PRO B 1 743 ? -14.578 38.562 1.863 1 98.56 743 PRO B N 1
ATOM 12876 C CA . PRO B 1 743 ? -13.828 39.781 2.207 1 98.56 743 PRO B CA 1
ATOM 12877 C C . PRO B 1 743 ? -12.414 39.781 1.624 1 98.56 743 PRO B C 1
ATOM 12879 O O . PRO B 1 743 ? -11.742 38.75 1.638 1 98.56 743 PRO B O 1
ATOM 12882 N N . VAL B 1 744 ? -11.945 40.875 1.067 1 98.25 744 VAL B N 1
ATOM 12883 C CA . VAL B 1 744 ? -10.609 41 0.506 1 98.25 744 VAL B CA 1
ATOM 12884 C C . VAL B 1 744 ? -9.93 42.281 1.042 1 98.25 744 VAL B C 1
ATOM 12886 O O . VAL B 1 744 ? -10.602 43.156 1.563 1 98.25 744 VAL B O 1
ATOM 12889 N N . GLY B 1 745 ? -8.641 42.281 1.088 1 98 745 GLY B N 1
ATOM 12890 C CA . GLY B 1 745 ? -7.828 43.406 1.51 1 98 745 GLY B CA 1
ATOM 12891 C C . GLY B 1 745 ? -6.812 43.844 0.468 1 98 745 GLY B C 1
ATOM 12892 O O . GLY B 1 745 ? -7.074 43.75 -0.733 1 98 745 GLY B O 1
ATOM 12893 N N . LYS B 1 746 ? -5.754 44.438 0.933 1 97.31 746 LYS B N 1
ATOM 12894 C CA . LYS B 1 746 ? -4.719 44.938 0.041 1 97.31 746 LYS B CA 1
ATOM 12895 C C . LYS B 1 746 ? -3.809 43.812 -0.449 1 97.31 746 LYS B C 1
ATOM 12897 O O . LYS B 1 746 ? -3.617 42.812 0.245 1 97.31 746 LYS B O 1
ATOM 12902 N N . ARG B 1 747 ? -3.248 43.969 -1.633 1 97.12 747 ARG B N 1
ATOM 12903 C CA . ARG B 1 747 ? -2.348 43 -2.256 1 97.12 747 ARG B CA 1
ATOM 12904 C C . ARG B 1 747 ? -0.924 43.156 -1.735 1 97.12 747 ARG B C 1
ATOM 12906 O O . ARG B 1 747 ? 0.025 43.219 -2.52 1 97.12 747 ARG B O 1
ATOM 12913 N N . GLN B 1 748 ? -0.717 43.344 -0.431 1 96.75 748 GLN B N 1
ATOM 12914 C CA . GLN B 1 748 ? 0.56 43.5 0.255 1 96.75 748 GLN B CA 1
ATOM 12915 C C . GLN B 1 748 ? 0.447 43.125 1.727 1 96.75 748 GLN B C 1
ATOM 12917 O O . GLN B 1 748 ? -0.649 42.844 2.221 1 96.75 748 GLN B O 1
ATOM 12922 N N . HIS B 1 749 ? 1.59 43.062 2.393 1 97.62 749 HIS B N 1
ATOM 12923 C CA . HIS B 1 749 ? 1.593 42.844 3.832 1 97.62 749 HIS B CA 1
ATOM 12924 C C . HIS B 1 749 ? 1.029 44.031 4.59 1 97.62 749 HIS B C 1
ATOM 12926 O O . HIS B 1 749 ? 1.336 45.188 4.262 1 97.62 749 HIS B O 1
ATOM 12932 N N . THR B 1 750 ? 0.127 43.781 5.562 1 97.94 750 THR B N 1
ATOM 12933 C CA . THR B 1 750 ? -0.48 44.875 6.332 1 97.94 750 THR B CA 1
ATOM 12934 C C . THR B 1 750 ? -0.473 44.531 7.824 1 97.94 750 THR B C 1
ATOM 12936 O O . THR B 1 750 ? -0.357 43.375 8.203 1 97.94 750 THR B O 1
ATOM 12939 N N . VAL B 1 751 ? -0.543 45.562 8.648 1 97.12 751 VAL B N 1
ATOM 12940 C CA . VAL B 1 751 ? -0.812 45.406 10.078 1 97.12 751 VAL B CA 1
ATOM 12941 C C . VAL B 1 751 ? -2.203 45.969 10.398 1 97.12 751 VAL B C 1
ATOM 12943 O O . VAL B 1 751 ? -2.654 46.938 9.789 1 97.12 751 VAL B O 1
ATOM 12946 N N . THR B 1 752 ? -2.836 45.438 11.344 1 97 752 THR B N 1
ATOM 12947 C CA . THR B 1 752 ? -4.246 45.688 11.602 1 97 752 THR B CA 1
ATOM 12948 C C . THR B 1 752 ? -4.406 46.906 12.523 1 97 752 THR B C 1
ATOM 12950 O O . THR B 1 752 ? -5.504 47.438 12.664 1 97 752 THR B O 1
ATOM 12953 N N . GLN B 1 753 ? -3.307 47.344 13.172 1 95.31 753 GLN B N 1
ATOM 12954 C CA . GLN B 1 753 ? -3.322 48.531 14.031 1 95.31 753 GLN B CA 1
ATOM 12955 C C . GLN B 1 753 ? -2.098 49.406 13.797 1 95.31 753 GLN B C 1
ATOM 12957 O O . GLN B 1 753 ? -1.024 48.906 13.461 1 95.31 753 GLN B O 1
ATOM 12962 N N . SER B 1 754 ? -2.244 50.656 14.055 1 95.12 754 SER B N 1
ATOM 12963 C CA . SER B 1 754 ? -1.148 51.594 13.852 1 95.12 754 SER B CA 1
ATOM 12964 C C . SER B 1 754 ? -0.225 51.656 15.062 1 95.12 754 SER B C 1
ATOM 12966 O O . SER B 1 754 ? 0.898 52.156 14.969 1 95.12 754 SER B O 1
ATOM 12968 N N . THR B 1 755 ? -0.728 51.156 16.156 1 93.88 755 THR B N 1
ATOM 12969 C CA . THR B 1 755 ? 0.043 51.062 17.391 1 93.88 755 THR B CA 1
ATOM 12970 C C . THR B 1 755 ? -0.272 49.781 18.156 1 93.88 755 THR B C 1
ATOM 12972 O O . THR B 1 755 ? -1.166 49.031 17.766 1 93.88 755 THR B O 1
ATOM 12975 N N . GLY B 1 756 ? 0.544 49.531 19.188 1 91.69 756 GLY B N 1
ATOM 12976 C CA . GLY B 1 756 ? 0.277 48.375 20 1 91.69 756 GLY B CA 1
ATOM 12977 C C . GLY B 1 756 ? 0.792 47.094 19.391 1 91.69 756 GLY B C 1
ATOM 12978 O O . GLY B 1 756 ? 1.629 47.094 18.484 1 91.69 756 GLY B O 1
ATOM 12979 N N . PRO B 1 757 ? 0.259 45.969 19.828 1 91 757 PRO B N 1
ATOM 12980 C CA . PRO B 1 757 ? 0.802 44.656 19.453 1 91 757 PRO B CA 1
ATOM 12981 C C . PRO B 1 757 ? 0.657 44.344 17.969 1 91 757 PRO B C 1
ATOM 12983 O O . PRO B 1 757 ? 1.418 43.562 17.422 1 91 757 PRO B O 1
ATOM 12986 N N . GLY B 1 758 ? -0.323 44.969 17.359 1 91.06 758 GLY B N 1
ATOM 12987 C CA . GLY B 1 758 ? -0.478 44.781 15.93 1 91.06 758 GLY B CA 1
ATOM 12988 C C . GLY B 1 758 ? 0.653 45.375 15.117 1 91.06 758 GLY B C 1
ATOM 12989 O O . GLY B 1 758 ? 0.925 44.938 14 1 91.06 758 GLY B O 1
ATOM 12990 N N . ARG B 1 759 ? 1.368 46.344 15.688 1 94.38 759 ARG B N 1
ATOM 12991 C CA . ARG B 1 759 ? 2.443 47.062 15 1 94.38 759 ARG B CA 1
ATOM 12992 C C . ARG B 1 759 ? 3.797 46.75 15.633 1 94.38 759 ARG B C 1
ATOM 12994 O O . ARG B 1 759 ? 4.801 46.625 14.93 1 94.38 759 ARG B O 1
ATOM 13001 N N . THR B 1 760 ? 3.818 46.594 16.969 1 95.75 760 THR B N 1
ATOM 13002 C CA . THR B 1 760 ? 5.059 46.438 17.719 1 95.75 760 THR B CA 1
ATOM 13003 C C . THR B 1 760 ? 5.293 44.969 18.062 1 95.75 760 THR B C 1
ATOM 13005 O O . THR B 1 760 ? 4.43 44.344 18.656 1 95.75 760 THR B O 1
ATOM 13008 N N . THR B 1 761 ? 6.457 44.5 17.719 1 95.19 761 THR B N 1
ATOM 13009 C CA . THR B 1 761 ? 6.809 43.094 18.031 1 95.19 761 THR B CA 1
ATOM 13010 C C . THR B 1 761 ? 7.242 42.969 19.484 1 95.19 761 THR B C 1
ATOM 13012 O O . THR B 1 761 ? 7.465 43.969 20.172 1 95.19 761 THR B O 1
ATOM 13015 N N . PRO B 1 762 ? 7.32 41.75 19.938 1 92 762 PRO B N 1
ATOM 13016 C CA . PRO B 1 762 ? 7.578 41.531 21.375 1 92 762 PRO B CA 1
ATOM 13017 C C . PRO B 1 762 ? 8.898 42.156 21.828 1 92 762 PRO B C 1
ATOM 13019 O O . PRO B 1 762 ? 9.039 42.531 23 1 92 762 PRO B O 1
ATOM 13022 N N . ASP B 1 763 ? 9.828 42.281 21 1 94.81 763 ASP B N 1
ATOM 13023 C CA . ASP B 1 763 ? 11.125 42.844 21.375 1 94.81 763 ASP B CA 1
ATOM 13024 C C . ASP B 1 763 ? 11.117 44.375 21.328 1 94.81 763 ASP B C 1
ATOM 13026 O O . ASP B 1 763 ? 12.156 45 21.5 1 94.81 763 ASP B O 1
ATOM 13030 N N . GLY B 1 764 ? 10.031 44.938 21.016 1 95.06 764 GLY B N 1
ATOM 13031 C CA . GLY B 1 764 ? 9.867 46.375 21.094 1 95.06 764 GLY B CA 1
ATOM 13032 C C . GLY B 1 764 ? 10.094 47.062 19.766 1 95.06 764 GLY B C 1
ATOM 13033 O O . GLY B 1 764 ? 10.086 48.312 19.703 1 95.06 764 GLY B O 1
ATOM 13034 N N . VAL B 1 765 ? 10.203 46.281 18.734 1 97.44 765 VAL B N 1
ATOM 13035 C CA . VAL B 1 765 ? 10.461 46.875 17.422 1 97.44 765 VAL B CA 1
ATOM 13036 C C . VAL B 1 765 ? 9.133 47.188 16.734 1 97.44 765 VAL B C 1
ATOM 13038 O O . VAL B 1 765 ? 8.242 46.344 16.656 1 97.44 765 VAL B O 1
ATOM 13041 N N . ASP B 1 766 ? 8.992 48.406 16.266 1 97.38 766 ASP B N 1
ATOM 13042 C CA . ASP B 1 766 ? 7.844 48.781 15.453 1 97.38 766 ASP B CA 1
ATOM 13043 C C . ASP B 1 766 ? 8.055 48.406 13.984 1 97.38 766 ASP B C 1
ATOM 13045 O O . ASP B 1 766 ? 9.117 48.688 13.414 1 97.38 766 ASP B O 1
ATOM 13049 N N . VAL B 1 767 ? 7.105 47.812 13.438 1 97.88 767 VAL B N 1
ATOM 13050 C CA . VAL B 1 767 ? 7.129 47.594 11.992 1 97.88 767 VAL B CA 1
ATOM 13051 C C . VAL B 1 767 ? 7.168 48.938 11.266 1 97.88 767 VAL B C 1
ATOM 13053 O O . VAL B 1 767 ? 6.387 49.844 11.57 1 97.88 767 VAL B O 1
ATOM 13056 N N . GLN B 1 768 ? 8.094 49.094 10.375 1 97.44 768 GLN B N 1
ATOM 13057 C CA . GLN B 1 768 ? 8.172 50.312 9.578 1 97.44 768 GLN B CA 1
ATOM 13058 C C . GLN B 1 768 ? 7.09 50.312 8.5 1 97.44 768 GLN B C 1
ATOM 13060 O O . GLN B 1 768 ? 7.102 49.5 7.59 1 97.44 768 GLN B O 1
ATOM 13065 N N . LEU B 1 769 ? 6.238 51.219 8.531 1 96.94 769 LEU B N 1
ATOM 13066 C CA . LEU B 1 769 ? 5.109 51.312 7.609 1 96.94 769 LEU B CA 1
ATOM 13067 C C . LEU B 1 769 ? 5.547 51.906 6.27 1 96.94 769 LEU B C 1
ATOM 13069 O O . LEU B 1 769 ? 6.602 52.531 6.176 1 96.94 769 LEU B O 1
ATOM 13073 N N . GLU B 1 770 ? 4.715 51.625 5.32 1 94.44 770 GLU B N 1
ATOM 13074 C CA . GLU B 1 770 ? 4.961 52.156 3.988 1 94.44 770 GLU B CA 1
ATOM 13075 C C . GLU B 1 770 ? 5.125 53.688 4.027 1 94.44 770 GLU B C 1
ATOM 13077 O O . GLU B 1 770 ? 5.953 54.25 3.305 1 94.44 770 GLU B O 1
ATOM 13082 N N . SER B 1 771 ? 4.348 54.375 4.816 1 93.44 771 SER B N 1
ATOM 13083 C CA . SER B 1 771 ? 4.406 55.812 4.965 1 93.44 771 SER B CA 1
ATOM 13084 C C . SER B 1 771 ? 5.742 56.281 5.555 1 93.44 771 SER B C 1
ATOM 13086 O O . SER B 1 771 ? 6.125 57.438 5.434 1 93.44 771 SER B O 1
ATOM 13088 N N . GLU B 1 772 ? 6.398 55.312 6.078 1 95.12 772 GLU B N 1
ATOM 13089 C CA . GLU B 1 772 ? 7.688 55.594 6.703 1 95.12 772 GLU B CA 1
ATOM 13090 C C . GLU B 1 772 ? 8.836 55.062 5.852 1 95.12 772 GLU B C 1
ATOM 13092 O O . GLU B 1 772 ? 9.984 55.031 6.297 1 95.12 772 GLU B O 1
ATOM 13097 N N . GLY B 1 773 ? 8.508 54.562 4.754 1 92.56 773 GLY B N 1
ATOM 13098 C CA . GLY B 1 773 ? 9.516 54.031 3.852 1 92.56 773 GLY B CA 1
ATOM 13099 C C . GLY B 1 773 ? 9.633 52.5 3.906 1 92.56 773 GLY B C 1
ATOM 13100 O O . GLY B 1 773 ? 10.5 51.906 3.256 1 92.56 773 GLY B O 1
ATOM 13101 N N . GLY B 1 774 ? 8.742 51.875 4.645 1 94.12 774 GLY B N 1
ATOM 13102 C CA . GLY B 1 774 ? 8.766 50.438 4.746 1 94.12 774 GLY B CA 1
ATOM 13103 C C . GLY B 1 774 ? 7.914 49.75 3.693 1 94.12 774 GLY B C 1
ATOM 13104 O O . GLY B 1 774 ? 7.488 50.375 2.727 1 94.12 774 GLY B O 1
ATOM 13105 N N . LEU B 1 775 ? 7.758 48.375 3.828 1 91.81 775 LEU B N 1
ATOM 13106 C CA . LEU B 1 775 ? 7.059 47.562 2.842 1 91.81 775 LEU B CA 1
ATOM 13107 C C . LEU B 1 775 ? 5.676 47.156 3.35 1 91.81 775 LEU B C 1
ATOM 13109 O O . LEU B 1 775 ? 4.895 46.562 2.615 1 91.81 775 LEU B O 1
ATOM 13113 N N . VAL B 1 776 ? 5.363 47.5 4.621 1 97.62 776 VAL B N 1
ATOM 13114 C CA . VAL B 1 776 ? 4.133 47.031 5.262 1 97.62 776 VAL B CA 1
ATOM 13115 C C . VAL B 1 776 ? 3.125 48.188 5.32 1 97.62 776 VAL B C 1
ATOM 13117 O O . VAL B 1 776 ? 3.475 49.312 5.68 1 97.62 776 VAL B O 1
ATOM 13120 N N . GLY B 1 777 ? 1.909 47.875 4.871 1 97.44 777 GLY B N 1
ATOM 13121 C CA . GLY B 1 777 ? 0.862 48.875 4.922 1 97.44 777 GLY B CA 1
ATOM 13122 C C . GLY B 1 777 ? -0.057 48.719 6.117 1 97.44 777 GLY B C 1
ATOM 13123 O O . GLY B 1 777 ? 0.081 47.781 6.895 1 97.44 777 GLY B O 1
ATOM 13124 N N . LEU B 1 778 ? -0.957 49.688 6.277 1 97.75 778 LEU B N 1
ATOM 13125 C CA . LEU B 1 778 ? -2.053 49.594 7.234 1 97.75 778 LEU B CA 1
ATOM 13126 C C . LEU B 1 778 ? -3.242 48.844 6.617 1 97.75 778 LEU B C 1
ATOM 13128 O O . LEU B 1 778 ? -3.541 49.031 5.438 1 97.75 778 LEU B O 1
ATOM 13132 N N . ASP B 1 779 ? -3.857 48.062 7.41 1 97.94 779 ASP B N 1
ATOM 13133 C CA . ASP B 1 779 ? -5.074 47.375 6.953 1 97.94 779 ASP B CA 1
ATOM 13134 C C . ASP B 1 779 ? -6.27 48.344 7.008 1 97.94 779 ASP B C 1
ATOM 13136 O O . ASP B 1 779 ? -7.242 48.062 7.723 1 97.94 779 ASP B O 1
ATOM 13140 N N . ASP B 1 780 ? -6.293 49.375 6.203 1 97.75 780 ASP B N 1
ATOM 13141 C CA . ASP B 1 780 ? -7.246 50.469 6.316 1 97.75 780 ASP B CA 1
ATOM 13142 C C . ASP B 1 780 ? -8.227 50.469 5.148 1 97.75 780 ASP B C 1
ATOM 13144 O O . ASP B 1 780 ? -8.82 51.5 4.832 1 97.75 780 ASP B O 1
ATOM 13148 N N . TRP B 1 781 ? -8.281 49.375 4.477 1 97.56 781 TRP B N 1
ATOM 13149 C CA . TRP B 1 781 ? -9.266 49.188 3.41 1 97.56 781 TRP B CA 1
ATOM 13150 C C . TRP B 1 781 ? -9.867 47.781 3.455 1 97.56 781 TRP B C 1
ATOM 13152 O O . TRP B 1 781 ? -9.172 46.812 3.725 1 97.56 781 TRP B O 1
ATOM 13162 N N . ARG B 1 782 ? -11.188 47.719 3.189 1 98.19 782 ARG B N 1
ATOM 13163 C CA . ARG B 1 782 ? -11.867 46.406 3.117 1 98.19 782 ARG B CA 1
ATOM 13164 C C . ARG B 1 782 ? -12.805 46.375 1.919 1 98.19 782 ARG B C 1
ATOM 13166 O O . ARG B 1 782 ? -13.695 47.219 1.781 1 98.19 782 ARG B O 1
ATOM 13173 N N . GLY B 1 783 ? -12.469 45.438 1 1 97.94 783 GLY B N 1
ATOM 13174 C CA . GLY B 1 783 ? -13.406 45.094 -0.056 1 97.94 783 GLY B CA 1
ATOM 13175 C C . GLY B 1 783 ? -14.203 43.844 0.256 1 97.94 783 GLY B C 1
ATOM 13176 O O . GLY B 1 783 ? -13.797 43.031 1.085 1 97.94 783 GLY B O 1
ATOM 13177 N N . VAL B 1 784 ? -15.359 43.688 -0.371 1 98.25 784 VAL B N 1
ATOM 13178 C CA . VAL B 1 784 ? -16.172 42.5 -0.267 1 98.25 784 VAL B CA 1
ATOM 13179 C C . VAL B 1 784 ? -16.656 42.094 -1.653 1 98.25 784 VAL B C 1
ATOM 13181 O O . VAL B 1 784 ? -17.422 42.812 -2.301 1 98.25 784 VAL B O 1
ATOM 13184 N N . LYS B 1 785 ? -16.188 40.938 -2.102 1 98.06 785 LYS B N 1
ATOM 13185 C CA . LYS B 1 785 ? -16.688 40.375 -3.346 1 98.06 785 LYS B CA 1
ATOM 13186 C C . LYS B 1 785 ? -18 39.625 -3.117 1 98.06 785 LYS B C 1
ATOM 13188 O O . LYS B 1 785 ? -18.094 38.75 -2.236 1 98.06 785 LYS B O 1
ATOM 13193 N N . ILE B 1 786 ? -19 39.969 -3.82 1 97.69 786 ILE B N 1
ATOM 13194 C CA . ILE B 1 786 ? -20.266 39.25 -3.787 1 97.69 786 ILE B CA 1
ATOM 13195 C C . ILE B 1 786 ? -20.609 38.75 -5.188 1 97.69 786 ILE B C 1
ATOM 13197 O O . ILE B 1 786 ? -20.109 39.25 -6.184 1 97.69 786 ILE B O 1
ATOM 13201 N N . PHE B 1 787 ? -21.453 37.75 -5.27 1 97.5 787 PHE B N 1
ATOM 13202 C CA . PHE B 1 787 ? -21.781 37.062 -6.52 1 97.5 787 PHE B CA 1
ATOM 13203 C C . PHE B 1 787 ? -23.281 36.844 -6.633 1 97.5 787 PHE B C 1
ATOM 13205 O O . PHE B 1 787 ? -23.766 35.75 -6.418 1 97.5 787 PHE B O 1
ATOM 13212 N N . PRO B 1 788 ? -23.953 37.906 -6.992 1 95.69 788 PRO B N 1
ATOM 13213 C CA . PRO B 1 788 ? -25.406 37.875 -6.949 1 95.69 788 PRO B CA 1
ATOM 13214 C C . PRO B 1 788 ? -26.031 37.156 -8.141 1 95.69 788 PRO B C 1
ATOM 13216 O O . PRO B 1 788 ? -25.469 37.188 -9.242 1 95.69 788 PRO B O 1
ATOM 13219 N N . SER B 1 789 ? -27.109 36.594 -7.844 1 89.94 789 SER B N 1
ATOM 13220 C CA . SER B 1 789 ? -27.953 36.062 -8.906 1 89.94 789 SER B CA 1
ATOM 13221 C C . SER B 1 789 ? -28.766 37.156 -9.578 1 89.94 789 SER B C 1
ATOM 13223 O O . SER B 1 789 ? -28.578 38.344 -9.273 1 89.94 789 SER B O 1
ATOM 13225 N N . THR B 1 790 ? -29.547 36.75 -10.57 1 84.56 790 THR B N 1
ATOM 13226 C CA . THR B 1 790 ? -30.438 37.688 -11.211 1 84.56 790 THR B CA 1
ATOM 13227 C C . THR B 1 790 ? -31.906 37.375 -10.875 1 84.56 790 THR B C 1
ATOM 13229 O O . THR B 1 790 ? -32.812 37.969 -11.461 1 84.56 790 THR B O 1
ATOM 13232 N N . ASN B 1 791 ? -32.031 36.562 -9.961 1 84 791 ASN B N 1
ATOM 13233 C CA . ASN B 1 791 ? -33.406 36.062 -9.789 1 84 791 ASN B CA 1
ATOM 13234 C C . ASN B 1 791 ? -34.094 36.688 -8.602 1 84 791 ASN B C 1
ATOM 13236 O O . ASN B 1 791 ? -35.156 36.25 -8.195 1 84 791 ASN B O 1
ATOM 13240 N N . GLY B 1 792 ? -33.5 37.625 -8.016 1 86 792 GLY B N 1
ATOM 13241 C CA . GLY B 1 792 ? -34.156 38.375 -6.938 1 86 792 GLY B CA 1
ATOM 13242 C C . GLY B 1 792 ? -34.062 37.656 -5.602 1 86 792 GLY B C 1
ATOM 13243 O O . GLY B 1 792 ? -34.625 38.094 -4.605 1 86 792 GLY B O 1
ATOM 13244 N N . VAL B 1 793 ? -33.344 36.625 -5.57 1 88.94 793 VAL B N 1
ATOM 13245 C CA . VAL B 1 793 ? -33.188 35.875 -4.324 1 88.94 793 VAL B CA 1
ATOM 13246 C C . VAL B 1 793 ? -32.156 36.531 -3.439 1 88.94 793 VAL B C 1
ATOM 13248 O O . VAL B 1 793 ? -31.062 36.875 -3.91 1 88.94 793 VAL B O 1
ATOM 13251 N N . SER B 1 794 ? -32.594 36.688 -2.17 1 93.62 794 SER B N 1
ATOM 13252 C CA . SER B 1 794 ? -31.672 37.281 -1.196 1 93.62 794 SER B CA 1
ATOM 13253 C C . SER B 1 794 ? -30.609 36.281 -0.741 1 93.62 794 SER B C 1
ATOM 13255 O O . SER B 1 794 ? -30.922 35.125 -0.518 1 93.62 794 SER B O 1
ATOM 13257 N N . GLN B 1 795 ? -29.422 36.688 -0.718 1 95.31 795 GLN B N 1
ATOM 13258 C CA . GLN B 1 795 ? -28.266 35.906 -0.253 1 95.31 795 GLN B CA 1
ATOM 13259 C C . GLN B 1 795 ? -27.531 36.656 0.873 1 95.31 795 GLN B C 1
ATOM 13261 O O . GLN B 1 795 ? -27.625 37.875 0.992 1 95.31 795 GLN B O 1
ATOM 13266 N N . GLU B 1 796 ? -26.938 35.906 1.753 1 96.19 796 GLU B N 1
ATOM 13267 C CA . GLU B 1 796 ? -26.25 36.531 2.883 1 96.19 796 GLU B CA 1
ATOM 13268 C C . GLU B 1 796 ? -24.938 35.812 3.199 1 96.19 796 GLU B C 1
ATOM 13270 O O . GLU B 1 796 ? -24.75 34.656 2.814 1 96.19 796 GLU B O 1
ATOM 13275 N N . GLY B 1 797 ? -24.031 36.438 3.805 1 96.94 797 GLY B N 1
ATOM 13276 C CA . GLY B 1 797 ? -22.766 35.906 4.316 1 96.94 797 GLY B CA 1
ATOM 13277 C C . GLY B 1 797 ? -22.172 36.781 5.398 1 96.94 797 GLY B C 1
ATOM 13278 O O . GLY B 1 797 ? -22.547 37.969 5.555 1 96.94 797 GLY B O 1
ATOM 13279 N N . THR B 1 798 ? -21.375 36.219 6.234 1 97.69 798 THR B N 1
ATOM 13280 C CA . THR B 1 798 ? -20.688 36.938 7.305 1 97.69 798 THR B CA 1
ATOM 13281 C C . THR B 1 798 ? -19.188 36.625 7.273 1 97.69 798 THR B C 1
ATOM 13283 O O . THR B 1 798 ? -18.75 35.656 6.668 1 97.69 798 THR B O 1
ATOM 13286 N N . TRP B 1 799 ? -18.406 37.469 7.832 1 98 799 TRP B N 1
ATOM 13287 C CA . TRP B 1 799 ? -17.016 37.156 8.117 1 98 799 TRP B CA 1
ATOM 13288 C C . TRP B 1 799 ? -16.562 37.812 9.43 1 98 799 TRP B C 1
ATOM 13290 O O . TRP B 1 799 ? -17.25 38.688 9.953 1 98 799 TRP B O 1
ATOM 13300 N N . ILE B 1 800 ? -15.492 37.312 10 1 98.31 800 ILE B N 1
ATOM 13301 C CA . ILE B 1 800 ? -14.961 37.719 11.289 1 98.31 800 ILE B CA 1
ATOM 13302 C C . ILE B 1 800 ? -13.641 38.469 11.094 1 98.31 800 ILE B C 1
ATOM 13304 O O . ILE B 1 800 ? -12.805 38.031 10.289 1 98.31 800 ILE B O 1
ATOM 13308 N N . GLU B 1 801 ? -13.508 39.656 11.781 1 97.25 801 GLU B N 1
ATOM 13309 C CA . GLU B 1 801 ? -12.273 40.438 11.883 1 97.25 801 GLU B CA 1
ATOM 13310 C C . GLU B 1 801 ? -11.758 40.469 13.312 1 97.25 801 GLU B C 1
ATOM 13312 O O . GLU B 1 801 ? -12.539 40.531 14.266 1 97.25 801 GLU B O 1
ATOM 13317 N N . ASP B 1 802 ? -10.477 40.406 13.477 1 97.62 802 ASP B N 1
ATOM 13318 C CA . ASP B 1 802 ? -9.781 40.656 14.742 1 97.62 802 ASP B CA 1
ATOM 13319 C C . ASP B 1 802 ? -8.422 41.281 14.516 1 97.62 802 ASP B C 1
ATOM 13321 O O . ASP B 1 802 ? -8.102 41.688 13.391 1 97.62 802 ASP B O 1
ATOM 13325 N N . ASP B 1 803 ? -7.66 41.469 15.578 1 96.44 803 ASP B N 1
ATOM 13326 C CA . ASP B 1 803 ? -6.367 42.125 15.422 1 96.44 803 ASP B CA 1
ATOM 13327 C C . ASP B 1 803 ? -5.32 41.156 14.883 1 96.44 803 ASP B C 1
ATOM 13329 O O . ASP B 1 803 ? -4.223 41.562 14.5 1 96.44 803 ASP B O 1
ATOM 13333 N N . GLY B 1 804 ? -5.609 39.844 14.82 1 96.12 804 GLY B N 1
ATOM 13334 C CA . GLY B 1 804 ? -4.734 38.812 14.258 1 96.12 804 GLY B CA 1
ATOM 13335 C C . GLY B 1 804 ? -3.596 38.438 15.188 1 96.12 804 GLY B C 1
ATOM 13336 O O . GLY B 1 804 ? -2.773 37.594 14.852 1 96.12 804 GLY B O 1
ATOM 13337 N N . ILE B 1 805 ? -3.473 38.969 16.453 1 95.44 805 ILE B N 1
ATOM 13338 C CA . ILE B 1 805 ? -2.291 38.844 17.297 1 95.44 805 ILE B CA 1
ATOM 13339 C C . ILE B 1 805 ? -2.703 38.406 18.703 1 95.44 805 ILE B C 1
ATOM 13341 O O . ILE B 1 805 ? -2.002 37.625 19.359 1 95.44 805 ILE B O 1
ATOM 13345 N N . SER B 1 806 ? -3.859 38.812 19.172 1 95.69 806 SER B N 1
ATOM 13346 C CA . SER B 1 806 ? -4.223 38.688 20.578 1 95.69 806 SER B CA 1
ATOM 13347 C C . SER B 1 806 ? -4.648 37.281 20.922 1 95.69 806 SER B C 1
ATOM 13349 O O . SER B 1 806 ? -5.32 36.625 20.125 1 95.69 806 SER B O 1
ATOM 13351 N N . LEU B 1 807 ? -4.219 36.781 22.062 1 95.5 807 LEU B N 1
ATOM 13352 C CA . LEU B 1 807 ? -4.633 35.469 22.578 1 95.5 807 LEU B CA 1
ATOM 13353 C C . LEU B 1 807 ? -6.137 35.438 22.828 1 95.5 807 LEU B C 1
ATOM 13355 O O . LEU B 1 807 ? -6.793 34.438 22.547 1 95.5 807 LEU B O 1
ATOM 13359 N N . LYS B 1 808 ? -6.68 36.469 23.375 1 94.69 808 LYS B N 1
ATOM 13360 C CA . LYS B 1 808 ? -8.109 36.656 23.547 1 94.69 808 LYS B CA 1
ATOM 13361 C C . LYS B 1 808 ? -8.594 37.844 22.719 1 94.69 808 LYS B C 1
ATOM 13363 O O . LYS B 1 808 ? -8.859 38.938 23.25 1 94.69 808 LYS B O 1
ATOM 13368 N N . PRO B 1 809 ? -8.891 37.594 21.531 1 95.62 809 PRO B N 1
ATOM 13369 C CA . PRO B 1 809 ? -9.141 38.719 20.625 1 95.62 809 PRO B CA 1
ATOM 13370 C C . PRO B 1 809 ? -10.555 39.281 20.75 1 95.62 809 PRO B C 1
ATOM 13372 O O . PRO B 1 809 ? -11.508 38.531 20.938 1 95.62 809 PRO B O 1
ATOM 13375 N N . ALA B 1 810 ? -10.617 40.656 20.656 1 95.94 810 ALA B N 1
ATOM 13376 C CA . ALA B 1 810 ? -11.898 41.25 20.328 1 95.94 810 ALA B CA 1
ATOM 13377 C C . ALA B 1 810 ? -12.312 40.906 18.891 1 95.94 810 ALA B C 1
ATOM 13379 O O . ALA B 1 810 ? -11.469 40.844 18 1 95.94 810 ALA B O 1
ATOM 13380 N N . LYS B 1 811 ? -13.68 40.719 18.734 1 96.19 811 LYS B N 1
ATOM 13381 C CA . LYS B 1 811 ? -14.156 40.281 17.422 1 96.19 811 LYS B CA 1
ATOM 13382 C C . LYS B 1 811 ? -15.133 41.281 16.828 1 96.19 811 LYS B C 1
ATOM 13384 O O . LYS B 1 811 ? -15.938 41.875 17.547 1 96.19 811 LYS B O 1
ATOM 13389 N N . THR B 1 812 ? -14.969 41.5 15.594 1 97.69 812 THR B N 1
ATOM 13390 C CA . THR B 1 812 ? -15.977 42.188 14.781 1 97.69 812 THR B CA 1
ATOM 13391 C C . THR B 1 812 ? -16.531 41.25 13.719 1 97.69 812 THR B C 1
ATOM 13393 O O . THR B 1 812 ? -15.773 40.562 13.008 1 97.69 812 THR B O 1
ATOM 13396 N N . ILE B 1 813 ? -17.844 41.062 13.75 1 98.5 813 ILE B N 1
ATOM 13397 C CA . ILE B 1 813 ? -18.547 40.219 12.781 1 98.5 813 ILE B CA 1
ATOM 13398 C C . ILE B 1 813 ? -19.359 41.094 11.844 1 98.5 813 ILE B C 1
ATOM 13400 O O . ILE B 1 813 ? -20.203 41.875 12.297 1 98.5 813 ILE B O 1
ATOM 13404 N N . VAL B 1 814 ? -19.078 41 10.578 1 98.5 814 VAL B N 1
ATOM 13405 C CA . VAL B 1 814 ? -19.781 41.781 9.562 1 98.5 814 VAL B CA 1
ATOM 13406 C C . VAL B 1 814 ? -20.719 40.875 8.766 1 98.5 814 VAL B C 1
ATOM 13408 O O . VAL B 1 814 ? -20.344 39.781 8.359 1 98.5 814 VAL B O 1
ATOM 13411 N N . LYS B 1 815 ? -21.891 41.281 8.594 1 98.44 815 LYS B N 1
ATOM 13412 C CA . LYS B 1 815 ? -22.906 40.594 7.812 1 98.44 815 LYS B CA 1
ATOM 13413 C C . LYS B 1 815 ? -23.266 41.375 6.547 1 98.44 815 LYS B C 1
ATOM 13415 O O . LYS B 1 815 ? -23.406 42.594 6.582 1 98.44 815 LYS B O 1
ATOM 13420 N N . VAL B 1 816 ? -23.297 40.719 5.434 1 98.12 816 VAL B N 1
ATOM 13421 C CA . VAL B 1 816 ? -23.734 41.281 4.16 1 98.12 816 VAL B CA 1
ATOM 13422 C C . VAL B 1 816 ? -25 40.562 3.693 1 98.12 816 VAL B C 1
ATOM 13424 O O . VAL B 1 816 ? -25.062 39.344 3.635 1 98.12 816 VAL B O 1
ATOM 13427 N N . LEU B 1 817 ? -25.984 41.312 3.498 1 97.38 817 LEU B N 1
ATOM 13428 C CA . LEU B 1 817 ? -27.203 40.875 2.828 1 97.38 817 LEU B CA 1
ATOM 13429 C C . LEU B 1 817 ? -27.328 41.531 1.456 1 97.38 817 LEU B C 1
ATOM 13431 O O . LEU B 1 817 ? -27.172 42.75 1.326 1 97.38 817 LEU B O 1
ATOM 13435 N N . TYR B 1 818 ? -27.562 40.75 0.382 1 97 818 TYR B N 1
ATOM 13436 C CA . TYR B 1 818 ? -27.672 41.375 -0.937 1 97 818 TYR B CA 1
ATOM 13437 C C . TYR B 1 818 ? -28.688 40.594 -1.801 1 97 818 TYR B C 1
ATOM 13439 O O . TYR B 1 818 ? -28.922 39.406 -1.587 1 97 818 TYR B O 1
ATOM 13447 N N . THR B 1 819 ? -29.281 41.281 -2.684 1 96.19 819 THR B N 1
ATOM 13448 C CA . THR B 1 819 ? -30.25 40.75 -3.629 1 96.19 819 THR B CA 1
ATOM 13449 C C . THR B 1 819 ? -29.984 41.281 -5.039 1 96.19 819 THR B C 1
ATOM 13451 O O . THR B 1 819 ? -29.922 42.469 -5.262 1 96.19 819 THR B O 1
ATOM 13454 N N . GLY B 1 820 ? -29.734 40.344 -5.879 1 94.38 820 GLY B N 1
ATOM 13455 C CA . GLY B 1 820 ? -29.516 40.688 -7.27 1 94.38 820 GLY B CA 1
ATOM 13456 C C . GLY B 1 820 ? -30.797 40.875 -8.047 1 94.38 820 GLY B C 1
ATOM 13457 O O . GLY B 1 820 ? -31.688 40.031 -7.973 1 94.38 820 GLY B O 1
ATOM 13458 N N . LYS B 1 821 ? -30.906 41.969 -8.688 1 92 821 LYS B N 1
ATOM 13459 C CA . LYS B 1 821 ? -31.984 42.25 -9.617 1 92 821 LYS B CA 1
ATOM 13460 C C . LYS B 1 821 ? -31.469 42.375 -11.047 1 92 821 LYS B C 1
ATOM 13462 O O . LYS B 1 821 ? -30.297 42.125 -11.312 1 92 821 LYS B O 1
ATOM 13467 N N . GLU B 1 822 ? -32.375 42.656 -12.008 1 88.25 822 GLU B N 1
ATOM 13468 C CA . GLU B 1 822 ? -32 42.719 -13.422 1 88.25 822 GLU B CA 1
ATOM 13469 C C . GLU B 1 822 ? -30.984 43.844 -13.68 1 88.25 822 GLU B C 1
ATOM 13471 O O . GLU B 1 822 ? -30.016 43.656 -14.398 1 88.25 822 GLU B O 1
ATOM 13476 N N . ASP B 1 823 ? -31.25 45 -13.062 1 89.81 823 ASP B N 1
ATOM 13477 C CA . ASP B 1 823 ? -30.422 46.156 -13.43 1 89.81 823 ASP B CA 1
ATOM 13478 C C . ASP B 1 823 ? -29.672 46.688 -12.219 1 89.81 823 ASP B C 1
ATOM 13480 O O . ASP B 1 823 ? -28.875 47.625 -12.344 1 89.81 823 ASP B O 1
ATOM 13484 N N . SER B 1 824 ? -29.906 46.031 -11.055 1 93.44 824 SER B N 1
ATOM 13485 C CA . SER B 1 824 ? -29.266 46.531 -9.844 1 93.44 824 SER B CA 1
ATOM 13486 C C . SER B 1 824 ? -29.078 45.438 -8.812 1 93.44 824 SER B C 1
ATOM 13488 O O . SER B 1 824 ? -29.688 44.375 -8.922 1 93.44 824 SER B O 1
ATOM 13490 N N . VAL B 1 825 ? -28.188 45.688 -7.879 1 96.31 825 VAL B N 1
ATOM 13491 C CA . VAL B 1 825 ? -28 44.812 -6.715 1 96.31 825 VAL B CA 1
ATOM 13492 C C . VAL B 1 825 ? -28.234 45.625 -5.438 1 96.31 825 VAL B C 1
ATOM 13494 O O . VAL B 1 825 ? -27.641 46.688 -5.254 1 96.31 825 VAL B O 1
ATOM 13497 N N . ASP B 1 826 ? -29.141 45.188 -4.637 1 96.06 826 ASP B N 1
ATOM 13498 C CA . ASP B 1 826 ? -29.312 45.781 -3.311 1 96.06 826 ASP B CA 1
ATOM 13499 C C . ASP B 1 826 ? -28.375 45.156 -2.297 1 96.06 826 ASP B C 1
ATOM 13501 O O . ASP B 1 826 ? -28.281 43.906 -2.219 1 96.06 826 ASP B O 1
ATOM 13505 N N . VAL B 1 827 ? -27.594 45.969 -1.621 1 97.25 827 VAL B N 1
ATOM 13506 C CA . VAL B 1 827 ? -26.625 45.469 -0.658 1 97.25 827 VAL B CA 1
ATOM 13507 C C . VAL B 1 827 ? -26.797 46.188 0.682 1 97.25 827 VAL B C 1
ATOM 13509 O O . VAL B 1 827 ? -26.906 47.406 0.73 1 97.25 827 VAL B O 1
ATOM 13512 N N . GLU B 1 828 ? -26.953 45.469 1.705 1 96.62 828 GLU B N 1
ATOM 13513 C CA . GLU B 1 828 ? -26.938 45.938 3.082 1 96.62 828 GLU B CA 1
ATOM 13514 C C . GLU B 1 828 ? -25.797 45.312 3.873 1 96.62 828 GLU B C 1
ATOM 13516 O O . GLU B 1 828 ? -25.641 44.062 3.857 1 96.62 828 GLU B O 1
ATOM 13521 N N . VAL B 1 829 ? -24.984 46.125 4.445 1 97.69 829 VAL B N 1
ATOM 13522 C CA . VAL B 1 829 ? -23.891 45.625 5.289 1 97.69 829 VAL B CA 1
ATOM 13523 C C . VAL B 1 829 ? -24.109 46.094 6.727 1 97.69 829 VAL B C 1
ATOM 13525 O O . VAL B 1 829 ? -24.484 47.25 6.961 1 97.69 829 VAL B O 1
ATOM 13528 N N . SER B 1 830 ? -23.953 45.219 7.73 1 98.06 830 SER B N 1
ATOM 13529 C CA . SER B 1 830 ? -24.172 45.562 9.133 1 98.06 830 SER B CA 1
ATOM 13530 C C . SER B 1 830 ? -23.141 44.906 10.031 1 98.06 830 SER B C 1
ATOM 13532 O O . SER B 1 830 ? -22.594 43.844 9.695 1 98.06 830 SER B O 1
ATOM 13534 N N . PHE B 1 831 ? -22.828 45.562 11.117 1 97.81 831 PHE B N 1
ATOM 13535 C CA . PHE B 1 831 ? -22.062 44.906 12.18 1 97.81 831 PHE B CA 1
ATOM 13536 C C . PHE B 1 831 ? -22.969 44.031 13.031 1 97.81 831 PHE B C 1
ATOM 13538 O O . PHE B 1 831 ? -23.906 44.531 13.656 1 97.81 831 PHE B O 1
ATOM 13545 N N . VAL B 1 832 ? -22.734 42.781 13.016 1 97.56 832 VAL B N 1
ATOM 13546 C CA . VAL B 1 832 ? -23.375 41.906 13.977 1 97.56 832 VAL B CA 1
ATOM 13547 C C . VAL B 1 832 ? -22.719 42.062 15.344 1 97.56 832 VAL B C 1
ATOM 13549 O O . VAL B 1 832 ? -23.406 42.031 16.375 1 97.56 832 VAL B O 1
ATOM 13552 N N . ARG B 1 833 ? -21.453 42.156 15.328 1 97.19 833 ARG B N 1
ATOM 13553 C CA . ARG B 1 833 ? -20.578 42.5 16.453 1 97.19 833 ARG B CA 1
ATOM 13554 C C . ARG B 1 833 ? -19.484 43.469 16.031 1 97.19 833 ARG B C 1
ATOM 13556 O O . ARG B 1 833 ? -18.953 43.375 14.938 1 97.19 833 ARG B O 1
ATOM 13563 N N . ASN B 1 834 ? -19.062 44.406 16.891 1 97.62 834 ASN B N 1
ATOM 13564 C CA . ASN B 1 834 ? -18.094 45.438 16.516 1 97.62 834 ASN B CA 1
ATOM 13565 C C . ASN B 1 834 ? -17.125 45.719 17.672 1 97.62 834 ASN B C 1
ATOM 13567 O O . ASN B 1 834 ? -16.953 46.875 18.062 1 97.62 834 ASN B O 1
ATOM 13571 N N . ASP B 1 835 ? -16.578 44.719 18.25 1 97.31 835 ASP B N 1
ATOM 13572 C CA . ASP B 1 835 ? -15.711 44.875 19.422 1 97.31 835 ASP B CA 1
ATOM 13573 C C . ASP B 1 835 ? -14.289 45.219 19 1 97.31 835 ASP B C 1
ATOM 13575 O O . ASP B 1 835 ? -13.547 45.844 19.75 1 97.31 835 ASP B O 1
ATOM 13579 N N . PHE B 1 836 ? -13.852 44.812 17.953 1 97.31 836 PHE B N 1
ATOM 13580 C CA . PHE B 1 836 ? -12.562 45.188 17.391 1 97.31 836 PHE B CA 1
ATOM 13581 C C . PHE B 1 836 ? -12.703 46.375 16.469 1 97.31 836 PHE B C 1
ATOM 13583 O O . PHE B 1 836 ? -13.461 46.344 15.492 1 97.31 836 PHE B O 1
ATOM 13590 N N . LYS B 1 837 ? -12.039 47.375 16.75 1 96 837 LYS B N 1
ATOM 13591 C CA . LYS B 1 837 ? -12.117 48.562 15.914 1 96 837 LYS B CA 1
ATOM 13592 C C . LYS B 1 837 ? -11.141 48.5 14.742 1 96 837 LYS B C 1
ATOM 13594 O O . LYS B 1 837 ? -9.953 48.812 14.891 1 96 837 LYS B O 1
ATOM 13599 N N . THR B 1 838 ? -11.695 48.219 13.586 1 96.88 838 THR B N 1
ATOM 13600 C CA . THR B 1 838 ? -10.875 48.062 12.383 1 96.88 838 THR B CA 1
ATOM 13601 C C . THR B 1 838 ? -10.359 49.438 11.914 1 96.88 838 THR B C 1
ATOM 13603 O O . THR B 1 838 ? -11 50.438 12.148 1 96.88 838 THR B O 1
ATOM 13606 N N . LEU B 1 839 ? -9.266 49.438 11.211 1 97.25 839 LEU B N 1
ATOM 13607 C CA . LEU B 1 839 ? -8.688 50.656 10.672 1 97.25 839 LEU B CA 1
ATOM 13608 C C . LEU B 1 839 ? -9.5 51.156 9.484 1 97.25 839 LEU B C 1
ATOM 13610 O O . LEU B 1 839 ? -9.461 52.344 9.164 1 97.25 839 LEU B O 1
ATOM 13614 N N . TRP B 1 840 ? -10.211 50.312 8.789 1 96.81 840 TRP B N 1
ATOM 13615 C CA . TRP B 1 840 ? -11 50.719 7.629 1 96.81 840 TRP B CA 1
ATOM 13616 C C . TRP B 1 840 ? -12.352 51.281 8.055 1 96.81 840 TRP B C 1
ATOM 13618 O O . TRP B 1 840 ? -13.133 51.75 7.219 1 96.81 840 TRP B O 1
ATOM 13628 N N . GLY B 1 841 ? -12.664 51.188 9.289 1 95.94 841 GLY B N 1
ATOM 13629 C CA . GLY B 1 841 ? -13.797 51.906 9.859 1 95.94 841 GLY B CA 1
ATOM 13630 C C . GLY B 1 841 ? -15.133 51.25 9.547 1 95.94 841 GLY B C 1
ATOM 13631 O O . GLY B 1 841 ? -15.297 50.031 9.781 1 95.94 841 GLY B O 1
ATOM 13632 N N . SER B 1 842 ? -16.047 52 9.039 1 96.31 842 SER B N 1
ATOM 13633 C CA . SER B 1 842 ? -17.422 51.531 8.883 1 96.31 842 SER B CA 1
ATOM 13634 C C . SER B 1 842 ? -17.859 51.594 7.426 1 96.31 842 SER B C 1
ATOM 13636 O O . SER B 1 842 ? -19.062 51.75 7.141 1 96.31 842 SER B O 1
ATOM 13638 N N . LYS B 1 843 ? -16.938 51.562 6.566 1 95.81 843 LYS B N 1
ATOM 13639 C CA . LYS B 1 843 ? -17.219 51.531 5.133 1 95.81 843 LYS B CA 1
ATOM 13640 C C . LYS B 1 843 ? -16.516 50.375 4.461 1 95.81 843 LYS B C 1
ATOM 13642 O O . LYS B 1 843 ? -15.391 50.031 4.812 1 95.81 843 LYS B O 1
ATOM 13647 N N . VAL B 1 844 ? -17.188 49.75 3.578 1 97.75 844 VAL B N 1
ATOM 13648 C CA . VAL B 1 844 ? -16.578 48.719 2.756 1 97.75 844 VAL B CA 1
ATOM 13649 C C . VAL B 1 844 ? -16.891 48.969 1.283 1 97.75 844 VAL B C 1
ATOM 13651 O O . VAL B 1 844 ? -17.875 49.625 0.954 1 97.75 844 VAL B O 1
ATOM 13654 N N . ASP B 1 845 ? -16 48.562 0.4 1 97.5 845 ASP B N 1
ATOM 13655 C CA . ASP B 1 845 ? -16.219 48.625 -1.042 1 97.5 845 ASP B CA 1
ATOM 13656 C C . ASP B 1 845 ? -16.797 47.312 -1.552 1 97.5 845 ASP B C 1
ATOM 13658 O O . ASP B 1 845 ? -16.156 46.25 -1.427 1 97.5 845 ASP B O 1
ATOM 13662 N N . ILE B 1 846 ? -17.984 47.281 -2.104 1 97.69 846 ILE B N 1
ATOM 13663 C CA . ILE B 1 846 ? -18.594 46.125 -2.719 1 97.69 846 ILE B CA 1
ATOM 13664 C C . ILE B 1 846 ? -18.031 45.938 -4.125 1 97.69 846 ILE B C 1
ATOM 13666 O O . ILE B 1 846 ? -17.938 46.875 -4.898 1 97.69 846 ILE B O 1
ATOM 13670 N N . ILE B 1 847 ? -17.609 44.75 -4.406 1 97.06 847 ILE B N 1
ATOM 13671 C CA . ILE B 1 847 ? -17.062 44.406 -5.711 1 97.06 847 ILE B CA 1
ATOM 13672 C C . ILE B 1 847 ? -17.953 43.344 -6.383 1 97.06 847 ILE B C 1
ATOM 13674 O O . ILE B 1 847 ? -18.188 42.281 -5.824 1 97.06 847 ILE B O 1
ATOM 13678 N N . LEU B 1 848 ? -18.453 43.625 -7.562 1 96.31 848 LEU B N 1
ATOM 13679 C CA . LEU B 1 848 ? -19.266 42.688 -8.352 1 96.31 848 LEU B CA 1
ATOM 13680 C C . LEU B 1 848 ? -18.391 41.875 -9.297 1 96.31 848 LEU B C 1
ATOM 13682 O O . LEU B 1 848 ? -17.25 42.25 -9.57 1 96.31 848 LEU B O 1
ATOM 13686 N N . PRO B 1 849 ? -18.938 40.719 -9.797 1 94.94 849 PRO B N 1
ATOM 13687 C CA . PRO B 1 849 ? -18.156 39.938 -10.766 1 94.94 849 PRO B CA 1
ATOM 13688 C C . PRO B 1 849 ? -17.781 40.75 -12 1 94.94 849 PRO B C 1
ATOM 13690 O O . PRO B 1 849 ? -18.547 41.625 -12.438 1 94.94 849 PRO B O 1
ATOM 13693 N N . GLU B 1 850 ? -16.594 40.438 -12.484 1 91.62 850 GLU B N 1
ATOM 13694 C CA . GLU B 1 850 ? -16.156 41.156 -13.688 1 91.62 850 GLU B CA 1
ATOM 13695 C C . GLU B 1 850 ? -17.188 41.062 -14.805 1 91.62 850 GLU B C 1
ATOM 13697 O O . GLU B 1 850 ? -17.734 39.969 -15.055 1 91.62 850 GLU B O 1
ATOM 13702 N N . GLY B 1 851 ? -17.438 42.125 -15.422 1 88.06 851 GLY B N 1
ATOM 13703 C CA . GLY B 1 851 ? -18.391 42.188 -16.516 1 88.06 851 GLY B CA 1
ATOM 13704 C C . GLY B 1 851 ? -19.812 42.5 -16.062 1 88.06 851 GLY B C 1
ATOM 13705 O O . GLY B 1 851 ? -20.688 42.781 -16.875 1 88.06 851 GLY B O 1
ATOM 13706 N N . ASP B 1 852 ? -20.031 42.344 -14.719 1 92.12 852 ASP B N 1
ATOM 13707 C CA . ASP B 1 852 ? -21.344 42.75 -14.203 1 92.12 852 ASP B CA 1
ATOM 13708 C C . ASP B 1 852 ? -21.547 44.25 -14.305 1 92.12 852 ASP B C 1
ATOM 13710 O O . ASP B 1 852 ? -20.828 45.031 -13.664 1 92.12 852 ASP B O 1
ATOM 13714 N N . VAL B 1 853 ? -22.547 44.688 -15.078 1 87.5 853 VAL B N 1
ATOM 13715 C CA . VAL B 1 853 ? -22.75 46.094 -15.359 1 87.5 853 VAL B CA 1
ATOM 13716 C C . VAL B 1 853 ? -23.828 46.656 -14.445 1 87.5 853 VAL B C 1
ATOM 13718 O O . VAL B 1 853 ? -24.156 47.844 -14.516 1 87.5 853 VAL B O 1
ATOM 13721 N N . ARG B 1 854 ? -24.344 45.812 -13.641 1 88.94 854 ARG B N 1
ATOM 13722 C CA . ARG B 1 854 ? -25.375 46.281 -12.719 1 88.94 854 ARG B CA 1
ATOM 13723 C C . ARG B 1 854 ? -24.797 47.281 -11.719 1 88.94 854 ARG B C 1
ATOM 13725 O O . ARG B 1 854 ? -23.594 47.312 -11.461 1 88.94 854 ARG B O 1
ATOM 13732 N N . LYS B 1 855 ? -25.688 48.094 -11.062 1 90.12 855 LYS B N 1
ATOM 13733 C CA . LYS B 1 855 ? -25.297 49.062 -10.047 1 90.12 855 LYS B CA 1
ATOM 13734 C C . LYS B 1 855 ? -25.781 48.625 -8.664 1 90.12 855 LYS B C 1
ATOM 13736 O O . LYS B 1 855 ? -26.734 47.875 -8.539 1 90.12 855 LYS B O 1
ATOM 13741 N N . ILE B 1 856 ? -25.047 49.125 -7.691 1 94.44 856 ILE B N 1
ATOM 13742 C CA . ILE B 1 856 ? -25.5 48.938 -6.32 1 94.44 856 ILE B CA 1
ATOM 13743 C C . ILE B 1 856 ? -26.359 50.094 -5.883 1 94.44 856 ILE B C 1
ATOM 13745 O O . ILE B 1 856 ? -25.906 51.25 -5.879 1 94.44 856 ILE B O 1
ATOM 13749 N N . SER B 1 857 ? -27.469 49.844 -5.453 1 88.25 857 SER B N 1
ATOM 13750 C CA . SER B 1 857 ? -28.422 50.906 -5.102 1 88.25 857 SER B CA 1
ATOM 13751 C C . SER B 1 857 ? -27.953 51.719 -3.902 1 88.25 857 SER B C 1
ATOM 13753 O O . SER B 1 857 ? -27.609 51.156 -2.859 1 88.25 857 SER B O 1
ATOM 13755 N N . GLY B 1 858 ? -27.953 52.938 -4.039 1 85.38 858 GLY B N 1
ATOM 13756 C CA . GLY B 1 858 ? -27.688 53.812 -2.926 1 85.38 858 GLY B CA 1
ATOM 13757 C C . GLY B 1 858 ? -26.219 53.875 -2.529 1 85.38 858 GLY B C 1
ATOM 13758 O O . GLY B 1 858 ? -25.875 54.375 -1.455 1 85.38 858 GLY B O 1
ATOM 13759 N N . ALA B 1 859 ? -25.375 53.312 -3.338 1 92.31 859 ALA B N 1
ATOM 13760 C CA . ALA B 1 859 ? -23.953 53.281 -2.992 1 92.31 859 ALA B CA 1
ATOM 13761 C C . ALA B 1 859 ? -23.141 54.188 -3.912 1 92.31 859 ALA B C 1
ATOM 13763 O O . ALA B 1 859 ? -23.562 54.469 -5.039 1 92.31 859 ALA B O 1
ATOM 13764 N N . LYS B 1 860 ? -22.094 54.688 -3.412 1 92.31 860 LYS B N 1
ATOM 13765 C CA . LYS B 1 860 ? -21.219 55.562 -4.188 1 92.31 860 LYS B CA 1
ATOM 13766 C C . LYS B 1 860 ? -20.281 54.75 -5.066 1 92.31 860 LYS B C 1
ATOM 13768 O O . LYS B 1 860 ? -19.516 53.906 -4.566 1 92.31 860 LYS B O 1
ATOM 13773 N N . GLU B 1 861 ? -20.359 54.969 -6.379 1 92.81 861 GLU B N 1
ATOM 13774 C CA . GLU B 1 861 ? -19.516 54.281 -7.344 1 92.81 861 GLU B CA 1
ATOM 13775 C C . GLU B 1 861 ? -18.109 54.875 -7.371 1 92.81 861 GLU B C 1
ATOM 13777 O O . GLU B 1 861 ? -17.938 56.094 -7.273 1 92.81 861 GLU B O 1
ATOM 13782 N N . GLY B 1 862 ? -17.109 53.969 -7.422 1 93.19 862 GLY B N 1
ATOM 13783 C CA . GLY B 1 862 ? -15.719 54.375 -7.539 1 93.19 862 GLY B CA 1
ATOM 13784 C C . GLY B 1 862 ? -14.875 53.344 -8.297 1 93.19 862 GLY B C 1
ATOM 13785 O O . GLY B 1 862 ? -15.406 52.469 -8.953 1 93.19 862 GLY B O 1
ATOM 13786 N N . VAL B 1 863 ? -13.602 53.656 -8.422 1 92.56 863 VAL B N 1
ATOM 13787 C CA . VAL B 1 863 ? -12.648 52.75 -9.078 1 92.56 863 VAL B CA 1
ATOM 13788 C C . VAL B 1 863 ? -11.461 52.5 -8.156 1 92.56 863 VAL B C 1
ATOM 13790 O O . VAL B 1 863 ? -10.945 53.406 -7.52 1 92.56 863 VAL B O 1
ATOM 13793 N N . ARG B 1 864 ? -11.195 51.312 -8.023 1 91.38 864 ARG B N 1
ATOM 13794 C CA . ARG B 1 864 ? -10 50.906 -7.293 1 91.38 864 ARG B CA 1
ATOM 13795 C C . ARG B 1 864 ? -9.188 49.875 -8.094 1 91.38 864 ARG B C 1
ATOM 13797 O O . ARG B 1 864 ? -9.703 48.844 -8.477 1 91.38 864 ARG B O 1
ATOM 13804 N N . GLU B 1 865 ? -7.883 50.156 -8.203 1 87.62 865 GLU B N 1
ATOM 13805 C CA . GLU B 1 865 ? -6.965 49.312 -8.961 1 87.62 865 GLU B CA 1
ATOM 13806 C C . GLU B 1 865 ? -7.578 48.875 -10.297 1 87.62 865 GLU B C 1
ATOM 13808 O O . GLU B 1 865 ? -7.559 47.719 -10.656 1 87.62 865 GLU B O 1
ATOM 13813 N N . GLY B 1 866 ? -8.258 49.781 -10.883 1 84 866 GLY B N 1
ATOM 13814 C CA . GLY B 1 866 ? -8.789 49.562 -12.219 1 84 866 GLY B CA 1
ATOM 13815 C C . GLY B 1 866 ? -10.117 48.844 -12.227 1 84 866 GLY B C 1
ATOM 13816 O O . GLY B 1 866 ? -10.672 48.562 -13.297 1 84 866 GLY B O 1
ATOM 13817 N N . LYS B 1 867 ? -10.672 48.594 -11.07 1 88.81 867 LYS B N 1
ATOM 13818 C CA . LYS B 1 867 ? -11.938 47.875 -10.984 1 88.81 867 LYS B CA 1
ATOM 13819 C C . LYS B 1 867 ? -13.023 48.75 -10.367 1 88.81 867 LYS B C 1
ATOM 13821 O O . LYS B 1 867 ? -12.758 49.531 -9.453 1 88.81 867 LYS B O 1
ATOM 13826 N N . LYS B 1 868 ? -14.156 48.625 -10.922 1 92.19 868 LYS B N 1
ATOM 13827 C CA . LYS B 1 868 ? -15.305 49.344 -10.375 1 92.19 868 LYS B CA 1
ATOM 13828 C C . LYS B 1 868 ? -15.672 48.812 -8.984 1 92.19 868 LYS B C 1
ATOM 13830 O O . LYS B 1 868 ? -15.695 47.625 -8.766 1 92.19 868 LYS B O 1
ATOM 13835 N N . VAL B 1 869 ? -15.891 49.719 -8.023 1 96.38 869 VAL B N 1
ATOM 13836 C CA . VAL B 1 869 ? -16.312 49.375 -6.672 1 96.38 869 VAL B CA 1
ATOM 13837 C C . VAL B 1 869 ? -17.453 50.281 -6.223 1 96.38 869 VAL B C 1
ATOM 13839 O O . VAL B 1 869 ? -17.656 51.344 -6.801 1 96.38 869 VAL B O 1
ATOM 13842 N N . TRP B 1 870 ? -18.266 49.906 -5.324 1 96.75 870 TRP B N 1
ATOM 13843 C CA . TRP B 1 870 ? -19.312 50.688 -4.699 1 96.75 870 TRP B CA 1
ATOM 13844 C C . TRP B 1 870 ? -19.125 50.75 -3.189 1 96.75 870 TRP B C 1
ATOM 13846 O O . TRP B 1 870 ? -19.188 49.75 -2.496 1 96.75 870 TRP B O 1
ATOM 13856 N N . THR B 1 871 ? -18.906 51.906 -2.668 1 96.94 871 THR B N 1
ATOM 13857 C CA . THR B 1 871 ? -18.672 52.094 -1.238 1 96.94 871 THR B CA 1
ATOM 13858 C C . THR B 1 871 ? -20 52.125 -0.48 1 96.94 871 THR B C 1
ATOM 13860 O O . THR B 1 871 ? -20.906 52.875 -0.816 1 96.94 871 THR B O 1
ATOM 13863 N N . VAL B 1 872 ? -20.078 51.281 0.443 1 96.5 872 VAL B N 1
ATOM 13864 C CA . VAL B 1 872 ? -21.281 51.188 1.263 1 96.5 872 VAL B CA 1
ATOM 13865 C C . VAL B 1 872 ? -20.938 51.406 2.732 1 96.5 872 VAL B C 1
ATOM 13867 O O . VAL B 1 872 ? -19.891 50.938 3.197 1 96.5 872 VAL B O 1
ATOM 13870 N N . ASP B 1 873 ? -21.797 52.156 3.457 1 95.25 873 ASP B N 1
ATOM 13871 C CA . ASP B 1 873 ? -21.641 52.312 4.898 1 95.25 873 ASP B CA 1
ATOM 13872 C C . ASP B 1 873 ? -22.172 51.094 5.648 1 95.25 873 ASP B C 1
ATOM 13874 O O . ASP B 1 873 ? -23.188 50.5 5.266 1 95.25 873 ASP B O 1
ATOM 13878 N N . ILE B 1 874 ? -21.5 50.75 6.633 1 94.69 874 ILE B N 1
ATOM 13879 C CA . ILE B 1 874 ? -21.953 49.656 7.48 1 94.69 874 ILE B CA 1
ATOM 13880 C C . ILE B 1 874 ? -22.906 50.188 8.547 1 94.69 874 ILE B C 1
ATOM 13882 O O . ILE B 1 874 ? -22.594 51.188 9.227 1 94.69 874 ILE B O 1
ATOM 13886 N N . ALA B 1 875 ? -24.031 49.625 8.703 1 88.19 875 ALA B N 1
ATOM 13887 C CA . ALA B 1 875 ? -25.047 50.062 9.672 1 88.19 875 ALA B CA 1
ATOM 13888 C C . ALA B 1 875 ? -24.75 49.469 11.055 1 88.19 875 ALA B C 1
ATOM 13890 O O . ALA B 1 875 ? -24.188 48.375 11.172 1 88.19 875 ALA B O 1
#

Nearest PDB structures (foldseek):
  4ba0-assembly1_A  TM=8.834E-01  e=9.749E-52  Cellvibrio japonicus
  4b9y-assembly1_A  TM=8.795E-01  e=4.491E-51  Cellvibrio japonicus
  8d43-assembly1_A  TM=7.733E-01  e=1.522E-47  Homo sapiens
  5x3i-assembly1_A  TM=7.084E-01  e=1.510E-32  Kribbella flavida DSM 17836
  5x3j-assembly1_A  TM=6.982E-01  e=4.031E-32  Kribbella flavida DSM 17836

Sequence (1750 aa):
MPIVERELEGFTLSGSPKVGSSITSFELKNQKGRFKDFTYKLSFPLASVYRILLIGPDRPRPPHDNIVLPENPVVFTLTSLDEKKSIATFDFPSSGPAHFDGSSRKRVLELSWREHITLNAYEYVGDEKVRVVGDLPNRSYALTDKGVIRHWWVEPDNLHLGLGEKAAPMDLSNRSFTNSASDSAAYDAYNTDPLYKHTPYLISTPKPTKEGEEVVSTYAIYHPTNSAGIWDVRRLHDDPWGFFKAYTQDFGGLEEWVMFGKGVKEVVRTFAELVGRPKLVGRDWLGYLASGMGLGESDHPPAQELLSTWPDLCKKHDIPCSAMHLSSGYTVDQATGNRYVFTMNKERYPDFKAMTAHFHKHGIKVCPNIKPYALVTHPQYKQLQEADSVFRDPAVDEQVVTRIWSAGVGDNEKGSWVDMTSEGGRKWWAEGVKSLIDLGCDGMWDDNNEYFLHDDDFVGQTTFPHNLYSPAPKERKASIGLLGRLFNTEMVNYVSHNELIKAQPDRRPYVLTRSGNVGTFKYANSTWTGDNWTSWHNLRGSQAIQLNCGMSLMQSTGSDIGGFGGPLPSPEMLVRWVQLGVTHSRFCIHSFKPDKNDMSGAAATNTPWMYPEVLPIIREQIKWRYEYLPFFNHLMWLSHEEAIPSTGWLGYGDFASDHNLYTPEILEGFDAWLGVGNIYVCPALFEGQLSREVYFPKTSPKDKALYFDLHAPHRRYVAGTKTTIATPLEHFGLFAREGSVIPVGKRQHTVTQSTGPGRTTPDGVDVQLESEGGLVGLDDWRGVKIFPSTNGVSQEGTWIEDDGISLKPAKTIVKVLYTGKEDSVDVEVSFVRNDFKTLWGSKVDIILPEGDVRKISGAKEGVREGKKVWTVDIAMPIVERELEGFTLSGSPKVGSSITSFELKNQKGRFKDFTYKLSFPLASVYRILLIGPDRPRPPHDNIVLPENPVVFTLTSLDEKKSIATFDFPSSGPAHFDGSSRKRVLELSWREHITLNAYEYVGDEKVRVVGDLPNRSYALTDKGVIRHWWVEPDNLHLGLGEKAAPMDLSNRSFTNSASDSAAYDAYNTDPLYKHTPYLISTPKPTKEGEEVVSTYAIYHPTNSAGIWDVRRLHDDPWGFFKAYTQDFGGLEEWVMFGKGVKEVVRTFAELVGRPKLVGRDWLGYLASGMGLGESDHPPAQELLSTWPDLCKKHDIPCSAMHLSSGYTVDQATGNRYVFTMNKERYPDFKAMTAHFHKHGIKVCPNIKPYALVTHPQYKQLQEADSVFRDPAVDEQVVTRIWSAGVGDNEKGSWVDMTSEGGRKWWAEGVKSLIDLGCDGMWDDNNEYFLHDDDFVGQTTFPHNLYSPAPKERKASIGLLGRLFNTEMVNYVSHNELIKAQPDRRPYVLTRSGNVGTFKYANSTWTGDNWTSWHNLRGSQAIQLNCGMSLMQSTGSDIGGFGGPLPSPEMLVRWVQLGVTHSRFCIHSFKPDKNDMSGAAATNTPWMYPEVLPIIREQIKWRYEYLPFFNHLMWLSHEEAIPSTGWLGYGDFASDHNLYTPEILEGFDAWLGVGNIYVCPALFEGQLSREVYFPKTSPKDKALYFDLHAPHRRYVAGTKTTIATPLEHFGLFAREGSVIPVGKRQHTVTQSTGPGRTTPDGVDVQLESEGGLVGLDDWRGVKIFPSTNGVSQEGTWIEDDGISLKPAKTIVKVLYTGKEDSVDVEVSFVRNDFKTLWGSKVDIILPEGDVRKISGAKEGVREGKKVWTVDIA

Radius of gyration: 35.91 Å; Cα contacts (8 Å, |Δi|>4): 4769; chains: 2; bounding box: 86×104×94 Å

Solvent-accessible surface area (backbone atoms only — not comparable to full-atom values): 85034 Å² total; per-residue (Å²): 96,79,48,49,57,45,71,54,36,42,47,41,76,51,80,82,85,55,69,71,36,76,37,53,60,51,44,33,34,13,82,34,68,96,61,52,61,32,38,38,38,39,34,22,66,42,46,49,25,42,34,40,38,40,30,34,78,86,13,46,54,47,31,51,69,39,58,66,51,76,94,60,52,40,60,28,36,33,68,39,73,39,76,93,68,28,36,37,30,29,42,50,35,84,86,49,93,84,63,46,26,84,60,89,60,58,42,36,37,40,38,34,32,68,59,32,57,30,50,34,35,30,34,45,60,83,92,42,80,39,78,71,49,36,39,24,78,84,54,20,48,25,32,38,95,48,14,31,35,40,27,24,51,44,67,88,72,38,48,27,40,31,38,17,41,47,44,24,39,39,55,47,61,38,30,67,45,54,40,42,36,27,51,28,55,53,38,48,36,59,50,27,47,34,31,35,22,29,36,66,36,43,33,44,30,68,61,44,86,43,82,78,59,85,71,72,61,15,37,33,40,35,38,60,55,48,27,40,18,33,44,29,40,42,13,58,39,47,33,39,63,36,61,35,26,36,40,37,37,38,30,25,24,45,48,39,37,41,33,39,8,49,41,64,50,22,37,35,36,46,49,25,58,36,43,52,49,36,47,67,64,45,45,59,70,56,38,44,30,42,30,27,39,6,46,36,42,25,70,86,62,26,11,49,61,57,58,67,42,46,67,57,50,26,61,74,67,62,40,67,55,22,25,38,44,38,37,56,34,51,17,28,38,87,88,76,53,37,54,30,63,86,38,80,22,51,79,34,34,73,53,55,43,60,51,40,48,52,35,30,28,56,49,23,43,39,27,46,44,41,47,61,47,40,34,64,83,30,92,60,31,65,59,37,56,75,51,57,11,42,29,29,31,69,91,76,70,39,70,50,70,43,74,36,69,31,68,56,90,37,27,53,39,57,15,30,55,50,21,39,30,15,60,50,24,44,49,55,49,39,53,40,50,48,54,44,44,74,36,48,42,63,33,41,26,45,31,82,35,31,57,73,67,50,40,32,67,31,25,43,65,68,61,50,94,65,74,52,74,29,76,51,58,86,91,41,65,44,27,36,33,54,55,11,44,50,49,41,33,21,40,52,32,43,44,53,33,50,51,42,30,71,76,36,70,63,38,48,60,47,26,34,31,46,33,42,37,66,59,18,38,76,41,28,38,36,40,42,73,49,45,32,30,37,44,61,69,32,60,39,20,49,52,11,22,43,34,19,17,16,60,52,57,47,41,36,31,29,50,39,34,44,22,18,26,65,58,82,53,50,72,67,53,36,46,41,33,46,60,50,31,53,56,38,49,25,30,34,38,24,18,50,32,54,45,99,90,35,76,45,5,43,88,50,36,56,54,78,66,74,46,72,92,51,23,69,48,44,35,51,47,56,28,48,36,29,18,36,38,51,38,51,48,24,34,40,47,41,19,33,76,56,46,41,35,26,37,30,57,72,52,45,63,59,25,44,55,34,31,77,58,70,37,69,76,46,40,58,22,61,57,52,22,46,33,89,75,32,36,48,38,42,62,55,64,53,90,85,39,47,54,47,80,44,74,36,77,23,57,45,90,82,40,62,51,42,32,38,34,75,48,90,92,40,53,73,44,49,27,70,39,74,47,74,45,71,22,50,92,78,47,56,39,40,26,38,26,50,44,28,58,44,44,30,41,55,66,47,43,59,28,48,36,94,56,59,74,44,28,30,45,97,76,68,38,52,41,36,34,41,94,72,72,35,74,25,38,72,44,51,55,39,37,34,39,41,32,68,52,65,76,55,56,75,35,58,37,66,48,53,46,58,61,41,44,45,54,80,60,47,48,18,31,40,38,40,39,35,29,12,39,86,66,33,29,47,69,46,41,31,57,78,36,72,64,34,80,55,58,34,64,58,46,36,31,40,29,67,51,82,87,61,81,57,43,54,62,94,39,51,77,47,73,53,98,88,35,70,29,30,43,39,67,47,90,97,78,48,50,56,45,71,55,34,44,48,39,77,51,81,79,84,56,71,72,35,76,37,52,63,49,44,32,32,13,83,34,67,97,63,52,61,31,40,40,38,41,34,24,65,42,44,47,24,42,33,40,38,40,32,33,79,86,14,46,54,46,31,52,68,37,58,64,50,75,94,58,52,40,61,29,35,33,69,40,71,37,76,92,69,27,36,37,30,30,43,51,36,90,79,50,94,80,63,46,26,82,60,89,60,57,42,38,38,41,38,33,33,67,61,32,57,30,50,34,35,31,35,44,60,84,90,42,80,40,77,70,49,36,38,24,80,83,55,19,47,25,31,37,95,48,14,31,33,40,27,25,52,44,65,87,72,37,47,27,39,33,38,17,41,48,43,22,39,38,55,46,61,36,30,66,46,52,40,43,38,26,51,28,56,54,38,48,34,59,49,28,46,36,32,35,24,29,37,65,34,43,32,45,31,67,62,43,84,42,82,79,56,85,72,72,60,16,38,32,41,35,39,60,55,49,26,38,19,34,44,29,42,41,14,58,39,47,33,37,64,37,61,35,27,35,40,38,36,38,32,25,23,44,48,39,37,42,34,40,9,50,40,65,49,24,35,36,35,47,50,25,58,36,44,50,50,36,47,67,64,45,47,57,72,56,38,44,31,40,30,27,39,6,46,36,42,26,70,84,62,25,11,49,60,56,58,66,42,46,68,59,50,25,59,74,66,62,40,66,53,21,27,39,43,38,38,54,34,50,17,29,37,87,87,76,54,36,53,30,62,85,38,79,22,51,80,36,34,74,54,55,44,58,50,40,47,53,35,30,29,56,48,23,44,39,26,46,43,42,47,61,46,40,34,66,83,29,92,59,31,64,59,37,56,75,52,55,11,43,28,28,30,70,92,76,69,38,72,49,71,42,74,35,70,30,68,56,90,36,28,52,40,60,16,30,54,48,21,39,30,15,61,49,23,43,48,55,50,41,52,40,49,50,56,44,43,76,36,46,43,63,34,42,26,43,31,83,36,33,56,72,67,49,40,33,66,31,25,40,68,67,61,50,94,67,74,52,74,27,78,51,58,88,94,40,64,42,27,36,33,55,55,12,44,50,50,40,31,20,41,52,34,42,42,53,35,49,53,42,31,71,75,36,69,63,38,49,61,44,28,34,31,46,34,40,37,65,58,19,40,76,39,26,40,36,41,41,73,49,45,32,30,38,45,60,70,32,59,40,20,50,51,10,22,45,38,20,16,16,60,51,54,45,40,36,30,29,49,40,32,43,22,19,24,64,57,80,52,51,73,66,54,35,45,40,33,47,62,51,32,54,58,38,46,25,32,34,36,25,16,49,32,54,44,98,89,35,75,45,5,44,89,51,37,56,54,78,67,74,46,72,90,50,23,68,48,44,35,51,46,55,28,46,37,31,18,36,39,52,36,51,50,23,31,38,47,40,19,33,76,56,49,40,32,30,40,25,55,64,52,46,60,61,24,45,54,35,32,77,58,72,36,70,73,45,40,55,29,56,52,34,16,42,43,79,75,32,30,44,38,40,61,55,63,52,91,85,39,46,53,48,79,44,74,36,78,26,58,46,91,83,40,62,51,42,30,38,35,76,47,88,92,40,53,73,45,49,26,71,39,74,48,76,43,73,23,50,91,79,48,58,39,42,24,39,26,50,46,28,58,43,44,28,41,54,65,46,43,59,27,47,36,94,55,59,74,43,29,32,44,95,78,68,38,54,40,36,34,42,94,71,72,35,74,24,39,71,44,52,53,41,38,33,39,40,33,68,52,65,76,56,55,76,35,58,38,63,48,51,46,57,60,42,44,46,54,79,61,46,48,17,31,40,35,40,39,35,29,12,39,88,66,33,29,46,69,47,40,31,54,81,36,73,64,33,82,56,59,33,64,56,46,36,30,42,29,67,53,81,87,61,80,55,43,53,63,95,38,51,77,46,72,52,98,90,35,71,29,30,43,38,66,49,88

Organism: NCBI:txid1296121

Secondary structure (DSSP, 8-state):
---B-EE---EEE-S---TT-EESEEEEEE-SSSS--EEEEEEEEETTEEEEEEEBTTBPPP------S-S-PPPEEEEEEETTTTEEEEEPPS--TT---SS---EEEEEE-SSS-EEEEEEEETTEEEEEEEBPTT-SEEE-SSSEEEEEE--TTSEEEESSS--SSS--TTEEEE-S----TTB-TTT--S-SB---EEEEE----STT--PPPEEEEE----S-EEEEES-S--GGG-SEEEEEESSS-EEEEEEEESSHHHHHHHHHHHH-PPPPPPGGGGSEEEE-TTGGG-TTTTHHHHHHTHHHHHHHHT----EEEE-GGGGB-TTT--B-TT---TTT-TTHHHHHHHHHHTT-EEEEEE-SEEETTSTTHHHHHHTT-B-EETTTTEE--EEEE-SSTT-EEEEEEB-TTSHHHHHHHHHHHHHHHHTT---EEE-S-----SBTT-B-----SS--SS---TTS--BHHHH-THHHHHHHHHHHHHHHHHH-TTB---EEESSB-TTGGGT--B----SBBSSHHHHHHHHHHHHHHHHTT--S---EET-SBSSPPPHHHHHHHHHHHTTSSSEEE-----BTTBTT-STT---TTS-GGGHHHHHHHHHHHHHTHHHHHHHHHHHHHH---SS--TTSGGGGG-GGGGSHHIIIII-EEEETTTEEEE---STT--EEEEE---SSTT---EEEESSTT--EEETT-EEEEE--TT--EEEEETT-EEEE--SS-EES-SSGGGTB-TTSPBPPBGGGT-SBEE----EEEE---SS--EEEEEEEE--SSBSS---EEEEEEEEE-SSEEEEEEEEEEE-S--TTTTEEEEEPPTT---EETT-EEEEETTEEEEEEEB-/---B-EE---EEE-S---TT-EESEEEEEE-SSSS--EEEEEEEEETTEEEEEEEBTTBPPP------S-S-PPPEEEEEEETTTTEEEEEPPS--TT---SS---EEEEEE-SSS-EEEEEEEETTEEEEEEEBPTT-SEEE-SSSEEEEEE--TTSEEEESSS--SSS--TTEEEE------TTB-TTT--S-SB---EEEEE----STT--PPPEEEEE----S-EEEEEB-S--GGG-SEEEEEESSS-EEEEEEEESSHHHHHHHHHHHH-PPPPPPGGGGS-EEE-TTGGG-TTTTHHHHHHTHHHHHHHHT----EEEE-GGGGB-TTT--B-TT---TTT-TTHHHHHHHHHHTT-EEEEEE-SEEETTSTTHHHHHHTT-B-EETTTTEE--EEEE-SSTT-EEEEEEB-TTSHHHHHHHHHHHHHHHHTT---EEE-S-----SBTT-B-----SS--SS---TTS--BHHHH-THHHHHHHHHHHHHHHHHH-TTB---EEESSB-TTGGGT--B----SBBSSHHHHHHHHHHHHHHHHTT--S---EET-SBSSPPPHHHHHHHHHHHTTSSS-EE-----BTTBTT-STT---TTS-GGGHHHHHHHHHHHHHTHHHHHHHHHHHHHH---SEE-TTSGGGGG-GGGGSHHHHTT--EEETTTTEEEE---STT--EEEEE---SSTT---EEEESSTT--EEETT-EEEEE--TT--EEEEETT-EEEE--SS-EES-SSGGGTB-TTSPBPPBGGGT-SBEE----EEEE---SS--EEEEEEEE--SSBSS---EEEEEEEEE-SSEEEEEEEEEEE-S--TTTTEEEEEPPTT---EETT-EEEEETTEEEEEEEB-

Foldseek 3Di:
DDDFWAADAQKAWDDDDDAFDWDQKTKIFHPDDPFGGWMWIWGALDLQKIKIWIAGDLFAAQFDPQWPRDRDTDIWGFHDDDRVQQKTKTWRDQDDDLPLAAPSWTKMWMWHRNTHTKIWIWTDDDNDTHTPWIFQPPRAWTDGPAEIKGKTAADQQWFKAFFAQDADFRGCALHKAKQAADQQFAHQRHDDGDHFEGFQKMKTGHFDQDAPDDDAWIKIKGWSHQFMWMWGRQNDDDPVRPHMIMIGGQHHTTMMMMGTHHDLQSNLLVLCNTRNFFDFFFLLQQAEEEEEQLLLQDLVVQSLVSLLCVQVVCVVLVFFAREYEYEQNQQQDPPPRFGAFLHGDCSSPVQLLVSQLSCLQQNYAYAYEGEQKGAPPHPCQVVLVVQQQFKADPVVGGGDWDWDATHDDPDTGIITGGRLLGPSSLVVLLVSLLSVVVSFHQAYEYEPQSQPDPDQQIFGPNNDPDRTPDDDPPVDGHTCNSRHSQVSVLSSLVSRQVSNCVLPVFWHYAYEYAYHASSNSVRHNAYERHQHAQDLSNLQSRQSSVQNNLSRNNQRYYYQQQGAEDAGHDPLSNLLSLQVQLLGLGHYHYYDYDDPVRNSCSLVGDDLPNDVVCNVLSSVSSLVSQQQSQVSSQLSVCSNPRVHHQKYQLCPDLLVSFSVCPDPVNSSRQWIDRDRQFKTFGGDSDVPDFKDKDAATASRPVAFWWKWWQDPVTDIDTHGDIDMDTAHSSHGTMTTIAQHKGKTFGSHAEFFDPDDPSQARSVGRGHQEVVRVHRYHHRQAMEIEHEEDAPFDKHKDKGWDWRSITPDTDIWIKMWIWTHHDAAIEIAIAIPGCRHQTNNHFKHWYAYRPPDNHYYPPFCWDDDPRGITTIDGYD/DDDFWAADAQKAWDDDDDAFDWDQKTKIFHPDDPFGGWMWIWGALDLQKIKIWIAGDLFAAQFDPQWPRDRDTDIWGFHDDDRVQQKTKTWRDQDDDLPLFAPSWTKMWMWHRNTHTKIWIWTDDDNDTHTPWIFQPPRAWTDGPAEIKGKIAADQQWFKAFFAQDADFRGCALHKAKQAADQQFAHQRHDDGDHFEGFQKMKTGHFDQDAPDDDAWIKIKGWSHQFMWMWGNQNDDDPVRPGMIMIGGQHHTTMMMMGTHRDLLSNLLVVCNTRNFFDFFFLLQQAEEEEEQLLLQDLVVQSLVSLLCVQVVCVVLVFFAAEYEYEQNQQQDPVPRFGAFLHGDCSSPVQLLVSQLSCLQQNYAYAYEGEQKGAPPHPCQVVLVVQQQFKADPVVGGGDWDWDATHDDVDTGIITGGRLLGPSSLVVLLVSLLSVVVSFHQAYEYEPQSQPDPDQQIFGPNNDPDRTPDDDPPVDGHTCNSRHSQVSVLSSLVSRQVSNCVLPVFWHYAYEYAYHASSNSVRHNAYERHQHAQDLSNLLSRQSSVQNNLSRNNQRYYYQQQGAEDAGHDPLSNLLSLQVQLLGLGHYHYYDYDDPVRNSCSLVGDDLPNDVVCNVLSSVSSLVSQQQSLVSSQQSVCSNPRSHHQKHQLCPDLLVSFSVCPDPVNSSRQWIDRRHQFKTFGGDSDVPDFKDKDAATASRPVAFKWWWWQDPVTDIDTHGDIDMDTAHSSHGTMTTIAQHKGKTFGSHAEFFDPDDPSQARSVGRGHQEVVRVHRYHHRQAIEIEHEEDAPFDKHKDKGWDFRSITPDTDIWIKMWIWTHHDAAIEIAIATPGCRHQTNNHFKHWYAYRPPDNHYYPPFDWDDDPRGITTIDGYD

InterPro domains:
  IPR000322 Glycoside hydrolase family 31, TIM barrel domain [PF01055] (310-633)
  IPR011013 Galactose mutarotase-like domain superfamily [SSF74650] (35-261)
  IPR017853 Glycoside hydrolase superfamily [SSF51445] (265-642)
  IPR025887 Glycoside hydrolase family 31, N-terminal domain [PF13802] (154-205)